Protein 8P1R (pdb70)

Structure (mmCIF, N/CA/C/O backbone):
data_8P1R
#
_entry.id   8P1R
#
_cell.length_a   87.684
_cell.length_b   136.252
_cell.length_c   160.451
_cell.angle_alpha   90.000
_cell.angle_beta   90.000
_cell.angle_gamma   90.000
#
_symmetry.space_group_name_H-M   'P 21 21 21'
#
loop_
_entity.id
_entity.type
_entity.pdbx_description
1 polymer 'Bifidobacterium asteroides alpha-L-fucosidase (TT1819) catalytic mutant'
2 non-polymer 1,2-ETHANEDIOL
3 non-polymer 'MAGNESIUM ION'
4 water water
#
loop_
_atom_site.group_PDB
_atom_site.id
_atom_site.type_symbol
_atom_site.label_atom_id
_atom_site.label_alt_id
_atom_site.label_comp_id
_atom_site.label_asym_id
_atom_site.label_entity_id
_atom_site.label_seq_id
_atom_site.pdbx_PDB_ins_code
_atom_site.Cartn_x
_atom_site.Cartn_y
_atom_site.Cartn_z
_atom_site.occupancy
_atom_site.B_iso_or_equiv
_atom_site.auth_seq_id
_atom_site.auth_comp_id
_atom_site.auth_asym_id
_atom_site.auth_atom_id
_atom_site.pdbx_PDB_model_num
ATOM 1 N N . SER A 1 10 ? -34.834 -29.290 -43.606 1.000 60.400 22 SER A N 1
ATOM 2 C CA . SER A 1 10 ? -33.554 -28.546 -43.665 1.000 60.259 22 SER A CA 1
ATOM 3 C C . SER A 1 10 ? -32.425 -29.494 -44.104 1.000 63.793 22 SER A C 1
ATOM 4 O O . SER A 1 10 ? -32.345 -30.670 -43.686 1.000 45.258 22 SER A O 1
ATOM 7 N N . ASP A 1 11 ? -31.549 -28.964 -44.978 1.000 57.744 23 ASP A N 1
ATOM 8 C CA . ASP A 1 11 ? -30.355 -29.684 -45.369 1.000 53.648 23 ASP A CA 1
ATOM 9 C C . ASP A 1 11 ? -29.463 -29.826 -44.129 1.000 41.263 23 ASP A C 1
ATOM 10 O O . ASP A 1 11 ? -28.976 -30.925 -43.907 1.000 33.357 23 ASP A O 1
ATOM 15 N N . THR A 1 12 ? -29.290 -28.763 -43.327 1.000 36.014 24 THR A N 1
ATOM 16 C CA . THR A 1 12 ? -28.411 -28.835 -42.167 1.000 34.100 24 THR A CA 1
ATOM 17 C C . THR A 1 12 ? -28.947 -29.876 -41.172 1.000 29.799 24 THR A C 1
ATOM 18 O O . THR A 1 12 ? -28.157 -30.537 -40.513 1.000 23.990 24 THR A O 1
ATOM 22 N N . VAL A 1 13 ? -30.268 -30.039 -41.063 1.000 26.856 25 VAL A N 1
ATOM 23 C CA . VAL A 1 13 ? -30.839 -30.992 -40.114 1.000 26.577 25 VAL A CA 1
ATOM 24 C C . VAL A 1 13 ? -30.503 -32.421 -40.514 1.000 24.886 25 VAL A C 1
ATOM 25 O O . VAL A 1 13 ? -30.032 -33.196 -39.674 1.000 23.047 25 VAL A O 1
ATOM 29 N N . GLU A 1 14 ? -30.753 -32.790 -41.769 1.000 23.737 26 GLU A N 1
ATOM 30 C CA . GLU A 1 14 ? -30.451 -34.143 -42.227 1.000 24.367 26 GLU A CA 1
ATOM 31 C C . GLU A 1 14 ? -28.934 -34.370 -42.161 1.000 20.822 26 GLU A C 1
ATOM 32 O O . GLU A 1 14 ? -28.497 -35.425 -41.711 1.000 20.701 26 GLU A O 1
ATOM 38 N N . TRP A 1 15 ? -28.137 -33.337 -42.476 1.000 18.229 27 TRP A N 1
ATOM 39 C CA . TRP A 1 15 ? -26.696 -33.425 -42.355 1.000 16.966 27 TRP A CA 1
ATOM 40 C C . TRP A 1 15 ? -26.277 -33.735 -40.916 1.000 16.046 27 TRP A C 1
ATOM 41 O O . TRP A 1 15 ? -25.481 -34.648 -40.657 1.000 15.329 27 TRP A O 1
ATOM 52 N N . PHE A 1 16 ? -26.811 -32.981 -39.947 1.000 15.545 28 PHE A N 1
ATOM 53 C CA . PHE A 1 16 ? -26.325 -33.128 -38.585 1.000 16.060 28 PHE A CA 1
ATOM 54 C C . PHE A 1 16 ? -26.688 -34.491 -38.012 1.000 17.917 28 PHE A C 1
ATOM 55 O O . PHE A 1 16 ? -25.898 -35.094 -37.283 1.000 19.220 28 PHE A O 1
ATOM 63 N N . LYS A 1 17 ? -27.854 -35.001 -38.385 1.000 20.270 29 LYS A N 1
ATOM 64 C CA . LYS A 1 17 ? -28.296 -36.303 -37.914 1.000 23.102 29 LYS A CA 1
ATOM 65 C C . LYS A 1 17 ? -27.304 -37.401 -38.315 1.000 22.956 29 LYS A C 1
ATOM 66 O O . LYS A 1 17 ? -27.182 -38.359 -37.568 1.000 24.608 29 LYS A O 1
ATOM 72 N N . GLN A 1 18 ? -26.676 -37.303 -39.497 1.000 19.741 30 GLN A N 1
ATOM 73 C CA . GLN A 1 18 ? -25.775 -38.339 -39.969 1.000 20.934 30 GLN A CA 1
ATOM 74 C C . GLN A 1 18 ? -24.291 -37.937 -39.809 1.000 18.567 30 GLN A C 1
ATOM 75 O O . GLN A 1 18 ? -23.412 -38.674 -40.254 1.000 18.542 30 GLN A O 1
ATOM 81 N N . ALA A 1 19 ? -24.011 -36.779 -39.230 1.000 17.165 31 ALA A N 1
ATOM 82 C CA . ALA A 1 19 ? -22.630 -36.283 -39.175 1.000 16.080 31 ALA A CA 1
ATOM 83 C C . ALA A 1 19 ? -21.755 -37.163 -38.278 1.000 14.445 31 ALA A C 1
ATOM 84 O O . ALA A 1 19 ? -20.574 -37.330 -38.563 1.000 14.538 31 ALA A O 1
ATOM 86 N N . LYS A 1 20 ? -22.322 -37.609 -37.158 1.000 14.270 32 LYS A N 1
ATOM 87 C CA . LYS A 1 20 ? -21.793 -38.602 -36.228 1.000 13.897 32 LYS A CA 1
ATOM 88 C C . LYS A 1 20 ? -20.637 -38.111 -35.365 1.000 12.028 32 LYS A C 1
ATOM 89 O O . LYS A 1 20 ? -20.572 -38.500 -34.201 1.000 12.174 32 LYS A O 1
ATOM 95 N N . TYR A 1 21 ? -19.709 -37.357 -35.926 1.000 11.131 33 TYR A N 1
ATOM 96 C CA . TYR A 1 21 ? -18.420 -37.142 -35.293 1.000 10.886 33 TYR A CA 1
ATOM 97 C C . TYR A 1 21 ? -17.857 -35.803 -35.763 1.000 10.519 33 TYR A C 1
ATOM 98 O O . TYR A 1 21 ? -17.816 -35.534 -36.975 1.000 10.906 33 TYR A O 1
ATOM 107 N N . GLY A 1 22 ? -17.491 -34.975 -34.771 1.000 10.248 34 GLY A N 1
ATOM 108 C CA . GLY A 1 22 ? -16.879 -33.697 -35.021 1.000 10.567 34 GLY A CA 1
ATOM 109 C C . GLY A 1 22 ? -15.677 -33.468 -34.108 1.000 9.618 34 GLY A C 1
ATOM 110 O O . GLY A 1 22 ? -15.488 -34.172 -33.110 1.000 10.084 34 GLY A O 1
ATOM 111 N N . MET A 1 23 ? -14.862 -32.477 -34.479 1.000 9.570 35 MET A N 1
ATOM 112 C CA . MET A 1 23 ? -13.759 -32.028 -33.644 1.000 9.881 35 MET A CA 1
ATOM 113 C C . MET A 1 23 ? -14.165 -30.734 -32.966 1.000 9.349 35 MET A C 1
ATOM 114 O O . MET A 1 23 ? -14.695 -29.831 -33.609 1.000 9.012 35 MET A O 1
ATOM 119 N N . MET A 1 24 ? -13.881 -30.627 -31.673 1.000 9.236 36 MET A N 1
ATOM 120 C CA . MET A 1 24 ? -13.971 -29.358 -30.957 1.000 8.236 36 MET A CA 1
ATOM 121 C C . MET A 1 24 ? -12.546 -28.871 -30.667 1.000 8.737 36 MET A C 1
ATOM 122 O O . MET A 1 24 ? -11.622 -29.681 -30.544 1.000 8.573 36 MET A O 1
ATOM 127 N N . ILE A 1 25 ? -12.378 -27.546 -30.584 1.000 8.121 37 ILE A N 1
ATOM 128 C CA . ILE A 1 25 ? -11.105 -26.928 -30.265 1.000 9.100 37 ILE A CA 1
ATOM 129 C C . ILE A 1 25 ? -11.333 -25.942 -29.130 1.000 8.953 37 ILE A C 1
ATOM 130 O O . ILE A 1 25 ? -12.160 -25.021 -29.287 1.000 8.979 37 ILE A O 1
ATOM 135 N N . HIS A 1 26 ? -10.587 -26.126 -28.043 1.000 8.366 38 HIS A N 1
ATOM 136 C CA . HIS A 1 26 ? -10.454 -25.130 -26.990 1.000 7.822 38 HIS A CA 1
ATOM 137 C C . HIS A 1 26 ? -9.034 -24.577 -27.062 1.000 8.278 38 HIS A C 1
ATOM 138 O O . HIS A 1 26 ? -8.042 -25.346 -27.037 1.000 8.852 38 HIS A O 1
ATOM 145 N N . TRP A 1 27 ? -8.923 -23.260 -27.213 1.000 8.535 39 TRP A N 1
ATOM 146 C CA . TRP A 1 27 ? -7.622 -22.626 -27.292 1.000 8.528 39 TRP A CA 1
ATOM 147 C C . TRP A 1 27 ? -7.780 -21.184 -26.831 1.000 8.781 39 TRP A C 1
ATOM 148 O O . TRP A 1 27 ? -8.704 -20.484 -27.251 1.000 8.551 39 TRP A O 1
ATOM 159 N N . GLY A 1 28 ? -6.866 -20.755 -25.961 1.000 8.388 40 GLY A N 1
ATOM 160 C CA . GLY A 1 28 ? -6.890 -19.396 -25.441 1.000 8.005 40 GLY A CA 1
ATOM 161 C C . GLY A 1 28 ? -5.672 -19.103 -24.583 1.000 8.186 40 GLY A C 1
ATOM 162 O O . GLY A 1 28 ? -4.722 -19.894 -24.526 1.000 8.551 40 GLY A O 1
ATOM 163 N N . LEU A 1 29 ? -5.726 -17.982 -23.862 1.000 8.049 41 LEU A N 1
ATOM 164 C CA . LEU A 1 29 ? -4.650 -17.647 -22.943 1.000 7.826 41 LEU A CA 1
ATOM 165 C C . LEU A 1 29 ? -4.462 -18.750 -21.900 1.000 7.995 41 LEU A C 1
ATOM 166 O O . LEU A 1 29 ? -3.339 -18.996 -21.478 1.000 8.590 41 LEU A O 1
ATOM 171 N N . TYR A 1 30 ? -5.546 -19.401 -21.478 1.000 7.920 42 TYR A N 1
ATOM 172 C CA . TYR A 1 30 ? -5.449 -20.474 -20.476 1.000 8.315 42 TYR A CA 1
ATOM 173 C C . TYR A 1 30 ? -4.531 -21.592 -20.945 1.000 8.423 42 TYR A C 1
ATOM 174 O O . TYR A 1 30 ? -3.940 -22.295 -20.118 1.000 11.110 42 TYR A O 1
ATOM 183 N N . SER A 1 31 ? -4.407 -21.768 -22.259 1.000 8.114 43 SER A N 1
ATOM 184 C CA . SER A 1 31 ? -3.581 -22.837 -22.814 1.000 8.074 43 SER A CA 1
ATOM 185 C C . SER A 1 31 ? -2.107 -22.639 -22.477 1.000 8.500 43 SER A C 1
ATOM 186 O O . SER A 1 31 ? -1.393 -23.624 -22.376 1.000 8.559 43 SER A O 1
ATOM 189 N N . LEU A 1 32 ? -1.665 -21.375 -22.323 1.000 8.481 44 LEU A N 1
ATOM 190 C CA . LEU A 1 32 ? -0.298 -21.102 -21.936 1.000 9.035 44 LEU A CA 1
ATOM 191 C C . LEU A 1 32 ? -0.009 -21.581 -20.510 1.000 9.062 44 LEU A C 1
ATOM 192 O O . LEU A 1 32 ? 1.022 -22.164 -20.259 1.000 10.187 44 LEU A O 1
ATOM 197 N N . LEU A 1 33 ? -0.949 -21.333 -19.590 1.000 9.111 45 LEU A N 1
ATOM 198 C CA . LEU A 1 33 ? -0.768 -21.763 -18.209 1.000 9.410 45 LEU A CA 1
ATOM 199 C C . LEU A 1 33 ? -0.814 -23.265 -18.097 1.000 8.971 45 LEU A C 1
ATOM 200 O O . LEU A 1 33 ? -0.106 -23.862 -17.249 1.000 9.091 45 LEU A O 1
ATOM 205 N N . GLY A 1 34 ? -1.681 -23.889 -18.907 1.000 9.037 46 GLY A N 1
ATOM 206 C CA . GLY A 1 34 ? -1.730 -25.340 -18.971 1.000 10.184 46 GLY A CA 1
ATOM 207 C C . GLY A 1 34 ? -2.101 -25.957 -17.621 1.000 9.700 46 GLY A C 1
ATOM 208 O O . GLY A 1 34 ? -1.628 -27.039 -17.316 1.000 11.508 46 GLY A O 1
ATOM 209 N N . GLY A 1 35 ? -2.923 -25.278 -16.847 1.000 9.453 47 GLY A N 1
ATOM 210 C CA . GLY A 1 35 ? -3.440 -25.821 -15.611 1.000 10.357 47 GLY A CA 1
ATOM 211 C C . GLY A 1 35 ? -2.566 -25.625 -14.356 1.000 10.804 47 GLY A C 1
ATOM 212 O O . GLY A 1 35 ? -2.782 -26.295 -13.335 1.000 11.474 47 GLY A O 1
ATOM 213 N N . GLU A 1 36 ? -1.532 -24.808 -14.475 1.000 11.465 48 GLU A N 1
ATOM 214 C CA . GLU A 1 36 ? -0.669 -24.441 -13.355 1.000 12.160 48 GLU A CA 1
ATOM 215 C C . GLU A 1 36 ? -0.491 -22.925 -13.374 1.000 11.424 48 GLU A C 1
ATOM 216 O O . GLU A 1 36 ? -0.391 -22.298 -14.440 1.000 11.620 48 GLU A O 1
ATOM 222 N N . TYR A 1 37 ? -0.395 -22.345 -12.173 1.000 11.827 49 TYR A N 1
ATOM 223 C CA . TYR A 1 37 ? -0.184 -20.910 -12.022 1.000 11.185 49 TYR A CA 1
ATOM 224 C C . TYR A 1 37 ? 0.359 -20.673 -10.615 1.000 11.562 49 TYR A C 1
ATOM 225 O O . TYR A 1 37 ? -0.210 -21.123 -9.641 1.000 12.685 49 TYR A O 1
ATOM 234 N N . GLN A 1 38 ? 1.496 -19.998 -10.503 1.000 12.322 50 GLN A N 1
ATOM 235 C CA . GLN A 1 38 ? 2.154 -19.699 -9.241 1.000 13.468 50 GLN A CA 1
ATOM 236 C C . GLN A 1 38 ? 2.269 -20.949 -8.382 1.000 13.535 50 GLN A C 1
ATOM 237 O O . GLN A 1 38 ? 2.116 -20.906 -7.172 1.000 13.008 50 GLN A O 1
ATOM 243 N N . GLY A 1 39 ? 2.636 -22.073 -8.991 1.000 12.938 51 GLY A N 1
ATOM 244 C CA . GLY A 1 39 ? 2.888 -23.285 -8.239 1.000 13.752 51 GLY A CA 1
ATOM 245 C C . GLY A 1 39 ? 1.610 -24.005 -7.749 1.000 13.987 51 GLY A C 1
ATOM 246 O O . GLY A 1 39 ? 1.716 -24.964 -6.965 1.000 14.347 51 GLY A O 1
ATOM 247 N N . LYS A 1 40 ? 0.449 -23.583 -8.250 1.000 13.952 52 LYS A N 1
ATOM 248 C CA . LYS A 1 40 ? -0.820 -24.164 -7.847 1.000 15.183 52 LYS A CA 1
ATOM 249 C C . LYS A 1 40 ? -1.550 -24.686 -9.064 1.000 14.355 52 LYS A C 1
ATOM 250 O O . LYS A 1 40 ? -1.322 -24.220 -10.180 1.000 13.688 52 LYS A O 1
ATOM 256 N N . SER A 1 41 ? -2.486 -25.603 -8.806 1.000 14.068 53 SER A N 1
ATOM 257 C CA . SER A 1 41 ? -3.134 -26.373 -9.854 1.000 13.740 53 SER A CA 1
ATOM 258 C C . SER A 1 41 ? -4.529 -25.834 -10.150 1.000 12.464 53 SER A C 1
ATOM 259 O O . SER A 1 41 ? -5.261 -25.424 -9.252 1.000 12.313 53 SER A O 1
ATOM 262 N N . SER A 1 42 ? -4.921 -25.906 -11.420 1.000 11.367 54 SER A N 1
ATOM 263 C CA . SER A 1 42 ? -6.322 -25.866 -11.790 1.000 11.555 54 SER A CA 1
ATOM 264 C C . SER A 1 42 ? -7.019 -27.121 -11.251 1.000 11.548 54 SER A C 1
ATOM 265 O O . SER A 1 42 ? -6.376 -28.060 -10.792 1.000 12.088 54 SER A O 1
ATOM 268 N N . SER A 1 43 ? -8.345 -27.167 -11.417 1.000 11.191 55 SER A N 1
ATOM 269 C CA . SER A 1 43 ? -9.093 -28.416 -11.326 1.000 11.889 55 SER A CA 1
ATOM 270 C C . SER A 1 43 ? -8.808 -29.243 -12.578 1.000 11.691 55 SER A C 1
ATOM 271 O O . SER A 1 43 ? -7.953 -28.899 -13.400 1.000 11.079 55 SER A O 1
ATOM 274 N N . ASN A 1 44 ? -9.601 -30.306 -12.783 1.000 12.598 56 ASN A N 1
ATOM 275 C CA . ASN A 1 44 ? -9.468 -31.063 -14.026 1.000 12.945 56 ASN A CA 1
ATOM 276 C C . ASN A 1 44 ? -9.697 -30.185 -15.262 1.000 11.670 56 ASN A C 1
ATOM 277 O O . ASN A 1 44 ? -9.191 -30.518 -16.321 1.000 10.756 56 ASN A O 1
ATOM 282 N N . TYR A 1 45 ? -10.406 -29.065 -15.130 1.000 9.686 57 TYR A N 1
ATOM 283 C CA . TYR A 1 45 ? -10.636 -28.139 -16.238 1.000 9.555 57 TYR A CA 1
ATOM 284 C C . TYR A 1 45 ? -9.617 -27.011 -16.210 1.000 9.284 57 TYR A C 1
ATOM 285 O O . TYR A 1 45 ? -9.796 -26.022 -15.512 1.000 10.073 57 TYR A O 1
ATOM 294 N N . ALA A 1 46 ? -8.545 -27.152 -16.996 1.000 9.344 58 ALA A N 1
ATOM 295 C CA . ALA A 1 46 ? -7.479 -26.168 -16.993 1.000 9.836 58 ALA A CA 1
ATOM 296 C C . ALA A 1 46 ? -7.955 -24.824 -17.536 1.000 9.499 58 ALA A C 1
ATOM 297 O O . ALA A 1 46 ? -7.413 -23.788 -17.182 1.000 10.338 58 ALA A O 1
ATOM 299 N N . GLU A 1 47 ? -8.955 -24.818 -18.402 1.000 9.962 59 GLU A N 1
ATOM 300 C CA . GLU A 1 47 ? -9.475 -23.573 -18.954 1.000 8.680 59 GLU A CA 1
ATOM 301 C C . GLU A 1 47 ? -10.210 -22.744 -17.883 1.000 8.154 59 GLU A C 1
ATOM 302 O O . GLU A 1 47 ? -10.443 -21.560 -18.115 1.000 8.430 59 GLU A O 1
ATOM 308 N N . TRP A 1 48 ? -10.519 -23.346 -16.720 1.000 7.863 60 TRP A N 1
ATOM 309 C CA . TRP A 1 48 ? -11.158 -22.662 -15.616 1.000 8.679 60 TRP A CA 1
ATOM 310 C C . TRP A 1 48 ? -10.127 -22.100 -14.603 1.000 8.940 60 TRP A C 1
ATOM 311 O O . TRP A 1 48 ? -10.493 -21.637 -13.529 1.000 8.733 60 TRP A O 1
ATOM 322 N N . VAL A 1 49 ? -8.831 -22.113 -14.959 1.000 9.021 61 VAL A N 1
ATOM 323 C CA . VAL A 1 49 ? -7.806 -21.785 -13.982 1.000 9.742 61 VAL A CA 1
ATOM 324 C C . VAL A 1 49 ? -8.006 -20.370 -13.434 1.000 9.216 61 VAL A C 1
ATOM 325 O O . VAL A 1 49 ? -7.722 -20.116 -12.255 1.000 10.466 61 VAL A O 1
ATOM 329 N N . GLN A 1 50 ? -8.447 -19.415 -14.273 1.000 10.011 62 GLN A N 1
ATOM 330 C CA . GLN A 1 50 ? -8.598 -18.049 -13.767 1.000 10.199 62 GLN A CA 1
ATOM 331 C C . GLN A 1 50 ? -9.546 -18.016 -12.558 1.000 9.380 62 GLN A C 1
ATOM 332 O O . GLN A 1 50 ? -9.346 -17.300 -11.579 1.000 9.397 62 GLN A O 1
ATOM 338 N N . SER A 1 51 ? -10.662 -18.740 -12.637 1.000 8.780 63 SER A N 1
ATOM 339 C CA . SER A 1 51 ? -11.608 -18.826 -11.559 1.000 8.895 63 SER A CA 1
ATOM 340 C C . SER A 1 51 ? -11.053 -19.676 -10.396 1.000 9.469 63 SER A C 1
ATOM 341 O O . SER A 1 51 ? -11.179 -19.287 -9.235 1.000 9.536 63 SER A O 1
ATOM 344 N N . LYS A 1 52 ? -10.463 -20.817 -10.695 1.000 9.400 64 LYS A N 1
ATOM 345 C CA . LYS A 1 52 ? -9.982 -21.716 -9.669 1.000 10.061 64 LYS A CA 1
ATOM 346 C C . LYS A 1 52 ? -9.010 -20.997 -8.713 1.000 10.116 64 LYS A C 1
ATOM 347 O O . LYS A 1 52 ? -9.048 -21.217 -7.499 1.000 10.824 64 LYS A O 1
ATOM 353 N N . LEU A 1 53 ? -8.123 -20.169 -9.280 1.000 10.274 65 LEU A N 1
ATOM 354 C CA . LEU A 1 53 ? -7.086 -19.514 -8.518 1.000 11.186 65 LEU A CA 1
ATOM 355 C C . LEU A 1 53 ? -7.331 -18.009 -8.411 1.000 11.440 65 LEU A C 1
ATOM 356 O O . LEU A 1 53 ? -6.477 -17.261 -7.898 1.000 11.578 65 LEU A O 1
ATOM 361 N N . GLN A 1 54 ? -8.537 -17.553 -8.809 1.000 10.489 66 GLN A N 1
ATOM 362 C CA . GLN A 1 54 ? -8.943 -16.161 -8.694 1.000 10.630 66 GLN A CA 1
ATOM 363 C C . GLN A 1 54 ? -7.846 -15.209 -9.200 1.000 10.233 66 GLN A C 1
ATOM 364 O O . GLN A 1 54 ? -7.408 -14.287 -8.513 1.000 10.487 66 GLN A O 1
ATOM 370 N N . ILE A 1 55 ? -7.439 -15.450 -10.430 1.000 10.079 67 ILE A N 1
ATOM 371 C CA . ILE A 1 55 ? -6.359 -14.669 -11.009 1.000 9.718 67 ILE A CA 1
ATOM 372 C C . ILE A 1 55 ? -6.905 -13.298 -11.384 1.000 9.960 67 ILE A C 1
ATOM 373 O O . ILE A 1 55 ? -7.813 -13.196 -12.205 1.000 8.736 67 ILE A O 1
ATOM 378 N N . PRO A 1 56 ? -6.361 -12.193 -10.831 1.000 10.492 68 PRO A N 1
ATOM 379 C CA . PRO A 1 56 ? -6.848 -10.871 -11.203 1.000 10.963 68 PRO A CA 1
ATOM 380 C C . PRO A 1 56 ? -6.618 -10.636 -12.693 1.000 10.766 68 PRO A C 1
ATOM 381 O O . PRO A 1 56 ? -5.626 -11.080 -13.269 1.000 10.364 68 PRO A O 1
ATOM 385 N N . ASN A 1 57 ? -7.577 -9.962 -13.324 1.000 11.670 69 ASN A N 1
ATOM 386 C CA . ASN A 1 57 ? -7.498 -9.667 -14.742 1.000 11.307 69 ASN A CA 1
ATOM 387 C C . ASN A 1 57 ? -6.170 -8.985 -15.079 1.000 11.148 69 ASN A C 1
ATOM 388 O O . ASN A 1 57 ? -5.575 -9.305 -16.097 1.000 10.818 69 ASN A O 1
ATOM 393 N N . LYS A 1 58 ? -5.694 -8.057 -14.252 1.000 12.473 70 LYS A N 1
ATOM 394 C CA . LYS A 1 58 ? -4.428 -7.379 -14.530 1.000 14.795 70 LYS A CA 1
ATOM 395 C C . LYS A 1 58 ? -3.283 -8.393 -14.683 1.000 14.890 70 LYS A C 1
ATOM 396 O O . LYS A 1 58 ? -2.427 -8.242 -15.537 1.000 16.966 70 LYS A O 1
ATOM 402 N N . GLU A 1 59 ? -3.290 -9.455 -13.888 1.000 13.364 71 GLU A N 1
ATOM 403 C CA . GLU A 1 59 ? -2.260 -10.488 -13.954 1.000 13.672 71 GLU A CA 1
ATOM 404 C C . GLU A 1 59 ? -2.516 -11.411 -15.135 1.000 11.411 71 GLU A C 1
ATOM 405 O O . GLU A 1 59 ? -1.578 -11.760 -15.859 1.000 11.924 71 GLU A O 1
ATOM 411 N N . TYR A 1 60 ? -3.768 -11.834 -15.325 1.000 10.744 72 TYR A N 1
ATOM 412 C CA . TYR A 1 60 ? -4.085 -12.789 -16.376 1.000 9.805 72 TYR A CA 1
ATOM 413 C C . TYR A 1 60 ? -3.776 -12.182 -17.744 1.000 10.202 72 TYR A C 1
ATOM 414 O O . TYR A 1 60 ? -3.298 -12.865 -18.660 1.000 9.265 72 TYR A O 1
ATOM 423 N N . GLU A 1 61 ? -4.047 -10.893 -17.894 1.000 11.309 73 GLU A N 1
ATOM 424 C CA . GLU A 1 61 ? -3.802 -10.189 -19.150 1.000 12.267 73 GLU A CA 1
ATOM 425 C C . GLU A 1 61 ? -2.332 -10.236 -19.584 1.000 12.718 73 GLU A C 1
ATOM 426 O O . GLU A 1 61 ? -2.055 -10.141 -20.769 1.000 12.490 73 GLU A O 1
ATOM 432 N N . ARG A 1 62 ? -1.405 -10.410 -18.642 1.000 12.504 74 ARG A N 1
ATOM 433 C CA . ARG A 1 62 ? 0.004 -10.511 -18.994 1.000 12.807 74 ARG A CA 1
ATOM 434 C C . ARG A 1 62 ? 0.273 -11.649 -19.972 1.000 11.406 74 ARG A C 1
ATOM 435 O O . ARG A 1 62 ? 1.278 -11.574 -20.708 1.000 11.965 74 ARG A O 1
ATOM 443 N N . LEU A 1 63 ? -0.570 -12.697 -19.953 1.000 10.593 75 LEU A N 1
ATOM 444 C CA . LEU A 1 63 ? -0.429 -13.850 -20.822 1.000 10.494 75 LEU A CA 1
ATOM 445 C C . LEU A 1 63 ? -0.438 -13.430 -22.282 1.000 9.744 75 LEU A C 1
ATOM 446 O O . LEU A 1 63 ? 0.138 -14.117 -23.111 1.000 9.490 75 LEU A O 1
ATOM 451 N N . THR A 1 64 ? -1.131 -12.320 -22.598 1.000 9.861 76 THR A N 1
ATOM 452 C CA . THR A 1 64 ? -1.188 -11.896 -23.992 1.000 9.676 76 THR A CA 1
ATOM 453 C C . THR A 1 64 ? 0.213 -11.768 -24.581 1.000 9.985 76 THR A C 1
ATOM 454 O O . THR A 1 64 ? 0.396 -12.049 -25.777 1.000 11.055 76 THR A O 1
ATOM 458 N N . GLN A 1 65 ? 1.196 -11.318 -23.800 1.000 10.333 77 GLN A N 1
ATOM 459 C CA . GLN A 1 65 ? 2.491 -11.009 -24.359 1.000 11.486 77 GLN A CA 1
ATOM 460 C C . GLN A 1 65 ? 3.299 -12.281 -24.597 1.000 11.118 77 GLN A C 1
ATOM 461 O O . GLN A 1 65 ? 4.313 -12.219 -25.292 1.000 10.709 77 GLN A O 1
ATOM 467 N N . ALA A 1 66 ? 2.882 -13.405 -24.003 1.000 10.499 78 ALA A N 1
ATOM 468 C CA . ALA A 1 66 ? 3.531 -14.683 -24.210 1.000 10.826 78 ALA A CA 1
ATOM 469 C C . ALA A 1 66 ? 2.854 -15.509 -25.301 1.000 10.477 78 ALA A C 1
ATOM 470 O O . ALA A 1 66 ? 3.289 -16.627 -25.554 1.000 11.204 78 ALA A O 1
ATOM 472 N N . PHE A 1 67 ? 1.818 -14.969 -25.938 1.000 10.024 79 PHE A N 1
ATOM 473 C CA . PHE A 1 67 ? 1.028 -15.724 -26.903 1.000 9.274 79 PHE A CA 1
ATOM 474 C C . PHE A 1 67 ? 1.576 -15.462 -28.297 1.000 9.878 79 PHE A C 1
ATOM 475 O O . PHE A 1 67 ? 1.207 -14.466 -28.967 1.000 9.673 79 PHE A O 1
ATOM 483 N N . ASN A 1 68 ? 2.473 -16.371 -28.727 1.000 9.634 80 ASN A N 1
ATOM 484 C CA . ASN A 1 68 ? 3.024 -16.277 -30.065 1.000 10.371 80 ASN A CA 1
ATOM 485 C C . ASN A 1 68 ? 3.196 -17.684 -30.620 1.000 9.880 80 ASN A C 1
ATOM 486 O O . ASN A 1 68 ? 4.314 -18.183 -30.742 1.000 10.535 80 ASN A O 1
ATOM 491 N N . PRO A 1 69 ? 2.070 -18.359 -30.920 1.000 9.877 81 PRO A N 1
ATOM 492 C CA . PRO A 1 69 ? 2.081 -19.791 -31.268 1.000 10.142 81 PRO A CA 1
ATOM 493 C C . PRO A 1 69 ? 2.547 -20.048 -32.697 1.000 10.624 81 PRO A C 1
ATOM 494 O O . PRO A 1 69 ? 1.755 -20.233 -33.620 1.000 11.061 81 PRO A O 1
ATOM 498 N N . ILE A 1 70 ? 3.868 -20.125 -32.855 1.000 10.458 82 ILE A N 1
ATOM 499 C CA . ILE A 1 70 ? 4.480 -20.196 -34.170 1.000 11.221 82 ILE A CA 1
ATOM 500 C C . ILE A 1 70 ? 4.147 -21.517 -34.865 1.000 11.043 82 ILE A C 1
ATOM 501 O O . ILE A 1 70 ? 4.448 -21.601 -36.053 1.000 12.142 82 ILE A O 1
ATOM 506 N N . TYR A 1 71 ? 3.624 -22.541 -34.184 1.000 9.899 83 TYR A N 1
ATOM 507 C CA . TYR A 1 71 ? 3.317 -23.798 -34.847 1.000 10.083 83 TYR A CA 1
ATOM 508 C C . TYR A 1 71 ? 1.815 -23.968 -35.163 1.000 10.155 83 TYR A C 1
ATOM 509 O O . TYR A 1 71 ? 1.418 -24.996 -35.716 1.000 10.768 83 TYR A O 1
ATOM 518 N N . PHE A 1 72 ? 0.981 -22.982 -34.863 1.000 9.779 84 PHE A N 1
ATOM 519 C CA . PHE A 1 72 ? -0.420 -23.043 -35.269 1.000 9.810 84 PHE A CA 1
ATOM 520 C C . PHE A 1 72 ? -0.545 -23.110 -36.786 1.000 10.831 84 PHE A C 1
ATOM 521 O O . PHE A 1 72 ? 0.031 -22.326 -37.501 1.000 11.408 84 PHE A O 1
ATOM 529 N N . ASP A 1 73 ? -1.283 -24.121 -37.268 1.000 11.007 85 ASP A N 1
ATOM 530 C CA . ASP A 1 73 ? -1.499 -24.340 -38.682 1.000 12.270 85 ASP A CA 1
ATOM 531 C C . ASP A 1 73 ? -2.929 -24.876 -38.848 1.000 10.843 85 ASP A C 1
ATOM 532 O O . ASP A 1 73 ? -3.214 -26.067 -38.607 1.000 10.917 85 ASP A O 1
ATOM 537 N N . ALA A 1 74 ? -3.841 -23.975 -39.203 1.000 11.131 86 ALA A N 1
ATOM 538 C CA . ALA A 1 74 ? -5.247 -24.319 -39.343 1.000 10.735 86 ALA A CA 1
ATOM 539 C C . ALA A 1 74 ? -5.443 -25.461 -40.330 1.000 10.961 86 ALA A C 1
ATOM 540 O O . ALA A 1 74 ? -6.230 -26.376 -40.039 1.000 10.910 86 ALA A O 1
ATOM 542 N N . ASP A 1 75 ? -4.730 -25.425 -41.462 1.000 11.460 87 ASP A N 1
ATOM 543 C CA . ASP A 1 75 ? -4.919 -26.485 -42.445 1.000 12.411 87 ASP A CA 1
ATOM 544 C C . ASP A 1 75 ? -4.555 -27.839 -41.852 1.000 12.438 87 ASP A C 1
ATOM 545 O O . ASP A 1 75 ? -5.232 -28.840 -42.122 1.000 12.651 87 ASP A O 1
ATOM 550 N N . ALA A 1 76 ? -3.475 -27.888 -41.054 1.000 11.381 88 ALA A N 1
ATOM 551 C CA . ALA A 1 76 ? -3.028 -29.151 -40.493 1.000 12.098 88 ALA A CA 1
ATOM 552 C C . ALA A 1 76 ? -4.031 -29.678 -39.460 1.000 11.867 88 ALA A C 1
ATOM 553 O O . ALA A 1 76 ? -4.211 -30.895 -39.359 1.000 12.444 88 ALA A O 1
ATOM 555 N N . ILE A 1 77 ? -4.660 -28.796 -38.668 1.000 11.636 89 ILE A N 1
ATOM 556 C CA . ILE A 1 77 ? -5.667 -29.216 -37.711 1.000 11.041 89 ILE A CA 1
ATOM 557 C C . ILE A 1 77 ? -6.890 -29.796 -38.436 1.000 11.271 89 ILE A C 1
ATOM 558 O O . ILE A 1 77 ? -7.356 -30.898 -38.124 1.000 10.167 89 ILE A O 1
ATOM 563 N N . ILE A 1 78 ? -7.367 -29.076 -39.458 1.000 10.444 90 ILE A N 1
ATOM 564 C CA . ILE A 1 78 ? -8.485 -29.569 -40.274 1.000 11.358 90 ILE A CA 1
ATOM 565 C C . ILE A 1 78 ? -8.132 -30.892 -40.934 1.000 11.757 90 ILE A C 1
ATOM 566 O O . ILE A 1 78 ? -8.979 -31.787 -41.051 1.000 11.713 90 ILE A O 1
ATOM 571 N N . ASP A 1 79 ? -6.899 -31.023 -41.424 1.000 12.539 91 ASP A N 1
ATOM 572 C CA . ASP A 1 79 ? -6.500 -32.266 -42.078 1.000 14.004 91 ASP A CA 1
ATOM 573 C C . ASP A 1 79 ? -6.578 -33.435 -41.072 1.000 13.349 91 ASP A C 1
ATOM 574 O O . ASP A 1 79 ? -6.997 -34.536 -41.437 1.000 13.148 91 ASP A O 1
ATOM 579 N N . LEU A 1 80 ? -6.156 -33.210 -39.830 1.000 12.812 92 LEU A N 1
ATOM 580 C CA . LEU A 1 80 ? -6.284 -34.282 -38.834 1.000 12.415 92 LEU A CA 1
ATOM 581 C C . LEU A 1 80 ? -7.752 -34.673 -38.626 1.000 11.885 92 LEU A C 1
ATOM 582 O O . LEU A 1 80 ? -8.107 -35.850 -38.601 1.000 11.666 92 LEU A O 1
ATOM 587 N N . ALA A 1 81 ? -8.616 -33.671 -38.478 1.000 11.394 93 ALA A N 1
ATOM 588 C CA . ALA A 1 81 ? -10.054 -33.928 -38.321 1.000 11.599 93 ALA A CA 1
ATOM 589 C C . ALA A 1 81 ? -10.582 -34.771 -39.473 1.000 11.933 93 ALA A C 1
ATOM 590 O O . ALA A 1 81 ? -11.279 -35.766 -39.286 1.000 11.821 93 ALA A O 1
ATOM 592 N N . LYS A 1 82 ? -10.246 -34.353 -40.688 1.000 13.320 94 LYS A N 1
ATOM 593 C CA . LYS A 1 82 ? -10.710 -35.054 -41.867 1.000 16.782 94 LYS A CA 1
ATOM 594 C C . LYS A 1 82 ? -10.199 -36.487 -41.943 1.000 17.308 94 LYS A C 1
ATOM 595 O O . LYS A 1 82 ? -10.958 -37.411 -42.255 1.000 16.122 94 LYS A O 1
ATOM 601 N N . ARG A 1 83 ? -8.914 -36.701 -41.611 1.000 17.068 95 ARG A N 1
ATOM 602 C CA . ARG A 1 83 ? -8.344 -38.047 -41.611 1.000 18.813 95 ARG A CA 1
ATOM 603 C C . ARG A 1 83 ? -9.077 -38.946 -40.603 1.000 16.282 95 ARG A C 1
ATOM 604 O O . ARG A 1 83 ? -9.123 -40.182 -40.777 1.000 17.324 95 ARG A O 1
ATOM 612 N N . CYS A 1 84 ? -9.605 -38.350 -39.521 1.000 14.966 96 CYS A N 1
ATOM 613 C CA . CYS A 1 84 ? -10.322 -39.132 -38.521 1.000 14.296 96 CYS A CA 1
ATOM 614 C C . CYS A 1 84 ? -11.799 -39.338 -38.868 1.000 13.997 96 CYS A C 1
ATOM 615 O O . CYS A 1 84 ? -12.512 -39.986 -38.106 1.000 13.739 96 CYS A O 1
ATOM 618 N N . GLY A 1 85 ? -12.261 -38.824 -40.002 1.000 13.585 97 GLY A N 1
ATOM 619 C CA . GLY A 1 85 ? -13.657 -38.977 -40.400 1.000 14.177 97 GLY A CA 1
ATOM 620 C C . GLY A 1 85 ? -14.603 -37.985 -39.714 1.000 14.029 97 GLY A C 1
ATOM 621 O O . GLY A 1 85 ? -15.825 -38.176 -39.752 1.000 13.711 97 GLY A O 1
ATOM 622 N N . MET A 1 86 ? -14.056 -36.933 -39.095 1.000 12.616 98 MET A N 1
ATOM 623 C CA . MET A 1 86 ? -14.866 -35.920 -38.452 1.000 12.901 98 MET A CA 1
ATOM 624 C C . MET A 1 86 ? -15.483 -35.034 -39.555 1.000 13.726 98 MET A C 1
ATOM 625 O O . MET A 1 86 ? -14.828 -34.745 -40.558 1.000 12.988 98 MET A O 1
ATOM 630 N N A GLN A 1 87 ? -16.760 -34.637 -39.385 0.600 13.094 99 GLN A N 1
ATOM 631 N N B GLN A 1 87 ? -16.757 -34.635 -39.385 0.400 13.131 99 GLN A N 1
ATOM 632 C CA A GLN A 1 87 ? -17.481 -33.984 -40.453 0.600 13.759 99 GLN A CA 1
ATOM 633 C CA B GLN A 1 87 ? -17.485 -33.985 -40.456 0.400 13.654 99 GLN A CA 1
ATOM 634 C C A GLN A 1 87 ? -17.688 -32.501 -40.170 0.600 12.620 99 GLN A C 1
ATOM 635 C C B GLN A 1 87 ? -17.684 -32.497 -40.176 0.400 12.636 99 GLN A C 1
ATOM 636 O O A GLN A 1 87 ? -18.196 -31.769 -41.033 0.600 13.724 99 GLN A O 1
ATOM 637 O O B GLN A 1 87 ? -18.190 -31.758 -41.036 0.400 13.484 99 GLN A O 1
ATOM 648 N N . TYR A 1 88 ? -17.269 -32.052 -38.994 1.000 11.647 100 TYR A N 1
ATOM 649 C CA . TYR A 1 88 ? -17.403 -30.657 -38.615 1.000 10.830 100 TYR A CA 1
ATOM 650 C C . TYR A 1 88 ? -16.402 -30.328 -37.519 1.000 10.446 100 TYR A C 1
ATOM 651 O O . TYR A 1 88 ? -15.866 -31.232 -36.870 1.000 10.459 100 TYR A O 1
ATOM 660 N N . LEU A 1 89 ? -16.155 -29.026 -37.343 1.000 10.027 101 LEU A N 1
ATOM 661 C CA . LEU A 1 89 ? -15.212 -28.519 -36.360 1.000 10.326 101 LEU A CA 1
ATOM 662 C C . LEU A 1 89 ? -15.852 -27.328 -35.671 1.000 10.053 101 LEU A C 1
ATOM 663 O O . LEU A 1 89 ? -16.368 -26.441 -36.358 1.000 11.582 101 LEU A O 1
ATOM 668 N N . VAL A 1 90 ? -15.823 -27.332 -34.334 1.000 8.701 102 VAL A N 1
ATOM 669 C CA . VAL A 1 90 ? -16.397 -26.294 -33.508 1.000 8.670 102 VAL A CA 1
ATOM 670 C C . VAL A 1 90 ? -15.272 -25.699 -32.680 1.000 9.090 102 VAL A C 1
ATOM 671 O O . VAL A 1 90 ? -14.595 -26.458 -31.954 1.000 9.190 102 VAL A O 1
ATOM 675 N N . VAL A 1 91 ? -15.085 -24.382 -32.748 1.000 8.129 103 VAL A N 1
ATOM 676 C CA . VAL A 1 91 ? -13.945 -23.772 -32.065 1.000 7.997 103 VAL A CA 1
ATOM 677 C C . VAL A 1 91 ? -14.361 -22.658 -31.125 1.000 8.410 103 VAL A C 1
ATOM 678 O O . VAL A 1 91 ? -15.278 -21.908 -31.418 1.000 8.627 103 VAL A O 1
ATOM 682 N N . THR A 1 92 ? -13.697 -22.558 -29.971 1.000 8.081 104 THR A N 1
ATOM 683 C CA . THR A 1 92 ? -13.885 -21.457 -29.021 1.000 7.689 104 THR A CA 1
ATOM 684 C C . THR A 1 92 ? -13.523 -20.102 -29.605 1.000 8.404 104 THR A C 1
ATOM 685 O O . THR A 1 92 ? -12.363 -19.787 -29.830 1.000 8.078 104 THR A O 1
ATOM 689 N N . THR A 1 93 ? -14.546 -19.277 -29.892 1.000 8.731 105 THR A N 1
ATOM 690 C CA . THR A 1 93 ? -14.339 -17.889 -30.245 1.000 8.268 105 THR A CA 1
ATOM 691 C C . THR A 1 93 ? -14.064 -17.035 -29.005 1.000 7.702 105 THR A C 1
ATOM 692 O O . THR A 1 93 ? -13.428 -15.983 -29.109 1.000 7.625 105 THR A O 1
ATOM 696 N N . LYS A 1 94 ? -14.608 -17.453 -27.858 1.000 7.437 106 LYS A N 1
ATOM 697 C CA . LYS A 1 94 ? -14.450 -16.759 -26.604 1.000 8.035 106 LYS A CA 1
ATOM 698 C C . LYS A 1 94 ? -14.945 -17.685 -25.509 1.000 8.466 106 LYS A C 1
ATOM 699 O O . LYS A 1 94 ? -16.118 -18.081 -25.552 1.000 9.309 106 LYS A O 1
ATOM 705 N N . HIS A 1 95 ? -14.084 -18.047 -24.568 1.000 7.655 107 HIS A N 1
ATOM 706 C CA . HIS A 1 95 ? -14.477 -18.905 -23.455 1.000 7.867 107 HIS A CA 1
ATOM 707 C C . HIS A 1 95 ? -14.783 -18.029 -22.239 1.000 7.973 107 HIS A C 1
ATOM 708 O O . HIS A 1 95 ? -14.966 -16.828 -22.359 1.000 9.143 107 HIS A O 1
ATOM 715 N N . HIS A 1 96 ? -14.878 -18.631 -21.045 1.000 7.205 108 HIS A N 1
ATOM 716 C CA . HIS A 1 96 ? -15.372 -17.935 -19.879 1.000 8.199 108 HIS A CA 1
ATOM 717 C C . HIS A 1 96 ? -14.462 -16.758 -19.477 1.000 8.054 108 HIS A C 1
ATOM 718 O O . HIS A 1 96 ? -14.954 -15.799 -18.866 1.000 8.564 108 HIS A O 1
ATOM 725 N N . ASP A 1 97 ? -13.177 -16.836 -19.781 1.000 7.869 109 ASP A N 1
ATOM 726 C CA . ASP A 1 97 ? -12.251 -15.771 -19.400 1.000 8.482 109 ASP A CA 1
ATOM 727 C C . ASP A 1 97 ? -12.503 -14.492 -20.209 1.000 8.345 109 ASP A C 1
ATOM 728 O O . ASP A 1 97 ? -11.958 -13.442 -19.886 1.000 9.494 109 ASP A O 1
ATOM 733 N N . GLY A 1 98 ? -13.308 -14.580 -21.282 1.000 8.070 110 GLY A N 1
ATOM 734 C CA . GLY A 1 98 ? -13.742 -13.391 -22.002 1.000 8.728 110 GLY A CA 1
ATOM 735 C C . GLY A 1 98 ? -12.792 -12.960 -23.119 1.000 8.623 110 GLY A C 1
ATOM 736 O O . GLY A 1 98 ? -13.029 -11.940 -23.784 1.000 9.158 110 GLY A O 1
ATOM 737 N N . PHE A 1 99 ? -11.691 -13.698 -23.308 1.000 8.497 111 PHE A N 1
ATOM 738 C CA . PHE A 1 99 ? -10.704 -13.389 -24.313 1.000 8.410 111 PHE A CA 1
ATOM 739 C C . PHE A 1 99 ? -11.140 -13.913 -25.675 1.000 8.466 111 PHE A C 1
ATOM 740 O O . PHE A 1 99 ? -11.344 -15.104 -25.811 1.000 8.878 111 PHE A O 1
ATOM 748 N N . ALA A 1 100 ? -11.270 -13.020 -26.660 1.000 8.391 112 ALA A N 1
ATOM 749 C CA . ALA A 1 100 ? -11.728 -13.428 -27.992 1.000 9.218 112 ALA A CA 1
ATOM 750 C C . ALA A 1 100 ? -10.581 -13.957 -28.843 1.000 9.125 112 ALA A C 1
ATOM 751 O O . ALA A 1 100 ? -9.481 -13.427 -28.818 1.000 9.079 112 ALA A O 1
ATOM 753 N N . MET A 1 101 ? -10.838 -15.022 -29.605 1.000 8.613 113 MET A N 1
ATOM 754 C CA . MET A 1 101 ? -9.848 -15.646 -30.456 1.000 8.874 113 MET A CA 1
ATOM 755 C C . MET A 1 101 ? -10.049 -15.244 -31.920 1.000 8.956 113 MET A C 1
ATOM 756 O O . MET A 1 101 ? -9.602 -15.915 -32.867 1.000 9.894 113 MET A O 1
ATOM 761 N N . TYR A 1 102 ? -10.665 -14.077 -32.109 1.000 9.446 114 TYR A N 1
ATOM 762 C CA . TYR A 1 102 ? -10.894 -13.481 -33.417 1.000 9.790 114 TYR A CA 1
ATOM 763 C C . TYR A 1 102 ? -10.748 -11.979 -33.271 1.000 10.938 114 TYR A C 1
ATOM 764 O O . TYR A 1 102 ? -10.704 -11.455 -32.123 1.000 11.234 114 TYR A O 1
ATOM 773 N N . ARG A 1 103 ? -10.708 -11.285 -34.409 1.000 10.829 115 ARG A N 1
ATOM 774 C CA . ARG A 1 103 ? -10.574 -9.832 -34.407 1.000 11.655 115 ARG A CA 1
ATOM 775 C C . ARG A 1 103 ? -11.942 -9.215 -34.087 1.000 11.641 115 ARG A C 1
ATOM 776 O O . ARG A 1 103 ? -12.789 -9.098 -34.966 1.000 10.621 115 ARG A O 1
ATOM 784 N N . SER A 1 104 ? -12.114 -8.811 -32.824 1.000 11.324 116 SER A N 1
ATOM 785 C CA . SER A 1 104 ? -13.356 -8.212 -32.342 1.000 11.408 116 SER A CA 1
ATOM 786 C C . SER A 1 104 ? -13.224 -6.692 -32.344 1.000 12.053 116 SER A C 1
ATOM 787 O O . SER A 1 104 ? -12.398 -6.137 -31.617 1.000 12.745 116 SER A O 1
ATOM 790 N N . LEU A 1 105 ? -14.050 -6.002 -33.119 1.000 11.913 117 LEU A N 1
ATOM 791 C CA . LEU A 1 105 ? -14.111 -4.563 -33.037 1.000 12.897 117 LEU A CA 1
ATOM 792 C C . LEU A 1 105 ? -14.688 -4.065 -31.705 1.000 12.969 117 LEU A C 1
ATOM 793 O O . LEU A 1 105 ? -14.374 -2.986 -31.250 1.000 12.746 117 LEU A O 1
ATOM 798 N N . VAL A 1 106 ? -15.594 -4.836 -31.110 1.000 13.316 118 VAL A N 1
ATOM 799 C CA . VAL A 1 106 ? -16.281 -4.520 -29.865 1.000 14.576 118 VAL A CA 1
ATOM 800 C C . VAL A 1 106 ? -15.315 -4.526 -28.679 1.000 13.177 118 VAL A C 1
ATOM 801 O O . VAL A 1 106 ? -15.476 -3.769 -27.734 1.000 12.965 118 VAL A O 1
ATOM 805 N N . ASP A 1 107 ? -14.287 -5.374 -28.714 1.000 12.301 119 ASP A N 1
ATOM 806 C CA . ASP A 1 107 ? -13.466 -5.574 -27.518 1.000 12.376 119 ASP A CA 1
ATOM 807 C C . ASP A 1 107 ? -12.028 -5.906 -27.939 1.000 11.565 119 ASP A C 1
ATOM 808 O O . ASP A 1 107 ? -11.795 -6.935 -28.570 1.000 11.545 119 ASP A O 1
ATOM 813 N N . PRO A 1 108 ? -11.049 -5.056 -27.593 1.000 11.949 120 PRO A N 1
ATOM 814 C CA . PRO A 1 108 ? -9.653 -5.272 -27.994 1.000 11.832 120 PRO A CA 1
ATOM 815 C C . PRO A 1 108 ? -8.956 -6.387 -27.208 1.000 11.411 120 PRO A C 1
ATOM 816 O O . PRO A 1 108 ? -7.823 -6.715 -27.534 1.000 11.775 120 PRO A O 1
ATOM 820 N N . TYR A 1 109 ? -9.635 -6.981 -26.203 1.000 10.299 121 TYR A N 1
ATOM 821 C CA . TYR A 1 109 ? -9.107 -8.134 -25.499 1.000 10.094 121 TYR A CA 1
ATOM 822 C C . TYR A 1 109 ? -9.286 -9.369 -26.368 1.000 9.616 121 TYR A C 1
ATOM 823 O O . TYR A 1 109 ? -10.231 -10.150 -26.199 1.000 9.799 121 TYR A O 1
ATOM 832 N N . ASN A 1 110 ? -8.402 -9.481 -27.366 1.000 9.760 122 ASN A N 1
ATOM 833 C CA . ASN A 1 110 ? -8.559 -10.505 -28.373 1.000 9.657 122 ASN A CA 1
ATOM 834 C C . ASN A 1 110 ? -7.195 -10.854 -28.959 1.000 9.986 122 ASN A C 1
ATOM 835 O O . ASN A 1 110 ? -6.253 -10.075 -28.864 1.000 10.190 122 ASN A O 1
ATOM 840 N N . VAL A 1 111 ? -7.120 -11.998 -29.619 1.000 9.091 123 VAL A N 1
ATOM 841 C CA . VAL A 1 111 ? -5.867 -12.570 -30.093 1.000 9.127 123 VAL A CA 1
ATOM 842 C C . VAL A 1 111 ? -5.222 -11.718 -31.188 1.000 9.984 123 VAL A C 1
ATOM 843 O O . VAL A 1 111 ? -3.988 -11.711 -31.310 1.000 10.534 123 VAL A O 1
ATOM 847 N N . TYR A 1 112 ? -6.013 -10.998 -31.989 1.000 9.848 124 TYR A N 1
ATOM 848 C CA . TYR A 1 112 ? -5.470 -10.180 -33.058 1.000 10.606 124 TYR A CA 1
ATOM 849 C C . TYR A 1 112 ? -4.844 -8.916 -32.474 1.000 11.512 124 TYR A C 1
ATOM 850 O O . TYR A 1 112 ? -3.706 -8.570 -32.788 1.000 10.993 124 TYR A O 1
ATOM 859 N N . ASP A 1 113 ? -5.605 -8.165 -31.658 1.000 11.762 125 ASP A N 1
ATOM 860 C CA . ASP A 1 113 ? -5.191 -6.852 -31.192 1.000 13.237 125 ASP A CA 1
ATOM 861 C C . ASP A 1 113 ? -4.192 -6.923 -30.038 1.000 11.822 125 ASP A C 1
ATOM 862 O O . ASP A 1 113 ? -3.346 -6.063 -29.900 1.000 13.649 125 ASP A O 1
ATOM 867 N N . ALA A 1 114 ? -4.317 -7.920 -29.158 1.000 11.659 126 ALA A N 1
ATOM 868 C CA . ALA A 1 114 ? -3.652 -7.892 -27.861 1.000 10.824 126 ALA A CA 1
ATOM 869 C C . ALA A 1 114 ? -2.397 -8.743 -27.769 1.000 10.892 126 ALA A C 1
ATOM 870 O O . ALA A 1 114 ? -1.703 -8.636 -26.754 1.000 10.570 126 ALA A O 1
ATOM 872 N N . THR A 1 115 ? -2.089 -9.562 -28.788 1.000 10.893 127 THR A N 1
ATOM 873 C CA . THR A 1 115 ? -0.955 -10.486 -28.739 1.000 10.251 127 THR A CA 1
ATOM 874 C C . THR A 1 115 ? 0.005 -10.242 -29.890 1.000 10.513 127 THR A C 1
ATOM 875 O O . THR A 1 115 ? -0.371 -9.702 -30.955 1.000 10.853 127 THR A O 1
ATOM 879 N N . PRO A 1 116 ? 1.300 -10.618 -29.727 1.000 10.435 128 PRO A N 1
ATOM 880 C CA . PRO A 1 116 ? 2.250 -10.524 -30.842 1.000 10.869 128 PRO A CA 1
ATOM 881 C C . PRO A 1 116 ? 1.830 -11.368 -32.049 1.000 10.359 128 PRO A C 1
ATOM 882 O O . PRO A 1 116 ? 2.283 -11.113 -33.168 1.000 11.095 128 PRO A O 1
ATOM 886 N N . PHE A 1 117 ? 1.024 -12.398 -31.812 1.000 10.085 129 PHE A N 1
ATOM 887 C CA . PHE A 1 117 ? 0.581 -13.270 -32.885 1.000 10.072 129 PHE A CA 1
ATOM 888 C C . PHE A 1 117 ? -0.183 -12.491 -33.966 1.000 10.032 129 PHE A C 1
ATOM 889 O O . PHE A 1 117 ? 0.050 -12.671 -35.151 1.000 10.355 129 PHE A O 1
ATOM 897 N N . HIS A 1 118 ? -1.039 -11.545 -33.555 1.000 9.859 130 HIS A N 1
ATOM 898 C CA . HIS A 1 118 ? -1.601 -10.577 -34.497 1.000 10.424 130 HIS A CA 1
ATOM 899 C C . HIS A 1 118 ? -2.281 -11.261 -35.688 1.000 9.964 130 HIS A C 1
ATOM 900 O O . HIS A 1 118 ? -2.104 -10.834 -36.838 1.000 10.065 130 HIS A O 1
ATOM 907 N N . ARG A 1 119 ? -2.965 -12.370 -35.419 1.000 9.936 131 ARG A N 1
ATOM 908 C CA . ARG A 1 119 ? -3.642 -13.178 -36.432 1.000 10.290 131 ARG A CA 1
ATOM 909 C C . ARG A 1 119 ? -5.004 -13.634 -35.911 1.000 9.663 131 ARG A C 1
ATOM 910 O O . ARG A 1 119 ? -5.190 -13.824 -34.710 1.000 9.471 131 ARG A O 1
ATOM 918 N N . ASP A 1 120 ? -5.983 -13.678 -36.814 1.000 9.752 132 ASP A N 1
ATOM 919 C CA . ASP A 1 120 ? -7.355 -14.002 -36.487 1.000 9.791 132 ASP A CA 1
ATOM 920 C C . ASP A 1 120 ? -7.497 -15.527 -36.638 1.000 9.488 132 ASP A C 1
ATOM 921 O O . ASP A 1 120 ? -7.627 -16.065 -37.743 1.000 10.971 132 ASP A O 1
ATOM 926 N N . VAL A 1 121 ? -7.422 -16.205 -35.517 1.000 9.414 133 VAL A N 1
ATOM 927 C CA . VAL A 1 121 ? -7.441 -17.659 -35.404 1.000 9.643 133 VAL A CA 1
ATOM 928 C C . VAL A 1 121 ? -8.737 -18.197 -36.008 1.000 9.346 133 VAL A C 1
ATOM 929 O O . VAL A 1 121 ? -8.721 -19.168 -36.740 1.000 9.265 133 VAL A O 1
ATOM 933 N N . ILE A 1 122 ? -9.876 -17.600 -35.641 1.000 9.491 134 ILE A N 1
ATOM 934 C CA . ILE A 1 122 ? -11.152 -18.065 -36.149 1.000 9.991 134 ILE A CA 1
ATOM 935 C C . ILE A 1 122 ? -11.213 -17.930 -37.666 1.000 10.259 134 ILE A C 1
ATOM 936 O O . ILE A 1 122 ? -11.706 -18.838 -38.333 1.000 10.811 134 ILE A O 1
ATOM 941 N N . GLY A 1 123 ? -10.697 -16.813 -38.196 1.000 9.845 135 GLY A N 1
ATOM 942 C CA . GLY A 1 123 ? -10.645 -16.549 -39.623 1.000 10.605 135 GLY A CA 1
ATOM 943 C C . GLY A 1 123 ? -9.843 -17.647 -40.335 1.000 10.411 135 GLY A C 1
ATOM 944 O O . GLY A 1 123 ? -10.258 -18.154 -41.369 1.000 11.427 135 GLY A O 1
ATOM 945 N N . GLU A 1 124 ? -8.703 -18.023 -39.744 1.000 10.267 136 GLU A N 1
ATOM 946 C CA . GLU A 1 124 ? -7.852 -19.026 -40.367 1.000 10.461 136 GLU A CA 1
ATOM 947 C C . GLU A 1 124 ? -8.546 -20.398 -40.346 1.000 10.067 136 GLU A C 1
ATOM 948 O O . GLU A 1 124 ? -8.455 -21.143 -41.330 1.000 9.711 136 GLU A O 1
ATOM 954 N N . LEU A 1 125 ? -9.198 -20.734 -39.243 1.000 9.436 137 LEU A N 1
ATOM 955 C CA . LEU A 1 125 ? -9.890 -22.007 -39.148 1.000 9.974 137 LEU A CA 1
ATOM 956 C C . LEU A 1 125 ? -11.086 -22.037 -40.107 1.000 10.657 137 LEU A C 1
ATOM 957 O O . LEU A 1 125 ? -11.321 -23.051 -40.740 1.000 9.543 137 LEU A O 1
ATOM 962 N N . SER A 1 126 ? -11.795 -20.917 -40.254 1.000 10.602 138 SER A N 1
ATOM 963 C CA . SER A 1 126 ? -12.905 -20.870 -41.201 1.000 11.028 138 SER A CA 1
ATOM 964 C C . SER A 1 126 ? -12.440 -21.167 -42.624 1.000 11.984 138 SER A C 1
ATOM 965 O O . SER A 1 126 ? -13.030 -21.970 -43.359 1.000 11.400 138 SER A O 1
ATOM 968 N N . LEU A 1 127 ? -11.367 -20.511 -43.038 1.000 12.467 139 LEU A N 1
ATOM 969 C CA . LEU A 1 127 ? -10.837 -20.719 -44.370 1.000 14.497 139 LEU A CA 1
ATOM 970 C C . LEU A 1 127 ? -10.386 -22.171 -44.563 1.000 12.509 139 LEU A C 1
ATOM 971 O O . LEU A 1 127 ? -10.640 -22.748 -45.617 1.000 13.057 139 LEU A O 1
ATOM 976 N N . ALA A 1 128 ? -9.728 -22.747 -43.556 1.000 11.010 140 ALA A N 1
ATOM 977 C CA . ALA A 1 128 ? -9.242 -24.116 -43.668 1.000 11.139 140 ALA A CA 1
ATOM 978 C C . ALA A 1 128 ? -10.411 -25.109 -43.785 1.000 11.200 140 ALA A C 1
ATOM 979 O O . ALA A 1 128 ? -10.358 -26.052 -44.579 1.000 11.716 140 ALA A O 1
ATOM 981 N N . CYS A 1 129 ? -11.458 -24.888 -42.998 1.000 11.067 141 CYS A N 1
ATOM 982 C CA . CYS A 1 129 ? -12.651 -25.729 -43.067 1.000 11.761 141 CYS A CA 1
ATOM 983 C C . CYS A 1 129 ? -13.300 -25.660 -44.438 1.000 13.207 141 CYS A C 1
ATOM 984 O O . CYS A 1 129 ? -13.661 -26.689 -45.031 1.000 13.614 141 CYS A O 1
ATOM 987 N N . ARG A 1 130 ? -13.414 -24.452 -44.977 1.000 13.443 142 ARG A N 1
ATOM 988 C CA . ARG A 1 130 ? -14.047 -24.316 -46.268 1.000 15.190 142 ARG A CA 1
ATOM 989 C C . ARG A 1 130 ? -13.262 -25.043 -47.371 1.000 16.320 142 ARG A C 1
ATOM 990 O O . ARG A 1 130 ? -13.845 -25.697 -48.237 1.000 15.640 142 ARG A O 1
ATOM 998 N N . LYS A 1 131 ? -11.939 -24.911 -47.373 1.000 15.804 143 LYS A N 1
ATOM 999 C CA . LYS A 1 131 ? -11.112 -25.571 -48.371 1.000 18.117 143 LYS A CA 1
ATOM 1000 C C . LYS A 1 131 ? -11.268 -27.094 -48.310 1.000 18.034 143 LYS A C 1
ATOM 1001 O O . LYS A 1 131 ? -11.232 -27.739 -49.360 1.000 17.878 143 LYS A O 1
ATOM 1007 N N . ALA A 1 132 ? -11.414 -27.641 -47.106 1.000 16.855 144 ALA A N 1
ATOM 1008 C CA . ALA A 1 132 ? -11.409 -29.083 -46.919 1.000 16.793 144 ALA A CA 1
ATOM 1009 C C . ALA A 1 132 ? -12.826 -29.645 -46.948 1.000 18.554 144 ALA A C 1
ATOM 1010 O O . ALA A 1 132 ? -12.979 -30.841 -46.897 1.000 17.629 144 ALA A O 1
ATOM 1012 N N . GLY A 1 133 ? -13.858 -28.794 -47.011 1.000 18.839 145 GLY A N 1
ATOM 1013 C CA . GLY A 1 133 ? -15.240 -29.251 -47.041 1.000 19.736 145 GLY A CA 1
ATOM 1014 C C . GLY A 1 133 ? -15.746 -29.734 -45.685 1.000 18.880 145 GLY A C 1
ATOM 1015 O O . GLY A 1 133 ? -16.642 -30.602 -45.631 1.000 19.665 145 GLY A O 1
ATOM 1016 N N . LEU A 1 134 ? -15.195 -29.206 -44.580 1.000 16.947 146 LEU A N 1
ATOM 1017 C CA . LEU A 1 134 ? -15.718 -29.495 -43.267 1.000 17.291 146 LEU A CA 1
ATOM 1018 C C . LEU A 1 134 ? -16.684 -28.383 -42.928 1.000 15.202 146 LEU A C 1
ATOM 1019 O O . LEU A 1 134 ? -16.309 -27.206 -43.098 1.000 13.794 146 LEU A O 1
ATOM 1024 N N . ARG A 1 135 ? -17.802 -28.748 -42.301 1.000 13.784 147 ARG A N 1
ATOM 1025 C CA . ARG A 1 135 ? -18.680 -27.721 -41.794 1.000 14.183 147 ARG A CA 1
ATOM 1026 C C . ARG A 1 135 ? -18.049 -27.085 -40.566 1.000 12.455 147 ARG A C 1
ATOM 1027 O O . ARG A 1 135 ? -17.304 -27.753 -39.808 1.000 11.706 147 ARG A O 1
ATOM 1035 N N . PHE A 1 136 ? -18.400 -25.817 -40.336 1.000 12.173 148 PHE A N 1
ATOM 1036 C CA . PHE A 1 136 ? -17.713 -24.997 -39.352 1.000 11.739 148 PHE A CA 1
ATOM 1037 C C . PHE A 1 136 ? -18.709 -24.526 -38.309 1.000 11.449 148 PHE A C 1
ATOM 1038 O O . PHE A 1 136 ? -19.770 -23.980 -38.660 1.000 13.048 148 PHE A O 1
ATOM 1046 N N . GLY A 1 137 ? -18.334 -24.680 -37.049 1.000 11.369 149 GLY A N 1
ATOM 1047 C CA . GLY A 1 137 ? -19.127 -24.255 -35.904 1.000 10.849 149 GLY A CA 1
ATOM 1048 C C . GLY A 1 137 ? -18.352 -23.372 -34.920 1.000 10.709 149 GLY A C 1
ATOM 1049 O O . GLY A 1 137 ? -17.112 -23.416 -34.869 1.000 9.969 149 GLY A O 1
ATOM 1050 N N . LEU A 1 138 ? -19.113 -22.596 -34.137 1.000 9.744 150 LEU A N 1
ATOM 1051 C CA . LEU A 1 138 ? -18.519 -21.589 -33.269 1.000 9.606 150 LEU A CA 1
ATOM 1052 C C . LEU A 1 138 ? -19.053 -21.764 -31.860 1.000 8.817 150 LEU A C 1
ATOM 1053 O O . LEU A 1 138 ? -20.290 -21.741 -31.654 1.000 9.830 150 LEU A O 1
ATOM 1058 N N . TYR A 1 139 ? -18.111 -21.848 -30.918 1.000 7.586 151 TYR A N 1
ATOM 1059 C CA . TYR A 1 139 ? -18.405 -21.814 -29.501 1.000 7.660 151 TYR A CA 1
ATOM 1060 C C . TYR A 1 139 ? -18.298 -20.383 -28.988 1.000 7.994 151 TYR A C 1
ATOM 1061 O O . TYR A 1 139 ? -17.354 -19.692 -29.335 1.000 8.865 151 TYR A O 1
ATOM 1070 N N . TYR A 1 140 ? -19.227 -19.933 -28.147 1.000 7.227 152 TYR A N 1
ATOM 1071 C CA . TYR A 1 140 ? -19.179 -18.626 -27.501 1.000 7.773 152 TYR A CA 1
ATOM 1072 C C . TYR A 1 140 ? -19.797 -18.712 -26.103 1.000 8.632 152 TYR A C 1
ATOM 1073 O O . TYR A 1 140 ? -20.925 -19.190 -25.949 1.000 8.498 152 TYR A O 1
ATOM 1082 N N A SER A 1 141 ? -19.057 -18.261 -25.082 0.500 9.122 153 SER A N 1
ATOM 1083 N N B SER A 1 141 ? -19.055 -18.264 -25.082 0.500 7.976 153 SER A N 1
ATOM 1084 C CA A SER A 1 141 ? -19.549 -18.153 -23.715 0.500 9.880 153 SER A CA 1
ATOM 1085 C CA B SER A 1 141 ? -19.547 -18.152 -23.717 0.500 7.839 153 SER A CA 1
ATOM 1086 C C A SER A 1 141 ? -20.434 -16.912 -23.593 0.500 9.596 153 SER A C 1
ATOM 1087 C C B SER A 1 141 ? -20.433 -16.912 -23.594 0.500 8.513 153 SER A C 1
ATOM 1088 O O A SER A 1 141 ? -19.931 -15.802 -23.376 0.500 9.199 153 SER A O 1
ATOM 1089 O O B SER A 1 141 ? -19.931 -15.801 -23.376 0.500 8.280 153 SER A O 1
ATOM 1094 N N . GLN A 1 142 ? -21.755 -17.082 -23.741 1.000 8.864 154 GLN A N 1
ATOM 1095 C CA . GLN A 1 142 ? -22.678 -15.960 -23.769 1.000 9.193 154 GLN A CA 1
ATOM 1096 C C . GLN A 1 142 ? -23.033 -15.486 -22.353 1.000 9.593 154 GLN A C 1
ATOM 1097 O O . GLN A 1 142 ? -23.609 -14.422 -22.209 1.000 10.419 154 GLN A O 1
ATOM 1103 N N . ASP A 1 143 ? -22.790 -16.316 -21.323 1.000 9.923 155 ASP A N 1
ATOM 1104 C CA . ASP A 1 143 ? -23.248 -16.002 -19.979 1.000 10.535 155 ASP A CA 1
ATOM 1105 C C . ASP A 1 143 ? -22.058 -15.550 -19.115 1.000 10.918 155 ASP A C 1
ATOM 1106 O O . ASP A 1 143 ? -22.012 -14.407 -18.668 1.000 11.383 155 ASP A O 1
ATOM 1111 N N . LEU A 1 144 ? -21.088 -16.449 -18.896 1.000 9.990 156 LEU A N 1
ATOM 1112 C CA . LEU A 1 144 ? -19.902 -16.128 -18.116 1.000 9.775 156 LEU A CA 1
ATOM 1113 C C . LEU A 1 144 ? -18.929 -15.283 -18.919 1.000 9.261 156 LEU A C 1
ATOM 1114 O O . LEU A 1 144 ? -18.683 -15.526 -20.093 1.000 9.123 156 LEU A O 1
ATOM 1119 N N . ASP A 1 145 ? -18.355 -14.273 -18.244 1.000 9.044 157 ASP A N 1
ATOM 1120 C CA . ASP A 1 145 ? -17.283 -13.515 -18.841 1.000 8.526 157 ASP A CA 1
ATOM 1121 C C . ASP A 1 145 ? -16.491 -12.866 -17.709 1.000 8.958 157 ASP A C 1
ATOM 1122 O O . ASP A 1 145 ? -16.889 -11.835 -17.164 1.000 9.527 157 ASP A O 1
ATOM 1127 N N . TRP A 1 146 ? -15.332 -13.474 -17.387 1.000 8.845 158 TRP A N 1
ATOM 1128 C CA . TRP A 1 146 ? -14.560 -13.057 -16.236 1.000 9.612 158 TRP A CA 1
ATOM 1129 C C . TRP A 1 146 ? -13.833 -11.725 -16.478 1.000 9.736 158 TRP A C 1
ATOM 1130 O O . TRP A 1 146 ? -13.323 -11.122 -15.542 1.000 10.671 158 TRP A O 1
ATOM 1141 N N . HIS A 1 147 ? -13.850 -11.258 -17.708 1.000 10.087 159 HIS A N 1
ATOM 1142 C CA . HIS A 1 147 ? -13.235 -9.989 -18.051 1.000 11.266 159 HIS A CA 1
ATOM 1143 C C . HIS A 1 147 ? -14.219 -8.834 -17.912 1.000 11.240 159 HIS A C 1
ATOM 1144 O O . HIS A 1 147 ? -13.809 -7.694 -18.080 1.000 11.680 159 HIS A O 1
ATOM 1151 N N . GLU A 1 148 ? -15.498 -9.116 -17.618 1.000 11.415 160 GLU A N 1
ATOM 1152 C CA . GLU A 1 148 ? -16.531 -8.094 -17.590 1.000 12.429 160 GLU A CA 1
ATOM 1153 C C . GLU A 1 148 ? -17.110 -7.973 -16.196 1.000 12.437 160 GLU A C 1
ATOM 1154 O O . GLU A 1 148 ? -17.516 -8.976 -15.607 1.000 11.887 160 GLU A O 1
ATOM 1160 N N . PRO A 1 149 ? -17.224 -6.746 -15.653 1.000 12.385 161 PRO A N 1
ATOM 1161 C CA . PRO A 1 149 ? -17.837 -6.568 -14.339 1.000 12.420 161 PRO A CA 1
ATOM 1162 C C . PRO A 1 149 ? -19.242 -7.139 -14.227 1.000 12.488 161 PRO A C 1
ATOM 1163 O O . PRO A 1 149 ? -19.602 -7.700 -13.161 1.000 13.104 161 PRO A O 1
ATOM 1167 N N . ASP A 1 150 ? -19.983 -7.086 -15.349 1.000 12.418 162 ASP A N 1
ATOM 1168 C CA . ASP A 1 150 ? -21.350 -7.612 -15.372 1.000 12.126 162 ASP A CA 1
ATOM 1169 C C . ASP A 1 150 ? -21.456 -9.000 -15.997 1.000 11.846 162 ASP A C 1
ATOM 1170 O O . ASP A 1 150 ? -22.559 -9.430 -16.402 1.000 11.912 162 ASP A O 1
ATOM 1175 N N . GLY A 1 151 ? -20.338 -9.711 -16.125 1.000 10.914 163 GLY A N 1
ATOM 1176 C CA . GLY A 1 151 ? -20.399 -11.084 -16.587 1.000 10.121 163 GLY A CA 1
ATOM 1177 C C . GLY A 1 151 ? -21.299 -11.930 -15.676 1.000 10.703 163 GLY A C 1
ATOM 1178 O O . GLY A 1 151 ? -21.438 -11.657 -14.481 1.000 11.109 163 GLY A O 1
ATOM 1179 N N . GLY A 1 152 ? -21.831 -13.002 -16.265 1.000 10.198 164 GLY A N 1
ATOM 1180 C CA . GLY A 1 152 ? -22.824 -13.792 -15.595 1.000 10.962 164 GLY A CA 1
ATOM 1181 C C . GLY A 1 152 ? -22.235 -14.686 -14.513 1.000 10.581 164 GLY A C 1
ATOM 1182 O O . GLY A 1 152 ? -21.028 -14.774 -14.387 1.000 10.264 164 GLY A O 1
ATOM 1183 N N . GLY A 1 153 ? -23.136 -15.318 -13.736 1.000 10.832 165 GLY A N 1
ATOM 1184 C CA . GLY A 1 153 ? -22.710 -16.353 -12.802 1.000 10.767 165 GLY A CA 1
ATOM 1185 C C . GLY A 1 153 ? -22.921 -15.945 -11.351 1.000 11.127 165 GLY A C 1
ATOM 1186 O O . GLY A 1 153 ? -22.904 -16.775 -10.458 1.000 11.420 165 GLY A O 1
ATOM 1187 N N . TYR A 1 154 ? -23.129 -14.655 -11.096 1.000 11.553 166 TYR A N 1
ATOM 1188 C CA . TYR A 1 154 ? -23.179 -14.099 -9.763 1.000 12.601 166 TYR A CA 1
ATOM 1189 C C . TYR A 1 154 ? -24.412 -14.495 -8.960 1.000 13.968 166 TYR A C 1
ATOM 1190 O O . TYR A 1 154 ? -24.439 -14.249 -7.742 1.000 13.889 166 TYR A O 1
ATOM 1199 N N . LEU A 1 155 ? -25.411 -15.134 -9.584 1.000 13.808 167 LEU A N 1
ATOM 1200 C CA . LEU A 1 155 ? -26.570 -15.646 -8.842 1.000 16.278 167 LEU A CA 1
ATOM 1201 C C . LEU A 1 155 ? -26.469 -17.145 -8.556 1.000 15.519 167 LEU A C 1
ATOM 1202 O O . LEU A 1 155 ? -27.414 -17.711 -8.034 1.000 16.433 167 LEU A O 1
ATOM 1207 N N . SER A 1 156 ? -25.364 -17.796 -8.956 1.000 14.770 168 SER A N 1
ATOM 1208 C CA . SER A 1 156 ? -25.293 -19.242 -9.050 1.000 15.157 168 SER A CA 1
ATOM 1209 C C . SER A 1 156 ? -24.262 -19.854 -8.102 1.000 14.684 168 SER A C 1
ATOM 1210 O O . SER A 1 156 ? -23.970 -21.045 -8.231 1.000 15.351 168 SER A O 1
ATOM 1213 N N . ASN A 1 157 ? -23.683 -19.069 -7.181 1.000 14.302 169 ASN A N 1
ATOM 1214 C CA . ASN A 1 157 ? -22.485 -19.495 -6.454 1.000 14.734 169 ASN A CA 1
ATOM 1215 C C . ASN A 1 157 ? -22.794 -20.458 -5.309 1.000 16.404 169 ASN A C 1
ATOM 1216 O O . ASN A 1 157 ? -21.862 -20.905 -4.637 1.000 17.907 169 ASN A O 1
ATOM 1221 N N A ASP A 1 158 ? -24.068 -20.825 -5.140 0.800 17.108 170 ASP A N 1
ATOM 1222 N N B ASP A 1 158 ? -24.072 -20.811 -5.148 0.200 16.486 170 ASP A N 1
ATOM 1223 C CA A ASP A 1 158 ? -24.446 -21.978 -4.340 0.800 19.402 170 ASP A CA 1
ATOM 1224 C CA B ASP A 1 158 ? -24.502 -21.949 -4.355 0.200 17.077 170 ASP A CA 1
ATOM 1225 C C A ASP A 1 158 ? -24.103 -23.296 -5.033 0.800 18.554 170 ASP A C 1
ATOM 1226 C C B ASP A 1 158 ? -24.140 -23.280 -5.038 0.200 17.235 170 ASP A C 1
ATOM 1227 O O A ASP A 1 158 ? -24.161 -24.359 -4.405 0.800 18.903 170 ASP A O 1
ATOM 1228 O O B ASP A 1 158 ? -24.184 -24.333 -4.405 0.200 17.769 170 ASP A O 1
ATOM 1237 N N . ILE A 1 159 ? -23.848 -23.249 -6.344 1.000 17.036 171 ILE A N 1
ATOM 1238 C CA . ILE A 1 159 ? -23.537 -24.440 -7.118 1.000 17.078 171 ILE A CA 1
ATOM 1239 C C . ILE A 1 159 ? -22.027 -24.459 -7.355 1.000 16.675 171 ILE A C 1
ATOM 1240 O O . ILE A 1 159 ? -21.439 -23.474 -7.835 1.000 15.252 171 ILE A O 1
ATOM 1245 N N . GLU A 1 160 ? -21.412 -25.623 -7.054 1.000 15.742 172 GLU A N 1
ATOM 1246 C CA . GLU A 1 160 ? -19.983 -25.812 -7.221 1.000 16.304 172 GLU A CA 1
ATOM 1247 C C . GLU A 1 160 ? -19.588 -25.683 -8.695 1.000 15.819 172 GLU A C 1
ATOM 1248 O O . GLU A 1 160 ? -20.362 -26.027 -9.581 1.000 13.540 172 GLU A O 1
ATOM 1254 N N . THR A 1 161 ? -18.339 -25.230 -8.939 1.000 13.865 173 THR A N 1
ATOM 1255 C CA . THR A 1 161 ? -17.812 -25.098 -10.284 1.000 12.878 173 THR A CA 1
ATOM 1256 C C . THR A 1 161 ? -16.480 -25.859 -10.385 1.000 11.922 173 THR A C 1
ATOM 1257 O O . THR A 1 161 ? -15.871 -26.263 -9.382 1.000 11.978 173 THR A O 1
ATOM 1261 N N . ALA A 1 162 ? -15.933 -25.838 -11.604 1.000 11.631 174 ALA A N 1
ATOM 1262 C CA . ALA A 1 162 ? -14.573 -26.284 -11.871 1.000 11.049 174 ALA A CA 1
ATOM 1263 C C . ALA A 1 162 ? -13.536 -25.210 -11.532 1.000 11.339 174 ALA A C 1
ATOM 1264 O O . ALA A 1 162 ? -12.371 -25.408 -11.801 1.000 11.204 174 ALA A O 1
ATOM 1266 N N . GLY A 1 163 ? -13.951 -24.081 -10.950 1.000 10.964 175 GLY A N 1
ATOM 1267 C CA . GLY A 1 163 ? -13.043 -23.128 -10.349 1.000 11.031 175 GLY A CA 1
ATOM 1268 C C . GLY A 1 163 ? -13.480 -22.807 -8.928 1.000 10.946 175 GLY A C 1
ATOM 1269 O O . GLY A 1 163 ? -13.545 -23.702 -8.084 1.000 11.623 175 GLY A O 1
ATOM 1270 N N . THR A 1 164 ? -13.736 -21.522 -8.679 1.000 11.094 176 THR A N 1
ATOM 1271 C CA . THR A 1 164 ? -14.328 -21.065 -7.439 1.000 11.823 176 THR A CA 1
ATOM 1272 C C . THR A 1 164 ? -15.765 -20.651 -7.751 1.000 11.855 176 THR A C 1
ATOM 1273 O O . THR A 1 164 ? -16.677 -21.496 -7.835 1.000 13.053 176 THR A O 1
ATOM 1277 N N . THR A 1 165 ? -15.941 -19.384 -8.085 1.000 12.265 177 THR A N 1
ATOM 1278 C CA . THR A 1 165 ? -17.238 -18.843 -8.480 1.000 12.042 177 THR A CA 1
ATOM 1279 C C . THR A 1 165 ? -17.442 -18.938 -9.994 1.000 11.117 177 THR A C 1
ATOM 1280 O O . THR A 1 165 ? -16.501 -19.086 -10.764 1.000 9.281 177 THR A O 1
ATOM 1284 N N . TRP A 1 166 ? -18.713 -18.840 -10.404 1.000 11.369 178 TRP A N 1
ATOM 1285 C CA . TRP A 1 166 ? -19.084 -18.809 -11.809 1.000 10.876 178 TRP A CA 1
ATOM 1286 C C . TRP A 1 166 ? -18.638 -17.514 -12.474 1.000 11.132 178 TRP A C 1
ATOM 1287 O O . TRP A 1 166 ? -18.258 -17.509 -13.641 1.000 10.611 178 TRP A O 1
ATOM 1298 N N . ASP A 1 167 ? -18.758 -16.422 -11.715 1.000 11.835 179 ASP A N 1
ATOM 1299 C CA . ASP A 1 167 ? -18.364 -15.094 -12.160 1.000 11.160 179 ASP A CA 1
ATOM 1300 C C . ASP A 1 167 ? -16.970 -14.743 -11.651 1.000 10.931 179 ASP A C 1
ATOM 1301 O O . ASP A 1 167 ? -16.428 -15.388 -10.754 1.000 11.055 179 ASP A O 1
ATOM 1306 N N . ASN A 1 168 ? -16.426 -13.640 -12.192 1.000 10.443 180 ASN A N 1
ATOM 1307 C CA . ASN A 1 168 ? -15.267 -13.015 -11.573 1.000 10.331 180 ASN A CA 1
ATOM 1308 C C . ASN A 1 168 ? -15.735 -12.234 -10.360 1.000 10.577 180 ASN A C 1
ATOM 1309 O O . ASN A 1 168 ? -16.295 -11.150 -10.500 1.000 11.773 180 ASN A O 1
ATOM 1314 N N . SER A 1 169 ? -15.575 -12.843 -9.182 1.000 11.049 181 SER A N 1
ATOM 1315 C CA . SER A 1 169 ? -16.001 -12.308 -7.916 1.000 11.897 181 SER A CA 1
ATOM 1316 C C . SER A 1 169 ? -14.849 -11.698 -7.110 1.000 12.246 181 SER A C 1
ATOM 1317 O O . SER A 1 169 ? -15.093 -11.308 -5.965 1.000 13.245 181 SER A O 1
ATOM 1320 N N . TRP A 1 170 ? -13.656 -11.629 -7.694 1.000 11.589 182 TRP A N 1
ATOM 1321 C CA . TRP A 1 170 ? -12.473 -11.148 -6.984 1.000 12.474 182 TRP A CA 1
ATOM 1322 C C . TRP A 1 170 ? -12.089 -9.749 -7.478 1.000 12.685 182 TRP A C 1
ATOM 1323 O O . TRP A 1 170 ? -11.838 -8.876 -6.648 1.000 13.261 182 TRP A O 1
ATOM 1334 N N . ASP A 1 171 ? -12.091 -9.510 -8.804 1.000 11.765 183 ASP A N 1
ATOM 1335 C CA . ASP A 1 171 ? -11.906 -8.178 -9.357 1.000 12.816 183 ASP A CA 1
ATOM 1336 C C . ASP A 1 171 ? -13.170 -7.322 -9.181 1.000 12.737 183 ASP A C 1
ATOM 1337 O O . ASP A 1 171 ? -13.084 -6.112 -9.043 1.000 12.750 183 ASP A O 1
ATOM 1342 N N . PHE A 1 172 ? -14.349 -7.973 -9.216 1.000 13.136 184 PHE A N 1
ATOM 1343 C CA . PHE A 1 172 ? -15.636 -7.295 -9.268 1.000 13.939 184 PHE A CA 1
ATOM 1344 C C . PHE A 1 172 ? -16.481 -7.758 -8.087 1.000 15.370 184 PHE A C 1
ATOM 1345 O O . PHE A 1 172 ? -16.969 -8.870 -8.076 1.000 14.748 184 PHE A O 1
ATOM 1353 N N . THR A 1 173 ? -16.629 -6.901 -7.078 1.000 17.100 185 THR A N 1
ATOM 1354 C CA . THR A 1 173 ? -17.249 -7.293 -5.824 1.000 19.472 185 THR A CA 1
ATOM 1355 C C . THR A 1 173 ? -18.489 -6.470 -5.527 1.000 22.059 185 THR A C 1
ATOM 1356 O O . THR A 1 173 ? -19.003 -6.594 -4.406 1.000 22.752 185 THR A O 1
ATOM 1360 N N . GLY A 1 174 ? -18.963 -5.638 -6.471 1.000 20.830 186 GLY A N 1
ATOM 1361 C CA . GLY A 1 174 ? -20.115 -4.801 -6.156 1.000 23.173 186 GLY A CA 1
ATOM 1362 C C . GLY A 1 174 ? -21.410 -5.314 -6.796 1.000 21.887 186 GLY A C 1
ATOM 1363 O O . GLY A 1 174 ? -21.518 -6.499 -7.154 1.000 20.466 186 GLY A O 1
ATOM 1364 N N . GLU A 1 175 ? -22.328 -4.376 -7.030 1.000 21.166 187 GLU A N 1
ATOM 1365 C CA . GLU A 1 175 ? -23.579 -4.698 -7.707 1.000 22.584 187 GLU A CA 1
ATOM 1366 C C . GLU A 1 175 ? -23.279 -5.081 -9.149 1.000 19.534 187 GLU A C 1
ATOM 1367 O O . GLU A 1 175 ? -22.350 -4.526 -9.769 1.000 19.366 187 GLU A O 1
ATOM 1373 N N . LYS A 1 176 ? -24.017 -6.088 -9.629 1.000 17.009 188 LYS A N 1
ATOM 1374 C CA . LYS A 1 176 ? -23.863 -6.573 -10.987 1.000 16.261 188 LYS A CA 1
ATOM 1375 C C . LYS A 1 176 ? -25.215 -6.663 -11.669 1.000 16.537 188 LYS A C 1
ATOM 1376 O O . LYS A 1 176 ? -26.245 -6.940 -11.020 1.000 15.850 188 LYS A O 1
ATOM 1382 N N . ASN A 1 177 ? -25.189 -6.451 -12.976 1.000 15.404 189 ASN A N 1
ATOM 1383 C CA . ASN A 1 177 ? -26.374 -6.573 -13.805 1.000 16.490 189 ASN A CA 1
ATOM 1384 C C . ASN A 1 177 ? -25.949 -7.049 -15.193 1.000 15.494 189 ASN A C 1
ATOM 1385 O O . ASN A 1 177 ? -25.475 -6.268 -16.021 1.000 15.915 189 ASN A O 1
ATOM 1390 N N . TYR A 1 178 ? -26.122 -8.354 -15.402 1.000 14.576 190 TYR A N 1
ATOM 1391 C CA . TYR A 1 178 ? -25.766 -9.037 -16.645 1.000 14.068 190 TYR A CA 1
ATOM 1392 C C . TYR A 1 178 ? -26.332 -8.319 -17.874 1.000 13.882 190 TYR A C 1
ATOM 1393 O O . TYR A 1 178 ? -25.699 -8.350 -18.940 1.000 13.027 190 TYR A O 1
ATOM 1402 N N . ASP A 1 179 ? -27.489 -7.648 -17.729 1.000 15.009 191 ASP A N 1
ATOM 1403 C CA . ASP A 1 179 ? -28.098 -6.942 -18.848 1.000 15.970 191 ASP A CA 1
ATOM 1404 C C . ASP A 1 179 ? -27.093 -6.021 -19.526 1.000 15.824 191 ASP A C 1
ATOM 1405 O O . ASP A 1 179 ? -27.148 -5.873 -20.751 1.000 14.723 191 ASP A O 1
ATOM 1410 N N . ARG A 1 180 ? -26.202 -5.387 -18.741 1.000 15.700 192 ARG A N 1
ATOM 1411 C CA . ARG A 1 180 ? -25.263 -4.436 -19.321 1.000 17.324 192 ARG A CA 1
ATOM 1412 C C . ARG A 1 180 ? -24.242 -5.137 -20.218 1.000 15.429 192 ARG A C 1
ATOM 1413 O O . ARG A 1 180 ? -23.916 -4.661 -21.314 1.000 14.701 192 ARG A O 1
ATOM 1421 N N . ALA A 1 181 ? -23.684 -6.251 -19.736 1.000 14.067 193 ALA A N 1
ATOM 1422 C CA . ALA A 1 181 ? -22.717 -7.011 -20.508 1.000 13.165 193 ALA A CA 1
ATOM 1423 C C . ALA A 1 181 ? -23.390 -7.645 -21.727 1.000 12.756 193 ALA A C 1
ATOM 1424 O O . ALA A 1 181 ? -22.780 -7.736 -22.802 1.000 13.755 193 ALA A O 1
ATOM 1426 N N . PHE A 1 182 ? -24.641 -8.087 -21.536 1.000 12.605 194 PHE A N 1
ATOM 1427 C CA . PHE A 1 182 ? -25.409 -8.671 -22.623 1.000 13.001 194 PHE A CA 1
ATOM 1428 C C . PHE A 1 182 ? -25.505 -7.671 -23.774 1.000 13.413 194 PHE A C 1
ATOM 1429 O O . PHE A 1 182 ? -25.231 -8.012 -24.918 1.000 13.094 194 PHE A O 1
ATOM 1437 N N . LYS A 1 183 ? -25.869 -6.432 -23.455 1.000 13.488 195 LYS A N 1
ATOM 1438 C CA . LYS A 1 183 ? -26.066 -5.430 -24.480 1.000 15.674 195 LYS A CA 1
ATOM 1439 C C . LYS A 1 183 ? -24.751 -4.968 -25.123 1.000 15.658 195 LYS A C 1
ATOM 1440 O O . LYS A 1 183 ? -24.693 -4.702 -26.321 1.000 14.928 195 LYS A O 1
ATOM 1446 N N . HIS A 1 184 ? -23.701 -4.792 -24.305 1.000 15.086 196 HIS A N 1
ATOM 1447 C CA . HIS A 1 184 ? -22.509 -4.094 -24.768 1.000 16.129 196 HIS A CA 1
ATOM 1448 C C . HIS A 1 184 ? -21.460 -5.049 -25.347 1.000 15.196 196 HIS A C 1
ATOM 1449 O O . HIS A 1 184 ? -20.760 -4.647 -26.282 1.000 14.968 196 HIS A O 1
ATOM 1456 N N . LYS A 1 185 ? -21.370 -6.282 -24.839 1.000 11.811 197 LYS A N 1
ATOM 1457 C CA . LYS A 1 185 ? -20.333 -7.193 -25.319 1.000 11.500 197 LYS A CA 1
ATOM 1458 C C . LYS A 1 185 ? -20.929 -8.448 -25.940 1.000 10.940 197 LYS A C 1
ATOM 1459 O O . LYS A 1 185 ? -20.513 -8.815 -27.036 1.000 11.161 197 LYS A O 1
ATOM 1465 N N . ILE A 1 186 ? -21.840 -9.117 -25.240 1.000 11.235 198 ILE A N 1
ATOM 1466 C CA . ILE A 1 186 ? -22.287 -10.443 -25.640 1.000 11.226 198 ILE A CA 1
ATOM 1467 C C . ILE A 1 186 ? -22.981 -10.374 -27.002 1.000 11.044 198 ILE A C 1
ATOM 1468 O O . ILE A 1 186 ? -22.568 -11.070 -27.932 1.000 10.508 198 ILE A O 1
ATOM 1473 N N . MET A 1 187 ? -24.045 -9.586 -27.108 1.000 12.648 199 MET A N 1
ATOM 1474 C CA . MET A 1 187 ? -24.809 -9.535 -28.353 1.000 13.324 199 MET A CA 1
ATOM 1475 C C . MET A 1 187 ? -23.893 -8.992 -29.473 1.000 13.660 199 MET A C 1
ATOM 1476 O O . MET A 1 187 ? -23.853 -9.542 -30.578 1.000 13.300 199 MET A O 1
ATOM 1481 N N . PRO A 1 188 ? -23.161 -7.881 -29.283 1.000 12.612 200 PRO A N 1
ATOM 1482 C CA . PRO A 1 188 ? -22.299 -7.402 -30.374 1.000 12.513 200 PRO A CA 1
ATOM 1483 C C . PRO A 1 188 ? -21.261 -8.429 -30.844 1.000 11.306 200 PRO A C 1
ATOM 1484 O O . PRO A 1 188 ? -20.996 -8.521 -32.038 1.000 11.880 200 PRO A O 1
ATOM 1488 N N . GLN A 1 189 ? -20.683 -9.217 -29.934 1.000 10.380 201 GLN A N 1
ATOM 1489 C CA . GLN A 1 189 ? -19.677 -10.198 -30.351 1.000 9.245 201 GLN A CA 1
ATOM 1490 C C . GLN A 1 189 ? -20.363 -11.331 -31.102 1.000 9.769 201 GLN A C 1
ATOM 1491 O O . GLN A 1 189 ? -19.790 -11.855 -32.050 1.000 9.424 201 GLN A O 1
ATOM 1497 N N . ILE A 1 190 ? -21.535 -11.779 -30.634 1.000 9.825 202 ILE A N 1
ATOM 1498 C CA . ILE A 1 190 ? -22.239 -12.816 -31.355 1.000 10.594 202 ILE A CA 1
ATOM 1499 C C . ILE A 1 190 ? -22.538 -12.348 -32.775 1.000 11.918 202 ILE A C 1
ATOM 1500 O O . ILE A 1 190 ? -22.386 -13.124 -33.741 1.000 12.248 202 ILE A O 1
ATOM 1505 N N . GLU A 1 191 ? -22.900 -11.088 -32.920 1.000 12.917 203 GLU A N 1
ATOM 1506 C CA . GLU A 1 191 ? -23.106 -10.536 -34.246 1.000 14.732 203 GLU A CA 1
ATOM 1507 C C . GLU A 1 191 ? -21.837 -10.583 -35.102 1.000 13.449 203 GLU A C 1
ATOM 1508 O O . GLU A 1 191 ? -21.907 -10.903 -36.295 1.000 13.586 203 GLU A O 1
ATOM 1514 N N . GLU A 1 192 ? -20.693 -10.265 -34.510 1.000 11.896 204 GLU A N 1
ATOM 1515 C CA . GLU A 1 192 ? -19.415 -10.318 -35.221 1.000 11.785 204 GLU A CA 1
ATOM 1516 C C . GLU A 1 192 ? -19.145 -11.742 -35.715 1.000 10.723 204 GLU A C 1
ATOM 1517 O O . GLU A 1 192 ? -18.846 -11.956 -36.896 1.000 11.059 204 GLU A O 1
ATOM 1523 N N . ILE A 1 193 ? -19.195 -12.714 -34.806 1.000 10.301 205 ILE A N 1
ATOM 1524 C CA . ILE A 1 193 ? -18.736 -14.054 -35.201 1.000 10.601 205 ILE A CA 1
ATOM 1525 C C . ILE A 1 193 ? -19.722 -14.699 -36.195 1.000 10.745 205 ILE A C 1
ATOM 1526 O O . ILE A 1 193 ? -19.298 -15.504 -37.044 1.000 10.341 205 ILE A O 1
ATOM 1531 N N . MET A 1 194 ? -21.013 -14.311 -36.120 1.000 11.445 206 MET A N 1
ATOM 1532 C CA . MET A 1 194 ? -22.022 -14.854 -37.017 1.000 11.896 206 MET A CA 1
ATOM 1533 C C . MET A 1 194 ? -22.122 -14.045 -38.308 1.000 12.755 206 MET A C 1
ATOM 1534 O O . MET A 1 194 ? -22.901 -14.413 -39.198 1.000 12.382 206 MET A O 1
ATOM 1539 N N . SER A 1 195 ? -21.291 -13.008 -38.461 1.000 12.328 207 SER A N 1
ATOM 1540 C CA . SER A 1 195 ? -21.243 -12.221 -39.679 1.000 12.823 207 SER A CA 1
ATOM 1541 C C . SER A 1 195 ? -19.960 -12.402 -40.492 1.000 12.621 207 SER A C 1
ATOM 1542 O O . SER A 1 195 ? -20.010 -12.205 -41.721 1.000 13.175 207 SER A O 1
ATOM 1545 N N . ASN A 1 196 ? -18.821 -12.626 -39.846 1.000 11.488 208 ASN A N 1
ATOM 1546 C CA . ASN A 1 196 ? -17.545 -12.331 -40.476 1.000 12.299 208 ASN A CA 1
ATOM 1547 C C . ASN A 1 196 ? -16.776 -13.584 -40.910 1.000 13.049 208 ASN A C 1
ATOM 1548 O O . ASN A 1 196 ? -15.670 -13.414 -41.449 1.000 13.313 208 ASN A O 1
ATOM 1553 N N . TYR A 1 197 ? -17.329 -14.798 -40.717 1.000 11.822 209 TYR A N 1
ATOM 1554 C CA . TYR A 1 197 ? -16.557 -16.037 -40.880 1.000 11.329 209 TYR A CA 1
ATOM 1555 C C . TYR A 1 197 ? -17.274 -17.050 -41.779 1.000 11.509 209 TYR A C 1
ATOM 1556 O O . TYR A 1 197 ? -16.981 -18.244 -41.697 1.000 11.114 209 TYR A O 1
ATOM 1565 N N . GLY A 1 198 ? -18.120 -16.557 -42.693 1.000 12.148 210 GLY A N 1
ATOM 1566 C CA . GLY A 1 198 ? -18.859 -17.383 -43.615 1.000 12.923 210 GLY A CA 1
ATOM 1567 C C . GLY A 1 198 ? -19.986 -18.162 -42.951 1.000 13.072 210 GLY A C 1
ATOM 1568 O O . GLY A 1 198 ? -20.442 -17.842 -41.831 1.000 12.598 210 GLY A O 1
ATOM 1569 N N . GLU A 1 199 ? -20.383 -19.234 -43.635 1.000 14.154 211 GLU A N 1
ATOM 1570 C CA . GLU A 1 199 ? -21.516 -20.029 -43.208 1.000 15.149 211 GLU A CA 1
ATOM 1571 C C . GLU A 1 199 ? -21.159 -20.794 -41.945 1.000 13.648 211 GLU A C 1
ATOM 1572 O O . GLU A 1 199 ? -20.183 -21.533 -41.929 1.000 12.541 211 GLU A O 1
ATOM 1578 N N . ILE A 1 200 ? -21.996 -20.651 -40.916 1.000 12.449 212 ILE A N 1
ATOM 1579 C CA . ILE A 1 200 ? -21.814 -21.309 -39.644 1.000 12.082 212 ILE A CA 1
ATOM 1580 C C . ILE A 1 200 ? -22.903 -22.375 -39.500 1.000 13.007 212 ILE A C 1
ATOM 1581 O O . ILE A 1 200 ? -24.099 -22.061 -39.613 1.000 14.076 212 ILE A O 1
ATOM 1586 N N . SER A 1 201 ? -22.494 -23.614 -39.224 1.000 12.062 213 SER A N 1
ATOM 1587 C CA . SER A 1 201 ? -23.375 -24.764 -39.166 1.000 12.602 213 SER A CA 1
ATOM 1588 C C . SER A 1 201 ? -23.853 -25.088 -37.745 1.000 12.257 213 SER A C 1
ATOM 1589 O O . SER A 1 201 ? -24.930 -25.691 -37.582 1.000 13.134 213 SER A O 1
ATOM 1592 N N . VAL A 1 202 ? -23.034 -24.740 -36.750 1.000 11.221 214 VAL A N 1
ATOM 1593 C CA . VAL A 1 202 ? -23.290 -25.051 -35.348 1.000 11.435 214 VAL A CA 1
ATOM 1594 C C . VAL A 1 202 ? -22.940 -23.831 -34.514 1.000 11.305 214 VAL A C 1
ATOM 1595 O O . VAL A 1 202 ? -21.897 -23.227 -34.705 1.000 10.659 214 VAL A O 1
ATOM 1599 N N . ALA A 1 203 ? -23.812 -23.498 -33.563 1.000 10.870 215 ALA A N 1
ATOM 1600 C CA . ALA A 1 203 ? -23.548 -22.491 -32.561 1.000 10.672 215 ALA A CA 1
ATOM 1601 C C . ALA A 1 203 ? -23.578 -23.186 -31.209 1.000 10.725 215 ALA A C 1
ATOM 1602 O O . ALA A 1 203 ? -24.596 -23.769 -30.857 1.000 11.047 215 ALA A O 1
ATOM 1604 N N . TRP A 1 204 ? -22.451 -23.136 -30.510 1.000 9.428 216 TRP A N 1
ATOM 1605 C CA . TRP A 1 204 ? -22.260 -23.834 -29.250 1.000 8.903 216 TRP A CA 1
ATOM 1606 C C . TRP A 1 204 ? -22.151 -22.808 -28.132 1.000 9.036 216 TRP A C 1
ATOM 1607 O O . TRP A 1 204 ? -21.078 -22.222 -27.900 1.000 9.011 216 TRP A O 1
ATOM 1618 N N . PHE A 1 205 ? -23.270 -22.623 -27.435 1.000 9.343 217 PHE A N 1
ATOM 1619 C CA . PHE A 1 205 ? -23.344 -21.773 -26.269 1.000 9.112 217 PHE A CA 1
ATOM 1620 C C . PHE A 1 205 ? -23.080 -22.594 -25.012 1.000 9.957 217 PHE A C 1
ATOM 1621 O O . PHE A 1 205 ? -22.910 -23.813 -25.109 1.000 9.029 217 PHE A O 1
ATOM 1629 N N . ASN A 1 206 ? -23.030 -21.934 -23.842 1.000 10.120 218 ASN A N 1
ATOM 1630 C CA . ASN A 1 206 ? -22.620 -22.687 -22.662 1.000 10.089 218 ASN A CA 1
ATOM 1631 C C . ASN A 1 206 ? -23.147 -22.073 -21.372 1.000 10.870 218 ASN A C 1
ATOM 1632 O O . ASN A 1 206 ? -23.422 -20.859 -21.306 1.000 11.612 218 ASN A O 1
ATOM 1637 N N . VAL A 1 207 ? -23.323 -22.967 -20.375 1.000 9.897 219 VAL A N 1
ATOM 1638 C CA . VAL A 1 207 ? -23.604 -22.660 -18.969 1.000 10.168 219 VAL A CA 1
ATOM 1639 C C . VAL A 1 207 ? -24.501 -21.428 -18.803 1.000 10.994 219 VAL A C 1
ATOM 1640 O O . VAL A 1 207 ? -24.064 -20.360 -18.344 1.000 9.767 219 VAL A O 1
ATOM 1644 N N . PRO A 1 208 ? -25.805 -21.565 -19.139 1.000 11.209 220 PRO A N 1
ATOM 1645 C CA . PRO A 1 208 ? -26.740 -20.443 -19.130 1.000 12.103 220 PRO A CA 1
ATOM 1646 C C . PRO A 1 208 ? -27.234 -20.132 -17.718 1.000 12.429 220 PRO A C 1
ATOM 1647 O O . PRO A 1 208 ? -28.374 -20.363 -17.364 1.000 12.787 220 PRO A O 1
ATOM 1651 N N . MET A 1 209 ? -26.321 -19.607 -16.893 1.000 12.538 221 MET A N 1
ATOM 1652 C CA . MET A 1 209 ? -26.523 -19.472 -15.459 1.000 12.436 221 MET A CA 1
ATOM 1653 C C . MET A 1 209 ? -27.358 -18.229 -15.120 1.000 12.096 221 MET A C 1
ATOM 1654 O O . MET A 1 209 ? -27.872 -18.146 -14.012 1.000 13.775 221 MET A O 1
ATOM 1659 N N . THR A 1 210 ? -27.464 -17.246 -16.034 1.000 11.747 222 THR A N 1
ATOM 1660 C CA . THR A 1 210 ? -27.931 -15.912 -15.691 1.000 12.344 222 THR A CA 1
ATOM 1661 C C . THR A 1 210 ? -28.939 -15.366 -16.700 1.000 12.513 222 THR A C 1
ATOM 1662 O O . THR A 1 210 ? -29.876 -14.664 -16.310 1.000 12.154 222 THR A O 1
ATOM 1666 N N . LEU A 1 211 ? -28.713 -15.600 -18.006 1.000 12.165 223 LEU A N 1
ATOM 1667 C CA . LEU A 1 211 ? -29.522 -14.899 -18.999 1.000 13.088 223 LEU A CA 1
ATOM 1668 C C . LEU A 1 211 ? -30.983 -15.339 -18.940 1.000 13.200 223 LEU A C 1
ATOM 1669 O O . LEU A 1 211 ? -31.285 -16.487 -18.649 1.000 13.949 223 LEU A O 1
ATOM 1674 N N . SER A 1 212 ? -31.877 -14.397 -19.223 1.000 13.628 224 SER A N 1
ATOM 1675 C CA . SER A 1 212 ? -33.315 -14.587 -19.186 1.000 14.722 224 SER A CA 1
ATOM 1676 C C . SER A 1 212 ? -33.797 -15.311 -20.444 1.000 14.893 224 SER A C 1
ATOM 1677 O O . SER A 1 212 ? -33.062 -15.417 -21.429 1.000 14.379 224 SER A O 1
ATOM 1680 N N A ASP A 1 213 ? -35.053 -15.763 -20.416 0.600 16.231 225 ASP A N 1
ATOM 1681 N N B ASP A 1 213 ? -35.056 -15.762 -20.405 0.400 15.803 225 ASP A N 1
ATOM 1682 C CA A ASP A 1 213 ? -35.690 -16.354 -21.589 0.600 17.530 225 ASP A CA 1
ATOM 1683 C CA B ASP A 1 213 ? -35.711 -16.331 -21.570 0.400 16.527 225 ASP A CA 1
ATOM 1684 C C A ASP A 1 213 ? -35.630 -15.358 -22.753 0.600 17.207 225 ASP A C 1
ATOM 1685 C C B ASP A 1 213 ? -35.624 -15.356 -22.747 0.400 16.807 225 ASP A C 1
ATOM 1686 O O A ASP A 1 213 ? -35.318 -15.736 -23.877 0.600 17.376 225 ASP A O 1
ATOM 1687 O O B ASP A 1 213 ? -35.316 -15.742 -23.872 0.400 16.856 225 ASP A O 1
ATOM 1696 N N . GLU A 1 214 ? -35.917 -14.084 -22.482 1.000 18.043 226 GLU A N 1
ATOM 1697 C CA . GLU A 1 214 ? -35.893 -13.057 -23.517 1.000 19.059 226 GLU A CA 1
ATOM 1698 C C . GLU A 1 214 ? -34.493 -12.894 -24.135 1.000 16.278 226 GLU A C 1
ATOM 1699 O O . GLU A 1 214 ? -34.348 -12.720 -25.345 1.000 15.279 226 GLU A O 1
ATOM 1705 N N . GLN A 1 215 ? -33.467 -12.923 -23.280 1.000 15.267 227 GLN A N 1
ATOM 1706 C CA . GLN A 1 215 ? -32.095 -12.810 -23.739 1.000 14.297 227 GLN A CA 1
ATOM 1707 C C . GLN A 1 215 ? -31.685 -14.032 -24.560 1.000 13.433 227 GLN A C 1
ATOM 1708 O O . GLN A 1 215 ? -31.082 -13.871 -25.631 1.000 12.403 227 GLN A O 1
ATOM 1714 N N . SER A 1 216 ? -32.068 -15.240 -24.120 1.000 12.774 228 SER A N 1
ATOM 1715 C CA . SER A 1 216 ? -31.840 -16.427 -24.918 1.000 12.391 228 SER A CA 1
ATOM 1716 C C . SER A 1 216 ? -32.523 -16.283 -26.280 1.000 12.896 228 SER A C 1
ATOM 1717 O O . SER A 1 216 ? -31.932 -16.609 -27.299 1.000 13.420 228 SER A O 1
ATOM 1720 N N . GLN A 1 217 ? -33.741 -15.795 -26.290 1.000 13.936 229 GLN A N 1
ATOM 1721 C CA . GLN A 1 217 ? -34.511 -15.663 -27.526 1.000 15.566 229 GLN A CA 1
ATOM 1722 C C . GLN A 1 217 ? -33.859 -14.638 -28.461 1.000 15.034 229 GLN A C 1
ATOM 1723 O O . GLN A 1 217 ? -33.806 -14.848 -29.670 1.000 14.624 229 GLN A O 1
ATOM 1729 N N . THR A 1 218 ? -33.374 -13.539 -27.889 1.000 14.598 230 THR A N 1
ATOM 1730 C CA . THR A 1 218 ? -32.728 -12.490 -28.661 1.000 15.016 230 THR A CA 1
ATOM 1731 C C . THR A 1 218 ? -31.507 -13.062 -29.378 1.000 14.335 230 THR A C 1
ATOM 1732 O O . THR A 1 218 ? -31.283 -12.792 -30.544 1.000 14.840 230 THR A O 1
ATOM 1736 N N . ILE A 1 219 ? -30.687 -13.843 -28.653 1.000 13.519 231 ILE A N 1
ATOM 1737 C CA . ILE A 1 219 ? -29.544 -14.500 -29.268 1.000 12.988 231 ILE A CA 1
ATOM 1738 C C . ILE A 1 219 ? -30.018 -15.449 -30.360 1.000 12.840 231 ILE A C 1
ATOM 1739 O O . ILE A 1 219 ? -29.420 -15.520 -31.431 1.000 12.753 231 ILE A O 1
ATOM 1744 N N . TYR A 1 220 ? -30.985 -16.301 -30.031 1.000 12.826 232 TYR A N 1
ATOM 1745 C CA . TYR A 1 220 ? -31.465 -17.284 -30.991 1.000 13.491 232 TYR A CA 1
ATOM 1746 C C . TYR A 1 220 ? -31.864 -16.580 -32.293 1.000 14.523 232 TYR A C 1
ATOM 1747 O O . TYR A 1 220 ? -31.437 -16.966 -33.376 1.000 14.800 232 TYR A O 1
ATOM 1756 N N . ASP A 1 221 ? -32.656 -15.529 -32.176 1.000 14.784 233 ASP A N 1
ATOM 1757 C CA . ASP A 1 221 ? -33.163 -14.831 -33.342 1.000 16.523 233 ASP A CA 1
ATOM 1758 C C . ASP A 1 221 ? -32.025 -14.155 -34.126 1.000 16.195 233 ASP A C 1
ATOM 1759 O O . ASP A 1 221 ? -32.088 -14.090 -35.354 1.000 16.318 233 ASP A O 1
ATOM 1764 N N . THR A 1 222 ? -31.059 -13.582 -33.418 1.000 15.030 234 THR A N 1
ATOM 1765 C CA . THR A 1 222 ? -29.929 -12.935 -34.043 1.000 16.143 234 THR A CA 1
ATOM 1766 C C . THR A 1 222 ? -29.097 -13.956 -34.832 1.000 14.566 234 THR A C 1
ATOM 1767 O O . THR A 1 222 ? -28.718 -13.702 -35.978 1.000 14.074 234 THR A O 1
ATOM 1771 N N . VAL A 1 223 ? -28.814 -15.103 -34.215 1.000 12.890 235 VAL A N 1
ATOM 1772 C CA . VAL A 1 223 ? -28.063 -16.141 -34.911 1.000 12.716 235 VAL A CA 1
ATOM 1773 C C . VAL A 1 223 ? -28.799 -16.561 -36.190 1.000 13.667 235 VAL A C 1
ATOM 1774 O O . VAL A 1 223 ? -28.200 -16.671 -37.262 1.000 13.752 235 VAL A O 1
ATOM 1778 N N . LYS A 1 224 ? -30.112 -16.789 -36.091 1.000 14.612 236 LYS A N 1
ATOM 1779 C CA . LYS A 1 224 ? -30.873 -17.234 -37.245 1.000 16.103 236 LYS A CA 1
ATOM 1780 C C . LYS A 1 224 ? -30.944 -16.175 -38.324 1.000 17.371 236 LYS A C 1
ATOM 1781 O O . LYS A 1 224 ? -31.009 -16.502 -39.517 1.000 17.949 236 LYS A O 1
ATOM 1787 N N . ARG A 1 225 ? -30.994 -14.903 -37.918 1.000 17.727 237 ARG A N 1
ATOM 1788 C CA . ARG A 1 225 ? -31.065 -13.829 -38.896 1.000 18.884 237 ARG A CA 1
ATOM 1789 C C . ARG A 1 225 ? -29.782 -13.845 -39.730 1.000 17.706 237 ARG A C 1
ATOM 1790 O O . ARG A 1 225 ? -29.857 -13.706 -40.949 1.000 17.544 237 ARG A O 1
ATOM 1798 N N . LEU A 1 226 ? -28.626 -13.985 -39.064 1.000 16.475 238 LEU A N 1
ATOM 1799 C CA . LEU A 1 226 ? -27.340 -13.901 -39.725 1.000 16.022 238 LEU A CA 1
ATOM 1800 C C . LEU A 1 226 ? -26.942 -15.227 -40.367 1.000 16.146 238 LEU A C 1
ATOM 1801 O O . LEU A 1 226 ? -26.205 -15.230 -41.353 1.000 15.979 238 LEU A O 1
ATOM 1806 N N . GLN A 1 227 ? -27.438 -16.345 -39.815 1.000 15.420 239 GLN A N 1
ATOM 1807 C CA . GLN A 1 227 ? -27.025 -17.684 -40.194 1.000 14.246 239 GLN A CA 1
ATOM 1808 C C . GLN A 1 227 ? -28.256 -18.580 -40.188 1.000 15.158 239 GLN A C 1
ATOM 1809 O O . GLN A 1 227 ? -28.480 -19.371 -39.268 1.000 14.707 239 GLN A O 1
ATOM 1815 N N . PRO A 1 228 ? -29.094 -18.500 -41.231 1.000 16.094 240 PRO A N 1
ATOM 1816 C CA . PRO A 1 228 ? -30.413 -19.132 -41.215 1.000 17.709 240 PRO A CA 1
ATOM 1817 C C . PRO A 1 228 ? -30.384 -20.642 -40.976 1.000 19.295 240 PRO A C 1
ATOM 1818 O O . PRO A 1 228 ? -31.372 -21.162 -40.451 1.000 21.014 240 PRO A O 1
ATOM 1822 N N . ASP A 1 229 ? -29.285 -21.321 -41.369 1.000 19.136 241 ASP A N 1
ATOM 1823 C CA . ASP A 1 229 ? -29.261 -22.782 -41.278 1.000 21.397 241 ASP A CA 1
ATOM 1824 C C . ASP A 1 229 ? -28.416 -23.252 -40.098 1.000 19.333 241 ASP A C 1
ATOM 1825 O O . ASP A 1 229 ? -28.155 -24.457 -39.971 1.000 19.236 241 ASP A O 1
ATOM 1830 N N . CYS A 1 230 ? -27.924 -22.319 -39.273 1.000 16.697 242 CYS A N 1
ATOM 1831 C CA . CYS A 1 230 ? -27.071 -22.687 -38.137 1.000 15.482 242 CYS A CA 1
ATOM 1832 C C . CYS A 1 230 ? -27.886 -23.398 -37.057 1.000 14.840 242 CYS A C 1
ATOM 1833 O O . CYS A 1 230 ? -28.938 -22.897 -36.668 1.000 16.496 242 CYS A O 1
ATOM 1836 N N . LEU A 1 231 ? -27.411 -24.550 -36.578 1.000 14.045 243 LEU A N 1
ATOM 1837 C CA . LEU A 1 231 ? -28.070 -25.277 -35.499 1.000 14.311 243 LEU A CA 1
ATOM 1838 C C . LEU A 1 231 ? -27.524 -24.816 -34.164 1.000 12.700 243 LEU A C 1
ATOM 1839 O O . LEU A 1 231 ? -26.325 -24.836 -33.945 1.000 11.897 243 LEU A O 1
ATOM 1844 N N . ILE A 1 232 ? -28.408 -24.471 -33.227 1.000 12.318 244 ILE A N 1
ATOM 1845 C CA . ILE A 1 232 ? -28.009 -23.870 -31.962 1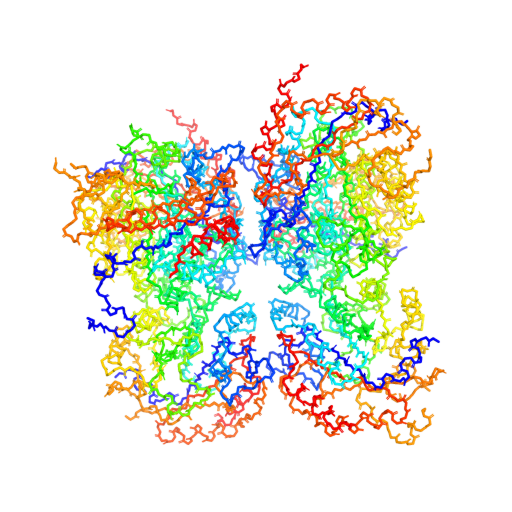.000 11.916 244 ILE A CA 1
ATOM 1846 C C . ILE A 1 232 ? -28.197 -24.932 -30.868 1.000 11.511 244 ILE A C 1
ATOM 1847 O O . ILE A 1 232 ? -29.235 -25.613 -30.836 1.000 11.221 244 ILE A O 1
ATOM 1852 N N . ASN A 1 233 ? -27.223 -25.079 -29.980 1.000 10.427 245 ASN A N 1
ATOM 1853 C CA . ASN A 1 233 ? -27.338 -26.087 -28.948 1.000 10.609 245 ASN A CA 1
ATOM 1854 C C . ASN A 1 233 ? -28.163 -25.615 -27.744 1.000 10.190 245 ASN A C 1
ATOM 1855 O O . ASN A 1 233 ? -28.448 -24.441 -27.560 1.000 10.410 245 ASN A O 1
ATOM 1860 N N . SER A 1 234 ? -28.533 -26.585 -26.893 1.000 10.933 246 SER A N 1
ATOM 1861 C CA . SER A 1 234 ? -29.469 -26.360 -25.795 1.000 11.354 246 SER A CA 1
ATOM 1862 C C . SER A 1 234 ? -28.872 -25.525 -24.661 1.000 10.831 246 SER A C 1
ATOM 1863 O O . SER A 1 234 ? -29.629 -24.989 -23.859 1.000 11.028 246 SER A O 1
ATOM 1866 N N . ARG A 1 235 ? -27.560 -25.362 -24.612 1.000 10.523 247 ARG A N 1
ATOM 1867 C CA . ARG A 1 235 ? -26.933 -24.568 -23.587 1.000 9.843 247 ARG A CA 1
ATOM 1868 C C . ARG A 1 235 ? -27.035 -23.071 -23.833 1.000 9.979 247 ARG A C 1
ATOM 1869 O O . ARG A 1 235 ? -26.544 -22.278 -23.016 1.000 9.356 247 ARG A O 1
ATOM 1877 N N . LEU A 1 236 ? -27.727 -22.665 -24.905 1.000 10.815 248 LEU A N 1
ATOM 1878 C CA . LEU A 1 236 ? -28.157 -21.272 -25.018 1.000 10.818 248 LEU A CA 1
ATOM 1879 C C . LEU A 1 236 ? -29.106 -20.947 -23.873 1.000 11.045 248 LEU A C 1
ATOM 1880 O O . LEU A 1 236 ? -29.218 -19.800 -23.450 1.000 10.942 248 LEU A O 1
ATOM 1885 N N . GLY A 1 237 ? -29.792 -21.971 -23.379 1.000 11.043 249 GLY A N 1
ATOM 1886 C CA . GLY A 1 237 ? -30.647 -21.818 -22.226 1.000 11.505 249 GLY A CA 1
ATOM 1887 C C . GLY A 1 237 ? -32.119 -21.560 -22.589 1.000 12.269 249 GLY A C 1
ATOM 1888 O O . GLY A 1 237 ? -32.477 -21.165 -23.700 1.000 12.511 249 GLY A O 1
ATOM 1889 N N . ASN A 1 238 ? -32.960 -21.792 -21.587 1.000 12.505 250 ASN A N 1
ATOM 1890 C CA . ASN A 1 238 ? -34.346 -21.358 -21.581 1.000 13.728 250 ASN A CA 1
ATOM 1891 C C . ASN A 1 238 ? -35.177 -21.986 -22.698 1.000 14.169 250 ASN A C 1
ATOM 1892 O O . ASN A 1 238 ? -36.221 -21.459 -23.041 1.000 14.370 250 ASN A O 1
ATOM 1897 N N . GLY A 1 239 ? -34.738 -23.128 -23.228 1.000 14.105 251 GLY A N 1
ATOM 1898 C CA . GLY A 1 239 ? -35.495 -23.849 -24.239 1.000 15.652 251 GLY A CA 1
ATOM 1899 C C . GLY A 1 239 ? -35.312 -23.309 -25.646 1.000 15.677 251 GLY A C 1
ATOM 1900 O O . GLY A 1 239 ? -36.080 -23.683 -26.520 1.000 19.291 251 GLY A O 1
ATOM 1901 N N . ARG A 1 240 ? -34.394 -22.379 -25.844 1.000 15.090 252 ARG A N 1
ATOM 1902 C CA . ARG A 1 240 ? -34.194 -21.750 -27.152 1.000 15.125 252 ARG A CA 1
ATOM 1903 C C . ARG A 1 240 ? -33.062 -22.446 -27.893 1.000 12.853 252 ARG A C 1
ATOM 1904 O O . ARG A 1 240 ? -31.914 -22.051 -27.796 1.000 13.445 252 ARG A O 1
ATOM 1912 N N . TYR A 1 241 ? -33.369 -23.513 -28.650 1.000 12.353 253 TYR A N 1
ATOM 1913 C CA . TYR A 1 241 ? -32.325 -24.320 -29.282 1.000 11.290 253 TYR A CA 1
ATOM 1914 C C . TYR A 1 241 ? -32.895 -25.212 -30.385 1.000 11.518 253 TYR A C 1
ATOM 1915 O O . TYR A 1 241 ? -34.084 -25.357 -30.490 1.000 12.367 253 TYR A O 1
ATOM 1924 N N . ASP A 1 242 ? -32.002 -25.752 -31.218 1.000 11.555 254 ASP A N 1
ATOM 1925 C CA . ASP A 1 242 ? -32.329 -26.659 -32.295 1.000 12.256 254 ASP A CA 1
ATOM 1926 C C . ASP A 1 242 ? -31.842 -28.083 -32.024 1.000 12.154 254 ASP A C 1
ATOM 1927 O O . ASP A 1 242 ? -32.381 -29.025 -32.576 1.000 11.645 254 ASP A O 1
ATOM 1932 N N . TYR A 1 243 ? -30.837 -28.236 -31.170 1.000 11.498 255 TYR A N 1
ATOM 1933 C CA . TYR A 1 243 ? -30.409 -29.589 -30.787 1.000 11.458 255 TYR A CA 1
ATOM 1934 C C . TYR A 1 243 ? -29.963 -29.610 -29.334 1.000 11.023 255 TYR A C 1
ATOM 1935 O O . TYR A 1 243 ? -29.631 -28.577 -28.751 1.000 10.352 255 TYR A O 1
ATOM 1944 N N . VAL A 1 244 ? -29.987 -30.816 -28.776 1.000 11.409 256 VAL A N 1
ATOM 1945 C CA . VAL A 1 244 ? -29.678 -31.040 -27.377 1.000 11.053 256 VAL A CA 1
ATOM 1946 C C . VAL A 1 244 ? -28.211 -31.404 -27.191 1.000 10.906 256 VAL A C 1
ATOM 1947 O O . VAL A 1 244 ? -27.739 -32.401 -27.752 1.000 10.917 256 VAL A O 1
ATOM 1951 N N . SER A 1 245 ? -27.534 -30.617 -26.350 1.000 10.377 257 SER A N 1
ATOM 1952 C CA . SER A 1 245 ? -26.200 -30.952 -25.858 1.000 9.824 257 SER A CA 1
ATOM 1953 C C . SER A 1 245 ? -26.416 -31.757 -24.571 1.000 10.672 257 SER A C 1
ATOM 1954 O O . SER A 1 245 ? -27.095 -31.270 -23.643 1.000 11.023 257 SER A O 1
ATOM 1957 N N . LEU A 1 246 ? -25.807 -32.934 -24.482 1.000 10.911 258 LEU A N 1
ATOM 1958 C CA . LEU A 1 246 ? -25.761 -33.645 -23.213 1.000 11.543 258 LEU A CA 1
ATOM 1959 C C . LEU A 1 246 ? -24.704 -32.996 -22.306 1.000 10.620 258 LEU A C 1
ATOM 1960 O O . LEU A 1 246 ? -24.087 -31.993 -22.645 1.000 9.649 258 LEU A O 1
ATOM 1965 N N . GLY A 1 247 ? -24.520 -33.572 -21.121 1.000 10.738 259 GLY A N 1
ATOM 1966 C CA . GLY A 1 247 ? -23.493 -33.123 -20.199 1.000 10.060 259 GLY A CA 1
ATOM 1967 C C . GLY A 1 247 ? -22.075 -33.320 -20.751 1.000 9.432 259 GLY A C 1
ATOM 1968 O O . GLY A 1 247 ? -21.832 -34.050 -21.707 1.000 9.141 259 GLY A O 1
ATOM 1969 N N . ASP A 1 248 ? -21.128 -32.610 -20.154 1.000 9.377 260 ASP A N 1
ATOM 1970 C CA . ASP A 1 248 ? -19.712 -32.769 -20.470 1.000 9.688 260 ASP A CA 1
ATOM 1971 C C . ASP A 1 248 ? -19.341 -34.245 -20.346 1.000 9.968 260 ASP A C 1
ATOM 1972 O O . ASP A 1 248 ? -19.546 -34.834 -19.292 1.000 10.020 260 ASP A O 1
ATOM 1977 N N . ASN A 1 249 ? -18.820 -34.857 -21.431 1.000 9.875 261 ASN A N 1
ATOM 1978 C CA . ASN A 1 249 ? -18.379 -36.247 -21.388 1.000 10.487 261 ASN A CA 1
ATOM 1979 C C . ASN A 1 249 ? -19.509 -37.180 -20.966 1.000 11.227 261 ASN A C 1
ATOM 1980 O O . ASN A 1 249 ? -19.270 -38.258 -20.441 1.000 11.617 261 ASN A O 1
ATOM 1985 N N . GLU A 1 250 ? -20.788 -36.823 -21.247 1.000 10.953 262 GLU A N 1
ATOM 1986 C CA . GLU A 1 250 ? -21.888 -37.656 -20.775 1.000 11.370 262 GLU A CA 1
ATOM 1987 C C . GLU A 1 250 ? -22.175 -38.721 -21.813 1.000 12.490 262 GLU A C 1
ATOM 1988 O O . GLU A 1 250 ? -22.677 -38.427 -22.914 1.000 13.684 262 GLU A O 1
ATOM 1994 N N . ILE A 1 251 ? -21.901 -39.965 -21.419 1.000 13.253 263 ILE A N 1
ATOM 1995 C CA . ILE A 1 251 ? -22.176 -41.126 -22.241 1.000 14.447 263 ILE A CA 1
ATOM 1996 C C . ILE A 1 251 ? -23.387 -41.813 -21.628 1.000 15.539 263 ILE A C 1
ATOM 1997 O O . ILE A 1 251 ? -23.279 -42.499 -20.625 1.000 15.840 263 ILE A O 1
ATOM 2002 N N . PRO A 1 252 ? -24.612 -41.574 -22.127 1.000 17.480 264 PRO A N 1
ATOM 2003 C CA . PRO A 1 252 ? -25.808 -42.028 -21.426 1.000 18.534 264 PRO A CA 1
ATOM 2004 C C . PRO A 1 252 ? -25.938 -43.547 -21.448 1.000 19.955 264 PRO A C 1
ATOM 2005 O O . PRO A 1 252 ? -25.528 -44.233 -22.389 1.000 18.396 264 PRO A O 1
ATOM 2009 N N . GLU A 1 253 ? -26.523 -44.042 -20.353 1.000 22.633 265 GLU A N 1
ATOM 2010 C CA . GLU A 1 253 ? -26.944 -45.424 -20.202 1.000 26.614 265 GLU A CA 1
ATOM 2011 C C . GLU A 1 253 ? -27.949 -45.795 -21.295 1.000 23.137 265 GLU A C 1
ATOM 2012 O O . GLU A 1 253 ? -28.725 -44.960 -21.769 1.000 21.607 265 GLU A O 1
ATOM 2018 N N . ASP A 1 254 ? -27.950 -47.080 -21.648 1.000 22.664 266 ASP A N 1
ATOM 2019 C CA . ASP A 1 254 ? -28.777 -47.561 -22.749 1.000 23.247 266 ASP A CA 1
ATOM 2020 C C . ASP A 1 254 ? -30.244 -47.134 -22.626 1.000 22.657 266 ASP A C 1
ATOM 2021 O O . ASP A 1 254 ? -30.837 -46.645 -23.588 1.000 21.416 266 ASP A O 1
ATOM 2026 N N . SER A 1 255 ? -30.824 -47.349 -21.442 1.000 24.959 267 SER A N 1
ATOM 2027 C CA . SER A 1 255 ? -32.237 -47.050 -21.223 1.000 28.335 267 SER A CA 1
ATOM 2028 C C . SER A 1 255 ? -32.552 -45.581 -21.511 1.000 25.444 267 SER A C 1
ATOM 2029 O O . SER A 1 255 ? -33.513 -45.283 -22.229 1.000 26.501 267 SER A O 1
ATOM 2032 N N . ASP A 1 256 ? -31.759 -44.667 -20.942 1.000 23.578 268 ASP A N 1
ATOM 2033 C CA . ASP A 1 256 ? -31.971 -43.242 -21.155 1.000 24.239 268 ASP A CA 1
ATOM 2034 C C . ASP A 1 256 ? -31.707 -42.825 -22.597 1.000 21.479 268 ASP A C 1
ATOM 2035 O O . ASP A 1 256 ? -32.405 -41.954 -23.117 1.000 21.885 268 ASP A O 1
ATOM 2040 N N . ALA A 1 257 ? -30.684 -43.402 -23.231 1.000 19.626 269 ALA A N 1
ATOM 2041 C CA . ALA A 1 257 ? -30.372 -43.054 -24.598 1.000 19.433 269 ALA A CA 1
ATOM 2042 C C . ALA A 1 257 ? -31.476 -43.532 -25.549 1.000 20.510 269 ALA A C 1
ATOM 2043 O O . ALA A 1 257 ? -31.739 -42.885 -26.569 1.000 21.912 269 ALA A O 1
ATOM 2045 N N . SER A 1 258 ? -32.101 -44.648 -25.228 1.000 21.162 270 SER A N 1
ATOM 2046 C CA . SER A 1 258 ? -33.199 -45.159 -26.026 1.000 24.503 270 SER A CA 1
ATOM 2047 C C . SER A 1 258 ? -34.398 -44.190 -26.016 1.000 25.811 270 SER A C 1
ATOM 2048 O O . SER A 1 258 ? -34.998 -43.924 -27.056 1.000 25.499 270 SER A O 1
ATOM 2051 N N . ASP A 1 259 ? -34.726 -43.695 -24.828 1.000 26.288 271 ASP A N 1
ATOM 2052 C CA . ASP A 1 259 ? -35.898 -42.854 -24.557 1.000 27.958 271 ASP A CA 1
ATOM 2053 C C . ASP A 1 259 ? -35.626 -41.372 -24.883 1.000 26.099 271 ASP A C 1
ATOM 2054 O O . ASP A 1 259 ? -36.554 -40.577 -25.027 1.000 23.989 271 ASP A O 1
ATOM 2059 N N . LYS A 1 260 ? -34.349 -40.976 -24.916 1.000 23.551 272 LYS A N 1
ATOM 2060 C CA . LYS A 1 260 ? -33.922 -39.596 -25.050 1.000 23.667 272 LYS A CA 1
ATOM 2061 C C . LYS A 1 260 ? -34.595 -38.760 -23.964 1.000 24.944 272 LYS A C 1
ATOM 2062 O O . LYS A 1 260 ? -35.128 -37.652 -24.206 1.000 26.318 272 LYS A O 1
ATOM 2068 N N . ALA A 1 261 ? -34.477 -39.332 -22.766 1.000 23.469 273 ALA A N 1
ATOM 2069 C CA . ALA A 1 261 ? -35.119 -38.801 -21.588 1.000 26.084 273 ALA A CA 1
ATOM 2070 C C . ALA A 1 261 ? -34.296 -39.261 -20.391 1.000 29.182 273 ALA A C 1
ATOM 2071 O O . ALA A 1 261 ? -33.809 -40.407 -20.366 1.000 29.684 273 ALA A O 1
ATOM 2073 N N . THR A 1 262 ? -34.179 -38.347 -19.400 1.000 30.854 274 THR A N 1
ATOM 2074 C CA . THR A 1 262 ? -33.464 -38.612 -18.159 1.000 32.767 274 THR A CA 1
ATOM 2075 C C . THR A 1 262 ? -34.457 -38.745 -16.998 1.000 37.510 274 THR A C 1
ATOM 2076 O O . THR A 1 262 ? -34.235 -39.566 -16.113 1.000 48.681 274 THR A O 1
ATOM 2080 N N . SER A 1 263 ? -35.556 -37.970 -16.999 1.000 42.530 275 SER A N 1
ATOM 2081 C CA . SER A 1 263 ? -36.631 -38.160 -16.029 1.000 46.284 275 SER A CA 1
ATOM 2082 C C . SER A 1 263 ? -38.000 -38.101 -16.707 1.000 44.440 275 SER A C 1
ATOM 2083 O O . SER A 1 263 ? -38.102 -37.902 -17.915 1.000 37.079 275 SER A O 1
ATOM 2086 N N . ASP A 1 264 ? -39.066 -38.223 -15.897 1.000 46.238 276 ASP A N 1
ATOM 2087 C CA . ASP A 1 264 ? -40.408 -38.410 -16.422 1.000 45.902 276 ASP A CA 1
ATOM 2088 C C . ASP A 1 264 ? -41.204 -37.117 -16.535 1.000 42.836 276 ASP A C 1
ATOM 2089 O O . ASP A 1 264 ? -42.312 -37.145 -17.090 1.000 42.722 276 ASP A O 1
ATOM 2094 N N . GLY A 1 265 ? -40.669 -36.035 -15.966 1.000 36.115 277 GLY A N 1
ATOM 2095 C CA . GLY A 1 265 ? -41.416 -34.782 -15.862 1.000 34.217 277 GLY A CA 1
ATOM 2096 C C . GLY A 1 265 ? -40.640 -33.593 -16.431 1.000 31.627 277 GLY A C 1
ATOM 2097 O O . GLY A 1 265 ? -39.968 -33.725 -17.450 1.000 29.777 277 GLY A O 1
ATOM 2098 N N . ASN A 1 266 ? -40.733 -32.447 -15.736 1.000 30.050 278 ASN A N 1
ATOM 2099 C CA . ASN A 1 266 ? -40.184 -31.180 -16.181 1.000 32.346 278 ASN A CA 1
ATOM 2100 C C . ASN A 1 266 ? -38.670 -31.307 -16.305 1.000 27.537 278 ASN A C 1
ATOM 2101 O O . ASN A 1 266 ? -38.034 -31.877 -15.443 1.000 28.209 278 ASN A O 1
ATOM 2106 N N . VAL A 1 267 ? -38.106 -30.739 -17.357 1.000 25.090 279 VAL A N 1
ATOM 2107 C CA . VAL A 1 267 ? -36.682 -30.591 -17.424 1.000 23.135 279 VAL A CA 1
ATOM 2108 C C . VAL A 1 267 ? -36.358 -29.161 -17.000 1.000 21.117 279 VAL A C 1
ATOM 2109 O O . VAL A 1 267 ? -37.144 -28.237 -17.119 1.000 21.312 279 VAL A O 1
ATOM 2113 N N . ASP A 1 268 ? -35.133 -28.986 -16.560 1.000 18.841 280 ASP A N 1
ATOM 2114 C CA . ASP A 1 268 ? -34.568 -27.684 -16.261 1.000 19.353 280 ASP A CA 1
ATOM 2115 C C . ASP A 1 268 ? -33.784 -27.275 -17.494 1.000 15.993 280 ASP A C 1
ATOM 2116 O O . ASP A 1 268 ? -32.718 -27.854 -17.790 1.000 15.963 280 ASP A O 1
ATOM 2121 N N . TYR A 1 269 ? -34.324 -26.310 -18.260 1.000 15.301 281 TYR A N 1
ATOM 2122 C CA . TYR A 1 269 ? -33.667 -25.939 -19.512 1.000 13.843 281 TYR A CA 1
ATOM 2123 C C . TYR A 1 269 ? -32.286 -25.298 -19.326 1.000 13.766 281 TYR A C 1
ATOM 2124 O O . TYR A 1 269 ? -31.537 -25.217 -20.287 1.000 12.892 281 TYR A O 1
ATOM 2133 N N . ASN A 1 270 ? -31.921 -24.909 -18.106 1.000 13.309 282 ASN A N 1
ATOM 2134 C CA . ASN A 1 270 ? -30.650 -24.277 -17.849 1.000 13.750 282 ASN A CA 1
ATOM 2135 C C . ASN A 1 270 ? -29.683 -25.219 -17.128 1.000 13.407 282 ASN A C 1
ATOM 2136 O O . ASN A 1 270 ? -28.539 -24.823 -16.922 1.000 13.798 282 ASN A O 1
ATOM 2141 N N . SER A 1 271 ? -30.081 -26.461 -16.871 1.000 13.799 283 SER A N 1
ATOM 2142 C CA . SER A 1 271 ? -29.153 -27.498 -16.443 1.000 16.349 283 SER A CA 1
ATOM 2143 C C . SER A 1 271 ? -28.339 -27.946 -17.653 1.000 16.542 283 SER A C 1
ATOM 2144 O O . SER A 1 271 ? -28.770 -27.791 -18.799 1.000 13.664 283 SER A O 1
ATOM 2147 N N . ILE A 1 272 ? -27.140 -28.505 -17.419 1.000 16.509 284 ILE A N 1
ATOM 2148 C CA . ILE A 1 272 ? -26.319 -28.913 -18.542 1.000 16.057 284 ILE A CA 1
ATOM 2149 C C . ILE A 1 272 ? -26.215 -30.438 -18.654 1.000 15.323 284 ILE A C 1
ATOM 2150 O O . ILE A 1 272 ? -25.686 -30.900 -19.660 1.000 14.505 284 ILE A O 1
ATOM 2155 N N . GLU A 1 273 ? -26.807 -31.170 -17.732 1.000 15.373 285 GLU A N 1
ATOM 2156 C CA . GLU A 1 273 ? -26.788 -32.631 -17.698 1.000 18.109 285 GLU A CA 1
ATOM 2157 C C . GLU A 1 273 ? -28.107 -33.216 -18.215 1.000 16.959 285 GLU A C 1
ATOM 2158 O O . GLU A 1 273 ? -29.186 -32.689 -17.930 1.000 17.381 285 GLU A O 1
ATOM 2164 N N . GLY A 1 274 ? -28.004 -34.358 -18.875 1.000 15.171 286 GLY A N 1
ATOM 2165 C CA . GLY A 1 274 ? -29.134 -35.209 -19.188 1.000 14.944 286 GLY A CA 1
ATOM 2166 C C . GLY A 1 274 ? -29.808 -34.747 -20.473 1.000 15.163 286 GLY A C 1
ATOM 2167 O O . GLY A 1 274 ? -29.351 -33.840 -21.157 1.000 16.498 286 GLY A O 1
ATOM 2168 N N . PHE A 1 275 ? -30.846 -35.455 -20.834 1.000 15.704 287 PHE A N 1
ATOM 2169 C CA . PHE A 1 275 ? -31.638 -35.165 -22.017 1.000 15.815 287 PHE A CA 1
ATOM 2170 C C . PHE A 1 275 ? -32.606 -34.011 -21.777 1.000 15.178 287 PHE A C 1
ATOM 2171 O O . PHE A 1 275 ? -32.931 -33.677 -20.643 1.000 14.430 287 PHE A O 1
ATOM 2179 N N . LYS A 1 276 ? -33.049 -33.441 -22.911 1.000 14.540 288 LYS A N 1
ATOM 2180 C CA . LYS A 1 276 ? -34.095 -32.446 -23.021 1.000 14.484 288 LYS A CA 1
ATOM 2181 C C . LYS A 1 276 ? -34.898 -32.788 -24.271 1.000 15.232 288 LYS A C 1
ATOM 2182 O O . LYS A 1 276 ? -34.404 -33.520 -25.123 1.000 15.036 288 LYS A O 1
ATOM 2188 N N . PRO A 1 277 ? -36.131 -32.271 -24.441 1.000 15.848 289 PRO A N 1
ATOM 2189 C CA . PRO A 1 277 ? -36.892 -32.496 -25.667 1.000 15.988 289 PRO A CA 1
ATOM 2190 C C . PRO A 1 277 ? -36.125 -32.016 -26.904 1.000 15.762 289 PRO A C 1
ATOM 2191 O O . PRO A 1 277 ? -35.372 -31.055 -26.850 1.000 14.753 289 PRO A O 1
ATOM 2195 N N . SER A 1 278 ? -36.295 -32.746 -28.014 1.000 17.019 290 SER A N 1
ATOM 2196 C CA . SER A 1 278 ? -35.735 -32.313 -29.286 1.000 17.343 290 SER A CA 1
ATOM 2197 C C . SER A 1 278 ? -36.731 -32.568 -30.412 1.000 19.180 290 SER A C 1
ATOM 2198 O O . SER A 1 278 ? -36.862 -33.701 -30.904 1.000 19.718 290 SER A O 1
ATOM 2201 N N A LYS A 1 279 ? -37.402 -31.497 -30.842 0.500 19.551 291 LYS A N 1
ATOM 2202 N N B LYS A 1 279 ? -37.395 -31.495 -30.845 0.500 19.195 291 LYS A N 1
ATOM 2203 C CA A LYS A 1 279 ? -38.388 -31.580 -31.913 0.500 21.926 291 LYS A CA 1
ATOM 2204 C CA B LYS A 1 279 ? -38.378 -31.572 -31.916 0.500 21.215 291 LYS A CA 1
ATOM 2205 C C A LYS A 1 279 ? -37.749 -32.166 -33.169 0.500 21.332 291 LYS A C 1
ATOM 2206 C C B LYS A 1 279 ? -37.748 -32.167 -33.170 0.500 20.968 291 LYS A C 1
ATOM 2207 O O A LYS A 1 279 ? -38.393 -32.952 -33.855 0.500 22.480 291 LYS A O 1
ATOM 2208 O O B LYS A 1 279 ? -38.393 -32.953 -33.854 0.500 22.113 291 LYS A O 1
ATOM 2219 N N . LEU A 1 280 ? -36.483 -31.815 -33.444 1.000 20.300 292 LEU A N 1
ATOM 2220 C CA . LEU A 1 280 ? -35.833 -32.248 -34.679 1.000 21.050 292 LEU A CA 1
ATOM 2221 C C . LEU A 1 280 ? -35.115 -33.591 -34.513 1.000 20.388 292 LEU A C 1
ATOM 2222 O O . LEU A 1 280 ? -34.585 -34.132 -35.482 1.000 19.462 292 LEU A O 1
ATOM 2227 N N . GLY A 1 281 ? -35.062 -34.121 -33.288 1.000 18.442 293 GLY A N 1
ATOM 2228 C CA . GLY A 1 281 ? -34.413 -35.401 -33.017 1.000 18.598 293 GLY A CA 1
ATOM 2229 C C . GLY A 1 281 ? -32.884 -35.337 -33.138 1.000 17.535 293 GLY A C 1
ATOM 2230 O O . GLY A 1 281 ? -32.266 -36.290 -33.626 1.000 17.322 293 GLY A O 1
ATOM 2231 N N . LEU A 1 282 ? -32.293 -34.194 -32.708 1.000 15.426 294 LEU A N 1
ATOM 2232 C CA . LEU A 1 282 ? -30.870 -33.975 -32.818 1.000 14.109 294 LEU A CA 1
ATOM 2233 C C . LEU A 1 282 ? -30.245 -33.898 -31.429 1.000 13.545 294 LEU A C 1
ATOM 2234 O O . LEU A 1 282 ? -30.702 -33.167 -30.551 1.000 12.141 294 LEU A O 1
ATOM 2239 N N . TYR A 1 283 ? -29.097 -34.591 -31.291 1.000 12.273 295 TYR A N 1
ATOM 2240 C CA . TYR A 1 283 ? -28.412 -34.737 -30.019 1.000 12.078 295 TYR A CA 1
ATOM 2241 C C . TYR A 1 283 ? -26.904 -34.805 -30.231 1.000 11.093 295 TYR A C 1
ATOM 2242 O O . TYR A 1 283 ? -26.458 -35.312 -31.262 1.000 11.020 295 TYR A O 1
ATOM 2251 N N . GLU A 1 284 ? -26.141 -34.349 -29.241 1.000 10.586 296 GLU A N 1
ATOM 2252 C CA . GLU A 1 284 ? -24.681 -34.343 -29.297 1.000 10.336 296 GLU A CA 1
ATOM 2253 C C . GLU A 1 284 ? -24.113 -34.382 -27.884 1.000 10.130 296 GLU A C 1
ATOM 2254 O O . GLU A 1 284 ? -24.515 -33.601 -27.022 1.000 9.483 296 GLU A O 1
ATOM 2260 N N . THR A 1 285 ? -23.115 -35.258 -27.681 1.000 9.999 297 THR A N 1
ATOM 2261 C CA . THR A 1 285 ? -22.261 -35.200 -26.514 1.000 10.029 297 THR A CA 1
ATOM 2262 C C . THR A 1 285 ? -20.902 -34.674 -26.939 1.000 9.392 297 THR A C 1
ATOM 2263 O O . THR A 1 285 ? -20.267 -35.237 -27.853 1.000 8.983 297 THR A O 1
ATOM 2267 N N . ALA A 1 286 ? -20.496 -33.598 -26.291 1.000 8.791 298 ALA A N 1
ATOM 2268 C CA . ALA A 1 286 ? -19.142 -33.093 -26.367 1.000 8.416 298 ALA A CA 1
ATOM 2269 C C . ALA A 1 286 ? -18.327 -33.723 -25.250 1.000 8.307 298 ALA A C 1
ATOM 2270 O O . ALA A 1 286 ? -18.808 -33.879 -24.123 1.000 9.143 298 ALA A O 1
ATOM 2272 N N . GLY A 1 287 ? -17.124 -34.166 -25.628 1.000 8.126 299 GLY A N 1
ATOM 2273 C CA . GLY A 1 287 ? -16.210 -34.818 -24.720 1.000 8.464 299 GLY A CA 1
ATOM 2274 C C . GLY A 1 287 ? -14.758 -34.439 -24.992 1.000 8.411 299 GLY A C 1
ATOM 2275 O O . GLY A 1 287 ? -14.445 -33.740 -25.933 1.000 7.743 299 GLY A O 1
ATOM 2276 N N . THR A 1 288 ? -13.885 -34.942 -24.108 1.000 8.851 300 THR A N 1
ATOM 2277 C CA . THR A 1 288 ? -12.473 -34.626 -24.076 1.000 8.881 300 THR A CA 1
ATOM 2278 C C . THR A 1 288 ? -11.675 -35.909 -24.232 1.000 8.745 300 THR A C 1
ATOM 2279 O O . THR A 1 288 ? -12.158 -36.987 -23.847 1.000 9.661 300 THR A O 1
ATOM 2283 N N . ILE A 1 289 ? -10.435 -35.792 -24.742 1.000 8.604 301 ILE A N 1
ATOM 2284 C CA . ILE A 1 289 ? -9.580 -36.971 -24.843 1.000 9.726 301 ILE A CA 1
ATOM 2285 C C . ILE A 1 289 ? -8.924 -37.310 -23.497 1.000 9.636 301 ILE A C 1
ATOM 2286 O O . ILE A 1 289 ? -8.999 -38.458 -23.030 1.000 10.432 301 ILE A O 1
ATOM 2291 N N . ASN A 1 290 ? -8.341 -36.292 -22.853 1.000 9.006 302 ASN A N 1
ATOM 2292 C CA . ASN A 1 290 ? -8.012 -36.382 -21.451 1.000 9.857 302 ASN A CA 1
ATOM 2293 C C . ASN A 1 290 ? -9.196 -35.835 -20.652 1.000 9.363 302 ASN A C 1
ATOM 2294 O O . ASN A 1 290 ? -10.335 -36.009 -21.083 1.000 8.733 302 ASN A O 1
ATOM 2299 N N . ASP A 1 291 ? -8.961 -35.243 -19.489 1.000 9.851 303 ASP A N 1
ATOM 2300 C CA . ASP A 1 291 ? -10.041 -34.838 -18.603 1.000 10.446 303 ASP A CA 1
ATOM 2301 C C . ASP A 1 291 ? -10.296 -33.327 -18.616 1.000 10.094 303 ASP A C 1
ATOM 2302 O O . ASP A 1 291 ? -11.203 -32.872 -17.945 1.000 10.712 303 ASP A O 1
ATOM 2307 N N . SER A 1 292 ? -9.546 -32.577 -19.422 1.000 9.678 304 SER A N 1
ATOM 2308 C CA . SER A 1 292 ? -9.604 -31.137 -19.478 1.000 9.724 304 SER A CA 1
ATOM 2309 C C . SER A 1 292 ? -10.111 -30.723 -20.858 1.000 9.418 304 SER A C 1
ATOM 2310 O O . SER A 1 292 ? -9.903 -31.451 -21.835 1.000 9.411 304 SER A O 1
ATOM 2313 N N . TRP A 1 293 ? -10.704 -29.531 -20.954 1.000 8.385 305 TRP A N 1
ATOM 2314 C CA . TRP A 1 293 ? -11.016 -28.940 -22.255 1.000 8.738 305 TRP A CA 1
ATOM 2315 C C . TRP A 1 293 ? -9.790 -28.177 -22.781 1.000 8.579 305 TRP A C 1
ATOM 2316 O O . TRP A 1 293 ? -9.313 -28.435 -23.898 1.000 9.116 305 TRP A O 1
ATOM 2327 N N . GLY A 1 294 ? -9.293 -27.240 -21.976 1.000 8.368 306 GLY A N 1
ATOM 2328 C CA . GLY A 1 294 ? -8.025 -26.602 -22.275 1.000 8.668 306 GLY A CA 1
ATOM 2329 C C . GLY A 1 294 ? -6.861 -27.566 -22.096 1.000 8.736 306 GLY A C 1
ATOM 2330 O O . GLY A 1 294 ? -6.948 -28.551 -21.349 1.000 8.407 306 GLY A O 1
ATOM 2331 N N . PHE A 1 295 ? -5.762 -27.246 -22.775 1.000 8.901 307 PHE A N 1
ATOM 2332 C CA . PHE A 1 295 ? -4.499 -27.943 -22.603 1.000 8.361 307 PHE A CA 1
ATOM 2333 C C . PHE A 1 295 ? -4.087 -27.954 -21.129 1.000 8.946 307 PHE A C 1
ATOM 2334 O O . PHE A 1 295 ? -4.175 -26.947 -20.445 1.000 7.885 307 PHE A O 1
ATOM 2342 N N . ALA A 1 296 ? -3.644 -29.123 -20.669 1.000 10.312 308 ALA A N 1
ATOM 2343 C CA . ALA A 1 296 ? -3.259 -29.300 -19.288 1.000 12.205 308 ALA A CA 1
ATOM 2344 C C . ALA A 1 296 ? -1.951 -30.086 -19.187 1.000 12.348 308 ALA A C 1
ATOM 2345 O O . ALA A 1 296 ? -1.968 -31.290 -19.434 1.000 13.961 308 ALA A O 1
ATOM 2347 N N . TYR A 1 297 ? -0.877 -29.402 -18.764 1.000 13.411 309 TYR A N 1
ATOM 2348 C CA . TYR A 1 297 ? 0.461 -29.978 -18.666 1.000 16.333 309 TYR A CA 1
ATOM 2349 C C . TYR A 1 297 ? 0.430 -31.306 -17.906 1.000 15.303 309 TYR A C 1
ATOM 2350 O O . TYR A 1 297 ? 1.014 -32.315 -18.333 1.000 17.423 309 TYR A O 1
ATOM 2359 N N . HIS A 1 298 ? -0.292 -31.339 -16.780 1.000 13.452 310 HIS A N 1
ATOM 2360 C CA . HIS A 1 298 ? -0.148 -32.499 -15.903 1.000 14.540 310 HIS A CA 1
ATOM 2361 C C . HIS A 1 298 ? -1.278 -33.516 -16.079 1.000 13.759 310 HIS A C 1
ATOM 2362 O O . HIS A 1 298 ? -1.401 -34.442 -15.268 1.000 16.590 310 HIS A O 1
ATOM 2369 N N . ASP A 1 299 ? -2.111 -33.381 -17.101 1.000 13.280 311 ASP A N 1
ATOM 2370 C CA . ASP A 1 299 ? -3.163 -34.346 -17.358 1.000 13.089 311 ASP A CA 1
ATOM 2371 C C . ASP A 1 299 ? -2.718 -35.246 -18.516 1.000 12.912 311 ASP A C 1
ATOM 2372 O O . ASP A 1 299 ? -2.802 -34.858 -19.662 1.000 13.576 311 ASP A O 1
ATOM 2377 N N A GLN A 1 300 ? -2.263 -36.447 -18.185 0.500 14.167 312 GLN A N 1
ATOM 2378 N N B GLN A 1 300 ? -2.268 -36.448 -18.179 0.500 14.251 312 GLN A N 1
ATOM 2379 C CA A GLN A 1 300 ? -1.858 -37.421 -19.185 0.500 15.127 312 GLN A CA 1
ATOM 2380 C CA B GLN A 1 300 ? -1.836 -37.434 -19.155 0.500 15.300 312 GLN A CA 1
ATOM 2381 C C A GLN A 1 300 ? -2.850 -38.582 -19.158 0.500 14.918 312 GLN A C 1
ATOM 2382 C C B GLN A 1 300 ? -2.848 -38.582 -19.157 0.500 15.001 312 GLN A C 1
ATOM 2383 O O A GLN A 1 300 ? -2.510 -39.680 -19.568 0.500 14.612 312 GLN A O 1
ATOM 2384 O O B GLN A 1 300 ? -2.511 -39.680 -19.569 0.500 14.673 312 GLN A O 1
ATOM 2395 N N . ASN A 1 301 ? -4.073 -38.333 -18.671 1.000 14.091 313 ASN A N 1
ATOM 2396 C CA . ASN A 1 301 ? -5.066 -39.395 -18.601 1.000 14.313 313 ASN A CA 1
ATOM 2397 C C . ASN A 1 301 ? -5.808 -39.480 -19.939 1.000 14.115 313 ASN A C 1
ATOM 2398 O O . ASN A 1 301 ? -7.000 -39.207 -20.018 1.000 13.989 313 ASN A O 1
ATOM 2403 N N . TRP A 1 302 ? -5.070 -39.803 -21.004 1.000 13.523 314 TRP A N 1
ATOM 2404 C CA . TRP A 1 302 ? -5.627 -39.870 -22.359 1.000 13.285 314 TRP A CA 1
ATOM 2405 C C . TRP A 1 302 ? -6.473 -41.128 -22.479 1.000 12.768 314 TRP A C 1
ATOM 2406 O O . TRP A 1 302 ? -6.016 -42.228 -22.158 1.000 12.789 314 TRP A O 1
ATOM 2417 N N . LYS A 1 303 ? -7.714 -40.973 -22.960 1.000 12.220 315 LYS A N 1
ATOM 2418 C CA . LYS A 1 303 ? -8.556 -42.127 -23.253 1.000 12.333 315 LYS A CA 1
ATOM 2419 C C . LYS A 1 303 ? -7.886 -42.938 -24.362 1.000 12.743 315 LYS A C 1
ATOM 2420 O O . LYS A 1 303 ? -7.224 -42.385 -25.272 1.000 12.160 315 LYS A O 1
ATOM 2426 N N . SER A 1 304 ? -8.032 -44.250 -24.266 1.000 12.622 316 SER A N 1
ATOM 2427 C CA . SER A 1 304 ? -7.455 -45.154 -25.233 1.000 13.057 316 SER A CA 1
ATOM 2428 C C . SER A 1 304 ? -8.216 -45.085 -26.554 1.000 13.011 316 SER A C 1
ATOM 2429 O O . SER A 1 304 ? -9.386 -44.660 -26.592 1.000 12.634 316 SER A O 1
ATOM 2432 N N . PRO A 1 305 ? -7.587 -45.479 -27.673 1.000 13.701 317 PRO A N 1
ATOM 2433 C CA . PRO A 1 305 ? -8.290 -45.645 -28.942 1.000 13.737 317 PRO A CA 1
ATOM 2434 C C . PRO A 1 305 ? -9.587 -46.447 -28.803 1.000 13.662 317 PRO A C 1
ATOM 2435 O O . PRO A 1 305 ? -10.599 -46.041 -29.362 1.000 13.114 317 PRO A O 1
ATOM 2439 N N A GLN A 1 306 ? -9.558 -47.540 -28.049 0.600 14.339 318 GLN A N 1
ATOM 2440 N N B GLN A 1 306 ? -9.553 -47.542 -28.046 0.400 14.450 318 GLN A N 1
ATOM 2441 C CA A GLN A 1 306 ? -10.735 -48.387 -27.898 0.600 15.281 318 GLN A CA 1
ATOM 2442 C CA B GLN A 1 306 ? -10.725 -48.389 -27.878 0.400 15.327 318 GLN A CA 1
ATOM 2443 C C A GLN A 1 306 ? -11.847 -47.618 -27.183 0.600 14.849 318 GLN A C 1
ATOM 2444 C C B GLN A 1 306 ? -11.844 -47.614 -27.182 0.400 14.839 318 GLN A C 1
ATOM 2445 O O A GLN A 1 306 ? -13.001 -47.710 -27.584 0.600 15.108 318 GLN A O 1
ATOM 2446 O O B GLN A 1 306 ? -12.994 -47.709 -27.583 0.400 15.058 318 GLN A O 1
ATOM 2457 N N . THR A 1 307 ? -11.517 -46.861 -26.132 1.000 14.239 319 THR A N 1
ATOM 2458 C CA . THR A 1 307 ? -12.510 -46.064 -25.414 1.000 14.011 319 THR A CA 1
ATOM 2459 C C . THR A 1 307 ? -13.168 -45.042 -26.342 1.000 13.104 319 THR A C 1
ATOM 2460 O O . THR A 1 307 ? -14.384 -44.883 -26.363 1.000 12.291 319 THR A O 1
ATOM 2464 N N . ILE A 1 308 ? -12.359 -44.319 -27.114 1.000 12.817 320 ILE A N 1
ATOM 2465 C CA . ILE A 1 308 ? -12.885 -43.298 -28.014 1.000 12.590 320 ILE A CA 1
ATOM 2466 C C . ILE A 1 308 ? -13.783 -43.964 -29.052 1.000 12.879 320 ILE A C 1
ATOM 2467 O O . ILE A 1 308 ? -14.873 -43.472 -29.346 1.000 13.699 320 ILE A O 1
ATOM 2472 N N . HIS A 1 309 ? -13.306 -45.049 -29.635 1.000 13.070 321 HIS A N 1
ATOM 2473 C CA . HIS A 1 309 ? -14.081 -45.785 -30.609 1.000 14.080 321 HIS A CA 1
ATOM 2474 C C . HIS A 1 309 ? -15.429 -46.199 -30.025 1.000 14.888 321 HIS A C 1
ATOM 2475 O O . HIS A 1 309 ? -16.450 -46.123 -30.703 1.000 15.245 321 HIS A O 1
ATOM 2482 N N . ASP A 1 310 ? -15.415 -46.738 -28.804 1.000 14.859 322 ASP A N 1
ATOM 2483 C CA . ASP A 1 310 ? -16.607 -47.295 -28.202 1.000 17.005 322 ASP A CA 1
ATOM 2484 C C . ASP A 1 310 ? -17.555 -46.177 -27.781 1.000 15.132 322 ASP A C 1
ATOM 2485 O O . ASP A 1 310 ? -18.766 -46.353 -27.891 1.000 15.813 322 ASP A O 1
ATOM 2490 N N . TYR A 1 311 ? -17.037 -45.050 -27.287 1.000 14.459 323 TYR A N 1
ATOM 2491 C CA . TYR A 1 311 ? -17.901 -43.918 -26.970 1.000 13.881 323 TYR A CA 1
ATOM 2492 C C . TYR A 1 311 ? -18.607 -43.431 -28.227 1.000 13.613 323 TYR A C 1
ATOM 2493 O O . TYR A 1 311 ? -19.850 -43.236 -28.213 1.000 13.707 323 TYR A O 1
ATOM 2502 N N . LYS A 1 312 ? -17.831 -43.293 -29.308 1.000 12.723 324 LYS A N 1
ATOM 2503 C CA . LYS A 1 312 ? -18.409 -42.821 -30.544 1.000 13.409 324 LYS A CA 1
ATOM 2504 C C . LYS A 1 312 ? -19.495 -43.776 -31.024 1.000 13.425 324 LYS A C 1
ATOM 2505 O O . LYS A 1 312 ? -20.565 -43.340 -31.424 1.000 12.581 324 LYS A O 1
ATOM 2511 N N . ALA A 1 313 ? -19.196 -45.077 -31.008 1.000 12.785 325 ALA A N 1
ATOM 2512 C CA . ALA A 1 313 ? -20.129 -46.078 -31.525 1.000 13.253 325 ALA A CA 1
ATOM 2513 C C . ALA A 1 313 ? -21.411 -46.095 -30.693 1.000 13.435 325 ALA A C 1
ATOM 2514 O O . ALA A 1 313 ? -22.498 -46.217 -31.245 1.000 13.260 325 ALA A O 1
ATOM 2516 N N . HIS A 1 314 ? -21.257 -46.021 -29.373 1.000 13.703 326 HIS A N 1
ATOM 2517 C CA . HIS A 1 314 ? -22.400 -46.048 -28.459 1.000 14.518 326 HIS A CA 1
ATOM 2518 C C . HIS A 1 314 ? -23.298 -44.826 -28.707 1.000 13.935 326 HIS A C 1
ATOM 2519 O O . HIS A 1 314 ? -24.543 -44.986 -28.857 1.000 14.205 326 HIS A O 1
ATOM 2526 N N . LEU A 1 315 ? -22.703 -43.647 -28.791 1.000 12.692 327 LEU A N 1
ATOM 2527 C CA . LEU A 1 315 ? -23.488 -42.443 -29.036 1.000 12.452 327 LEU A CA 1
ATOM 2528 C C . LEU A 1 315 ? -24.192 -42.560 -30.377 1.000 12.775 327 LEU A C 1
ATOM 2529 O O . LEU A 1 315 ? -25.401 -42.362 -30.472 1.000 13.353 327 LEU A O 1
ATOM 2534 N N . ASN A 1 316 ? -23.447 -42.925 -31.430 1.000 12.646 328 ASN A N 1
ATOM 2535 C CA . ASN A 1 316 ? -23.990 -42.913 -32.774 1.000 12.852 328 ASN A CA 1
ATOM 2536 C C . ASN A 1 316 ? -25.115 -43.947 -32.928 1.000 13.839 328 ASN A C 1
ATOM 2537 O O . ASN A 1 316 ? -26.036 -43.738 -33.704 1.000 13.994 328 ASN A O 1
ATOM 2542 N N . LYS A 1 317 ? -25.051 -45.086 -32.232 1.000 14.294 329 LYS A N 1
ATOM 2543 C CA . LYS A 1 317 ? -26.089 -46.103 -32.344 1.000 15.960 329 LYS A CA 1
ATOM 2544 C C . LYS A 1 317 ? -27.442 -45.539 -31.856 1.000 15.754 329 LYS A C 1
ATOM 2545 O O . LYS A 1 317 ? -28.484 -46.028 -32.251 1.000 15.547 329 LYS A O 1
ATOM 2551 N N . TYR A 1 318 ? -27.418 -44.532 -30.991 1.000 14.867 330 TYR A N 1
ATOM 2552 C CA . TYR A 1 318 ? -28.631 -43.858 -30.521 1.000 15.567 330 TYR A CA 1
ATOM 2553 C C . TYR A 1 318 ? -28.938 -42.553 -31.256 1.000 15.834 330 TYR A C 1
ATOM 2554 O O . TYR A 1 318 ? -29.778 -41.788 -30.785 1.000 16.887 330 TYR A O 1
ATOM 2563 N N . GLY A 1 319 ? -28.280 -42.283 -32.372 1.000 15.311 331 GLY A N 1
ATOM 2564 C CA . GLY A 1 319 ? -28.484 -41.038 -33.110 1.000 15.506 331 GLY A CA 1
ATOM 2565 C C . GLY A 1 319 ? -27.964 -39.808 -32.348 1.000 14.846 331 GLY A C 1
ATOM 2566 O O . GLY A 1 319 ? -28.514 -38.700 -32.497 1.000 15.928 331 GLY A O 1
ATOM 2567 N N . ILE A 1 320 ? -26.878 -39.995 -31.574 1.000 13.349 332 ILE A N 1
ATOM 2568 C CA . ILE A 1 320 ? -26.220 -38.911 -30.871 1.000 12.628 332 ILE A CA 1
ATOM 2569 C C . ILE A 1 320 ? -24.842 -38.685 -31.492 1.000 12.570 332 ILE A C 1
ATOM 2570 O O . ILE A 1 320 ? -24.072 -39.615 -31.705 1.000 12.736 332 ILE A O 1
ATOM 2575 N N . ASN A 1 321 ? -24.533 -37.434 -31.816 1.000 12.240 333 ASN A N 1
ATOM 2576 C CA . ASN A 1 321 ? -23.228 -37.077 -32.342 1.000 12.604 333 ASN A CA 1
ATOM 2577 C C . ASN A 1 321 ? -22.195 -37.023 -31.213 1.000 11.813 333 ASN A C 1
ATOM 2578 O O . ASN A 1 321 ? -22.525 -36.769 -30.056 1.000 11.111 333 ASN A O 1
ATOM 2583 N N . TYR A 1 322 ? -20.940 -37.259 -31.577 1.000 10.709 334 TYR A N 1
ATOM 2584 C CA . TYR A 1 322 ? -19.807 -37.191 -30.682 1.000 10.105 334 TYR A CA 1
ATOM 2585 C C . TYR A 1 322 ? -18.884 -36.075 -31.133 1.000 9.591 334 TYR A C 1
ATOM 2586 O O . TYR A 1 322 ? -18.338 -36.111 -32.222 1.000 9.425 334 TYR A O 1
ATOM 2595 N N . LEU A 1 323 ? -18.805 -35.022 -30.317 1.000 8.781 335 LEU A N 1
ATOM 2596 C CA . LEU A 1 323 ? -17.980 -33.861 -30.584 1.000 8.831 335 LEU A CA 1
ATOM 2597 C C . LEU A 1 323 ? -16.773 -33.943 -29.675 1.000 9.358 335 LEU A C 1
ATOM 2598 O O . LEU A 1 323 ? -16.895 -33.697 -28.476 1.000 9.670 335 LEU A O 1
ATOM 2603 N N . LEU A 1 324 ? -15.629 -34.362 -30.237 1.000 8.939 336 LEU A N 1
ATOM 2604 C CA . LEU A 1 324 ? -14.476 -34.691 -29.403 1.000 8.765 336 LEU A CA 1
ATOM 2605 C C . LEU A 1 324 ? -13.451 -33.560 -29.474 1.000 8.635 336 LEU A C 1
ATOM 2606 O O . LEU A 1 324 ? -12.968 -33.175 -30.545 1.000 8.147 336 LEU A O 1
ATOM 2611 N N . ASN A 1 325 ? -13.099 -33.075 -28.278 1.000 8.930 337 ASN A N 1
ATOM 2612 C CA . ASN A 1 325 ? -12.275 -31.883 -28.156 1.000 9.120 337 ASN A CA 1
ATOM 2613 C C . ASN A 1 325 ? -10.775 -32.157 -28.217 1.000 9.740 337 ASN A C 1
ATOM 2614 O O . ASN A 1 325 ? -10.269 -33.137 -27.652 1.000 10.426 337 ASN A O 1
ATOM 2619 N N . VAL A 1 326 ? -10.068 -31.183 -28.796 1.000 10.433 338 VAL A N 1
ATOM 2620 C CA . VAL A 1 326 ? -8.627 -31.062 -28.702 1.000 10.201 338 VAL A CA 1
ATOM 2621 C C . VAL A 1 326 ? -8.302 -29.728 -28.037 1.000 9.147 338 VAL A C 1
ATOM 2622 O O . VAL A 1 326 ? -8.827 -28.690 -28.452 1.000 7.597 338 VAL A O 1
ATOM 2626 N N . GLY A 1 327 ? -7.476 -29.784 -26.981 1.000 8.577 339 GLY A N 1
ATOM 2627 C CA . GLY A 1 327 ? -7.008 -28.551 -26.346 1.000 8.721 339 GLY A CA 1
ATOM 2628 C C . GLY A 1 327 ? -5.601 -28.232 -26.851 1.000 8.684 339 GLY A C 1
ATOM 2629 O O . GLY A 1 327 ? -4.655 -28.926 -26.446 1.000 8.971 339 GLY A O 1
ATOM 2630 N N . LEU A 1 328 ? -5.482 -27.256 -27.751 1.000 8.132 340 LEU A N 1
ATOM 2631 C CA . LEU A 1 328 ? -4.186 -26.955 -28.341 1.000 8.925 340 LEU A CA 1
ATOM 2632 C C . LEU A 1 328 ? -3.241 -26.396 -27.272 1.000 8.958 340 LEU A C 1
ATOM 2633 O O . LEU A 1 328 ? -3.689 -25.698 -26.340 1.000 8.363 340 LEU A O 1
ATOM 2638 N N . ASP A 1 329 ? -1.952 -26.663 -27.436 1.000 9.599 341 ASP A N 1
ATOM 2639 C CA . ASP A 1 329 ? -0.956 -26.162 -26.485 1.000 9.915 341 ASP A CA 1
ATOM 2640 C C . ASP A 1 329 ? -0.632 -24.694 -26.810 1.000 10.104 341 ASP A C 1
ATOM 2641 O O . ASP A 1 329 ? -1.207 -24.056 -27.722 1.000 8.488 341 ASP A O 1
ATOM 2646 N N . GLY A 1 330 ? 0.237 -24.122 -25.978 1.000 10.432 342 GLY A N 1
ATOM 2647 C CA . GLY A 1 330 ? 0.589 -22.718 -26.128 1.000 11.909 342 GLY A CA 1
ATOM 2648 C C . GLY A 1 330 ? 1.282 -22.348 -27.438 1.000 11.264 342 GLY A C 1
ATOM 2649 O O . GLY A 1 330 ? 1.329 -21.149 -27.784 1.000 12.789 342 GLY A O 1
ATOM 2650 N N . LEU A 1 331 ? 1.831 -23.339 -28.134 1.000 10.106 343 LEU A N 1
ATOM 2651 C CA . LEU A 1 331 ? 2.452 -23.112 -29.429 1.000 9.888 343 LEU A CA 1
ATOM 2652 C C . LEU A 1 331 ? 1.477 -23.344 -30.576 1.000 9.675 343 LEU A C 1
ATOM 2653 O O . LEU A 1 331 ? 1.881 -23.211 -31.729 1.000 10.002 343 LEU A O 1
ATOM 2658 N N . GLY A 1 332 ? 0.233 -23.690 -30.273 1.000 9.535 344 GLY A N 1
ATOM 2659 C CA . GLY A 1 332 ? -0.801 -23.919 -31.283 1.000 9.461 344 GLY A CA 1
ATOM 2660 C C . GLY A 1 332 ? -0.869 -25.360 -31.794 1.000 9.476 344 GLY A C 1
ATOM 2661 O O . GLY A 1 332 ? -1.490 -25.637 -32.827 1.000 9.628 344 GLY A O 1
ATOM 2662 N N . ARG A 1 333 ? -0.268 -26.293 -31.057 1.000 9.604 345 ARG A N 1
ATOM 2663 C CA . ARG A 1 333 ? -0.123 -27.676 -31.517 1.000 9.538 345 ARG A CA 1
ATOM 2664 C C . ARG A 1 333 ? -1.148 -28.625 -30.883 1.000 9.697 345 ARG A C 1
ATOM 2665 O O . ARG A 1 333 ? -1.574 -28.461 -29.747 1.000 8.915 345 ARG A O 1
ATOM 2673 N N . VAL A 1 334 ? -1.509 -29.655 -31.659 1.000 10.709 346 VAL A N 1
ATOM 2674 C CA . VAL A 1 334 ? -2.207 -30.796 -31.115 1.000 10.671 346 VAL A CA 1
ATOM 2675 C C . VAL A 1 334 ? -1.191 -31.604 -30.325 1.000 10.929 346 VAL A C 1
ATOM 2676 O O . VAL A 1 334 ? -0.180 -32.036 -30.903 1.000 10.553 346 VAL A O 1
ATOM 2680 N N . PRO A 1 335 ? -1.381 -31.869 -29.018 1.000 10.835 347 PRO A N 1
ATOM 2681 C CA . PRO A 1 335 ? -0.425 -32.725 -28.314 1.000 11.795 347 PRO A CA 1
ATOM 2682 C C . PRO A 1 335 ? -0.303 -34.058 -29.046 1.000 11.883 347 PRO A C 1
ATOM 2683 O O . PRO A 1 335 ? -1.306 -34.629 -29.493 1.000 10.562 347 PRO A O 1
ATOM 2687 N N . MET A 1 336 ? 0.917 -34.587 -29.105 1.000 12.181 348 MET A N 1
ATOM 2688 C CA . MET A 1 336 ? 1.135 -35.830 -29.789 1.000 14.132 348 MET A CA 1
ATOM 2689 C C . MET A 1 336 ? 0.226 -36.934 -29.224 1.000 12.764 348 MET A C 1
ATOM 2690 O O . MET A 1 336 ? -0.298 -37.743 -30.021 1.000 12.338 348 MET A O 1
ATOM 2695 N N . ALA A 1 337 ? 0.061 -37.025 -27.896 1.000 12.391 349 ALA A N 1
ATOM 2696 C CA . ALA A 1 337 ? -0.767 -38.112 -27.337 1.000 12.597 349 ALA A CA 1
ATOM 2697 C C . ALA A 1 337 ? -2.228 -38.002 -27.786 1.000 12.030 349 ALA A C 1
ATOM 2698 O O . ALA A 1 337 ? -2.930 -39.050 -27.955 1.000 11.577 349 ALA A O 1
ATOM 2700 N N . ALA A 1 338 ? -2.676 -36.770 -28.007 1.000 11.524 350 ALA A N 1
ATOM 2701 C CA . ALA A 1 338 ? -4.033 -36.542 -28.464 1.000 11.902 350 ALA A CA 1
ATOM 2702 C C . ALA A 1 338 ? -4.165 -37.017 -29.907 1.000 11.938 350 ALA A C 1
ATOM 2703 O O . ALA A 1 338 ? -5.117 -37.738 -30.251 1.000 11.190 350 ALA A O 1
ATOM 2705 N N . GLU A 1 339 ? -3.219 -36.590 -30.741 1.000 12.205 351 GLU A N 1
ATOM 2706 C CA . GLU A 1 339 ? -3.229 -37.017 -32.132 1.000 13.262 351 GLU A CA 1
ATOM 2707 C C . GLU A 1 339 ? -3.187 -38.543 -32.236 1.000 13.326 351 GLU A C 1
ATOM 2708 O O . GLU A 1 339 ? -3.884 -39.152 -33.043 1.000 12.503 351 GLU A O 1
ATOM 2714 N N . GLN A 1 340 ? -2.331 -39.189 -31.426 1.000 12.774 352 GLN A N 1
ATOM 2715 C CA . GLN A 1 340 ? -2.187 -40.632 -31.491 1.000 14.998 352 GLN A CA 1
ATOM 2716 C C . GLN A 1 340 ? -3.478 -41.334 -31.027 1.000 13.428 352 GLN A C 1
ATOM 2717 O O . GLN A 1 340 ? -3.865 -42.357 -31.613 1.000 12.825 352 GLN A O 1
ATOM 2723 N N . ALA A 1 341 ? -4.148 -40.767 -30.031 1.000 12.291 353 ALA A N 1
ATOM 2724 C CA . ALA A 1 341 ? -5.423 -41.344 -29.609 1.000 12.434 353 ALA A CA 1
ATOM 2725 C C . ALA A 1 341 ? -6.478 -41.275 -30.731 1.000 12.216 353 ALA A C 1
ATOM 2726 O O . ALA A 1 341 ? -7.178 -42.246 -31.015 1.000 12.621 353 ALA A O 1
ATOM 2728 N N . LEU A 1 342 ? -6.544 -40.133 -31.406 1.000 11.639 354 LEU A N 1
ATOM 2729 C CA . LEU A 1 342 ? -7.501 -39.910 -32.485 1.000 11.418 354 LEU A CA 1
ATOM 2730 C C . LEU A 1 342 ? -7.237 -40.847 -33.648 1.000 12.075 354 LEU A C 1
ATOM 2731 O O . LEU A 1 342 ? -8.170 -41.497 -34.148 1.000 12.225 354 LEU A O 1
ATOM 2736 N N . LEU A 1 343 ? -5.978 -40.914 -34.087 1.000 11.722 355 LEU A N 1
ATOM 2737 C CA . LEU A 1 343 ? -5.651 -41.740 -35.235 1.000 12.725 355 LEU A CA 1
ATOM 2738 C C . LEU A 1 343 ? -5.807 -43.209 -34.861 1.000 12.297 355 LEU A C 1
ATOM 2739 O O . LEU A 1 343 ? -6.180 -44.015 -35.687 1.000 13.456 355 LEU A O 1
ATOM 2744 N N . GLY A 1 344 ? -5.465 -43.573 -33.617 1.000 11.830 356 GLY A N 1
ATOM 2745 C CA . GLY A 1 344 ? -5.675 -44.922 -33.118 1.000 12.285 356 GLY A CA 1
ATOM 2746 C C . GLY A 1 344 ? -7.153 -45.347 -33.180 1.000 12.098 356 GLY A C 1
ATOM 2747 O O . GLY A 1 344 ? -7.494 -46.489 -33.560 1.000 13.007 356 GLY A O 1
ATOM 2748 N N . ALA A 1 345 ? -8.038 -44.420 -32.756 1.000 11.766 357 ALA A N 1
ATOM 2749 C CA . ALA A 1 345 ? -9.465 -44.718 -32.803 1.000 12.144 357 ALA A CA 1
ATOM 2750 C C . ALA A 1 345 ? -9.920 -44.910 -34.259 1.000 12.577 357 ALA A C 1
ATOM 2751 O O . ALA A 1 345 ? -10.681 -45.803 -34.587 1.000 13.393 357 ALA A O 1
ATOM 2753 N N . ARG A 1 346 ? -9.416 -44.057 -35.153 1.000 12.842 358 ARG A N 1
ATOM 2754 C CA . ARG A 1 346 ? -9.725 -44.170 -36.571 1.000 13.690 358 ARG A CA 1
ATOM 2755 C C . ARG A 1 346 ? -9.310 -45.524 -37.135 1.000 13.596 358 ARG A C 1
ATOM 2756 O O . ARG A 1 346 ? -10.013 -46.102 -37.980 1.000 13.524 358 ARG A O 1
ATOM 2764 N N . ALA A 1 347 ? -8.155 -46.034 -36.701 1.000 13.526 359 ALA A N 1
ATOM 2765 C CA . ALA A 1 347 ? -7.665 -47.320 -37.178 1.000 14.314 359 ALA A CA 1
ATOM 2766 C C . ALA A 1 347 ? -8.594 -48.471 -36.796 1.000 14.866 359 ALA A C 1
ATOM 2767 O O . ALA A 1 347 ? -8.547 -49.527 -37.422 1.000 15.332 359 ALA A O 1
ATOM 2769 N N . LEU A 1 348 ? -9.409 -48.299 -35.742 1.000 14.817 360 LEU A N 1
ATOM 2770 C CA . LEU A 1 348 ? -10.308 -49.364 -35.307 1.000 16.370 360 LEU A CA 1
ATOM 2771 C C . LEU A 1 348 ? -11.623 -49.366 -36.109 1.000 17.869 360 LEU A C 1
ATOM 2772 O O . LEU A 1 348 ? -12.451 -50.269 -35.915 1.000 17.053 360 LEU A O 1
ATOM 2777 N N . GLU A 1 349 ? -11.808 -48.414 -37.025 1.000 19.490 361 GLU A N 1
ATOM 2778 C CA . GLU A 1 349 ? -12.983 -48.447 -37.888 1.000 25.049 361 GLU A CA 1
ATOM 2779 C C . GLU A 1 349 ? -12.636 -49.209 -39.157 1.000 30.676 361 GLU A C 1
ATOM 2780 O O . GLU A 1 349 ? -11.503 -49.153 -39.608 1.000 33.037 361 GLU A O 1
ATOM 2786 N N . ALA A 1 350 ? -13.609 -49.912 -39.720 1.000 40.625 362 ALA A N 1
ATOM 2787 C CA . ALA A 1 350 ? -13.441 -50.500 -41.038 1.000 54.149 362 ALA A CA 1
ATOM 2788 C C . ALA A 1 350 ? -13.666 -49.389 -42.082 1.000 67.515 362 ALA A C 1
ATOM 2789 O O . ALA A 1 350 ? -14.703 -49.472 -42.778 1.000 74.137 362 ALA A O 1
ATOM 2792 N N . SER B 1 10 ? 50.892 -23.166 -53.057 1.000 68.571 22 SER B N 1
ATOM 2793 C CA . SER B 1 10 ? 49.645 -22.951 -52.275 1.000 69.751 22 SER B CA 1
ATOM 2794 C C . SER B 1 10 ? 48.468 -23.655 -52.964 1.000 69.816 22 SER B C 1
ATOM 2795 O O . SER B 1 10 ? 48.350 -23.660 -54.193 1.000 62.990 22 SER B O 1
ATOM 2798 N N . ASP B 1 11 ? 47.614 -24.288 -52.147 1.000 64.755 23 ASP B N 1
ATOM 2799 C CA . ASP B 1 11 ? 46.369 -24.847 -52.649 1.000 59.741 23 ASP B CA 1
ATOM 2800 C C . ASP B 1 11 ? 45.478 -23.709 -53.145 1.000 44.223 23 ASP B C 1
ATOM 2801 O O . ASP B 1 11 ? 44.959 -23.869 -54.240 1.000 43.622 23 ASP B O 1
ATOM 2806 N N . THR B 1 12 ? 45.370 -22.577 -52.417 1.000 37.455 24 THR B N 1
ATOM 2807 C CA . THR B 1 12 ? 44.497 -21.491 -52.864 1.000 35.324 24 THR B CA 1
ATOM 2808 C C . THR B 1 12 ? 45.000 -20.948 -54.212 1.000 29.478 24 THR B C 1
ATOM 2809 O O . THR B 1 12 ? 44.181 -20.562 -55.046 1.000 27.770 24 THR B O 1
ATOM 2813 N N . VAL B 1 13 ? 46.313 -20.910 -54.431 1.000 29.382 25 VAL B N 1
ATOM 2814 C CA . VAL B 1 13 ? 46.866 -20.368 -55.670 1.000 29.123 25 VAL B CA 1
ATOM 2815 C C . VAL B 1 13 ? 46.482 -21.232 -56.868 1.000 29.888 25 VAL B C 1
ATOM 2816 O O . VAL B 1 13 ? 45.994 -20.704 -57.872 1.000 27.170 25 VAL B O 1
ATOM 2820 N N . GLU B 1 14 ? 46.700 -22.551 -56.771 1.000 29.036 26 GLU B N 1
ATOM 2821 C CA . GLU B 1 14 ? 46.359 -23.445 -57.875 1.000 30.505 26 GLU B CA 1
ATOM 2822 C C . GLU B 1 14 ? 44.833 -23.421 -58.068 1.000 26.318 26 GLU B C 1
ATOM 2823 O O . GLU B 1 14 ? 44.364 -23.407 -59.202 1.000 24.337 26 GLU B O 1
ATOM 2829 N N . TRP B 1 15 ? 44.071 -23.341 -56.973 1.000 23.892 27 TRP B N 1
ATOM 2830 C CA . TRP B 1 15 ? 42.619 -23.268 -57.060 1.000 21.259 27 TRP B CA 1
ATOM 2831 C C . TRP B 1 15 ? 42.202 -22.019 -57.854 1.000 20.510 27 TRP B C 1
ATOM 2832 O O . TRP B 1 15 ? 41.385 -22.079 -58.776 1.000 18.313 27 TRP B O 1
ATOM 2843 N N . PHE B 1 16 ? 42.753 -20.858 -57.495 1.000 19.118 28 PHE B N 1
ATOM 2844 C CA . PHE B 1 16 ? 42.282 -19.619 -58.085 1.000 18.423 28 PHE B CA 1
ATOM 2845 C C . PHE B 1 16 ? 42.614 -19.555 -59.579 1.000 20.493 28 PHE B C 1
ATOM 2846 O O . PHE B 1 16 ? 41.825 -19.062 -60.374 1.000 20.962 28 PHE B O 1
ATOM 2854 N N . LYS B 1 17 ? 43.753 -20.114 -59.961 1.000 22.844 29 LYS B N 1
ATOM 2855 C CA . LYS B 1 17 ? 44.174 -20.170 -61.352 1.000 26.567 29 LYS B CA 1
ATOM 2856 C C . LYS B 1 17 ? 43.154 -20.906 -62.210 1.000 26.084 29 LYS B C 1
ATOM 2857 O O . LYS B 1 17 ? 42.985 -20.528 -63.359 1.000 25.741 29 LYS B O 1
ATOM 2863 N N . GLN B 1 18 ? 42.507 -21.961 -61.684 1.000 22.954 30 GLN B N 1
ATOM 2864 C CA . GLN B 1 18 ? 41.564 -22.736 -62.479 1.000 23.467 30 GLN B CA 1
ATOM 2865 C C . GLN B 1 18 ? 40.099 -22.399 -62.123 1.000 20.697 30 GLN B C 1
ATOM 2866 O O . GLN B 1 18 ? 39.193 -23.050 -62.644 1.000 19.486 30 GLN B O 1
ATOM 2872 N N . ALA B 1 19 ? 39.867 -21.456 -61.212 1.000 18.829 31 ALA B N 1
ATOM 2873 C CA . ALA B 1 19 ? 38.511 -21.201 -60.732 1.000 18.593 31 ALA B CA 1
ATOM 2874 C C . ALA B 1 19 ? 37.651 -20.599 -61.848 1.000 18.045 31 ALA B C 1
ATOM 2875 O O . ALA B 1 19 ? 36.460 -20.886 -61.877 1.000 17.476 31 ALA B O 1
ATOM 2877 N N . LYS B 1 20 ? 38.238 -19.676 -62.632 1.000 17.123 32 LYS B N 1
ATOM 2878 C CA . LYS B 1 20 ? 37.693 -19.129 -63.875 1.000 18.266 32 LYS B CA 1
ATOM 2879 C C . LYS B 1 20 ? 36.567 -18.120 -63.655 1.000 15.840 32 LYS B C 1
ATOM 2880 O O . LYS B 1 20 ? 36.473 -17.148 -64.378 1.000 14.465 32 LYS B O 1
ATOM 2886 N N . TYR B 1 21 ? 35.631 -18.401 -62.740 1.000 14.651 33 TYR B N 1
ATOM 2887 C CA . TYR B 1 21 ? 34.348 -17.702 -62.751 1.000 14.023 33 TYR B CA 1
ATOM 2888 C C . TYR B 1 21 ? 33.807 -17.669 -61.338 1.000 13.611 33 TYR B C 1
ATOM 2889 O O . TYR B 1 21 ? 33.761 -18.696 -60.686 1.000 13.124 33 TYR B O 1
ATOM 2898 N N . GLY B 1 22 ? 33.456 -16.460 -60.888 1.000 13.214 34 GLY B N 1
ATOM 2899 C CA . GLY B 1 22 ? 32.884 -16.246 -59.566 1.000 12.698 34 GLY B CA 1
ATOM 2900 C C . GLY B 1 22 ? 31.689 -15.292 -59.650 1.000 11.759 34 GLY B C 1
ATOM 2901 O O . GLY B 1 22 ? 31.533 -14.579 -60.660 1.000 11.630 34 GLY B O 1
ATOM 2902 N N . MET B 1 23 ? 30.874 -15.305 -58.601 1.000 11.505 35 MET B N 1
ATOM 2903 C CA . MET B 1 23 ? 29.797 -14.341 -58.483 1.000 11.217 35 MET B CA 1
ATOM 2904 C C . MET B 1 23 ? 30.211 -13.287 -57.473 1.000 10.725 35 MET B C 1
ATOM 2905 O O . MET B 1 23 ? 30.727 -13.619 -56.388 1.000 9.875 35 MET B O 1
ATOM 2910 N N . MET B 1 24 ? 29.970 -12.015 -57.811 1.000 9.724 36 MET B N 1
ATOM 2911 C CA . MET B 1 24 ? 30.099 -10.940 -56.844 1.000 10.123 36 MET B CA 1
ATOM 2912 C C . MET B 1 24 ? 28.689 -10.475 -56.460 1.000 10.047 36 MET B C 1
ATOM 2913 O O . MET B 1 24 ? 27.752 -10.596 -57.272 1.000 10.015 36 MET B O 1
ATOM 2918 N N . ILE B 1 25 ? 28.541 -10.024 -55.220 1.000 8.959 37 ILE B N 1
ATOM 2919 C CA . ILE B 1 25 ? 27.277 -9.472 -54.727 1.000 9.973 37 ILE B CA 1
ATOM 2920 C C . ILE B 1 25 ? 27.542 -8.092 -54.153 1.000 9.942 37 ILE B C 1
ATOM 2921 O O . ILE B 1 25 ? 28.380 -7.940 -53.258 1.000 9.767 37 ILE B O 1
ATOM 2926 N N . HIS B 1 26 ? 26.791 -7.101 -54.650 1.000 8.896 38 HIS B N 1
ATOM 2927 C CA . HIS B 1 26 ? 26.690 -5.779 -54.054 1.000 8.979 38 HIS B CA 1
ATOM 2928 C C . HIS B 1 26 ? 25.270 -5.661 -53.492 1.000 9.236 38 HIS B C 1
ATOM 2929 O O . HIS B 1 26 ? 24.302 -5.841 -54.218 1.000 9.519 38 HIS B O 1
ATOM 2936 N N . TRP B 1 27 ? 25.179 -5.403 -52.186 1.000 8.672 39 TRP B N 1
ATOM 2937 C CA . TRP B 1 27 ? 23.883 -5.221 -51.547 1.000 9.056 39 TRP B CA 1
ATOM 2938 C C . TRP B 1 27 ? 24.064 -4.333 -50.341 1.000 9.556 39 TRP B C 1
ATOM 2939 O O . TRP B 1 27 ? 24.994 -4.514 -49.561 1.000 9.959 39 TRP B O 1
ATOM 2950 N N . GLY B 1 28 ? 23.153 -3.387 -50.197 1.000 9.344 40 GLY B N 1
ATOM 2951 C CA . GLY B 1 28 ? 23.206 -2.453 -49.102 1.000 9.345 40 GLY B CA 1
ATOM 2952 C C . GLY B 1 28 ? 21.982 -1.537 -49.109 1.000 8.544 40 GLY B C 1
ATOM 2953 O O . GLY B 1 28 ? 21.008 -1.776 -49.845 1.000 9.041 40 GLY B O 1
ATOM 2954 N N . LEU B 1 29 ? 22.028 -0.488 -48.283 1.000 8.637 41 LEU B N 1
ATOM 2955 C CA . LEU B 1 29 ? 20.944 0.485 -48.248 1.000 9.319 41 LEU B CA 1
ATOM 2956 C C . LEU B 1 29 ? 20.749 1.129 -49.603 1.000 9.210 41 LEU B C 1
ATOM 2957 O O . LEU B 1 29 ? 19.619 1.475 -49.978 1.000 9.730 41 LEU B O 1
ATOM 2962 N N . TYR B 1 30 ? 21.829 1.339 -50.367 1.000 8.688 42 TYR B N 1
ATOM 2963 C CA . TYR B 1 30 ? 21.738 1.914 -51.696 1.000 8.523 42 TYR B CA 1
ATOM 2964 C C . TYR B 1 30 ? 20.816 1.110 -52.605 1.000 9.040 42 TYR B C 1
ATOM 2965 O O . TYR B 1 30 ? 20.201 1.680 -53.504 1.000 10.100 42 TYR B O 1
ATOM 2974 N N . SER B 1 31 ? 20.703 -0.207 -52.345 1.000 8.680 43 SER B N 1
ATOM 2975 C CA . SER B 1 31 ? 19.861 -1.062 -53.155 1.000 9.272 43 SER B CA 1
ATOM 2976 C C . SER B 1 31 ? 18.382 -0.666 -53.074 1.000 9.837 43 SER B C 1
ATOM 2977 O O . SER B 1 31 ? 17.628 -0.878 -54.053 1.000 9.187 43 SER B O 1
ATOM 2980 N N . LEU B 1 32 ? 17.945 -0.152 -51.916 1.000 8.670 44 LEU B N 1
ATOM 2981 C CA . LEU B 1 32 ? 16.569 0.321 -51.770 1.000 9.795 44 LEU B CA 1
ATOM 2982 C C . LEU B 1 32 ? 16.281 1.500 -52.688 1.000 9.334 44 LEU B C 1
ATOM 2983 O O . LEU B 1 32 ? 15.219 1.541 -53.301 1.000 9.971 44 LEU B O 1
ATOM 2988 N N . LEU B 1 33 ? 17.214 2.457 -52.765 1.000 8.553 45 LEU B N 1
ATOM 2989 C CA . LEU B 1 33 ? 17.028 3.632 -53.608 1.000 8.863 45 LEU B CA 1
ATOM 2990 C C . LEU B 1 33 ? 17.048 3.247 -55.076 1.000 9.732 45 LEU B C 1
ATOM 2991 O O . LEU B 1 33 ? 16.354 3.850 -55.904 1.000 10.467 45 LEU B O 1
ATOM 2996 N N . GLY B 1 34 ? 17.915 2.285 -55.412 1.000 9.367 46 GLY B N 1
ATOM 2997 C CA . GLY B 1 34 ? 17.934 1.778 -56.768 1.000 10.317 46 GLY B CA 1
ATOM 2998 C C . GLY B 1 34 ? 18.299 2.833 -57.798 1.000 10.845 46 GLY B C 1
ATOM 2999 O O . GLY B 1 34 ? 17.787 2.766 -58.919 1.000 11.308 46 GLY B O 1
ATOM 3000 N N . GLY B 1 35 ? 19.148 3.784 -57.441 1.000 10.376 47 GLY B N 1
ATOM 3001 C CA . GLY B 1 35 ? 19.635 4.785 -58.383 1.000 10.920 47 GLY B CA 1
ATOM 3002 C C . GLY B 1 35 ? 18.743 6.031 -58.552 1.000 11.476 47 GLY B C 1
ATOM 3003 O O . GLY B 1 35 ? 18.999 6.831 -59.442 1.000 11.887 47 GLY B O 1
ATOM 3004 N N . GLU B 1 36 ? 17.730 6.193 -57.680 1.000 11.262 48 GLU B N 1
ATOM 3005 C CA . GLU B 1 36 ? 16.897 7.383 -57.656 1.000 12.119 48 GLU B CA 1
ATOM 3006 C C . GLU B 1 36 ? 16.771 7.841 -56.206 1.000 12.549 48 GLU B C 1
ATOM 3007 O O . GLU B 1 36 ? 16.671 7.031 -55.308 1.000 11.341 48 GLU B O 1
ATOM 3013 N N . TYR B 1 37 ? 16.728 9.169 -56.030 1.000 13.154 49 TYR B N 1
ATOM 3014 C CA . TYR B 1 37 ? 16.487 9.751 -54.721 1.000 12.756 49 TYR B CA 1
ATOM 3015 C C . TYR B 1 37 ? 15.920 11.137 -54.914 1.000 12.202 49 TYR B C 1
ATOM 3016 O O . TYR B 1 37 ? 16.490 11.957 -55.615 1.000 12.012 49 TYR B O 1
ATOM 3025 N N . GLN B 1 38 ? 14.753 11.391 -54.289 1.000 12.956 50 GLN B N 1
ATOM 3026 C CA . GLN B 1 38 ? 14.074 12.672 -54.344 1.000 15.027 50 GLN B CA 1
ATOM 3027 C C . GLN B 1 38 ? 14.006 13.176 -55.779 1.000 14.353 50 GLN B C 1
ATOM 3028 O O . GLN B 1 38 ? 14.228 14.352 -56.044 1.000 14.544 50 GLN B O 1
ATOM 3034 N N . GLY B 1 39 ? 13.660 12.271 -56.712 1.000 12.914 51 GLY B N 1
ATOM 3035 C CA . GLY B 1 39 ? 13.422 12.659 -58.073 1.000 14.046 51 GLY B CA 1
ATOM 3036 C C . GLY B 1 39 ? 14.689 12.932 -58.903 1.000 14.313 51 GLY B C 1
ATOM 3037 O O . GLY B 1 39 ? 14.567 13.366 -60.018 1.000 14.878 51 GLY B O 1
ATOM 3038 N N . LYS B 1 40 ? 15.870 12.628 -58.372 1.000 14.435 52 LYS B N 1
ATOM 3039 C CA . LYS B 1 40 ? 17.123 12.764 -59.093 1.000 15.148 52 LYS B CA 1
ATOM 3040 C C . LYS B 1 40 ? 17.826 11.413 -59.229 1.000 14.087 52 LYS B C 1
ATOM 3041 O O . LYS B 1 40 ? 17.568 10.483 -58.447 1.000 13.055 52 LYS B O 1
ATOM 3047 N N . SER B 1 41 ? 18.704 11.339 -60.232 1.000 13.512 53 SER B N 1
ATOM 3048 C CA . SER B 1 41 ? 19.373 10.108 -60.611 1.000 13.084 53 SER B CA 1
ATOM 3049 C C . SER B 1 41 ? 20.771 9.991 -59.991 1.000 12.247 53 SER B C 1
ATOM 3050 O O . SER B 1 41 ? 21.498 10.970 -59.893 1.000 11.982 53 SER B O 1
ATOM 3053 N N . SER B 1 42 ? 21.154 8.761 -59.692 1.000 12.007 54 SER B N 1
ATOM 3054 C CA . SER B 1 42 ? 22.554 8.395 -59.528 1.000 11.460 54 SER B CA 1
ATOM 3055 C C . SER B 1 42 ? 23.273 8.531 -60.886 1.000 11.498 54 SER B C 1
ATOM 3056 O O . SER B 1 42 ? 22.652 8.754 -61.932 1.000 11.266 54 SER B O 1
ATOM 3059 N N . SER B 1 43 ? 24.590 8.378 -60.881 1.000 11.390 55 SER B N 1
ATOM 3060 C CA . SER B 1 43 ? 25.321 8.069 -62.116 1.000 11.978 55 SER B CA 1
ATOM 3061 C C . SER B 1 43 ? 25.027 6.620 -62.535 1.000 12.489 55 SER B C 1
ATOM 3062 O O . SER B 1 43 ? 24.169 5.929 -61.947 1.000 12.066 55 SER B O 1
ATOM 3065 N N . ASN B 1 44 ? 25.800 6.089 -63.488 1.000 13.000 56 ASN B N 1
ATOM 3066 C CA . ASN B 1 44 ? 25.685 4.693 -63.821 1.000 14.147 56 ASN B CA 1
ATOM 3067 C C . ASN B 1 44 ? 25.923 3.790 -62.599 1.000 12.232 56 ASN B C 1
ATOM 3068 O O . ASN B 1 44 ? 25.445 2.669 -62.591 1.000 12.764 56 ASN B O 1
ATOM 3073 N N . TYR B 1 45 ? 26.654 4.251 -61.585 1.000 11.099 57 TYR B N 1
ATOM 3074 C CA . TYR B 1 45 ? 26.881 3.493 -60.358 1.000 10.367 57 TYR B CA 1
ATOM 3075 C C . TYR B 1 45 ? 25.863 3.872 -59.286 1.000 9.964 57 TYR B C 1
ATOM 3076 O O . TYR B 1 45 ? 26.010 4.846 -58.569 1.000 9.668 57 TYR B O 1
ATOM 3085 N N . ALA B 1 46 ? 24.798 3.075 -59.161 1.000 10.443 58 ALA B N 1
ATOM 3086 C CA . ALA B 1 46 ? 23.725 3.370 -58.221 1.000 9.942 58 ALA B CA 1
ATOM 3087 C C . ALA B 1 46 ? 24.208 3.285 -56.781 1.000 9.581 58 ALA B C 1
ATOM 3088 O O . ALA B 1 46 ? 23.661 3.967 -55.895 1.000 8.735 58 ALA B O 1
ATOM 3090 N N . GLU B 1 47 ? 25.232 2.466 -56.521 1.000 9.483 59 GLU B N 1
ATOM 3091 C CA . GLU B 1 47 ? 25.745 2.343 -55.169 1.000 9.137 59 GLU B CA 1
ATOM 3092 C C . GLU B 1 47 ? 26.496 3.604 -54.733 1.000 9.548 59 GLU B C 1
ATOM 3093 O O . GLU B 1 47 ? 26.760 3.751 -53.551 1.000 10.704 59 GLU B O 1
ATOM 3099 N N . TRP B 1 48 ? 26.815 4.513 -55.671 1.000 10.416 60 TRP B N 1
ATOM 3100 C CA . TRP B 1 48 ? 27.469 5.785 -55.367 1.000 9.763 60 TRP B CA 1
ATOM 3101 C C . TRP B 1 48 ? 26.448 6.917 -55.116 1.000 10.117 60 TRP B C 1
ATOM 3102 O O . TRP B 1 48 ? 26.804 8.085 -55.015 1.000 10.913 60 TRP B O 1
ATOM 3113 N N . VAL B 1 49 ? 25.152 6.600 -55.044 1.000 10.049 61 VAL B N 1
ATOM 3114 C CA . VAL B 1 49 ? 24.124 7.627 -55.020 1.000 10.021 61 VAL B CA 1
ATOM 3115 C C . VAL B 1 49 ? 24.328 8.576 -53.829 1.000 9.934 61 VAL B C 1
ATOM 3116 O O . VAL B 1 49 ? 24.051 9.758 -53.938 1.000 10.645 61 VAL B O 1
ATOM 3120 N N . GLN B 1 50 ? 24.776 8.094 -52.675 1.000 8.865 62 GLN B N 1
ATOM 3121 C CA . GLN B 1 50 ? 24.939 8.975 -51.526 1.000 9.193 62 GLN B CA 1
ATOM 3122 C C . GLN B 1 50 ? 25.889 10.127 -51.862 1.000 9.419 62 GLN B C 1
ATOM 3123 O O . GLN B 1 50 ? 25.658 11.283 -51.484 1.000 9.905 62 GLN B O 1
ATOM 3129 N N . SER B 1 51 ? 26.996 9.817 -52.551 1.000 9.348 63 SER B N 1
ATOM 3130 C CA . SER B 1 51 ? 27.944 10.832 -52.977 1.000 9.602 63 SER B CA 1
ATOM 3131 C C . SER B 1 51 ? 27.381 11.681 -54.127 1.000 10.111 63 SER B C 1
ATOM 3132 O O . SER B 1 51 ? 27.485 12.881 -54.108 1.000 11.273 63 SER B O 1
ATOM 3135 N N . LYS B 1 52 ? 26.786 11.047 -55.124 1.000 9.828 64 LYS B N 1
ATOM 3136 C CA . LYS B 1 52 ? 26.282 11.756 -56.293 1.000 10.781 64 LYS B CA 1
ATOM 3137 C C . LYS B 1 52 ? 25.306 12.879 -55.885 1.000 11.116 64 LYS B C 1
ATOM 3138 O O . LYS B 1 52 ? 25.313 13.976 -56.454 1.000 11.888 64 LYS B O 1
ATOM 3144 N N . LEU B 1 53 ? 24.430 12.566 -54.921 1.000 10.515 65 LEU B N 1
ATOM 3145 C CA . LEU B 1 53 ? 23.374 13.489 -54.533 1.000 10.767 65 LEU B CA 1
ATOM 3146 C C . LEU B 1 53 ? 23.633 14.065 -53.143 1.000 10.979 65 LEU B C 1
ATOM 3147 O O . LEU B 1 53 ? 22.799 14.793 -52.617 1.000 11.070 65 LEU B O 1
ATOM 3152 N N . GLN B 1 54 ? 24.839 13.819 -52.587 1.000 10.770 66 GLN B N 1
ATOM 3153 C CA . GLN B 1 54 ? 25.259 14.406 -51.308 1.000 11.053 66 GLN B CA 1
ATOM 3154 C C . GLN B 1 54 ? 24.169 14.221 -50.252 1.000 10.120 66 GLN B C 1
ATOM 3155 O O . GLN B 1 54 ? 23.761 15.154 -49.581 1.000 9.640 66 GLN B O 1
ATOM 3161 N N . ILE B 1 55 ? 23.760 12.970 -50.099 1.000 9.361 67 ILE B N 1
ATOM 3162 C CA . ILE B 1 55 ? 22.696 12.655 -49.160 1.000 9.945 67 ILE B CA 1
ATOM 3163 C C . ILE B 1 55 ? 23.281 12.717 -47.751 1.000 9.206 67 ILE B C 1
ATOM 3164 O O . ILE B 1 55 ? 24.177 11.969 -47.434 1.000 9.468 67 ILE B O 1
ATOM 3169 N N . PRO B 1 56 ? 22.765 13.574 -46.850 1.000 10.009 68 PRO B N 1
ATOM 3170 C CA . PRO B 1 56 ? 23.268 13.645 -45.473 1.000 10.146 68 PRO B CA 1
ATOM 3171 C C . PRO B 1 56 ? 23.097 12.301 -44.804 1.000 9.794 68 PRO B C 1
ATOM 3172 O O . PRO B 1 56 ? 22.092 11.610 -45.035 1.000 10.016 68 PRO B O 1
ATOM 3176 N N . ASN B 1 57 ? 24.089 11.928 -43.973 1.000 9.913 69 ASN B N 1
ATOM 3177 C CA . ASN B 1 57 ? 24.011 10.658 -43.259 1.000 10.052 69 ASN B CA 1
ATOM 3178 C C . ASN B 1 57 ? 22.679 10.530 -42.524 1.000 10.665 69 ASN B C 1
ATOM 3179 O O . ASN B 1 57 ? 22.069 9.461 -42.510 1.000 11.106 69 ASN B O 1
ATOM 3184 N N . LYS B 1 58 ? 22.232 11.611 -41.851 1.000 12.254 70 LYS B N 1
ATOM 3185 C CA . LYS B 1 58 ? 20.987 11.541 -41.091 1.000 15.095 70 LYS B CA 1
ATOM 3186 C C . LYS B 1 58 ? 19.814 11.135 -42.001 1.000 14.088 70 LYS B C 1
ATOM 3187 O O . LYS B 1 58 ? 18.933 10.387 -41.596 1.000 14.818 70 LYS B O 1
ATOM 3193 N N . GLU B 1 59 ? 19.799 11.587 -43.255 1.000 13.543 71 GLU B N 1
ATOM 3194 C CA . GLU B 1 59 ? 18.743 11.212 -44.199 1.000 13.624 71 GLU B CA 1
ATOM 3195 C C . GLU B 1 59 ? 18.938 9.801 -44.725 1.000 11.370 71 GLU B C 1
ATOM 3196 O O . GLU B 1 59 ? 17.972 9.033 -44.807 1.000 10.243 71 GLU B O 1
ATOM 3202 N N . TYR B 1 60 ? 20.170 9.470 -45.089 1.000 10.454 72 TYR B N 1
ATOM 3203 C CA . TYR B 1 60 ? 20.470 8.165 -45.688 1.000 9.222 72 TYR B CA 1
ATOM 3204 C C . TYR B 1 60 ? 20.157 7.056 -44.695 1.000 10.140 72 TYR B C 1
ATOM 3205 O O . TYR B 1 60 ? 19.629 6.014 -45.066 1.000 9.408 72 TYR B O 1
ATOM 3214 N N . GLU B 1 61 ? 20.428 7.309 -43.421 1.000 10.776 73 GLU B N 1
ATOM 3215 C CA . GLU B 1 61 ? 20.198 6.321 -42.368 1.000 11.956 73 GLU B CA 1
ATOM 3216 C C . GLU B 1 61 ? 18.723 5.940 -42.265 1.000 10.841 73 GLU B C 1
ATOM 3217 O O . GLU B 1 61 ? 18.424 4.857 -41.785 1.000 9.736 73 GLU B O 1
ATOM 3223 N N . ARG B 1 62 ? 17.799 6.786 -42.693 1.000 10.662 74 ARG B N 1
ATOM 3224 C CA . ARG B 1 62 ? 16.374 6.461 -42.645 1.000 11.226 74 ARG B CA 1
ATOM 3225 C C . ARG B 1 62 ? 16.067 5.200 -43.455 1.000 10.486 74 ARG B C 1
ATOM 3226 O O . ARG B 1 62 ? 15.082 4.538 -43.155 1.000 9.888 74 ARG B O 1
ATOM 3234 N N . LEU B 1 63 ? 16.908 4.869 -44.445 1.000 9.431 75 LEU B N 1
ATOM 3235 C CA . LEU B 1 63 ? 16.717 3.684 -45.280 1.000 9.138 75 LEU B CA 1
ATOM 3236 C C . LEU B 1 63 ? 16.740 2.429 -44.423 1.000 9.073 75 LEU B C 1
ATOM 3237 O O . LEU B 1 63 ? 16.150 1.428 -44.801 1.000 8.437 75 LEU B O 1
ATOM 3242 N N . THR B 1 64 ? 17.438 2.468 -43.280 1.000 8.936 76 THR B N 1
ATOM 3243 C CA . THR B 1 64 ? 17.495 1.292 -42.429 1.000 9.351 76 THR B CA 1
ATOM 3244 C C . THR B 1 64 ? 16.097 0.796 -42.090 1.000 10.344 76 THR B C 1
ATOM 3245 O O . THR B 1 64 ? 15.898 -0.417 -41.982 1.000 10.319 76 THR B O 1
ATOM 3249 N N . GLN B 1 65 ? 15.123 1.701 -41.894 1.000 10.203 77 GLN B N 1
ATOM 3250 C CA . GLN B 1 65 ? 13.822 1.306 -41.425 1.000 11.409 77 GLN B CA 1
ATOM 3251 C C . GLN B 1 65 ? 13.008 0.678 -42.555 1.000 11.168 77 GLN B C 1
ATOM 3252 O O . GLN B 1 65 ? 11.968 0.094 -42.264 1.000 12.387 77 GLN B O 1
ATOM 3258 N N . ALA B 1 66 ? 13.426 0.866 -43.810 1.000 10.281 78 ALA B N 1
ATOM 3259 C CA . ALA B 1 66 ? 12.747 0.257 -44.947 1.000 10.658 78 ALA B CA 1
ATOM 3260 C C . ALA B 1 66 ? 13.387 -1.050 -45.386 1.000 10.675 78 ALA B C 1
ATOM 3261 O O . ALA B 1 66 ? 12.965 -1.625 -46.397 1.000 10.805 78 ALA B O 1
ATOM 3263 N N . PHE B 1 67 ? 14.419 -1.504 -44.655 1.000 9.836 79 PHE B N 1
ATOM 3264 C CA . PHE B 1 67 ? 15.200 -2.650 -45.088 1.000 9.876 79 PHE B CA 1
ATOM 3265 C C . PHE B 1 67 ? 14.652 -3.898 -44.410 1.000 10.414 79 PHE B C 1
ATOM 3266 O O . PHE B 1 67 ? 15.045 -4.211 -43.260 1.000 9.586 79 PHE B O 1
ATOM 3274 N N . ASN B 1 68 ? 13.741 -4.568 -45.128 1.000 10.540 80 ASN B N 1
ATOM 3275 C CA . ASN B 1 68 ? 13.199 -5.833 -44.642 1.000 10.632 80 ASN B CA 1
ATOM 3276 C C . ASN B 1 68 ? 13.038 -6.773 -45.821 1.000 9.884 80 ASN B C 1
ATOM 3277 O O . ASN B 1 68 ? 11.927 -7.042 -46.256 1.000 10.236 80 ASN B O 1
ATOM 3282 N N . PRO B 1 69 ? 14.157 -7.293 -46.362 1.000 9.260 81 PRO B N 1
ATOM 3283 C CA . PRO B 1 69 ? 14.129 -8.064 -47.606 1.000 9.228 81 PRO B CA 1
ATOM 3284 C C . PRO B 1 69 ? 13.631 -9.502 -47.409 1.000 9.855 81 PRO B C 1
ATOM 3285 O O . PRO B 1 69 ? 14.415 -10.459 -47.281 1.000 9.790 81 PRO B O 1
ATOM 3289 N N . ILE B 1 70 ? 12.321 -9.649 -47.449 1.000 9.865 82 ILE B N 1
ATOM 3290 C CA . ILE B 1 70 ? 11.647 -10.908 -47.171 1.000 10.689 82 ILE B CA 1
ATOM 3291 C C . ILE B 1 70 ? 12.010 -11.991 -48.186 1.000 11.058 82 ILE B C 1
ATOM 3292 O O . ILE B 1 70 ? 11.679 -13.137 -47.906 1.000 11.969 82 ILE B O 1
ATOM 3297 N N . TYR B 1 71 ? 12.582 -11.660 -49.349 1.000 10.924 83 TYR B N 1
ATOM 3298 C CA . TYR B 1 71 ? 12.905 -12.679 -50.341 1.000 12.287 83 TYR B CA 1
ATOM 3299 C C . TYR B 1 71 ? 14.381 -13.085 -50.321 1.000 12.345 83 TYR B C 1
ATOM 3300 O O . TYR B 1 71 ? 14.762 -13.971 -51.060 1.000 13.422 83 TYR B O 1
ATOM 3309 N N . PHE B 1 72 ? 15.222 -12.475 -49.473 1.000 11.687 84 PHE B N 1
ATOM 3310 C CA . PHE B 1 72 ? 16.611 -12.880 -49.388 1.000 10.561 84 PHE B CA 1
ATOM 3311 C C . PHE B 1 72 ? 16.724 -14.334 -48.970 1.000 10.925 84 PHE B C 1
ATOM 3312 O O . PHE B 1 72 ? 16.144 -14.753 -47.963 1.000 11.017 84 PHE B O 1
ATOM 3320 N N . ASP B 1 73 ? 17.494 -15.110 -49.742 1.000 10.856 85 ASP B N 1
ATOM 3321 C CA . ASP B 1 73 ? 17.668 -16.522 -49.490 1.000 12.118 85 ASP B CA 1
ATOM 3322 C C . ASP B 1 73 ? 19.081 -16.882 -49.949 1.000 11.802 85 ASP B C 1
ATOM 3323 O O . ASP B 1 73 ? 19.331 -17.089 -51.153 1.000 11.863 85 ASP B O 1
ATOM 3328 N N . ALA B 1 74 ? 20.010 -16.938 -48.996 1.000 11.786 86 ALA B N 1
ATOM 3329 C CA . ALA B 1 74 ? 21.420 -17.185 -49.299 1.000 11.186 86 ALA B CA 1
ATOM 3330 C C . ALA B 1 74 ? 21.584 -18.506 -50.045 1.000 12.745 86 ALA B C 1
ATOM 3331 O O . ALA B 1 74 ? 22.328 -18.558 -51.033 1.000 12.861 86 ALA B O 1
ATOM 3333 N N . ASP B 1 75 ? 20.880 -19.554 -49.615 1.000 12.796 87 ASP B N 1
ATOM 3334 C CA . ASP B 1 75 ? 21.035 -20.840 -50.272 1.000 14.328 87 ASP B CA 1
ATOM 3335 C C . ASP B 1 75 ? 20.631 -20.745 -51.752 1.000 14.550 87 ASP B C 1
ATOM 3336 O O . ASP B 1 75 ? 21.292 -21.329 -52.623 1.000 15.073 87 ASP B O 1
ATOM 3341 N N . ALA B 1 76 ? 19.555 -19.996 -52.042 1.000 13.183 88 ALA B N 1
ATOM 3342 C CA . ALA B 1 76 ? 19.077 -19.880 -53.417 1.000 13.738 88 ALA B CA 1
ATOM 3343 C C . ALA B 1 76 ? 20.078 -19.114 -54.289 1.000 13.045 88 ALA B C 1
ATOM 3344 O O . ALA B 1 76 ? 20.256 -19.446 -55.461 1.000 13.314 88 ALA B O 1
ATOM 3346 N N . ILE B 1 77 ? 20.705 -18.062 -53.741 1.000 12.249 89 ILE B N 1
ATOM 3347 C CA . ILE B 1 77 ? 21.686 -17.292 -54.476 1.000 12.171 89 ILE B CA 1
ATOM 3348 C C . ILE B 1 77 ? 22.904 -18.173 -54.789 1.000 12.689 89 ILE B C 1
ATOM 3349 O O . ILE B 1 77 ? 23.355 -18.227 -55.939 1.000 12.126 89 ILE B O 1
ATOM 3354 N N . ILE B 1 78 ? 23.411 -18.879 -53.780 1.000 12.652 90 ILE B N 1
ATOM 3355 C CA . ILE B 1 78 ? 24.539 -19.792 -53.978 1.000 13.163 90 ILE B CA 1
ATOM 3356 C C . ILE B 1 78 ? 24.174 -20.870 -54.991 1.000 14.376 90 ILE B C 1
ATOM 3357 O O . ILE B 1 78 ? 25.018 -21.247 -55.828 1.000 13.715 90 ILE B O 1
ATOM 3362 N N . ASP B 1 79 ? 22.942 -21.397 -54.934 1.000 14.583 91 ASP B N 1
ATOM 3363 C CA . ASP B 1 79 ? 22.545 -22.416 -55.881 1.000 15.469 91 ASP B CA 1
ATOM 3364 C C . ASP B 1 79 ? 22.591 -21.881 -57.323 1.000 14.684 91 ASP B C 1
ATOM 3365 O O . ASP B 1 79 ? 22.986 -22.599 -58.247 1.000 14.767 91 ASP B O 1
ATOM 3370 N N . LEU B 1 80 ? 22.141 -20.640 -57.531 1.000 13.751 92 LEU B N 1
ATOM 3371 C CA . LEU B 1 80 ? 22.230 -20.033 -58.857 1.000 14.105 92 LEU B CA 1
ATOM 3372 C C . LEU B 1 80 ? 23.694 -19.948 -59.326 1.000 13.816 92 LEU B C 1
ATOM 3373 O O . LEU B 1 80 ? 24.024 -20.342 -60.458 1.000 13.938 92 LEU B O 1
ATOM 3378 N N . ALA B 1 81 ? 24.582 -19.481 -58.452 1.000 12.748 93 ALA B N 1
ATOM 3379 C CA . ALA B 1 81 ? 25.994 -19.389 -58.761 1.000 12.849 93 ALA B CA 1
ATOM 3380 C C . ALA B 1 81 ? 26.538 -20.763 -59.167 1.000 13.540 93 ALA B C 1
ATOM 3381 O O . ALA B 1 81 ? 27.219 -20.894 -60.182 1.000 12.719 93 ALA B O 1
ATOM 3383 N N . LYS B 1 82 ? 26.199 -21.792 -58.367 1.000 14.660 94 LYS B N 1
ATOM 3384 C CA . LYS B 1 82 ? 26.689 -23.131 -58.639 1.000 17.354 94 LYS B CA 1
ATOM 3385 C C . LYS B 1 82 ? 26.180 -23.650 -59.987 1.000 18.846 94 LYS B C 1
ATOM 3386 O O . LYS B 1 82 ? 26.929 -24.244 -60.762 1.000 17.742 94 LYS B O 1
ATOM 3392 N N . ARG B 1 83 ? 24.905 -23.412 -60.293 1.000 18.181 95 ARG B N 1
ATOM 3393 C CA . ARG B 1 83 ? 24.321 -23.877 -61.547 1.000 20.135 95 ARG B CA 1
ATOM 3394 C C . ARG B 1 83 ? 25.003 -23.185 -62.735 1.000 18.814 95 ARG B C 1
ATOM 3395 O O . ARG B 1 83 ? 25.030 -23.738 -63.822 1.000 18.748 95 ARG B O 1
ATOM 3403 N N . CYS B 1 84 ? 25.534 -21.976 -62.538 1.000 17.000 96 CYS B N 1
ATOM 3404 C CA . CYS B 1 84 ? 26.240 -21.271 -63.600 1.000 17.844 96 CYS B CA 1
ATOM 3405 C C . CYS B 1 84 ? 27.716 -21.665 -63.709 1.000 18.505 96 CYS B C 1
ATOM 3406 O O . CYS B 1 84 ? 28.399 -21.192 -64.616 1.000 19.940 96 CYS B O 1
ATOM 3409 N N . GLY B 1 85 ? 28.193 -22.566 -62.858 1.000 18.334 97 GLY B N 1
ATOM 3410 C CA . GLY B 1 85 ? 29.583 -22.989 -62.875 1.000 19.320 97 GLY B CA 1
ATOM 3411 C C . GLY B 1 85 ? 30.523 -22.008 -62.170 1.000 18.826 97 GLY B C 1
ATOM 3412 O O . GLY B 1 85 ? 31.744 -22.118 -62.325 1.000 19.366 97 GLY B O 1
ATOM 3413 N N . MET B 1 86 ? 29.967 -21.090 -61.373 1.000 16.362 98 MET B N 1
ATOM 3414 C CA . MET B 1 86 ? 30.790 -20.195 -60.571 1.000 16.664 98 MET B CA 1
ATOM 3415 C C . MET B 1 86 ? 31.398 -20.953 -59.390 1.000 18.290 98 MET B C 1
ATOM 3416 O O . MET B 1 86 ? 30.737 -21.796 -58.800 1.000 19.497 98 MET B O 1
ATOM 3421 N N . GLN B 1 87 ? 32.666 -20.675 -59.060 1.000 17.402 99 GLN B N 1
ATOM 3422 C CA . GLN B 1 87 ? 33.387 -21.496 -58.106 1.000 17.902 99 GLN B CA 1
ATOM 3423 C C . GLN B 1 87 ? 33.651 -20.733 -56.815 1.000 15.866 99 GLN B C 1
ATOM 3424 O O . GLN B 1 87 ? 34.170 -21.313 -55.836 1.000 15.564 99 GLN B O 1
ATOM 3430 N N . TYR B 1 88 ? 33.237 -19.474 -56.765 1.000 13.541 100 TYR B N 1
ATOM 3431 C CA . TYR B 1 88 ? 33.419 -18.653 -55.575 1.000 12.522 100 TYR B CA 1
ATOM 3432 C C . TYR B 1 88 ? 32.445 -17.501 -55.615 1.000 11.882 100 TYR B C 1
ATOM 3433 O O . TYR B 1 88 ? 31.905 -17.180 -56.666 1.000 11.189 100 TYR B O 1
ATOM 3442 N N . LEU B 1 89 ? 32.219 -16.907 -54.438 1.000 12.608 101 LEU B N 1
ATOM 3443 C CA . LEU B 1 89 ? 31.305 -15.808 -54.276 1.000 12.440 101 LEU B CA 1
ATOM 3444 C C . LEU B 1 89 ? 31.971 -14.772 -53.391 1.000 12.282 101 LEU B C 1
ATOM 3445 O O . LEU B 1 89 ? 32.500 -15.142 -52.329 1.000 12.359 101 LEU B O 1
ATOM 3450 N N . VAL B 1 90 ? 31.954 -13.514 -53.848 1.000 10.762 102 VAL B N 1
ATOM 3451 C CA . VAL B 1 90 ? 32.561 -12.398 -53.131 1.000 10.654 102 VAL B CA 1
ATOM 3452 C C . VAL B 1 90 ? 31.435 -11.418 -52.835 1.000 10.655 102 VAL B C 1
ATOM 3453 O O . VAL B 1 90 ? 30.777 -10.953 -53.771 1.000 11.007 102 VAL B O 1
ATOM 3457 N N . VAL B 1 91 ? 31.258 -11.042 -51.577 1.000 9.363 103 VAL B N 1
ATOM 3458 C CA . VAL B 1 91 ? 30.145 -10.197 -51.186 1.000 9.924 103 VAL B CA 1
ATOM 3459 C C . VAL B 1 91 ? 30.588 -8.940 -50.455 1.000 9.002 103 VAL B C 1
ATOM 3460 O O . VAL B 1 91 ? 31.498 -8.985 -49.650 1.000 10.853 103 VAL B O 1
ATOM 3464 N N . THR B 1 92 ? 29.896 -7.817 -50.718 1.000 8.862 104 THR B N 1
ATOM 3465 C CA . THR B 1 92 ? 30.102 -6.565 -49.992 1.000 8.558 104 THR B CA 1
ATOM 3466 C C . THR B 1 92 ? 29.783 -6.717 -48.514 1.000 8.918 104 THR B C 1
ATOM 3467 O O . THR B 1 92 ? 28.594 -6.784 -48.140 1.000 10.413 104 THR B O 1
ATOM 3471 N N . THR B 1 93 ? 30.833 -6.689 -47.659 1.000 8.536 105 THR B N 1
ATOM 3472 C CA . THR B 1 93 ? 30.641 -6.601 -46.219 1.000 8.584 105 THR B CA 1
ATOM 3473 C C . THR B 1 93 ? 30.356 -5.161 -45.797 1.000 8.780 105 THR B C 1
ATOM 3474 O O . THR B 1 93 ? 29.735 -4.915 -44.769 1.000 9.027 105 THR B O 1
ATOM 3478 N N . LYS B 1 94 ? 30.896 -4.213 -46.543 1.000 9.085 106 LYS B N 1
ATOM 3479 C CA . LYS B 1 94 ? 30.762 -2.786 -46.285 1.000 8.797 106 LYS B CA 1
ATOM 3480 C C . LYS B 1 94 ? 31.249 -2.091 -47.549 1.000 9.603 106 LYS B C 1
ATOM 3481 O O . LYS B 1 94 ? 32.415 -2.245 -47.908 1.000 9.771 106 LYS B O 1
ATOM 3487 N N . HIS B 1 95 ? 30.375 -1.285 -48.168 1.000 8.686 107 HIS B N 1
ATOM 3488 C CA . HIS B 1 95 ? 30.767 -0.507 -49.331 1.000 8.898 107 HIS B CA 1
ATOM 3489 C C . HIS B 1 95 ? 31.099 0.920 -48.896 1.000 8.916 107 HIS B C 1
ATOM 3490 O O . HIS B 1 95 ? 31.311 1.181 -47.740 1.000 8.111 107 HIS B O 1
ATOM 3497 N N . HIS B 1 96 ? 31.217 1.848 -49.844 1.000 8.876 108 HIS B N 1
ATOM 3498 C CA . HIS B 1 96 ? 31.735 3.180 -49.557 1.000 9.362 108 HIS B CA 1
ATOM 3499 C C . HIS B 1 96 ? 30.843 3.939 -48.568 1.000 8.929 108 HIS B C 1
ATOM 3500 O O . HIS B 1 96 ? 31.362 4.811 -47.848 1.000 8.779 108 HIS B O 1
ATOM 3507 N N . ASP B 1 97 ? 29.540 3.631 -48.539 1.000 8.682 109 ASP B N 1
ATOM 3508 C CA . ASP B 1 97 ? 28.638 4.347 -47.635 1.000 9.192 109 ASP B CA 1
ATOM 3509 C C . ASP B 1 97 ? 28.916 3.999 -46.173 1.000 9.748 109 ASP B C 1
ATOM 3510 O O . ASP B 1 97 ? 28.381 4.640 -45.275 1.000 9.654 109 ASP B O 1
ATOM 3515 N N . GLY B 1 98 ? 29.714 2.941 -45.915 1.000 9.687 110 GLY B N 1
ATOM 3516 C CA . GLY B 1 98 ? 30.137 2.657 -44.548 1.000 8.704 110 GLY B CA 1
ATOM 3517 C C . GLY B 1 98 ? 29.174 1.753 -43.770 1.000 7.835 110 GLY B C 1
ATOM 3518 O O . GLY B 1 98 ? 29.432 1.427 -42.609 1.000 8.244 110 GLY B O 1
ATOM 3519 N N . PHE B 1 99 ? 28.073 1.334 -44.396 1.000 8.117 111 PHE B N 1
ATOM 3520 C CA . PHE B 1 99 ? 27.076 0.504 -43.764 1.000 8.251 111 PHE B CA 1
ATOM 3521 C C . PHE B 1 99 ? 27.503 -0.955 -43.845 1.000 8.510 111 PHE B C 1
ATOM 3522 O O . PHE B 1 99 ? 27.664 -1.474 -44.971 1.000 8.713 111 PHE B O 1
ATOM 3530 N N . ALA B 1 100 ? 27.654 -1.612 -42.680 1.000 9.450 112 ALA B N 1
ATOM 3531 C CA . ALA B 1 100 ? 28.100 -3.002 -42.675 1.000 8.881 112 ALA B CA 1
ATOM 3532 C C . ALA B 1 100 ? 26.929 -3.965 -42.907 1.000 9.006 112 ALA B C 1
ATOM 3533 O O . ALA B 1 100 ? 25.837 -3.776 -42.362 1.000 9.039 112 ALA B O 1
ATOM 3535 N N . MET B 1 101 ? 27.162 -5.013 -43.688 1.000 7.917 113 MET B N 1
ATOM 3536 C CA . MET B 1 101 ? 26.155 -6.012 -43.990 1.000 9.143 113 MET B CA 1
ATOM 3537 C C . MET B 1 101 ? 26.366 -7.287 -43.153 1.000 9.548 113 MET B C 1
ATOM 3538 O O . MET B 1 101 ? 25.888 -8.382 -43.497 1.000 10.429 113 MET B O 1
ATOM 3543 N N . TYR B 1 102 ? 26.990 -7.106 -41.989 1.000 9.002 114 TYR B N 1
ATOM 3544 C CA . TYR B 1 102 ? 27.220 -8.152 -41.008 1.000 8.862 114 TYR B CA 1
ATOM 3545 C C . TYR B 1 102 ? 27.096 -7.519 -39.629 1.000 9.704 114 TYR B C 1
ATOM 3546 O O . TYR B 1 102 ? 27.049 -6.292 -39.503 1.000 10.260 114 TYR B O 1
ATOM 3555 N N A ARG B 1 103 ? 27.064 -8.366 -38.593 0.800 10.115 115 ARG B N 1
ATOM 3556 N N B ARG B 1 103 ? 27.053 -8.364 -38.590 0.200 10.066 115 ARG B N 1
ATOM 3557 C CA A ARG B 1 103 ? 26.929 -7.884 -37.232 0.800 11.263 115 ARG B CA 1
ATOM 3558 C CA B ARG B 1 103 ? 26.929 -7.887 -37.224 0.200 10.530 115 ARG B CA 1
ATOM 3559 C C A ARG B 1 103 ? 28.313 -7.428 -36.764 0.800 11.406 115 ARG B C 1
ATOM 3560 C C B ARG B 1 103 ? 28.308 -7.425 -36.753 0.200 10.911 115 ARG B C 1
ATOM 3561 O O A ARG B 1 103 ? 29.149 -8.222 -36.384 0.800 10.801 115 ARG B O 1
ATOM 3562 O O B ARG B 1 103 ? 29.149 -8.229 -36.370 0.200 11.106 115 ARG B O 1
ATOM 3577 N N . SER B 1 104 ? 28.508 -6.101 -36.771 1.000 10.959 116 SER B N 1
ATOM 3578 C CA . SER B 1 104 ? 29.742 -5.470 -36.363 1.000 10.823 116 SER B CA 1
ATOM 3579 C C . SER B 1 104 ? 29.628 -4.990 -34.931 1.000 11.846 116 SER B C 1
ATOM 3580 O O . SER B 1 104 ? 28.787 -4.148 -34.633 1.000 12.032 116 SER B O 1
ATOM 3583 N N . LEU B 1 105 ? 30.472 -5.500 -34.028 1.000 11.558 117 LEU B N 1
ATOM 3584 C CA . LEU B 1 105 ? 30.520 -4.957 -32.696 1.000 13.990 117 LEU B CA 1
ATOM 3585 C C . LEU B 1 105 ? 31.116 -3.549 -32.660 1.000 14.981 117 LEU B C 1
ATOM 3586 O O . LEU B 1 105 ? 30.781 -2.759 -31.763 1.000 14.845 117 LEU B O 1
ATOM 3591 N N . VAL B 1 106 ? 32.018 -3.260 -33.589 1.000 13.943 118 VAL B N 1
ATOM 3592 C CA . VAL B 1 106 ? 32.718 -1.978 -33.683 1.000 16.038 118 VAL B CA 1
ATOM 3593 C C . VAL B 1 106 ? 31.756 -0.849 -34.056 1.000 14.381 118 VAL B C 1
ATOM 3594 O O . VAL B 1 106 ? 31.924 0.285 -33.643 1.000 13.885 118 VAL B O 1
ATOM 3598 N N . ASP B 1 107 ? 30.739 -1.159 -34.872 1.000 12.211 119 ASP B N 1
ATOM 3599 C CA . ASP B 1 107 ? 29.904 -0.108 -35.442 1.000 12.779 119 ASP B CA 1
ATOM 3600 C C . ASP B 1 107 ? 28.470 -0.599 -35.580 1.000 12.776 119 ASP B C 1
ATOM 3601 O O . ASP B 1 107 ? 28.210 -1.505 -36.368 1.000 11.904 119 ASP B O 1
ATOM 3606 N N . PRO B 1 108 ? 27.514 0.023 -34.862 1.000 12.987 120 PRO B N 1
ATOM 3607 C CA . PRO B 1 108 ? 26.118 -0.407 -34.917 1.000 13.002 120 PRO B CA 1
ATOM 3608 C C . PRO B 1 108 ? 25.395 -0.005 -36.207 1.000 10.835 120 PRO B C 1
ATOM 3609 O O . PRO B 1 108 ? 24.245 -0.396 -36.394 1.000 9.867 120 PRO B O 1
ATOM 3613 N N . TYR B 1 109 ? 26.063 0.752 -37.080 1.000 10.127 121 TYR B N 1
ATOM 3614 C CA . TYR B 1 109 ? 25.532 1.058 -38.402 1.000 9.692 121 TYR B CA 1
ATOM 3615 C C . TYR B 1 109 ? 25.711 -0.153 -39.301 1.000 9.237 121 TYR B C 1
ATOM 3616 O O . TYR B 1 109 ? 26.644 -0.250 -40.107 1.000 9.487 121 TYR B O 1
ATOM 3625 N N . ASN B 1 110 ? 24.823 -1.125 -39.088 1.000 8.552 122 ASN B N 1
ATOM 3626 C CA . ASN B 1 110 ? 24.937 -2.404 -39.761 1.000 8.822 122 ASN B CA 1
ATOM 3627 C C . ASN B 1 110 ? 23.564 -3.059 -39.871 1.000 8.659 122 ASN B C 1
ATOM 3628 O O . ASN B 1 110 ? 22.623 -2.680 -39.156 1.000 8.520 122 ASN B O 1
ATOM 3633 N N . VAL B 1 111 ? 23.468 -4.037 -40.751 1.000 8.205 123 VAL B N 1
ATOM 3634 C CA . VAL B 1 111 ? 22.191 -4.640 -41.133 1.000 9.075 123 VAL B CA 1
ATOM 3635 C C . VAL B 1 111 ? 21.534 -5.390 -39.982 1.000 9.263 123 VAL B C 1
ATOM 3636 O O . VAL B 1 111 ? 20.321 -5.500 -39.928 1.000 9.682 123 VAL B O 1
ATOM 3640 N N . TYR B 1 112 ? 22.349 -5.950 -39.053 1.000 9.350 124 TYR B N 1
ATOM 3641 C CA . TYR B 1 112 ? 21.796 -6.705 -37.951 1.000 9.415 124 TYR B CA 1
ATOM 3642 C C . TYR B 1 112 ? 21.198 -5.748 -36.914 1.000 9.535 124 TYR B C 1
ATOM 3643 O O . TYR B 1 112 ? 20.055 -5.940 -36.494 1.000 9.760 124 TYR B O 1
ATOM 3652 N N . ASP B 1 113 ? 21.974 -4.758 -36.446 1.000 9.729 125 ASP B N 1
ATOM 3653 C CA . ASP B 1 113 ? 21.547 -3.888 -35.346 1.000 10.969 125 ASP B CA 1
ATOM 3654 C C . ASP B 1 113 ? 20.560 -2.813 -35.796 1.000 10.336 125 ASP B C 1
ATOM 3655 O O . ASP B 1 113 ? 19.729 -2.389 -35.016 1.000 11.073 125 ASP B O 1
ATOM 3660 N N . ALA B 1 114 ? 20.669 -2.301 -37.016 1.000 10.135 126 ALA B N 1
ATOM 3661 C CA . ALA B 1 114 ? 19.997 -1.057 -37.392 1.000 10.182 126 ALA B CA 1
ATOM 3662 C C . ALA B 1 114 ? 18.714 -1.229 -38.199 1.000 10.598 126 ALA B C 1
ATOM 3663 O O . ALA B 1 114 ? 18.050 -0.238 -38.463 1.000 9.917 126 ALA B O 1
ATOM 3665 N N . THR B 1 115 ? 18.417 -2.443 -38.677 1.000 10.787 127 THR B N 1
ATOM 3666 C CA . THR B 1 115 ? 17.274 -2.686 -39.556 1.000 10.079 127 THR B CA 1
ATOM 3667 C C . THR B 1 115 ? 16.317 -3.683 -38.930 1.000 11.387 127 THR B C 1
ATOM 3668 O O . THR B 1 115 ? 16.718 -4.517 -38.088 1.000 11.864 127 THR B O 1
ATOM 3672 N N . PRO B 1 116 ? 15.037 -3.649 -39.321 1.000 11.580 128 PRO B N 1
ATOM 3673 C CA . PRO B 1 116 ? 14.077 -4.660 -38.883 1.000 11.835 128 PRO B CA 1
ATOM 3674 C C . PRO B 1 116 ? 14.461 -6.067 -39.322 1.000 10.930 128 PRO B C 1
ATOM 3675 O O . PRO B 1 116 ? 14.000 -7.037 -38.737 1.000 10.632 128 PRO B O 1
ATOM 3679 N N . PHE B 1 117 ? 15.237 -6.180 -40.386 1.000 10.275 129 PHE B N 1
ATOM 3680 C CA . PHE B 1 117 ? 15.669 -7.485 -40.889 1.000 9.726 129 PHE B CA 1
ATOM 3681 C C . PHE B 1 117 ? 16.439 -8.263 -39.796 1.000 10.043 129 PHE B C 1
ATOM 3682 O O . PHE B 1 117 ? 16.196 -9.457 -39.583 1.000 9.779 129 PHE B O 1
ATOM 3690 N N . HIS B 1 118 ? 17.334 -7.556 -39.062 1.000 9.762 130 HIS B N 1
ATOM 3691 C CA . HIS B 1 118 ? 17.896 -8.136 -37.851 1.000 10.718 130 HIS B CA 1
ATOM 3692 C C . HIS B 1 118 ? 18.552 -9.492 -38.125 1.000 9.955 130 HIS B C 1
ATOM 3693 O O . HIS B 1 118 ? 18.389 -10.427 -37.329 1.000 9.815 130 HIS B O 1
ATOM 3700 N N . ARG B 1 119 ? 19.245 -9.576 -39.266 1.000 9.834 131 ARG B N 1
ATOM 3701 C CA . ARG B 1 119 ? 19.944 -10.800 -39.670 1.000 10.370 131 ARG B CA 1
ATOM 3702 C C . ARG B 1 119 ? 21.315 -10.439 -40.228 1.000 9.975 131 ARG B C 1
ATOM 3703 O O . ARG B 1 119 ? 21.472 -9.403 -40.885 1.000 10.138 131 ARG B O 1
ATOM 3711 N N . ASP B 1 120 ? 22.283 -11.334 -39.988 1.000 9.556 132 ASP B N 1
ATOM 3712 C CA . ASP B 1 120 ? 23.625 -11.171 -40.480 1.000 9.482 132 ASP B CA 1
ATOM 3713 C C . ASP B 1 120 ? 23.739 -11.786 -41.874 1.000 9.426 132 ASP B C 1
ATOM 3714 O O . ASP B 1 120 ? 23.846 -13.001 -42.023 1.000 8.796 132 ASP B O 1
ATOM 3719 N N . VAL B 1 121 ? 23.681 -10.929 -42.875 1.000 8.962 133 VAL B N 1
ATOM 3720 C CA . VAL B 1 121 ? 23.664 -11.320 -44.284 1.000 9.512 133 VAL B CA 1
ATOM 3721 C C . VAL B 1 121 ? 24.973 -12.053 -44.624 1.000 9.205 133 VAL B C 1
ATOM 3722 O O . VAL B 1 121 ? 24.924 -13.075 -45.302 1.000 8.424 133 VAL B O 1
ATOM 3726 N N . ILE B 1 122 ? 26.120 -11.497 -44.179 1.000 8.603 134 ILE B N 1
ATOM 3727 C CA . ILE B 1 122 ? 27.389 -12.151 -44.443 1.000 8.892 134 ILE B CA 1
ATOM 3728 C C . ILE B 1 122 ? 27.430 -13.552 -43.829 1.000 9.236 134 ILE B C 1
ATOM 3729 O O . ILE B 1 122 ? 27.926 -14.502 -44.464 1.000 10.679 134 ILE B O 1
ATOM 3734 N N . GLY B 1 123 ? 26.926 -13.681 -42.602 1.000 9.619 135 GLY B N 1
ATOM 3735 C CA . GLY B 1 123 ? 26.832 -14.954 -41.899 1.000 10.139 135 GLY B CA 1
ATOM 3736 C C . GLY B 1 123 ? 26.037 -15.981 -42.689 1.000 10.436 135 GLY B C 1
ATOM 3737 O O . GLY B 1 123 ? 26.463 -17.129 -42.852 1.000 9.725 135 GLY B O 1
ATOM 3738 N N . GLU B 1 124 ? 24.887 -15.531 -43.205 1.000 10.384 136 GLU B N 1
ATOM 3739 C CA . GLU B 1 124 ? 24.031 -16.451 -43.951 1.000 10.541 136 GLU B CA 1
ATOM 3740 C C . GLU B 1 124 ? 24.715 -16.887 -45.260 1.000 10.351 136 GLU B C 1
ATOM 3741 O O . GLU B 1 124 ? 24.585 -18.051 -45.647 1.000 10.477 136 GLU B O 1
ATOM 3747 N N . LEU B 1 125 ? 25.366 -15.970 -45.949 1.000 10.196 137 LEU B N 1
ATOM 3748 C CA . LEU B 1 125 ? 26.041 -16.315 -47.192 1.000 10.262 137 LEU B CA 1
ATOM 3749 C C . LEU B 1 125 ? 27.235 -17.217 -46.924 1.000 10.739 137 LEU B C 1
ATOM 3750 O O . LEU B 1 125 ? 27.475 -18.141 -47.718 1.000 11.213 137 LEU B O 1
ATOM 3755 N N . SER B 1 126 ? 27.966 -17.000 -45.820 1.000 9.982 138 SER B N 1
ATOM 3756 C CA . SER B 1 126 ? 29.074 -17.892 -45.466 1.000 11.098 138 SER B CA 1
ATOM 3757 C C . SER B 1 126 ? 28.591 -19.323 -45.316 1.000 11.690 138 SER B C 1
ATOM 3758 O O . SER B 1 126 ? 29.158 -20.278 -45.860 1.000 12.382 138 SER B O 1
ATOM 3761 N N . LEU B 1 127 ? 27.544 -19.492 -44.538 1.000 12.895 139 LEU B N 1
ATOM 3762 C CA . LEU B 1 127 ? 26.975 -20.801 -44.301 1.000 14.445 139 LEU B CA 1
ATOM 3763 C C . LEU B 1 127 ? 26.518 -21.441 -45.614 1.000 13.610 139 LEU B C 1
ATOM 3764 O O . LEU B 1 127 ? 26.758 -22.639 -45.814 1.000 14.321 139 LEU B O 1
ATOM 3769 N N . ALA B 1 128 ? 25.860 -20.667 -46.487 1.000 12.382 140 ALA B N 1
ATOM 3770 C CA . ALA B 1 128 ? 25.358 -21.214 -47.738 1.000 12.711 140 ALA B CA 1
ATOM 3771 C C . ALA B 1 128 ? 26.488 -21.680 -48.653 1.000 12.605 140 ALA B C 1
ATOM 3772 O O . ALA B 1 128 ? 26.416 -22.730 -49.290 1.000 12.200 140 ALA B O 1
ATOM 3774 N N . CYS B 1 129 ? 27.557 -20.886 -48.709 1.000 12.315 141 CYS B N 1
ATOM 3775 C CA . CYS B 1 129 ? 28.717 -21.244 -49.522 1.000 13.351 141 CYS B CA 1
ATOM 3776 C C . CYS B 1 129 ? 29.367 -22.512 -49.010 1.000 14.115 141 CYS B C 1
ATOM 3777 O O . CYS B 1 129 ? 29.713 -23.418 -49.792 1.000 14.621 141 CYS B O 1
ATOM 3780 N N . ARG B 1 130 ? 29.504 -22.623 -47.682 1.000 14.269 142 ARG B N 1
ATOM 3781 C CA . ARG B 1 130 ? 30.139 -23.794 -47.141 1.000 16.166 142 ARG B CA 1
ATOM 3782 C C . ARG B 1 130 ? 29.335 -25.067 -47.463 1.000 17.597 142 ARG B C 1
ATOM 3783 O O . ARG B 1 130 ? 29.908 -26.100 -47.829 1.000 18.058 142 ARG B O 1
ATOM 3791 N N A LYS B 1 131 ? 28.009 -25.001 -47.317 0.800 17.769 143 LYS B N 1
ATOM 3792 N N B LYS B 1 131 ? 28.009 -25.002 -47.319 0.200 17.155 143 LYS B N 1
ATOM 3793 C CA A LYS B 1 131 ? 27.165 -26.153 -47.598 0.800 19.938 143 LYS B CA 1
ATOM 3794 C CA B LYS B 1 131 ? 27.164 -26.157 -47.594 0.200 18.001 143 LYS B CA 1
ATOM 3795 C C A LYS B 1 131 ? 27.288 -26.592 -49.050 0.800 19.333 143 LYS B C 1
ATOM 3796 C C B LYS B 1 131 ? 27.287 -26.601 -49.050 0.200 18.681 143 LYS B C 1
ATOM 3797 O O A LYS B 1 131 ? 27.230 -27.781 -49.306 0.800 19.952 143 LYS B O 1
ATOM 3798 O O B LYS B 1 131 ? 27.253 -27.799 -49.316 0.200 19.537 143 LYS B O 1
ATOM 3809 N N . ALA B 1 132 ? 27.407 -25.640 -49.972 1.000 18.734 144 ALA B N 1
ATOM 3810 C CA . ALA B 1 132 ? 27.369 -25.922 -51.397 1.000 19.511 144 ALA B CA 1
ATOM 3811 C C . ALA B 1 132 ? 28.766 -26.155 -51.981 1.000 20.453 144 ALA B C 1
ATOM 3812 O O . ALA B 1 132 ? 28.870 -26.448 -53.174 1.000 20.333 144 ALA B O 1
ATOM 3814 N N . GLY B 1 133 ? 29.817 -25.973 -51.173 1.000 21.004 145 GLY B N 1
ATOM 3815 C CA . GLY B 1 133 ? 31.180 -26.186 -51.625 1.000 21.486 145 GLY B CA 1
ATOM 3816 C C . GLY B 1 133 ? 31.721 -25.050 -52.490 1.000 21.385 145 GLY B C 1
ATOM 3817 O O . GLY B 1 133 ? 32.595 -25.290 -53.335 1.000 21.226 145 GLY B O 1
ATOM 3818 N N . LEU B 1 134 ? 31.195 -23.825 -52.333 1.000 18.786 146 LEU B N 1
ATOM 3819 C CA . LEU B 1 134 ? 31.729 -22.679 -53.027 1.000 18.366 146 LEU B CA 1
ATOM 3820 C C . LEU B 1 134 ? 32.708 -22.006 -52.082 1.000 16.898 146 LEU B C 1
ATOM 3821 O O . LEU B 1 134 ? 32.352 -21.775 -50.930 1.000 15.725 146 LEU B O 1
ATOM 3826 N N . ARG B 1 135 ? 33.835 -21.536 -52.611 1.000 15.601 147 ARG B N 1
ATOM 3827 C CA . ARG B 1 135 ? 34.718 -20.712 -51.804 1.000 15.202 147 ARG B CA 1
ATOM 3828 C C . ARG B 1 135 ? 34.104 -19.349 -51.587 1.000 13.403 147 ARG B C 1
ATOM 3829 O O . ARG B 1 135 ? 33.373 -18.834 -52.450 1.000 13.539 147 ARG B O 1
ATOM 3837 N N . PHE B 1 136 ? 34.479 -18.737 -50.473 1.000 12.910 148 PHE B N 1
ATOM 3838 C CA . PHE B 1 136 ? 33.818 -17.533 -49.988 1.000 11.699 148 PHE B CA 1
ATOM 3839 C C . PHE B 1 136 ? 34.832 -16.400 -49.882 1.000 11.333 148 PHE B C 1
ATOM 3840 O O . PHE B 1 136 ? 35.890 -16.570 -49.274 1.000 13.092 148 PHE B O 1
ATOM 3848 N N . GLY B 1 137 ? 34.465 -15.263 -50.452 1.000 10.484 149 GLY B N 1
ATOM 3849 C CA . GLY B 1 137 ? 35.255 -14.054 -50.443 1.000 10.078 149 GLY B CA 1
ATOM 3850 C C . GLY B 1 137 ? 34.500 -12.837 -49.924 1.000 9.790 149 GLY B C 1
ATOM 3851 O O . GLY B 1 137 ? 33.259 -12.760 -49.977 1.000 9.317 149 GLY B O 1
ATOM 3852 N N . LEU B 1 138 ? 35.279 -11.864 -49.449 1.000 9.707 150 LEU B N 1
ATOM 3853 C CA . LEU B 1 138 ? 34.739 -10.693 -48.773 1.000 9.601 150 LEU B CA 1
ATOM 3854 C C . LEU B 1 138 ? 35.278 -9.435 -49.410 1.000 10.218 150 LEU B C 1
ATOM 3855 O O . LEU B 1 138 ? 36.502 -9.258 -49.511 1.000 11.649 150 LEU B O 1
ATOM 3860 N N . TYR B 1 139 ? 34.362 -8.553 -49.809 1.000 9.398 151 TYR B N 1
ATOM 3861 C CA . TYR B 1 139 ? 34.664 -7.196 -50.232 1.000 9.023 151 TYR B CA 1
ATOM 3862 C C . TYR B 1 139 ? 34.565 -6.261 -49.025 1.000 9.357 151 TYR B C 1
ATOM 3863 O O . TYR B 1 139 ? 33.620 -6.355 -48.256 1.000 9.638 151 TYR B O 1
ATOM 3872 N N . TYR B 1 140 ? 35.506 -5.333 -48.874 1.000 9.088 152 TYR B N 1
ATOM 3873 C CA . TYR B 1 140 ? 35.478 -4.298 -47.839 1.000 9.006 152 TYR B CA 1
ATOM 3874 C C . TYR B 1 140 ? 36.083 -3.009 -48.386 1.000 9.350 152 TYR B C 1
ATOM 3875 O O . TYR B 1 140 ? 37.193 -3.007 -48.940 1.000 10.064 152 TYR B O 1
ATOM 3884 N N A SER B 1 141 ? 35.353 -1.899 -48.268 0.500 9.779 153 SER B N 1
ATOM 3885 N N B SER B 1 141 ? 35.352 -1.901 -48.266 0.500 8.515 153 SER B N 1
ATOM 3886 C CA A SER B 1 141 ? 35.859 -0.569 -48.600 0.500 10.857 153 SER B CA 1
ATOM 3887 C CA B SER B 1 141 ? 35.857 -0.571 -48.593 0.500 8.491 153 SER B CA 1
ATOM 3888 C C A SER B 1 141 ? 36.771 -0.072 -47.481 0.500 10.295 153 SER B C 1
ATOM 3889 C C B SER B 1 141 ? 36.771 -0.075 -47.478 0.500 9.073 153 SER B C 1
ATOM 3890 O O A SER B 1 141 ? 36.301 0.485 -46.475 0.500 9.911 153 SER B O 1
ATOM 3891 O O B SER B 1 141 ? 36.300 0.483 -46.472 0.500 8.833 153 SER B O 1
ATOM 3896 N N . GLN B 1 142 ? 38.088 -0.279 -47.652 1.000 9.453 154 GLN B N 1
ATOM 3897 C CA . GLN B 1 142 ? 39.056 0.023 -46.586 1.000 9.790 154 GLN B CA 1
ATOM 3898 C C . GLN B 1 142 ? 39.424 1.506 -46.560 1.000 10.069 154 GLN B C 1
ATOM 3899 O O . GLN B 1 142 ? 40.004 1.973 -45.589 1.000 10.910 154 GLN B O 1
ATOM 3905 N N . ASP B 1 143 ? 39.187 2.219 -47.650 1.000 9.758 155 ASP B N 1
ATOM 3906 C CA . ASP B 1 143 ? 39.646 3.600 -47.793 1.000 10.501 155 ASP B CA 1
ATOM 3907 C C . ASP B 1 143 ? 38.457 4.564 -47.602 1.000 10.294 155 ASP B C 1
ATOM 3908 O O . ASP B 1 143 ? 38.438 5.344 -46.660 1.000 10.381 155 ASP B O 1
ATOM 3913 N N . LEU B 1 144 ? 37.487 4.508 -48.505 1.000 10.146 156 LEU B N 1
ATOM 3914 C CA . LEU B 1 144 ? 36.306 5.360 -48.433 1.000 9.997 156 LEU B CA 1
ATOM 3915 C C . LEU B 1 144 ? 35.364 4.883 -47.353 1.000 9.878 156 LEU B C 1
ATOM 3916 O O . LEU B 1 144 ? 35.064 3.690 -47.237 1.000 11.626 156 LEU B O 1
ATOM 3921 N N . ASP B 1 145 ? 34.802 5.835 -46.601 1.000 9.627 157 ASP B N 1
ATOM 3922 C CA . ASP B 1 145 ? 33.725 5.530 -45.681 1.000 9.261 157 ASP B CA 1
ATOM 3923 C C . ASP B 1 145 ? 32.951 6.807 -45.424 1.000 8.909 157 ASP B C 1
ATOM 3924 O O . ASP B 1 145 ? 33.364 7.639 -44.631 1.000 8.929 157 ASP B O 1
ATOM 3929 N N . TRP B 1 146 ? 31.786 6.930 -46.094 1.000 9.279 158 TRP B N 1
ATOM 3930 C CA . TRP B 1 146 ? 31.017 8.181 -46.058 1.000 9.603 158 TRP B CA 1
ATOM 3931 C C . TRP B 1 146 ? 30.340 8.389 -44.726 1.000 9.753 158 TRP B C 1
ATOM 3932 O O . TRP B 1 146 ? 29.857 9.486 -44.443 1.000 10.053 158 TRP B O 1
ATOM 3943 N N . HIS B 1 147 ? 30.340 7.351 -43.880 1.000 9.484 159 HIS B N 1
ATOM 3944 C CA . HIS B 1 147 ? 29.734 7.442 -42.578 1.000 9.765 159 HIS B CA 1
ATOM 3945 C C . HIS B 1 147 ? 30.729 7.955 -41.535 1.000 10.944 159 HIS B C 1
ATOM 3946 O O . HIS B 1 147 ? 30.324 8.169 -40.403 1.000 11.574 159 HIS B O 1
ATOM 3953 N N . GLU B 1 148 ? 31.998 8.166 -41.922 1.000 10.847 160 GLU B N 1
ATOM 3954 C CA . GLU B 1 148 ? 33.045 8.519 -40.990 1.000 11.832 160 GLU B CA 1
ATOM 3955 C C . GLU B 1 148 ? 33.627 9.867 -41.349 1.000 11.531 160 GLU B C 1
ATOM 3956 O O . GLU B 1 148 ? 34.004 10.121 -42.493 1.000 11.102 160 GLU B O 1
ATOM 3962 N N . PRO B 1 149 ? 33.771 10.774 -40.368 1.000 12.386 161 PRO B N 1
ATOM 3963 C CA . PRO B 1 149 ? 34.389 12.075 -40.658 1.000 12.725 161 PRO B CA 1
ATOM 3964 C C . PRO B 1 149 ? 35.801 11.951 -41.247 1.000 12.533 161 PRO B C 1
ATOM 3965 O O . PRO B 1 149 ? 36.204 12.757 -42.081 1.000 12.952 161 PRO B O 1
ATOM 3969 N N . ASP B 1 150 ? 36.541 10.895 -40.821 1.000 12.010 162 ASP B N 1
ATOM 3970 C CA . ASP B 1 150 ? 37.889 10.692 -41.311 1.000 11.850 162 ASP B CA 1
ATOM 3971 C C . ASP B 1 150 ? 37.967 9.626 -42.390 1.000 11.455 162 ASP B C 1
ATOM 3972 O O . ASP B 1 150 ? 39.071 9.137 -42.690 1.000 12.376 162 ASP B O 1
ATOM 3977 N N . GLY B 1 151 ? 36.841 9.301 -43.021 1.000 10.560 163 GLY B N 1
ATOM 3978 C CA . GLY B 1 151 ? 36.874 8.429 -44.173 1.000 10.241 163 GLY B CA 1
ATOM 3979 C C . GLY B 1 151 ? 37.770 8.988 -45.273 1.000 10.713 163 GLY B C 1
ATOM 3980 O O . GLY B 1 151 ? 37.932 10.218 -45.407 1.000 11.602 163 GLY B O 1
ATOM 3981 N N . GLY B 1 152 ? 38.320 8.082 -46.067 1.000 10.669 164 GLY B N 1
ATOM 3982 C CA . GLY B 1 152 ? 39.267 8.445 -47.106 1.000 11.235 164 GLY B CA 1
ATOM 3983 C C . GLY B 1 152 ? 38.647 9.188 -48.280 1.000 11.857 164 GLY B C 1
ATOM 3984 O O . GLY B 1 152 ? 37.424 9.302 -48.380 1.000 11.474 164 GLY B O 1
ATOM 3985 N N . GLY B 1 153 ? 39.535 9.705 -49.135 1.000 12.696 165 GLY B N 1
ATOM 3986 C CA . GLY B 1 153 ? 39.097 10.317 -50.387 1.000 12.596 165 GLY B CA 1
ATOM 3987 C C . GLY B 1 153 ? 39.343 11.814 -50.444 1.000 13.025 165 GLY B C 1
ATOM 3988 O O . GLY B 1 153 ? 39.298 12.408 -51.519 1.000 13.694 165 GLY B O 1
ATOM 3989 N N . TYR B 1 154 ? 39.598 12.450 -49.298 1.000 13.150 166 TYR B N 1
ATOM 3990 C CA . TYR B 1 154 ? 39.653 13.895 -49.197 1.000 13.838 166 TYR B CA 1
ATOM 3991 C C . TYR B 1 154 ? 40.905 14.512 -49.836 1.000 15.632 166 TYR B C 1
ATOM 3992 O O . TYR B 1 154 ? 40.971 15.741 -49.997 1.000 17.115 166 TYR B O 1
ATOM 4001 N N . LEU B 1 155 ? 41.881 13.697 -50.241 1.000 15.792 167 LEU B N 1
ATOM 4002 C CA . LEU B 1 155 ? 43.038 14.194 -50.972 1.000 17.703 167 LEU B CA 1
ATOM 4003 C C . LEU B 1 155 ? 42.935 13.963 -52.484 1.000 17.213 167 LEU B C 1
ATOM 4004 O O . LEU B 1 155 ? 43.916 14.229 -53.214 1.000 17.858 167 LEU B O 1
ATOM 4009 N N . SER B 1 156 ? 41.826 13.398 -52.960 1.000 16.056 168 SER B N 1
ATOM 4010 C CA . SER B 1 156 ? 41.727 12.798 -54.287 1.000 15.799 168 SER B CA 1
ATOM 4011 C C . SER B 1 156 ? 40.715 13.528 -55.198 1.000 16.972 168 SER B C 1
ATOM 4012 O O . SER B 1 156 ? 40.419 13.037 -56.277 1.000 16.106 168 SER B O 1
ATOM 4015 N N . ASN B 1 157 ? 40.193 14.684 -54.767 1.000 17.110 169 ASN B N 1
ATOM 4016 C CA . ASN B 1 157 ? 39.022 15.284 -55.404 1.000 19.048 169 ASN B CA 1
ATOM 4017 C C . ASN B 1 157 ? 39.367 16.037 -56.688 1.000 22.599 169 ASN B C 1
ATOM 4018 O O . ASN B 1 157 ? 38.465 16.567 -57.341 1.000 23.700 169 ASN B O 1
ATOM 4023 N N A ASP B 1 158 ? 40.647 16.025 -57.066 0.600 23.590 170 ASP B N 1
ATOM 4024 N N B ASP B 1 158 ? 40.646 16.030 -57.081 0.400 22.845 170 ASP B N 1
ATOM 4025 C CA A ASP B 1 158 ? 41.088 16.381 -58.405 0.600 26.450 170 ASP B CA 1
ATOM 4026 C CA B ASP B 1 158 ? 41.005 16.410 -58.443 0.400 24.509 170 ASP B CA 1
ATOM 4027 C C A ASP B 1 158 ? 40.713 15.298 -59.429 0.600 25.509 170 ASP B C 1
ATOM 4028 C C B ASP B 1 158 ? 40.700 15.298 -59.446 0.400 24.417 170 ASP B C 1
ATOM 4029 O O A ASP B 1 158 ? 40.794 15.542 -60.625 0.600 29.029 170 ASP B O 1
ATOM 4030 O O B ASP B 1 158 ? 40.800 15.531 -60.646 0.400 26.743 170 ASP B O 1
ATOM 4039 N N . ILE B 1 159 ? 40.351 14.096 -58.974 1.000 23.336 171 ILE B N 1
ATOM 4040 C CA . ILE B 1 159 ? 39.978 12.992 -59.847 1.000 23.833 171 ILE B CA 1
ATOM 4041 C C . ILE B 1 159 ? 38.453 12.842 -59.797 1.000 22.180 171 ILE B C 1
ATOM 4042 O O . ILE B 1 159 ? 37.876 12.718 -58.726 1.000 21.080 171 ILE B O 1
ATOM 4047 N N . GLU B 1 160 ? 37.821 12.814 -60.975 1.000 24.392 172 GLU B N 1
ATOM 4048 C CA . GLU B 1 160 ? 36.372 12.706 -61.095 1.000 25.467 172 GLU B CA 1
ATOM 4049 C C . GLU B 1 160 ? 35.882 11.365 -60.550 1.000 20.494 172 GLU B C 1
ATOM 4050 O O . GLU B 1 160 ? 36.602 10.360 -60.617 1.000 20.320 172 GLU B O 1
ATOM 4056 N N . THR B 1 161 ? 34.656 11.327 -59.999 1.000 17.915 173 THR B N 1
ATOM 4057 C CA . THR B 1 161 ? 34.091 10.097 -59.461 1.000 15.617 173 THR B CA 1
ATOM 4058 C C . THR B 1 161 ? 32.740 9.774 -60.117 1.000 15.079 173 THR B C 1
ATOM 4059 O O . THR B 1 161 ? 32.148 10.591 -60.840 1.000 16.470 173 THR B O 1
ATOM 4063 N N . ALA B 1 162 ? 32.187 8.638 -59.689 1.000 14.134 174 ALA B N 1
ATOM 4064 C CA . ALA B 1 162 ? 30.828 8.237 -60.031 1.000 13.533 174 ALA B CA 1
ATOM 4065 C C . ALA B 1 162 ? 29.805 8.905 -59.104 1.000 12.858 174 ALA B C 1
ATOM 4066 O O . ALA B 1 162 ? 28.625 8.602 -59.173 1.000 12.726 174 ALA B O 1
ATOM 4068 N N . GLY B 1 163 ? 30.240 9.813 -58.216 1.000 12.559 175 GLY B N 1
ATOM 4069 C CA . GLY B 1 163 ? 29.346 10.664 -57.468 1.000 11.999 175 GLY B CA 1
ATOM 4070 C C . GLY B 1 163 ? 29.773 12.110 -57.593 1.000 12.166 175 GLY B C 1
ATOM 4071 O O . GLY B 1 163 ? 29.821 12.645 -58.718 1.000 14.442 175 GLY B O 1
ATOM 4072 N N . THR B 1 164 ? 30.026 12.741 -56.454 1.000 11.821 176 THR B N 1
ATOM 4073 C CA . THR B 1 164 ? 30.640 14.053 -56.398 1.000 12.600 176 THR B CA 1
ATOM 4074 C C . THR B 1 164 ? 32.092 13.861 -55.954 1.000 13.072 176 THR B C 1
ATOM 4075 O O . THR B 1 164 ? 32.972 13.560 -56.771 1.000 13.545 176 THR B O 1
ATOM 4079 N N . THR B 1 165 ? 32.309 13.911 -54.645 1.000 12.540 177 THR B N 1
ATOM 4080 C CA . THR B 1 165 ? 33.631 13.692 -54.075 1.000 12.551 177 THR B CA 1
ATOM 4081 C C . THR B 1 165 ? 33.817 12.233 -53.681 1.000 11.624 177 THR B C 1
ATOM 4082 O O . THR B 1 165 ? 32.848 11.467 -53.535 1.000 10.572 177 THR B O 1
ATOM 4086 N N . TRP B 1 166 ? 35.096 11.860 -53.467 1.000 11.339 178 TRP B N 1
ATOM 4087 C CA . TRP B 1 166 ? 35.460 10.552 -52.978 1.000 11.344 178 TRP B CA 1
ATOM 4088 C C . TRP B 1 166 ? 35.002 10.327 -51.549 1.000 11.153 178 TRP B C 1
ATOM 4089 O O . TRP B 1 166 ? 34.643 9.231 -51.157 1.000 10.188 178 TRP B O 1
ATOM 4100 N N . ASP B 1 167 ? 35.145 11.386 -50.756 1.000 12.130 179 ASP B N 1
ATOM 4101 C CA . ASP B 1 167 ? 34.804 11.382 -49.339 1.000 11.148 179 ASP B CA 1
ATOM 4102 C C . ASP B 1 167 ? 33.418 11.999 -49.130 1.000 11.185 179 ASP B C 1
ATOM 4103 O O . ASP B 1 167 ? 32.869 12.669 -50.020 1.000 10.801 179 ASP B O 1
ATOM 4108 N N . ASN B 1 168 ? 32.903 11.865 -47.913 1.000 10.318 180 ASN B N 1
ATOM 4109 C CA . ASN B 1 168 ? 31.729 12.636 -47.520 1.000 10.570 180 ASN B CA 1
ATOM 4110 C C . ASN B 1 168 ? 32.213 14.035 -47.169 1.000 11.182 180 ASN B C 1
ATOM 4111 O O . ASN B 1 168 ? 32.749 14.270 -46.070 1.000 11.859 180 ASN B O 1
ATOM 4116 N N . SER B 1 169 ? 32.010 14.960 -48.094 1.000 11.557 181 SER B N 1
ATOM 4117 C CA . SER B 1 169 ? 32.439 16.330 -48.000 1.000 13.128 181 SER B CA 1
ATOM 4118 C C . SER B 1 169 ? 31.283 17.282 -47.674 1.000 13.820 181 SER B C 1
ATOM 4119 O O . SER B 1 169 ? 31.506 18.495 -47.662 1.000 14.324 181 SER B O 1
ATOM 4122 N N . TRP B 1 170 ? 30.075 16.731 -47.431 1.000 13.452 182 TRP B N 1
ATOM 4123 C CA . TRP B 1 170 ? 28.879 17.550 -47.209 1.000 14.566 182 TRP B CA 1
ATOM 4124 C C . TRP B 1 170 ? 28.489 17.543 -45.728 1.000 15.716 182 TRP B C 1
ATOM 4125 O O . TRP B 1 170 ? 28.255 18.623 -45.165 1.000 18.716 182 TRP B O 1
ATOM 4136 N N . ASP B 1 171 ? 28.540 16.382 -45.068 1.000 13.327 183 ASP B N 1
ATOM 4137 C CA . ASP B 1 171 ? 28.361 16.299 -43.627 1.000 12.935 183 ASP B CA 1
ATOM 4138 C C . ASP B 1 171 ? 29.626 16.730 -42.870 1.000 13.860 183 ASP B C 1
ATOM 4139 O O . ASP B 1 171 ? 29.541 17.236 -41.764 1.000 14.412 183 ASP B O 1
ATOM 4144 N N . PHE B 1 172 ? 30.802 16.511 -43.467 1.000 12.823 184 PHE B N 1
ATOM 4145 C CA . PHE B 1 172 ? 32.090 16.640 -42.788 1.000 13.709 184 PHE B CA 1
ATOM 4146 C C . PHE B 1 172 ? 32.977 17.608 -43.582 1.000 15.210 184 PHE B C 1
ATOM 4147 O O . PHE B 1 172 ? 33.407 17.272 -44.678 1.000 13.809 184 PHE B O 1
ATOM 4155 N N . THR B 1 173 ? 33.172 18.813 -43.054 1.000 17.567 185 THR B N 1
ATOM 4156 C CA . THR B 1 173 ? 33.825 19.879 -43.818 1.000 20.582 185 THR B CA 1
ATOM 4157 C C . THR B 1 173 ? 35.062 20.410 -43.107 1.000 21.809 185 THR B C 1
ATOM 4158 O O . THR B 1 173 ? 35.596 21.455 -43.519 1.000 24.624 185 THR B O 1
ATOM 4162 N N . GLY B 1 174 ? 35.505 19.780 -42.020 1.000 20.130 186 GLY B N 1
ATOM 4163 C CA . GLY B 1 174 ? 36.654 20.301 -41.288 1.000 21.274 186 GLY B CA 1
ATOM 4164 C C . GLY B 1 174 ? 37.919 19.483 -41.559 1.000 21.277 186 GLY B C 1
ATOM 4165 O O . GLY B 1 174 ? 37.993 18.745 -42.580 1.000 20.566 186 GLY B O 1
ATOM 4166 N N . GLU B 1 175 ? 38.898 19.589 -40.644 1.000 22.232 187 GLU B N 1
ATOM 4167 C CA . GLU B 1 175 ? 40.141 18.847 -40.793 1.000 22.739 187 GLU B CA 1
ATOM 4168 C C . GLU B 1 175 ? 39.872 17.347 -40.691 1.000 21.031 187 GLU B C 1
ATOM 4169 O O . GLU B 1 175 ? 39.019 16.923 -39.933 1.000 19.638 187 GLU B O 1
ATOM 4175 N N . LYS B 1 176 ? 40.556 16.589 -41.546 1.000 18.527 188 LYS B N 1
ATOM 4176 C CA . LYS B 1 176 ? 40.366 15.158 -41.660 1.000 17.087 188 LYS B CA 1
ATOM 4177 C C . LYS B 1 176 ? 41.726 14.467 -41.565 1.000 17.015 188 LYS B C 1
ATOM 4178 O O . LYS B 1 176 ? 42.753 14.983 -42.039 1.000 17.437 188 LYS B O 1
ATOM 4184 N N . ASN B 1 177 ? 41.688 13.255 -41.015 1.000 15.880 189 ASN B N 1
ATOM 4185 C CA . ASN B 1 177 ? 42.888 12.451 -40.862 1.000 16.052 189 ASN B CA 1
ATOM 4186 C C . ASN B 1 177 ? 42.474 10.982 -40.863 1.000 14.659 189 ASN B C 1
ATOM 4187 O O . ASN B 1 177 ? 42.010 10.435 -39.851 1.000 13.792 189 ASN B O 1
ATOM 4192 N N . TYR B 1 178 ? 42.634 10.372 -42.047 1.000 14.089 190 TYR B N 1
ATOM 4193 C CA . TYR B 1 178 ? 42.276 8.990 -42.302 1.000 13.539 190 TYR B CA 1
ATOM 4194 C C . TYR B 1 178 ? 42.848 8.035 -41.240 1.000 13.574 190 TYR B C 1
ATOM 4195 O O . TYR B 1 178 ? 42.201 7.041 -40.915 1.000 12.555 190 TYR B O 1
ATOM 4204 N N . ASP B 1 179 ? 44.016 8.374 -40.680 1.000 14.454 191 ASP B N 1
ATOM 4205 C CA . ASP B 1 179 ? 44.643 7.537 -39.677 1.000 15.788 191 ASP B CA 1
ATOM 4206 C C . ASP B 1 179 ? 43.657 7.187 -38.555 1.000 16.204 191 ASP B C 1
ATOM 4207 O O . ASP B 1 179 ? 43.716 6.086 -38.001 1.000 16.169 191 ASP B O 1
ATOM 4212 N N . ARG B 1 180 ? 42.793 8.132 -38.168 1.000 17.217 192 ARG B N 1
ATOM 4213 C CA . ARG B 1 180 ? 41.877 7.905 -37.060 1.000 16.987 192 ARG B CA 1
ATOM 4214 C C . ARG B 1 180 ? 40.816 6.866 -37.434 1.000 14.832 192 ARG B C 1
ATOM 4215 O O . ARG B 1 180 ? 40.508 5.992 -36.642 1.000 14.643 192 ARG B O 1
ATOM 4223 N N . ALA B 1 181 ? 40.229 6.972 -38.632 1.000 13.925 193 ALA B N 1
ATOM 4224 C CA . ALA B 1 181 ? 39.241 6.009 -39.108 1.000 12.250 193 ALA B CA 1
ATOM 4225 C C . ALA B 1 181 ? 39.892 4.640 -39.323 1.000 12.146 193 ALA B C 1
ATOM 4226 O O . ALA B 1 181 ? 39.268 3.593 -39.085 1.000 11.100 193 ALA B O 1
ATOM 4228 N N . PHE B 1 182 ? 41.125 4.666 -39.832 1.000 12.396 194 PHE B N 1
ATOM 4229 C CA . PHE B 1 182 ? 41.892 3.443 -40.051 1.000 12.127 194 PHE B CA 1
ATOM 4230 C C . PHE B 1 182 ? 41.993 2.673 -38.740 1.000 12.714 194 PHE B C 1
ATOM 4231 O O . PHE B 1 182 ? 41.694 1.485 -38.705 1.000 12.373 194 PHE B O 1
ATOM 4239 N N . LYS B 1 183 ? 42.378 3.365 -37.671 1.000 13.644 195 LYS B N 1
ATOM 4240 C CA . LYS B 1 183 ? 42.586 2.712 -36.387 1.000 15.165 195 LYS B CA 1
ATOM 4241 C C . LYS B 1 183 ? 41.265 2.272 -35.742 1.000 14.167 195 LYS B C 1
ATOM 4242 O O . LYS B 1 183 ? 41.195 1.192 -35.140 1.000 13.058 195 LYS B O 1
ATOM 4248 N N . HIS B 1 184 ? 40.238 3.127 -35.802 1.000 13.873 196 HIS B N 1
ATOM 4249 C CA . HIS B 1 184 ? 39.046 2.935 -35.001 1.000 15.073 196 HIS B CA 1
ATOM 4250 C C . HIS B 1 184 ? 37.971 2.099 -35.707 1.000 13.263 196 HIS B C 1
ATOM 4251 O O . HIS B 1 184 ? 37.267 1.364 -35.018 1.000 14.465 196 HIS B O 1
ATOM 4258 N N . LYS B 1 185 ? 37.847 2.196 -37.024 1.000 11.939 197 LYS B N 1
ATOM 4259 C CA . LYS B 1 185 ? 36.800 1.450 -37.720 1.000 11.621 197 LYS B CA 1
ATOM 4260 C C . LYS B 1 185 ? 37.367 0.450 -38.741 1.000 11.167 197 LYS B C 1
ATOM 4261 O O . LYS B 1 185 ? 36.949 -0.709 -38.747 1.000 11.495 197 LYS B O 1
ATOM 4267 N N . ILE B 1 186 ? 38.273 0.871 -39.607 1.000 10.475 198 ILE B N 1
ATOM 4268 C CA . ILE B 1 186 ? 38.703 0.056 -40.738 1.000 10.638 198 ILE B CA 1
ATOM 4269 C C . ILE B 1 186 ? 39.403 -1.216 -40.244 1.000 12.039 198 ILE B C 1
ATOM 4270 O O . ILE B 1 186 ? 38.971 -2.324 -40.584 1.000 11.931 198 ILE B O 1
ATOM 4275 N N . MET B 1 187 ? 40.467 -1.076 -39.458 1.000 11.897 199 MET B N 1
ATOM 4276 C CA . MET B 1 187 ? 41.190 -2.258 -39.018 1.000 13.033 199 MET B CA 1
ATOM 4277 C C . MET B 1 187 ? 40.301 -3.128 -38.119 1.000 12.354 199 MET B C 1
ATOM 4278 O O . MET B 1 187 ? 40.227 -4.351 -38.288 1.000 11.477 199 MET B O 1
ATOM 4283 N N . PRO B 1 188 ? 39.560 -2.568 -37.144 1.000 11.987 200 PRO B N 1
ATOM 4284 C CA . PRO B 1 188 ? 38.690 -3.419 -36.317 1.000 12.148 200 PRO B CA 1
ATOM 4285 C C . PRO B 1 188 ? 37.651 -4.196 -37.137 1.000 11.095 200 PRO B C 1
ATOM 4286 O O . PRO B 1 188 ? 37.371 -5.362 -36.837 1.000 11.191 200 PRO B O 1
ATOM 4290 N N . GLN B 1 189 ? 37.091 -3.582 -38.188 1.000 10.058 201 GLN B N 1
ATOM 4291 C CA . GLN B 1 189 ? 36.070 -4.284 -38.950 1.000 9.819 201 GLN B CA 1
ATOM 4292 C C . GLN B 1 189 ? 36.724 -5.369 -39.805 1.000 9.757 201 GLN B C 1
ATOM 4293 O O . GLN B 1 189 ? 36.144 -6.438 -39.967 1.000 9.300 201 GLN B O 1
ATOM 4299 N N . ILE B 1 190 ? 37.906 -5.097 -40.362 1.000 10.307 202 ILE B N 1
ATOM 4300 C CA . ILE B 1 190 ? 38.594 -6.129 -41.122 1.000 11.563 202 ILE B CA 1
ATOM 4301 C C . ILE B 1 190 ? 38.883 -7.321 -40.218 1.000 12.869 202 ILE B C 1
ATOM 4302 O O . ILE B 1 190 ? 38.691 -8.474 -40.636 1.000 14.222 202 ILE B O 1
ATOM 4307 N N . GLU B 1 191 ? 39.263 -7.057 -38.971 1.000 13.157 203 GLU B N 1
ATOM 4308 C CA . GLU B 1 191 ? 39.472 -8.136 -38.020 1.000 14.458 203 GLU B CA 1
ATOM 4309 C C . GLU B 1 191 ? 38.191 -8.936 -37.784 1.000 13.155 203 GLU B C 1
ATOM 4310 O O . GLU B 1 191 ? 38.246 -10.163 -37.712 1.000 13.488 203 GLU B O 1
ATOM 4316 N N . GLU B 1 192 ? 37.048 -8.254 -37.688 1.000 11.687 204 GLU B N 1
ATOM 4317 C CA . GLU B 1 192 ? 35.768 -8.936 -37.497 1.000 11.019 204 GLU B CA 1
ATOM 4318 C C . GLU B 1 192 ? 35.485 -9.858 -38.681 1.000 10.295 204 GLU B C 1
ATOM 4319 O O . GLU B 1 192 ? 35.177 -11.031 -38.491 1.000 10.315 204 GLU B O 1
ATOM 4325 N N . ILE B 1 193 ? 35.539 -9.332 -39.902 1.000 9.288 205 ILE B N 1
ATOM 4326 C CA . ILE B 1 193 ? 35.054 -10.119 -41.027 1.000 9.465 205 ILE B CA 1
ATOM 4327 C C . ILE B 1 193 ? 36.018 -11.287 -41.317 1.000 10.764 205 ILE B C 1
ATOM 4328 O O . ILE B 1 193 ? 35.570 -12.333 -41.823 1.000 11.055 205 ILE B O 1
ATOM 4333 N N . MET B 1 194 ? 37.302 -11.104 -40.981 1.000 11.350 206 MET B N 1
ATOM 4334 C CA . MET B 1 194 ? 38.301 -12.152 -41.222 1.000 11.830 206 MET B CA 1
ATOM 4335 C C . MET B 1 194 ? 38.381 -13.125 -40.060 1.000 12.175 206 MET B C 1
ATOM 4336 O O . MET B 1 194 ? 39.162 -14.090 -40.123 1.000 12.222 206 MET B O 1
ATOM 4341 N N . SER B 1 195 ? 37.591 -12.876 -38.999 1.000 12.217 207 SER B N 1
ATOM 4342 C CA . SER B 1 195 ? 37.549 -13.784 -37.866 1.000 12.878 207 SER B CA 1
ATOM 4343 C C . SER B 1 195 ? 36.257 -14.601 -37.761 1.000 12.849 207 SER B C 1
ATOM 4344 O O . SER B 1 195 ? 36.289 -15.668 -37.164 1.000 14.249 207 SER B O 1
ATOM 4347 N N . ASN B 1 196 ? 35.121 -14.038 -38.175 1.000 11.667 208 ASN B N 1
ATOM 4348 C CA . ASN B 1 196 ? 33.837 -14.498 -37.656 1.000 12.420 208 ASN B CA 1
ATOM 4349 C C . ASN B 1 196 ? 33.035 -15.311 -38.665 1.000 12.257 208 ASN B C 1
ATOM 4350 O O . ASN B 1 196 ? 31.942 -15.766 -38.292 1.000 12.785 208 ASN B O 1
ATOM 4355 N N . TYR B 1 197 ? 33.554 -15.565 -39.876 1.000 11.735 209 TYR B N 1
ATOM 4356 C CA . TYR B 1 197 ? 32.759 -16.136 -40.969 1.000 11.990 209 TYR B CA 1
ATOM 4357 C C . TYR B 1 197 ? 33.467 -17.323 -41.637 1.000 12.526 209 TYR B C 1
ATOM 4358 O O . TYR B 1 197 ? 33.147 -17.666 -42.779 1.000 13.335 209 TYR B O 1
ATOM 4367 N N . GLY B 1 198 ? 34.364 -17.982 -40.907 1.000 13.053 210 GLY B N 1
ATOM 4368 C CA . GLY B 1 198 ? 35.081 -19.144 -41.413 1.000 13.959 210 GLY B CA 1
ATOM 4369 C C . GLY B 1 198 ? 36.184 -18.766 -42.396 1.000 14.105 210 GLY B C 1
ATOM 4370 O O . GLY B 1 198 ? 36.657 -17.645 -42.455 1.000 13.914 210 GLY B O 1
ATOM 4371 N N . GLU B 1 199 ? 36.592 -19.774 -43.165 1.000 14.626 211 GLU B N 1
ATOM 4372 C CA . GLU B 1 199 ? 37.685 -19.647 -44.092 1.000 16.104 211 GLU B CA 1
ATOM 4373 C C . GLU B 1 199 ? 37.334 -18.692 -45.230 1.000 15.005 211 GLU B C 1
ATOM 4374 O O . GLU B 1 199 ? 36.345 -18.889 -45.910 1.000 13.762 211 GLU B O 1
ATOM 4380 N N . ILE B 1 200 ? 38.184 -17.688 -45.444 1.000 13.666 212 ILE B N 1
ATOM 4381 C CA . ILE B 1 200 ? 37.974 -16.689 -46.479 1.000 13.413 212 ILE B CA 1
ATOM 4382 C C . ILE B 1 200 ? 39.057 -16.884 -47.546 1.000 14.040 212 ILE B C 1
ATOM 4383 O O . ILE B 1 200 ? 40.270 -16.920 -47.221 1.000 15.165 212 ILE B O 1
ATOM 4388 N N . SER B 1 201 ? 38.620 -17.027 -48.805 1.000 12.910 213 SER B N 1
ATOM 4389 C CA . SER B 1 201 ? 39.516 -17.366 -49.899 1.000 13.807 213 SER B CA 1
ATOM 4390 C C . SER B 1 201 ? 39.991 -16.134 -50.685 1.000 12.739 213 SER B C 1
ATOM 4391 O O . SER B 1 201 ? 41.028 -16.192 -51.320 1.000 12.785 213 SER B O 1
ATOM 4394 N N . VAL B 1 202 ? 39.178 -15.074 -50.686 1.000 12.856 214 VAL B N 1
ATOM 4395 C CA . VAL B 1 202 ? 39.436 -13.847 -51.439 1.000 12.355 214 VAL B CA 1
ATOM 4396 C C . VAL B 1 202 ? 39.090 -12.661 -50.550 1.000 12.206 214 VAL B C 1
ATOM 4397 O O . VAL B 1 202 ? 38.045 -12.658 -49.908 1.000 11.487 214 VAL B O 1
ATOM 4401 N N . ALA B 1 203 ? 39.961 -11.663 -50.514 1.000 11.317 215 ALA B N 1
ATOM 4402 C CA . ALA B 1 203 ? 39.701 -10.387 -49.877 1.000 10.785 215 ALA B CA 1
ATOM 4403 C C . ALA B 1 203 ? 39.777 -9.327 -50.977 1.000 10.845 215 ALA B C 1
ATOM 4404 O O . ALA B 1 203 ? 40.812 -9.183 -51.648 1.000 11.616 215 ALA B O 1
ATOM 4406 N N . TRP B 1 204 ? 38.652 -8.637 -51.162 1.000 10.237 216 TRP B N 1
ATOM 4407 C CA . TRP B 1 204 ? 38.463 -7.685 -52.252 1.000 10.412 216 TRP B CA 1
ATOM 4408 C C . TRP B 1 204 ? 38.390 -6.294 -51.637 1.000 9.922 216 TRP B C 1
ATOM 4409 O O . TRP B 1 204 ? 37.339 -5.876 -51.144 1.000 9.698 216 TRP B O 1
ATOM 4420 N N . PHE B 1 205 ? 39.493 -5.580 -51.719 1.000 9.904 217 PHE B N 1
ATOM 4421 C CA . PHE B 1 205 ? 39.590 -4.193 -51.286 1.000 9.887 217 PHE B CA 1
ATOM 4422 C C . PHE B 1 205 ? 39.335 -3.278 -52.482 1.000 10.122 217 PHE B C 1
ATOM 4423 O O . PHE B 1 205 ? 39.173 -3.754 -53.601 1.000 9.707 217 PHE B O 1
ATOM 4431 N N . ASN B 1 206 ? 39.303 -1.964 -52.250 1.000 10.255 218 ASN B N 1
ATOM 4432 C CA . ASN B 1 206 ? 38.897 -1.080 -53.334 1.000 10.955 218 ASN B CA 1
ATOM 4433 C C . ASN B 1 206 ? 39.457 0.331 -53.175 1.000 10.829 218 ASN B C 1
ATOM 4434 O O . ASN B 1 206 ? 39.767 0.749 -52.070 1.000 11.864 218 ASN B O 1
ATOM 4439 N N . VAL B 1 207 ? 39.607 0.999 -54.324 1.000 11.455 219 VAL B N 1
ATOM 4440 C CA . VAL B 1 207 ? 39.883 2.431 -54.468 1.000 12.177 219 VAL B CA 1
ATOM 4441 C C . VAL B 1 207 ? 40.824 2.960 -53.372 1.000 11.649 219 VAL B C 1
ATOM 4442 O O . VAL B 1 207 ? 40.418 3.689 -52.468 1.000 11.892 219 VAL B O 1
ATOM 4446 N N . PRO B 1 208 ? 42.115 2.593 -53.431 1.000 11.756 220 PRO B N 1
ATOM 4447 C CA . PRO B 1 208 ? 43.088 2.946 -52.372 1.000 11.990 220 PRO B CA 1
ATOM 4448 C C . PRO B 1 208 ? 43.564 4.382 -52.527 1.000 13.046 220 PRO B C 1
ATOM 4449 O O . PRO B 1 208 ? 44.694 4.644 -52.935 1.000 14.494 220 PRO B O 1
ATOM 4453 N N . MET B 1 209 ? 42.630 5.330 -52.269 1.000 13.238 221 MET B N 1
ATOM 4454 C CA . MET B 1 209 ? 42.850 6.731 -52.603 1.000 13.553 221 MET B CA 1
ATOM 4455 C C . MET B 1 209 ? 43.726 7.446 -51.556 1.000 13.386 221 MET B C 1
ATOM 4456 O O . MET B 1 209 ? 44.256 8.509 -51.845 1.000 12.929 221 MET B O 1
ATOM 4461 N N . THR B 1 210 ? 43.851 6.891 -50.333 1.000 12.299 222 THR B N 1
ATOM 4462 C CA . THR B 1 210 ? 44.341 7.648 -49.194 1.000 12.233 222 THR B CA 1
ATOM 4463 C C . THR B 1 210 ? 45.367 6.830 -48.386 1.000 12.373 222 THR B C 1
ATOM 4464 O O . THR B 1 210 ? 46.322 7.387 -47.860 1.000 12.755 222 THR B O 1
ATOM 4468 N N . LEU B 1 211 ? 45.136 5.524 -48.185 1.000 11.727 223 LEU B N 1
ATOM 4469 C CA . LEU B 1 211 ? 45.945 4.803 -47.215 1.000 12.441 223 LEU B CA 1
ATOM 4470 C C . LEU B 1 211 ? 47.406 4.678 -47.683 1.000 13.411 223 LEU B C 1
ATOM 4471 O O . LEU B 1 211 ? 47.705 4.603 -48.889 1.000 13.345 223 LEU B O 1
ATOM 4476 N N . SER B 1 212 ? 48.313 4.739 -46.690 1.000 14.097 224 SER B N 1
ATOM 4477 C CA . SER B 1 212 ? 49.746 4.702 -46.898 1.000 15.304 224 SER B CA 1
ATOM 4478 C C . SER B 1 212 ? 50.206 3.271 -47.184 1.000 15.828 224 SER B C 1
ATOM 4479 O O . SER B 1 212 ? 49.468 2.305 -46.959 1.000 14.644 224 SER B O 1
ATOM 4482 N N . ASP B 1 213 ? 51.439 3.149 -47.671 1.000 16.029 225 ASP B N 1
ATOM 4483 C CA . ASP B 1 213 ? 52.100 1.859 -47.814 1.000 17.831 225 ASP B CA 1
ATOM 4484 C C . ASP B 1 213 ? 52.026 1.055 -46.508 1.000 16.921 225 ASP B C 1
ATOM 4485 O O . ASP B 1 213 ? 51.690 -0.124 -46.492 1.000 15.293 225 ASP B O 1
ATOM 4490 N N . GLU B 1 214 ? 52.304 1.708 -45.385 1.000 17.846 226 GLU B N 1
ATOM 4491 C CA . GLU B 1 214 ? 52.298 1.046 -44.088 1.000 20.389 226 GLU B CA 1
ATOM 4492 C C . GLU B 1 214 ? 50.900 0.548 -43.723 1.000 18.199 226 GLU B C 1
ATOM 4493 O O . GLU B 1 214 ? 50.738 -0.522 -43.151 1.000 17.610 226 GLU B O 1
ATOM 4499 N N . GLN B 1 215 ? 49.875 1.365 -44.004 1.000 15.876 227 GLN B N 1
ATOM 4500 C CA . GLN B 1 215 ? 48.503 0.980 -43.734 1.000 15.101 227 GLN B CA 1
ATOM 4501 C C . GLN B 1 215 ? 48.080 -0.190 -44.625 1.000 14.498 227 GLN B C 1
ATOM 4502 O O . GLN B 1 215 ? 47.454 -1.123 -44.133 1.000 14.403 227 GLN B O 1
ATOM 4508 N N . SER B 1 216 ? 48.448 -0.161 -45.913 1.000 14.357 228 SER B N 1
ATOM 4509 C CA . SER B 1 216 ? 48.196 -1.289 -46.796 1.000 14.437 228 SER B CA 1
ATOM 4510 C C . SER B 1 216 ? 48.869 -2.547 -46.227 1.000 14.609 228 SER B C 1
ATOM 4511 O O . SER B 1 216 ? 48.259 -3.618 -46.192 1.000 14.249 228 SER B O 1
ATOM 4514 N N . GLN B 1 217 ? 50.103 -2.406 -45.781 1.000 15.047 229 GLN B N 1
ATOM 4515 C CA . GLN B 1 217 ? 50.847 -3.542 -45.258 1.000 16.497 229 GLN B CA 1
ATOM 4516 C C . GLN B 1 217 ? 50.194 -4.082 -43.988 1.000 15.066 229 GLN B C 1
ATOM 4517 O O . GLN B 1 217 ? 50.131 -5.299 -43.781 1.000 15.276 229 GLN B O 1
ATOM 4523 N N . THR B 1 218 ? 49.751 -3.180 -43.113 1.000 15.015 230 THR B N 1
ATOM 4524 C CA . THR B 1 218 ? 49.097 -3.577 -41.865 1.000 14.497 230 THR B CA 1
ATOM 4525 C C . THR B 1 218 ? 47.859 -4.416 -42.167 1.000 13.465 230 THR B C 1
ATOM 4526 O O . THR B 1 218 ? 47.620 -5.441 -41.537 1.000 13.599 230 THR B O 1
ATOM 4530 N N . ILE B 1 219 ? 47.044 -3.967 -43.141 1.000 12.443 231 ILE B N 1
ATOM 4531 C CA . ILE B 1 219 ? 45.884 -4.742 -43.549 1.000 12.120 231 ILE B CA 1
ATOM 4532 C C . ILE B 1 219 ? 46.331 -6.098 -44.081 1.000 12.219 231 ILE B C 1
ATOM 4533 O O . ILE B 1 219 ? 45.742 -7.112 -43.774 1.000 12.515 231 ILE B O 1
ATOM 4538 N N . TYR B 1 220 ? 47.278 -6.086 -45.026 1.000 13.077 232 TYR B N 1
ATOM 4539 C CA . TYR B 1 220 ? 47.744 -7.312 -45.641 1.000 13.668 232 TYR B CA 1
ATOM 4540 C C . TYR B 1 220 ? 48.139 -8.311 -44.560 1.000 14.449 232 TYR B C 1
ATOM 4541 O O . TYR B 1 220 ? 47.702 -9.452 -44.567 1.000 13.664 232 TYR B O 1
ATOM 4550 N N . ASP B 1 221 ? 48.962 -7.864 -43.608 1.000 15.200 233 ASP B N 1
ATOM 4551 C CA . ASP B 1 221 ? 49.484 -8.743 -42.578 1.000 16.979 233 ASP B CA 1
ATOM 4552 C C . ASP B 1 221 ? 48.368 -9.266 -41.676 1.000 17.060 233 ASP B C 1
ATOM 4553 O O . ASP B 1 221 ? 48.413 -10.406 -41.226 1.000 17.823 233 ASP B O 1
ATOM 4558 N N . THR B 1 222 ? 47.406 -8.413 -41.346 1.000 17.370 234 THR B N 1
ATOM 4559 C CA . THR B 1 222 ? 46.280 -8.789 -40.501 1.000 18.244 234 THR B CA 1
ATOM 4560 C C . THR B 1 222 ? 45.418 -9.833 -41.196 1.000 17.144 234 THR B C 1
ATOM 4561 O O . THR B 1 222 ? 45.030 -10.833 -40.576 1.000 17.605 234 THR B O 1
ATOM 4565 N N . VAL B 1 223 ? 45.129 -9.623 -42.482 1.000 15.551 235 VAL B N 1
ATOM 4566 C CA . VAL B 1 223 ? 44.356 -10.607 -43.219 1.000 14.502 235 VAL B CA 1
ATOM 4567 C C . VAL B 1 223 ? 45.073 -11.956 -43.218 1.000 16.096 235 VAL B C 1
ATOM 4568 O O . VAL B 1 223 ? 44.462 -13.005 -42.968 1.000 15.826 235 VAL B O 1
ATOM 4572 N N . LYS B 1 224 ? 46.373 -11.950 -43.494 1.000 16.655 236 LYS B N 1
ATOM 4573 C CA . LYS B 1 224 ? 47.110 -13.199 -43.564 1.000 18.212 236 LYS B CA 1
ATOM 4574 C C . LYS B 1 224 ? 47.214 -13.866 -42.192 1.000 19.284 236 LYS B C 1
ATOM 4575 O O . LYS B 1 224 ? 47.254 -15.095 -42.114 1.000 20.958 236 LYS B O 1
ATOM 4581 N N . ARG B 1 225 ? 47.293 -13.072 -41.131 1.000 19.367 237 ARG B N 1
ATOM 4582 C CA . ARG B 1 225 ? 47.371 -13.624 -39.787 1.000 20.131 237 ARG B CA 1
ATOM 4583 C C . ARG B 1 225 ? 46.092 -14.428 -39.511 1.000 18.019 237 ARG B C 1
ATOM 4584 O O . ARG B 1 225 ? 46.177 -15.518 -38.969 1.000 17.181 237 ARG B O 1
ATOM 4592 N N . LEU B 1 226 ? 44.927 -13.855 -39.845 1.000 16.469 238 LEU B N 1
ATOM 4593 C CA . LEU B 1 226 ? 43.635 -14.445 -39.544 1.000 16.117 238 LEU B CA 1
ATOM 4594 C C . LEU B 1 226 ? 43.253 -15.489 -40.586 1.000 15.849 238 LEU B C 1
ATOM 4595 O O . LEU B 1 226 ? 42.497 -16.407 -40.278 1.000 15.552 238 LEU B O 1
ATOM 4600 N N . GLN B 1 227 ? 43.725 -15.320 -41.821 1.000 15.061 239 GLN B N 1
ATOM 4601 C CA . GLN B 1 227 ? 43.280 -16.108 -42.980 1.000 14.756 239 GLN B CA 1
ATOM 4602 C C . GLN B 1 227 ? 44.504 -16.389 -43.851 1.000 16.126 239 GLN B C 1
ATOM 4603 O O . GLN B 1 227 ? 44.707 -15.756 -44.910 1.000 15.280 239 GLN B O 1
ATOM 4609 N N . PRO B 1 228 ? 45.358 -17.334 -43.449 1.000 17.177 240 PRO B N 1
ATOM 4610 C CA . PRO B 1 228 ? 46.653 -17.533 -44.100 1.000 18.609 240 PRO B CA 1
ATOM 4611 C C . PRO B 1 228 ? 46.580 -17.842 -45.592 1.000 19.010 240 PRO B C 1
ATOM 4612 O O . PRO B 1 228 ? 47.538 -17.538 -46.286 1.000 20.293 240 PRO B O 1
ATOM 4616 N N . ASP B 1 229 ? 45.463 -18.413 -46.065 1.000 20.072 241 ASP B N 1
ATOM 4617 C CA . ASP B 1 229 ? 45.366 -18.815 -47.457 1.000 22.275 241 ASP B CA 1
ATOM 4618 C C . ASP B 1 229 ? 44.529 -17.837 -48.287 1.000 20.781 241 ASP B C 1
ATOM 4619 O O . ASP B 1 229 ? 44.259 -18.127 -49.456 1.000 22.415 241 ASP B O 1
ATOM 4624 N N . CYS B 1 230 ? 44.097 -16.723 -47.688 1.000 16.624 242 CYS B N 1
ATOM 4625 C CA . CYS B 1 230 ? 43.253 -15.776 -48.376 1.000 15.731 242 CYS B CA 1
ATOM 4626 C C . CYS B 1 230 ? 44.067 -15.009 -49.424 1.000 15.028 242 CYS B C 1
ATOM 4627 O O . CYS B 1 230 ? 45.140 -14.513 -49.108 1.000 16.654 242 CYS B O 1
ATOM 4630 N N . LEU B 1 231 ? 43.549 -14.904 -50.655 1.000 14.120 243 LEU B N 1
ATOM 4631 C CA . LEU B 1 231 ? 44.172 -14.109 -51.698 1.000 13.472 243 LEU B CA 1
ATOM 4632 C C . LEU B 1 231 ? 43.660 -12.684 -51.645 1.000 12.785 243 LEU B C 1
ATOM 4633 O O . LEU B 1 231 ? 42.451 -12.456 -51.685 1.000 12.194 243 LEU B O 1
ATOM 4638 N N . ILE B 1 232 ? 44.569 -11.711 -51.645 1.000 12.392 244 ILE B N 1
ATOM 4639 C CA . ILE B 1 232 ? 44.222 -10.304 -51.524 1.000 12.038 244 ILE B CA 1
ATOM 4640 C C . ILE B 1 232 ? 44.387 -9.629 -52.875 1.000 12.028 244 ILE B C 1
ATOM 4641 O O . ILE B 1 232 ? 45.397 -9.813 -53.546 1.000 12.160 244 ILE B O 1
ATOM 4646 N N . ASN B 1 233 ? 43.416 -8.802 -53.278 1.000 11.276 245 ASN B N 1
ATOM 4647 C CA . ASN B 1 233 ? 43.500 -8.194 -54.601 1.000 11.568 245 ASN B CA 1
ATOM 4648 C C . ASN B 1 233 ? 44.315 -6.891 -54.554 1.000 11.551 245 ASN B C 1
ATOM 4649 O O . ASN B 1 233 ? 44.591 -6.328 -53.470 1.000 10.996 245 ASN B O 1
ATOM 4654 N N . SER B 1 234 ? 44.669 -6.412 -55.753 1.000 12.247 246 SER B N 1
ATOM 4655 C CA . SER B 1 234 ? 45.610 -5.307 -55.915 1.000 12.667 246 SER B CA 1
ATOM 4656 C C . SER B 1 234 ? 45.052 -3.961 -55.457 1.000 12.739 246 SER B C 1
ATOM 4657 O O . SER B 1 234 ? 45.829 -3.046 -55.196 1.000 13.027 246 SER B O 1
ATOM 4660 N N . ARG B 1 235 ? 43.730 -3.847 -55.290 1.000 11.813 247 ARG B N 1
ATOM 4661 C CA . ARG B 1 235 ? 43.141 -2.593 -54.858 1.000 11.283 247 ARG B CA 1
ATOM 4662 C C . ARG B 1 235 ? 43.275 -2.358 -53.358 1.000 10.726 247 ARG B C 1
ATOM 4663 O O . ARG B 1 235 ? 42.825 -1.305 -52.865 1.000 11.587 247 ARG B O 1
ATOM 4671 N N . LEU B 1 236 ? 43.973 -3.257 -52.636 1.000 11.059 248 LEU B N 1
ATOM 4672 C CA . LEU B 1 236 ? 44.400 -2.908 -51.284 1.000 11.541 248 LEU B CA 1
ATOM 4673 C C . LEU B 1 236 ? 45.395 -1.750 -51.369 1.000 11.824 248 LEU B C 1
ATOM 4674 O O . LEU B 1 236 ? 45.556 -0.978 -50.419 1.000 12.723 248 LEU B O 1
ATOM 4679 N N . GLY B 1 237 ? 46.063 -1.627 -52.506 1.000 11.302 249 GLY B N 1
ATOM 4680 C CA . GLY B 1 237 ? 46.924 -0.485 -52.789 1.000 11.800 249 GLY B CA 1
ATOM 4681 C C . GLY B 1 237 ? 48.388 -0.747 -52.436 1.000 12.960 249 GLY B C 1
ATOM 4682 O O . GLY B 1 237 ? 48.767 -1.670 -51.677 1.000 12.384 249 GLY B O 1
ATOM 4683 N N . ASN B 1 238 ? 49.234 0.117 -53.011 1.000 13.858 250 ASN B N 1
ATOM 4684 C CA . ASN B 1 238 ? 50.621 0.253 -52.588 1.000 15.378 250 ASN B CA 1
ATOM 4685 C C . ASN B 1 238 ? 51.426 -1.032 -52.832 1.000 15.797 250 ASN B C 1
ATOM 4686 O O . ASN B 1 238 ? 52.503 -1.201 -52.259 1.000 16.652 250 ASN B O 1
ATOM 4691 N N . GLY B 1 239 ? 50.976 -1.895 -53.751 1.000 15.874 251 GLY B N 1
ATOM 4692 C CA . GLY B 1 239 ? 51.736 -3.076 -54.090 1.000 17.493 251 GLY B CA 1
ATOM 4693 C C . GLY B 1 239 ? 51.541 -4.248 -53.125 1.000 18.323 251 GLY B C 1
ATOM 4694 O O . GLY B 1 239 ? 52.288 -5.202 -53.203 1.000 20.030 251 GLY B O 1
ATOM 4695 N N . ARG B 1 240 ? 50.628 -4.127 -52.164 1.000 16.613 252 ARG B N 1
ATOM 4696 C CA . ARG B 1 240 ? 50.452 -5.163 -51.158 1.000 17.071 252 ARG B CA 1
ATOM 4697 C C . ARG B 1 240 ? 49.303 -6.089 -51.563 1.000 14.692 252 ARG B C 1
ATOM 4698 O O . ARG B 1 240 ? 48.144 -5.840 -51.209 1.000 14.349 252 ARG B O 1
ATOM 4706 N N . TYR B 1 241 ? 49.600 -7.137 -52.340 1.000 13.714 253 TYR B N 1
ATOM 4707 C CA . TYR B 1 241 ? 48.528 -7.968 -52.894 1.000 13.300 253 TYR B CA 1
ATOM 4708 C C . TYR B 1 241 ? 49.087 -9.295 -53.412 1.000 13.953 253 TYR B C 1
ATOM 4709 O O . TYR B 1 241 ? 50.314 -9.456 -53.546 1.000 14.371 253 TYR B O 1
ATOM 4718 N N . ASP B 1 242 ? 48.162 -10.241 -53.627 1.000 14.084 254 ASP B N 1
ATOM 4719 C CA . ASP B 1 242 ? 48.470 -11.561 -54.139 1.000 14.349 254 ASP B CA 1
ATOM 4720 C C . ASP B 1 242 ? 47.998 -11.748 -55.573 1.000 14.271 254 ASP B C 1
ATOM 4721 O O . ASP B 1 242 ? 48.499 -12.629 -56.289 1.000 15.474 254 ASP B O 1
ATOM 4726 N N . TYR B 1 243 ? 46.981 -10.988 -55.995 1.000 13.606 255 TYR B N 1
ATOM 4727 C CA . TYR B 1 243 ? 46.523 -11.077 -57.377 1.000 13.573 255 TYR B CA 1
ATOM 4728 C C . TYR B 1 243 ? 46.081 -9.697 -57.863 1.000 13.297 255 TYR B C 1
ATOM 4729 O O . TYR B 1 243 ? 45.769 -8.804 -57.074 1.000 13.723 255 TYR B O 1
ATOM 4738 N N . VAL B 1 244 ? 46.075 -9.558 -59.187 1.000 14.310 256 VAL B N 1
ATOM 4739 C CA . VAL B 1 244 ? 45.745 -8.303 -59.835 1.000 14.138 256 VAL B CA 1
ATOM 4740 C C . VAL B 1 244 ? 44.275 -8.244 -60.203 1.000 13.593 256 VAL B C 1
ATOM 4741 O O . VAL B 1 244 ? 43.795 -9.083 -60.954 1.000 14.525 256 VAL B O 1
ATOM 4745 N N . SER B 1 245 ? 43.597 -7.201 -59.711 1.000 12.646 257 SER B N 1
ATOM 4746 C CA . SER B 1 245 ? 42.273 -6.807 -60.192 1.000 12.356 257 SER B CA 1
ATOM 4747 C C . SER B 1 245 ? 42.464 -5.867 -61.361 1.000 13.237 257 SER B C 1
ATOM 4748 O O . SER B 1 245 ? 43.173 -4.860 -61.222 1.000 12.086 257 SER B O 1
ATOM 4751 N N . LEU B 1 246 ? 41.803 -6.166 -62.484 1.000 13.769 258 LEU B N 1
ATOM 4752 C CA . LEU B 1 246 ? 41.791 -5.234 -63.602 1.000 14.645 258 LEU B CA 1
ATOM 4753 C C . LEU B 1 246 ? 40.785 -4.120 -63.274 1.000 13.229 258 LEU B C 1
ATOM 4754 O O . LEU B 1 246 ? 40.184 -4.074 -62.194 1.000 13.628 258 LEU B O 1
ATOM 4759 N N . GLY B 1 247 ? 40.580 -3.202 -64.236 1.000 12.907 259 GLY B N 1
ATOM 4760 C CA . GLY B 1 247 ? 39.604 -2.130 -64.040 1.000 12.356 259 GLY B CA 1
ATOM 4761 C C . GLY B 1 247 ? 38.178 -2.640 -64.001 1.000 11.895 259 GLY B C 1
ATOM 4762 O O . GLY B 1 247 ? 37.893 -3.764 -64.380 1.000 11.744 259 GLY B O 1
ATOM 4763 N N . ASP B 1 248 ? 37.256 -1.818 -63.510 1.000 12.536 260 ASP B N 1
ATOM 4764 C CA . ASP B 1 248 ? 35.837 -2.146 -63.506 1.000 12.993 260 ASP B CA 1
ATOM 4765 C C . ASP B 1 248 ? 35.405 -2.502 -64.931 1.000 12.674 260 ASP B C 1
ATOM 4766 O O . ASP B 1 248 ? 35.591 -1.684 -65.832 1.000 13.432 260 ASP B O 1
ATOM 4771 N N . ASN B 1 249 ? 34.858 -3.708 -65.142 1.000 12.232 261 ASN B N 1
ATOM 4772 C CA . ASN B 1 249 ? 34.394 -4.093 -66.459 1.000 12.547 261 ASN B CA 1
ATOM 4773 C C . ASN B 1 249 ? 35.507 -4.035 -67.506 1.000 13.786 261 ASN B C 1
ATOM 4774 O O . ASN B 1 249 ? 35.246 -3.900 -68.709 1.000 14.780 261 ASN B O 1
ATOM 4779 N N . GLU B 1 250 ? 36.769 -4.197 -67.108 1.000 14.399 262 GLU B N 1
ATOM 4780 C CA . GLU B 1 250 ? 37.846 -4.062 -68.079 1.000 15.045 262 GLU B CA 1
ATOM 4781 C C . GLU B 1 250 ? 38.110 -5.432 -68.696 1.000 16.144 262 GLU B C 1
ATOM 4782 O O . GLU B 1 250 ? 38.656 -6.317 -68.045 1.000 16.460 262 GLU B O 1
ATOM 4788 N N . ILE B 1 251 ? 37.761 -5.552 -69.987 1.000 16.704 263 ILE B N 1
ATOM 4789 C CA . ILE B 1 251 ? 38.023 -6.753 -70.745 1.000 18.355 263 ILE B CA 1
ATOM 4790 C C . ILE B 1 251 ? 39.212 -6.414 -71.640 1.000 18.944 263 ILE B C 1
ATOM 4791 O O . ILE B 1 251 ? 39.055 -5.725 -72.641 1.000 18.842 263 ILE B O 1
ATOM 4796 N N . PRO B 1 252 ? 40.451 -6.773 -71.264 1.000 20.246 264 PRO B N 1
ATOM 4797 C CA . PRO B 1 252 ? 41.617 -6.334 -72.013 1.000 21.837 264 PRO B CA 1
ATOM 4798 C C . PRO B 1 252 ? 41.592 -6.905 -73.428 1.000 23.038 264 PRO B C 1
ATOM 4799 O O . PRO B 1 252 ? 40.997 -7.961 -73.662 1.000 22.711 264 PRO B O 1
ATOM 4803 N N . GLU B 1 253 ? 42.184 -6.187 -74.375 1.000 24.598 265 GLU B N 1
ATOM 4804 C CA . GLU B 1 253 ? 42.403 -6.720 -75.714 1.000 27.786 265 GLU B CA 1
ATOM 4805 C C . GLU B 1 253 ? 43.207 -8.022 -75.642 1.000 28.372 265 GLU B C 1
ATOM 4806 O O . GLU B 1 253 ? 44.059 -8.187 -74.767 1.000 25.579 265 GLU B O 1
ATOM 4812 N N . ASP B 1 254 ? 42.982 -8.922 -76.598 1.000 29.628 266 ASP B N 1
ATOM 4813 C CA . ASP B 1 254 ? 43.728 -10.173 -76.689 1.000 32.246 266 ASP B CA 1
ATOM 4814 C C . ASP B 1 254 ? 45.235 -9.927 -76.548 1.000 31.561 266 ASP B C 1
ATOM 4815 O O . ASP B 1 254 ? 45.938 -10.613 -75.802 1.000 27.602 266 ASP B O 1
ATOM 4820 N N . SER B 1 255 ? 45.749 -8.954 -77.318 1.000 31.578 267 SER B N 1
ATOM 4821 C CA . SER B 1 255 ? 47.168 -8.664 -77.381 1.000 33.810 267 SER B CA 1
ATOM 4822 C C . SER B 1 255 ? 47.720 -8.338 -75.991 1.000 31.476 267 SER B C 1
ATOM 4823 O O . SER B 1 255 ? 48.713 -8.894 -75.561 1.000 31.649 267 SER B O 1
ATOM 4826 N N . ASP B 1 256 ? 47.074 -7.436 -75.264 1.000 30.660 268 ASP B N 1
ATOM 4827 C CA . ASP B 1 256 ? 47.493 -7.039 -73.932 1.000 29.206 268 ASP B CA 1
ATOM 4828 C C . ASP B 1 256 ? 47.303 -8.164 -72.928 1.000 28.051 268 ASP B C 1
ATOM 4829 O O . ASP B 1 256 ? 48.050 -8.263 -71.985 1.000 29.850 268 ASP B O 1
ATOM 4834 N N . ALA B 1 257 ? 46.235 -8.961 -73.041 1.000 27.237 269 ALA B N 1
ATOM 4835 C CA . ALA B 1 257 ? 46.035 -10.072 -72.111 1.000 27.213 269 ALA B CA 1
ATOM 4836 C C . ALA B 1 257 ? 47.100 -11.151 -72.358 1.000 27.721 269 ALA B C 1
ATOM 4837 O O . ALA B 1 257 ? 47.498 -11.840 -71.442 1.000 27.819 269 ALA B O 1
ATOM 4839 N N . SER B 1 258 ? 47.575 -11.285 -73.590 1.000 28.906 270 SER B N 1
ATOM 4840 C CA . SER B 1 258 ? 48.607 -12.267 -73.899 1.000 33.057 270 SER B CA 1
ATOM 4841 C C . SER B 1 258 ? 49.944 -11.883 -73.246 1.000 36.680 270 SER B C 1
ATOM 4842 O O . SER B 1 258 ? 50.626 -12.758 -72.761 1.000 40.747 270 SER B O 1
ATOM 4845 N N . ASP B 1 259 ? 50.270 -10.579 -73.166 1.000 39.551 271 ASP B N 1
ATOM 4846 C CA . ASP B 1 259 ? 51.432 -10.056 -72.466 1.000 43.898 271 ASP B CA 1
ATOM 4847 C C . ASP B 1 259 ? 51.247 -9.887 -70.957 1.000 42.316 271 ASP B C 1
ATOM 4848 O O . ASP B 1 259 ? 52.243 -9.792 -70.248 1.000 48.985 271 ASP B O 1
ATOM 4853 N N . LYS B 1 260 ? 50.012 -9.667 -70.500 1.000 39.971 272 LYS B N 1
ATOM 4854 C CA . LYS B 1 260 ? 49.716 -9.199 -69.150 1.000 36.719 272 LYS B CA 1
ATOM 4855 C C . LYS B 1 260 ? 50.550 -7.978 -68.786 1.000 42.147 272 LYS B C 1
ATOM 4856 O O . LYS B 1 260 ? 51.103 -7.956 -67.679 1.000 41.176 272 LYS B O 1
ATOM 4862 N N . ALA B 1 261 ? 50.553 -6.974 -69.678 1.000 52.185 273 ALA B N 1
ATOM 4863 C CA . ALA B 1 261 ? 51.301 -5.739 -69.467 1.000 51.454 273 ALA B CA 1
ATOM 4864 C C . ALA B 1 261 ? 50.415 -4.529 -69.805 1.000 49.438 273 ALA B C 1
ATOM 4865 O O . ALA B 1 261 ? 49.646 -4.660 -70.778 1.000 49.476 273 ALA B O 1
ATOM 4867 N N . GLY B 1 265 ? 57.470 0.093 -68.111 1.000 36.010 277 GLY B N 1
ATOM 4868 C CA . GLY B 1 265 ? 57.543 1.313 -67.283 1.000 34.777 277 GLY B CA 1
ATOM 4869 C C . GLY B 1 265 ? 56.950 1.191 -65.868 1.000 31.627 277 GLY B C 1
ATOM 4870 O O . GLY B 1 265 ? 56.420 0.164 -65.440 1.000 30.665 277 GLY B O 1
ATOM 4871 N N . ASN B 1 266 ? 57.002 2.320 -65.155 1.000 30.531 278 ASN B N 1
ATOM 4872 C CA . ASN B 1 266 ? 56.466 2.465 -63.823 1.000 30.755 278 ASN B CA 1
ATOM 4873 C C . ASN B 1 266 ? 54.982 2.132 -63.782 1.000 28.572 278 ASN B C 1
ATOM 4874 O O . ASN B 1 266 ? 54.191 2.517 -64.641 1.000 28.912 278 ASN B O 1
ATOM 4879 N N . VAL B 1 267 ? 54.628 1.459 -62.709 1.000 25.904 279 VAL B N 1
ATOM 4880 C CA . VAL B 1 267 ? 53.249 1.100 -62.451 1.000 24.386 279 VAL B CA 1
ATOM 4881 C C . VAL B 1 267 ? 52.775 1.991 -61.317 1.000 22.664 279 VAL B C 1
ATOM 4882 O O . VAL B 1 267 ? 53.499 2.155 -60.359 1.000 22.506 279 VAL B O 1
ATOM 4886 N N . ASP B 1 268 ? 51.557 2.503 -61.393 1.000 20.899 280 ASP B N 1
ATOM 4887 C CA . ASP B 1 268 ? 50.939 3.204 -60.290 1.000 20.110 280 ASP B CA 1
ATOM 4888 C C . ASP B 1 268 ? 50.096 2.191 -59.516 1.000 18.211 280 ASP B C 1
ATOM 4889 O O . ASP B 1 268 ? 49.030 1.762 -59.982 1.000 17.005 280 ASP B O 1
ATOM 4894 N N . TYR B 1 269 ? 50.620 1.778 -58.338 1.000 17.440 281 TYR B N 1
ATOM 4895 C CA . TYR B 1 269 ? 49.968 0.735 -57.564 1.000 16.049 281 TYR B CA 1
ATOM 4896 C C . TYR B 1 269 ? 48.580 1.114 -57.064 1.000 14.971 281 TYR B C 1
ATOM 4897 O O . TYR B 1 269 ? 47.825 0.221 -56.686 1.000 14.580 281 TYR B O 1
ATOM 4906 N N . ASN B 1 270 ? 48.234 2.408 -57.070 1.000 15.315 282 ASN B N 1
ATOM 4907 C CA . ASN B 1 270 ? 46.936 2.847 -56.563 1.000 15.833 282 ASN B CA 1
ATOM 4908 C C . ASN B 1 270 ? 45.969 3.203 -57.698 1.000 15.974 282 ASN B C 1
ATOM 4909 O O . ASN B 1 270 ? 44.841 3.554 -57.401 1.000 15.197 282 ASN B O 1
ATOM 4914 N N . SER B 1 271 ? 46.398 3.064 -58.964 1.000 17.756 283 SER B N 1
ATOM 4915 C CA . SER B 1 271 ? 45.464 3.171 -60.083 1.000 19.338 283 SER B CA 1
ATOM 4916 C C . SER B 1 271 ? 44.606 1.898 -60.123 1.000 20.888 283 SER B C 1
ATOM 4917 O O . SER B 1 271 ? 45.043 0.853 -59.617 1.000 18.287 283 SER B O 1
ATOM 4920 N N . ILE B 1 272 ? 43.398 1.976 -60.711 1.000 19.880 284 ILE B N 1
ATOM 4921 C CA . ILE B 1 272 ? 42.552 0.776 -60.667 1.000 20.205 284 ILE B CA 1
ATOM 4922 C C . ILE B 1 272 ? 42.404 0.149 -62.057 1.000 19.464 284 ILE B C 1
ATOM 4923 O O . ILE B 1 272 ? 41.828 -0.934 -62.163 1.000 18.318 284 ILE B O 1
ATOM 4928 N N . GLU B 1 273 ? 42.999 0.765 -63.081 1.000 18.254 285 GLU B N 1
ATOM 4929 C CA . GLU B 1 273 ? 42.931 0.296 -64.464 1.000 20.073 285 GLU B CA 1
ATOM 4930 C C . GLU B 1 273 ? 44.239 -0.385 -64.878 1.000 18.490 285 GLU B C 1
ATOM 4931 O O . GLU B 1 273 ? 45.313 0.061 -64.499 1.000 17.438 285 GLU B O 1
ATOM 4937 N N . GLY B 1 274 ? 44.115 -1.388 -65.757 1.000 17.814 286 GLY B N 1
ATOM 4938 C CA . GLY B 1 274 ? 45.216 -1.990 -66.460 1.000 18.916 286 GLY B CA 1
ATOM 4939 C C . GLY B 1 274 ? 45.911 -3.055 -65.627 1.000 18.809 286 GLY B C 1
ATOM 4940 O O . GLY B 1 274 ? 45.531 -3.341 -64.491 1.000 18.088 286 GLY B O 1
ATOM 4941 N N . PHE B 1 275 ? 46.910 -3.669 -66.249 1.000 19.380 287 PHE B N 1
ATOM 4942 C CA . PHE B 1 275 ? 47.701 -4.708 -65.607 1.000 19.766 287 PHE B CA 1
ATOM 4943 C C . PHE B 1 275 ? 48.703 -4.102 -64.607 1.000 19.653 287 PHE B C 1
ATOM 4944 O O . PHE B 1 275 ? 49.047 -2.920 -64.649 1.000 18.683 287 PHE B O 1
ATOM 4952 N N . LYS B 1 276 ? 49.139 -4.953 -63.688 1.000 19.306 288 LYS B N 1
ATOM 4953 C CA . LYS B 1 276 ? 50.195 -4.711 -62.722 1.000 18.657 288 LYS B CA 1
ATOM 4954 C C . LYS B 1 276 ? 51.002 -6.005 -62.629 1.000 19.017 288 LYS B C 1
ATOM 4955 O O . LYS B 1 276 ? 50.500 -7.064 -63.030 1.000 18.468 288 LYS B O 1
ATOM 4961 N N . PRO B 1 277 ? 52.230 -5.985 -62.065 1.000 19.201 289 PRO B N 1
ATOM 4962 C CA . PRO B 1 277 ? 52.993 -7.214 -61.848 1.000 19.249 289 PRO B CA 1
ATOM 4963 C C . PRO B 1 277 ? 52.222 -8.212 -60.995 1.000 18.249 289 PRO B C 1
ATOM 4964 O O . PRO B 1 277 ? 51.471 -7.834 -60.088 1.000 16.874 289 PRO B O 1
ATOM 4968 N N . SER B 1 278 ? 52.389 -9.492 -61.313 1.000 19.323 290 SER B N 1
ATOM 4969 C CA . SER B 1 278 ? 51.768 -10.546 -60.519 1.000 20.761 290 SER B CA 1
ATOM 4970 C C . SER B 1 278 ? 52.734 -11.717 -60.384 1.000 22.116 290 SER B C 1
ATOM 4971 O O . SER B 1 278 ? 52.838 -12.544 -61.280 1.000 22.092 290 SER B O 1
ATOM 4974 N N . LYS B 1 279 ? 53.424 -11.777 -59.250 1.000 22.386 291 LYS B N 1
ATOM 4975 C CA . LYS B 1 279 ? 54.406 -12.817 -58.989 1.000 26.252 291 LYS B CA 1
ATOM 4976 C C . LYS B 1 279 ? 53.770 -14.201 -59.142 1.000 23.333 291 LYS B C 1
ATOM 4977 O O . LYS B 1 279 ? 54.406 -15.081 -59.672 1.000 23.238 291 LYS B O 1
ATOM 4983 N N . LEU B 1 280 ? 52.504 -14.351 -58.711 1.000 21.222 292 LEU B N 1
ATOM 4984 C CA . LEU B 1 280 ? 51.852 -15.666 -58.727 1.000 22.445 292 LEU B CA 1
ATOM 4985 C C . LEU B 1 280 ? 51.138 -15.955 -60.058 1.000 22.888 292 LEU B C 1
ATOM 4986 O O . LEU B 1 280 ? 50.569 -17.045 -60.230 1.000 22.396 292 LEU B O 1
ATOM 4991 N N . GLY B 1 281 ? 51.096 -14.957 -60.967 1.000 21.136 293 GLY B N 1
ATOM 4992 C CA . GLY B 1 281 ? 50.393 -15.112 -62.226 1.000 20.502 293 GLY B CA 1
ATOM 4993 C C . GLY B 1 281 ? 48.866 -15.186 -62.066 1.000 19.049 293 GLY B C 1
ATOM 4994 O O . GLY B 1 281 ? 48.204 -15.894 -62.831 1.000 19.546 293 GLY B O 1
ATOM 4995 N N . LEU B 1 282 ? 48.306 -14.429 -61.110 1.000 16.455 294 LEU B N 1
ATOM 4996 C CA . LEU B 1 282 ? 46.875 -14.432 -60.841 1.000 15.646 294 LEU B CA 1
ATOM 4997 C C . LEU B 1 282 ? 46.246 -13.092 -61.221 1.000 14.886 294 LEU B C 1
ATOM 4998 O O . LEU B 1 282 ? 46.746 -12.016 -60.839 1.000 14.467 294 LEU B O 1
ATOM 5003 N N . TYR B 1 283 ? 45.101 -13.178 -61.937 1.000 14.553 295 TYR B N 1
ATOM 5004 C CA . TYR B 1 283 ? 44.423 -12.004 -62.459 1.000 14.119 295 TYR B CA 1
ATOM 5005 C C . TYR B 1 283 ? 42.910 -12.208 -62.441 1.000 13.211 295 TYR B C 1
ATOM 5006 O O . TYR B 1 283 ? 42.433 -13.336 -62.599 1.000 13.031 295 TYR B O 1
ATOM 5015 N N . GLU B 1 284 ? 42.165 -11.104 -62.288 1.000 12.680 296 GLU B N 1
ATOM 5016 C CA . GLU B 1 284 ? 40.699 -11.160 -62.238 1.000 12.534 296 GLU B CA 1
ATOM 5017 C C . GLU B 1 284 ? 40.124 -9.846 -62.733 1.000 12.421 296 GLU B C 1
ATOM 5018 O O . GLU B 1 284 ? 40.513 -8.774 -62.254 1.000 11.929 296 GLU B O 1
ATOM 5024 N N . THR B 1 285 ? 39.111 -9.948 -63.610 1.000 13.261 297 THR B N 1
ATOM 5025 C CA . THR B 1 285 ? 38.256 -8.825 -63.951 1.000 12.259 297 THR B CA 1
ATOM 5026 C C . THR B 1 285 ? 36.914 -9.020 -63.300 1.000 12.206 297 THR B C 1
ATOM 5027 O O . THR B 1 285 ? 36.284 -10.041 -63.489 1.000 12.332 297 THR B O 1
ATOM 5031 N N . ALA B 1 286 ? 36.533 -8.037 -62.489 1.000 11.963 298 ALA B N 1
ATOM 5032 C CA . ALA B 1 286 ? 35.211 -7.891 -61.935 1.000 11.477 298 ALA B CA 1
ATOM 5033 C C . ALA B 1 286 ? 34.407 -7.034 -62.897 1.000 11.659 298 ALA B C 1
ATOM 5034 O O . ALA B 1 286 ? 34.893 -6.010 -63.393 1.000 12.807 298 ALA B O 1
ATOM 5036 N N . GLY B 1 287 ? 33.198 -7.534 -63.191 1.000 11.368 299 GLY B N 1
ATOM 5037 C CA . GLY B 1 287 ? 32.290 -6.900 -64.116 1.000 11.949 299 GLY B CA 1
ATOM 5038 C C . GLY B 1 287 ? 30.851 -6.952 -63.612 1.000 11.706 299 GLY B C 1
ATOM 5039 O O . GLY B 1 287 ? 30.548 -7.632 -62.645 1.000 11.390 299 GLY B O 1
ATOM 5040 N N . THR B 1 288 ? 29.994 -6.242 -64.356 1.000 11.938 300 THR B N 1
ATOM 5041 C CA . THR B 1 288 ? 28.582 -6.102 -64.030 1.000 12.060 300 THR B CA 1
ATOM 5042 C C . THR B 1 288 ? 27.771 -6.629 -65.209 1.000 12.335 300 THR B C 1
ATOM 5043 O O . THR B 1 288 ? 28.237 -6.641 -66.342 1.000 13.756 300 THR B O 1
ATOM 5047 N N . ILE B 1 289 ? 26.520 -7.059 -64.953 1.000 11.734 301 ILE B N 1
ATOM 5048 C CA . ILE B 1 289 ? 25.651 -7.520 -66.023 1.000 12.674 301 ILE B CA 1
ATOM 5049 C C . ILE B 1 289 ? 25.014 -6.337 -66.733 1.000 12.298 301 ILE B C 1
ATOM 5050 O O . ILE B 1 289 ? 25.092 -6.233 -67.957 1.000 14.399 301 ILE B O 1
ATOM 5055 N N . ASN B 1 290 ? 24.451 -5.398 -65.960 1.000 11.727 302 ASN B N 1
ATOM 5056 C CA . ASN B 1 290 ? 24.127 -4.086 -66.493 1.000 12.450 302 ASN B CA 1
ATOM 5057 C C . ASN B 1 290 ? 25.317 -3.172 -66.200 1.000 12.418 302 ASN B C 1
ATOM 5058 O O . ASN B 1 290 ? 26.453 -3.644 -66.232 1.000 12.107 302 ASN B O 1
ATOM 5063 N N . ASP B 1 291 ? 25.081 -1.857 -66.013 1.000 12.994 303 ASP B N 1
ATOM 5064 C CA . ASP B 1 291 ? 26.185 -0.904 -65.962 1.000 13.599 303 ASP B CA 1
ATOM 5065 C C . ASP B 1 291 ? 26.436 -0.401 -64.547 1.000 13.290 303 ASP B C 1
ATOM 5066 O O . ASP B 1 291 ? 27.342 0.388 -64.342 1.000 13.093 303 ASP B O 1
ATOM 5071 N N . SER B 1 292 ? 25.690 -0.915 -63.553 1.000 11.786 304 SER B N 1
ATOM 5072 C CA . SER B 1 292 ? 25.812 -0.532 -62.162 1.000 11.550 304 SER B CA 1
ATOM 5073 C C . SER B 1 292 ? 26.311 -1.722 -61.338 1.000 10.332 304 SER B C 1
ATOM 5074 O O . SER B 1 292 ? 26.101 -2.844 -61.737 1.000 13.179 304 SER B O 1
ATOM 5077 N N . TRP B 1 293 ? 26.916 -1.459 -60.189 1.000 10.254 305 TRP B N 1
ATOM 5078 C CA . TRP B 1 293 ? 27.240 -2.500 -59.224 1.000 10.011 305 TRP B CA 1
ATOM 5079 C C . TRP B 1 293 ? 26.037 -2.761 -58.312 1.000 9.682 305 TRP B C 1
ATOM 5080 O O . TRP B 1 293 ? 25.532 -3.891 -58.219 1.000 9.815 305 TRP B O 1
ATOM 5091 N N . GLY B 1 294 ? 25.552 -1.707 -57.643 1.000 9.752 306 GLY B N 1
ATOM 5092 C CA . GLY B 1 294 ? 24.285 -1.787 -56.950 1.000 9.261 306 GLY B CA 1
ATOM 5093 C C . GLY B 1 294 ? 23.116 -1.912 -57.915 1.000 9.757 306 GLY B C 1
ATOM 5094 O O . GLY B 1 294 ? 23.200 -1.488 -59.068 1.000 10.078 306 GLY B O 1
ATOM 5095 N N . PHE B 1 295 ? 22.006 -2.417 -57.379 1.000 9.688 307 PHE B N 1
ATOM 5096 C CA . PHE B 1 295 ? 20.742 -2.459 -58.066 1.000 10.488 307 PHE B CA 1
ATOM 5097 C C . PHE B 1 295 ? 20.327 -1.065 -58.536 1.000 10.897 307 PHE B C 1
ATOM 5098 O O . PHE B 1 295 ? 20.445 -0.090 -57.805 1.000 9.927 307 PHE B O 1
ATOM 5106 N N . ALA B 1 296 ? 19.869 -1.004 -59.775 1.000 12.731 308 ALA B N 1
ATOM 5107 C CA . ALA B 1 296 ? 19.497 0.248 -60.410 1.000 14.214 308 ALA B CA 1
ATOM 5108 C C . ALA B 1 296 ? 18.206 0.074 -61.199 1.000 15.339 308 ALA B C 1
ATOM 5109 O O . ALA B 1 296 ? 18.266 -0.466 -62.271 1.000 18.222 308 ALA B O 1
ATOM 5111 N N A TYR B 1 297 ? 17.094 0.605 -60.668 0.500 15.275 309 TYR B N 1
ATOM 5112 N N B TYR B 1 297 ? 17.101 0.606 -60.678 0.500 17.210 309 TYR B N 1
ATOM 5113 C CA A TYR B 1 297 ? 15.760 0.485 -61.240 0.500 15.323 309 TYR B CA 1
ATOM 5114 C CA B TYR B 1 297 ? 15.775 0.404 -61.234 0.500 18.739 309 TYR B CA 1
ATOM 5115 C C A TYR B 1 297 ? 15.790 0.836 -62.729 0.500 16.514 309 TYR B C 1
ATOM 5116 C C B TYR B 1 297 ? 15.780 0.836 -62.718 0.500 18.308 309 TYR B C 1
ATOM 5117 O O A TYR B 1 297 ? 15.221 0.119 -63.566 0.500 19.207 309 TYR B O 1
ATOM 5118 O O B TYR B 1 297 ? 15.223 0.124 -63.566 0.500 21.215 309 TYR B O 1
ATOM 5135 N N . HIS B 1 298 ? 16.456 1.932 -63.094 1.000 16.163 310 HIS B N 1
ATOM 5136 C CA . HIS B 1 298 ? 16.286 2.423 -64.472 1.000 16.735 310 HIS B CA 1
ATOM 5137 C C . HIS B 1 298 ? 17.386 1.953 -65.420 1.000 16.949 310 HIS B C 1
ATOM 5138 O O . HIS B 1 298 ? 17.415 2.398 -66.564 1.000 17.905 310 HIS B O 1
ATOM 5145 N N . ASP B 1 299 ? 18.268 1.050 -64.993 1.000 15.346 311 ASP B N 1
ATOM 5146 C CA . ASP B 1 299 ? 19.292 0.503 -65.877 1.000 15.188 311 ASP B CA 1
ATOM 5147 C C . ASP B 1 299 ? 18.847 -0.874 -66.343 1.000 15.955 311 ASP B C 1
ATOM 5148 O O . ASP B 1 299 ? 18.937 -1.856 -65.583 1.000 15.494 311 ASP B O 1
ATOM 5153 N N . GLN B 1 300 ? 18.354 -0.939 -67.579 1.000 16.194 312 GLN B N 1
ATOM 5154 C CA . GLN B 1 300 ? 17.932 -2.204 -68.159 1.000 17.914 312 GLN B CA 1
ATOM 5155 C C . GLN B 1 300 ? 18.918 -2.575 -69.272 1.000 17.324 312 GLN B C 1
ATOM 5156 O O . GLN B 1 300 ? 18.572 -3.315 -70.216 1.000 16.940 312 GLN B O 1
ATOM 5162 N N . ASN B 1 301 ? 20.137 -2.024 -69.208 1.000 16.524 313 ASN B N 1
ATOM 5163 C CA . ASN B 1 301 ? 21.135 -2.313 -70.235 1.000 18.162 313 ASN B CA 1
ATOM 5164 C C . ASN B 1 301 ? 21.883 -3.606 -69.885 1.000 16.781 313 ASN B C 1
ATOM 5165 O O . ASN B 1 301 ? 23.097 -3.597 -69.653 1.000 17.132 313 ASN B O 1
ATOM 5170 N N . TRP B 1 302 ? 21.133 -4.711 -69.805 1.000 15.676 314 TRP B N 1
ATOM 5171 C CA . TRP B 1 302 ? 21.669 -6.004 -69.413 1.000 15.842 314 TRP B CA 1
ATOM 5172 C C . TRP B 1 302 ? 22.472 -6.586 -70.578 1.000 16.028 314 TRP B C 1
ATOM 5173 O O . TRP B 1 302 ? 21.989 -6.662 -71.693 1.000 16.269 314 TRP B O 1
ATOM 5184 N N . LYS B 1 303 ? 23.709 -7.008 -70.303 1.000 15.736 315 LYS B N 1
ATOM 5185 C CA . LYS B 1 303 ? 24.497 -7.736 -71.275 1.000 16.971 315 LYS B CA 1
ATOM 5186 C C . LYS B 1 303 ? 23.802 -9.027 -71.651 1.000 18.313 315 LYS B C 1
ATOM 5187 O O . LYS B 1 303 ? 23.183 -9.675 -70.833 1.000 18.459 315 LYS B O 1
ATOM 5193 N N . SER B 1 304 ? 23.904 -9.366 -72.948 1.000 20.088 316 SER B N 1
ATOM 5194 C CA . SER B 1 304 ? 23.260 -10.540 -73.491 1.000 21.386 316 SER B CA 1
ATOM 5195 C C . SER B 1 304 ? 24.018 -11.785 -73.058 1.000 21.785 316 SER B C 1
ATOM 5196 O O . SER B 1 304 ? 25.199 -11.711 -72.717 1.000 21.728 316 SER B O 1
ATOM 5199 N N . PRO B 1 305 ? 23.352 -12.961 -73.043 1.000 22.704 317 PRO B N 1
ATOM 5200 C CA . PRO B 1 305 ? 24.052 -14.229 -72.821 1.000 22.278 317 PRO B CA 1
ATOM 5201 C C . PRO B 1 305 ? 25.293 -14.380 -73.712 1.000 24.060 317 PRO B C 1
ATOM 5202 O O . PRO B 1 305 ? 26.323 -14.818 -73.209 1.000 22.259 317 PRO B O 1
ATOM 5206 N N . GLN B 1 306 ? 25.198 -13.988 -74.989 1.000 24.512 318 GLN B N 1
ATOM 5207 C CA . GLN B 1 306 ? 26.322 -14.137 -75.900 1.000 26.210 318 GLN B CA 1
ATOM 5208 C C . GLN B 1 306 ? 27.524 -13.289 -75.436 1.000 23.203 318 GLN B C 1
ATOM 5209 O O . GLN B 1 306 ? 28.664 -13.772 -75.438 1.000 22.240 318 GLN B O 1
ATOM 5215 N N . THR B 1 307 ? 27.237 -12.039 -75.043 1.000 21.029 319 THR B N 1
ATOM 5216 C CA . THR B 1 307 ? 28.274 -11.138 -74.578 1.000 19.742 319 THR B CA 1
ATOM 5217 C C . THR B 1 307 ? 28.963 -11.699 -73.321 1.000 19.331 319 THR B C 1
ATOM 5218 O O . THR B 1 307 ? 30.205 -11.715 -73.220 1.000 18.513 319 THR B O 1
ATOM 5222 N N . ILE B 1 308 ? 28.171 -12.182 -72.362 1.000 18.583 320 ILE B N 1
ATOM 5223 C CA . ILE B 1 308 ? 28.720 -12.710 -71.130 1.000 18.702 320 ILE B CA 1
ATOM 5224 C C . ILE B 1 308 ? 29.574 -13.928 -71.431 1.000 19.331 320 ILE B C 1
ATOM 5225 O O . ILE B 1 308 ? 30.674 -14.092 -70.872 1.000 19.153 320 ILE B O 1
ATOM 5230 N N . HIS B 1 309 ? 29.040 -14.826 -72.245 1.000 19.961 321 HIS B N 1
ATOM 5231 C CA . HIS B 1 309 ? 29.766 -16.024 -72.623 1.000 21.059 321 HIS B CA 1
ATOM 5232 C C . HIS B 1 309 ? 31.111 -15.662 -73.231 1.000 21.407 321 HIS B C 1
ATOM 5233 O O . HIS B 1 309 ? 32.126 -16.299 -72.944 1.000 21.083 321 HIS B O 1
ATOM 5240 N N . ASP B 1 310 ? 31.100 -14.679 -74.144 1.000 21.352 322 ASP B N 1
ATOM 5241 C CA . ASP B 1 310 ? 32.304 -14.337 -74.873 1.000 23.231 322 ASP B CA 1
ATOM 5242 C C . ASP B 1 310 ? 33.301 -13.598 -73.986 1.000 21.463 322 ASP B C 1
ATOM 5243 O O . ASP B 1 310 ? 34.511 -13.818 -74.119 1.000 20.342 322 ASP B O 1
ATOM 5248 N N . TYR B 1 311 ? 32.827 -12.725 -73.088 1.000 20.765 323 TYR B N 1
ATOM 5249 C CA . TYR B 1 311 ? 33.710 -12.078 -72.135 1.000 19.698 323 TYR B CA 1
ATOM 5250 C C . TYR B 1 311 ? 34.411 -13.143 -71.268 1.000 21.103 323 TYR B C 1
ATOM 5251 O O . TYR B 1 311 ? 35.637 -13.112 -71.101 1.000 20.465 323 TYR B O 1
ATOM 5260 N N . LYS B 1 312 ? 33.624 -14.082 -70.743 1.000 19.744 324 LYS B N 1
ATOM 5261 C CA . LYS B 1 312 ? 34.179 -15.108 -69.891 1.000 20.608 324 LYS B CA 1
ATOM 5262 C C . LYS B 1 312 ? 35.227 -15.936 -70.652 1.000 20.113 324 LYS B C 1
ATOM 5263 O O . LYS B 1 312 ? 36.301 -16.226 -70.123 1.000 20.084 324 LYS B O 1
ATOM 5269 N N . ALA B 1 313 ? 34.897 -16.338 -71.873 1.000 20.501 325 ALA B N 1
ATOM 5270 C CA . ALA B 1 313 ? 35.795 -17.179 -72.659 1.000 21.497 325 ALA B CA 1
ATOM 5271 C C . ALA B 1 313 ? 37.106 -16.445 -72.942 1.000 22.041 325 ALA B C 1
ATOM 5272 O O . ALA B 1 313 ? 38.188 -17.047 -72.860 1.000 23.068 325 ALA B O 1
ATOM 5274 N N . HIS B 1 314 ? 36.998 -15.161 -73.312 1.000 21.309 326 HIS B N 1
ATOM 5275 C CA . HIS B 1 314 ? 38.155 -14.344 -73.630 1.000 22.392 326 HIS B CA 1
ATOM 5276 C C . HIS B 1 314 ? 39.050 -14.190 -72.386 1.000 20.723 326 HIS B C 1
ATOM 5277 O O . HIS B 1 314 ? 40.254 -14.389 -72.470 1.000 21.391 326 HIS B O 1
ATOM 5284 N N . LEU B 1 315 ? 38.473 -13.863 -71.249 1.000 18.519 327 LEU B N 1
ATOM 5285 C CA . LEU B 1 315 ? 39.255 -13.667 -70.029 1.000 17.259 327 LEU B CA 1
ATOM 5286 C C . LEU B 1 315 ? 39.950 -14.973 -69.677 1.000 17.514 327 LEU B C 1
ATOM 5287 O O . LEU B 1 315 ? 41.172 -14.990 -69.493 1.000 17.190 327 LEU B O 1
ATOM 5292 N N . ASN B 1 316 ? 39.180 -16.073 -69.670 1.000 17.900 328 ASN B N 1
ATOM 5293 C CA . ASN B 1 316 ? 39.695 -17.337 -69.185 1.000 18.061 328 ASN B CA 1
ATOM 5294 C C . ASN B 1 316 ? 40.798 -17.876 -70.089 1.000 19.610 328 ASN B C 1
ATOM 5295 O O . ASN B 1 316 ? 41.752 -18.486 -69.600 1.000 19.238 328 ASN B O 1
ATOM 5300 N N . LYS B 1 317 ? 40.691 -17.643 -71.410 1.000 20.469 329 LYS B N 1
ATOM 5301 C CA . LYS B 1 317 ? 41.657 -18.167 -72.351 1.000 22.823 329 LYS B CA 1
ATOM 5302 C C . LYS B 1 317 ? 43.034 -17.572 -72.046 1.000 22.473 329 LYS B C 1
ATOM 5303 O O . LYS B 1 317 ? 44.040 -18.189 -72.346 1.000 22.018 329 LYS B O 1
ATOM 5309 N N . TYR B 1 318 ? 43.059 -16.359 -71.469 1.000 21.265 330 TYR B N 1
ATOM 5310 C CA . TYR B 1 318 ? 44.296 -15.654 -71.169 1.000 22.491 330 TYR B CA 1
ATOM 5311 C C . TYR B 1 318 ? 44.607 -15.700 -69.676 1.000 21.630 330 TYR B C 1
ATOM 5312 O O . TYR B 1 318 ? 45.365 -14.865 -69.203 1.000 21.307 330 TYR B O 1
ATOM 5321 N N . GLY B 1 319 ? 44.049 -16.669 -68.949 1.000 21.082 331 GLY B N 1
ATOM 5322 C CA . GLY B 1 319 ? 44.387 -16.874 -67.555 1.000 20.179 331 GLY B CA 1
ATOM 5323 C C . GLY B 1 319 ? 43.871 -15.785 -66.616 1.000 18.923 331 GLY B C 1
ATOM 5324 O O . GLY B 1 319 ? 44.503 -15.515 -65.592 1.000 20.122 331 GLY B O 1
ATOM 5325 N N . ILE B 1 320 ? 42.725 -15.176 -66.953 1.000 16.909 332 ILE B N 1
ATOM 5326 C CA . ILE B 1 320 ? 42.091 -14.154 -66.141 1.000 16.096 332 ILE B CA 1
ATOM 5327 C C . ILE B 1 320 ? 40.736 -14.691 -65.669 1.000 15.634 332 ILE B C 1
ATOM 5328 O O . ILE B 1 320 ? 39.948 -15.187 -66.464 1.000 15.684 332 ILE B O 1
ATOM 5333 N N . ASN B 1 321 ? 40.473 -14.573 -64.378 1.000 14.893 333 ASN B N 1
ATOM 5334 C CA . ASN B 1 321 ? 39.181 -14.935 -63.804 1.000 14.397 333 ASN B CA 1
ATOM 5335 C C . ASN B 1 321 ? 38.153 -13.856 -64.109 1.000 13.279 333 ASN B C 1
ATOM 5336 O O . ASN B 1 321 ? 38.495 -12.690 -64.213 1.000 12.568 333 ASN B O 1
ATOM 5341 N N . TYR B 1 322 ? 36.895 -14.272 -64.214 1.000 13.084 334 TYR B N 1
ATOM 5342 C CA . TYR B 1 322 ? 35.760 -13.379 -64.390 1.000 12.602 334 TYR B CA 1
ATOM 5343 C C . TYR B 1 322 ? 34.881 -13.419 -63.144 1.000 11.673 334 TYR B C 1
ATOM 5344 O O . TYR B 1 322 ? 34.318 -14.465 -62.835 1.000 11.761 334 TYR B O 1
ATOM 5353 N N . LEU B 1 323 ? 34.847 -12.321 -62.424 1.000 11.160 335 LEU B N 1
ATOM 5354 C CA . LEU B 1 323 ? 34.034 -12.167 -61.223 1.000 11.035 335 LEU B CA 1
ATOM 5355 C C . LEU B 1 323 ? 32.838 -11.288 -61.606 1.000 10.655 335 LEU B C 1
ATOM 5356 O O . LEU B 1 323 ? 32.990 -10.080 -61.752 1.000 10.858 335 LEU B O 1
ATOM 5361 N N . LEU B 1 324 ? 31.676 -11.924 -61.792 1.000 10.571 336 LEU B N 1
ATOM 5362 C CA . LEU B 1 324 ? 30.541 -11.237 -62.398 1.000 10.556 336 LEU B CA 1
ATOM 5363 C C . LEU B 1 324 ? 29.533 -10.911 -61.301 1.000 10.142 336 LEU B C 1
ATOM 5364 O O . LEU B 1 324 ? 29.041 -11.788 -60.580 1.000 9.654 336 LEU B O 1
ATOM 5369 N N . ASN B 1 325 ? 29.208 -9.631 -61.218 1.000 9.848 337 ASN B N 1
ATOM 5370 C CA . ASN B 1 325 ? 28.410 -9.092 -60.145 1.000 10.952 337 ASN B CA 1
ATOM 5371 C C . ASN B 1 325 ? 26.904 -9.197 -60.378 1.000 10.930 337 ASN B C 1
ATOM 5372 O O . ASN B 1 325 ? 26.425 -8.961 -61.467 1.000 11.113 337 ASN B O 1
ATOM 5377 N N . VAL B 1 326 ? 26.197 -9.425 -59.261 1.000 11.027 338 VAL B N 1
ATOM 5378 C CA . VAL B 1 326 ? 24.758 -9.248 -59.151 1.000 11.212 338 VAL B CA 1
ATOM 5379 C C . VAL B 1 326 ? 24.494 -8.190 -58.092 1.000 10.393 338 VAL B C 1
ATOM 5380 O O . VAL B 1 326 ? 25.042 -8.253 -56.970 1.000 10.052 338 VAL B O 1
ATOM 5384 N N . GLY B 1 327 ? 23.655 -7.213 -58.442 1.000 9.886 339 GLY B N 1
ATOM 5385 C CA . GLY B 1 327 ? 23.233 -6.231 -57.452 1.000 9.193 339 GLY B CA 1
ATOM 5386 C C . GLY B 1 327 ? 21.822 -6.581 -56.979 1.000 8.616 339 GLY B C 1
ATOM 5387 O O . GLY B 1 327 ? 20.866 -6.434 -57.733 1.000 9.503 339 GLY B O 1
ATOM 5388 N N . LEU B 1 328 ? 21.712 -7.159 -55.775 1.000 8.718 340 LEU B N 1
ATOM 5389 C CA . LEU B 1 328 ? 20.424 -7.614 -55.270 1.000 8.808 340 LEU B CA 1
ATOM 5390 C C . LEU B 1 328 ? 19.503 -6.407 -55.075 1.000 8.092 340 LEU B C 1
ATOM 5391 O O . LEU B 1 328 ? 19.953 -5.335 -54.744 1.000 7.511 340 LEU B O 1
ATOM 5396 N N . ASP B 1 329 ? 18.206 -6.620 -55.259 1.000 9.221 341 ASP B N 1
ATOM 5397 C CA . ASP B 1 329 ? 17.200 -5.575 -55.114 1.000 9.522 341 ASP B CA 1
ATOM 5398 C C . ASP B 1 329 ? 16.889 -5.395 -53.640 1.000 9.578 341 ASP B C 1
ATOM 5399 O O . ASP B 1 329 ? 17.448 -6.058 -52.745 1.000 9.835 341 ASP B O 1
ATOM 5404 N N . GLY B 1 330 ? 16.008 -4.417 -53.364 1.000 10.282 342 GLY B N 1
ATOM 5405 C CA . GLY B 1 330 ? 15.653 -4.107 -52.005 1.000 10.277 342 GLY B CA 1
ATOM 5406 C C . GLY B 1 330 ? 14.938 -5.207 -51.258 1.000 11.309 342 GLY B C 1
ATOM 5407 O O . GLY B 1 330 ? 14.850 -5.161 -50.009 1.000 14.256 342 GLY B O 1
ATOM 5408 N N . LEU B 1 331 ? 14.389 -6.190 -51.995 1.000 10.503 343 LEU B N 1
ATOM 5409 C CA . LEU B 1 331 ? 13.753 -7.324 -51.351 1.000 11.172 343 LEU B CA 1
ATOM 5410 C C . LEU B 1 331 ? 14.718 -8.506 -51.188 1.000 10.590 343 LEU B C 1
ATOM 5411 O O . LEU B 1 331 ? 14.285 -9.546 -50.714 1.000 9.865 343 LEU B O 1
ATOM 5416 N N . GLY B 1 332 ? 15.968 -8.341 -51.629 1.000 10.616 344 GLY B N 1
ATOM 5417 C CA . GLY B 1 332 ? 16.986 -9.384 -51.496 1.000 10.768 344 GLY B CA 1
ATOM 5418 C C . GLY B 1 332 ? 17.047 -10.344 -52.678 1.000 11.431 344 GLY B C 1
ATOM 5419 O O . GLY B 1 332 ? 17.671 -11.397 -52.594 1.000 11.085 344 GLY B O 1
ATOM 5420 N N . ARG B 1 333 ? 16.473 -9.937 -53.810 1.000 10.451 345 ARG B N 1
ATOM 5421 C CA . ARG B 1 333 ? 16.341 -10.824 -54.965 1.000 11.010 345 ARG B CA 1
ATOM 5422 C C . ARG B 1 333 ? 17.416 -10.537 -56.012 1.000 11.116 345 ARG B C 1
ATOM 5423 O O . ARG B 1 333 ? 17.838 -9.399 -56.227 1.000 11.741 345 ARG B O 1
ATOM 5431 N N . VAL B 1 334 ? 17.805 -11.603 -56.721 1.000 12.456 346 VAL B N 1
ATOM 5432 C CA . VAL B 1 334 ? 18.528 -11.439 -57.965 1.000 12.817 346 VAL B CA 1
ATOM 5433 C C . VAL B 1 334 ? 17.493 -10.923 -58.965 1.000 12.621 346 VAL B C 1
ATOM 5434 O O . VAL B 1 334 ? 16.475 -11.591 -59.191 1.000 13.737 346 VAL B O 1
ATOM 5438 N N . PRO B 1 335 ? 17.728 -9.787 -59.646 1.000 12.427 347 PRO B N 1
ATOM 5439 C CA . PRO B 1 335 ? 16.804 -9.330 -60.663 1.000 12.629 347 PRO B CA 1
ATOM 5440 C C . PRO B 1 335 ? 16.564 -10.446 -61.653 1.000 13.590 347 PRO B C 1
ATOM 5441 O O . PRO B 1 335 ? 17.516 -11.110 -62.079 1.000 13.452 347 PRO B O 1
ATOM 5445 N N . MET B 1 336 ? 15.335 -10.590 -62.115 1.000 14.505 348 MET B N 1
ATOM 5446 C CA . MET B 1 336 ? 15.010 -11.587 -63.094 1.000 15.987 348 MET B CA 1
ATOM 5447 C C . MET B 1 336 ? 15.924 -11.488 -64.326 1.000 16.912 348 MET B C 1
ATOM 5448 O O . MET B 1 336 ? 16.391 -12.504 -64.834 1.000 16.568 348 MET B O 1
ATOM 5453 N N . ALA B 1 337 ? 16.165 -10.283 -64.851 1.000 15.983 349 ALA B N 1
ATOM 5454 C CA . ALA B 1 337 ? 16.964 -10.152 -66.076 1.000 16.295 349 ALA B CA 1
ATOM 5455 C C . ALA B 1 337 ? 18.410 -10.578 -65.821 1.000 15.411 349 ALA B C 1
ATOM 5456 O O . ALA B 1 337 ? 19.088 -11.085 -66.730 1.000 16.042 349 ALA B O 1
ATOM 5458 N N . ALA B 1 338 ? 18.898 -10.386 -64.573 1.000 14.358 350 ALA B N 1
ATOM 5459 C CA . ALA B 1 338 ? 20.242 -10.824 -64.221 1.000 13.756 350 ALA B CA 1
ATOM 5460 C C . ALA B 1 338 ? 20.300 -12.344 -64.226 1.000 14.832 350 ALA B C 1
ATOM 5461 O O . ALA B 1 338 ? 21.209 -12.930 -64.815 1.000 14.621 350 ALA B O 1
ATOM 5463 N N . GLU B 1 339 ? 19.332 -12.972 -63.569 1.000 15.225 351 GLU B N 1
ATOM 5464 C CA . GLU B 1 339 ? 19.285 -14.418 -63.526 1.000 16.706 351 GLU B CA 1
ATOM 5465 C C . GLU B 1 339 ? 19.176 -14.992 -64.938 1.000 17.394 351 GLU B C 1
ATOM 5466 O O . GLU B 1 339 ? 19.862 -15.957 -65.264 1.000 17.587 351 GLU B O 1
ATOM 5472 N N . GLN B 1 340 ? 18.310 -14.414 -65.781 1.000 16.702 352 GLN B N 1
ATOM 5473 C CA . GLN B 1 340 ? 18.146 -14.921 -67.131 1.000 18.828 352 GLN B CA 1
ATOM 5474 C C . GLN B 1 340 ? 19.432 -14.734 -67.961 1.000 17.956 352 GLN B C 1
ATOM 5475 O O . GLN B 1 340 ? 19.762 -15.592 -68.790 1.000 17.846 352 GLN B O 1
ATOM 5481 N N . ALA B 1 341 ? 20.141 -13.631 -67.754 1.000 16.386 353 ALA B N 1
ATOM 5482 C CA . ALA B 1 341 ? 21.402 -13.444 -68.483 1.000 16.686 353 ALA B CA 1
ATOM 5483 C C . ALA B 1 341 ? 22.427 -14.511 -68.079 1.000 16.536 353 ALA B C 1
ATOM 5484 O O . ALA B 1 341 ? 23.084 -15.107 -68.939 1.000 16.986 353 ALA B O 1
ATOM 5486 N N . LEU B 1 342 ? 22.535 -14.772 -66.771 1.000 15.524 354 LEU B N 1
ATOM 5487 C CA . LEU B 1 342 ? 23.493 -15.755 -66.264 1.000 16.611 354 LEU B CA 1
ATOM 5488 C C . LEU B 1 342 ? 23.150 -17.154 -66.756 1.000 18.188 354 LEU B C 1
ATOM 5489 O O . LEU B 1 342 ? 24.029 -17.875 -67.234 1.000 18.212 354 LEU B O 1
ATOM 5494 N N . LEU B 1 343 ? 21.876 -17.546 -66.643 1.000 18.165 355 LEU B N 1
ATOM 5495 C CA . LEU B 1 343 ? 21.473 -18.877 -67.066 1.000 19.311 355 LEU B CA 1
ATOM 5496 C C . LEU B 1 343 ? 21.611 -19.007 -68.570 1.000 20.074 355 LEU B C 1
ATOM 5497 O O . LEU B 1 343 ? 21.975 -20.075 -69.058 1.000 21.453 355 LEU B O 1
ATOM 5502 N N . GLY B 1 344 ? 21.293 -17.941 -69.303 1.000 20.090 356 GLY B N 1
ATOM 5503 C CA . GLY B 1 344 ? 21.470 -17.941 -70.752 1.000 20.653 356 GLY B CA 1
ATOM 5504 C C . GLY B 1 344 ? 22.930 -18.140 -71.158 1.000 20.916 356 GLY B C 1
ATOM 5505 O O . GLY B 1 344 ? 23.239 -18.876 -72.126 1.000 22.243 356 GLY B O 1
ATOM 5506 N N . ALA B 1 345 ? 23.843 -17.472 -70.450 1.000 20.076 357 ALA B N 1
ATOM 5507 C CA . ALA B 1 345 ? 25.265 -17.620 -70.753 1.000 21.079 357 ALA B CA 1
ATOM 5508 C C . ALA B 1 345 ? 25.697 -19.064 -70.466 1.000 21.728 357 ALA B C 1
ATOM 5509 O O . ALA B 1 345 ? 26.430 -19.663 -71.239 1.000 23.400 357 ALA B O 1
ATOM 5511 N N . ARG B 1 346 ? 25.208 -19.633 -69.370 1.000 21.222 358 ARG B N 1
ATOM 5512 C CA . ARG B 1 346 ? 25.536 -20.999 -69.006 1.000 22.236 358 ARG B CA 1
ATOM 5513 C C . ARG B 1 346 ? 25.046 -21.963 -70.083 1.000 22.958 358 ARG B C 1
ATOM 5514 O O . ARG B 1 346 ? 25.726 -22.940 -70.381 1.000 23.048 358 ARG B O 1
ATOM 5522 N N . ALA B 1 347 ? 23.871 -21.697 -70.669 1.000 22.626 359 ALA B N 1
ATOM 5523 C CA . ALA B 1 347 ? 23.333 -22.567 -71.711 1.000 23.674 359 ALA B CA 1
ATOM 5524 C C . ALA B 1 347 ? 24.210 -22.575 -72.960 1.000 24.807 359 ALA B C 1
ATOM 5525 O O . ALA B 1 347 ? 24.136 -23.503 -73.746 1.000 26.083 359 ALA B O 1
ATOM 5527 N N . LEU B 1 348 ? 25.028 -21.532 -73.168 1.000 24.932 360 LEU B N 1
ATOM 5528 C CA . LEU B 1 348 ? 25.900 -21.465 -74.333 1.000 26.880 360 LEU B CA 1
ATOM 5529 C C . LEU B 1 348 ? 27.192 -22.260 -74.129 1.000 30.581 360 LEU B C 1
ATOM 5530 O O . LEU B 1 348 ? 27.964 -22.382 -75.081 1.000 33.614 360 LEU B O 1
ATOM 5535 N N . GLU B 1 349 ? 27.425 -22.824 -72.940 1.000 32.136 361 GLU B N 1
ATOM 5536 C CA . GLU B 1 349 ? 28.603 -23.644 -72.736 1.000 37.910 361 GLU B CA 1
ATOM 5537 C C . GLU B 1 349 ? 28.266 -25.090 -73.054 1.000 44.849 361 GLU B C 1
ATOM 5538 O O . GLU B 1 349 ? 27.136 -25.523 -72.848 1.000 51.165 361 GLU B O 1
ATOM 5544 N N . ALA B 1 350 ? 29.268 -25.814 -73.544 1.000 57.402 362 ALA B N 1
ATOM 5545 C CA . ALA B 1 350 ? 29.223 -27.263 -73.580 1.000 68.614 362 ALA B CA 1
ATOM 5546 C C . ALA B 1 350 ? 29.470 -27.782 -72.151 1.000 76.273 362 ALA B C 1
ATOM 5547 O O . ALA B 1 350 ? 30.562 -28.353 -71.934 1.000 84.964 362 ALA B O 1
ATOM 5550 N N . SER C 1 10 ? 42.143 -25.185 -0.461 1.000 80.742 22 SER C N 1
ATOM 5551 C CA . SER C 1 10 ? 41.157 -24.290 -1.126 1.000 78.744 22 SER C CA 1
ATOM 5552 C C . SER C 1 10 ? 39.877 -24.207 -0.282 1.000 78.790 22 SER C C 1
ATOM 5553 O O . SER C 1 10 ? 39.399 -25.204 0.302 1.000 72.348 22 SER C O 1
ATOM 5556 N N . ASP C 1 11 ? 39.338 -22.980 -0.195 1.000 69.555 23 ASP C N 1
ATOM 5557 C CA . ASP C 1 11 ? 38.048 -22.773 0.430 1.000 57.656 23 ASP C CA 1
ATOM 5558 C C . ASP C 1 11 ? 36.981 -23.492 -0.402 1.000 43.031 23 ASP C C 1
ATOM 5559 O O . ASP C 1 11 ? 36.182 -24.190 0.206 1.000 37.890 23 ASP C O 1
ATOM 5564 N N . THR C 1 12 ? 37.014 -23.401 -1.748 1.000 35.513 24 THR C N 1
ATOM 5565 C CA . THR C 1 12 ? 35.987 -24.046 -2.555 1.000 33.887 24 THR C CA 1
ATOM 5566 C C . THR C 1 12 ? 36.056 -25.568 -2.370 1.000 30.947 24 THR C C 1
ATOM 5567 O O . THR C 1 12 ? 35.004 -26.198 -2.382 1.000 27.598 24 THR C O 1
ATOM 5571 N N . VAL C 1 13 ? 37.250 -26.151 -2.177 1.000 28.526 25 VAL C N 1
ATOM 5572 C CA . VAL C 1 13 ? 37.373 -27.597 -2.008 1.000 28.188 25 VAL C CA 1
ATOM 5573 C C . VAL C 1 13 ? 36.664 -28.066 -0.732 1.000 29.122 25 VAL C C 1
ATOM 5574 O O . VAL C 1 13 ? 35.860 -29.024 -0.759 1.000 26.267 25 VAL C O 1
ATOM 5578 N N . GLU C 1 14 ? 36.961 -27.421 0.402 1.000 27.001 26 GLU C N 1
ATOM 5579 C CA . GLU C 1 14 ? 36.355 -27.842 1.654 1.000 28.285 26 GLU C CA 1
ATOM 5580 C C . GLU C 1 14 ? 34.861 -27.534 1.606 1.000 23.821 26 GLU C C 1
ATOM 5581 O O . GLU C 1 14 ? 34.047 -28.339 2.075 1.000 23.340 26 GLU C O 1
ATOM 5587 N N . TRP C 1 15 ? 34.478 -26.427 0.954 1.000 21.103 27 TRP C N 1
ATOM 5588 C CA . TRP C 1 15 ? 33.073 -26.092 0.817 1.000 19.859 27 TRP C CA 1
ATOM 5589 C C . TRP C 1 15 ? 32.346 -27.194 0.027 1.000 18.837 27 TRP C C 1
ATOM 5590 O O . TRP C 1 15 ? 31.276 -27.661 0.424 1.000 16.787 27 TRP C O 1
ATOM 5601 N N . PHE C 1 16 ? 32.919 -27.620 -1.099 1.000 17.509 28 PHE C N 1
ATOM 5602 C CA . PHE C 1 16 ? 32.207 -28.554 -1.955 1.000 19.014 28 PHE C CA 1
ATOM 5603 C C . PHE C 1 16 ? 32.020 -29.902 -1.278 1.000 20.575 28 PHE C C 1
ATOM 5604 O O . PHE C 1 16 ? 30.984 -30.524 -1.439 1.000 19.560 28 PHE C O 1
ATOM 5612 N N . LYS C 1 17 ? 33.018 -30.328 -0.509 1.000 22.489 29 LYS C N 1
ATOM 5613 C CA . LYS C 1 17 ? 32.954 -31.573 0.228 1.000 27.717 29 LYS C CA 1
ATOM 5614 C C . LYS C 1 17 ? 31.749 -31.612 1.167 1.000 26.113 29 LYS C C 1
ATOM 5615 O O . LYS C 1 17 ? 31.182 -32.673 1.331 1.000 27.556 29 LYS C O 1
ATOM 5621 N N . GLN C 1 18 ? 31.384 -30.481 1.793 1.000 24.258 30 GLN C N 1
ATOM 5622 C CA . GLN C 1 18 ? 30.288 -30.460 2.745 1.000 24.418 30 GLN C CA 1
ATOM 5623 C C . GLN C 1 18 ? 29.002 -29.872 2.138 1.000 21.064 30 GLN C C 1
ATOM 5624 O O . GLN C 1 18 ? 28.008 -29.722 2.850 1.000 21.353 30 GLN C O 1
ATOM 5630 N N . ALA C 1 19 ? 29.020 -29.489 0.855 1.000 18.294 31 ALA C N 1
ATOM 5631 C CA . ALA C 1 19 ? 27.872 -28.822 0.264 1.000 17.892 31 ALA C CA 1
ATOM 5632 C C . ALA C 1 19 ? 26.685 -29.788 0.142 1.000 17.556 31 ALA C C 1
ATOM 5633 O O . ALA C 1 19 ? 25.546 -29.325 0.300 1.000 16.914 31 ALA C O 1
ATOM 5635 N N . LYS C 1 20 ? 26.971 -31.063 -0.230 1.000 17.126 32 LYS C N 1
ATOM 5636 C CA . LYS C 1 20 ? 26.019 -32.183 -0.208 1.000 18.390 32 LYS C CA 1
ATOM 5637 C C . LYS C 1 20 ? 24.938 -32.126 -1.303 1.000 16.522 32 LYS C C 1
ATOM 5638 O O . LYS C 1 20 ? 24.569 -33.162 -1.849 1.000 16.034 32 LYS C O 1
ATOM 5644 N N . TYR C 1 21 ? 24.395 -30.954 -1.615 1.000 15.446 33 TYR C N 1
ATOM 5645 C CA . TYR C 1 21 ? 23.144 -30.862 -2.368 1.000 15.121 33 TYR C CA 1
ATOM 5646 C C . TYR C 1 21 ? 23.112 -29.537 -3.111 1.000 14.223 33 TYR C C 1
ATOM 5647 O O . TYR C 1 21 ? 23.322 -28.479 -2.497 1.000 15.760 33 TYR C O 1
ATOM 5656 N N . GLY C 1 22 ? 22.877 -29.622 -4.418 1.000 12.634 34 GLY C N 1
ATOM 5657 C CA . GLY C 1 22 ? 22.755 -28.464 -5.283 1.000 12.636 34 GLY C CA 1
ATOM 5658 C C . GLY C 1 22 ? 21.573 -28.613 -6.247 1.000 11.336 34 GLY C C 1
ATOM 5659 O O . GLY C 1 22 ? 21.033 -29.706 -6.433 1.000 11.263 34 GLY C O 1
ATOM 5660 N N . MET C 1 23 ? 21.181 -27.509 -6.844 1.000 11.190 35 MET C N 1
ATOM 5661 C CA . MET C 1 23 ? 20.170 -27.487 -7.872 1.000 11.410 35 MET C CA 1
ATOM 5662 C C . MET C 1 23 ? 20.875 -27.288 -9.210 1.000 10.841 35 MET C C 1
ATOM 5663 O O . MET C 1 23 ? 21.744 -26.412 -9.347 1.000 10.836 35 MET C O 1
ATOM 5668 N N . MET C 1 24 ? 20.440 -28.050 -10.206 1.000 10.152 36 MET C N 1
ATOM 5669 C CA . MET C 1 24 ? 20.837 -27.813 -11.590 1.000 10.085 36 MET C CA 1
ATOM 5670 C C . MET C 1 24 ? 19.625 -27.253 -12.322 1.000 9.878 36 MET C C 1
ATOM 5671 O O . MET C 1 24 ? 18.476 -27.570 -11.971 1.000 10.478 36 MET C O 1
ATOM 5676 N N . ILE C 1 25 ? 19.867 -26.422 -13.337 1.000 10.088 37 ILE C N 1
ATOM 5677 C CA . ILE C 1 25 ? 18.825 -25.889 -14.195 1.000 10.011 37 ILE C CA 1
ATOM 5678 C C . ILE C 1 25 ? 19.216 -26.155 -15.640 1.000 9.523 37 ILE C C 1
ATOM 5679 O O . ILE C 1 25 ? 20.278 -25.728 -16.077 1.000 10.388 37 ILE C O 1
ATOM 5684 N N . HIS C 1 26 ? 18.291 -26.790 -16.372 1.000 9.424 38 HIS C N 1
ATOM 5685 C CA . HIS C 1 26 ? 18.342 -26.862 -17.830 1.000 8.896 38 HIS C CA 1
ATOM 5686 C C . HIS C 1 26 ? 17.202 -26.016 -18.360 1.000 9.091 38 HIS C C 1
ATOM 5687 O O . HIS C 1 26 ? 16.035 -26.211 -17.978 1.000 10.219 38 HIS C O 1
ATOM 5694 N N . TRP C 1 27 ? 17.548 -25.024 -19.187 1.000 9.038 39 TRP C N 1
ATOM 5695 C CA . TRP C 1 27 ? 16.546 -24.175 -19.797 1.000 8.897 39 TRP C CA 1
ATOM 5696 C C . TRP C 1 27 ? 17.092 -23.651 -21.111 1.000 8.578 39 TRP C C 1
ATOM 5697 O O . TRP C 1 27 ? 18.238 -23.243 -21.193 1.000 9.409 39 TRP C O 1
ATOM 5708 N N . GLY C 1 28 ? 16.263 -23.698 -22.154 1.000 8.434 40 GLY C N 1
ATOM 5709 C CA . GLY C 1 28 ? 16.642 -23.241 -23.476 1.000 7.967 40 GLY C CA 1
ATOM 5710 C C . GLY C 1 28 ? 15.456 -23.277 -24.442 1.000 7.640 40 GLY C C 1
ATOM 5711 O O . GLY C 1 28 ? 14.307 -23.486 -24.032 1.000 7.264 40 GLY C O 1
ATOM 5712 N N . LEU C 1 29 ? 15.737 -23.054 -25.737 1.000 7.471 41 LEU C N 1
ATOM 5713 C CA . LEU C 1 29 ? 14.705 -23.157 -26.752 1.000 8.287 41 LEU C CA 1
ATOM 5714 C C . LEU C 1 29 ? 14.017 -24.519 -26.736 1.000 8.064 41 LEU C C 1
ATOM 5715 O O . LEU C 1 29 ? 12.834 -24.645 -27.004 1.000 7.633 41 LEU C O 1
ATOM 5720 N N . TYR C 1 30 ? 14.793 -25.590 -26.460 1.000 7.930 42 TYR C N 1
ATOM 5721 C CA . TYR C 1 30 ? 14.260 -26.931 -26.358 1.000 8.439 42 TYR C CA 1
ATOM 5722 C C . TYR C 1 30 ? 13.097 -27.028 -25.383 1.000 8.482 42 TYR C C 1
ATOM 5723 O O . TYR C 1 30 ? 12.233 -27.916 -25.515 1.000 8.965 42 TYR C O 1
ATOM 5732 N N . SER C 1 31 ? 13.087 -26.169 -24.361 1.000 8.643 43 SER C N 1
ATOM 5733 C CA . SER C 1 31 ? 12.054 -26.188 -23.346 1.000 8.987 43 SER C CA 1
ATOM 5734 C C . SER C 1 31 ? 10.672 -25.898 -23.925 1.000 9.443 43 SER C C 1
ATOM 5735 O O . SER C 1 31 ? 9.685 -26.375 -23.388 1.000 10.412 43 SER C O 1
ATOM 5738 N N . LEU C 1 32 ? 10.617 -25.073 -24.975 1.000 8.958 44 LEU C N 1
ATOM 5739 C CA . LEU C 1 32 ? 9.371 -24.769 -25.654 1.000 9.129 44 LEU C CA 1
ATOM 5740 C C . LEU C 1 32 ? 8.800 -26.034 -26.313 1.000 9.106 44 LEU C C 1
ATOM 5741 O O . LEU C 1 32 ? 7.597 -26.265 -26.282 1.000 9.663 44 LEU C O 1
ATOM 5746 N N . LEU C 1 33 ? 9.651 -26.811 -26.977 1.000 8.871 45 LEU C N 1
ATOM 5747 C CA . LEU C 1 33 ? 9.184 -27.970 -27.719 1.000 9.280 45 LEU C CA 1
ATOM 5748 C C . LEU C 1 33 ? 8.766 -29.079 -26.780 1.000 9.580 45 LEU C C 1
ATOM 5749 O O . LEU C 1 33 ? 7.838 -29.821 -27.083 1.000 9.567 45 LEU C O 1
ATOM 5754 N N . GLY C 1 34 ? 9.496 -29.248 -25.675 1.000 9.677 46 GLY C N 1
ATOM 5755 C CA . GLY C 1 34 ? 9.115 -30.236 -24.694 1.000 10.425 46 GLY C CA 1
ATOM 5756 C C . GLY C 1 34 ? 9.049 -31.672 -25.211 1.000 11.066 46 GLY C C 1
ATOM 5757 O O . GLY C 1 34 ? 8.213 -32.459 -24.776 1.000 12.009 46 GLY C O 1
ATOM 5758 N N . GLY C 1 35 ? 9.920 -31.998 -26.178 1.000 11.106 47 GLY C N 1
ATOM 5759 C CA . GLY C 1 35 ? 10.059 -33.352 -26.686 1.000 12.149 47 GLY C CA 1
ATOM 5760 C C . GLY C 1 35 ? 9.184 -33.691 -27.884 1.000 12.472 47 GLY C C 1
ATOM 5761 O O . GLY C 1 35 ? 9.132 -34.848 -28.311 1.000 14.701 47 GLY C O 1
ATOM 5762 N N . GLU C 1 36 ? 8.459 -32.695 -28.425 1.000 11.793 48 GLU C N 1
ATOM 5763 C CA . GLU C 1 36 ? 7.584 -32.897 -29.581 1.000 12.316 48 GLU C CA 1
ATOM 5764 C C . GLU C 1 36 ? 7.894 -31.810 -30.610 1.000 11.667 48 GLU C C 1
ATOM 5765 O O . GLU C 1 36 ? 8.225 -30.675 -30.261 1.000 11.234 48 GLU C O 1
ATOM 5771 N N . TYR C 1 37 ? 7.765 -32.171 -31.883 1.000 12.089 49 TYR C N 1
ATOM 5772 C CA . TYR C 1 37 ? 8.082 -31.254 -32.966 1.000 12.157 49 TYR C CA 1
ATOM 5773 C C . TYR C 1 37 ? 7.369 -31.692 -34.235 1.000 12.557 49 TYR C C 1
ATOM 5774 O O . TYR C 1 37 ? 7.646 -32.772 -34.720 1.000 13.036 49 TYR C O 1
ATOM 5783 N N A GLN C 1 38 ? 6.506 -30.842 -34.757 0.800 13.776 50 GLN C N 1
ATOM 5784 N N B GLN C 1 38 ? 6.521 -30.837 -34.800 0.200 12.657 50 GLN C N 1
ATOM 5785 C CA A GLN C 1 38 ? 5.852 -30.996 -36.051 0.800 14.375 50 GLN C CA 1
ATOM 5786 C CA B GLN C 1 38 ? 5.922 -31.037 -36.114 0.200 13.086 50 GLN C CA 1
ATOM 5787 C C A GLN C 1 38 ? 5.466 -32.450 -36.345 0.800 14.464 50 GLN C C 1
ATOM 5788 C C B GLN C 1 38 ? 5.469 -32.472 -36.362 0.200 13.966 50 GLN C C 1
ATOM 5789 O O A GLN C 1 38 ? 5.811 -33.050 -37.373 0.800 14.697 50 GLN C O 1
ATOM 5790 O O B GLN C 1 38 ? 5.787 -33.076 -37.392 0.200 14.436 50 GLN C O 1
ATOM 5801 N N . GLY C 1 39 ? 4.663 -32.995 -35.444 1.000 14.397 51 GLY C N 1
ATOM 5802 C CA . GLY C 1 39 ? 4.053 -34.290 -35.699 1.000 15.314 51 GLY C CA 1
ATOM 5803 C C . GLY C 1 39 ? 4.982 -35.477 -35.371 1.000 15.852 51 GLY C C 1
ATOM 5804 O O . GLY C 1 39 ? 4.680 -36.620 -35.726 1.000 15.247 51 GLY C O 1
ATOM 5805 N N . LYS C 1 40 ? 6.088 -35.194 -34.694 1.000 15.035 52 LYS C N 1
ATOM 5806 C CA . LYS C 1 40 ? 7.050 -36.212 -34.253 1.000 16.000 52 LYS C CA 1
ATOM 5807 C C . LYS C 1 40 ? 7.277 -36.063 -32.754 1.000 14.463 52 LYS C C 1
ATOM 5808 O O . LYS C 1 40 ? 7.065 -34.959 -32.176 1.000 12.920 52 LYS C O 1
ATOM 5814 N N . SER C 1 41 ? 7.776 -37.123 -32.108 1.000 14.225 53 SER C N 1
ATOM 5815 C CA . SER C 1 41 ? 8.171 -36.991 -30.705 1.000 13.792 53 SER C CA 1
ATOM 5816 C C . SER C 1 41 ? 9.322 -37.907 -30.332 1.000 14.979 53 SER C C 1
ATOM 5817 O O . SER C 1 41 ? 9.521 -38.931 -30.976 1.000 15.333 53 SER C O 1
ATOM 5820 N N . SER C 1 42 ? 10.043 -37.514 -29.290 1.000 14.946 54 SER C N 1
ATOM 5821 C CA . SER C 1 42 ? 11.107 -38.361 -28.730 1.000 16.897 54 SER C CA 1
ATOM 5822 C C . SER C 1 42 ? 10.878 -38.494 -27.231 1.000 17.271 54 SER C C 1
ATOM 5823 O O . SER C 1 42 ? 10.605 -37.457 -26.637 1.000 18.021 54 SER C O 1
ATOM 5826 N N . SER C 1 43 ? 11.007 -39.679 -26.633 1.000 18.448 55 SER C N 1
ATOM 5827 C CA . SER C 1 43 ? 10.940 -39.813 -25.193 1.000 19.677 55 SER C CA 1
ATOM 5828 C C . SER C 1 43 ? 12.357 -39.782 -24.601 1.000 20.658 55 SER C C 1
ATOM 5829 O O . SER C 1 43 ? 12.564 -40.069 -23.415 1.000 21.542 55 SER C O 1
ATOM 5832 N N . ASN C 1 44 ? 13.376 -39.523 -25.421 1.000 19.509 56 ASN C N 1
ATOM 5833 C CA . ASN C 1 44 ? 14.707 -39.409 -24.872 1.000 19.535 56 ASN C CA 1
ATOM 5834 C C . ASN C 1 44 ? 14.744 -37.998 -24.297 1.000 18.514 56 ASN C C 1
ATOM 5835 O O . ASN C 1 44 ? 13.794 -37.246 -24.394 1.000 21.008 56 ASN C O 1
ATOM 5840 N N . TYR C 1 45 ? 15.827 -37.638 -23.658 1.000 17.073 57 TYR C N 1
ATOM 5841 C CA . TYR C 1 45 ? 16.148 -36.342 -23.104 1.000 14.439 57 TYR C CA 1
ATOM 5842 C C . TYR C 1 45 ? 15.662 -35.201 -23.992 1.000 12.923 57 TYR C C 1
ATOM 5843 O O . TYR C 1 45 ? 16.071 -35.079 -25.125 1.000 12.730 57 TYR C O 1
ATOM 5852 N N . ALA C 1 46 ? 14.730 -34.388 -23.478 1.000 11.584 58 ALA C N 1
ATOM 5853 C CA . ALA C 1 46 ? 14.078 -33.386 -24.315 1.000 10.934 58 ALA C CA 1
ATOM 5854 C C . ALA C 1 46 ? 15.037 -32.335 -24.818 1.000 10.173 58 ALA C C 1
ATOM 5855 O O . ALA C 1 46 ? 14.812 -31.707 -25.850 1.000 10.392 58 ALA C O 1
ATOM 5857 N N . GLU C 1 47 ? 16.103 -32.050 -24.064 1.000 9.678 59 GLU C N 1
ATOM 5858 C CA . GLU C 1 47 ? 17.054 -31.058 -24.500 1.000 9.073 59 GLU C CA 1
ATOM 5859 C C . GLU C 1 47 ? 17.863 -31.510 -25.726 1.000 9.122 59 GLU C C 1
ATOM 5860 O O . GLU C 1 47 ? 18.513 -30.704 -26.379 1.000 9.429 59 GLU C O 1
ATOM 5866 N N . TRP C 1 48 ? 17.791 -32.804 -26.044 1.000 8.764 60 TRP C N 1
ATOM 5867 C CA . TRP C 1 48 ? 18.444 -33.383 -27.217 1.000 9.294 60 TRP C CA 1
ATOM 5868 C C . TRP C 1 48 ? 17.508 -33.397 -28.429 1.000 9.449 60 TRP C C 1
ATOM 5869 O O . TRP C 1 48 ? 17.804 -34.031 -29.436 1.000 9.444 60 TRP C O 1
ATOM 5880 N N . VAL C 1 49 ? 16.330 -32.759 -28.369 1.000 9.461 61 VAL C N 1
ATOM 5881 C CA . VAL C 1 49 ? 15.322 -32.955 -29.406 1.000 9.145 61 VAL C CA 1
ATOM 5882 C C . VAL C 1 49 ? 15.862 -32.523 -30.754 1.000 8.796 61 VAL C C 1
ATOM 5883 O O . VAL C 1 49 ? 15.535 -33.155 -31.757 1.000 9.667 61 VAL C O 1
ATOM 5887 N N . GLN C 1 50 ? 16.711 -31.494 -30.845 1.000 8.510 62 GLN C N 1
ATOM 5888 C CA . GLN C 1 50 ? 17.188 -31.098 -32.178 1.000 8.508 62 GLN C CA 1
ATOM 5889 C C . GLN C 1 50 ? 17.921 -32.248 -32.847 1.000 8.731 62 GLN C C 1
ATOM 5890 O O . GLN C 1 50 ? 17.778 -32.493 -34.051 1.000 8.520 62 GLN C O 1
ATOM 5896 N N . SER C 1 51 ? 18.767 -32.959 -32.085 1.000 8.609 63 SER C N 1
ATOM 5897 C CA . SER C 1 51 ? 19.458 -34.133 -32.614 1.000 9.111 63 SER C CA 1
ATOM 5898 C C . SER C 1 51 ? 18.538 -35.318 -32.829 1.000 9.709 63 SER C C 1
ATOM 5899 O O . SER C 1 51 ? 18.597 -35.983 -33.845 1.000 10.068 63 SER C O 1
ATOM 5902 N N . LYS C 1 52 ? 17.689 -35.628 -31.850 1.000 10.013 64 LYS C N 1
ATOM 5903 C CA . LYS C 1 52 ? 16.925 -36.872 -31.914 1.000 11.080 64 LYS C CA 1
ATOM 5904 C C . LYS C 1 52 ? 15.906 -36.801 -33.053 1.000 11.427 64 LYS C C 1
ATOM 5905 O O . LYS C 1 52 ? 15.632 -37.833 -33.652 1.000 11.255 64 LYS C O 1
ATOM 5911 N N . LEU C 1 53 ? 15.434 -35.595 -33.410 1.000 11.159 65 LEU C N 1
ATOM 5912 C CA . LEU C 1 53 ? 14.502 -35.435 -34.501 1.000 11.858 65 LEU C CA 1
ATOM 5913 C C . LEU C 1 53 ? 15.157 -34.728 -35.702 1.000 12.150 65 LEU C C 1
ATOM 5914 O O . LEU C 1 53 ? 14.459 -34.473 -36.699 1.000 12.422 65 LEU C O 1
ATOM 5919 N N . GLN C 1 54 ? 16.475 -34.535 -35.675 1.000 12.245 66 GLN C N 1
ATOM 5920 C CA . GLN C 1 54 ? 17.251 -33.923 -36.781 1.000 12.572 66 GLN C CA 1
ATOM 5921 C C . GLN C 1 54 ? 16.556 -32.665 -37.331 1.000 11.862 66 GLN C C 1
ATOM 5922 O O . GLN C 1 54 ? 16.244 -32.525 -38.501 1.000 12.486 66 GLN C O 1
ATOM 5928 N N . ILE C 1 55 ? 16.320 -31.750 -36.429 1.000 10.416 67 ILE C N 1
ATOM 5929 C CA . ILE C 1 55 ? 15.631 -30.518 -36.770 1.000 10.118 67 ILE C CA 1
ATOM 5930 C C . ILE C 1 55 ? 16.666 -29.579 -37.384 1.000 9.887 67 ILE C C 1
ATOM 5931 O O . ILE C 1 55 ? 17.643 -29.212 -36.743 1.000 9.297 67 ILE C O 1
ATOM 5936 N N . PRO C 1 56 ? 16.481 -29.140 -38.638 1.000 10.269 68 PRO C N 1
ATOM 5937 C CA . PRO C 1 56 ? 17.405 -28.171 -39.240 1.000 10.380 68 PRO C CA 1
ATOM 5938 C C . PRO C 1 56 ? 17.485 -26.893 -38.426 1.000 10.327 68 PRO C C 1
ATOM 5939 O O . PRO C 1 56 ? 16.462 -26.420 -37.898 1.000 9.670 68 PRO C O 1
ATOM 5943 N N . ASN C 1 57 ? 18.704 -26.317 -38.354 1.000 10.071 69 ASN C N 1
ATOM 5944 C CA . ASN C 1 57 ? 18.928 -25.040 -37.703 1.000 10.391 69 ASN C CA 1
ATOM 5945 C C . ASN C 1 57 ? 17.905 -23.991 -38.146 1.000 10.435 69 ASN C C 1
ATOM 5946 O O . ASN C 1 57 ? 17.392 -23.277 -37.309 1.000 9.537 69 ASN C O 1
ATOM 5951 N N . LYS C 1 58 ? 17.636 -23.894 -39.434 1.000 12.194 70 LYS C N 1
ATOM 5952 C CA . LYS C 1 58 ? 16.736 -22.865 -39.936 1.000 14.738 70 LYS C CA 1
ATOM 5953 C C . LYS C 1 58 ? 15.353 -23.007 -39.272 1.000 13.808 70 LYS C C 1
ATOM 5954 O O . LYS C 1 58 ? 14.720 -21.987 -38.920 1.000 13.998 70 LYS C O 1
ATOM 5960 N N A GLU C 1 59 ? 14.897 -24.252 -39.049 0.500 13.077 71 GLU C N 1
ATOM 5961 N N B GLU C 1 59 ? 14.894 -24.252 -39.056 0.500 12.241 71 GLU C N 1
ATOM 5962 C CA A GLU C 1 59 ? 13.614 -24.457 -38.395 0.500 13.176 71 GLU C CA 1
ATOM 5963 C CA B GLU C 1 59 ? 13.615 -24.459 -38.391 0.500 11.712 71 GLU C CA 1
ATOM 5964 C C A GLU C 1 59 ? 13.712 -24.213 -36.891 0.500 11.342 71 GLU C C 1
ATOM 5965 C C B GLU C 1 59 ? 13.718 -24.208 -36.893 0.500 10.657 71 GLU C C 1
ATOM 5966 O O A GLU C 1 59 ? 12.839 -23.564 -36.300 0.500 11.728 71 GLU C O 1
ATOM 5967 O O B GLU C 1 59 ? 12.848 -23.561 -36.304 0.500 11.045 71 GLU C O 1
ATOM 5978 N N . TYR C 1 60 ? 14.752 -24.763 -36.263 1.000 10.340 72 TYR C N 1
ATOM 5979 C CA . TYR C 1 60 ? 14.885 -24.711 -34.828 1.000 9.738 72 TYR C CA 1
ATOM 5980 C C . TYR C 1 60 ? 15.018 -23.254 -34.365 1.000 10.214 72 TYR C C 1
ATOM 5981 O O . TYR C 1 60 ? 14.480 -22.879 -33.331 1.000 8.727 72 TYR C O 1
ATOM 5990 N N . GLU C 1 61 ? 15.722 -22.439 -35.169 1.000 10.766 73 GLU C N 1
ATOM 5991 C CA . GLU C 1 61 ? 15.911 -21.041 -34.813 1.000 11.241 73 GLU C CA 1
ATOM 5992 C C . GLU C 1 61 ? 14.595 -20.274 -34.643 1.000 10.382 73 GLU C C 1
ATOM 5993 O O . GLU C 1 61 ? 14.535 -19.289 -33.922 1.000 9.412 73 GLU C O 1
ATOM 5999 N N . ARG C 1 62 ? 13.555 -20.721 -35.333 1.000 10.247 74 ARG C N 1
ATOM 6000 C CA . ARG C 1 62 ? 12.249 -20.029 -35.240 1.000 10.822 74 ARG C CA 1
ATOM 6001 C C . ARG C 1 62 ? 11.714 -20.003 -33.812 1.000 9.617 74 ARG C C 1
ATOM 6002 O O . ARG C 1 62 ? 10.931 -19.125 -33.489 1.000 8.984 74 ARG C O 1
ATOM 6010 N N . LEU C 1 63 ? 12.166 -20.924 -32.946 1.000 9.263 75 LEU C N 1
ATOM 6011 C CA . LEU C 1 63 ? 11.724 -20.975 -31.573 1.000 9.218 75 LEU C CA 1
ATOM 6012 C C . LEU C 1 63 ? 12.098 -19.695 -30.832 1.000 9.080 75 LEU C C 1
ATOM 6013 O O . LEU C 1 63 ? 11.433 -19.350 -29.849 1.000 9.326 75 LEU C O 1
ATOM 6018 N N . THR C 1 64 ? 13.130 -18.988 -31.303 1.000 8.708 76 THR C N 1
ATOM 6019 C CA . THR C 1 64 ? 13.519 -17.760 -30.628 1.000 9.249 76 THR C CA 1
ATOM 6020 C C . THR C 1 64 ? 12.331 -16.811 -30.517 1.000 9.446 76 THR C C 1
ATOM 6021 O O . THR C 1 64 ? 12.224 -16.073 -29.540 1.000 10.451 76 THR C O 1
ATOM 6025 N N . GLN C 1 65 ? 11.474 -16.762 -31.534 1.000 9.617 77 GLN C N 1
ATOM 6026 C CA . GLN C 1 65 ? 10.403 -15.779 -31.579 1.000 10.461 77 GLN C CA 1
ATOM 6027 C C . GLN C 1 65 ? 9.278 -16.150 -30.607 1.000 9.938 77 GLN C C 1
ATOM 6028 O O . GLN C 1 65 ? 8.442 -15.307 -30.328 1.000 9.825 77 GLN C O 1
ATOM 6034 N N . ALA C 1 66 ? 9.232 -17.402 -30.144 1.000 9.657 78 ALA C N 1
ATOM 6035 C CA . ALA C 1 66 ? 8.227 -17.850 -29.190 1.000 11.084 78 ALA C CA 1
ATOM 6036 C C . ALA C 1 66 ? 8.716 -17.824 -27.752 1.000 10.708 78 ALA C C 1
ATOM 6037 O O . ALA C 1 66 ? 7.984 -18.230 -26.832 1.000 11.946 78 ALA C O 1
ATOM 6039 N N . PHE C 1 67 ? 9.951 -17.370 -27.543 1.000 9.877 79 PHE C N 1
ATOM 6040 C CA . PHE C 1 67 ? 10.583 -17.404 -26.239 1.000 9.412 79 PHE C CA 1
ATOM 6041 C C . PHE C 1 67 ? 10.330 -16.078 -25.519 1.000 9.933 79 PHE C C 1
ATOM 6042 O O . PHE C 1 67 ? 11.107 -15.111 -25.701 1.000 9.632 79 PHE C O 1
ATOM 6050 N N . ASN C 1 68 ? 9.253 -16.046 -24.702 1.000 9.134 80 ASN C N 1
ATOM 6051 C CA . ASN C 1 68 ? 8.963 -14.876 -23.898 1.000 9.884 80 ASN C CA 1
ATOM 6052 C C . ASN C 1 68 ? 8.433 -15.336 -22.541 1.000 9.584 80 ASN C C 1
ATOM 6053 O O . ASN C 1 68 ? 7.253 -15.219 -22.247 1.000 10.147 80 ASN C O 1
ATOM 6058 N N . PRO C 1 69 ? 9.327 -15.893 -21.694 1.000 8.848 81 PRO C N 1
ATOM 6059 C CA . PRO C 1 69 ? 8.903 -16.516 -20.425 1.000 8.930 81 PRO C CA 1
ATOM 6060 C C . PRO C 1 69 ? 8.586 -15.508 -19.340 1.000 9.912 81 PRO C C 1
ATOM 6061 O O . PRO C 1 69 ? 9.400 -15.204 -18.467 1.000 10.609 81 PRO C O 1
ATOM 6065 N N . ILE C 1 70 ? 7.342 -15.015 -19.365 1.000 10.493 82 ILE C N 1
ATOM 6066 C CA . ILE C 1 70 ? 6.915 -13.926 -18.502 1.000 11.066 82 ILE C CA 1
ATOM 6067 C C . ILE C 1 70 ? 6.913 -14.342 -17.036 1.000 12.206 82 ILE C C 1
ATOM 6068 O O . ILE C 1 70 ? 6.779 -13.453 -16.205 1.000 15.236 82 ILE C O 1
ATOM 6073 N N . TYR C 1 71 ? 6.999 -15.645 -16.723 1.000 10.879 83 TYR C N 1
ATOM 6074 C CA . TYR C 1 71 ? 6.973 -16.081 -15.335 1.000 11.239 83 TYR C CA 1
ATOM 6075 C C . TYR C 1 71 ? 8.363 -16.359 -14.751 1.000 11.200 83 TYR C C 1
ATOM 6076 O O . TYR C 1 71 ? 8.461 -16.693 -13.563 1.000 10.315 83 TYR C O 1
ATOM 6085 N N . PHE C 1 72 ? 9.419 -16.209 -15.541 1.000 11.216 84 PHE C N 1
ATOM 6086 C CA . PHE C 1 72 ? 10.762 -16.439 -15.024 1.000 10.617 84 PHE C CA 1
ATOM 6087 C C . PHE C 1 72 ? 11.064 -15.453 -13.890 1.000 11.241 84 PHE C C 1
ATOM 6088 O O . PHE C 1 72 ? 10.898 -14.260 -14.051 1.000 11.594 84 PHE C O 1
ATOM 6096 N N . ASP C 1 73 ? 11.518 -15.967 -12.753 1.000 10.717 85 ASP C N 1
ATOM 6097 C CA . ASP C 1 73 ? 11.843 -15.173 -11.584 1.000 11.419 85 ASP C CA 1
ATOM 6098 C C . ASP C 1 73 ? 13.036 -15.839 -10.880 1.000 11.271 85 ASP C C 1
ATOM 6099 O O . ASP C 1 73 ? 12.895 -16.803 -10.161 1.000 10.842 85 ASP C O 1
ATOM 6104 N N . ALA C 1 74 ? 14.240 -15.335 -11.168 1.000 11.635 86 ALA C N 1
ATOM 6105 C CA . ALA C 1 74 ? 15.465 -15.891 -10.619 1.000 11.270 86 ALA C CA 1
ATOM 6106 C C . ALA C 1 74 ? 15.434 -15.925 -9.101 1.000 11.561 86 ALA C C 1
ATOM 6107 O O . ALA C 1 74 ? 15.828 -16.938 -8.515 1.000 11.289 86 ALA C O 1
ATOM 6109 N N . ASP C 1 75 ? 14.941 -14.853 -8.450 1.000 11.634 87 ASP C N 1
ATOM 6110 C CA . ASP C 1 75 ? 14.920 -14.841 -7.002 1.000 12.978 87 ASP C CA 1
ATOM 6111 C C . ASP C 1 75 ? 14.051 -15.978 -6.472 1.000 12.454 87 ASP C C 1
ATOM 6112 O O . ASP C 1 75 ? 14.412 -16.619 -5.489 1.000 12.199 87 ASP C O 1
ATOM 6117 N N . ALA C 1 76 ? 12.920 -16.229 -7.127 1.000 12.539 88 ALA C N 1
ATOM 6118 C CA . ALA C 1 76 ? 12.011 -17.283 -6.689 1.000 13.208 88 ALA C CA 1
ATOM 6119 C C . ALA C 1 76 ? 12.645 -18.679 -6.857 1.000 12.301 88 ALA C C 1
ATOM 6120 O O . ALA C 1 76 ? 12.416 -19.541 -6.009 1.000 12.065 88 ALA C O 1
ATOM 6122 N N . ILE C 1 77 ? 13.386 -18.909 -7.944 1.000 11.650 89 ILE C N 1
ATOM 6123 C CA . ILE C 1 77 ? 14.056 -20.183 -8.167 1.000 11.957 89 ILE C CA 1
ATOM 6124 C C . ILE C 1 77 ? 15.109 -20.420 -7.090 1.000 12.059 89 ILE C C 1
ATOM 6125 O O . ILE C 1 77 ? 15.169 -21.478 -6.465 1.000 11.107 89 ILE C O 1
ATOM 6130 N N . ILE C 1 78 ? 15.930 -19.413 -6.843 1.000 11.900 90 ILE C N 1
ATOM 6131 C CA . ILE C 1 78 ? 16.976 -19.504 -5.824 1.000 12.680 90 ILE C CA 1
ATOM 6132 C C . ILE C 1 78 ? 16.332 -19.701 -4.457 1.000 12.482 90 ILE C C 1
ATOM 6133 O O . ILE C 1 78 ? 16.861 -20.471 -3.646 1.000 13.327 90 ILE C O 1
ATOM 6138 N N . ASP C 1 79 ? 15.211 -19.020 -4.182 1.000 12.624 91 ASP C N 1
ATOM 6139 C CA . ASP C 1 79 ? 14.565 -19.179 -2.890 1.000 13.724 91 ASP C CA 1
ATOM 6140 C C . ASP C 1 79 ? 14.070 -20.622 -2.708 1.000 13.316 91 ASP C C 1
ATOM 6141 O O . ASP C 1 79 ? 14.145 -21.185 -1.611 1.000 13.673 91 ASP C O 1
ATOM 6146 N N . LEU C 1 80 ? 13.559 -21.236 -3.761 1.000 12.839 92 LEU C N 1
ATOM 6147 C CA . LEU C 1 80 ? 13.170 -22.652 -3.685 1.000 12.957 92 LEU C CA 1
ATOM 6148 C C . LEU C 1 80 ? 14.368 -23.538 -3.337 1.000 12.083 92 LEU C C 1
ATOM 6149 O O . LEU C 1 80 ? 14.301 -24.384 -2.435 1.000 12.775 92 LEU C O 1
ATOM 6154 N N . ALA C 1 81 ? 15.476 -23.335 -4.039 1.000 11.954 93 ALA C N 1
ATOM 6155 C CA . ALA C 1 81 ? 16.704 -24.071 -3.786 1.000 11.968 93 ALA C CA 1
ATOM 6156 C C . ALA C 1 81 ? 17.116 -23.913 -2.322 1.000 12.544 93 ALA C C 1
ATOM 6157 O O . ALA C 1 81 ? 17.433 -24.878 -1.649 1.000 12.367 93 ALA C O 1
ATOM 6159 N N . LYS C 1 82 ? 17.124 -22.666 -1.834 1.000 13.284 94 LYS C N 1
ATOM 6160 C CA . LYS C 1 82 ? 17.550 -22.363 -0.492 1.000 14.570 94 LYS C CA 1
ATOM 6161 C C . LYS C 1 82 ? 16.646 -23.060 0.530 1.000 14.865 94 LYS C C 1
ATOM 6162 O O . LYS C 1 82 ? 17.117 -23.650 1.509 1.000 14.834 94 LYS C O 1
ATOM 6168 N N . ARG C 1 83 ? 15.340 -23.023 0.303 1.000 15.102 95 ARG C N 1
ATOM 6169 C CA . ARG C 1 83 ? 14.395 -23.634 1.230 1.000 17.413 95 ARG C CA 1
ATOM 6170 C C . ARG C 1 83 ? 14.598 -25.147 1.279 1.000 16.780 95 ARG C C 1
ATOM 6171 O O . ARG C 1 83 ? 14.308 -25.747 2.302 1.000 17.463 95 ARG C O 1
ATOM 6179 N N . CYS C 1 84 ? 15.105 -25.744 0.196 1.000 15.588 96 CYS C N 1
ATOM 6180 C CA . CYS C 1 84 ? 15.375 -27.172 0.162 1.000 15.893 96 CYS C CA 1
ATOM 6181 C C . CYS C 1 84 ? 16.738 -27.543 0.743 1.000 16.218 96 CYS C C 1
ATOM 6182 O O . CYS C 1 84 ? 17.063 -28.735 0.806 1.000 16.239 96 CYS C O 1
ATOM 6185 N N . GLY C 1 85 ? 17.532 -26.549 1.178 1.000 15.933 97 GLY C N 1
ATOM 6186 C CA . GLY C 1 85 ? 18.857 -26.817 1.713 1.000 16.850 97 GLY C CA 1
ATOM 6187 C C . GLY C 1 85 ? 19.916 -27.031 0.628 1.000 16.217 97 GLY C C 1
ATOM 6188 O O . GLY C 1 85 ? 21.009 -27.466 0.934 1.000 17.520 97 GLY C O 1
ATOM 6189 N N . MET C 1 86 ? 19.624 -26.648 -0.619 1.000 14.787 98 MET C N 1
ATOM 6190 C CA . MET C 1 86 ? 20.623 -26.698 -1.677 1.000 14.971 98 MET C CA 1
ATOM 6191 C C . MET C 1 86 ? 21.627 -25.544 -1.515 1.000 15.304 98 MET C C 1
ATOM 6192 O O . MET C 1 86 ? 21.242 -24.450 -1.171 1.000 16.050 98 MET C O 1
ATOM 6197 N N A GLN C 1 87 ? 22.919 -25.824 -1.726 0.600 15.667 99 GLN C N 1
ATOM 6198 N N B GLN C 1 87 ? 22.918 -25.819 -1.731 0.400 14.933 99 GLN C N 1
ATOM 6199 C CA A GLN C 1 87 ? 23.968 -24.890 -1.349 0.600 16.637 99 GLN C CA 1
ATOM 6200 C CA B GLN C 1 87 ? 23.968 -24.889 -1.343 0.400 15.144 99 GLN C CA 1
ATOM 6201 C C A GLN C 1 87 ? 24.607 -24.265 -2.583 0.600 16.178 99 GLN C C 1
ATOM 6202 C C B GLN C 1 87 ? 24.607 -24.259 -2.580 0.400 15.059 99 GLN C C 1
ATOM 6203 O O A GLN C 1 87 ? 25.433 -23.357 -2.458 0.600 16.830 99 GLN C O 1
ATOM 6204 O O B GLN C 1 87 ? 25.431 -23.342 -2.465 0.400 15.560 99 GLN C O 1
ATOM 6215 N N . TYR C 1 88 ? 24.211 -24.737 -3.764 1.000 14.165 100 TYR C N 1
ATOM 6216 C CA . TYR C 1 88 ? 24.726 -24.208 -5.011 1.000 13.072 100 TYR C CA 1
ATOM 6217 C C . TYR C 1 88 ? 23.732 -24.474 -6.121 1.000 12.279 100 TYR C C 1
ATOM 6218 O O . TYR C 1 88 ? 22.874 -25.326 -6.000 1.000 11.472 100 TYR C O 1
ATOM 6227 N N . LEU C 1 89 ? 23.899 -23.716 -7.194 1.000 12.992 101 LEU C N 1
ATOM 6228 C CA . LEU C 1 89 ? 23.037 -23.793 -8.368 1.000 13.747 101 LEU C CA 1
ATOM 6229 C C . LEU C 1 89 ? 23.929 -23.755 -9.590 1.000 14.473 101 LEU C C 1
ATOM 6230 O O . LEU C 1 89 ? 24.807 -22.882 -9.679 1.000 14.723 101 LEU C O 1
ATOM 6235 N N . VAL C 1 90 ? 23.714 -24.717 -10.486 1.000 11.520 102 VAL C N 1
ATOM 6236 C CA . VAL C 1 90 ? 24.500 -24.868 -11.693 1.000 11.179 102 VAL C CA 1
ATOM 6237 C C . VAL C 1 90 ? 23.511 -24.757 -12.859 1.000 10.428 102 VAL C C 1
ATOM 6238 O O . VAL C 1 90 ? 22.533 -25.539 -12.908 1.000 10.038 102 VAL C O 1
ATOM 6242 N N . VAL C 1 91 ? 23.753 -23.827 -13.788 1.000 9.608 103 VAL C N 1
ATOM 6243 C CA . VAL C 1 91 ? 22.773 -23.573 -14.829 1.000 9.544 103 VAL C CA 1
ATOM 6244 C C . VAL C 1 91 ? 23.385 -23.687 -16.219 1.000 9.151 103 VAL C C 1
ATOM 6245 O O . VAL C 1 91 ? 24.527 -23.294 -16.435 1.000 10.155 103 VAL C O 1
ATOM 6249 N N . THR C 1 92 ? 22.588 -24.187 -17.165 1.000 9.243 104 THR C N 1
ATOM 6250 C CA . THR C 1 92 ? 22.987 -24.251 -18.576 1.000 9.621 104 THR C CA 1
ATOM 6251 C C . THR C 1 92 ? 23.191 -22.840 -19.165 1.000 9.427 104 THR C C 1
ATOM 6252 O O . THR C 1 92 ? 22.188 -22.126 -19.422 1.000 8.810 104 THR C O 1
ATOM 6256 N N . THR C 1 93 ? 24.458 -22.469 -19.437 1.000 9.247 105 THR C N 1
ATOM 6257 C CA . THR C 1 93 ? 24.759 -21.254 -20.193 1.000 8.714 105 THR C CA 1
ATOM 6258 C C . THR C 1 93 ? 24.611 -21.467 -21.695 1.000 8.839 105 THR C C 1
ATOM 6259 O O . THR C 1 93 ? 24.351 -20.539 -22.428 1.000 9.559 105 THR C O 1
ATOM 6263 N N . LYS C 1 94 ? 24.874 -22.674 -22.149 1.000 8.663 106 LYS C N 1
ATOM 6264 C CA . LYS C 1 94 ? 24.750 -23.097 -23.532 1.000 8.913 106 LYS C CA 1
ATOM 6265 C C . LYS C 1 94 ? 24.786 -24.617 -23.553 1.000 9.087 106 LYS C C 1
ATOM 6266 O O . LYS C 1 94 ? 25.759 -25.206 -23.090 1.000 9.896 106 LYS C O 1
ATOM 6272 N N . HIS C 1 95 ? 23.716 -25.251 -24.059 1.000 8.849 107 HIS C N 1
ATOM 6273 C CA . HIS C 1 95 ? 23.684 -26.700 -24.179 1.000 9.174 107 HIS C CA 1
ATOM 6274 C C . HIS C 1 95 ? 24.136 -27.119 -25.588 1.000 9.439 107 HIS C C 1
ATOM 6275 O O . HIS C 1 95 ? 24.703 -26.320 -26.324 1.000 8.272 107 HIS C O 1
ATOM 6282 N N . HIS C 1 96 ? 23.892 -28.369 -25.967 1.000 8.776 108 HIS C N 1
ATOM 6283 C CA . HIS C 1 96 ? 24.429 -28.914 -27.212 1.000 9.045 108 HIS C CA 1
ATOM 6284 C C . HIS C 1 96 ? 23.882 -28.182 -28.437 1.000 8.610 108 HIS C C 1
ATOM 6285 O O . HIS C 1 96 ? 24.562 -28.159 -29.472 1.000 8.560 108 HIS C O 1
ATOM 6292 N N . ASP C 1 97 ? 22.661 -27.628 -28.333 1.000 8.462 109 ASP C N 1
ATOM 6293 C CA . ASP C 1 97 ? 22.054 -26.953 -29.474 1.000 8.354 109 ASP C CA 1
ATOM 6294 C C . ASP C 1 97 ? 22.801 -25.645 -29.779 1.000 8.132 109 ASP C C 1
ATOM 6295 O O . ASP C 1 97 ? 22.562 -25.024 -30.812 1.000 7.375 109 ASP C O 1
ATOM 6300 N N . GLY C 1 98 ? 23.658 -25.171 -28.866 1.000 8.268 110 GLY C N 1
ATOM 6301 C CA . GLY C 1 98 ? 24.532 -24.038 -29.172 1.000 8.638 110 GLY C CA 1
ATOM 6302 C C . GLY C 1 98 ? 23.925 -22.674 -28.855 1.000 8.890 110 GLY C C 1
ATOM 6303 O O . GLY C 1 98 ? 24.557 -21.650 -29.107 1.000 9.322 110 GLY C O 1
ATOM 6304 N N . PHE C 1 99 ? 22.697 -22.666 -28.314 1.000 8.045 111 PHE C N 1
ATOM 6305 C CA . PHE C 1 99 ? 22.001 -21.437 -28.010 1.000 8.017 111 PHE C CA 1
ATOM 6306 C C . PHE C 1 99 ? 22.421 -20.946 -26.631 1.000 8.133 111 PHE C C 1
ATOM 6307 O O . PHE C 1 99 ? 22.257 -21.659 -25.654 1.000 7.537 111 PHE C O 1
ATOM 6315 N N . ALA C 1 100 ? 22.955 -19.732 -26.555 1.000 7.834 112 ALA C N 1
ATOM 6316 C CA . ALA C 1 100 ? 23.419 -19.204 -25.283 1.000 7.949 112 ALA C CA 1
ATOM 6317 C C . ALA C 1 100 ? 22.274 -18.582 -24.486 1.000 8.327 112 ALA C C 1
ATOM 6318 O O . ALA C 1 100 ? 21.410 -17.894 -25.025 1.000 8.822 112 ALA C O 1
ATOM 6320 N N . MET C 1 101 ? 22.275 -18.811 -23.174 1.000 8.186 113 MET C N 1
ATOM 6321 C CA . MET C 1 101 ? 21.268 -18.264 -22.276 1.000 8.217 113 MET C CA 1
ATOM 6322 C C . MET C 1 101 ? 21.806 -17.045 -21.521 1.000 8.863 113 MET C C 1
ATOM 6323 O O . MET C 1 101 ? 21.318 -16.660 -20.448 1.000 9.874 113 MET C O 1
ATOM 6328 N N . TYR C 1 102 ? 22.781 -16.370 -22.145 1.000 9.108 114 TYR C N 1
ATOM 6329 C CA . TYR C 1 102 ? 23.351 -15.133 -21.628 1.000 9.173 114 TYR C CA 1
ATOM 6330 C C . TYR C 1 102 ? 23.661 -14.234 -22.822 1.000 9.353 114 TYR C C 1
ATOM 6331 O O . TYR C 1 102 ? 23.610 -14.698 -23.960 1.000 8.948 114 TYR C O 1
ATOM 6340 N N A ARG C 1 103 ? 23.990 -12.969 -22.553 0.250 9.741 115 ARG C N 1
ATOM 6341 N N B ARG C 1 103 ? 23.982 -12.966 -22.555 0.250 9.349 115 ARG C N 1
ATOM 6342 N N C ARG C 1 103 ? 23.974 -12.966 -22.554 0.500 10.018 115 ARG C N 1
ATOM 6343 C CA A ARG C 1 103 ? 24.322 -12.024 -23.606 0.250 9.964 115 ARG C CA 1
ATOM 6344 C CA B ARG C 1 103 ? 24.323 -12.021 -23.607 0.250 9.313 115 ARG C CA 1
ATOM 6345 C CA C ARG C 1 103 ? 24.316 -12.025 -23.608 0.500 10.326 115 ARG C CA 1
ATOM 6346 C C A ARG C 1 103 ? 25.756 -12.278 -24.057 0.250 9.967 115 ARG C C 1
ATOM 6347 C C B ARG C 1 103 ? 25.757 -12.274 -24.058 0.250 9.613 115 ARG C C 1
ATOM 6348 C C C ARG C 1 103 ? 25.755 -12.272 -24.057 0.500 10.096 115 ARG C C 1
ATOM 6349 O O A ARG C 1 103 ? 26.713 -11.836 -23.415 0.250 10.556 115 ARG C O 1
ATOM 6350 O O B ARG C 1 103 ? 26.716 -11.825 -23.419 0.250 10.202 115 ARG C O 1
ATOM 6351 O O C ARG C 1 103 ? 26.722 -11.816 -23.420 0.500 10.837 115 ARG C O 1
ATOM 6373 N N . SER C 1 104 ? 25.892 -12.995 -25.175 1.000 9.855 116 SER C N 1
ATOM 6374 C CA . SER C 1 104 ? 27.192 -13.326 -25.751 1.000 9.396 116 SER C CA 1
ATOM 6375 C C . SER C 1 104 ? 27.531 -12.345 -26.855 1.000 10.198 116 SER C C 1
ATOM 6376 O O . SER C 1 104 ? 26.837 -12.294 -27.852 1.000 9.994 116 SER C O 1
ATOM 6379 N N . LEU C 1 105 ? 28.636 -11.643 -26.710 1.000 11.968 117 LEU C N 1
ATOM 6380 C CA . LEU C 1 105 ? 29.123 -10.791 -27.795 1.000 13.706 117 LEU C CA 1
ATOM 6381 C C . LEU C 1 105 ? 29.598 -11.602 -28.994 1.000 13.826 117 LEU C C 1
ATOM 6382 O O . LEU C 1 105 ? 29.498 -11.141 -30.135 1.000 13.890 117 LEU C O 1
ATOM 6387 N N . VAL C 1 106 ? 30.163 -12.773 -28.713 1.000 14.468 118 VAL C N 1
ATOM 6388 C CA . VAL C 1 106 ? 30.735 -13.667 -29.701 1.000 15.231 118 VAL C CA 1
ATOM 6389 C C . VAL C 1 106 ? 29.665 -14.241 -30.644 1.000 14.188 118 VAL C C 1
ATOM 6390 O O . VAL C 1 106 ? 29.946 -14.475 -31.821 1.000 13.593 118 VAL C O 1
ATOM 6394 N N . ASP C 1 107 ? 28.456 -14.462 -30.142 1.000 11.428 119 ASP C N 1
ATOM 6395 C CA . ASP C 1 107 ? 27.427 -15.140 -30.918 1.000 11.600 119 ASP C CA 1
ATOM 6396 C C . ASP C 1 107 ? 26.043 -14.624 -30.585 1.000 10.566 119 ASP C C 1
ATOM 6397 O O . ASP C 1 107 ? 25.574 -14.747 -29.452 1.000 10.560 119 ASP C O 1
ATOM 6402 N N . PRO C 1 108 ? 25.349 -13.990 -31.556 1.000 10.825 120 PRO C N 1
ATOM 6403 C CA . PRO C 1 108 ? 24.034 -13.403 -31.316 1.000 10.587 120 PRO C CA 1
ATOM 6404 C C . PRO C 1 108 ? 22.920 -14.427 -31.170 1.000 9.720 120 PRO C C 1
ATOM 6405 O O . PRO C 1 108 ? 21.798 -14.043 -30.863 1.000 8.853 120 PRO C O 1
ATOM 6409 N N . TYR C 1 109 ? 23.207 -15.722 -31.413 1.000 9.399 121 TYR C N 1
ATOM 6410 C CA . TYR C 1 109 ? 22.240 -16.785 -31.147 1.000 8.684 121 TYR C CA 1
ATOM 6411 C C . TYR C 1 109 ? 22.170 -17.032 -29.627 1.000 8.194 121 TYR C C 1
ATOM 6412 O O . TYR C 1 109 ? 22.805 -17.928 -29.061 1.000 7.241 121 TYR C O 1
ATOM 6421 N N . ASN C 1 110 ? 21.452 -16.140 -28.966 1.000 7.846 122 ASN C N 1
ATOM 6422 C CA . ASN C 1 110 ? 21.402 -16.095 -27.525 1.000 8.461 122 ASN C CA 1
ATOM 6423 C C . ASN C 1 110 ? 20.092 -15.457 -27.078 1.000 8.175 122 ASN C C 1
ATOM 6424 O O . ASN C 1 110 ? 19.434 -14.745 -27.827 1.000 8.072 122 ASN C O 1
ATOM 6429 N N . VAL C 1 111 ? 19.742 -15.700 -25.809 1.000 7.987 123 VAL C N 1
ATOM 6430 C CA . VAL C 1 111 ? 18.435 -15.313 -25.269 1.000 8.986 123 VAL C CA 1
ATOM 6431 C C . VAL C 1 111 ? 18.261 -13.792 -25.221 1.000 8.357 123 VAL C C 1
ATOM 6432 O O . VAL C 1 111 ? 17.135 -13.302 -25.302 1.000 8.215 123 VAL C O 1
ATOM 6436 N N . TYR C 1 112 ? 19.358 -13.023 -25.040 1.000 8.523 124 TYR C N 1
ATOM 6437 C CA . TYR C 1 112 ? 19.248 -11.576 -24.976 1.000 9.454 124 TYR C CA 1
ATOM 6438 C C . TYR C 1 112 ? 18.990 -10.989 -26.356 1.000 9.960 124 TYR C C 1
ATOM 6439 O O . TYR C 1 112 ? 18.067 -10.192 -26.525 1.000 10.307 124 TYR C O 1
ATOM 6448 N N . ASP C 1 113 ? 19.840 -11.327 -27.339 1.000 9.645 125 ASP C N 1
ATOM 6449 C CA . ASP C 1 113 ? 19.794 -10.701 -28.643 1.000 10.871 125 ASP C CA 1
ATOM 6450 C C . ASP C 1 113 ? 18.695 -11.256 -29.543 1.000 10.194 125 ASP C C 1
ATOM 6451 O O . ASP C 1 113 ? 18.185 -10.523 -30.391 1.000 10.923 125 ASP C O 1
ATOM 6456 N N . ALA C 1 114 ? 18.362 -12.538 -29.440 1.000 9.365 126 ALA C N 1
ATOM 6457 C CA . ALA C 1 114 ? 17.586 -13.229 -30.450 1.000 9.604 126 ALA C CA 1
ATOM 6458 C C . ALA C 1 114 ? 16.109 -13.419 -30.111 1.000 9.530 126 ALA C C 1
ATOM 6459 O O . ALA C 1 114 ? 15.373 -13.897 -30.971 1.000 9.611 126 ALA C O 1
ATOM 6461 N N . THR C 1 115 ? 15.701 -13.143 -28.848 1.000 9.337 127 THR C N 1
ATOM 6462 C CA . THR C 1 115 ? 14.340 -13.398 -28.384 1.000 9.450 127 THR C CA 1
ATOM 6463 C C . THR C 1 115 ? 13.684 -12.134 -27.909 1.000 9.687 127 THR C C 1
ATOM 6464 O O . THR C 1 115 ? 14.344 -11.175 -27.492 1.000 9.824 127 THR C O 1
ATOM 6468 N N . PRO C 1 116 ? 12.345 -12.080 -27.926 1.000 10.591 128 PRO C N 1
ATOM 6469 C CA . PRO C 1 116 ? 11.633 -10.947 -27.357 1.000 10.857 128 PRO C CA 1
ATOM 6470 C C . PRO C 1 116 ? 11.862 -10.782 -25.860 1.000 10.470 128 PRO C C 1
ATOM 6471 O O . PRO C 1 116 ? 11.650 -9.716 -25.334 1.000 10.626 128 PRO C O 1
ATOM 6475 N N . PHE C 1 117 ? 12.260 -11.860 -25.180 1.000 9.909 129 PHE C N 1
ATOM 6476 C CA . PHE C 1 117 ? 12.555 -11.776 -23.750 1.000 9.357 129 PHE C CA 1
ATOM 6477 C C . PHE C 1 117 ? 13.658 -10.741 -23.452 1.000 9.092 129 PHE C C 1
ATOM 6478 O O . PHE C 1 117 ? 13.519 -9.914 -22.515 1.000 9.321 129 PHE C O 1
ATOM 6486 N N . HIS C 1 118 ? 14.693 -10.704 -24.276 1.000 9.162 130 HIS C N 1
ATOM 6487 C CA . HIS C 1 118 ? 15.650 -9.600 -24.265 1.000 9.781 130 HIS C CA 1
ATOM 6488 C C . HIS C 1 118 ? 16.218 -9.379 -22.854 1.000 9.947 130 HIS C C 1
ATOM 6489 O O . HIS C 1 118 ? 16.354 -8.247 -22.406 1.000 10.554 130 HIS C O 1
ATOM 6496 N N . ARG C 1 119 ? 16.535 -10.480 -22.180 1.000 9.622 131 ARG C N 1
ATOM 6497 C CA . ARG C 1 119 ? 17.066 -10.496 -20.824 1.000 10.050 131 ARG C CA 1
ATOM 6498 C C . ARG C 1 119 ? 18.178 -11.531 -20.711 1.000 10.290 131 ARG C C 1
ATOM 6499 O O . ARG C 1 119 ? 18.124 -12.564 -21.338 1.000 11.780 131 ARG C O 1
ATOM 6507 N N . ASP C 1 120 ? 19.163 -11.223 -19.868 1.000 10.945 132 ASP C N 1
ATOM 6508 C CA . ASP C 1 120 ? 20.295 -12.106 -19.625 1.000 9.535 132 ASP C CA 1
ATOM 6509 C C . ASP C 1 120 ? 19.950 -13.023 -18.457 1.000 9.479 132 ASP C C 1
ATOM 6510 O O . ASP C 1 120 ? 20.040 -12.620 -17.294 1.000 8.949 132 ASP C O 1
ATOM 6515 N N . VAL C 1 121 ? 19.527 -14.243 -18.780 1.000 9.674 133 VAL C N 1
ATOM 6516 C CA . VAL C 1 121 ? 19.074 -15.221 -17.808 1.000 9.768 133 VAL C CA 1
ATOM 6517 C C . VAL C 1 121 ? 20.192 -15.562 -16.828 1.000 9.685 133 VAL C C 1
ATOM 6518 O O . VAL C 1 121 ? 19.981 -15.646 -15.626 1.000 7.856 133 VAL C O 1
ATOM 6522 N N . ILE C 1 122 ? 21.406 -15.809 -17.354 1.000 8.884 134 ILE C N 1
ATOM 6523 C CA . ILE C 1 122 ? 22.527 -16.137 -16.492 1.000 9.430 134 ILE C CA 1
ATOM 6524 C C . ILE C 1 122 ? 22.832 -14.977 -15.541 1.000 9.774 134 ILE C C 1
ATOM 6525 O O . ILE C 1 122 ? 23.098 -15.211 -14.363 1.000 9.660 134 ILE C O 1
ATOM 6530 N N . GLY C 1 123 ? 22.787 -13.741 -16.047 1.000 9.840 135 GLY C N 1
ATOM 6531 C CA . GLY C 1 123 ? 22.978 -12.531 -15.266 1.000 9.796 135 GLY C CA 1
ATOM 6532 C C . GLY C 1 123 ? 21.992 -12.451 -14.104 1.000 10.074 135 GLY C C 1
ATOM 6533 O O . GLY C 1 123 ? 22.372 -12.157 -12.951 1.000 9.651 135 GLY C O 1
ATOM 6534 N N . GLU C 1 124 ? 20.727 -12.761 -14.390 1.000 9.487 136 GLU C N 1
ATOM 6535 C CA . GLU C 1 124 ? 19.711 -12.669 -13.357 1.000 10.146 136 GLU C CA 1
ATOM 6536 C C . GLU C 1 124 ? 19.916 -13.770 -12.306 1.000 10.232 136 GLU C C 1
ATOM 6537 O O . GLU C 1 124 ? 19.730 -13.494 -11.107 1.000 11.570 136 GLU C O 1
ATOM 6543 N N . LEU C 1 125 ? 20.271 -14.965 -12.732 1.000 9.789 137 LEU C N 1
ATOM 6544 C CA . LEU C 1 125 ? 20.499 -16.049 -11.781 1.000 10.336 137 LEU C CA 1
ATOM 6545 C C . LEU C 1 125 ? 21.742 -15.769 -10.949 1.000 10.578 137 LEU C C 1
ATOM 6546 O O . LEU C 1 125 ? 21.714 -16.038 -9.746 1.000 10.741 137 LEU C O 1
ATOM 6551 N N . SER C 1 126 ? 22.781 -15.179 -11.551 1.000 11.028 138 SER C N 1
ATOM 6552 C CA . SER C 1 126 ? 23.979 -14.827 -10.799 1.000 11.757 138 SER C CA 1
ATOM 6553 C C . SER C 1 126 ? 23.642 -13.869 -9.663 1.000 12.885 138 SER C C 1
ATOM 6554 O O . SER C 1 126 ? 24.032 -14.063 -8.496 1.000 13.291 138 SER C O 1
ATOM 6557 N N . LEU C 1 127 ? 22.917 -12.806 -10.007 1.000 13.445 139 LEU C N 1
ATOM 6558 C CA . LEU C 1 127 ? 22.552 -11.826 -9.010 1.000 15.261 139 LEU C CA 1
ATOM 6559 C C . LEU C 1 127 ? 21.696 -12.441 -7.897 1.000 13.488 139 LEU C C 1
ATOM 6560 O O . LEU C 1 127 ? 21.888 -12.120 -6.720 1.000 14.540 139 LEU C O 1
ATOM 6565 N N . ALA C 1 128 ? 20.743 -13.305 -8.269 1.000 12.533 140 ALA C N 1
ATOM 6566 C CA . ALA C 1 128 ? 19.867 -13.918 -7.276 1.000 12.004 140 ALA C CA 1
ATOM 6567 C C . ALA C 1 128 ? 20.639 -14.823 -6.317 1.000 11.870 140 ALA C C 1
ATOM 6568 O O . ALA C 1 128 ? 20.394 -14.800 -5.104 1.000 11.801 140 ALA C O 1
ATOM 6570 N N . CYS C 1 129 ? 21.596 -15.589 -6.862 1.000 11.462 141 CYS C N 1
ATOM 6571 C CA . CYS C 1 129 ? 22.423 -16.458 -6.039 1.000 12.078 141 CYS C CA 1
ATOM 6572 C C . CYS C 1 129 ? 23.251 -15.644 -5.060 1.000 13.093 141 CYS C C 1
ATOM 6573 O O . CYS C 1 129 ? 23.348 -15.975 -3.874 1.000 13.678 141 CYS C O 1
ATOM 6576 N N . ARG C 1 130 ? 23.819 -14.540 -5.542 1.000 13.335 142 ARG C N 1
ATOM 6577 C CA . ARG C 1 130 ? 24.666 -13.743 -4.682 1.000 14.929 142 ARG C CA 1
ATOM 6578 C C . ARG C 1 130 ? 23.865 -13.153 -3.512 1.000 16.633 142 ARG C C 1
ATOM 6579 O O . ARG C 1 130 ? 24.323 -13.137 -2.374 1.000 15.802 142 ARG C O 1
ATOM 6587 N N . LYS C 1 131 ? 22.656 -12.641 -3.792 1.000 16.959 143 LYS C N 1
ATOM 6588 C CA . LYS C 1 131 ? 21.837 -12.068 -2.738 1.000 19.090 143 LYS C CA 1
ATOM 6589 C C . LYS C 1 131 ? 21.474 -13.096 -1.684 1.000 18.950 143 LYS C C 1
ATOM 6590 O O . LYS C 1 131 ? 21.381 -12.727 -0.513 1.000 18.893 143 LYS C O 1
ATOM 6596 N N . ALA C 1 132 ? 21.247 -14.353 -2.105 1.000 17.112 144 ALA C N 1
ATOM 6597 C CA . ALA C 1 132 ? 20.760 -15.371 -1.190 1.000 18.186 144 ALA C CA 1
ATOM 6598 C C . ALA C 1 132 ? 21.896 -16.153 -0.530 1.000 17.796 144 ALA C C 1
ATOM 6599 O O . ALA C 1 132 ? 21.615 -17.021 0.291 1.000 18.484 144 ALA C O 1
ATOM 6601 N N . GLY C 1 133 ? 23.137 -15.908 -0.944 1.000 19.199 145 GLY C N 1
ATOM 6602 C CA . GLY C 1 133 ? 24.279 -16.641 -0.411 1.000 19.486 145 GLY C CA 1
ATOM 6603 C C . GLY C 1 133 ? 24.418 -18.067 -0.955 1.000 18.710 145 GLY C C 1
ATOM 6604 O O . GLY C 1 133 ? 24.969 -18.942 -0.265 1.000 20.021 145 GLY C O 1
ATOM 6605 N N . LEU C 1 134 ? 23.931 -18.334 -2.166 1.000 17.454 146 LEU C N 1
ATOM 6606 C CA . LEU C 1 134 ? 24.136 -19.618 -2.807 1.000 17.289 146 LEU C CA 1
ATOM 6607 C C . LEU C 1 134 ? 25.335 -19.475 -3.725 1.000 15.994 146 LEU C C 1
ATOM 6608 O O . LEU C 1 134 ? 25.423 -18.511 -4.469 1.000 15.117 146 LEU C O 1
ATOM 6613 N N . ARG C 1 135 ? 26.178 -20.490 -3.778 1.000 15.984 147 ARG C N 1
ATOM 6614 C CA . ARG C 1 135 ? 27.256 -20.480 -4.748 1.000 15.196 147 ARG C CA 1
ATOM 6615 C C . ARG C 1 135 ? 26.704 -20.787 -6.129 1.000 13.855 147 ARG C C 1
ATOM 6616 O O . ARG C 1 135 ? 25.706 -21.499 -6.279 1.000 12.908 147 ARG C O 1
ATOM 6624 N N . PHE C 1 136 ? 27.401 -20.268 -7.122 1.000 13.154 148 PHE C N 1
ATOM 6625 C CA . PHE C 1 136 ? 26.926 -20.245 -8.494 1.000 12.740 148 PHE C CA 1
ATOM 6626 C C . PHE C 1 136 ? 27.874 -21.017 -9.387 1.000 12.994 148 PHE C C 1
ATOM 6627 O O . PHE C 1 136 ? 29.084 -20.789 -9.345 1.000 13.075 148 PHE C O 1
ATOM 6635 N N . GLY C 1 137 ? 27.282 -21.891 -10.210 1.000 11.892 149 GLY C N 1
ATOM 6636 C CA . GLY C 1 137 ? 28.017 -22.698 -11.172 1.000 12.096 149 GLY C CA 1
ATOM 6637 C C . GLY C 1 137 ? 27.429 -22.629 -12.573 1.000 11.138 149 GLY C C 1
ATOM 6638 O O . GLY C 1 137 ? 26.244 -22.297 -12.759 1.000 10.417 149 GLY C O 1
ATOM 6639 N N . LEU C 1 138 ? 28.269 -22.936 -13.552 1.000 10.827 150 LEU C N 1
ATOM 6640 C CA . LEU C 1 138 ? 27.932 -22.771 -14.957 1.000 10.826 150 LEU C CA 1
ATOM 6641 C C . LEU C 1 138 ? 28.183 -24.069 -15.710 1.000 11.181 150 LEU C C 1
ATOM 6642 O O . LEU C 1 138 ? 29.295 -24.605 -15.697 1.000 11.820 150 LEU C O 1
ATOM 6647 N N . TYR C 1 139 ? 27.158 -24.518 -16.429 1.000 10.207 151 TYR C N 1
ATOM 6648 C CA . TYR C 1 139 ? 27.234 -25.589 -17.397 1.000 10.327 151 TYR C CA 1
ATOM 6649 C C . TYR C 1 139 ? 27.500 -25.001 -18.787 1.000 10.980 151 TYR C C 1
ATOM 6650 O O . TYR C 1 139 ? 26.871 -24.016 -19.151 1.000 11.184 151 TYR C O 1
ATOM 6659 N N . TYR C 1 140 ? 28.427 -25.595 -19.546 1.000 9.807 152 TYR C N 1
ATOM 6660 C CA . TYR C 1 140 ? 28.712 -25.178 -20.907 1.000 9.518 152 TYR C CA 1
ATOM 6661 C C . TYR C 1 140 ? 29.090 -26.406 -21.747 1.000 9.567 152 TYR C C 1
ATOM 6662 O O . TYR C 1 140 ? 29.967 -27.181 -21.384 1.000 10.674 152 TYR C O 1
ATOM 6671 N N A SER C 1 141 ? 28.399 -26.594 -22.884 0.500 9.306 153 SER C N 1
ATOM 6672 N N B SER C 1 141 ? 28.412 -26.577 -22.893 0.500 9.230 153 SER C N 1
ATOM 6673 C CA A SER C 1 141 ? 28.716 -27.651 -23.836 0.500 9.396 153 SER C CA 1
ATOM 6674 C CA B SER C 1 141 ? 28.723 -27.640 -23.839 0.500 9.280 153 SER C CA 1
ATOM 6675 C C A SER C 1 141 ? 29.927 -27.246 -24.674 0.500 9.551 153 SER C C 1
ATOM 6676 C C B SER C 1 141 ? 29.933 -27.243 -24.673 0.500 9.488 153 SER C C 1
ATOM 6677 O O A SER C 1 141 ? 29.781 -26.530 -25.677 0.500 9.668 153 SER C O 1
ATOM 6678 O O B SER C 1 141 ? 29.790 -26.522 -25.669 0.500 9.581 153 SER C O 1
ATOM 6683 N N . GLN C 1 142 ? 31.125 -27.697 -24.260 1.000 9.737 154 GLN C N 1
ATOM 6684 C CA . GLN C 1 142 ? 32.360 -27.259 -24.900 1.000 10.003 154 GLN C CA 1
ATOM 6685 C C . GLN C 1 142 ? 32.649 -28.050 -26.177 1.000 10.300 154 GLN C C 1
ATOM 6686 O O . GLN C 1 142 ? 33.495 -27.625 -26.961 1.000 11.049 154 GLN C O 1
ATOM 6692 N N . ASP C 1 143 ? 32.029 -29.221 -26.343 1.000 10.520 155 ASP C N 1
ATOM 6693 C CA . ASP C 1 143 ? 32.391 -30.123 -27.420 1.000 11.456 155 ASP C CA 1
ATOM 6694 C C . ASP C 1 143 ? 31.314 -30.120 -28.504 1.000 11.549 155 ASP C C 1
ATOM 6695 O O . ASP C 1 143 ? 31.581 -29.660 -29.626 1.000 11.623 155 ASP C O 1
ATOM 6700 N N . LEU C 1 144 ? 30.101 -30.595 -28.173 1.000 11.326 156 LEU C N 1
ATOM 6701 C CA . LEU C 1 144 ? 29.001 -30.567 -29.139 1.000 11.484 156 LEU C CA 1
ATOM 6702 C C . LEU C 1 144 ? 28.438 -29.162 -29.260 1.000 10.650 156 LEU C C 1
ATOM 6703 O O . LEU C 1 144 ? 28.249 -28.443 -28.267 1.000 10.583 156 LEU C O 1
ATOM 6708 N N . ASP C 1 145 ? 28.166 -28.766 -30.501 1.000 10.445 157 ASP C N 1
ATOM 6709 C CA . ASP C 1 145 ? 27.458 -27.526 -30.751 1.000 9.323 157 ASP C CA 1
ATOM 6710 C C . ASP C 1 145 ? 26.795 -27.667 -32.122 1.000 9.516 157 ASP C C 1
ATOM 6711 O O . ASP C 1 145 ? 27.418 -27.505 -33.175 1.000 9.238 157 ASP C O 1
ATOM 6716 N N . TRP C 1 146 ? 25.499 -27.983 -32.087 1.000 9.518 158 TRP C N 1
ATOM 6717 C CA . TRP C 1 146 ? 24.741 -28.301 -33.276 1.000 9.680 158 TRP C CA 1
ATOM 6718 C C . TRP C 1 146 ? 24.462 -27.059 -34.121 1.000 10.266 158 TRP C C 1
ATOM 6719 O O . TRP C 1 146 ? 24.040 -27.199 -35.273 1.000 11.174 158 TRP C O 1
ATOM 6730 N N . HIS C 1 147 ? 24.762 -25.879 -33.592 1.000 10.346 159 HIS C N 1
ATOM 6731 C CA . HIS C 1 147 ? 24.587 -24.648 -34.342 1.000 10.813 159 HIS C CA 1
ATOM 6732 C C . HIS C 1 147 ? 25.830 -24.300 -35.138 1.000 11.589 159 HIS C C 1
ATOM 6733 O O . HIS C 1 147 ? 25.803 -23.355 -35.914 1.000 13.542 159 HIS C O 1
ATOM 6740 N N . GLU C 1 148 ? 26.928 -25.064 -34.983 1.000 11.618 160 GLU C N 1
ATOM 6741 C CA . GLU C 1 148 ? 28.212 -24.729 -35.581 1.000 12.517 160 GLU C CA 1
ATOM 6742 C C . GLU C 1 148 ? 28.634 -25.813 -36.559 1.000 11.584 160 GLU C C 1
ATOM 6743 O O . GLU C 1 148 ? 28.640 -26.975 -36.210 1.000 10.976 160 GLU C O 1
ATOM 6749 N N . PRO C 1 149 ? 29.035 -25.459 -37.785 1.000 13.335 161 PRO C N 1
ATOM 6750 C CA . PRO C 1 149 ? 29.472 -26.469 -38.743 1.000 14.241 161 PRO C CA 1
ATOM 6751 C C . PRO C 1 149 ? 30.650 -27.314 -38.245 1.000 13.787 161 PRO C C 1
ATOM 6752 O O . PRO C 1 149 ? 30.729 -28.504 -38.552 1.000 13.599 161 PRO C O 1
ATOM 6756 N N . ASP C 1 150 ? 31.527 -26.698 -37.441 1.000 13.188 162 ASP C N 1
ATOM 6757 C CA . ASP C 1 150 ? 32.672 -27.412 -36.890 1.000 14.352 162 ASP C CA 1
ATOM 6758 C C . ASP C 1 150 ? 32.461 -27.845 -35.433 1.000 13.376 162 ASP C C 1
ATOM 6759 O O . ASP C 1 150 ? 33.419 -28.200 -34.727 1.000 12.724 162 ASP C O 1
ATOM 6764 N N . GLY C 1 151 ? 31.204 -27.870 -34.977 1.000 12.200 163 GLY C N 1
ATOM 6765 C CA . GLY C 1 151 ? 30.887 -28.464 -33.697 1.000 12.212 163 GLY C CA 1
ATOM 6766 C C . GLY C 1 151 ? 31.368 -29.910 -33.600 1.000 12.804 163 GLY C C 1
ATOM 6767 O O . GLY C 1 151 ? 31.504 -30.629 -34.607 1.000 13.315 163 GLY C O 1
ATOM 6768 N N . GLY C 1 152 ? 31.631 -30.326 -32.347 1.000 12.345 164 GLY C N 1
ATOM 6769 C CA . GLY C 1 152 ? 32.220 -31.628 -32.068 1.000 12.575 164 GLY C CA 1
ATOM 6770 C C . GLY C 1 152 ? 31.257 -32.771 -32.306 1.000 12.828 164 GLY C C 1
ATOM 6771 O O . GLY C 1 152 ? 30.070 -32.527 -32.610 1.000 12.149 164 GLY C O 1
ATOM 6772 N N . GLY C 1 153 ? 31.778 -33.986 -32.218 1.000 13.242 165 GLY C N 1
ATOM 6773 C CA . GLY C 1 153 ? 30.944 -35.183 -32.221 1.000 14.061 165 GLY C CA 1
ATOM 6774 C C . GLY C 1 153 ? 31.110 -36.042 -33.450 1.000 15.122 165 GLY C C 1
ATOM 6775 O O . GLY C 1 153 ? 30.452 -37.069 -33.523 1.000 15.258 165 GLY C O 1
ATOM 6776 N N . TYR C 1 154 ? 31.835 -35.533 -34.454 1.000 15.561 166 TYR C N 1
ATOM 6777 C CA . TYR C 1 154 ? 31.919 -36.204 -35.742 1.000 16.821 166 TYR C CA 1
ATOM 6778 C C . TYR C 1 154 ? 32.968 -37.334 -35.730 1.000 19.020 166 TYR C C 1
ATOM 6779 O O . TYR C 1 154 ? 33.032 -38.090 -36.697 1.000 19.424 166 TYR C O 1
ATOM 6788 N N . LEU C 1 155 ? 33.782 -37.455 -34.677 1.000 21.538 167 LEU C N 1
ATOM 6789 C CA . LEU C 1 155 ? 34.731 -38.574 -34.576 1.000 27.713 167 LEU C CA 1
ATOM 6790 C C . LEU C 1 155 ? 34.241 -39.635 -33.591 1.000 32.910 167 LEU C C 1
ATOM 6791 O O . LEU C 1 155 ? 34.373 -39.447 -32.358 1.000 33.065 167 LEU C O 1
ATOM 6796 N N . SER C 1 156 ? 33.751 -40.746 -34.111 1.000 36.892 168 SER C N 1
ATOM 6797 C CA . SER C 1 156 ? 33.175 -41.799 -33.300 1.000 47.549 168 SER C CA 1
ATOM 6798 C C . SER C 1 156 ? 34.075 -42.156 -32.111 1.000 57.442 168 SER C C 1
ATOM 6799 O O . SER C 1 156 ? 35.171 -42.668 -32.321 1.000 51.020 168 SER C O 1
ATOM 6802 N N . ASN C 1 157 ? 33.580 -41.957 -30.880 1.000 77.914 169 ASN C N 1
ATOM 6803 C CA . ASN C 1 157 ? 34.391 -42.073 -29.674 1.000 96.522 169 ASN C CA 1
ATOM 6804 C C . ASN C 1 157 ? 34.585 -43.545 -29.288 1.000 114.102 169 ASN C C 1
ATOM 6805 O O . ASN C 1 157 ? 33.674 -44.186 -28.768 1.000 126.858 169 ASN C O 1
ATOM 6810 N N . ASP C 1 158 ? 35.759 -44.079 -29.627 1.000 129.889 170 ASP C N 1
ATOM 6811 C CA . ASP C 1 158 ? 36.300 -45.307 -29.056 1.000 136.982 170 ASP C CA 1
ATOM 6812 C C . ASP C 1 158 ? 35.618 -46.547 -29.648 1.000 148.403 170 ASP C C 1
ATOM 6813 O O . ASP C 1 158 ? 36.245 -47.595 -29.804 1.000 163.278 170 ASP C O 1
ATOM 6818 N N . ILE C 1 159 ? 34.333 -46.429 -30.014 1.000 138.662 171 ILE C N 1
ATOM 6819 C CA . ILE C 1 159 ? 33.634 -47.461 -30.776 1.000 126.798 171 ILE C CA 1
ATOM 6820 C C . ILE C 1 159 ? 33.565 -47.003 -32.231 1.000 122.918 171 ILE C C 1
ATOM 6821 O O . ILE C 1 159 ? 33.125 -45.891 -32.515 1.000 122.171 171 ILE C O 1
ATOM 6826 N N . GLU C 1 160 ? 33.984 -47.886 -33.151 1.000 123.329 172 GLU C N 1
ATOM 6827 C CA . GLU C 1 160 ? 33.930 -47.645 -34.585 1.000 123.661 172 GLU C CA 1
ATOM 6828 C C . GLU C 1 160 ? 32.487 -47.422 -35.042 1.000 145.718 172 GLU C C 1
ATOM 6829 O O . GLU C 1 160 ? 31.561 -48.018 -34.503 1.000 174.970 172 GLU C O 1
ATOM 6835 N N . THR C 1 161 ? 32.304 -46.582 -36.078 1.000 138.983 173 THR C N 1
ATOM 6836 C CA . THR C 1 161 ? 31.014 -46.340 -36.731 1.000 122.732 173 THR C CA 1
ATOM 6837 C C . THR C 1 161 ? 29.843 -46.646 -35.785 1.000 109.450 173 THR C C 1
ATOM 6838 O O . THR C 1 161 ? 29.923 -46.254 -34.625 1.000 90.408 173 THR C O 1
ATOM 6842 N N . ALA C 1 162 ? 28.798 -47.337 -36.274 1.000 94.528 174 ALA C N 1
ATOM 6843 C CA . ALA C 1 162 ? 27.751 -47.882 -35.420 1.000 70.003 174 ALA C CA 1
ATOM 6844 C C . ALA C 1 162 ? 26.686 -46.830 -35.094 1.000 57.188 174 ALA C C 1
ATOM 6845 O O . ALA C 1 162 ? 25.804 -47.093 -34.285 1.000 50.869 174 ALA C O 1
ATOM 6847 N N . GLY C 1 163 ? 26.803 -45.612 -35.664 1.000 49.765 175 GLY C N 1
ATOM 6848 C CA . GLY C 1 163 ? 25.820 -44.550 -35.433 1.000 41.527 175 GLY C CA 1
ATOM 6849 C C . GLY C 1 163 ? 26.200 -43.648 -34.257 1.000 37.420 175 GLY C C 1
ATOM 6850 O O . GLY C 1 163 ? 25.432 -42.835 -33.708 1.000 31.470 175 GLY C O 1
ATOM 6851 N N . THR C 1 164 ? 27.482 -43.755 -33.912 1.000 36.539 176 THR C N 1
ATOM 6852 C CA . THR C 1 164 ? 28.003 -43.262 -32.652 1.000 34.921 176 THR C CA 1
ATOM 6853 C C . THR C 1 164 ? 28.721 -41.953 -32.968 1.000 33.477 176 THR C C 1
ATOM 6854 O O . THR C 1 164 ? 29.837 -41.751 -32.498 1.000 33.072 176 THR C O 1
ATOM 6858 N N . THR C 1 165 ? 28.080 -41.069 -33.800 1.000 29.536 177 THR C N 1
ATOM 6859 C CA . THR C 1 165 ? 28.452 -39.654 -33.848 1.000 25.041 177 THR C CA 1
ATOM 6860 C C . THR C 1 165 ? 27.317 -38.771 -33.330 1.000 21.240 177 THR C C 1
ATOM 6861 O O . THR C 1 165 ? 26.148 -39.099 -33.525 1.000 20.307 177 THR C O 1
ATOM 6865 N N . TRP C 1 166 ? 27.652 -37.591 -32.822 1.000 17.532 178 TRP C N 1
ATOM 6866 C CA . TRP C 1 166 ? 26.641 -36.728 -32.192 1.000 16.031 178 TRP C CA 1
ATOM 6867 C C . TRP C 1 166 ? 26.716 -35.272 -32.628 1.000 13.579 178 TRP C C 1
ATOM 6868 O O . TRP C 1 166 ? 26.208 -34.392 -31.950 1.000 12.712 178 TRP C O 1
ATOM 6879 N N . ASP C 1 167 ? 27.457 -35.026 -33.692 1.000 14.008 179 ASP C N 1
ATOM 6880 C CA . ASP C 1 167 ? 27.506 -33.694 -34.308 1.000 13.650 179 ASP C CA 1
ATOM 6881 C C . ASP C 1 167 ? 26.177 -33.414 -35.016 1.000 12.754 179 ASP C C 1
ATOM 6882 O O . ASP C 1 167 ? 25.419 -34.349 -35.295 1.000 13.485 179 ASP C O 1
ATOM 6887 N N . ASN C 1 168 ? 25.992 -32.164 -35.465 1.000 12.440 180 ASN C N 1
ATOM 6888 C CA . ASN C 1 168 ? 24.910 -31.859 -36.402 1.000 11.484 180 ASN C CA 1
ATOM 6889 C C . ASN C 1 168 ? 25.378 -32.327 -37.772 1.000 12.306 180 ASN C C 1
ATOM 6890 O O . ASN C 1 168 ? 26.164 -31.653 -38.434 1.000 11.914 180 ASN C O 1
ATOM 6895 N N . SER C 1 169 ? 24.901 -33.532 -38.167 1.000 13.179 181 SER C N 1
ATOM 6896 C CA . SER C 1 169 ? 25.291 -34.149 -39.417 1.000 14.481 181 SER C CA 1
ATOM 6897 C C . SER C 1 169 ? 24.200 -34.003 -40.477 1.000 14.942 181 SER C C 1
ATOM 6898 O O . SER C 1 169 ? 24.385 -34.496 -41.576 1.000 16.914 181 SER C O 1
ATOM 6901 N N . TRP C 1 170 ? 23.094 -33.289 -40.148 1.000 14.862 182 TRP C N 1
ATOM 6902 C CA . TRP C 1 170 ? 21.972 -33.132 -41.082 1.000 15.473 182 TRP C CA 1
ATOM 6903 C C . TRP C 1 170 ? 22.069 -31.760 -41.804 1.000 14.695 182 TRP C C 1
ATOM 6904 O O . TRP C 1 170 ? 21.904 -31.677 -42.999 1.000 15.655 182 TRP C O 1
ATOM 6915 N N . ASP C 1 171 ? 22.431 -30.718 -41.088 1.000 13.722 183 ASP C N 1
ATOM 6916 C CA . ASP C 1 171 ? 22.706 -29.422 -41.704 1.000 13.908 183 ASP C CA 1
ATOM 6917 C C . ASP C 1 171 ? 24.109 -29.349 -42.307 1.000 15.137 183 ASP C C 1
ATOM 6918 O O . ASP C 1 171 ? 24.294 -28.680 -43.311 1.000 14.572 183 ASP C O 1
ATOM 6923 N N . PHE C 1 172 ? 25.067 -30.061 -41.696 1.000 14.880 184 PHE C N 1
ATOM 6924 C CA . PHE C 1 172 ? 26.489 -29.863 -42.041 1.000 15.461 184 PHE C CA 1
ATOM 6925 C C . PHE C 1 172 ? 27.075 -31.224 -42.427 1.000 16.974 184 PHE C C 1
ATOM 6926 O O . PHE C 1 172 ? 27.214 -32.087 -41.561 1.000 16.707 184 PHE C O 1
ATOM 6934 N N . THR C 1 173 ? 27.334 -31.431 -43.713 1.000 19.773 185 THR C N 1
ATOM 6935 C CA . THR C 1 173 ? 27.647 -32.775 -44.206 1.000 21.581 185 THR C CA 1
ATOM 6936 C C . THR C 1 173 ? 29.046 -32.857 -44.780 1.000 23.684 185 THR C C 1
ATOM 6937 O O . THR C 1 173 ? 29.359 -33.900 -45.356 1.000 26.166 185 THR C O 1
ATOM 6941 N N . GLY C 1 174 ? 29.868 -31.795 -44.641 1.000 22.889 186 GLY C N 1
ATOM 6942 C CA . GLY C 1 174 ? 31.166 -31.847 -45.334 1.000 25.276 186 GLY C CA 1
ATOM 6943 C C . GLY C 1 174 ? 32.320 -32.129 -44.365 1.000 24.978 186 GLY C C 1
ATOM 6944 O O . GLY C 1 174 ? 32.103 -32.597 -43.251 1.000 24.448 186 GLY C O 1
ATOM 6945 N N . GLU C 1 175 ? 33.522 -31.759 -44.768 1.000 25.814 187 GLU C N 1
ATOM 6946 C CA . GLU C 1 175 ? 34.688 -31.881 -43.906 1.000 28.356 187 GLU C CA 1
ATOM 6947 C C . GLU C 1 175 ? 34.559 -30.914 -42.732 1.000 24.094 187 GLU C C 1
ATOM 6948 O O . GLU C 1 175 ? 34.022 -29.826 -42.879 1.000 25.584 187 GLU C O 1
ATOM 6954 N N . LYS C 1 176 ? 34.979 -31.371 -41.560 1.000 21.186 188 LYS C N 1
ATOM 6955 C CA . LYS C 1 176 ? 34.834 -30.643 -40.312 1.000 19.719 188 LYS C CA 1
ATOM 6956 C C . LYS C 1 176 ? 36.159 -30.595 -39.566 1.000 19.168 188 LYS C C 1
ATOM 6957 O O . LYS C 1 176 ? 36.985 -31.514 -39.672 1.000 20.100 188 LYS C O 1
ATOM 6963 N N . ASN C 1 177 ? 36.345 -29.510 -38.814 1.000 17.933 189 ASN C N 1
ATOM 6964 C CA . ASN C 1 177 ? 37.524 -29.335 -37.987 1.000 17.789 189 ASN C CA 1
ATOM 6965 C C . ASN C 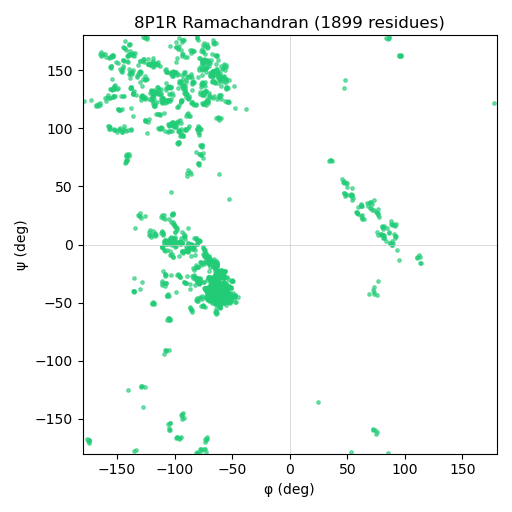1 177 ? 37.142 -28.549 -36.734 1.000 16.080 189 ASN C C 1
ATOM 6966 O O . ASN C 1 177 ? 37.039 -27.320 -36.763 1.000 15.714 189 ASN C O 1
ATOM 6971 N N . TYR C 1 178 ? 36.954 -29.295 -35.642 1.000 15.550 190 TYR C N 1
ATOM 6972 C CA . TYR C 1 178 ? 36.566 -28.773 -34.338 1.000 15.136 190 TYR C CA 1
ATOM 6973 C C . TYR C 1 178 ? 37.459 -27.609 -33.901 1.000 15.403 190 TYR C C 1
ATOM 6974 O O . TYR C 1 178 ? 36.995 -26.684 -33.233 1.000 14.873 190 TYR C O 1
ATOM 6983 N N . ASP C 1 179 ? 38.731 -27.633 -34.316 1.000 16.539 191 ASP C N 1
ATOM 6984 C CA . ASP C 1 179 ? 39.666 -26.601 -33.898 1.000 17.829 191 ASP C CA 1
ATOM 6985 C C . ASP C 1 179 ? 39.125 -25.219 -34.258 1.000 17.822 191 ASP C C 1
ATOM 6986 O O . ASP C 1 179 ? 39.374 -24.269 -33.525 1.000 18.418 191 ASP C O 1
ATOM 6991 N N A ARG C 1 180 ? 38.413 -25.091 -35.385 0.500 17.310 192 ARG C N 1
ATOM 6992 N N B ARG C 1 180 ? 38.413 -25.095 -35.384 0.500 17.416 192 ARG C N 1
ATOM 6993 C CA A ARG C 1 180 ? 37.879 -23.800 -35.797 0.500 17.158 192 ARG C CA 1
ATOM 6994 C CA B ARG C 1 180 ? 37.882 -23.805 -35.789 0.500 17.353 192 ARG C CA 1
ATOM 6995 C C A ARG C 1 180 ? 36.801 -23.307 -34.829 0.500 15.879 192 ARG C C 1
ATOM 6996 C C B ARG C 1 180 ? 36.804 -23.309 -34.826 0.500 15.976 192 ARG C C 1
ATOM 6997 O O A ARG C 1 180 ? 36.795 -22.141 -34.455 0.500 15.882 192 ARG C O 1
ATOM 6998 O O B ARG C 1 180 ? 36.804 -22.143 -34.456 0.500 15.966 192 ARG C O 1
ATOM 7013 N N . ALA C 1 181 ? 35.861 -24.175 -34.449 1.000 14.778 193 ALA C N 1
ATOM 7014 C CA . ALA C 1 181 ? 34.811 -23.803 -33.505 1.000 14.741 193 ALA C CA 1
ATOM 7015 C C . ALA C 1 181 ? 35.404 -23.565 -32.115 1.000 13.746 193 ALA C C 1
ATOM 7016 O O . ALA C 1 181 ? 34.946 -22.696 -31.385 1.000 13.609 193 ALA C O 1
ATOM 7018 N N . PHE C 1 182 ? 36.413 -24.356 -31.767 1.000 13.641 194 PHE C N 1
ATOM 7019 C CA . PHE C 1 182 ? 37.088 -24.210 -30.487 1.000 14.161 194 PHE C CA 1
ATOM 7020 C C . PHE C 1 182 ? 37.648 -22.794 -30.375 1.000 14.664 194 PHE C C 1
ATOM 7021 O O . PHE C 1 182 ? 37.439 -22.108 -29.376 1.000 14.840 194 PHE C O 1
ATOM 7029 N N . LYS C 1 183 ? 38.329 -22.340 -31.424 1.000 16.107 195 LYS C N 1
ATOM 7030 C CA . LYS C 1 183 ? 38.962 -21.037 -31.412 1.000 18.364 195 LYS C CA 1
ATOM 7031 C C . LYS C 1 183 ? 37.943 -19.894 -31.483 1.000 16.109 195 LYS C C 1
ATOM 7032 O O . LYS C 1 183 ? 38.113 -18.869 -30.822 1.000 15.094 195 LYS C O 1
ATOM 7038 N N . HIS C 1 184 ? 36.917 -20.032 -32.329 1.000 15.230 196 HIS C N 1
ATOM 7039 C CA . HIS C 1 184 ? 36.061 -18.891 -32.653 1.000 15.348 196 HIS C CA 1
ATOM 7040 C C . HIS C 1 184 ? 34.846 -18.783 -31.729 1.000 14.154 196 HIS C C 1
ATOM 7041 O O . HIS C 1 184 ? 34.437 -17.662 -31.433 1.000 14.714 196 HIS C O 1
ATOM 7048 N N . LYS C 1 185 ? 34.306 -19.896 -31.235 1.000 12.422 197 LYS C N 1
ATOM 7049 C CA . LYS C 1 185 ? 33.123 -19.829 -30.386 1.000 11.362 197 LYS C CA 1
ATOM 7050 C C . LYS C 1 185 ? 33.387 -20.364 -28.987 1.000 11.305 197 LYS C C 1
ATOM 7051 O O . LYS C 1 185 ? 33.022 -19.708 -28.001 1.000 11.183 197 LYS C O 1
ATOM 7057 N N . ILE C 1 186 ? 33.945 -21.567 -28.869 1.000 11.368 198 ILE C N 1
ATOM 7058 C CA . ILE C 1 186 ? 33.994 -22.250 -27.574 1.000 11.489 198 ILE C CA 1
ATOM 7059 C C . ILE C 1 186 ? 34.856 -21.484 -26.576 1.000 12.073 198 ILE C C 1
ATOM 7060 O O . ILE C 1 186 ? 34.393 -21.139 -25.493 1.000 10.622 198 ILE C O 1
ATOM 7065 N N . MET C 1 187 ? 36.118 -21.209 -26.934 1.000 12.355 199 MET C N 1
ATOM 7066 C CA . MET C 1 187 ? 36.978 -20.522 -25.987 1.000 13.722 199 MET C CA 1
ATOM 7067 C C . MET C 1 187 ? 36.467 -19.106 -25.729 1.000 12.864 199 MET C C 1
ATOM 7068 O O . MET C 1 187 ? 36.390 -18.658 -24.581 1.000 11.574 199 MET C O 1
ATOM 7073 N N . PRO C 1 188 ? 36.080 -18.321 -26.747 1.000 12.189 200 PRO C N 1
ATOM 7074 C CA . PRO C 1 188 ? 35.551 -16.987 -26.457 1.000 11.719 200 PRO C CA 1
ATOM 7075 C C . PRO C 1 188 ? 34.332 -16.979 -25.545 1.000 10.855 200 PRO C C 1
ATOM 7076 O O . PRO C 1 188 ? 34.230 -16.108 -24.674 1.000 10.285 200 PRO C O 1
ATOM 7080 N N . GLN C 1 189 ? 33.434 -17.951 -25.695 1.000 9.970 201 GLN C N 1
ATOM 7081 C CA . GLN C 1 189 ? 32.251 -17.963 -24.853 1.000 9.800 201 GLN C CA 1
ATOM 7082 C C . GLN C 1 189 ? 32.623 -18.388 -23.433 1.000 9.518 201 GLN C C 1
ATOM 7083 O O . GLN C 1 189 ? 32.056 -17.867 -22.484 1.000 10.006 201 GLN C O 1
ATOM 7089 N N . ILE C 1 190 ? 33.540 -19.347 -23.285 1.000 9.911 202 ILE C N 1
ATOM 7090 C CA . ILE C 1 190 ? 33.958 -19.724 -21.944 1.000 10.076 202 ILE C CA 1
ATOM 7091 C C . ILE C 1 190 ? 34.589 -18.516 -21.243 1.000 10.947 202 ILE C C 1
ATOM 7092 O O . ILE C 1 190 ? 34.310 -18.270 -20.065 1.000 10.725 202 ILE C O 1
ATOM 7097 N N . GLU C 1 191 ? 35.348 -17.718 -21.990 1.000 11.609 203 GLU C N 1
ATOM 7098 C CA . GLU C 1 191 ? 35.884 -16.493 -21.427 1.000 13.270 203 GLU C CA 1
ATOM 7099 C C . GLU C 1 191 ? 34.779 -15.524 -20.995 1.000 11.810 203 GLU C C 1
ATOM 7100 O O . GLU C 1 191 ? 34.913 -14.893 -19.945 1.000 12.678 203 GLU C O 1
ATOM 7106 N N . GLU C 1 192 ? 33.717 -15.408 -21.770 1.000 11.079 204 GLU C N 1
ATOM 7107 C CA . GLU C 1 192 ? 32.602 -14.535 -21.429 1.000 11.620 204 GLU C CA 1
ATOM 7108 C C . GLU C 1 192 ? 31.958 -14.983 -20.117 1.000 10.876 204 GLU C C 1
ATOM 7109 O O . GLU C 1 192 ? 31.763 -14.187 -19.213 1.000 11.441 204 GLU C O 1
ATOM 7115 N N . ILE C 1 193 ? 31.587 -16.250 -20.035 1.000 10.299 205 ILE C N 1
ATOM 7116 C CA . ILE C 1 193 ? 30.803 -16.683 -18.886 1.000 10.108 205 ILE C CA 1
ATOM 7117 C C . ILE C 1 193 ? 31.661 -16.685 -17.611 1.000 10.780 205 ILE C C 1
ATOM 7118 O O . ILE C 1 193 ? 31.123 -16.469 -16.513 1.000 12.312 205 ILE C O 1
ATOM 7123 N N . MET C 1 194 ? 32.978 -16.882 -17.761 1.000 11.204 206 MET C N 1
ATOM 7124 C CA . MET C 1 194 ? 33.887 -16.894 -16.615 1.000 11.497 206 MET C CA 1
ATOM 7125 C C . MET C 1 194 ? 34.360 -15.487 -16.262 1.000 11.708 206 MET C C 1
ATOM 7126 O O . MET C 1 194 ? 35.148 -15.312 -15.308 1.000 12.078 206 MET C O 1
ATOM 7131 N N . SER C 1 195 ? 33.929 -14.482 -17.036 1.000 11.552 207 SER C N 1
ATOM 7132 C CA . SER C 1 195 ? 34.325 -13.103 -16.780 1.000 12.360 207 SER C CA 1
ATOM 7133 C C . SER C 1 195 ? 33.180 -12.222 -16.286 1.000 12.596 207 SER C C 1
ATOM 7134 O O . SER C 1 195 ? 33.429 -11.244 -15.574 1.000 14.172 207 SER C O 1
ATOM 7137 N N . ASN C 1 196 ? 31.941 -12.491 -16.709 1.000 11.454 208 ASN C N 1
ATOM 7138 C CA . ASN C 1 196 ? 30.927 -11.451 -16.709 1.000 12.118 208 ASN C CA 1
ATOM 7139 C C . ASN C 1 196 ? 29.852 -11.678 -15.643 1.000 12.246 208 ASN C C 1
ATOM 7140 O O . ASN C 1 196 ? 28.962 -10.835 -15.540 1.000 12.189 208 ASN C O 1
ATOM 7145 N N . TYR C 1 197 ? 29.966 -12.727 -14.814 1.000 11.533 209 TYR C N 1
ATOM 7146 C CA . TYR C 1 197 ? 28.877 -13.144 -13.920 1.000 11.613 209 TYR C CA 1
ATOM 7147 C C . TYR C 1 197 ? 29.356 -13.365 -12.495 1.000 11.901 209 TYR C C 1
ATOM 7148 O O . TYR C 1 197 ? 28.690 -14.066 -11.717 1.000 12.573 209 TYR C O 1
ATOM 7157 N N . GLY C 1 198 ? 30.444 -12.692 -12.113 1.000 13.088 210 GLY C N 1
ATOM 7158 C CA . GLY C 1 198 ? 30.971 -12.801 -10.760 1.000 13.579 210 GLY C CA 1
ATOM 7159 C C . GLY C 1 198 ? 31.671 -14.122 -10.496 1.000 13.087 210 GLY C C 1
ATOM 7160 O O . GLY C 1 198 ? 32.077 -14.815 -11.410 1.000 12.962 210 GLY C O 1
ATOM 7161 N N A GLU C 1 199 ? 31.825 -14.426 -9.207 0.500 14.153 211 GLU C N 1
ATOM 7162 N N B GLU C 1 199 ? 31.817 -14.426 -9.212 0.500 13.548 211 GLU C N 1
ATOM 7163 C CA A GLU C 1 199 ? 32.570 -15.586 -8.759 0.500 14.894 211 GLU C CA 1
ATOM 7164 C CA B GLU C 1 199 ? 32.563 -15.584 -8.762 0.500 13.802 211 GLU C CA 1
ATOM 7165 C C A GLU C 1 199 ? 31.839 -16.859 -9.175 0.500 13.681 211 GLU C C 1
ATOM 7166 C C B GLU C 1 199 ? 31.843 -16.858 -9.177 0.500 13.114 211 GLU C C 1
ATOM 7167 O O A GLU C 1 199 ? 30.682 -17.041 -8.811 0.500 13.370 211 GLU C O 1
ATOM 7168 O O B GLU C 1 199 ? 30.698 -17.044 -8.798 0.500 12.811 211 GLU C O 1
ATOM 7179 N N . ILE C 1 200 ? 32.555 -17.763 -9.864 1.000 13.134 212 ILE C N 1
ATOM 7180 C CA . ILE C 1 200 ? 31.994 -19.029 -10.298 1.000 12.756 212 ILE C CA 1
ATOM 7181 C C . ILE C 1 200 ? 32.642 -20.150 -9.484 1.000 12.565 212 ILE C C 1
ATOM 7182 O O . ILE C 1 200 ? 33.853 -20.246 -9.461 1.000 13.389 212 ILE C O 1
ATOM 7187 N N . SER C 1 201 ? 31.821 -20.991 -8.830 1.000 11.892 213 SER C N 1
ATOM 7188 C CA . SER C 1 201 ? 32.316 -22.030 -7.936 1.000 12.438 213 SER C CA 1
ATOM 7189 C C . SER C 1 201 ? 32.443 -23.402 -8.628 1.000 12.656 213 SER C C 1
ATOM 7190 O O . SER C 1 201 ? 33.215 -24.234 -8.170 1.000 12.260 213 SER C O 1
ATOM 7193 N N . VAL C 1 202 ? 31.659 -23.658 -9.663 1.000 12.462 214 VAL C N 1
ATOM 7194 C CA . VAL C 1 202 ? 31.612 -24.934 -10.361 1.000 13.254 214 VAL C CA 1
ATOM 7195 C C . VAL C 1 202 ? 31.513 -24.670 -11.871 1.000 12.874 214 VAL C C 1
ATOM 7196 O O . VAL C 1 202 ? 30.761 -23.815 -12.319 1.000 13.094 214 VAL C O 1
ATOM 7200 N N . ALA C 1 203 ? 32.319 -25.407 -12.645 1.000 12.558 215 ALA C N 1
ATOM 7201 C CA . ALA C 1 203 ? 32.244 -25.419 -14.083 1.000 12.696 215 ALA C CA 1
ATOM 7202 C C . ALA C 1 203 ? 31.881 -26.839 -14.491 1.000 12.501 215 ALA C C 1
ATOM 7203 O O . ALA C 1 203 ? 32.632 -27.753 -14.206 1.000 14.525 215 ALA C O 1
ATOM 7205 N N . TRP C 1 204 ? 30.771 -26.959 -15.187 1.000 12.120 216 TRP C N 1
ATOM 7206 C CA . TRP C 1 204 ? 30.174 -28.217 -15.588 1.000 11.885 216 TRP C CA 1
ATOM 7207 C C . TRP C 1 204 ? 30.267 -28.344 -17.111 1.000 12.012 216 TRP C C 1
ATOM 7208 O O . TRP C 1 204 ? 29.447 -27.784 -17.839 1.000 12.994 216 TRP C O 1
ATOM 7219 N N . PHE C 1 205 ? 31.249 -29.119 -17.551 1.000 11.654 217 PHE C N 1
ATOM 7220 C CA . PHE C 1 205 ? 31.456 -29.408 -18.962 1.000 12.262 217 PHE C CA 1
ATOM 7221 C C . PHE C 1 205 ? 30.798 -30.743 -19.292 1.000 13.073 217 PHE C C 1
ATOM 7222 O O . PHE C 1 205 ? 30.275 -31.404 -18.391 1.000 13.480 217 PHE C O 1
ATOM 7230 N N . ASN C 1 206 ? 30.840 -31.158 -20.579 1.000 13.520 218 ASN C N 1
ATOM 7231 C CA . ASN C 1 206 ? 30.042 -32.325 -20.952 1.000 14.052 218 ASN C CA 1
ATOM 7232 C C . ASN C 1 206 ? 30.568 -32.977 -22.232 1.000 14.458 218 ASN C C 1
ATOM 7233 O O . ASN C 1 206 ? 31.224 -32.341 -23.054 1.000 13.956 218 ASN C O 1
ATOM 7238 N N A VAL C 1 207 ? 30.317 -34.292 -22.303 0.500 15.198 219 VAL C N 1
ATOM 7239 N N B VAL C 1 207 ? 30.272 -34.273 -22.396 0.500 14.968 219 VAL C N 1
ATOM 7240 C CA A VAL C 1 207 ? 30.537 -35.183 -23.436 0.500 15.970 219 VAL C CA 1
ATOM 7241 C CA B VAL C 1 207 ? 30.496 -35.054 -23.614 0.500 15.649 219 VAL C CA 1
ATOM 7242 C C A VAL C 1 207 ? 31.802 -34.817 -24.226 0.500 16.342 219 VAL C C 1
ATOM 7243 C C B VAL C 1 207 ? 31.837 -34.759 -24.264 0.500 16.127 219 VAL C C 1
ATOM 7244 O O A VAL C 1 207 ? 31.729 -34.393 -25.367 0.500 17.346 219 VAL C O 1
ATOM 7245 O O B VAL C 1 207 ? 31.817 -34.297 -25.399 0.500 16.957 219 VAL C O 1
ATOM 7252 N N . PRO C 1 208 ? 33.006 -35.053 -23.645 1.000 16.458 220 PRO C N 1
ATOM 7253 C CA . PRO C 1 208 ? 34.272 -34.670 -24.251 1.000 17.177 220 PRO C CA 1
ATOM 7254 C C . PRO C 1 208 ? 34.712 -35.652 -25.331 1.000 19.363 220 PRO C C 1
ATOM 7255 O O . PRO C 1 208 ? 35.737 -36.310 -25.232 1.000 20.314 220 PRO C O 1
ATOM 7259 N N . MET C 1 209 ? 33.974 -35.712 -26.409 1.000 19.621 221 MET C N 1
ATOM 7260 C CA . MET C 1 209 ? 34.291 -36.770 -27.308 1.000 21.805 221 MET C CA 1
ATOM 7261 C C . MET C 1 209 ? 35.121 -36.317 -28.501 1.000 18.915 221 MET C C 1
ATOM 7262 O O . MET C 1 209 ? 35.517 -37.168 -29.301 1.000 19.268 221 MET C O 1
ATOM 7267 N N . THR C 1 210 ? 35.512 -35.040 -28.585 1.000 17.135 222 THR C N 1
ATOM 7268 C CA . THR C 1 210 ? 36.314 -34.556 -29.728 1.000 15.943 222 THR C CA 1
ATOM 7269 C C . THR C 1 210 ? 37.557 -33.771 -29.285 1.000 16.300 222 THR C C 1
ATOM 7270 O O . THR C 1 210 ? 38.591 -33.887 -29.908 1.000 16.149 222 THR C O 1
ATOM 7274 N N . LEU C 1 211 ? 37.441 -32.961 -28.221 1.000 15.957 223 LEU C N 1
ATOM 7275 C CA . LEU C 1 211 ? 38.535 -32.056 -27.911 1.000 16.420 223 LEU C CA 1
ATOM 7276 C C . LEU C 1 211 ? 39.754 -32.855 -27.419 1.000 17.524 223 LEU C C 1
ATOM 7277 O O . LEU C 1 211 ? 39.650 -33.898 -26.773 1.000 18.274 223 LEU C O 1
ATOM 7282 N N . SER C 1 212 ? 40.925 -32.338 -27.791 1.000 17.316 224 SER C N 1
ATOM 7283 C CA . SER C 1 212 ? 42.206 -32.926 -27.456 1.000 18.827 224 SER C CA 1
ATOM 7284 C C . SER C 1 212 ? 42.566 -32.668 -25.990 1.000 19.158 224 SER C C 1
ATOM 7285 O O . SER C 1 212 ? 41.974 -31.805 -25.335 1.000 18.212 224 SER C O 1
ATOM 7288 N N . ASP C 1 213 ? 43.568 -33.399 -25.505 1.000 20.720 225 ASP C N 1
ATOM 7289 C CA . ASP C 1 213 ? 44.086 -33.131 -24.161 1.000 21.824 225 ASP C CA 1
ATOM 7290 C C . ASP C 1 213 ? 44.547 -31.661 -24.047 1.000 20.874 225 ASP C C 1
ATOM 7291 O O . ASP C 1 213 ? 44.267 -30.992 -23.052 1.000 21.075 225 ASP C O 1
ATOM 7296 N N . GLU C 1 214 ? 45.170 -31.144 -25.080 1.000 20.513 226 GLU C N 1
ATOM 7297 C CA . GLU C 1 214 ? 45.611 -29.758 -25.085 1.000 21.604 226 GLU C CA 1
ATOM 7298 C C . GLU C 1 214 ? 44.458 -28.753 -25.042 1.000 19.414 226 GLU C C 1
ATOM 7299 O O . GLU C 1 214 ? 44.533 -27.725 -24.366 1.000 18.950 226 GLU C O 1
ATOM 7305 N N . GLN C 1 215 ? 43.383 -29.060 -25.770 1.000 17.497 227 GLN C N 1
ATOM 7306 C CA . GLN C 1 215 ? 42.179 -28.216 -25.733 1.000 15.978 227 GLN C CA 1
ATOM 7307 C C . GLN C 1 215 ? 41.530 -28.282 -24.356 1.000 15.512 227 GLN C C 1
ATOM 7308 O O . GLN C 1 215 ? 41.108 -27.259 -23.840 1.000 14.821 227 GLN C O 1
ATOM 7314 N N . SER C 1 216 ? 41.430 -29.475 -23.762 1.000 15.732 228 SER C N 1
ATOM 7315 C CA . SER C 1 216 ? 40.937 -29.603 -22.394 1.000 15.975 228 SER C CA 1
ATOM 7316 C C . SER C 1 216 ? 41.789 -28.742 -21.457 1.000 16.768 228 SER C C 1
ATOM 7317 O O . SER C 1 216 ? 41.255 -28.038 -20.596 1.000 17.008 228 SER C O 1
ATOM 7320 N N A GLN C 1 217 ? 43.108 -28.803 -21.618 0.500 18.245 229 GLN C N 1
ATOM 7321 N N B GLN C 1 217 ? 43.106 -28.802 -21.632 0.500 17.537 229 GLN C N 1
ATOM 7322 C CA A GLN C 1 217 ? 44.022 -28.064 -20.755 0.500 19.171 229 GLN C CA 1
ATOM 7323 C CA B GLN C 1 217 ? 43.988 -28.062 -20.749 0.500 17.893 229 GLN C CA 1
ATOM 7324 C C A GLN C 1 217 ? 43.843 -26.560 -20.945 0.500 17.959 229 GLN C C 1
ATOM 7325 C C B GLN C 1 217 ? 43.841 -26.556 -20.947 0.500 17.325 229 GLN C C 1
ATOM 7326 O O A GLN C 1 217 ? 43.899 -25.816 -19.976 0.500 17.794 229 GLN C O 1
ATOM 7327 O O B GLN C 1 217 ? 43.892 -25.810 -19.981 0.500 17.210 229 GLN C O 1
ATOM 7338 N N . THR C 1 218 ? 43.671 -26.112 -22.190 1.000 17.351 230 THR C N 1
ATOM 7339 C CA . THR C 1 218 ? 43.462 -24.697 -22.482 1.000 16.954 230 THR C CA 1
ATOM 7340 C C . THR C 1 218 ? 42.216 -24.194 -21.768 1.000 16.054 230 THR C C 1
ATOM 7341 O O . THR C 1 218 ? 42.230 -23.124 -21.157 1.000 15.270 230 THR C O 1
ATOM 7345 N N . ILE C 1 219 ? 41.119 -24.978 -21.829 1.000 14.295 231 ILE C N 1
ATOM 7346 C CA . ILE C 1 219 ? 39.924 -24.600 -21.096 1.000 14.061 231 ILE C CA 1
ATOM 7347 C C . ILE C 1 219 ? 40.223 -24.548 -19.590 1.000 14.141 231 ILE C C 1
ATOM 7348 O O . ILE C 1 219 ? 39.837 -23.609 -18.908 1.000 13.535 231 ILE C O 1
ATOM 7353 N N . TYR C 1 220 ? 40.815 -25.616 -19.068 1.000 15.318 232 TYR C N 1
ATOM 7354 C CA . TYR C 1 220 ? 41.110 -25.690 -17.646 1.000 15.957 232 TYR C CA 1
ATOM 7355 C C . TYR C 1 220 ? 41.901 -24.464 -17.202 1.000 16.244 232 TYR C C 1
ATOM 7356 O O . TYR C 1 220 ? 41.525 -23.797 -16.242 1.000 16.418 232 TYR C O 1
ATOM 7365 N N . ASP C 1 221 ? 42.961 -24.139 -17.918 1.000 16.068 233 ASP C N 1
ATOM 7366 C CA . ASP C 1 221 ? 43.841 -23.052 -17.535 1.000 17.197 233 ASP C CA 1
ATOM 7367 C C . ASP C 1 221 ? 43.125 -21.701 -17.629 1.000 16.051 233 ASP C C 1
ATOM 7368 O O . ASP C 1 221 ? 43.371 -20.818 -16.803 1.000 16.014 233 ASP C O 1
ATOM 7373 N N . THR C 1 222 ? 42.306 -21.529 -18.647 1.000 15.460 234 THR C N 1
ATOM 7374 C CA . THR C 1 222 ? 41.557 -20.297 -18.836 1.000 15.241 234 THR C CA 1
ATOM 7375 C C . THR C 1 222 ? 40.539 -20.121 -17.728 1.000 14.545 234 THR C C 1
ATOM 7376 O O . THR C 1 222 ? 40.429 -19.030 -17.173 1.000 15.457 234 THR C O 1
ATOM 7380 N N . VAL C 1 223 ? 39.801 -21.183 -17.391 1.000 13.336 235 VAL C N 1
ATOM 7381 C CA . VAL C 1 223 ? 38.852 -21.091 -16.282 1.000 12.948 235 VAL C CA 1
ATOM 7382 C C . VAL C 1 223 ? 39.576 -20.691 -15.000 1.000 14.181 235 VAL C C 1
ATOM 7383 O O . VAL C 1 223 ? 39.124 -19.793 -14.274 1.000 14.572 235 VAL C O 1
ATOM 7387 N N . LYS C 1 224 ? 40.722 -21.332 -14.704 1.000 15.891 236 LYS C N 1
ATOM 7388 C CA . LYS C 1 224 ? 41.428 -21.022 -13.469 1.000 17.532 236 LYS C CA 1
ATOM 7389 C C . LYS C 1 224 ? 42.006 -19.616 -13.484 1.000 18.138 236 LYS C C 1
ATOM 7390 O O . LYS C 1 224 ? 42.109 -18.976 -12.422 1.000 20.368 236 LYS C O 1
ATOM 7396 N N . ARG C 1 225 ? 42.421 -19.137 -14.646 1.000 17.775 237 ARG C N 1
ATOM 7397 C CA . ARG C 1 225 ? 42.970 -17.793 -14.743 1.000 19.128 237 ARG C CA 1
ATOM 7398 C C . ARG C 1 225 ? 41.877 -16.790 -14.353 1.000 17.525 237 ARG C C 1
ATOM 7399 O O . ARG C 1 225 ? 42.151 -15.855 -13.615 1.000 16.666 237 ARG C O 1
ATOM 7407 N N . LEU C 1 226 ? 40.667 -16.970 -14.896 1.000 16.751 238 LEU C N 1
ATOM 7408 C CA . LEU C 1 226 ? 39.576 -16.020 -14.701 1.000 15.665 238 LEU C CA 1
ATOM 7409 C C . LEU C 1 226 ? 38.854 -16.270 -13.375 1.000 15.753 238 LEU C C 1
ATOM 7410 O O . LEU C 1 226 ? 38.277 -15.342 -12.815 1.000 15.264 238 LEU C O 1
ATOM 7415 N N . GLN C 1 227 ? 38.887 -17.513 -12.884 1.000 15.796 239 GLN C N 1
ATOM 7416 C CA . GLN C 1 227 ? 38.093 -17.947 -11.729 1.000 15.894 239 GLN C CA 1
ATOM 7417 C C . GLN C 1 227 ? 38.947 -18.907 -10.914 1.000 17.005 239 GLN C C 1
ATOM 7418 O O . GLN C 1 227 ? 38.767 -20.131 -10.959 1.000 16.735 239 GLN C O 1
ATOM 7424 N N . PRO C 1 228 ? 39.919 -18.385 -10.132 1.000 18.575 240 PRO C N 1
ATOM 7425 C CA . PRO C 1 228 ? 40.880 -19.274 -9.465 1.000 19.803 240 PRO C CA 1
ATOM 7426 C C . PRO C 1 228 ? 40.258 -20.295 -8.511 1.000 20.580 240 PRO C C 1
ATOM 7427 O O . PRO C 1 228 ? 40.890 -21.331 -8.280 1.000 21.712 240 PRO C O 1
ATOM 7431 N N . ASP C 1 229 ? 39.035 -20.043 -8.021 1.000 22.100 241 ASP C N 1
ATOM 7432 C CA . ASP C 1 229 ? 38.431 -20.943 -7.040 1.000 25.163 241 ASP C CA 1
ATOM 7433 C C . ASP C 1 229 ? 37.390 -21.866 -7.684 1.000 23.635 241 ASP C C 1
ATOM 7434 O O . ASP C 1 229 ? 36.760 -22.637 -6.973 1.000 22.693 241 ASP C O 1
ATOM 7439 N N . CYS C 1 230 ? 37.238 -21.824 -9.015 1.000 19.717 242 CYS C N 1
ATOM 7440 C CA . CYS C 1 230 ? 36.202 -22.601 -9.667 1.000 17.805 242 CYS C CA 1
ATOM 7441 C C . CYS C 1 230 ? 36.607 -24.076 -9.745 1.000 18.665 242 CYS C C 1
ATOM 7442 O O . CYS C 1 230 ? 37.660 -24.366 -10.253 1.000 19.704 242 CYS C O 1
ATOM 7445 N N . LEU C 1 231 ? 35.742 -25.011 -9.300 1.000 16.969 243 LEU C N 1
ATOM 7446 C CA . LEU C 1 231 ? 36.009 -26.439 -9.413 1.000 16.644 243 LEU C CA 1
ATOM 7447 C C . LEU C 1 231 ? 35.467 -26.963 -10.730 1.000 15.521 243 LEU C C 1
ATOM 7448 O O . LEU C 1 231 ? 34.317 -26.719 -11.070 1.000 15.743 243 LEU C O 1
ATOM 7453 N N . ILE C 1 232 ? 36.284 -27.698 -11.468 1.000 15.156 244 ILE C N 1
ATOM 7454 C CA . ILE C 1 232 ? 35.925 -28.149 -12.820 1.000 14.103 244 ILE C CA 1
ATOM 7455 C C . ILE C 1 232 ? 35.596 -29.641 -12.780 1.000 13.531 244 ILE C C 1
ATOM 7456 O O . ILE C 1 232 ? 36.330 -30.423 -12.151 1.000 13.277 244 ILE C O 1
ATOM 7461 N N . ASN C 1 233 ? 34.516 -30.059 -13.440 1.000 13.051 245 ASN C N 1
ATOM 7462 C CA . ASN C 1 233 ? 34.135 -31.454 -13.393 1.000 13.454 245 ASN C CA 1
ATOM 7463 C C . ASN C 1 233 ? 34.892 -32.305 -14.428 1.000 14.320 245 ASN C C 1
ATOM 7464 O O . ASN C 1 233 ? 35.542 -31.793 -15.351 1.000 13.314 245 ASN C O 1
ATOM 7469 N N . SER C 1 234 ? 34.794 -33.637 -14.252 1.000 14.610 246 SER C N 1
ATOM 7470 C CA . SER C 1 234 ? 35.601 -34.576 -15.038 1.000 15.303 246 SER C CA 1
ATOM 7471 C C . SER C 1 234 ? 35.181 -34.647 -16.511 1.000 15.289 246 SER C C 1
ATOM 7472 O O . SER C 1 234 ? 35.966 -35.102 -17.329 1.000 17.368 246 SER C O 1
ATOM 7475 N N . ARG C 1 235 ? 34.013 -34.159 -16.865 1.000 14.832 247 ARG C N 1
ATOM 7476 C CA . ARG C 1 235 ? 33.545 -34.217 -18.254 1.000 15.279 247 ARG C CA 1
ATOM 7477 C C . ARG C 1 235 ? 34.172 -33.116 -19.123 1.000 15.457 247 ARG C C 1
ATOM 7478 O O . ARG C 1 235 ? 33.853 -33.011 -20.323 1.000 14.612 247 ARG C O 1
ATOM 7486 N N . LEU C 1 236 ? 35.101 -32.316 -18.556 1.000 14.610 248 LEU C N 1
ATOM 7487 C CA . LEU C 1 236 ? 35.944 -31.476 -19.407 1.000 14.373 248 LEU C CA 1
ATOM 7488 C C . LEU C 1 236 ? 36.803 -32.368 -20.270 1.000 15.366 248 LEU C C 1
ATOM 7489 O O . LEU C 1 236 ? 37.239 -31.978 -21.365 1.000 15.888 248 LEU C O 1
ATOM 7494 N N . GLY C 1 237 ? 37.078 -33.570 -19.763 1.000 16.082 249 GLY C N 1
ATOM 7495 C CA . GLY C 1 237 ? 37.766 -34.587 -20.532 1.000 17.092 249 GLY C CA 1
ATOM 7496 C C . GLY C 1 237 ? 39.259 -34.622 -20.264 1.000 17.837 249 GLY C C 1
ATOM 7497 O O . GLY C 1 237 ? 39.851 -33.684 -19.740 1.000 17.477 249 GLY C O 1
ATOM 7498 N N . ASN C 1 238 ? 39.871 -35.753 -20.646 1.000 18.503 250 ASN C N 1
ATOM 7499 C CA . ASN C 1 238 ? 41.307 -35.893 -20.771 1.000 20.456 250 ASN C CA 1
ATOM 7500 C C . ASN C 1 238 ? 42.014 -35.705 -19.421 1.000 20.351 250 ASN C C 1
ATOM 7501 O O . ASN C 1 238 ? 43.221 -35.404 -19.372 1.000 21.464 250 ASN C O 1
ATOM 7506 N N . GLY C 1 239 ? 41.299 -35.962 -18.317 1.000 19.996 251 GLY C N 1
ATOM 7507 C CA . GLY C 1 239 ? 41.912 -35.917 -17.000 1.000 21.014 251 GLY C CA 1
ATOM 7508 C C . GLY C 1 239 ? 42.029 -34.494 -16.432 1.000 20.934 251 GLY C C 1
ATOM 7509 O O . GLY C 1 239 ? 42.702 -34.312 -15.412 1.000 22.080 251 GLY C O 1
ATOM 7510 N N . ARG C 1 240 ? 41.432 -33.489 -17.094 1.000 19.817 252 ARG C N 1
ATOM 7511 C CA . ARG C 1 240 ? 41.630 -32.101 -16.682 1.000 20.095 252 ARG C CA 1
ATOM 7512 C C . ARG C 1 240 ? 40.439 -31.683 -15.820 1.000 18.345 252 ARG C C 1
ATOM 7513 O O . ARG C 1 240 ? 39.456 -31.138 -16.327 1.000 18.004 252 ARG C O 1
ATOM 7521 N N . TYR C 1 241 ? 40.508 -31.937 -14.512 1.000 17.467 253 TYR C N 1
ATOM 7522 C CA . TYR C 1 241 ? 39.397 -31.729 -13.638 1.000 17.085 253 TYR C CA 1
ATOM 7523 C C . TYR C 1 241 ? 39.827 -31.705 -12.177 1.000 16.553 253 TYR C C 1
ATOM 7524 O O . TYR C 1 241 ? 40.920 -32.131 -11.821 1.000 16.917 253 TYR C O 1
ATOM 7533 N N . ASP C 1 242 ? 38.912 -31.144 -11.363 1.000 15.675 254 ASP C N 1
ATOM 7534 C CA . ASP C 1 242 ? 39.075 -31.059 -9.925 1.000 16.366 254 ASP C CA 1
ATOM 7535 C C . ASP C 1 242 ? 38.142 -32.018 -9.195 1.000 16.378 254 ASP C C 1
ATOM 7536 O O . ASP C 1 242 ? 38.454 -32.437 -8.086 1.000 17.320 254 ASP C O 1
ATOM 7541 N N . TYR C 1 243 ? 36.997 -32.355 -9.811 1.000 15.572 255 TYR C N 1
ATOM 7542 C CA . TYR C 1 243 ? 36.098 -33.325 -9.175 1.000 15.747 255 TYR C CA 1
ATOM 7543 C C . TYR C 1 243 ? 35.505 -34.249 -10.213 1.000 15.785 255 TYR C C 1
ATOM 7544 O O . TYR C 1 243 ? 35.427 -33.903 -11.402 1.000 15.684 255 TYR C O 1
ATOM 7553 N N . VAL C 1 244 ? 35.078 -35.423 -9.722 1.000 16.257 256 VAL C N 1
ATOM 7554 C CA . VAL C 1 244 ? 34.522 -36.440 -10.595 1.000 16.321 256 VAL C CA 1
ATOM 7555 C C . VAL C 1 244 ? 32.995 -36.337 -10.671 1.000 15.515 256 VAL C C 1
ATOM 7556 O O . VAL C 1 244 ? 32.326 -36.406 -9.638 1.000 15.428 256 VAL C O 1
ATOM 7560 N N . SER C 1 245 ? 32.483 -36.201 -11.891 1.000 14.774 257 SER C N 1
ATOM 7561 C CA . SER C 1 245 ? 31.071 -36.341 -12.199 1.000 15.170 257 SER C CA 1
ATOM 7562 C C . SER C 1 245 ? 30.811 -37.805 -12.493 1.000 16.472 257 SER C C 1
ATOM 7563 O O . SER C 1 245 ? 31.466 -38.371 -13.386 1.000 17.038 257 SER C O 1
ATOM 7566 N N . LEU C 1 246 ? 29.850 -38.418 -11.776 1.000 17.974 258 LEU C N 1
ATOM 7567 C CA . LEU C 1 246 ? 29.407 -39.763 -12.173 1.000 19.407 258 LEU C CA 1
ATOM 7568 C C . LEU C 1 246 ? 28.530 -39.692 -13.445 1.000 19.771 258 LEU C C 1
ATOM 7569 O O . LEU C 1 246 ? 28.357 -38.628 -14.035 1.000 18.484 258 LEU C O 1
ATOM 7574 N N . GLY C 1 247 ? 27.989 -40.848 -13.851 1.000 21.198 259 GLY C N 1
ATOM 7575 C CA . GLY C 1 247 ? 27.046 -40.876 -14.967 1.000 21.215 259 GLY C CA 1
ATOM 7576 C C . GLY C 1 247 ? 25.747 -40.122 -14.654 1.000 19.946 259 GLY C C 1
ATOM 7577 O O . GLY C 1 247 ? 25.417 -39.809 -13.500 1.000 20.720 259 GLY C O 1
ATOM 7578 N N . ASP C 1 248 ? 25.007 -39.807 -15.713 1.000 20.116 260 ASP C N 1
ATOM 7579 C CA . ASP C 1 248 ? 23.688 -39.208 -15.592 1.000 19.053 260 ASP C CA 1
ATOM 7580 C C . ASP C 1 248 ? 22.848 -40.101 -14.676 1.000 19.194 260 ASP C C 1
ATOM 7581 O O . ASP C 1 248 ? 22.720 -41.310 -14.929 1.000 19.811 260 ASP C O 1
ATOM 7586 N N . ASN C 1 249 ? 22.301 -39.536 -13.586 1.000 19.779 261 ASN C N 1
ATOM 7587 C CA . ASN C 1 249 ? 21.425 -40.312 -12.712 1.000 19.621 261 ASN C CA 1
ATOM 7588 C C . ASN C 1 249 ? 22.122 -41.545 -12.134 1.000 20.415 261 ASN C C 1
ATOM 7589 O O . ASN C 1 249 ? 21.450 -42.504 -11.761 1.000 20.920 261 ASN C O 1
ATOM 7594 N N . GLU C 1 250 ? 23.463 -41.542 -11.999 1.000 21.593 262 GLU C N 1
ATOM 7595 C CA . GLU C 1 250 ? 24.155 -42.752 -11.557 1.000 22.693 262 GLU C CA 1
ATOM 7596 C C . GLU C 1 250 ? 24.185 -42.808 -10.030 1.000 24.743 262 GLU C C 1
ATOM 7597 O O . GLU C 1 250 ? 24.896 -42.023 -9.389 1.000 25.068 262 GLU C O 1
ATOM 7603 N N . ILE C 1 251 ? 23.429 -43.763 -9.484 1.000 27.103 263 ILE C N 1
ATOM 7604 C CA . ILE C 1 251 ? 23.389 -44.015 -8.051 1.000 28.869 263 ILE C CA 1
ATOM 7605 C C . ILE C 1 251 ? 24.202 -45.283 -7.808 1.000 29.607 263 ILE C C 1
ATOM 7606 O O . ILE C 1 251 ? 23.739 -46.388 -8.050 1.000 33.185 263 ILE C O 1
ATOM 7611 N N . PRO C 1 252 ? 25.478 -45.185 -7.405 1.000 31.306 264 PRO C N 1
ATOM 7612 C CA . PRO C 1 252 ? 26.356 -46.365 -7.420 1.000 32.959 264 PRO C CA 1
ATOM 7613 C C . PRO C 1 252 ? 25.991 -47.345 -6.311 1.000 35.137 264 PRO C C 1
ATOM 7614 O O . PRO C 1 252 ? 25.544 -46.967 -5.230 1.000 34.605 264 PRO C O 1
ATOM 7618 N N . GLU C 1 253 ? 26.210 -48.622 -6.584 1.000 36.143 265 GLU C N 1
ATOM 7619 C CA . GLU C 1 253 ? 26.096 -49.649 -5.555 1.000 38.816 265 GLU C CA 1
ATOM 7620 C C . GLU C 1 253 ? 27.149 -49.442 -4.459 1.000 39.149 265 GLU C C 1
ATOM 7621 O O . GLU C 1 253 ? 28.216 -48.888 -4.705 1.000 34.147 265 GLU C O 1
ATOM 7627 N N . ASP C 1 254 ? 26.836 -49.957 -3.263 1.000 42.115 266 ASP C N 1
ATOM 7628 C CA . ASP C 1 254 ? 27.671 -49.775 -2.084 1.000 42.843 266 ASP C CA 1
ATOM 7629 C C . ASP C 1 254 ? 29.126 -50.139 -2.374 1.000 43.922 266 ASP C C 1
ATOM 7630 O O . ASP C 1 254 ? 30.039 -49.385 -2.020 1.000 40.456 266 ASP C O 1
ATOM 7635 N N . SER C 1 255 ? 29.345 -51.310 -2.989 1.000 44.692 267 SER C N 1
ATOM 7636 C CA . SER C 1 255 ? 30.683 -51.823 -3.260 1.000 48.347 267 SER C CA 1
ATOM 7637 C C . SER C 1 255 ? 31.526 -50.810 -4.057 1.000 46.269 267 SER C C 1
ATOM 7638 O O . SER C 1 255 ? 32.630 -50.450 -3.649 1.000 45.379 267 SER C O 1
ATOM 7641 N N . ASP C 1 256 ? 30.976 -50.324 -5.170 1.000 42.145 268 ASP C N 1
ATOM 7642 C CA . ASP C 1 256 ? 31.657 -49.371 -6.034 1.000 42.507 268 ASP C CA 1
ATOM 7643 C C . ASP C 1 256 ? 31.817 -48.015 -5.338 1.000 40.464 268 ASP C C 1
ATOM 7644 O O . ASP C 1 256 ? 32.827 -47.343 -5.535 1.000 40.847 268 ASP C O 1
ATOM 7649 N N . ALA C 1 257 ? 30.801 -47.575 -4.586 1.000 38.266 269 ALA C N 1
ATOM 7650 C CA . ALA C 1 257 ? 30.852 -46.268 -3.945 1.000 40.060 269 ALA C CA 1
ATOM 7651 C C . ALA C 1 257 ? 31.912 -46.272 -2.834 1.000 40.323 269 ALA C C 1
ATOM 7652 O O . ALA C 1 257 ? 32.543 -45.249 -2.572 1.000 39.594 269 ALA C O 1
ATOM 7654 N N . SER C 1 258 ? 32.080 -47.416 -2.167 1.000 42.548 270 SER C N 1
ATOM 7655 C CA . SER C 1 258 ? 33.013 -47.454 -1.056 1.000 49.222 270 SER C CA 1
ATOM 7656 C C . SER C 1 258 ? 34.451 -47.477 -1.602 1.000 53.356 270 SER C C 1
ATOM 7657 O O . SER C 1 258 ? 35.306 -46.829 -1.010 1.000 55.447 270 SER C O 1
ATOM 7660 N N . ASP C 1 259 ? 34.689 -48.099 -2.768 1.000 54.109 271 ASP C N 1
ATOM 7661 C CA . ASP C 1 259 ? 35.999 -48.167 -3.414 1.000 55.004 271 ASP C CA 1
ATOM 7662 C C . ASP C 1 259 ? 36.318 -46.899 -4.222 1.000 49.872 271 ASP C C 1
ATOM 7663 O O . ASP C 1 259 ? 37.472 -46.490 -4.283 1.000 47.396 271 ASP C O 1
ATOM 7668 N N . LYS C 1 260 ? 35.303 -46.281 -4.834 1.000 46.918 272 LYS C N 1
ATOM 7669 C CA . LYS C 1 260 ? 35.507 -45.226 -5.828 1.000 45.391 272 LYS C CA 1
ATOM 7670 C C . LYS C 1 260 ? 36.573 -45.608 -6.876 1.000 47.709 272 LYS C C 1
ATOM 7671 O O . LYS C 1 260 ? 36.435 -46.725 -7.486 1.000 50.839 272 LYS C O 1
ATOM 7677 N N . VAL C 1 267 ? 41.151 -46.713 -17.080 1.000 45.341 279 VAL C N 1
ATOM 7678 C CA . VAL C 1 267 ? 40.290 -45.487 -16.986 1.000 41.937 279 VAL C CA 1
ATOM 7679 C C . VAL C 1 267 ? 40.137 -44.832 -18.359 1.000 39.224 279 VAL C C 1
ATOM 7680 O O . VAL C 1 267 ? 41.133 -44.417 -18.979 1.000 40.841 279 VAL C O 1
ATOM 7684 N N . ASP C 1 268 ? 38.881 -44.655 -18.792 1.000 34.943 280 ASP C N 1
ATOM 7685 C CA . ASP C 1 268 ? 38.633 -43.847 -19.972 1.000 33.243 280 ASP C CA 1
ATOM 7686 C C . ASP C 1 268 ? 38.230 -42.456 -19.494 1.000 27.950 280 ASP C C 1
ATOM 7687 O O . ASP C 1 268 ? 37.093 -42.263 -19.060 1.000 25.329 280 ASP C O 1
ATOM 7692 N N . TYR C 1 269 ? 39.160 -41.495 -19.585 1.000 26.251 281 TYR C N 1
ATOM 7693 C CA . TYR C 1 269 ? 38.909 -40.141 -19.100 1.000 24.497 281 TYR C CA 1
ATOM 7694 C C . TYR C 1 269 ? 37.778 -39.437 -19.839 1.000 22.681 281 TYR C C 1
ATOM 7695 O O . TYR C 1 269 ? 37.272 -38.430 -19.333 1.000 21.311 281 TYR C O 1
ATOM 7704 N N . ASN C 1 270 ? 37.406 -39.932 -21.032 1.000 23.572 282 ASN C N 1
ATOM 7705 C CA . ASN C 1 270 ? 36.403 -39.267 -21.847 1.000 23.022 282 ASN C CA 1
ATOM 7706 C C . ASN C 1 270 ? 35.066 -40.023 -21.828 1.000 23.145 282 ASN C C 1
ATOM 7707 O O . ASN C 1 270 ? 34.110 -39.578 -22.463 1.000 21.710 282 ASN C O 1
ATOM 7712 N N . SER C 1 271 ? 34.972 -41.109 -21.062 1.000 24.968 283 SER C N 1
ATOM 7713 C CA . SER C 1 271 ? 33.689 -41.748 -20.798 1.000 28.052 283 SER C CA 1
ATOM 7714 C C . SER C 1 271 ? 32.937 -40.902 -19.773 1.000 27.232 283 SER C C 1
ATOM 7715 O O . SER C 1 271 ? 33.563 -40.140 -19.019 1.000 25.927 283 SER C O 1
ATOM 7718 N N . ILE C 1 272 ? 31.594 -41.013 -19.746 1.000 25.817 284 ILE C N 1
ATOM 7719 C CA . ILE C 1 272 ? 30.850 -40.195 -18.793 1.000 26.721 284 ILE C CA 1
ATOM 7720 C C . ILE C 1 272 ? 30.247 -41.038 -17.655 1.000 27.922 284 ILE C C 1
ATOM 7721 O O . ILE C 1 272 ? 29.617 -40.471 -16.756 1.000 27.885 284 ILE C O 1
ATOM 7726 N N . GLU C 1 273 ? 30.472 -42.351 -17.659 1.000 28.865 285 GLU C N 1
ATOM 7727 C CA . GLU C 1 273 ? 29.960 -43.268 -16.637 1.000 35.063 285 GLU C CA 1
ATOM 7728 C C . GLU C 1 273 ? 31.064 -43.673 -15.658 1.000 34.437 285 GLU C C 1
ATOM 7729 O O . GLU C 1 273 ? 32.206 -43.902 -16.070 1.000 28.773 285 GLU C O 1
ATOM 7735 N N . GLY C 1 274 ? 30.665 -43.927 -14.404 1.000 34.522 286 GLY C N 1
ATOM 7736 C CA . GLY C 1 274 ? 31.483 -44.674 -13.450 1.000 33.318 286 GLY C CA 1
ATOM 7737 C C . GLY C 1 274 ? 32.472 -43.766 -12.733 1.000 32.578 286 GLY C C 1
ATOM 7738 O O . GLY C 1 274 ? 32.519 -42.572 -12.988 1.000 32.284 286 GLY C O 1
ATOM 7739 N N . PHE C 1 275 ? 33.223 -44.341 -11.798 1.000 31.045 287 PHE C N 1
ATOM 7740 C CA . PHE C 1 275 ? 34.217 -43.578 -11.046 1.000 30.214 287 PHE C CA 1
ATOM 7741 C C . PHE C 1 275 ? 35.475 -43.310 -11.875 1.000 28.554 287 PHE C C 1
ATOM 7742 O O . PHE C 1 275 ? 35.776 -44.040 -12.816 1.000 27.143 287 PHE C O 1
ATOM 7750 N N . LYS C 1 276 ? 36.201 -42.267 -11.473 1.000 27.130 288 LYS C N 1
ATOM 7751 C CA . LYS C 1 276 ? 37.532 -41.933 -11.970 1.000 26.912 288 LYS C CA 1
ATOM 7752 C C . LYS C 1 276 ? 38.363 -41.492 -10.768 1.000 28.335 288 LYS C C 1
ATOM 7753 O O . LYS C 1 276 ? 37.767 -41.153 -9.729 1.000 28.371 288 LYS C O 1
ATOM 7759 N N . PRO C 1 277 ? 39.707 -41.435 -10.853 1.000 28.264 289 PRO C N 1
ATOM 7760 C CA . PRO C 1 277 ? 40.532 -40.986 -9.724 1.000 28.641 289 PRO C CA 1
ATOM 7761 C C . PRO C 1 277 ? 40.155 -39.570 -9.300 1.000 27.158 289 PRO C C 1
ATOM 7762 O O . PRO C 1 277 ? 39.826 -38.733 -10.138 1.000 27.001 289 PRO C O 1
ATOM 7766 N N . SER C 1 278 ? 40.196 -39.320 -7.976 1.000 28.178 290 SER C N 1
ATOM 7767 C CA . SER C 1 278 ? 39.928 -37.973 -7.483 1.000 28.623 290 SER C CA 1
ATOM 7768 C C . SER C 1 278 ? 40.911 -37.618 -6.372 1.000 31.167 290 SER C C 1
ATOM 7769 O O . SER C 1 278 ? 40.720 -38.007 -5.230 1.000 31.561 290 SER C O 1
ATOM 7772 N N . LYS C 1 279 ? 41.957 -36.870 -6.738 1.000 33.255 291 LYS C N 1
ATOM 7773 C CA . LYS C 1 279 ? 43.028 -36.525 -5.815 1.000 37.101 291 LYS C CA 1
ATOM 7774 C C . LYS C 1 279 ? 42.447 -35.809 -4.597 1.000 32.720 291 LYS C C 1
ATOM 7775 O O . LYS C 1 279 ? 42.893 -36.038 -3.484 1.000 32.048 291 LYS C O 1
ATOM 7781 N N . LEU C 1 280 ? 41.444 -34.953 -4.817 1.000 28.641 292 LEU C N 1
ATOM 7782 C CA . LEU C 1 280 ? 40.874 -34.120 -3.767 1.000 28.744 292 LEU C CA 1
ATOM 7783 C C . LEU C 1 280 ? 39.730 -34.823 -3.029 1.000 27.488 292 LEU C C 1
ATOM 7784 O O . LEU C 1 280 ? 39.181 -34.255 -2.080 1.000 27.276 292 LEU C O 1
ATOM 7789 N N . GLY C 1 281 ? 39.319 -36.013 -3.506 1.000 26.131 293 GLY C N 1
ATOM 7790 C CA . GLY C 1 281 ? 38.233 -36.748 -2.885 1.000 25.276 293 GLY C CA 1
ATOM 7791 C C . GLY C 1 281 ? 36.864 -36.101 -3.113 1.000 23.327 293 GLY C C 1
ATOM 7792 O O . GLY C 1 281 ? 36.009 -36.180 -2.254 1.000 23.349 293 GLY C O 1
ATOM 7793 N N . LEU C 1 282 ? 36.649 -35.489 -4.285 1.000 20.506 294 LEU C N 1
ATOM 7794 C CA . LEU C 1 282 ? 35.412 -34.782 -4.579 1.000 19.328 294 LEU C CA 1
ATOM 7795 C C . LEU C 1 282 ? 34.648 -35.505 -5.688 1.000 18.486 294 LEU C C 1
ATOM 7796 O O . LEU C 1 282 ? 35.214 -35.838 -6.734 1.000 18.164 294 LEU C O 1
ATOM 7801 N N . TYR C 1 283 ? 33.345 -35.678 -5.435 1.000 17.605 295 TYR C N 1
ATOM 7802 C CA . TYR C 1 283 ? 32.479 -36.435 -6.316 1.000 16.754 295 TYR C CA 1
ATOM 7803 C C . TYR C 1 283 ? 31.077 -35.826 -6.322 1.000 15.969 295 TYR C C 1
ATOM 7804 O O . TYR C 1 283 ? 30.647 -35.271 -5.298 1.000 15.787 295 TYR C O 1
ATOM 7813 N N . GLU C 1 284 ? 30.400 -35.948 -7.471 1.000 15.038 296 GLU C N 1
ATOM 7814 C CA . GLU C 1 284 ? 29.045 -35.455 -7.636 1.000 14.724 296 GLU C CA 1
ATOM 7815 C C . GLU C 1 284 ? 28.291 -36.319 -8.644 1.000 14.824 296 GLU C C 1
ATOM 7816 O O . GLU C 1 284 ? 28.813 -36.615 -9.714 1.000 15.184 296 GLU C O 1
ATOM 7822 N N . THR C 1 285 ? 27.043 -36.671 -8.285 1.000 14.364 297 THR C N 1
ATOM 7823 C CA . THR C 1 285 ? 26.111 -37.250 -9.228 1.000 14.472 297 THR C CA 1
ATOM 7824 C C . THR C 1 285 ? 25.060 -36.198 -9.519 1.000 13.344 297 THR C C 1
ATOM 7825 O O . THR C 1 285 ? 24.404 -35.678 -8.569 1.000 13.297 297 THR C O 1
ATOM 7829 N N . ALA C 1 286 ? 24.939 -35.899 -10.822 1.000 12.406 298 ALA C N 1
ATOM 7830 C CA . ALA C 1 286 ? 23.844 -35.082 -11.302 1.000 11.694 298 ALA C CA 1
ATOM 7831 C C . ALA C 1 286 ? 22.702 -36.016 -11.678 1.000 12.452 298 ALA C C 1
ATOM 7832 O O . ALA C 1 286 ? 22.917 -37.088 -12.260 1.000 12.545 298 ALA C O 1
ATOM 7834 N N . GLY C 1 287 ? 21.492 -35.617 -11.266 1.000 11.894 299 GLY C N 1
ATOM 7835 C CA . GLY C 1 287 ? 20.283 -36.393 -11.504 1.000 12.426 299 GLY C CA 1
ATOM 7836 C C . GLY C 1 287 ? 19.102 -35.478 -11.826 1.000 11.664 299 GLY C C 1
ATOM 7837 O O . GLY C 1 287 ? 19.187 -34.275 -11.686 1.000 11.392 299 GLY C O 1
ATOM 7838 N N . THR C 1 288 ? 18.039 -36.099 -12.301 1.000 12.210 300 THR C N 1
ATOM 7839 C CA . THR C 1 288 ? 16.807 -35.433 -12.703 1.000 12.457 300 THR C CA 1
ATOM 7840 C C . THR C 1 288 ? 15.668 -35.905 -11.790 1.000 12.214 300 THR C C 1
ATOM 7841 O O . THR C 1 288 ? 15.723 -36.977 -11.196 1.000 12.263 300 THR C O 1
ATOM 7845 N N . ILE C 1 289 ? 14.618 -35.081 -11.666 1.000 12.532 301 ILE C N 1
ATOM 7846 C CA . ILE C 1 289 ? 13.469 -35.431 -10.847 1.000 12.978 301 ILE C CA 1
ATOM 7847 C C . ILE C 1 289 ? 12.545 -36.369 -11.629 1.000 13.808 301 ILE C C 1
ATOM 7848 O O . ILE C 1 289 ? 12.146 -37.416 -11.132 1.000 15.508 301 ILE C O 1
ATOM 7853 N N . ASN C 1 290 ? 12.256 -36.041 -12.890 1.000 13.852 302 ASN C N 1
ATOM 7854 C CA . ASN C 1 290 ? 11.707 -37.005 -13.828 1.000 14.742 302 ASN C CA 1
ATOM 7855 C C . ASN C 1 290 ? 12.876 -37.614 -14.609 1.000 15.135 302 ASN C C 1
ATOM 7856 O O . ASN C 1 290 ? 13.935 -37.811 -14.022 1.000 14.715 302 ASN C O 1
ATOM 7861 N N . ASP C 1 291 ? 12.699 -37.966 -15.882 1.000 15.163 303 ASP C N 1
ATOM 7862 C CA . ASP C 1 291 ? 13.701 -38.728 -16.641 1.000 15.291 303 ASP C CA 1
ATOM 7863 C C . ASP C 1 291 ? 14.418 -37.878 -17.689 1.000 14.716 303 ASP C C 1
ATOM 7864 O O . ASP C 1 291 ? 15.276 -38.381 -18.415 1.000 16.307 303 ASP C O 1
ATOM 7869 N N . SER C 1 292 ? 14.079 -36.582 -17.782 1.000 14.608 304 SER C N 1
ATOM 7870 C CA . SER C 1 292 ? 14.616 -35.675 -18.787 1.000 13.387 304 SER C CA 1
ATOM 7871 C C . SER C 1 292 ? 15.378 -34.574 -18.073 1.000 13.277 304 SER C C 1
ATOM 7872 O O . SER C 1 292 ? 15.013 -34.252 -16.926 1.000 14.443 304 SER C O 1
ATOM 7875 N N . TRP C 1 293 ? 16.370 -33.970 -18.750 1.000 12.872 305 TRP C N 1
ATOM 7876 C CA . TRP C 1 293 ? 17.021 -32.789 -18.198 1.000 12.414 305 TRP C CA 1
ATOM 7877 C C . TRP C 1 293 ? 16.216 -31.541 -18.564 1.000 11.335 305 TRP C C 1
ATOM 7878 O O . TRP C 1 293 ? 15.763 -30.798 -17.689 1.000 11.624 305 TRP C O 1
ATOM 7889 N N . GLY C 1 294 ? 15.998 -31.324 -19.866 1.000 9.917 306 GLY C N 1
ATOM 7890 C CA . GLY C 1 294 ? 15.052 -30.305 -20.280 1.000 9.339 306 GLY C CA 1
ATOM 7891 C C . GLY C 1 294 ? 13.616 -30.719 -19.977 1.000 9.328 306 GLY C C 1
ATOM 7892 O O . GLY C 1 294 ? 13.295 -31.894 -19.863 1.000 10.340 306 GLY C O 1
ATOM 7893 N N . PHE C 1 295 ? 12.755 -29.728 -19.912 1.000 10.053 307 PHE C N 1
ATOM 7894 C CA . PHE C 1 295 ? 11.335 -29.897 -19.686 1.000 10.542 307 PHE C CA 1
ATOM 7895 C C . PHE C 1 295 ? 10.752 -30.760 -20.814 1.000 11.179 307 PHE C C 1
ATOM 7896 O O . PHE C 1 295 ? 11.084 -30.577 -21.985 1.000 10.251 307 PHE C O 1
ATOM 7904 N N . ALA C 1 296 ? 9.915 -31.697 -20.460 1.000 11.840 308 ALA C N 1
ATOM 7905 C CA . ALA C 1 296 ? 9.315 -32.635 -21.411 1.000 14.913 308 ALA C CA 1
ATOM 7906 C C . ALA C 1 296 ? 7.835 -32.812 -21.071 1.000 15.706 308 ALA C C 1
ATOM 7907 O O . ALA C 1 296 ? 7.488 -33.358 -20.009 1.000 14.923 308 ALA C O 1
ATOM 7909 N N . TYR C 1 297 ? 6.998 -32.414 -22.024 1.000 18.240 309 TYR C N 1
ATOM 7910 C CA . TYR C 1 297 ? 5.546 -32.421 -21.842 1.000 20.808 309 TYR C CA 1
ATOM 7911 C C . TYR C 1 297 ? 5.035 -33.777 -21.331 1.000 19.566 309 TYR C C 1
ATOM 7912 O O . TYR C 1 297 ? 4.275 -33.876 -20.342 1.000 20.596 309 TYR C O 1
ATOM 7921 N N . HIS C 1 298 ? 5.539 -34.838 -21.959 1.000 18.309 310 HIS C N 1
ATOM 7922 C CA . HIS C 1 298 ? 4.986 -36.167 -21.737 1.000 20.979 310 HIS C CA 1
ATOM 7923 C C . HIS C 1 298 ? 5.642 -36.932 -20.586 1.000 19.732 310 HIS C C 1
ATOM 7924 O O . HIS C 1 298 ? 5.235 -38.062 -20.327 1.000 21.174 310 HIS C O 1
ATOM 7931 N N . ASP C 1 299 ? 6.647 -36.357 -19.913 1.000 17.775 311 ASP C N 1
ATOM 7932 C CA . ASP C 1 299 ? 7.325 -37.065 -18.841 1.000 17.082 311 ASP C CA 1
ATOM 7933 C C . ASP C 1 299 ? 6.784 -36.618 -17.486 1.000 16.541 311 ASP C C 1
ATOM 7934 O O . ASP C 1 299 ? 7.124 -35.539 -16.997 1.000 16.516 311 ASP C O 1
ATOM 7939 N N . GLN C 1 300 ? 5.911 -37.427 -16.913 1.000 16.776 312 GLN C N 1
ATOM 7940 C CA . GLN C 1 300 ? 5.305 -37.167 -15.611 1.000 19.492 312 GLN C CA 1
ATOM 7941 C C . GLN C 1 300 ? 5.842 -38.215 -14.631 1.000 18.689 312 GLN C C 1
ATOM 7942 O O . GLN C 1 300 ? 5.216 -38.495 -13.618 1.000 18.270 312 GLN C O 1
ATOM 7948 N N . ASN C 1 301 ? 7.026 -38.789 -14.926 1.000 18.591 313 ASN C N 1
ATOM 7949 C CA . ASN C 1 301 ? 7.559 -39.840 -14.082 1.000 19.257 313 ASN C CA 1
ATOM 7950 C C . ASN C 1 301 ? 8.400 -39.228 -12.968 1.000 18.292 313 ASN C C 1
ATOM 7951 O O . ASN C 1 301 ? 9.609 -39.441 -12.907 1.000 17.175 313 ASN C O 1
ATOM 7956 N N . TRP C 1 302 ? 7.756 -38.403 -12.132 1.000 17.490 314 TRP C N 1
ATOM 7957 C CA . TRP C 1 302 ? 8.446 -37.639 -11.100 1.000 16.755 314 TRP C CA 1
ATOM 7958 C C . TRP C 1 302 ? 8.813 -38.573 -9.957 1.000 17.216 314 TRP C C 1
ATOM 7959 O O . TRP C 1 302 ? 7.971 -39.311 -9.459 1.000 17.020 314 TRP C O 1
ATOM 7970 N N . LYS C 1 303 ? 10.072 -38.527 -9.535 1.000 16.796 315 LYS C N 1
ATOM 7971 C CA . LYS C 1 303 ? 10.492 -39.238 -8.337 1.000 16.779 315 LYS C CA 1
ATOM 7972 C C . LYS C 1 303 ? 9.727 -38.697 -7.134 1.000 16.951 315 LYS C C 1
ATOM 7973 O O . LYS C 1 303 ? 9.478 -37.513 -7.022 1.000 15.851 315 LYS C O 1
ATOM 7979 N N . SER C 1 304 ? 9.426 -39.583 -6.213 1.000 18.364 316 SER C N 1
ATOM 7980 C CA . SER C 1 304 ? 8.731 -39.246 -4.983 1.000 18.962 316 SER C CA 1
ATOM 7981 C C . SER C 1 304 ? 9.668 -38.504 -4.023 1.000 19.557 316 SER C C 1
ATOM 7982 O O . SER C 1 304 ? 10.895 -38.641 -4.102 1.000 18.581 316 SER C O 1
ATOM 7985 N N . PRO C 1 305 ? 9.110 -37.747 -3.064 1.000 19.456 317 PRO C N 1
ATOM 7986 C CA . PRO C 1 305 ? 9.910 -37.203 -1.975 1.000 19.285 317 PRO C CA 1
ATOM 7987 C C . PRO C 1 305 ? 10.824 -38.239 -1.317 1.000 19.665 317 PRO C C 1
ATOM 7988 O O . PRO C 1 305 ? 11.987 -37.952 -1.052 1.000 19.260 317 PRO C O 1
ATOM 7992 N N . GLN C 1 306 ? 10.287 -39.443 -1.054 1.000 19.869 318 GLN C N 1
ATOM 7993 C CA . GLN C 1 306 ? 11.039 -40.481 -0.378 1.000 20.843 318 GLN C CA 1
ATOM 7994 C C . GLN C 1 306 ? 12.248 -40.895 -1.222 1.000 20.016 318 GLN C C 1
ATOM 7995 O O . GLN C 1 306 ? 13.346 -41.083 -0.682 1.000 19.494 318 GLN C O 1
ATOM 8001 N N . THR C 1 307 ? 12.039 -41.057 -2.536 1.000 19.706 319 THR C N 1
ATOM 8002 C CA . THR C 1 307 ? 13.129 -41.460 -3.429 1.000 19.279 319 THR C CA 1
ATOM 8003 C C . THR C 1 307 ? 14.232 -40.403 -3.425 1.000 18.382 319 THR C C 1
ATOM 8004 O O . THR C 1 307 ? 15.418 -40.736 -3.332 1.000 18.735 319 THR C O 1
ATOM 8008 N N . ILE C 1 308 ? 13.856 -39.132 -3.537 1.000 17.675 320 ILE C N 1
ATOM 8009 C CA . ILE C 1 308 ? 14.818 -38.049 -3.553 1.000 17.135 320 ILE C CA 1
ATOM 8010 C C . ILE C 1 308 ? 15.597 -38.044 -2.248 1.000 17.424 320 ILE C C 1
ATOM 8011 O O . ILE C 1 308 ? 16.823 -37.931 -2.248 1.000 17.163 320 ILE C O 1
ATOM 8016 N N . HIS C 1 309 ? 14.881 -38.117 -1.141 1.000 18.083 321 HIS C N 1
ATOM 8017 C CA . HIS C 1 309 ? 15.513 -38.134 0.164 1.000 19.297 321 HIS C CA 1
ATOM 8018 C C . HIS C 1 309 ? 16.522 -39.272 0.278 1.000 19.996 321 HIS C C 1
ATOM 8019 O O . HIS C 1 309 ? 17.621 -39.117 0.830 1.000 19.550 321 HIS C O 1
ATOM 8026 N N . ASP C 1 310 ? 16.114 -40.458 -0.172 1.000 20.229 322 ASP C N 1
ATOM 8027 C CA . ASP C 1 310 ? 16.945 -41.642 -0.023 1.000 21.434 322 ASP C CA 1
ATOM 8028 C C . ASP C 1 310 ? 18.131 -41.613 -0.990 1.000 20.128 322 ASP C C 1
ATOM 8029 O O . ASP C 1 310 ? 19.216 -42.063 -0.623 1.000 20.938 322 ASP C O 1
ATOM 8034 N N . TYR C 1 311 ? 17.936 -41.139 -2.209 1.000 18.339 323 TYR C N 1
ATOM 8035 C CA . TYR C 1 311 ? 19.048 -40.975 -3.135 1.000 18.458 323 TYR C CA 1
ATOM 8036 C C . TYR C 1 311 ? 20.073 -40.003 -2.544 1.000 17.719 323 TYR C C 1
ATOM 8037 O O . TYR C 1 311 ? 21.278 -40.223 -2.610 1.000 17.415 323 TYR C O 1
ATOM 8046 N N . LYS C 1 312 ? 19.594 -38.889 -2.003 1.000 17.286 324 LYS C N 1
ATOM 8047 C CA . LYS C 1 312 ? 20.486 -37.896 -1.426 1.000 17.547 324 LYS C CA 1
ATOM 8048 C C . LYS C 1 312 ? 21.279 -38.511 -0.278 1.000 17.427 324 LYS C C 1
ATOM 8049 O O . LYS C 1 312 ? 22.486 -38.326 -0.200 1.000 17.287 324 LYS C O 1
ATOM 8055 N N . ALA C 1 313 ? 20.609 -39.255 0.604 1.000 17.536 325 ALA C N 1
ATOM 8056 C CA . ALA C 1 313 ? 21.280 -39.849 1.751 1.000 18.590 325 ALA C CA 1
ATOM 8057 C C . ALA C 1 313 ? 22.329 -40.876 1.300 1.000 19.184 325 ALA C C 1
ATOM 8058 O O . ALA C 1 313 ? 23.423 -40.955 1.852 1.000 19.462 325 ALA C O 1
ATOM 8060 N N . HIS C 1 314 ? 21.976 -41.688 0.296 1.000 19.317 326 HIS C N 1
ATOM 8061 C CA . HIS C 1 314 ? 22.877 -42.687 -0.256 1.000 20.169 326 HIS C CA 1
ATOM 8062 C C . HIS C 1 314 ? 24.134 -42.035 -0.861 1.000 19.311 326 HIS C C 1
ATOM 8063 O O . HIS C 1 314 ? 25.262 -42.438 -0.549 1.000 19.588 326 HIS C O 1
ATOM 8070 N N . LEU C 1 315 ? 23.951 -41.008 -1.674 1.000 18.163 327 LEU C N 1
ATOM 8071 C CA . LEU C 1 315 ? 25.095 -40.327 -2.280 1.000 17.836 327 LEU C CA 1
ATOM 8072 C C . LEU C 1 315 ? 25.948 -39.690 -1.193 1.000 18.066 327 LEU C C 1
ATOM 8073 O O . LEU C 1 315 ? 27.150 -39.915 -1.125 1.000 18.269 327 LEU C O 1
ATOM 8078 N N . ASN C 1 316 ? 25.299 -38.962 -0.297 1.000 18.020 328 ASN C N 1
ATOM 8079 C CA . ASN C 1 316 ? 26.022 -38.179 0.710 1.000 18.749 328 ASN C CA 1
ATOM 8080 C C . ASN C 1 316 ? 26.796 -39.071 1.673 1.000 19.947 328 ASN C C 1
ATOM 8081 O O . ASN C 1 316 ? 27.877 -38.680 2.111 1.000 20.865 328 ASN C O 1
ATOM 8086 N N . LYS C 1 317 ? 26.276 -40.259 1.998 1.000 21.009 329 LYS C N 1
ATOM 8087 C CA . LYS C 1 317 ? 26.968 -41.094 2.965 1.000 22.726 329 LYS C CA 1
ATOM 8088 C C . LYS C 1 317 ? 28.274 -41.618 2.367 1.000 22.928 329 LYS C C 1
ATOM 8089 O O . LYS C 1 317 ? 29.158 -42.005 3.123 1.000 22.998 329 LYS C O 1
ATOM 8095 N N . TYR C 1 318 ? 28.418 -41.615 1.031 1.000 22.695 330 TYR C N 1
ATOM 8096 C CA . TYR C 1 318 ? 29.684 -41.973 0.390 1.000 23.791 330 TYR C CA 1
ATOM 8097 C C . TYR C 1 318 ? 30.527 -40.761 -0.001 1.000 23.031 330 TYR C C 1
ATOM 8098 O O . TYR C 1 318 ? 31.466 -40.914 -0.766 1.000 23.538 330 TYR C O 1
ATOM 8107 N N . GLY C 1 319 ? 30.209 -39.571 0.513 1.000 21.543 331 GLY C N 1
ATOM 8108 C CA . GLY C 1 319 ? 30.982 -38.390 0.167 1.000 21.536 331 GLY C CA 1
ATOM 8109 C C . GLY C 1 319 ? 30.711 -37.914 -1.261 1.000 20.110 331 GLY C C 1
ATOM 8110 O O . GLY C 1 319 ? 31.609 -37.311 -1.882 1.000 19.483 331 GLY C O 1
ATOM 8111 N N . ILE C 1 320 ? 29.489 -38.152 -1.780 1.000 18.914 332 ILE C N 1
ATOM 8112 C CA . ILE C 1 320 ? 29.122 -37.728 -3.119 1.000 17.971 332 ILE C CA 1
ATOM 8113 C C . ILE C 1 320 ? 28.028 -36.668 -3.024 1.000 17.387 332 ILE C C 1
ATOM 8114 O O . ILE C 1 320 ? 27.026 -36.870 -2.350 1.000 17.630 332 ILE C O 1
ATOM 8119 N N . ASN C 1 321 ? 28.202 -35.547 -3.726 1.000 16.309 333 ASN C N 1
ATOM 8120 C CA . ASN C 1 321 ? 27.199 -34.505 -3.782 1.000 15.809 333 ASN C CA 1
ATOM 8121 C C . ASN C 1 321 ? 26.088 -34.890 -4.752 1.000 14.677 333 ASN C C 1
ATOM 8122 O O . ASN C 1 321 ? 26.317 -35.643 -5.698 1.000 14.955 333 ASN C O 1
ATOM 8127 N N . TYR C 1 322 ? 24.873 -34.398 -4.469 1.000 14.113 334 TYR C N 1
ATOM 8128 C CA . TYR C 1 322 ? 23.698 -34.655 -5.293 1.000 13.600 334 TYR C CA 1
ATOM 8129 C C . TYR C 1 322 ? 23.274 -33.350 -5.938 1.000 12.562 334 TYR C C 1
ATOM 8130 O O . TYR C 1 322 ? 22.904 -32.414 -5.229 1.000 12.313 334 TYR C O 1
ATOM 8139 N N . LEU C 1 323 ? 23.442 -33.269 -7.264 1.000 11.409 335 LEU C N 1
ATOM 8140 C CA . LEU C 1 323 ? 23.104 -32.098 -8.036 1.000 10.928 335 LEU C CA 1
ATOM 8141 C C . LEU C 1 323 ? 21.817 -32.428 -8.779 1.000 10.501 335 LEU C C 1
ATOM 8142 O O . LEU C 1 323 ? 21.839 -33.191 -9.727 1.000 10.459 335 LEU C O 1
ATOM 8147 N N . LEU C 1 324 ? 20.696 -31.902 -8.279 1.000 10.284 336 LEU C N 1
ATOM 8148 C CA . LEU C 1 324 ? 19.374 -32.355 -8.702 1.000 9.994 336 LEU C CA 1
ATOM 8149 C C . LEU C 1 324 ? 18.776 -31.293 -9.612 1.000 9.765 336 LEU C C 1
ATOM 8150 O O . LEU C 1 324 ? 18.612 -30.125 -9.243 1.000 9.437 336 LEU C O 1
ATOM 8155 N N . ASN C 1 325 ? 18.413 -31.737 -10.803 1.000 9.684 337 ASN C N 1
ATOM 8156 C CA . ASN C 1 325 ? 18.046 -30.846 -11.893 1.000 10.157 337 ASN C CA 1
ATOM 8157 C C . ASN C 1 325 ? 16.563 -30.500 -11.897 1.000 10.540 337 ASN C C 1
ATOM 8158 O O . ASN C 1 325 ? 15.722 -31.371 -11.743 1.000 12.287 337 ASN C O 1
ATOM 8163 N N . VAL C 1 326 ? 16.284 -29.251 -12.284 1.000 10.375 338 VAL C N 1
ATOM 8164 C CA . VAL C 1 326 ? 14.972 -28.766 -12.653 1.000 10.372 338 VAL C CA 1
ATOM 8165 C C . VAL C 1 326 ? 15.014 -28.338 -14.118 1.000 10.077 338 VAL C C 1
ATOM 8166 O O . VAL C 1 326 ? 15.918 -27.582 -14.522 1.000 9.931 338 VAL C O 1
ATOM 8170 N N . GLY C 1 327 ? 14.053 -28.833 -14.896 1.000 9.911 339 GLY C N 1
ATOM 8171 C CA . GLY C 1 327 ? 13.935 -28.360 -16.281 1.000 9.657 339 GLY C CA 1
ATOM 8172 C C . GLY C 1 327 ? 12.794 -27.347 -16.372 1.000 9.329 339 GLY C C 1
ATOM 8173 O O . GLY C 1 327 ? 11.655 -27.754 -16.273 1.000 10.185 339 GLY C O 1
ATOM 8174 N N . LEU C 1 328 ? 13.120 -26.056 -16.495 1.000 9.156 340 LEU C N 1
ATOM 8175 C CA . LEU C 1 328 ? 12.080 -25.042 -16.496 1.000 9.682 340 LEU C CA 1
ATOM 8176 C C . LEU C 1 328 ? 11.245 -25.166 -17.764 1.000 9.749 340 LEU C C 1
ATOM 8177 O O . LEU C 1 328 ? 11.763 -25.524 -18.811 1.000 9.489 340 LEU C O 1
ATOM 8182 N N . ASP C 1 329 ? 9.953 -24.813 -17.657 1.000 9.715 341 ASP C N 1
ATOM 8183 C CA . ASP C 1 329 ? 9.049 -24.869 -18.816 1.000 9.928 341 ASP C CA 1
ATOM 8184 C C . ASP C 1 329 ? 9.263 -23.613 -19.671 1.000 9.908 341 ASP C C 1
ATOM 8185 O O . ASP C 1 329 ? 10.100 -22.739 -19.389 1.000 8.768 341 ASP C O 1
ATOM 8190 N N . GLY C 1 330 ? 8.507 -23.557 -20.767 1.000 10.624 342 GLY C N 1
ATOM 8191 C CA . GLY C 1 330 ? 8.670 -22.455 -21.710 1.000 10.525 342 GLY C CA 1
ATOM 8192 C C . GLY C 1 330 ? 8.287 -21.080 -21.163 1.000 10.816 342 GLY C C 1
ATOM 8193 O O . GLY C 1 330 ? 8.587 -20.083 -21.814 1.000 12.393 342 GLY C O 1
ATOM 8194 N N . LEU C 1 331 ? 7.559 -21.032 -20.034 1.000 10.609 343 LEU C N 1
ATOM 8195 C CA . LEU C 1 331 ? 7.230 -19.771 -19.399 1.000 10.461 343 LEU C CA 1
ATOM 8196 C C . LEU C 1 331 ? 8.221 -19.416 -18.292 1.000 10.882 343 LEU C C 1
ATOM 8197 O O . LEU C 1 331 ? 8.061 -18.388 -17.644 1.000 10.372 343 LEU C O 1
ATOM 8202 N N . GLY C 1 332 ? 9.224 -20.263 -18.076 1.000 10.508 344 GLY C N 1
ATOM 8203 C CA . GLY C 1 332 ? 10.251 -19.988 -17.072 1.000 10.377 344 GLY C CA 1
ATOM 8204 C C . GLY C 1 332 ? 9.943 -20.551 -15.693 1.000 10.542 344 GLY C C 1
ATOM 8205 O O . GLY C 1 332 ? 10.545 -20.090 -14.690 1.000 10.872 344 GLY C O 1
ATOM 8206 N N . ARG C 1 333 ? 8.978 -21.492 -15.632 1.000 10.284 345 ARG C N 1
ATOM 8207 C CA . ARG C 1 333 ? 8.459 -21.977 -14.362 1.000 11.046 345 ARG C CA 1
ATOM 8208 C C . ARG C 1 333 ? 9.061 -23.337 -13.996 1.000 10.465 345 ARG C C 1
ATOM 8209 O O . ARG C 1 333 ? 9.351 -24.187 -14.844 1.000 10.860 345 ARG C O 1
ATOM 8217 N N . VAL C 1 334 ? 9.200 -23.544 -12.686 1.000 10.756 346 VAL C N 1
ATOM 8218 C CA . VAL C 1 334 ? 9.403 -24.869 -12.152 1.000 11.582 346 VAL C CA 1
ATOM 8219 C C . VAL C 1 334 ? 8.111 -25.631 -12.292 1.000 12.025 346 VAL C C 1
ATOM 8220 O O . VAL C 1 334 ? 7.077 -25.175 -11.779 1.000 12.230 346 VAL C O 1
ATOM 8224 N N . PRO C 1 335 ? 8.069 -26.803 -12.952 1.000 12.616 347 PRO C N 1
ATOM 8225 C CA . PRO C 1 335 ? 6.817 -27.563 -12.980 1.000 12.683 347 PRO C CA 1
ATOM 8226 C C . PRO C 1 335 ? 6.341 -27.827 -11.562 1.000 13.787 347 PRO C C 1
ATOM 8227 O O . PRO C 1 335 ? 7.111 -28.123 -10.653 1.000 13.959 347 PRO C O 1
ATOM 8231 N N . MET C 1 336 ? 5.028 -27.722 -11.364 1.000 14.741 348 MET C N 1
ATOM 8232 C CA . MET C 1 336 ? 4.463 -27.877 -10.044 1.000 15.233 348 MET C CA 1
ATOM 8233 C C . MET C 1 336 ? 4.898 -29.204 -9.404 1.000 15.036 348 MET C C 1
ATOM 8234 O O . MET C 1 336 ? 5.253 -29.242 -8.218 1.000 14.567 348 MET C O 1
ATOM 8239 N N . ALA C 1 337 ? 4.847 -30.322 -10.162 1.000 15.431 349 ALA C N 1
ATOM 8240 C CA . ALA C 1 337 ? 5.197 -31.614 -9.565 1.000 15.492 349 ALA C CA 1
ATOM 8241 C C . ALA C 1 337 ? 6.671 -31.662 -9.115 1.000 14.224 349 ALA C C 1
ATOM 8242 O O . ALA C 1 337 ? 7.005 -32.346 -8.125 1.000 14.804 349 ALA C O 1
ATOM 8244 N N . ALA C 1 338 ? 7.529 -30.923 -9.808 1.000 13.587 350 ALA C N 1
ATOM 8245 C CA . ALA C 1 338 ? 8.939 -30.846 -9.448 1.000 13.092 350 ALA C CA 1
ATOM 8246 C C . ALA C 1 338 ? 9.107 -30.075 -8.152 1.000 13.134 350 ALA C C 1
ATOM 8247 O O . ALA C 1 338 ? 9.823 -30.532 -7.244 1.000 12.098 350 ALA C O 1
ATOM 8249 N N . GLU C 1 339 ? 8.443 -28.919 -8.059 1.000 13.162 351 GLU C N 1
ATOM 8250 C CA . GLU C 1 339 ? 8.501 -28.134 -6.842 1.000 13.935 351 GLU C CA 1
ATOM 8251 C C . GLU C 1 339 ? 7.990 -28.949 -5.652 1.000 14.192 351 GLU C C 1
ATOM 8252 O O . GLU C 1 339 ? 8.601 -28.946 -4.561 1.000 13.963 351 GLU C O 1
ATOM 8258 N N . GLN C 1 340 ? 6.875 -29.640 -5.844 1.000 14.793 352 GLN C N 1
ATOM 8259 C CA . GLN C 1 340 ? 6.280 -30.393 -4.755 1.000 17.107 352 GLN C CA 1
ATOM 8260 C C . GLN C 1 340 ? 7.180 -31.569 -4.349 1.000 15.733 352 GLN C C 1
ATOM 8261 O O . GLN C 1 340 ? 7.257 -31.928 -3.168 1.000 17.008 352 GLN C O 1
ATOM 8267 N N . ALA C 1 341 ? 7.857 -32.191 -5.312 1.000 14.563 353 ALA C N 1
ATOM 8268 C CA . ALA C 1 341 ? 8.780 -33.280 -4.995 1.000 14.488 353 ALA C CA 1
ATOM 8269 C C . ALA C 1 341 ? 9.925 -32.759 -4.120 1.000 14.228 353 ALA C C 1
ATOM 8270 O O . ALA C 1 341 ? 10.279 -33.373 -3.120 1.000 15.071 353 ALA C O 1
ATOM 8272 N N . LEU C 1 342 ? 10.489 -31.606 -4.496 1.000 13.213 354 LEU C N 1
ATOM 8273 C CA . LEU C 1 342 ? 11.623 -31.043 -3.792 1.000 13.053 354 LEU C CA 1
ATOM 8274 C C . LEU C 1 342 ? 11.214 -30.634 -2.384 1.000 13.620 354 LEU C C 1
ATOM 8275 O O . LEU C 1 342 ? 11.915 -30.917 -1.424 1.000 13.590 354 LEU C O 1
ATOM 8280 N N . LEU C 1 343 ? 10.088 -29.916 -2.249 1.000 14.259 355 LEU C N 1
ATOM 8281 C CA . LEU C 1 343 ? 9.651 -29.466 -0.930 1.000 14.791 355 LEU C CA 1
ATOM 8282 C C . LEU C 1 343 ? 9.284 -30.668 -0.072 1.000 15.522 355 LEU C C 1
ATOM 8283 O O . LEU C 1 343 ? 9.505 -30.674 1.138 1.000 15.795 355 LEU C O 1
ATOM 8288 N N . GLY C 1 344 ? 8.666 -31.676 -0.692 1.000 16.494 356 GLY C N 1
ATOM 8289 C CA . GLY C 1 344 ? 8.334 -32.914 0.004 1.000 18.074 356 GLY C CA 1
ATOM 8290 C C . GLY C 1 344 ? 9.591 -33.607 0.565 1.000 19.045 356 GLY C C 1
ATOM 8291 O O . GLY C 1 344 ? 9.596 -34.173 1.656 1.000 19.659 356 GLY C O 1
ATOM 8292 N N . ALA C 1 345 ? 10.655 -33.647 -0.253 1.000 19.287 357 ALA C N 1
ATOM 8293 C CA . ALA C 1 345 ? 11.888 -34.304 0.205 1.000 19.686 357 ALA C CA 1
ATOM 8294 C C . ALA C 1 345 ? 12.476 -33.502 1.374 1.000 18.414 357 ALA C C 1
ATOM 8295 O O . ALA C 1 345 ? 12.947 -34.067 2.349 1.000 19.340 357 ALA C O 1
ATOM 8297 N N . ARG C 1 346 ? 12.425 -32.172 1.279 1.000 17.911 358 ARG C N 1
ATOM 8298 C CA . ARG C 1 346 ? 12.878 -31.326 2.385 1.000 18.207 358 ARG C CA 1
ATOM 8299 C C . ARG C 1 346 ? 12.091 -31.626 3.671 1.000 19.516 358 ARG C C 1
ATOM 8300 O O . ARG C 1 346 ? 12.652 -31.606 4.744 1.000 21.041 358 ARG C O 1
ATOM 8308 N N . ALA C 1 347 ? 10.789 -31.860 3.563 1.000 20.017 359 ALA C N 1
ATOM 8309 C CA . ALA C 1 347 ? 9.952 -32.141 4.723 1.000 21.157 359 ALA C CA 1
ATOM 8310 C C . ALA C 1 347 ? 10.351 -33.448 5.412 1.000 22.517 359 ALA C C 1
ATOM 8311 O O . ALA C 1 347 ? 10.056 -33.616 6.579 1.000 22.209 359 ALA C O 1
ATOM 8313 N N . LEU C 1 348 ? 11.045 -34.352 4.715 1.000 22.943 360 LEU C N 1
ATOM 8314 C CA . LEU C 1 348 ? 11.491 -35.607 5.309 1.000 25.025 360 LEU C CA 1
ATOM 8315 C C . LEU C 1 348 ? 12.797 -35.452 6.071 1.000 27.948 360 LEU C C 1
ATOM 8316 O O . LEU C 1 348 ? 13.251 -36.398 6.696 1.000 29.005 360 LEU C O 1
ATOM 8321 N N . GLU C 1 349 ? 13.416 -34.271 6.051 1.000 29.417 361 GLU C N 1
ATOM 8322 C CA . GLU C 1 349 ? 14.619 -34.041 6.840 1.000 35.415 361 GLU C CA 1
ATOM 8323 C C . GLU C 1 349 ? 14.201 -33.478 8.191 1.000 41.080 361 GLU C C 1
ATOM 8324 O O . GLU C 1 349 ? 13.197 -32.774 8.287 1.000 43.925 361 GLU C O 1
ATOM 8330 N N . ALA C 1 350 ? 14.957 -33.783 9.236 1.000 51.770 362 ALA C N 1
ATOM 8331 C CA . ALA C 1 350 ? 14.788 -33.054 10.496 1.000 59.522 362 ALA C CA 1
ATOM 8332 C C . ALA C 1 350 ? 15.472 -31.677 10.357 1.000 66.975 362 ALA C C 1
ATOM 8333 O O . ALA C 1 350 ? 14.751 -30.664 10.114 1.000 62.705 362 ALA C O 1
ATOM 8336 N N . SER D 1 10 ? 51.671 21.797 -23.597 1.000 91.985 22 SER D N 1
ATOM 8337 C CA . SER D 1 10 ? 50.516 21.116 -24.240 1.000 87.171 22 SER D CA 1
ATOM 8338 C C . SER D 1 10 ? 49.574 22.146 -24.879 1.000 79.707 22 SER D C 1
ATOM 8339 O O . SER D 1 10 ? 49.336 23.226 -24.333 1.000 62.665 22 SER D O 1
ATOM 8342 N N . ASP D 1 11 ? 49.063 21.806 -26.069 1.000 75.629 23 ASP D N 1
ATOM 8343 C CA . ASP D 1 11 ? 48.009 22.570 -26.715 1.000 62.060 23 ASP D CA 1
ATOM 8344 C C . ASP D 1 11 ? 46.764 22.554 -25.815 1.000 47.318 23 ASP D C 1
ATOM 8345 O O . ASP D 1 11 ? 46.229 23.632 -25.579 1.000 41.285 23 ASP D O 1
ATOM 8350 N N . THR D 1 12 ? 46.363 21.381 -25.271 1.000 38.492 24 THR D N 1
ATOM 8351 C CA . THR D 1 12 ? 45.157 21.319 -24.451 1.000 34.117 24 THR D CA 1
ATOM 8352 C C . THR D 1 12 ? 45.326 22.180 -23.201 1.000 30.822 24 THR D C 1
ATOM 8353 O O . THR D 1 12 ? 44.351 22.784 -22.754 1.000 27.346 24 THR D O 1
ATOM 8357 N N . VAL D 1 13 ? 46.544 22.258 -22.637 1.000 30.359 25 VAL D N 1
ATOM 8358 C CA . VAL D 1 13 ? 46.760 23.030 -21.413 1.000 29.236 25 VAL D CA 1
ATOM 8359 C C . VAL D 1 13 ? 46.537 24.521 -21.660 1.000 29.816 25 VAL D C 1
ATOM 8360 O O . VAL D 1 13 ? 45.811 25.173 -20.898 1.000 28.827 25 VAL D O 1
ATOM 8364 N N . GLU D 1 14 ? 47.166 25.066 -22.711 1.000 30.997 26 GLU D N 1
ATOM 8365 C CA . GLU D 1 14 ? 47.036 26.481 -22.998 1.000 32.697 26 GLU D CA 1
ATOM 8366 C C . GLU D 1 14 ? 45.590 26.756 -23.405 1.000 27.802 26 GLU D C 1
ATOM 8367 O O . GLU D 1 14 ? 45.011 27.777 -23.016 1.000 27.048 26 GLU D O 1
ATOM 8373 N N . TRP D 1 15 ? 44.962 25.823 -24.132 1.000 25.752 27 TRP D N 1
ATOM 8374 C CA . TRP D 1 15 ? 43.563 25.982 -24.504 1.000 23.108 27 TRP D CA 1
ATOM 8375 C C . TRP D 1 15 ? 42.680 26.091 -23.249 1.000 20.833 27 TRP D C 1
ATOM 8376 O O . TRP D 1 15 ? 41.829 26.979 -23.135 1.000 20.342 27 TRP D O 1
ATOM 8387 N N . PHE D 1 16 ? 42.869 25.189 -22.295 1.000 20.866 28 PHE D N 1
ATOM 8388 C CA . PHE D 1 16 ? 41.958 25.130 -21.163 1.000 21.345 28 PHE D CA 1
ATOM 8389 C C . PHE D 1 16 ? 42.083 26.387 -20.301 1.000 23.420 28 PHE D C 1
ATOM 8390 O O . PHE D 1 16 ? 41.088 26.888 -19.793 1.000 21.414 28 PHE D O 1
ATOM 8398 N N . LYS D 1 17 ? 43.309 26.905 -20.179 1.000 28.047 29 LYS D N 1
ATOM 8399 C CA . LYS D 1 17 ? 43.575 28.129 -19.438 1.000 31.745 29 LYS D CA 1
ATOM 8400 C C . LYS D 1 17 ? 42.732 29.297 -19.952 1.000 29.984 29 LYS D C 1
ATOM 8401 O O . LYS D 1 17 ? 42.310 30.115 -19.151 1.000 31.417 29 LYS D O 1
ATOM 8407 N N . GLN D 1 18 ? 42.500 29.394 -21.266 1.000 28.457 30 GLN D N 1
ATOM 8408 C CA . GLN D 1 18 ? 41.777 30.517 -21.835 1.000 28.203 30 GLN D CA 1
ATOM 8409 C C . GLN D 1 18 ? 40.341 30.144 -22.235 1.000 25.834 30 GLN D C 1
ATOM 8410 O O . GLN D 1 18 ? 39.635 30.962 -22.828 1.000 25.692 30 GLN D O 1
ATOM 8416 N N . ALA D 1 19 ? 39.909 28.907 -21.975 1.000 23.000 31 ALA D N 1
ATOM 8417 C CA . ALA D 1 19 ? 38.621 28.454 -22.462 1.000 20.747 31 ALA D CA 1
ATOM 8418 C C . ALA D 1 19 ? 37.492 29.209 -21.758 1.000 20.418 31 ALA D C 1
ATOM 8419 O O . ALA D 1 19 ? 36.456 29.433 -22.404 1.000 20.457 31 ALA D O 1
ATOM 8421 N N . LYS D 1 20 ? 37.656 29.450 -20.434 1.000 19.860 32 LYS D N 1
ATOM 8422 C CA . LYS D 1 20 ? 36.788 30.282 -19.613 1.000 20.342 32 LYS D CA 1
ATOM 8423 C C . LYS D 1 20 ? 35.434 29.651 -19.288 1.000 18.520 32 LYS D C 1
ATOM 8424 O O . LYS D 1 20 ? 34.952 29.811 -18.176 1.000 18.869 32 LYS D O 1
ATOM 8430 N N . TYR D 1 21 ? 34.770 29.012 -20.253 1.000 17.414 33 TYR D N 1
ATOM 8431 C CA . TYR D 1 21 ? 33.347 28.741 -20.135 1.000 16.456 33 TYR D CA 1
ATOM 8432 C C . TYR D 1 21 ? 33.003 27.518 -20.968 1.000 15.175 33 TYR D C 1
ATOM 8433 O O . TYR D 1 21 ? 33.370 27.455 -22.141 1.000 15.262 33 TYR D O 1
ATOM 8442 N N . GLY D 1 22 ? 32.342 26.560 -20.321 1.000 13.937 34 GLY D N 1
ATOM 8443 C CA . GLY D 1 22 ? 31.890 25.328 -20.948 1.000 13.081 34 GLY D CA 1
ATOM 8444 C C . GLY D 1 22 ? 30.462 24.978 -20.532 1.000 12.814 34 GLY D C 1
ATOM 8445 O O . GLY D 1 22 ? 29.922 25.530 -19.561 1.000 12.131 34 GLY D O 1
ATOM 8446 N N . MET D 1 23 ? 29.843 24.082 -21.301 1.000 12.369 35 MET D N 1
ATOM 8447 C CA . MET D 1 23 ? 28.532 23.543 -20.960 1.000 12.966 35 MET D CA 1
ATOM 8448 C C . MET D 1 23 ? 28.728 22.134 -20.429 1.000 12.047 35 MET D C 1
ATOM 8449 O O . MET D 1 23 ? 29.458 21.333 -21.032 1.000 13.098 35 MET D O 1
ATOM 8454 N N . MET D 1 24 ? 28.063 21.827 -19.332 1.000 11.898 36 MET D N 1
ATOM 8455 C CA . MET D 1 24 ? 27.947 20.451 -18.858 1.000 11.843 36 MET D CA 1
ATOM 8456 C C . MET D 1 24 ? 26.528 19.966 -19.132 1.000 11.162 36 MET D C 1
ATOM 8457 O O . MET D 1 24 ? 25.571 20.776 -19.174 1.000 13.033 36 MET D O 1
ATOM 8462 N N . ILE D 1 25 ? 26.391 18.660 -19.382 1.000 10.705 37 ILE D N 1
ATOM 8463 C CA . ILE D 1 25 ? 25.092 18.027 -19.566 1.000 11.208 37 ILE D CA 1
ATOM 8464 C C . ILE D 1 25 ? 24.974 16.859 -18.604 1.000 10.361 37 ILE D C 1
ATOM 8465 O O . ILE D 1 25 ? 25.817 15.959 -18.628 1.000 10.360 37 ILE D O 1
ATOM 8470 N N . HIS D 1 26 ? 23.885 16.853 -17.828 1.000 10.412 38 HIS D N 1
ATOM 8471 C CA . HIS D 1 26 ? 23.444 15.698 -17.072 1.000 9.998 38 HIS D CA 1
ATOM 8472 C C . HIS D 1 26 ? 22.153 15.201 -17.708 1.000 9.541 38 HIS D C 1
ATOM 8473 O O . HIS D 1 26 ? 21.188 15.960 -17.846 1.000 8.785 38 HIS D O 1
ATOM 8480 N N . TRP D 1 27 ? 22.149 13.950 -18.128 1.000 9.743 39 TRP D N 1
ATOM 8481 C CA . TRP D 1 27 ? 20.961 13.364 -18.724 1.000 10.249 39 TRP D CA 1
ATOM 8482 C C . TRP D 1 27 ? 20.982 11.873 -18.485 1.000 9.857 39 TRP D C 1
ATOM 8483 O O . TRP D 1 27 ? 22.007 11.226 -18.702 1.000 8.937 39 TRP D O 1
ATOM 8494 N N . GLY D 1 28 ? 19.843 11.332 -18.063 1.000 9.636 40 GLY D N 1
ATOM 8495 C CA . GLY D 1 28 ? 19.742 9.900 -17.825 1.000 9.568 40 GLY D CA 1
ATOM 8496 C C . GLY D 1 28 ? 18.307 9.507 -17.483 1.000 9.926 40 GLY D C 1
ATOM 8497 O O . GLY D 1 28 ? 17.375 10.285 -17.652 1.000 9.503 40 GLY D O 1
ATOM 8498 N N . LEU D 1 29 ? 18.140 8.268 -17.016 1.000 10.140 41 LEU D N 1
ATOM 8499 C CA . LEU D 1 29 ? 16.816 7.808 -16.598 1.000 9.612 41 LEU D CA 1
ATOM 8500 C C . LEU D 1 29 ? 16.249 8.710 -15.500 1.000 8.932 41 LEU D C 1
ATOM 8501 O O . LEU D 1 29 ? 15.029 8.932 -15.437 1.000 8.451 41 LEU D O 1
ATOM 8506 N N . TYR D 1 30 ? 17.105 9.237 -14.623 1.000 8.699 42 TYR D N 1
ATOM 8507 C CA . TYR D 1 30 ? 16.652 10.139 -13.575 1.000 9.655 42 TYR D CA 1
ATOM 8508 C C . TYR D 1 30 ? 15.909 11.362 -14.131 1.000 9.386 42 TYR D C 1
ATOM 8509 O O . TYR D 1 30 ? 15.062 11.957 -13.456 1.000 9.992 42 TYR D O 1
ATOM 8518 N N . SER D 1 31 ? 16.222 11.746 -15.357 1.000 9.497 43 SER D N 1
ATOM 8519 C CA . SER D 1 31 ? 15.612 12.922 -15.981 1.000 9.726 43 SER D CA 1
ATOM 8520 C C . SER D 1 31 ? 14.115 12.730 -16.207 1.000 10.336 43 SER D C 1
ATOM 8521 O O . SER D 1 31 ? 13.351 13.705 -16.174 1.000 10.544 43 SER D O 1
ATOM 8524 N N . LEU D 1 32 ? 13.690 11.481 -16.471 1.000 10.878 44 LEU D N 1
ATOM 8525 C CA . LEU D 1 32 ? 12.279 11.170 -16.612 1.000 11.005 44 LEU D CA 1
ATOM 8526 C C . LEU D 1 32 ? 11.516 11.411 -15.304 1.000 11.603 44 LEU D C 1
ATOM 8527 O O . LEU D 1 32 ? 10.432 11.997 -15.333 1.000 11.595 44 LEU D O 1
ATOM 8532 N N . LEU D 1 33 ? 12.110 11.003 -14.172 1.000 10.490 45 LEU D N 1
ATOM 8533 C CA . LEU D 1 33 ? 11.457 11.160 -12.886 1.000 11.033 45 LEU D CA 1
ATOM 8534 C C . LEU D 1 33 ? 11.393 12.639 -12.500 1.000 11.369 45 LEU D C 1
ATOM 8535 O O . LEU D 1 33 ? 10.450 13.069 -11.847 1.000 11.441 45 LEU D O 1
ATOM 8540 N N . GLY D 1 34 ? 12.441 13.398 -12.849 1.000 10.562 46 GLY D N 1
ATOM 8541 C CA . GLY D 1 34 ? 12.398 14.834 -12.652 1.000 11.142 46 GLY D CA 1
ATOM 8542 C C . GLY D 1 34 ? 12.254 15.230 -11.188 1.000 11.335 46 GLY D C 1
ATOM 8543 O O . GLY D 1 34 ? 11.687 16.267 -10.902 1.000 13.117 46 GLY D O 1
ATOM 8544 N N . GLY D 1 35 ? 12.829 14.441 -10.272 1.000 11.456 47 GLY D N 1
ATOM 8545 C CA . GLY D 1 35 ? 12.864 14.828 -8.865 1.000 11.972 47 GLY D CA 1
ATOM 8546 C C . GLY D 1 35 ? 11.689 14.299 -8.056 1.000 12.473 47 GLY D C 1
ATOM 8547 O O . GLY D 1 35 ? 11.512 14.766 -6.924 1.000 13.382 47 GLY D O 1
ATOM 8548 N N . GLU D 1 36 ? 10.852 13.445 -8.639 1.000 12.630 48 GLU D N 1
ATOM 8549 C CA . GLU D 1 36 ? 9.735 12.842 -7.922 1.000 13.535 48 GLU D CA 1
ATOM 8550 C C . GLU D 1 36 ? 9.662 11.367 -8.253 1.000 12.834 48 GLU D C 1
ATOM 8551 O O . GLU D 1 36 ? 9.921 10.959 -9.395 1.000 13.025 48 GLU D O 1
ATOM 8557 N N . TYR D 1 37 ? 9.159 10.583 -7.301 1.000 12.942 49 TYR D N 1
ATOM 8558 C CA . TYR D 1 37 ? 8.952 9.158 -7.497 1.000 13.609 49 TYR D CA 1
ATOM 8559 C C . TYR D 1 37 ? 7.937 8.661 -6.478 1.000 13.996 49 TYR D C 1
ATOM 8560 O O . TYR D 1 37 ? 8.101 8.891 -5.279 1.000 15.637 49 TYR D O 1
ATOM 8569 N N . GLN D 1 38 ? 6.847 8.040 -6.983 1.000 14.228 50 GLN D N 1
ATOM 8570 C CA . GLN D 1 38 ? 5.794 7.506 -6.142 1.000 16.005 50 GLN D CA 1
ATOM 8571 C C . GLN D 1 38 ? 5.369 8.514 -5.077 1.000 15.449 50 GLN D C 1
ATOM 8572 O O . GLN D 1 38 ? 5.118 8.180 -3.916 1.000 15.004 50 GLN D O 1
ATOM 8578 N N . GLY D 1 39 ? 5.202 9.758 -5.492 1.000 14.951 51 GLY D N 1
ATOM 8579 C CA . GLY D 1 39 ? 4.606 10.748 -4.610 1.000 16.225 51 GLY D CA 1
ATOM 8580 C C . GLY D 1 39 ? 5.591 11.349 -3.590 1.000 16.024 51 GLY D C 1
ATOM 8581 O O . GLY D 1 39 ? 5.155 12.120 -2.708 1.000 15.846 51 GLY D O 1
ATOM 8582 N N . LYS D 1 40 ? 6.885 10.995 -3.692 1.000 15.652 52 LYS D N 1
ATOM 8583 C CA . LYS D 1 40 ? 7.903 11.547 -2.828 1.000 16.998 52 LYS D CA 1
ATOM 8584 C C . LYS D 1 40 ? 8.951 12.292 -3.643 1.000 15.675 52 LYS D C 1
ATOM 8585 O O . LYS D 1 40 ? 9.145 12.037 -4.820 1.000 13.824 52 LYS D O 1
ATOM 8591 N N . SER D 1 41 ? 9.701 13.169 -2.960 1.000 15.006 53 SER D N 1
ATOM 8592 C CA . SER D 1 41 ? 10.625 14.097 -3.608 1.000 14.918 53 SER D CA 1
ATOM 8593 C C . SER D 1 41 ? 12.060 13.573 -3.504 1.000 14.384 53 SER D C 1
ATOM 8594 O O . SER D 1 41 ? 12.441 12.955 -2.486 1.000 14.379 53 SER D O 1
ATOM 8597 N N . SER D 1 42 ? 12.870 13.889 -4.508 1.000 13.249 54 SER D N 1
ATOM 8598 C CA . SER D 1 42 ? 14.309 13.844 -4.371 1.000 13.806 54 SER D CA 1
ATOM 8599 C C . SER D 1 42 ? 14.753 14.932 -3.375 1.000 13.895 54 SER D C 1
ATOM 8600 O O . SER D 1 42 ? 13.961 15.788 -2.974 1.000 13.122 54 SER D O 1
ATOM 8603 N N . SER D 1 43 ? 16.050 14.960 -3.077 1.000 13.998 55 SER D N 1
ATOM 8604 C CA . SER D 1 43 ? 16.676 16.146 -2.511 1.000 14.253 55 SER D CA 1
ATOM 8605 C C . SER D 1 43 ? 16.806 17.210 -3.602 1.000 15.404 55 SER D C 1
ATOM 8606 O O . SER D 1 43 ? 16.285 17.067 -4.713 1.000 15.953 55 SER D O 1
ATOM 8609 N N . ASN D 1 44 ? 17.556 18.289 -3.312 1.000 15.631 56 ASN D N 1
ATOM 8610 C CA . ASN D 1 44 ? 17.848 19.250 -4.361 1.000 16.780 56 ASN D CA 1
ATOM 8611 C C . ASN D 1 44 ? 18.530 18.610 -5.585 1.000 14.732 56 ASN D C 1
ATOM 8612 O O . ASN D 1 44 ? 18.434 19.175 -6.670 1.000 14.170 56 ASN D O 1
ATOM 8617 N N . TYR D 1 45 ? 19.186 17.456 -5.435 1.000 12.879 57 TYR D N 1
ATOM 8618 C CA . TYR D 1 45 ? 19.809 16.758 -6.550 1.000 12.285 57 TYR D CA 1
ATOM 8619 C C . TYR D 1 45 ? 18.867 15.672 -7.074 1.000 12.300 57 TYR D C 1
ATOM 8620 O O . TYR D 1 45 ? 18.813 14.558 -6.552 1.000 12.001 57 TYR D O 1
ATOM 8629 N N . ALA D 1 46 ? 18.140 15.984 -8.147 1.000 12.111 58 ALA D N 1
ATOM 8630 C CA . ALA D 1 46 ? 17.177 15.036 -8.704 1.000 11.828 58 ALA D CA 1
ATOM 8631 C C . ALA D 1 46 ? 17.862 13.785 -9.256 1.000 10.652 58 ALA D C 1
ATOM 8632 O O . ALA D 1 46 ? 17.260 12.709 -9.298 1.000 10.695 58 ALA D O 1
ATOM 8634 N N . GLU D 1 47 ? 19.117 13.916 -9.685 1.000 10.491 59 GLU D N 1
ATOM 8635 C CA . GLU D 1 47 ? 19.825 12.767 -10.235 1.000 10.197 59 GLU D CA 1
ATOM 8636 C C . GLU D 1 47 ? 20.197 11.764 -9.136 1.000 9.939 59 GLU D C 1
ATOM 8637 O O . GLU D 1 47 ? 20.590 10.627 -9.445 1.000 10.266 59 GLU D O 1
ATOM 8643 N N . TRP D 1 48 ? 20.066 12.149 -7.874 1.000 10.416 60 TRP D N 1
ATOM 8644 C CA . TRP D 1 48 ? 20.317 11.271 -6.735 1.000 10.669 60 TRP D CA 1
ATOM 8645 C C . TRP D 1 48 ? 19.058 10.524 -6.284 1.000 11.429 60 TRP D C 1
ATOM 8646 O O . TRP D 1 48 ? 19.073 9.866 -5.240 1.000 12.185 60 TRP D O 1
ATOM 8657 N N . VAL D 1 49 ? 17.924 10.667 -7.008 1.000 10.497 61 VAL D N 1
ATOM 8658 C CA . VAL D 1 49 ? 16.669 10.175 -6.503 1.000 11.335 61 VAL D CA 1
ATOM 8659 C C . VAL D 1 49 ? 16.728 8.672 -6.195 1.000 10.518 61 VAL D C 1
ATOM 8660 O O . VAL D 1 49 ? 16.089 8.224 -5.241 1.000 11.089 61 VAL D O 1
ATOM 8664 N N . GLN D 1 50 ? 17.474 7.882 -6.966 1.000 10.369 62 GLN D N 1
ATOM 8665 C CA . GLN D 1 50 ? 17.488 6.441 -6.709 1.000 10.559 62 GLN D CA 1
ATOM 8666 C C . GLN D 1 50 ? 18.002 6.158 -5.280 1.000 10.909 62 GLN D C 1
ATOM 8667 O O . GLN D 1 50 ? 17.464 5.305 -4.550 1.000 11.318 62 GLN D O 1
ATOM 8673 N N . SER D 1 51 ? 19.050 6.880 -4.868 1.000 10.506 63 SER D N 1
ATOM 8674 C CA . SER D 1 51 ? 19.557 6.728 -3.502 1.000 11.602 63 SER D CA 1
ATOM 8675 C C . SER D 1 51 ? 18.633 7.384 -2.486 1.000 11.325 63 SER D C 1
ATOM 8676 O O . SER D 1 51 ? 18.355 6.774 -1.447 1.000 11.734 63 SER D O 1
ATOM 8679 N N . LYS D 1 52 ? 18.169 8.605 -2.759 1.000 11.682 64 LYS D N 1
ATOM 8680 C CA . LYS D 1 52 ? 17.330 9.311 -1.808 1.000 12.986 64 LYS D CA 1
ATOM 8681 C C . LYS D 1 52 ? 16.108 8.476 -1.379 1.000 12.227 64 LYS D C 1
ATOM 8682 O O . LYS D 1 52 ? 15.733 8.450 -0.208 1.000 12.043 64 LYS D O 1
ATOM 8688 N N . LEU D 1 53 ? 15.499 7.791 -2.340 1.000 12.035 65 LEU D N 1
ATOM 8689 C CA . LEU D 1 53 ? 14.255 7.051 -2.092 1.000 13.368 65 LEU D CA 1
ATOM 8690 C C . LEU D 1 53 ? 14.496 5.539 -2.140 1.000 13.366 65 LEU D C 1
ATOM 8691 O O . LEU D 1 53 ? 13.554 4.767 -2.055 1.000 13.582 65 LEU D O 1
ATOM 8696 N N . GLN D 1 54 ? 15.777 5.121 -2.219 1.000 13.232 66 GLN D N 1
ATOM 8697 C CA . GLN D 1 54 ? 16.139 3.692 -2.196 1.000 13.377 66 GLN D CA 1
ATOM 8698 C C . GLN D 1 54 ? 15.289 2.906 -3.203 1.000 13.081 66 GLN D C 1
ATOM 8699 O O . GLN D 1 54 ? 14.675 1.896 -2.889 1.000 15.258 66 GLN D O 1
ATOM 8705 N N . ILE D 1 55 ? 15.295 3.371 -4.426 1.000 12.109 67 ILE D N 1
ATOM 8706 C CA . ILE D 1 55 ? 14.505 2.734 -5.457 1.000 12.225 67 ILE D CA 1
ATOM 8707 C C . ILE D 1 55 ? 15.180 1.428 -5.858 1.000 11.906 67 ILE D C 1
ATOM 8708 O 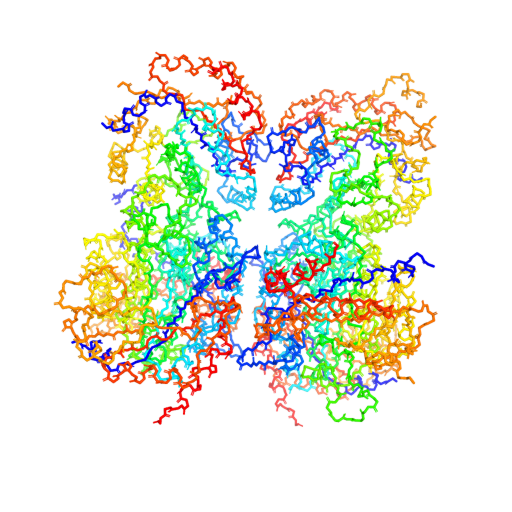O . ILE D 1 55 ? 16.311 1.449 -6.354 1.000 12.274 67 ILE D O 1
ATOM 8713 N N . PRO D 1 56 ? 14.508 0.279 -5.740 1.000 12.233 68 PRO D N 1
ATOM 8714 C CA . PRO D 1 56 ? 15.095 -0.985 -6.182 1.000 12.166 68 PRO D CA 1
ATOM 8715 C C . PRO D 1 56 ? 15.414 -0.947 -7.658 1.000 11.735 68 PRO D C 1
ATOM 8716 O O . PRO D 1 56 ? 14.672 -0.374 -8.450 1.000 10.817 68 PRO D O 1
ATOM 8720 N N . ASN D 1 57 ? 16.555 -1.535 -8.026 1.000 12.067 69 ASN D N 1
ATOM 8721 C CA . ASN D 1 57 ? 16.959 -1.607 -9.413 1.000 11.684 69 ASN D CA 1
ATOM 8722 C C . ASN D 1 57 ? 15.832 -2.147 -10.301 1.000 12.614 69 ASN D C 1
ATOM 8723 O O . ASN D 1 57 ? 15.625 -1.644 -11.409 1.000 12.279 69 ASN D O 1
ATOM 8728 N N . LYS D 1 58 ? 15.148 -3.192 -9.868 1.000 14.680 70 LYS D N 1
ATOM 8729 C CA . LYS D 1 58 ? 14.066 -3.772 -10.675 1.000 17.044 70 LYS D CA 1
ATOM 8730 C C . LYS D 1 58 ? 13.009 -2.714 -11.038 1.000 15.799 70 LYS D C 1
ATOM 8731 O O . LYS D 1 58 ? 12.526 -2.676 -12.166 1.000 19.493 70 LYS D O 1
ATOM 8737 N N . GLU D 1 59 ? 12.720 -1.803 -10.122 1.000 14.510 71 GLU D N 1
ATOM 8738 C CA . GLU D 1 59 ? 11.751 -0.740 -10.366 1.000 14.307 71 GLU D CA 1
ATOM 8739 C C . GLU D 1 59 ? 12.375 0.356 -11.220 1.000 13.143 71 GLU D C 1
ATOM 8740 O O . GLU D 1 59 ? 11.733 0.861 -12.144 1.000 11.930 71 GLU D O 1
ATOM 8746 N N . TYR D 1 60 ? 13.593 0.769 -10.873 1.000 11.755 72 TYR D N 1
ATOM 8747 C CA . TYR D 1 60 ? 14.223 1.890 -11.563 1.000 11.298 72 TYR D CA 1
ATOM 8748 C C . TYR D 1 60 ? 14.430 1.563 -13.043 1.000 11.486 72 TYR D C 1
ATOM 8749 O O . TYR D 1 60 ? 14.253 2.426 -13.924 1.000 11.486 72 TYR D O 1
ATOM 8758 N N . GLU D 1 61 ? 14.758 0.301 -13.320 1.000 11.387 73 GLU D N 1
ATOM 8759 C CA . GLU D 1 61 ? 15.012 -0.110 -14.699 1.000 12.728 73 GLU D CA 1
ATOM 8760 C C . GLU D 1 61 ? 13.785 0.060 -15.586 1.000 11.329 73 GLU D C 1
ATOM 8761 O O . GLU D 1 61 ? 13.910 0.179 -16.795 1.000 10.986 73 GLU D O 1
ATOM 8767 N N . ARG D 1 62 ? 12.570 0.067 -15.003 1.000 11.226 74 ARG D N 1
ATOM 8768 C CA . ARG D 1 62 ? 11.372 0.246 -15.807 1.000 11.654 74 ARG D CA 1
ATOM 8769 C C . ARG D 1 62 ? 11.382 1.562 -16.598 1.000 10.708 74 ARG D C 1
ATOM 8770 O O . ARG D 1 62 ? 10.743 1.633 -17.643 1.000 10.637 74 ARG D O 1
ATOM 8778 N N . LEU D 1 63 ? 12.128 2.568 -16.113 1.000 10.221 75 LEU D N 1
ATOM 8779 C CA . LEU D 1 63 ? 12.243 3.853 -16.773 1.000 10.143 75 LEU D CA 1
ATOM 8780 C C . LEU D 1 63 ? 12.785 3.698 -18.191 1.000 9.785 75 LEU D C 1
ATOM 8781 O O . LEU D 1 63 ? 12.510 4.524 -19.053 1.000 9.929 75 LEU D O 1
ATOM 8786 N N . THR D 1 64 ? 13.584 2.643 -18.434 1.000 9.172 76 THR D N 1
ATOM 8787 C CA . THR D 1 64 ? 14.129 2.450 -19.771 1.000 9.588 76 THR D CA 1
ATOM 8788 C C . THR D 1 64 ? 13.031 2.469 -20.831 1.000 10.394 76 THR D C 1
ATOM 8789 O O . THR D 1 64 ? 13.263 2.959 -21.933 1.000 10.848 76 THR D O 1
ATOM 8793 N N . GLN D 1 65 ? 11.852 1.920 -20.521 1.000 10.418 77 GLN D N 1
ATOM 8794 C CA . GLN D 1 65 ? 10.828 1.743 -21.534 1.000 11.811 77 GLN D CA 1
ATOM 8795 C C . GLN D 1 65 ? 10.136 3.061 -21.822 1.000 10.812 77 GLN D C 1
ATOM 8796 O O . GLN D 1 65 ? 9.388 3.158 -22.786 1.000 11.513 77 GLN D O 1
ATOM 8802 N N . ALA D 1 66 ? 10.267 4.048 -20.917 1.000 10.129 78 ALA D N 1
ATOM 8803 C CA . ALA D 1 66 ? 9.679 5.370 -21.123 1.000 10.241 78 ALA D CA 1
ATOM 8804 C C . ALA D 1 66 ? 10.658 6.348 -21.758 1.000 10.080 78 ALA D C 1
ATOM 8805 O O . ALA D 1 66 ? 10.314 7.494 -21.935 1.000 10.610 78 ALA D O 1
ATOM 8807 N N . PHE D 1 67 ? 11.881 5.900 -22.080 1.000 10.401 79 PHE D N 1
ATOM 8808 C CA . PHE D 1 67 ? 12.906 6.784 -22.585 1.000 10.134 79 PHE D CA 1
ATOM 8809 C C . PHE D 1 67 ? 12.864 6.804 -24.107 1.000 10.425 79 PHE D C 1
ATOM 8810 O O . PHE D 1 67 ? 13.491 5.967 -24.761 1.000 10.020 79 PHE D O 1
ATOM 8818 N N . ASN D 1 68 ? 12.141 7.784 -24.655 1.000 10.142 80 ASN D N 1
ATOM 8819 C CA . ASN D 1 68 ? 12.089 8.009 -26.089 1.000 10.801 80 ASN D CA 1
ATOM 8820 C C . ASN D 1 68 ? 12.056 9.497 -26.380 1.000 10.481 80 ASN D C 1
ATOM 8821 O O . ASN D 1 68 ? 11.037 10.047 -26.776 1.000 10.802 80 ASN D O 1
ATOM 8826 N N . PRO D 1 69 ? 13.188 10.190 -26.145 1.000 10.179 81 PRO D N 1
ATOM 8827 C CA . PRO D 1 69 ? 13.247 11.655 -26.238 1.000 9.965 81 PRO D CA 1
ATOM 8828 C C . PRO D 1 69 ? 13.274 12.183 -27.663 1.000 11.019 81 PRO D C 1
ATOM 8829 O O . PRO D 1 69 ? 14.332 12.492 -28.233 1.000 11.234 81 PRO D O 1
ATOM 8833 N N . ILE D 1 70 ? 12.070 12.332 -28.219 1.000 11.324 82 ILE D N 1
ATOM 8834 C CA . ILE D 1 70 ? 11.881 12.718 -29.607 1.000 12.469 82 ILE D CA 1
ATOM 8835 C C . ILE D 1 70 ? 12.431 14.116 -29.889 1.000 13.315 82 ILE D C 1
ATOM 8836 O O . ILE D 1 70 ? 12.523 14.450 -31.064 1.000 16.820 82 ILE D O 1
ATOM 8841 N N . TYR D 1 71 ? 12.724 14.950 -28.897 1.000 12.437 83 TYR D N 1
ATOM 8842 C CA . TYR D 1 71 ? 13.214 16.301 -29.168 1.000 13.318 83 TYR D CA 1
ATOM 8843 C C . TYR D 1 71 ? 14.727 16.443 -28.962 1.000 13.544 83 TYR D C 1
ATOM 8844 O O . TYR D 1 71 ? 15.266 17.533 -29.171 1.000 13.090 83 TYR D O 1
ATOM 8853 N N . PHE D 1 72 ? 15.426 15.370 -28.590 1.000 11.673 84 PHE D N 1
ATOM 8854 C CA . PHE D 1 72 ? 16.867 15.431 -28.460 1.000 11.571 84 PHE D CA 1
ATOM 8855 C C . PHE D 1 72 ? 17.504 15.769 -29.798 1.000 11.698 84 PHE D C 1
ATOM 8856 O O . PHE D 1 72 ? 17.227 15.109 -30.805 1.000 11.860 84 PHE D O 1
ATOM 8864 N N . ASP D 1 73 ? 18.348 16.808 -29.811 1.000 12.211 85 ASP D N 1
ATOM 8865 C CA . ASP D 1 73 ? 18.990 17.263 -31.026 1.000 13.010 85 ASP D CA 1
ATOM 8866 C C . ASP D 1 73 ? 20.383 17.767 -30.651 1.000 12.583 85 ASP D C 1
ATOM 8867 O O . ASP D 1 73 ? 20.545 18.890 -30.178 1.000 12.318 85 ASP D O 1
ATOM 8872 N N . ALA D 1 74 ? 21.394 16.903 -30.817 1.000 11.769 86 ALA D N 1
ATOM 8873 C CA . ALA D 1 74 ? 22.752 17.210 -30.450 1.000 11.441 86 ALA D CA 1
ATOM 8874 C C . ALA D 1 74 ? 23.226 18.491 -31.126 1.000 12.131 86 ALA D C 1
ATOM 8875 O O . ALA D 1 74 ? 23.840 19.327 -30.465 1.000 12.371 86 ALA D O 1
ATOM 8877 N N . ASP D 1 75 ? 22.938 18.649 -32.428 1.000 13.093 87 ASP D N 1
ATOM 8878 C CA . ASP D 1 75 ? 23.388 19.842 -33.124 1.000 14.284 87 ASP D CA 1
ATOM 8879 C C . ASP D 1 75 ? 22.821 21.106 -32.473 1.000 13.876 87 ASP D C 1
ATOM 8880 O O . ASP D 1 75 ? 23.526 22.109 -32.326 1.000 13.728 87 ASP D O 1
ATOM 8885 N N . ALA D 1 76 ? 21.554 21.055 -32.059 1.000 12.859 88 ALA D N 1
ATOM 8886 C CA . ALA D 1 76 ? 20.895 22.236 -31.495 1.000 13.909 88 ALA D CA 1
ATOM 8887 C C . ALA D 1 76 ? 21.475 22.560 -30.121 1.000 13.507 88 ALA D C 1
ATOM 8888 O O . ALA D 1 76 ? 21.586 23.732 -29.782 1.000 13.899 88 ALA D O 1
ATOM 8890 N N . ILE D 1 77 ? 21.819 21.549 -29.319 1.000 12.430 89 ILE D N 1
ATOM 8891 C CA . ILE D 1 77 ? 22.432 21.771 -28.026 1.000 12.572 89 ILE D CA 1
ATOM 8892 C C . ILE D 1 77 ? 23.795 22.413 -28.201 1.000 12.528 89 ILE D C 1
ATOM 8893 O O . ILE D 1 77 ? 24.090 23.427 -27.556 1.000 14.100 89 ILE D O 1
ATOM 8898 N N . ILE D 1 78 ? 24.626 21.853 -29.081 1.000 12.199 90 ILE D N 1
ATOM 8899 C CA . ILE D 1 78 ? 25.945 22.411 -29.358 1.000 12.891 90 ILE D CA 1
ATOM 8900 C C . ILE D 1 78 ? 25.813 23.828 -29.895 1.000 13.773 90 ILE D C 1
ATOM 8901 O O . ILE D 1 78 ? 26.625 24.702 -29.540 1.000 14.992 90 ILE D O 1
ATOM 8906 N N . ASP D 1 79 ? 24.812 24.090 -30.745 1.000 13.723 91 ASP D N 1
ATOM 8907 C CA . ASP D 1 79 ? 24.644 25.422 -31.279 1.000 15.287 91 ASP D CA 1
ATOM 8908 C C . ASP D 1 79 ? 24.341 26.428 -30.163 1.000 14.984 91 ASP D C 1
ATOM 8909 O O . ASP D 1 79 ? 24.840 27.565 -30.183 1.000 15.168 91 ASP D O 1
ATOM 8914 N N . LEU D 1 80 ? 23.511 26.038 -29.200 1.000 14.738 92 LEU D N 1
ATOM 8915 C CA . LEU D 1 80 ? 23.228 26.915 -28.073 1.000 14.568 92 LEU D CA 1
ATOM 8916 C C . LEU D 1 80 ? 24.516 27.209 -27.285 1.000 14.066 92 LEU D C 1
ATOM 8917 O O . LEU D 1 80 ? 24.798 28.348 -26.951 1.000 14.137 92 LEU D O 1
ATOM 8922 N N . ALA D 1 81 ? 25.308 26.166 -27.003 1.000 13.405 93 ALA D N 1
ATOM 8923 C CA . ALA D 1 81 ? 26.591 26.340 -26.318 1.000 13.559 93 ALA D CA 1
ATOM 8924 C C . ALA D 1 81 ? 27.462 27.348 -27.061 1.000 14.947 93 ALA D C 1
ATOM 8925 O O . ALA D 1 81 ? 28.004 28.285 -26.460 1.000 14.839 93 ALA D O 1
ATOM 8927 N N . LYS D 1 82 ? 27.584 27.150 -28.372 1.000 15.075 94 LYS D N 1
ATOM 8928 C CA . LYS D 1 82 ? 28.452 27.990 -29.170 1.000 17.194 94 LYS D CA 1
ATOM 8929 C C . LYS D 1 82 ? 27.975 29.442 -29.165 1.000 18.175 94 LYS D C 1
ATOM 8930 O O . LYS D 1 82 ? 28.782 30.376 -29.009 1.000 17.984 94 LYS D O 1
ATOM 8936 N N . ARG D 1 83 ? 26.643 29.647 -29.293 1.000 18.097 95 ARG D N 1
ATOM 8937 C CA . ARG D 1 83 ? 26.104 30.989 -29.282 1.000 20.286 95 ARG D CA 1
ATOM 8938 C C . ARG D 1 83 ? 26.362 31.677 -27.939 1.000 20.195 95 ARG D C 1
ATOM 8939 O O . ARG D 1 83 ? 26.422 32.899 -27.891 1.000 20.765 95 ARG D O 1
ATOM 8947 N N . CYS D 1 84 ? 26.484 30.910 -26.857 1.000 18.884 96 CYS D N 1
ATOM 8948 C CA . CYS D 1 84 ? 26.751 31.477 -25.538 1.000 20.061 96 CYS D CA 1
ATOM 8949 C C . CYS D 1 84 ? 28.243 31.701 -25.281 1.000 20.729 96 CYS D C 1
ATOM 8950 O O . CYS D 1 84 ? 28.603 32.206 -24.228 1.000 21.381 96 CYS D O 1
ATOM 8953 N N . GLY D 1 85 ? 29.104 31.381 -26.248 1.000 19.660 97 GLY D N 1
ATOM 8954 C CA . GLY D 1 85 ? 30.542 31.549 -26.085 1.000 20.693 97 GLY D CA 1
ATOM 8955 C C . GLY D 1 85 ? 31.194 30.405 -25.309 1.000 18.868 97 GLY D C 1
ATOM 8956 O O . GLY D 1 85 ? 32.343 30.532 -24.890 1.000 19.778 97 GLY D O 1
ATOM 8957 N N . MET D 1 86 ? 30.490 29.289 -25.106 1.000 17.672 98 MET D N 1
ATOM 8958 C CA . MET D 1 86 ? 31.073 28.147 -24.424 1.000 17.166 98 MET D CA 1
ATOM 8959 C C . MET D 1 86 ? 32.024 27.426 -25.392 1.000 17.648 98 MET D C 1
ATOM 8960 O O . MET D 1 86 ? 31.726 27.288 -26.585 1.000 18.935 98 MET D O 1
ATOM 8965 N N . GLN D 1 87 ? 33.184 26.974 -24.891 1.000 17.323 99 GLN D N 1
ATOM 8966 C CA . GLN D 1 87 ? 34.240 26.494 -25.762 1.000 17.768 99 GLN D CA 1
ATOM 8967 C C . GLN D 1 87 ? 34.379 24.975 -25.671 1.000 16.351 99 GLN D C 1
ATOM 8968 O O . GLN D 1 87 ? 35.169 24.371 -26.425 1.000 17.669 99 GLN D O 1
ATOM 8974 N N . TYR D 1 88 ? 33.620 24.367 -24.758 1.000 14.810 100 TYR D N 1
ATOM 8975 C CA . TYR D 1 88 ? 33.653 22.921 -24.602 1.000 14.368 100 TYR D CA 1
ATOM 8976 C C . TYR D 1 88 ? 32.358 22.437 -23.970 1.000 13.353 100 TYR D C 1
ATOM 8977 O O . TYR D 1 88 ? 31.616 23.235 -23.390 1.000 13.268 100 TYR D O 1
ATOM 8986 N N . LEU D 1 89 ? 32.104 21.139 -24.133 1.000 13.359 101 LEU D N 1
ATOM 8987 C CA . LEU D 1 89 ? 30.926 20.484 -23.621 1.000 13.575 101 LEU D CA 1
ATOM 8988 C C . LEU D 1 89 ? 31.339 19.187 -22.948 1.000 12.489 101 LEU D C 1
ATOM 8989 O O . LEU D 1 89 ? 32.085 18.414 -23.547 1.000 12.826 101 LEU D O 1
ATOM 8994 N N . VAL D 1 90 ? 30.891 18.992 -21.715 1.000 11.215 102 VAL D N 1
ATOM 8995 C CA . VAL D 1 90 ? 31.190 17.813 -20.925 1.000 10.814 102 VAL D CA 1
ATOM 8996 C C . VAL D 1 90 ? 29.874 17.107 -20.621 1.000 10.991 102 VAL D C 1
ATOM 8997 O O . VAL D 1 90 ? 28.978 17.741 -20.056 1.000 11.337 102 VAL D O 1
ATOM 9001 N N . VAL D 1 91 ? 29.761 15.819 -20.965 1.000 10.427 103 VAL D N 1
ATOM 9002 C CA . VAL D 1 91 ? 28.466 15.154 -20.847 1.000 10.450 103 VAL D CA 1
ATOM 9003 C C . VAL D 1 91 ? 28.563 13.889 -20.005 1.000 10.339 103 VAL D C 1
ATOM 9004 O O . VAL D 1 91 ? 29.534 13.138 -20.117 1.000 11.250 103 VAL D O 1
ATOM 9008 N N . THR D 1 92 ? 27.534 13.634 -19.180 1.000 10.490 104 THR D N 1
ATOM 9009 C CA . THR D 1 92 ? 27.406 12.383 -18.445 1.000 9.392 104 THR D CA 1
ATOM 9010 C C . THR D 1 92 ? 27.332 11.160 -19.358 1.000 9.995 104 THR D C 1
ATOM 9011 O O . THR D 1 92 ? 26.303 10.950 -19.999 1.000 10.357 104 THR D O 1
ATOM 9015 N N . THR D 1 93 ? 28.404 10.344 -19.373 1.000 9.955 105 THR D N 1
ATOM 9016 C CA . THR D 1 93 ? 28.375 9.051 -20.035 1.000 10.082 105 THR D CA 1
ATOM 9017 C C . THR D 1 93 ? 27.707 8.007 -19.147 1.000 9.142 105 THR D C 1
ATOM 9018 O O . THR D 1 93 ? 27.196 7.010 -19.658 1.000 10.057 105 THR D O 1
ATOM 9022 N N . LYS D 1 94 ? 27.828 8.158 -17.845 1.000 9.396 106 LYS D N 1
ATOM 9023 C CA . LYS D 1 94 ? 27.274 7.263 -16.845 1.000 9.656 106 LYS D CA 1
ATOM 9024 C C . LYS D 1 94 ? 27.356 7.973 -15.489 1.000 9.920 106 LYS D C 1
ATOM 9025 O O . LYS D 1 94 ? 28.445 8.327 -15.046 1.000 9.040 106 LYS D O 1
ATOM 9031 N N . HIS D 1 95 ? 26.221 8.203 -14.864 1.000 9.470 107 HIS D N 1
ATOM 9032 C CA . HIS D 1 95 ? 26.170 8.817 -13.541 1.000 9.499 107 HIS D CA 1
ATOM 9033 C C . HIS D 1 95 ? 26.080 7.741 -12.462 1.000 9.347 107 HIS D C 1
ATOM 9034 O O . HIS D 1 95 ? 26.343 6.569 -12.726 1.000 11.167 107 HIS D O 1
ATOM 9041 N N . HIS D 1 96 ? 25.756 8.125 -11.231 1.000 9.173 108 HIS D N 1
ATOM 9042 C CA . HIS D 1 96 ? 25.858 7.224 -10.093 1.000 9.818 108 HIS D CA 1
ATOM 9043 C C . HIS D 1 96 ? 24.918 6.015 -10.241 1.000 9.800 108 HIS D C 1
ATOM 9044 O O . HIS D 1 96 ? 25.186 4.957 -9.669 1.000 10.280 108 HIS D O 1
ATOM 9051 N N . ASP D 1 97 ? 23.803 6.186 -10.936 1.000 9.628 109 ASP D N 1
ATOM 9052 C CA . ASP D 1 97 ? 22.824 5.110 -11.078 1.000 9.595 109 ASP D CA 1
ATOM 9053 C C . ASP D 1 97 ? 23.372 3.987 -11.972 1.000 10.274 109 ASP D C 1
ATOM 9054 O O . ASP D 1 97 ? 22.762 2.910 -12.060 1.000 10.350 109 ASP D O 1
ATOM 9059 N N . GLY D 1 98 ? 24.487 4.224 -12.660 1.000 9.671 110 GLY D N 1
ATOM 9060 C CA . GLY D 1 98 ? 25.159 3.159 -13.411 1.000 9.756 110 GLY D CA 1
ATOM 9061 C C . GLY D 1 98 ? 24.647 2.953 -14.836 1.000 9.343 110 GLY D C 1
ATOM 9062 O O . GLY D 1 98 ? 25.121 2.058 -15.516 1.000 9.469 110 GLY D O 1
ATOM 9063 N N . PHE D 1 99 ? 23.682 3.757 -15.258 1.000 8.920 111 PHE D N 1
ATOM 9064 C CA . PHE D 1 99 ? 23.096 3.624 -16.584 1.000 9.228 111 PHE D CA 1
ATOM 9065 C C . PHE D 1 99 ? 23.950 4.388 -17.607 1.000 10.153 111 PHE D C 1
ATOM 9066 O O . PHE D 1 99 ? 24.134 5.604 -17.475 1.000 9.610 111 PHE D O 1
ATOM 9074 N N . ALA D 1 100 ? 24.432 3.691 -18.635 1.000 9.956 112 ALA D N 1
ATOM 9075 C CA . ALA D 1 100 ? 25.318 4.305 -19.622 1.000 9.981 112 ALA D CA 1
ATOM 9076 C C . ALA D 1 100 ? 24.502 5.017 -20.704 1.000 9.185 112 ALA D C 1
ATOM 9077 O O . ALA D 1 100 ? 23.486 4.508 -21.171 1.000 10.392 112 ALA D O 1
ATOM 9079 N N . MET D 1 101 ? 24.968 6.200 -21.124 1.000 8.921 113 MET D N 1
ATOM 9080 C CA . MET D 1 101 ? 24.279 6.987 -22.139 1.000 9.729 113 MET D CA 1
ATOM 9081 C C . MET D 1 101 ? 24.979 6.844 -23.503 1.000 9.007 113 MET D C 1
ATOM 9082 O O . MET D 1 101 ? 24.863 7.685 -24.403 1.000 9.241 113 MET D O 1
ATOM 9087 N N . TYR D 1 102 ? 25.657 5.697 -23.666 1.000 10.331 114 TYR D N 1
ATOM 9088 C CA . TYR D 1 102 ? 26.321 5.342 -24.918 1.000 10.692 114 TYR D CA 1
ATOM 9089 C C . TYR D 1 102 ? 26.185 3.835 -25.105 1.000 10.588 114 TYR D C 1
ATOM 9090 O O . TYR D 1 102 ? 25.769 3.143 -24.184 1.000 11.201 114 TYR D O 1
ATOM 9099 N N A ARG D 1 103 ? 26.553 3.345 -26.295 0.250 11.073 115 ARG D N 1
ATOM 9100 N N B ARG D 1 103 ? 26.551 3.343 -26.288 0.250 10.554 115 ARG D N 1
ATOM 9101 N N C ARG D 1 103 ? 26.548 3.342 -26.285 0.500 11.269 115 ARG D N 1
ATOM 9102 C CA A ARG D 1 103 ? 26.471 1.920 -26.588 0.250 11.696 115 ARG D CA 1
ATOM 9103 C CA B ARG D 1 103 ? 26.472 1.923 -26.590 0.250 10.772 115 ARG D CA 1
ATOM 9104 C CA C ARG D 1 103 ? 26.475 1.924 -26.598 0.500 12.481 115 ARG D CA 1
ATOM 9105 C C A ARG D 1 103 ? 27.674 1.225 -25.948 0.250 11.674 115 ARG D C 1
ATOM 9106 C C B ARG D 1 103 ? 27.670 1.222 -25.952 0.250 11.181 115 ARG D C 1
ATOM 9107 C C C ARG D 1 103 ? 27.671 1.226 -25.952 0.500 11.871 115 ARG D C 1
ATOM 9108 O O A ARG D 1 103 ? 28.773 1.237 -26.494 0.250 12.067 115 ARG D O 1
ATOM 9109 O O B ARG D 1 103 ? 28.769 1.235 -26.494 0.250 11.601 115 ARG D O 1
ATOM 9110 O O C ARG D 1 103 ? 28.771 1.238 -26.488 0.500 12.229 115 ARG D O 1
ATOM 9132 N N . SER D 1 104 ? 27.432 0.605 -24.787 1.000 11.704 116 SER D N 1
ATOM 9133 C CA . SER D 1 104 ? 28.463 -0.099 -24.034 1.000 11.857 116 SER D CA 1
ATOM 9134 C C . SER D 1 104 ? 28.375 -1.590 -24.334 1.000 12.870 116 SER D C 1
ATOM 9135 O O . SER D 1 104 ? 27.360 -2.239 -24.064 1.000 13.031 116 SER D O 1
ATOM 9138 N N . LEU D 1 105 ? 29.439 -2.163 -24.876 1.000 13.319 117 LEU D N 1
ATOM 9139 C CA . LEU D 1 105 ? 29.498 -3.595 -25.044 1.000 13.784 117 LEU D CA 1
ATOM 9140 C C . LEU D 1 105 ? 29.589 -4.328 -23.708 1.000 13.745 117 LEU D C 1
ATOM 9141 O O . LEU D 1 105 ? 29.132 -5.470 -23.590 1.000 13.902 117 LEU D O 1
ATOM 9146 N N . VAL D 1 106 ? 30.230 -3.698 -22.722 1.000 13.269 118 VAL D N 1
ATOM 9147 C CA . VAL D 1 106 ? 30.465 -4.259 -21.401 1.000 14.743 118 VAL D CA 1
ATOM 9148 C C . VAL D 1 106 ? 29.145 -4.443 -20.634 1.000 13.780 118 VAL D C 1
ATOM 9149 O O . VAL D 1 106 ? 29.003 -5.370 -19.835 1.000 13.314 118 VAL D O 1
ATOM 9153 N N . ASP D 1 107 ? 28.170 -3.568 -20.845 1.000 12.020 119 ASP D N 1
ATOM 9154 C CA . ASP D 1 107 ? 26.989 -3.536 -20.006 1.000 12.182 119 ASP D CA 1
ATOM 9155 C C . ASP D 1 107 ? 25.777 -3.093 -20.826 1.000 11.532 119 ASP D C 1
ATOM 9156 O O . ASP D 1 107 ? 25.721 -1.959 -21.306 1.000 10.043 119 ASP D O 1
ATOM 9161 N N . PRO D 1 108 ? 24.766 -3.972 -20.995 1.000 11.978 120 PRO D N 1
ATOM 9162 C CA . PRO D 1 108 ? 23.572 -3.624 -21.785 1.000 11.303 120 PRO D CA 1
ATOM 9163 C C . PRO D 1 108 ? 22.618 -2.660 -21.109 1.000 10.709 120 PRO D C 1
ATOM 9164 O O . PRO D 1 108 ? 21.654 -2.221 -21.728 1.000 10.531 120 PRO D O 1
ATOM 9168 N N . TYR D 1 109 ? 22.891 -2.291 -19.851 1.000 10.275 121 TYR D N 1
ATOM 9169 C CA . TYR D 1 109 ? 22.121 -1.260 -19.168 1.000 10.050 121 TYR D CA 1
ATOM 9170 C C . TYR D 1 109 ? 22.590 0.099 -19.661 1.000 9.727 121 TYR D C 1
ATOM 9171 O O . TYR D 1 109 ? 23.391 0.793 -19.028 1.000 9.656 121 TYR D O 1
ATOM 9180 N N . ASN D 1 110 ? 22.105 0.441 -20.858 1.000 9.037 122 ASN D N 1
ATOM 9181 C CA . ASN D 1 110 ? 22.556 1.613 -21.568 1.000 9.832 122 ASN D CA 1
ATOM 9182 C C . ASN D 1 110 ? 21.455 2.076 -22.510 1.000 9.420 122 ASN D C 1
ATOM 9183 O O . ASN D 1 110 ? 20.553 1.328 -22.869 1.000 9.521 122 ASN D O 1
ATOM 9188 N N . VAL D 1 111 ? 21.566 3.329 -22.956 1.000 9.041 123 VAL D N 1
ATOM 9189 C CA . VAL D 1 111 ? 20.532 4.007 -23.711 1.000 9.766 123 VAL D CA 1
ATOM 9190 C C . VAL D 1 111 ? 20.308 3.364 -25.086 1.000 9.764 123 VAL D C 1
ATOM 9191 O O . VAL D 1 111 ? 19.198 3.419 -25.608 1.000 9.488 123 VAL D O 1
ATOM 9195 N N . TYR D 1 112 ? 21.340 2.784 -25.693 1.000 9.304 124 TYR D N 1
ATOM 9196 C CA . TYR D 1 112 ? 21.213 2.187 -27.002 1.000 9.987 124 TYR D CA 1
ATOM 9197 C C . TYR D 1 112 ? 20.470 0.851 -26.918 1.000 11.000 124 TYR D C 1
ATOM 9198 O O . TYR D 1 112 ? 19.507 0.623 -27.656 1.000 11.445 124 TYR D O 1
ATOM 9207 N N . ASP D 1 113 ? 20.929 -0.059 -26.035 1.000 11.841 125 ASP D N 1
ATOM 9208 C CA . ASP D 1 113 ? 20.401 -1.410 -25.954 1.000 11.728 125 ASP D CA 1
ATOM 9209 C C . ASP D 1 113 ? 19.079 -1.513 -25.190 1.000 11.481 125 ASP D C 1
ATOM 9210 O O . ASP D 1 113 ? 18.261 -2.352 -25.503 1.000 11.432 125 ASP D O 1
ATOM 9215 N N . ALA D 1 114 ? 18.848 -0.649 -24.192 1.000 10.318 126 ALA D N 1
ATOM 9216 C CA . ALA D 1 114 ? 17.803 -0.910 -23.213 1.000 10.886 126 ALA D CA 1
ATOM 9217 C C . ALA D 1 114 ? 16.546 -0.070 -23.432 1.000 10.354 126 ALA D C 1
ATOM 9218 O O . ALA D 1 114 ? 15.562 -0.293 -22.735 1.000 10.505 126 ALA D O 1
ATOM 9220 N N . THR D 1 115 ? 16.581 0.933 -24.343 1.000 9.494 127 THR D N 1
ATOM 9221 C CA . THR D 1 115 ? 15.488 1.883 -24.487 1.000 10.056 127 THR D CA 1
ATOM 9222 C C . THR D 1 115 ? 14.987 1.871 -25.914 1.000 10.695 127 THR D C 1
ATOM 9223 O O . THR D 1 115 ? 15.721 1.551 -26.856 1.000 11.884 127 THR D O 1
ATOM 9227 N N . PRO D 1 116 ? 13.728 2.264 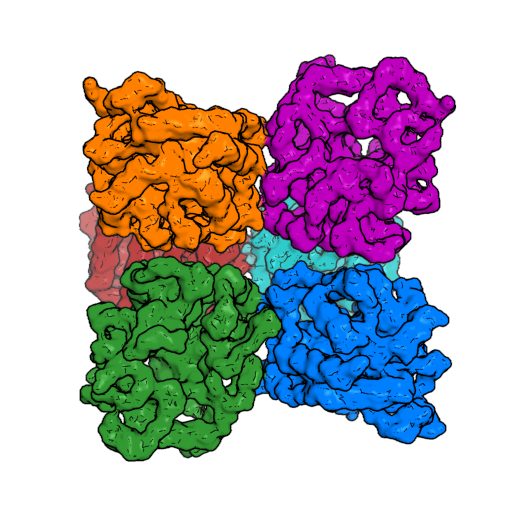-26.135 1.000 11.851 128 PRO D N 1
ATOM 9228 C CA . PRO D 1 116 ? 13.203 2.407 -27.498 1.000 11.961 128 PRO D CA 1
ATOM 9229 C C . PRO D 1 116 ? 13.965 3.443 -28.317 1.000 11.556 128 PRO D C 1
ATOM 9230 O O . PRO D 1 116 ? 13.921 3.405 -29.544 1.000 11.820 128 PRO D O 1
ATOM 9234 N N . PHE D 1 117 ? 14.621 4.385 -27.651 1.000 10.756 129 PHE D N 1
ATOM 9235 C CA . PHE D 1 117 ? 15.368 5.423 -28.353 1.000 10.165 129 PHE D CA 1
ATOM 9236 C C . PHE D 1 117 ? 16.467 4.818 -29.231 1.000 10.117 129 PHE D C 1
ATOM 9237 O O . PHE D 1 117 ? 16.641 5.224 -30.375 1.000 9.979 129 PHE D O 1
ATOM 9245 N N . HIS D 1 118 ? 17.151 3.778 -28.737 1.000 9.462 130 HIS D N 1
ATOM 9246 C CA . HIS D 1 118 ? 18.021 2.965 -29.563 1.000 10.377 130 HIS D CA 1
ATOM 9247 C C . HIS D 1 118 ? 19.024 3.829 -30.335 1.000 9.881 130 HIS D C 1
ATOM 9248 O O . HIS D 1 118 ? 19.275 3.595 -31.488 1.000 9.851 130 HIS D O 1
ATOM 9255 N N . ARG D 1 119 ? 19.587 4.838 -29.632 1.000 10.335 131 ARG D N 1
ATOM 9256 C CA . ARG D 1 119 ? 20.565 5.755 -30.209 1.000 10.762 131 ARG D CA 1
ATOM 9257 C C . ARG D 1 119 ? 21.676 6.007 -29.204 1.000 11.182 131 ARG D C 1
ATOM 9258 O O . ARG D 1 119 ? 21.420 6.034 -28.001 1.000 10.243 131 ARG D O 1
ATOM 9266 N N . ASP D 1 120 ? 22.897 6.234 -29.735 1.000 10.752 132 ASP D N 1
ATOM 9267 C CA . ASP D 1 120 ? 24.048 6.492 -28.903 1.000 10.304 132 ASP D CA 1
ATOM 9268 C C . ASP D 1 120 ? 24.172 8.007 -28.689 1.000 10.713 132 ASP D C 1
ATOM 9269 O O . ASP D 1 120 ? 24.644 8.725 -29.569 1.000 12.508 132 ASP D O 1
ATOM 9274 N N . VAL D 1 121 ? 23.695 8.466 -27.538 1.000 10.256 133 VAL D N 1
ATOM 9275 C CA . VAL D 1 121 ? 23.636 9.874 -27.189 1.000 11.115 133 VAL D CA 1
ATOM 9276 C C . VAL D 1 121 ? 25.048 10.491 -27.224 1.000 10.563 133 VAL D C 1
ATOM 9277 O O . VAL D 1 121 ? 25.245 11.576 -27.739 1.000 10.458 133 VAL D O 1
ATOM 9281 N N . ILE D 1 122 ? 26.012 9.809 -26.630 1.000 10.464 134 ILE D N 1
ATOM 9282 C CA . ILE D 1 122 ? 27.372 10.310 -26.572 1.000 10.455 134 ILE D CA 1
ATOM 9283 C C . ILE D 1 122 ? 27.933 10.426 -27.983 1.000 11.040 134 ILE D C 1
ATOM 9284 O O . ILE D 1 122 ? 28.596 11.425 -28.319 1.000 10.181 134 ILE D O 1
ATOM 9289 N N . GLY D 1 123 ? 27.676 9.416 -28.838 1.000 10.239 135 GLY D N 1
ATOM 9290 C CA . GLY D 1 123 ? 28.079 9.425 -30.232 1.000 10.917 135 GLY D CA 1
ATOM 9291 C C . GLY D 1 123 ? 27.533 10.646 -30.982 1.000 11.175 135 GLY D C 1
ATOM 9292 O O . GLY D 1 123 ? 28.264 11.313 -31.712 1.000 12.047 135 GLY D O 1
ATOM 9293 N N . GLU D 1 124 ? 26.254 10.942 -30.765 1.000 10.975 136 GLU D N 1
ATOM 9294 C CA . GLU D 1 124 ? 25.638 12.078 -31.437 1.000 10.863 136 GLU D CA 1
ATOM 9295 C C . GLU D 1 124 ? 26.229 13.405 -30.958 1.000 10.945 136 GLU D C 1
ATOM 9296 O O . GLU D 1 124 ? 26.454 14.311 -31.769 1.000 11.211 136 GLU D O 1
ATOM 9302 N N . LEU D 1 125 ? 26.475 13.526 -29.658 1.000 10.215 137 LEU D N 1
ATOM 9303 C CA . LEU D 1 125 ? 27.069 14.739 -29.135 1.000 10.978 137 LEU D CA 1
ATOM 9304 C C . LEU D 1 125 ? 28.505 14.901 -29.618 1.000 11.458 137 LEU D C 1
ATOM 9305 O O . LEU D 1 125 ? 28.909 16.013 -29.945 1.000 10.997 137 LEU D O 1
ATOM 9310 N N . SER D 1 126 ? 29.262 13.786 -29.703 1.000 11.328 138 SER D N 1
ATOM 9311 C CA . SER D 1 126 ? 30.631 13.859 -30.206 1.000 12.709 138 SER D CA 1
ATOM 9312 C C . SER D 1 126 ? 30.651 14.424 -31.633 1.000 13.176 138 SER D C 1
ATOM 9313 O O . SER D 1 126 ? 31.437 15.328 -31.979 1.000 13.600 138 SER D O 1
ATOM 9316 N N . LEU D 1 127 ? 29.789 13.866 -32.479 1.000 13.401 139 LEU D N 1
ATOM 9317 C CA . LEU D 1 127 ? 29.734 14.305 -33.870 1.000 15.901 139 LEU D CA 1
ATOM 9318 C C . LEU D 1 127 ? 29.360 15.798 -33.968 1.000 14.880 139 LEU D C 1
ATOM 9319 O O . LEU D 1 127 ? 29.962 16.528 -34.766 1.000 13.419 139 LEU D O 1
ATOM 9324 N N . ALA D 1 128 ? 28.387 16.230 -33.140 1.000 13.622 140 ALA D N 1
ATOM 9325 C CA . ALA D 1 128 ? 27.928 17.612 -33.192 1.000 13.589 140 ALA D CA 1
ATOM 9326 C C . ALA D 1 128 ? 29.045 18.581 -32.754 1.000 13.480 140 ALA D C 1
ATOM 9327 O O . ALA D 1 128 ? 29.251 19.635 -33.369 1.000 13.057 140 ALA D O 1
ATOM 9329 N N . CYS D 1 129 ? 29.771 18.199 -31.702 1.000 12.946 141 CYS D N 1
ATOM 9330 C CA . CYS D 1 129 ? 30.881 19.008 -31.221 1.000 13.438 141 CYS D CA 1
ATOM 9331 C C . CYS D 1 129 ? 31.969 19.138 -32.286 1.000 14.613 141 CYS D C 1
ATOM 9332 O O . CYS D 1 129 ? 32.481 20.239 -32.534 1.000 14.874 141 CYS D O 1
ATOM 9335 N N . ARG D 1 130 ? 32.309 18.031 -32.951 1.000 13.873 142 ARG D N 1
ATOM 9336 C CA . ARG D 1 130 ? 33.347 18.076 -33.931 1.000 15.106 142 ARG D CA 1
ATOM 9337 C C . ARG D 1 130 ? 32.967 19.009 -35.087 1.000 16.052 142 ARG D C 1
ATOM 9338 O O . ARG D 1 130 ? 33.806 19.797 -35.579 1.000 15.600 142 ARG D O 1
ATOM 9346 N N . LYS D 1 131 ? 31.715 18.916 -35.573 1.000 15.979 143 LYS D N 1
ATOM 9347 C CA . LYS D 1 131 ? 31.284 19.750 -36.681 1.000 16.831 143 LYS D CA 1
ATOM 9348 C C . LYS D 1 131 ? 31.355 21.235 -36.334 1.000 17.205 143 LYS D C 1
ATOM 9349 O O . LYS D 1 131 ? 31.693 22.031 -37.213 1.000 17.566 143 LYS D O 1
ATOM 9355 N N . ALA D 1 132 ? 31.050 21.579 -35.093 1.000 16.567 144 ALA D N 1
ATOM 9356 C CA . ALA D 1 132 ? 30.943 22.971 -34.679 1.000 17.150 144 ALA D CA 1
ATOM 9357 C C . ALA D 1 132 ? 32.254 23.495 -34.106 1.000 18.488 144 ALA D C 1
ATOM 9358 O O . ALA D 1 132 ? 32.339 24.657 -33.789 1.000 18.284 144 ALA D O 1
ATOM 9360 N N . GLY D 1 133 ? 33.262 22.641 -33.950 1.000 19.184 145 GLY D N 1
ATOM 9361 C CA . GLY D 1 133 ? 34.554 23.069 -33.409 1.000 20.515 145 GLY D CA 1
ATOM 9362 C C . GLY D 1 133 ? 34.550 23.275 -31.895 1.000 19.731 145 GLY D C 1
ATOM 9363 O O . GLY D 1 133 ? 35.345 24.064 -31.405 1.000 21.344 145 GLY D O 1
ATOM 9364 N N . LEU D 1 134 ? 33.675 22.581 -31.156 1.000 18.650 146 LEU D N 1
ATOM 9365 C CA . LEU D 1 134 ? 33.699 22.612 -29.712 1.000 19.547 146 LEU D CA 1
ATOM 9366 C C . LEU D 1 134 ? 34.514 21.424 -29.243 1.000 18.543 146 LEU D C 1
ATOM 9367 O O . LEU D 1 134 ? 34.325 20.313 -29.738 1.000 16.656 146 LEU D O 1
ATOM 9372 N N . ARG D 1 135 ? 35.322 21.634 -28.210 1.000 17.901 147 ARG D N 1
ATOM 9373 C CA . ARG D 1 135 ? 36.009 20.513 -27.613 1.000 17.513 147 ARG D CA 1
ATOM 9374 C C . ARG D 1 135 ? 35.022 19.707 -26.792 1.000 16.619 147 ARG D C 1
ATOM 9375 O O . ARG D 1 135 ? 34.063 20.265 -26.235 1.000 15.450 147 ARG D O 1
ATOM 9383 N N . PHE D 1 136 ? 35.308 18.404 -26.693 1.000 14.949 148 PHE D N 1
ATOM 9384 C CA . PHE D 1 136 ? 34.364 17.447 -26.151 1.000 14.510 148 PHE D CA 1
ATOM 9385 C C . PHE D 1 136 ? 34.974 16.781 -24.925 1.000 13.943 148 PHE D C 1
ATOM 9386 O O . PHE D 1 136 ? 36.118 16.295 -24.983 1.000 13.859 148 PHE D O 1
ATOM 9394 N N . GLY D 1 137 ? 34.191 16.741 -23.852 1.000 13.747 149 GLY D N 1
ATOM 9395 C CA . GLY D 1 137 ? 34.582 16.085 -22.619 1.000 13.569 149 GLY D CA 1
ATOM 9396 C C . GLY D 1 137 ? 33.546 15.072 -22.124 1.000 13.995 149 GLY D C 1
ATOM 9397 O O . GLY D 1 137 ? 32.366 15.159 -22.446 1.000 12.963 149 GLY D O 1
ATOM 9398 N N . LEU D 1 138 ? 34.012 14.154 -21.266 1.000 12.295 150 LEU D N 1
ATOM 9399 C CA . LEU D 1 138 ? 33.201 13.046 -20.809 1.000 12.422 150 LEU D CA 1
ATOM 9400 C C . LEU D 1 138 ? 33.232 12.945 -19.296 1.000 13.047 150 LEU D C 1
ATOM 9401 O O . LEU D 1 138 ? 34.295 12.920 -18.678 1.000 13.459 150 LEU D O 1
ATOM 9406 N N . TYR D 1 139 ? 32.036 12.891 -18.707 1.000 11.226 151 TYR D N 1
ATOM 9407 C CA . TYR D 1 139 ? 31.834 12.640 -17.294 1.000 10.583 151 TYR D CA 1
ATOM 9408 C C . TYR D 1 139 ? 31.608 11.137 -17.095 1.000 10.246 151 TYR D C 1
ATOM 9409 O O . TYR D 1 139 ? 30.852 10.538 -17.866 1.000 9.571 151 TYR D O 1
ATOM 9418 N N . TYR D 1 140 ? 32.233 10.531 -16.082 1.000 10.435 152 TYR D N 1
ATOM 9419 C CA . TYR D 1 140 ? 32.008 9.128 -15.749 1.000 10.766 152 TYR D CA 1
ATOM 9420 C C . TYR D 1 140 ? 32.082 8.940 -14.227 1.000 11.408 152 TYR D C 1
ATOM 9421 O O . TYR D 1 140 ? 33.067 9.359 -13.606 1.000 11.394 152 TYR D O 1
ATOM 9430 N N . SER D 1 141 ? 31.064 8.324 -13.626 1.000 10.886 153 SER D N 1
ATOM 9431 C CA . SER D 1 141 ? 31.064 7.974 -12.213 1.000 11.847 153 SER D CA 1
ATOM 9432 C C . SER D 1 141 ? 31.904 6.709 -12.017 1.000 11.693 153 SER D C 1
ATOM 9433 O O . SER D 1 141 ? 31.383 5.595 -12.179 1.000 11.644 153 SER D O 1
ATOM 9436 N N . GLN D 1 142 ? 33.187 6.893 -11.644 1.000 10.907 154 GLN D N 1
ATOM 9437 C CA . GLN D 1 142 ? 34.119 5.781 -11.568 1.000 11.463 154 GLN D CA 1
ATOM 9438 C C . GLN D 1 142 ? 33.991 5.022 -10.247 1.000 11.317 154 GLN D C 1
ATOM 9439 O O . GLN D 1 142 ? 34.484 3.901 -10.127 1.000 11.944 154 GLN D O 1
ATOM 9445 N N . ASP D 1 143 ? 33.409 5.652 -9.231 1.000 12.648 155 ASP D N 1
ATOM 9446 C CA . ASP D 1 143 ? 33.369 5.088 -7.892 1.000 12.381 155 ASP D CA 1
ATOM 9447 C C . ASP D 1 143 ? 31.968 4.546 -7.577 1.000 12.351 155 ASP D C 1
ATOM 9448 O O . ASP D 1 143 ? 31.822 3.346 -7.374 1.000 13.897 155 ASP D O 1
ATOM 9453 N N . LEU D 1 144 ? 30.953 5.413 -7.541 1.000 12.386 156 LEU D N 1
ATOM 9454 C CA . LEU D 1 144 ? 29.585 4.985 -7.264 1.000 12.488 156 LEU D CA 1
ATOM 9455 C C . LEU D 1 144 ? 28.962 4.322 -8.488 1.000 11.758 156 LEU D C 1
ATOM 9456 O O . LEU D 1 144 ? 29.106 4.784 -9.627 1.000 11.133 156 LEU D O 1
ATOM 9461 N N . ASP D 1 145 ? 28.248 3.223 -8.252 1.000 11.220 157 ASP D N 1
ATOM 9462 C CA . ASP D 1 145 ? 27.440 2.616 -9.291 1.000 10.897 157 ASP D CA 1
ATOM 9463 C C . ASP D 1 145 ? 26.343 1.794 -8.630 1.000 10.765 157 ASP D C 1
ATOM 9464 O O . ASP D 1 145 ? 26.579 0.693 -8.146 1.000 10.398 157 ASP D O 1
ATOM 9469 N N . TRP D 1 146 ? 25.130 2.371 -8.591 1.000 10.360 158 TRP D N 1
ATOM 9470 C CA . TRP D 1 146 ? 24.035 1.785 -7.835 1.000 10.769 158 TRP D CA 1
ATOM 9471 C C . TRP D 1 146 ? 23.456 0.558 -8.552 1.000 11.202 158 TRP D C 1
ATOM 9472 O O . TRP D 1 146 ? 22.683 -0.191 -7.951 1.000 11.384 158 TRP D O 1
ATOM 9483 N N . HIS D 1 147 ? 23.901 0.319 -9.782 1.000 10.512 159 HIS D N 1
ATOM 9484 C CA . HIS D 1 147 ? 23.464 -0.838 -10.532 1.000 10.841 159 HIS D CA 1
ATOM 9485 C C . HIS D 1 147 ? 24.352 -2.048 -10.257 1.000 11.814 159 HIS D C 1
ATOM 9486 O O . HIS D 1 147 ? 24.042 -3.115 -10.760 1.000 11.550 159 HIS D O 1
ATOM 9493 N N . GLU D 1 148 ? 25.433 -1.878 -9.482 1.000 11.834 160 GLU D N 1
ATOM 9494 C CA . GLU D 1 148 ? 26.441 -2.904 -9.288 1.000 13.609 160 GLU D CA 1
ATOM 9495 C C . GLU D 1 148 ? 26.517 -3.277 -7.823 1.000 13.353 160 GLU D C 1
ATOM 9496 O O . GLU D 1 148 ? 26.668 -2.405 -6.962 1.000 12.850 160 GLU D O 1
ATOM 9502 N N . PRO D 1 149 ? 26.481 -4.583 -7.492 1.000 14.187 161 PRO D N 1
ATOM 9503 C CA . PRO D 1 149 ? 26.620 -5.001 -6.105 1.000 15.717 161 PRO D CA 1
ATOM 9504 C C . PRO D 1 149 ? 27.919 -4.502 -5.453 1.000 15.715 161 PRO D C 1
ATOM 9505 O O . PRO D 1 149 ? 27.927 -4.193 -4.263 1.000 17.077 161 PRO D O 1
ATOM 9509 N N . ASP D 1 150 ? 28.986 -4.406 -6.258 1.000 14.666 162 ASP D N 1
ATOM 9510 C CA . ASP D 1 150 ? 30.275 -3.948 -5.770 1.000 15.184 162 ASP D CA 1
ATOM 9511 C C . ASP D 1 150 ? 30.561 -2.477 -6.080 1.000 14.799 162 ASP D C 1
ATOM 9512 O O . ASP D 1 150 ? 31.718 -2.033 -5.964 1.000 15.294 162 ASP D O 1
ATOM 9517 N N . GLY D 1 151 ? 29.531 -1.715 -6.439 1.000 13.845 163 GLY D N 1
ATOM 9518 C CA . GLY D 1 151 ? 29.713 -0.282 -6.612 1.000 13.097 163 GLY D CA 1
ATOM 9519 C C . GLY D 1 151 ? 30.204 0.372 -5.318 1.000 13.870 163 GLY D C 1
ATOM 9520 O O . GLY D 1 151 ? 29.969 -0.113 -4.218 1.000 13.948 163 GLY D O 1
ATOM 9521 N N . GLY D 1 152 ? 30.899 1.498 -5.478 1.000 13.428 164 GLY D N 1
ATOM 9522 C CA . GLY D 1 152 ? 31.549 2.175 -4.380 1.000 13.716 164 GLY D CA 1
ATOM 9523 C C . GLY D 1 152 ? 30.590 2.869 -3.428 1.000 14.036 164 GLY D C 1
ATOM 9524 O O . GLY D 1 152 ? 29.392 2.948 -3.680 1.000 14.861 164 GLY D O 1
ATOM 9525 N N . GLY D 1 153 ? 31.149 3.304 -2.296 1.000 13.817 165 GLY D N 1
ATOM 9526 C CA . GLY D 1 153 ? 30.443 4.170 -1.353 1.000 13.993 165 GLY D CA 1
ATOM 9527 C C . GLY D 1 153 ? 30.162 3.484 -0.031 1.000 14.728 165 GLY D C 1
ATOM 9528 O O . GLY D 1 153 ? 29.850 4.150 0.950 1.000 15.167 165 GLY D O 1
ATOM 9529 N N . TYR D 1 154 ? 30.372 2.160 0.029 1.000 14.910 166 TYR D N 1
ATOM 9530 C CA . TYR D 1 154 ? 29.980 1.372 1.184 1.000 16.517 166 TYR D CA 1
ATOM 9531 C C . TYR D 1 154 ? 30.903 1.578 2.386 1.000 18.070 166 TYR D C 1
ATOM 9532 O O . TYR D 1 154 ? 30.562 1.125 3.479 1.000 18.439 166 TYR D O 1
ATOM 9541 N N . LEU D 1 155 ? 32.047 2.254 2.215 1.000 19.079 167 LEU D N 1
ATOM 9542 C CA . LEU D 1 155 ? 32.898 2.623 3.354 1.000 22.510 167 LEU D CA 1
ATOM 9543 C C . LEU D 1 155 ? 32.714 4.080 3.797 1.000 22.873 167 LEU D C 1
ATOM 9544 O O . LEU D 1 155 ? 33.437 4.519 4.676 1.000 24.074 167 LEU D O 1
ATOM 9549 N N . SER D 1 156 ? 31.773 4.825 3.249 1.000 22.295 168 SER D N 1
ATOM 9550 C CA . SER D 1 156 ? 31.720 6.291 3.345 1.000 23.949 168 SER D CA 1
ATOM 9551 C C . SER D 1 156 ? 30.429 6.830 3.978 1.000 27.242 168 SER D C 1
ATOM 9552 O O . SER D 1 156 ? 30.188 8.070 3.906 1.000 29.380 168 SER D O 1
ATOM 9555 N N . ASN D 1 157 ? 29.621 5.931 4.607 1.000 26.809 169 ASN D N 1
ATOM 9556 C CA . ASN D 1 157 ? 28.241 6.314 4.914 1.000 28.726 169 ASN D CA 1
ATOM 9557 C C . ASN D 1 157 ? 28.131 7.180 6.175 1.000 30.686 169 ASN D C 1
ATOM 9558 O O . ASN D 1 157 ? 27.040 7.593 6.528 1.000 31.499 169 ASN D O 1
ATOM 9563 N N . ASP D 1 158 ? 29.273 7.470 6.803 1.000 31.982 170 ASP D N 1
ATOM 9564 C CA . ASP D 1 158 ? 29.402 8.477 7.836 1.000 34.972 170 ASP D CA 1
ATOM 9565 C C . ASP D 1 158 ? 29.354 9.898 7.247 1.000 35.496 170 ASP D C 1
ATOM 9566 O O . ASP D 1 158 ? 29.243 10.878 8.000 1.000 36.455 170 ASP D O 1
ATOM 9571 N N . ILE D 1 159 ? 29.507 10.032 5.916 1.000 33.117 171 ILE D N 1
ATOM 9572 C CA . ILE D 1 159 ? 29.510 11.335 5.264 1.000 30.258 171 ILE D CA 1
ATOM 9573 C C . ILE D 1 159 ? 28.154 11.555 4.597 1.000 29.215 171 ILE D C 1
ATOM 9574 O O . ILE D 1 159 ? 27.694 10.697 3.877 1.000 27.056 171 ILE D O 1
ATOM 9579 N N . GLU D 1 160 ? 27.542 12.722 4.850 1.000 29.286 172 GLU D N 1
ATOM 9580 C CA . GLU D 1 160 ? 26.199 13.052 4.389 1.000 28.551 172 GLU D CA 1
ATOM 9581 C C . GLU D 1 160 ? 26.163 13.088 2.851 1.000 26.737 172 GLU D C 1
ATOM 9582 O O . GLU D 1 160 ? 27.115 13.484 2.209 1.000 25.824 172 GLU D O 1
ATOM 9588 N N . THR D 1 161 ? 25.031 12.697 2.267 1.000 22.742 173 THR D N 1
ATOM 9589 C CA . THR D 1 161 ? 24.846 12.628 0.831 1.000 20.738 173 THR D CA 1
ATOM 9590 C C . THR D 1 161 ? 23.640 13.480 0.411 1.000 19.024 173 THR D C 1
ATOM 9591 O O . THR D 1 161 ? 22.873 13.973 1.237 1.000 18.382 173 THR D O 1
ATOM 9595 N N . ALA D 1 162 ? 23.422 13.527 -0.904 1.000 16.917 174 ALA D N 1
ATOM 9596 C CA . ALA D 1 162 ? 22.184 14.089 -1.446 1.000 16.989 174 ALA D CA 1
ATOM 9597 C C . ALA D 1 162 ? 21.092 13.017 -1.551 1.000 16.301 174 ALA D C 1
ATOM 9598 O O . ALA D 1 162 ? 20.084 13.245 -2.203 1.000 14.609 174 ALA D O 1
ATOM 9600 N N . GLY D 1 163 ? 21.280 11.858 -0.907 1.000 16.666 175 GLY D N 1
ATOM 9601 C CA . GLY D 1 163 ? 20.310 10.770 -0.944 1.000 15.621 175 GLY D CA 1
ATOM 9602 C C . GLY D 1 163 ? 20.212 10.135 0.419 1.000 15.558 175 GLY D C 1
ATOM 9603 O O . GLY D 1 163 ? 19.959 10.812 1.442 1.000 15.686 175 GLY D O 1
ATOM 9604 N N . THR D 1 164 ? 20.427 8.804 0.440 1.000 14.568 176 THR D N 1
ATOM 9605 C CA . THR D 1 164 ? 20.582 8.071 1.671 1.000 15.309 176 THR D CA 1
ATOM 9606 C C . THR D 1 164 ? 22.065 7.695 1.773 1.000 16.502 176 THR D C 1
ATOM 9607 O O . THR D 1 164 ? 22.912 8.516 2.195 1.000 18.880 176 THR D O 1
ATOM 9611 N N . THR D 1 165 ? 22.393 6.500 1.254 1.000 15.468 177 THR D N 1
ATOM 9612 C CA . THR D 1 165 ? 23.768 6.019 1.268 1.000 15.740 177 THR D CA 1
ATOM 9613 C C . THR D 1 165 ? 24.462 6.386 -0.034 1.000 14.947 177 THR D C 1
ATOM 9614 O O . THR D 1 165 ? 23.824 6.682 -1.050 1.000 14.555 177 THR D O 1
ATOM 9618 N N . TRP D 1 166 ? 25.797 6.347 -0.014 1.000 14.416 178 TRP D N 1
ATOM 9619 C CA . TRP D 1 166 ? 26.596 6.543 -1.218 1.000 13.607 178 TRP D CA 1
ATOM 9620 C C . TRP D 1 166 ? 26.434 5.374 -2.180 1.000 12.989 178 TRP D C 1
ATOM 9621 O O . TRP D 1 166 ? 26.496 5.568 -3.380 1.000 12.087 178 TRP D O 1
ATOM 9632 N N . ASP D 1 167 ? 26.347 4.177 -1.625 1.000 12.993 179 ASP D N 1
ATOM 9633 C CA . ASP D 1 167 ? 26.196 2.945 -2.395 1.000 12.773 179 ASP D CA 1
ATOM 9634 C C . ASP D 1 167 ? 24.726 2.523 -2.457 1.000 12.170 179 ASP D C 1
ATOM 9635 O O . ASP D 1 167 ? 23.890 3.024 -1.695 1.000 12.196 179 ASP D O 1
ATOM 9640 N N . ASN D 1 168 ? 24.429 1.553 -3.319 1.000 12.375 180 ASN D N 1
ATOM 9641 C CA . ASN D 1 168 ? 23.126 0.882 -3.251 1.000 12.467 180 ASN D CA 1
ATOM 9642 C C . ASN D 1 168 ? 23.197 -0.135 -2.126 1.000 13.957 180 ASN D C 1
ATOM 9643 O O . ASN D 1 168 ? 23.779 -1.224 -2.260 1.000 15.142 180 ASN D O 1
ATOM 9648 N N . SER D 1 169 ? 22.629 0.255 -0.981 1.000 14.656 181 SER D N 1
ATOM 9649 C CA . SER D 1 169 ? 22.613 -0.509 0.243 1.000 15.287 181 SER D CA 1
ATOM 9650 C C . SER D 1 169 ? 21.280 -1.218 0.474 1.000 15.312 181 SER D C 1
ATOM 9651 O O . SER D 1 169 ? 21.120 -1.829 1.543 1.000 16.015 181 SER D O 1
ATOM 9654 N N . TRP D 1 170 ? 20.351 -1.133 -0.487 1.000 15.188 182 TRP D N 1
ATOM 9655 C CA . TRP D 1 170 ? 19.003 -1.672 -0.315 1.000 15.084 182 TRP D CA 1
ATOM 9656 C C . TRP D 1 170 ? 18.844 -2.944 -1.149 1.000 15.036 182 TRP D C 1
ATOM 9657 O O . TRP D 1 170 ? 18.312 -3.932 -0.641 1.000 16.061 182 TRP D O 1
ATOM 9668 N N . ASP D 1 171 ? 19.309 -2.952 -2.406 1.000 14.386 183 ASP D N 1
ATOM 9669 C CA . ASP D 1 171 ? 19.294 -4.150 -3.230 1.000 14.375 183 ASP D CA 1
ATOM 9670 C C . ASP D 1 171 ? 20.438 -5.098 -2.833 1.000 15.109 183 ASP D C 1
ATOM 9671 O O . ASP D 1 171 ? 20.323 -6.311 -2.968 1.000 15.235 183 ASP D O 1
ATOM 9676 N N . PHE D 1 172 ? 21.551 -4.524 -2.328 1.000 15.545 184 PHE D N 1
ATOM 9677 C CA . PHE D 1 172 ? 22.796 -5.231 -2.089 1.000 16.533 184 PHE D CA 1
ATOM 9678 C C . PHE D 1 172 ? 23.207 -5.018 -0.635 1.000 18.197 184 PHE D C 1
ATOM 9679 O O . PHE D 1 172 ? 23.608 -3.927 -0.239 1.000 17.562 184 PHE D O 1
ATOM 9687 N N . THR D 1 173 ? 23.058 -6.052 0.174 1.000 20.819 185 THR D N 1
ATOM 9688 C CA . THR D 1 173 ? 23.204 -5.934 1.624 1.000 22.110 185 THR D CA 1
ATOM 9689 C C . THR D 1 173 ? 24.283 -6.860 2.152 1.000 23.614 185 THR D C 1
ATOM 9690 O O . THR D 1 173 ? 24.409 -6.969 3.362 1.000 24.665 185 THR D O 1
ATOM 9694 N N . GLY D 1 174 ? 25.062 -7.512 1.291 1.000 22.438 186 GLY D N 1
ATOM 9695 C CA . GLY D 1 174 ? 26.063 -8.442 1.784 1.000 23.647 186 GLY D CA 1
ATOM 9696 C C . GLY D 1 174 ? 27.484 -7.863 1.672 1.000 24.410 186 GLY D C 1
ATOM 9697 O O . GLY D 1 174 ? 27.678 -6.648 1.546 1.000 23.235 186 GLY D O 1
ATOM 9698 N N . GLU D 1 175 ? 28.447 -8.774 1.586 1.000 24.837 187 GLU D N 1
ATOM 9699 C CA . GLU D 1 175 ? 29.842 -8.414 1.420 1.000 26.317 187 GLU D CA 1
ATOM 9700 C C . GLU D 1 175 ? 30.041 -7.787 0.049 1.000 22.484 187 GLU D C 1
ATOM 9701 O O . GLU D 1 175 ? 29.404 -8.175 -0.923 1.000 23.157 187 GLU D O 1
ATOM 9707 N N . LYS D 1 176 ? 30.875 -6.746 0.029 1.000 20.316 188 LYS D N 1
ATOM 9708 C CA . LYS D 1 176 ? 31.145 -5.946 -1.150 1.000 19.474 188 LYS D CA 1
ATOM 9709 C C . LYS D 1 176 ? 32.647 -5.793 -1.316 1.000 20.205 188 LYS D C 1
ATOM 9710 O O . LYS D 1 176 ? 33.390 -5.685 -0.342 1.000 19.793 188 LYS D O 1
ATOM 9716 N N . ASN D 1 177 ? 33.071 -5.697 -2.573 1.000 20.036 189 ASN D N 1
ATOM 9717 C CA . ASN D 1 177 ? 34.475 -5.508 -2.911 1.000 20.756 189 ASN D CA 1
ATOM 9718 C C . ASN D 1 177 ? 34.561 -4.731 -4.214 1.000 18.660 189 ASN D C 1
ATOM 9719 O O . ASN D 1 177 ? 34.405 -5.280 -5.303 1.000 17.530 189 ASN D O 1
ATOM 9724 N N . TYR D 1 178 ? 34.753 -3.416 -4.073 1.000 17.978 190 TYR D N 1
ATOM 9725 C CA . TYR D 1 178 ? 34.840 -2.483 -5.188 1.000 16.830 190 TYR D CA 1
ATOM 9726 C C . TYR D 1 178 ? 35.816 -2.959 -6.276 1.000 17.000 190 TYR D C 1
ATOM 9727 O O . TYR D 1 178 ? 35.563 -2.728 -7.465 1.000 15.861 190 TYR D O 1
ATOM 9736 N N . ASP D 1 179 ? 36.874 -3.682 -5.874 1.000 18.978 191 ASP D N 1
ATOM 9737 C CA . ASP D 1 179 ? 37.846 -4.166 -6.847 1.000 20.663 191 ASP D CA 1
ATOM 9738 C C . ASP D 1 179 ? 37.160 -4.939 -7.974 1.000 19.653 191 ASP D C 1
ATOM 9739 O O . ASP D 1 179 ? 37.611 -4.888 -9.104 1.000 17.886 191 ASP D O 1
ATOM 9744 N N . ARG D 1 180 ? 36.094 -5.697 -7.666 1.000 19.939 192 ARG D N 1
ATOM 9745 C CA . ARG D 1 180 ? 35.447 -6.501 -8.692 1.000 20.191 192 ARG D CA 1
ATOM 9746 C C . ARG D 1 180 ? 34.724 -5.615 -9.720 1.000 17.523 192 ARG D C 1
ATOM 9747 O O . ARG D 1 180 ? 34.814 -5.872 -10.920 1.000 16.600 192 ARG D O 1
ATOM 9755 N N . ALA D 1 181 ? 34.017 -4.588 -9.271 1.000 15.813 193 ALA D N 1
ATOM 9756 C CA . ALA D 1 181 ? 33.328 -3.661 -10.162 1.000 15.010 193 ALA D CA 1
ATOM 9757 C C . ALA D 1 181 ? 34.346 -2.830 -10.945 1.000 14.423 193 ALA D C 1
ATOM 9758 O O . ALA D 1 181 ? 34.135 -2.505 -12.119 1.000 13.188 193 ALA D O 1
ATOM 9760 N N . PHE D 1 182 ? 35.440 -2.468 -10.264 1.000 14.977 194 PHE D N 1
ATOM 9761 C CA . PHE D 1 182 ? 36.511 -1.718 -10.891 1.000 15.443 194 PHE D CA 1
ATOM 9762 C C . PHE D 1 182 ? 37.020 -2.492 -12.096 1.000 15.281 194 PHE D C 1
ATOM 9763 O O . PHE D 1 182 ? 37.126 -1.936 -13.186 1.000 15.279 194 PHE D O 1
ATOM 9771 N N . LYS D 1 183 ? 37.277 -3.783 -11.916 1.000 16.890 195 LYS D N 1
ATOM 9772 C CA . LYS D 1 183 ? 37.844 -4.590 -12.977 1.000 19.037 195 LYS D CA 1
ATOM 9773 C C . LYS D 1 183 ? 36.842 -4.878 -14.099 1.000 17.792 195 LYS D C 1
ATOM 9774 O O . LYS D 1 183 ? 37.205 -4.886 -15.271 1.000 15.798 195 LYS D O 1
ATOM 9780 N N . HIS D 1 184 ? 35.606 -5.193 -13.730 1.000 16.674 196 HIS D N 1
ATOM 9781 C CA . HIS D 1 184 ? 34.647 -5.739 -14.677 1.000 17.319 196 HIS D CA 1
ATOM 9782 C C . HIS D 1 184 ? 33.820 -4.664 -15.372 1.000 15.341 196 HIS D C 1
ATOM 9783 O O . HIS D 1 184 ? 33.470 -4.854 -16.522 1.000 16.700 196 HIS D O 1
ATOM 9790 N N . LYS D 1 185 ? 33.509 -3.560 -14.714 1.000 13.881 197 LYS D N 1
ATOM 9791 C CA . LYS D 1 185 ? 32.660 -2.549 -15.332 1.000 13.313 197 LYS D CA 1
ATOM 9792 C C . LYS D 1 185 ? 33.375 -1.208 -15.501 1.000 12.951 197 LYS D C 1
ATOM 9793 O O . LYS D 1 185 ? 33.379 -0.653 -16.581 1.000 12.702 197 LYS D O 1
ATOM 9799 N N . ILE D 1 186 ? 33.996 -0.698 -14.431 1.000 14.383 198 ILE D N 1
ATOM 9800 C CA . ILE D 1 186 ? 34.518 0.659 -14.437 1.000 13.083 198 ILE D CA 1
ATOM 9801 C C . ILE D 1 186 ? 35.620 0.800 -15.471 1.000 13.927 198 ILE D C 1
ATOM 9802 O O . ILE D 1 186 ? 35.538 1.659 -16.358 1.000 13.873 198 ILE D O 1
ATOM 9807 N N . MET D 1 187 ? 36.698 0.010 -15.337 1.000 14.475 199 MET D N 1
ATOM 9808 C CA . MET D 1 187 ? 37.813 0.160 -16.257 1.000 14.978 199 MET D CA 1
ATOM 9809 C C . MET D 1 187 ? 37.358 -0.152 -17.691 1.000 13.940 199 MET D C 1
ATOM 9810 O O . MET D 1 187 ? 37.666 0.589 -18.631 1.000 13.172 199 MET D O 1
ATOM 9815 N N . PRO D 1 188 ? 36.649 -1.257 -17.962 1.000 12.988 200 PRO D N 1
ATOM 9816 C CA . PRO D 1 188 ? 36.202 -1.515 -19.341 1.000 13.103 200 PRO D CA 1
ATOM 9817 C C . PRO D 1 188 ? 35.346 -0.397 -19.942 1.000 12.129 200 PRO D C 1
ATOM 9818 O O . PRO D 1 188 ? 35.493 -0.090 -21.121 1.000 12.940 200 PRO D O 1
ATOM 9822 N N . GLN D 1 189 ? 34.481 0.247 -19.151 1.000 12.261 201 GLN D N 1
ATOM 9823 C CA . GLN D 1 189 ? 33.654 1.308 -19.702 1.000 11.526 201 GLN D CA 1
ATOM 9824 C C . GLN D 1 189 ? 34.509 2.552 -19.975 1.000 11.677 201 GLN D C 1
ATOM 9825 O O . GLN D 1 189 ? 34.273 3.242 -20.961 1.000 11.337 201 GLN D O 1
ATOM 9831 N N . ILE D 1 190 ? 35.457 2.857 -19.076 1.000 11.878 202 ILE D N 1
ATOM 9832 C CA . ILE D 1 190 ? 36.335 3.994 -19.323 1.000 12.249 202 ILE D CA 1
ATOM 9833 C C . ILE D 1 190 ? 37.114 3.765 -20.622 1.000 12.303 202 ILE D C 1
ATOM 9834 O O . ILE D 1 190 ? 37.254 4.678 -21.432 1.000 11.922 202 ILE D O 1
ATOM 9839 N N . GLU D 1 191 ? 37.531 2.534 -20.851 1.000 12.741 203 GLU D N 1
ATOM 9840 C CA . GLU D 1 191 ? 38.194 2.210 -22.103 1.000 14.217 203 GLU D CA 1
ATOM 9841 C C . GLU D 1 191 ? 37.278 2.431 -23.310 1.000 13.093 203 GLU D C 1
ATOM 9842 O O . GLU D 1 191 ? 37.734 2.937 -24.338 1.000 12.990 203 GLU D O 1
ATOM 9848 N N . GLU D 1 192 ? 35.992 2.071 -23.191 1.000 12.316 204 GLU D N 1
ATOM 9849 C CA . GLU D 1 192 ? 35.039 2.300 -24.267 1.000 11.992 204 GLU D CA 1
ATOM 9850 C C . GLU D 1 192 ? 34.924 3.788 -24.579 1.000 12.071 204 GLU D C 1
ATOM 9851 O O . GLU D 1 192 ? 35.042 4.188 -25.724 1.000 12.564 204 GLU D O 1
ATOM 9857 N N . ILE D 1 193 ? 34.647 4.606 -23.565 1.000 10.847 205 ILE D N 1
ATOM 9858 C CA . ILE D 1 193 ? 34.304 6.001 -23.843 1.000 10.990 205 ILE D CA 1
ATOM 9859 C C . ILE D 1 193 ? 35.548 6.753 -24.332 1.000 11.183 205 ILE D C 1
ATOM 9860 O O . ILE D 1 193 ? 35.412 7.711 -25.097 1.000 11.221 205 ILE D O 1
ATOM 9865 N N . MET D 1 194 ? 36.734 6.320 -23.905 1.000 11.711 206 MET D N 1
ATOM 9866 C CA . MET D 1 194 ? 37.996 6.976 -24.276 1.000 12.127 206 MET D CA 1
ATOM 9867 C C . MET D 1 194 ? 38.530 6.411 -25.592 1.000 12.476 206 MET D C 1
ATOM 9868 O O . MET D 1 194 ? 39.550 6.892 -26.095 1.000 13.007 206 MET D O 1
ATOM 9873 N N . SER D 1 195 ? 37.862 5.405 -26.153 1.000 11.919 207 SER D N 1
ATOM 9874 C CA . SER D 1 195 ? 38.242 4.853 -27.449 1.000 13.048 207 SER D CA 1
ATOM 9875 C C . SER D 1 195 ? 37.290 5.217 -28.599 1.000 12.970 207 SER D C 1
ATOM 9876 O O . SER D 1 195 ? 37.730 5.269 -29.755 1.000 13.926 207 SER D O 1
ATOM 9879 N N . ASN D 1 196 ? 35.985 5.353 -28.320 1.000 12.665 208 ASN D N 1
ATOM 9880 C CA . ASN D 1 196 ? 35.004 5.210 -29.383 1.000 12.915 208 ASN D CA 1
ATOM 9881 C C . ASN D 1 196 ? 34.379 6.543 -29.827 1.000 13.239 208 ASN D C 1
ATOM 9882 O O . ASN D 1 196 ? 33.567 6.507 -30.763 1.000 12.640 208 ASN D O 1
ATOM 9887 N N . TYR D 1 197 ? 34.788 7.693 -29.220 1.000 12.440 209 TYR D N 1
ATOM 9888 C CA . TYR D 1 197 ? 34.099 8.962 -29.488 1.000 12.039 209 TYR D CA 1
ATOM 9889 C C . TYR D 1 197 ? 35.044 10.090 -29.954 1.000 12.833 209 TYR D C 1
ATOM 9890 O O . TYR D 1 197 ? 34.716 11.265 -29.796 1.000 14.536 209 TYR D O 1
ATOM 9899 N N . GLY D 1 198 ? 36.173 9.716 -30.522 1.000 12.909 210 GLY D N 1
ATOM 9900 C CA . GLY D 1 198 ? 37.166 10.666 -31.023 1.000 14.194 210 GLY D CA 1
ATOM 9901 C C . GLY D 1 198 ? 37.933 11.335 -29.888 1.000 15.025 210 GLY D C 1
ATOM 9902 O O . GLY D 1 198 ? 37.990 10.815 -28.746 1.000 13.715 210 GLY D O 1
ATOM 9903 N N . GLU D 1 199 ? 38.530 12.477 -30.224 1.000 15.994 211 GLU D N 1
ATOM 9904 C CA . GLU D 1 199 ? 39.421 13.155 -29.303 1.000 17.074 211 GLU D CA 1
ATOM 9905 C C . GLU D 1 199 ? 38.644 13.703 -28.112 1.000 15.286 211 GLU D C 1
ATOM 9906 O O . GLU D 1 199 ? 37.688 14.460 -28.296 1.000 14.437 211 GLU D O 1
ATOM 9912 N N . ILE D 1 200 ? 39.086 13.363 -26.901 1.000 14.584 212 ILE D N 1
ATOM 9913 C CA . ILE D 1 200 ? 38.468 13.790 -25.671 1.000 13.526 212 ILE D CA 1
ATOM 9914 C C . ILE D 1 200 ? 39.388 14.782 -24.974 1.000 14.988 212 ILE D C 1
ATOM 9915 O O . ILE D 1 200 ? 40.568 14.488 -24.763 1.000 15.350 212 ILE D O 1
ATOM 9920 N N . SER D 1 201 ? 38.864 15.977 -24.659 1.000 14.497 213 SER D N 1
ATOM 9921 C CA . SER D 1 201 ? 39.685 17.062 -24.116 1.000 15.803 213 SER D CA 1
ATOM 9922 C C . SER D 1 201 ? 39.620 17.146 -22.581 1.000 15.314 213 SER D C 1
ATOM 9923 O O . SER D 1 201 ? 40.564 17.695 -21.967 1.000 16.603 213 SER D O 1
ATOM 9926 N N . VAL D 1 202 ? 38.527 16.661 -21.991 1.000 14.724 214 VAL D N 1
ATOM 9927 C CA . VAL D 1 202 ? 38.290 16.699 -20.554 1.000 15.344 214 VAL D CA 1
ATOM 9928 C C . VAL D 1 202 ? 37.708 15.358 -20.105 1.000 14.209 214 VAL D C 1
ATOM 9929 O O . VAL D 1 202 ? 36.797 14.832 -20.754 1.000 12.830 214 VAL D O 1
ATOM 9933 N N . ALA D 1 203 ? 38.222 14.821 -18.999 1.000 13.966 215 ALA D N 1
ATOM 9934 C CA . ALA D 1 203 ? 37.642 13.682 -18.319 1.000 13.624 215 ALA D CA 1
ATOM 9935 C C . ALA D 1 203 ? 37.213 14.126 -16.935 1.000 14.089 215 ALA D C 1
ATOM 9936 O O . ALA D 1 203 ? 38.047 14.589 -16.152 1.000 15.007 215 ALA D O 1
ATOM 9938 N N . TRP D 1 204 ? 35.910 14.003 -16.672 1.000 12.684 216 TRP D N 1
ATOM 9939 C CA . TRP D 1 204 ? 35.294 14.484 -15.437 1.000 12.395 216 TRP D CA 1
ATOM 9940 C C . TRP D 1 204 ? 34.869 13.269 -14.608 1.000 12.215 216 TRP D C 1
ATOM 9941 O O . TRP D 1 204 ? 33.813 12.681 -14.845 1.000 13.255 216 TRP D O 1
ATOM 9952 N N . PHE D 1 205 ? 35.695 12.946 -13.608 1.000 12.352 217 PHE D N 1
ATOM 9953 C CA . PHE D 1 205 ? 35.401 11.903 -12.651 1.000 12.628 217 PHE D CA 1
ATOM 9954 C C . PHE D 1 205 ? 34.714 12.506 -11.432 1.000 13.876 217 PHE D C 1
ATOM 9955 O O . PHE D 1 205 ? 34.532 13.727 -11.383 1.000 13.514 217 PHE D O 1
ATOM 9963 N N . ASN D 1 206 ? 34.294 11.672 -10.473 1.000 13.870 218 ASN D N 1
ATOM 9964 C CA . ASN D 1 206 ? 33.456 12.227 -9.411 1.000 14.367 218 ASN D CA 1
ATOM 9965 C C . ASN D 1 206 ? 33.525 11.387 -8.149 1.000 13.975 218 ASN D C 1
ATOM 9966 O O . ASN D 1 206 ? 33.811 10.196 -8.211 1.000 16.038 218 ASN D O 1
ATOM 9971 N N . VAL D 1 207 ? 33.298 12.070 -7.006 1.000 14.670 219 VAL D N 1
ATOM 9972 C CA . VAL D 1 207 ? 33.084 11.499 -5.680 1.000 15.566 219 VAL D CA 1
ATOM 9973 C C . VAL D 1 207 ? 33.918 10.230 -5.450 1.000 15.823 219 VAL D C 1
ATOM 9974 O O . VAL D 1 207 ? 33.393 9.095 -5.408 1.000 16.298 219 VAL D O 1
ATOM 9978 N N . PRO D 1 208 ? 35.250 10.393 -5.281 1.000 16.817 220 PRO D N 1
ATOM 9979 C CA . PRO D 1 208 ? 36.173 9.259 -5.130 1.000 16.587 220 PRO D CA 1
ATOM 9980 C C . PRO D 1 208 ? 36.131 8.705 -3.704 1.000 18.000 220 PRO D C 1
ATOM 9981 O O . PRO D 1 208 ? 37.084 8.844 -2.946 1.000 16.832 220 PRO D O 1
ATOM 9985 N N . MET D 1 209 ? 34.994 8.068 -3.373 1.000 17.701 221 MET D N 1
ATOM 9986 C CA . MET D 1 209 ? 34.693 7.681 -2.008 1.000 18.099 221 MET D CA 1
ATOM 9987 C C . MET D 1 209 ? 35.418 6.386 -1.603 1.000 17.404 221 MET D C 1
ATOM 9988 O O . MET D 1 209 ? 35.511 6.119 -0.408 1.000 18.416 221 MET D O 1
ATOM 9993 N N . THR D 1 210 ? 35.876 5.568 -2.556 1.000 16.241 222 THR D N 1
ATOM 9994 C CA . THR D 1 210 ? 36.280 4.188 -2.301 1.000 16.141 222 THR D CA 1
ATOM 9995 C C . THR D 1 210 ? 37.602 3.828 -2.980 1.000 16.680 222 THR D C 1
ATOM 9996 O O . THR D 1 210 ? 38.385 3.050 -2.426 1.000 17.390 222 THR D O 1
ATOM 10000 N N . LEU D 1 211 ? 37.849 4.281 -4.212 1.000 15.799 223 LEU D N 1
ATOM 10001 C CA . LEU D 1 211 ? 38.933 3.691 -5.003 1.000 16.472 223 LEU D CA 1
ATOM 10002 C C . LEU D 1 211 ? 40.294 4.056 -4.400 1.000 18.361 223 LEU D C 1
ATOM 10003 O O . LEU D 1 211 ? 40.484 5.140 -3.800 1.000 18.221 223 LEU D O 1
ATOM 10008 N N . SER D 1 212 ? 41.230 3.106 -4.522 1.000 18.462 224 SER D N 1
ATOM 10009 C CA . SER D 1 212 ? 42.576 3.238 -3.985 1.000 19.751 224 SER D CA 1
ATOM 10010 C C . SER D 1 212 ? 43.411 4.180 -4.860 1.000 20.297 224 SER D C 1
ATOM 10011 O O . SER D 1 212 ? 43.071 4.513 -5.993 1.000 19.713 224 SER D O 1
ATOM 10014 N N . ASP D 1 213 ? 44.555 4.592 -4.302 1.000 21.867 225 ASP D N 1
ATOM 10015 C CA . ASP D 1 213 ? 45.557 5.329 -5.038 1.000 24.236 225 ASP D CA 1
ATOM 10016 C C . ASP D 1 213 ? 45.916 4.617 -6.355 1.000 22.314 225 ASP D C 1
ATOM 10017 O O . ASP D 1 213 ? 46.008 5.222 -7.426 1.000 22.640 225 ASP D O 1
ATOM 10022 N N . GLU D 1 214 ? 46.129 3.305 -6.268 1.000 22.549 226 GLU D N 1
ATOM 10023 C CA . GLU D 1 214 ? 46.520 2.513 -7.426 1.000 23.628 226 GLU D CA 1
ATOM 10024 C C . GLU D 1 214 ? 45.399 2.500 -8.472 1.000 21.071 226 GLU D C 1
ATOM 10025 O O . GLU D 1 214 ? 45.643 2.544 -9.675 1.000 20.265 226 GLU D O 1
ATOM 10031 N N . GLN D 1 215 ? 44.144 2.405 -8.019 1.000 19.509 227 GLN D N 1
ATOM 10032 C CA . GLN D 1 215 ? 43.017 2.408 -8.921 1.000 18.372 227 GLN D CA 1
ATOM 10033 C C . GLN D 1 215 ? 42.880 3.768 -9.607 1.000 17.831 227 GLN D C 1
ATOM 10034 O O . GLN D 1 215 ? 42.632 3.821 -10.809 1.000 17.254 227 GLN D O 1
ATOM 10040 N N . SER D 1 216 ? 43.050 4.868 -8.846 1.000 17.455 228 SER D N 1
ATOM 10041 C CA . SER D 1 216 ? 43.045 6.189 -9.459 1.000 17.020 228 SER D CA 1
ATOM 10042 C C . SER D 1 216 ? 44.148 6.268 -10.518 1.000 17.564 228 SER D C 1
ATOM 10043 O O . SER D 1 216 ? 43.927 6.780 -11.618 1.000 17.007 228 SER D O 1
ATOM 10046 N N . GLN D 1 217 ? 45.335 5.749 -10.187 1.000 18.850 229 GLN D N 1
ATOM 10047 C CA . GLN D 1 217 ? 46.458 5.812 -11.117 1.000 20.481 229 GLN D CA 1
ATOM 10048 C C . GLN D 1 217 ? 46.183 4.982 -12.374 1.000 18.858 229 GLN D C 1
ATOM 10049 O O . GLN D 1 217 ? 46.540 5.388 -13.482 1.000 18.846 229 GLN D O 1
ATOM 10055 N N . THR D 1 218 ? 45.583 3.805 -12.197 1.000 18.364 230 THR D N 1
ATOM 10056 C CA . THR D 1 218 ? 45.243 2.929 -13.317 1.000 18.362 230 THR D CA 1
ATOM 10057 C C . THR D 1 218 ? 44.305 3.653 -14.285 1.000 16.872 230 THR D C 1
ATOM 10058 O O . THR D 1 218 ? 44.466 3.592 -15.502 1.000 16.986 230 THR D O 1
ATOM 10062 N N . ILE D 1 219 ? 43.295 4.342 -13.739 1.000 15.772 231 ILE D N 1
ATOM 10063 C CA . ILE D 1 219 ? 42.396 5.115 -14.587 1.000 14.777 231 ILE D CA 1
ATOM 10064 C C . ILE D 1 219 ? 43.186 6.217 -15.293 1.000 14.956 231 ILE D C 1
ATOM 10065 O O . ILE D 1 219 ? 42.996 6.461 -16.473 1.000 14.822 231 ILE D O 1
ATOM 10070 N N . TYR D 1 220 ? 43.955 6.981 -14.527 1.000 15.985 232 TYR D N 1
ATOM 10071 C CA . TYR D 1 220 ? 44.714 8.086 -15.095 1.000 16.370 232 TYR D CA 1
ATOM 10072 C C . TYR D 1 220 ? 45.555 7.595 -16.268 1.000 16.545 232 TYR D C 1
ATOM 10073 O O . TYR D 1 220 ? 45.487 8.173 -17.348 1.000 17.302 232 TYR D O 1
ATOM 10082 N N . ASP D 1 221 ? 46.288 6.513 -16.063 1.000 16.920 233 ASP D N 1
ATOM 10083 C CA . ASP D 1 221 ? 47.173 5.981 -17.092 1.000 18.196 233 ASP D CA 1
ATOM 10084 C C . ASP D 1 221 ? 46.393 5.514 -18.322 1.000 17.291 233 ASP D C 1
ATOM 10085 O O . ASP D 1 221 ? 46.858 5.664 -19.451 1.000 17.772 233 ASP D O 1
ATOM 10090 N N . THR D 1 222 ? 45.245 4.881 -18.102 1.000 16.686 234 THR D N 1
ATOM 10091 C CA . THR D 1 222 ? 44.427 4.378 -19.186 1.000 17.576 234 THR D CA 1
ATOM 10092 C C . THR D 1 222 ? 43.873 5.537 -20.013 1.000 16.827 234 THR D C 1
ATOM 10093 O O . THR D 1 222 ? 43.906 5.509 -21.237 1.000 16.198 234 THR D O 1
ATOM 10097 N N . VAL D 1 223 ? 43.370 6.578 -19.339 1.000 15.871 235 VAL D N 1
ATOM 10098 C CA . VAL D 1 223 ? 42.868 7.731 -20.055 1.000 15.470 235 VAL D CA 1
ATOM 10099 C C . VAL D 1 223 ? 43.983 8.337 -20.918 1.000 16.760 235 VAL D C 1
ATOM 10100 O O . VAL D 1 223 ? 43.774 8.647 -22.097 1.000 16.190 235 VAL D O 1
ATOM 10104 N N . LYS D 1 224 ? 45.173 8.508 -20.341 1.000 17.280 236 LYS D N 1
ATOM 10105 C CA . LYS D 1 224 ? 46.254 9.144 -21.079 1.000 18.955 236 LYS D CA 1
ATOM 10106 C C . LYS D 1 224 ? 46.733 8.270 -22.233 1.000 19.100 236 LYS D C 1
ATOM 10107 O O . LYS D 1 224 ? 47.163 8.795 -23.258 1.000 19.263 236 LYS D O 1
ATOM 10113 N N . ARG D 1 225 ? 46.699 6.955 -22.043 1.000 18.639 237 ARG D N 1
ATOM 10114 C CA . ARG D 1 225 ? 47.119 6.057 -23.102 1.000 19.357 237 ARG D CA 1
ATOM 10115 C C . ARG D 1 225 ? 46.193 6.231 -24.312 1.000 18.769 237 ARG D C 1
ATOM 10116 O O . ARG D 1 225 ? 46.675 6.275 -25.434 1.000 18.299 237 ARG D O 1
ATOM 10124 N N . LEU D 1 226 ? 44.880 6.277 -24.072 1.000 17.537 238 LEU D N 1
ATOM 10125 C CA . LEU D 1 226 ? 43.904 6.340 -25.144 1.000 18.000 238 LEU D CA 1
ATOM 10126 C C . LEU D 1 226 ? 43.710 7.775 -25.650 1.000 18.160 238 LEU D C 1
ATOM 10127 O O . LEU D 1 226 ? 43.345 7.987 -26.807 1.000 17.930 238 LEU D O 1
ATOM 10132 N N . GLN D 1 227 ? 43.932 8.759 -24.762 1.000 17.588 239 GLN D N 1
ATOM 10133 C CA . GLN D 1 227 ? 43.642 10.167 -25.031 1.000 16.641 239 GLN D CA 1
ATOM 10134 C C . GLN D 1 227 ? 44.763 11.017 -24.465 1.000 17.577 239 GLN D C 1
ATOM 10135 O O . GLN D 1 227 ? 44.623 11.632 -23.415 1.000 17.348 239 GLN D O 1
ATOM 10141 N N . PRO D 1 228 ? 45.913 11.081 -25.157 1.000 19.158 240 PRO D N 1
ATOM 10142 C CA . PRO D 1 228 ? 47.123 11.697 -24.581 1.000 20.885 240 PRO D CA 1
ATOM 10143 C C . PRO D 1 228 ? 46.959 13.152 -24.149 1.000 21.893 240 PRO D C 1
ATOM 10144 O O . PRO D 1 228 ? 47.688 13.581 -23.264 1.000 22.600 240 PRO D O 1
ATOM 10148 N N . ASP D 1 229 ? 46.021 13.888 -24.763 1.000 22.709 241 ASP D N 1
ATOM 10149 C CA . ASP D 1 229 ? 45.884 15.313 -24.488 1.000 23.309 241 ASP D CA 1
ATOM 10150 C C . ASP D 1 229 ? 44.691 15.599 -23.581 1.000 23.432 241 ASP D C 1
ATOM 10151 O O . ASP D 1 229 ? 44.366 16.769 -23.353 1.000 23.829 241 ASP D O 1
ATOM 10156 N N . CYS D 1 230 ? 44.005 14.549 -23.097 1.000 19.414 242 CYS D N 1
ATOM 10157 C CA . CYS D 1 230 ? 42.824 14.752 -22.274 1.000 19.382 242 CYS D CA 1
ATOM 10158 C C . CYS D 1 230 ? 43.222 15.244 -20.871 1.000 19.423 242 CYS D C 1
ATOM 10159 O O . CYS D 1 230 ? 44.078 14.627 -20.239 1.000 21.541 242 CYS D O 1
ATOM 10162 N N . LEU D 1 231 ? 42.569 16.304 -20.377 1.000 17.599 243 LEU D N 1
ATOM 10163 C CA . LEU D 1 231 ? 42.819 16.807 -19.031 1.000 17.816 243 LEU D CA 1
ATOM 10164 C C . LEU D 1 231 ? 41.867 16.150 -18.042 1.000 16.225 243 LEU D C 1
ATOM 10165 O O . LEU D 1 231 ? 40.666 16.146 -18.254 1.000 15.306 243 LEU D O 1
ATOM 10170 N N . ILE D 1 232 ? 42.402 15.621 -16.940 1.000 15.956 244 ILE D N 1
ATOM 10171 C CA . ILE D 1 232 ? 41.611 14.863 -15.979 1.000 15.348 244 ILE D CA 1
ATOM 10172 C C . ILE D 1 232 ? 41.384 15.706 -14.733 1.000 15.623 244 ILE D C 1
ATOM 10173 O O . ILE D 1 232 ? 42.331 16.330 -14.222 1.000 16.076 244 ILE D O 1
ATOM 10178 N N . ASN D 1 233 ? 40.157 15.720 -14.210 1.000 15.480 245 ASN D N 1
ATOM 10179 C CA . ASN D 1 233 ? 39.874 16.550 -13.049 1.000 14.872 245 ASN D CA 1
ATOM 10180 C C . ASN D 1 233 ? 40.242 15.837 -11.729 1.000 15.607 245 ASN D C 1
ATOM 10181 O O . ASN D 1 233 ? 40.484 14.640 -11.662 1.000 16.807 245 ASN D O 1
ATOM 10186 N N . SER D 1 234 ? 40.276 16.622 -10.652 1.000 15.585 246 SER D N 1
ATOM 10187 C CA . SER D 1 234 ? 40.775 16.184 -9.361 1.000 15.763 246 SER D CA 1
ATOM 10188 C C . SER D 1 234 ? 39.886 15.167 -8.662 1.000 15.910 246 SER D C 1
ATOM 10189 O O . SER D 1 234 ? 40.341 14.479 -7.752 1.000 17.130 246 SER D O 1
ATOM 10192 N N . ARG D 1 235 ? 38.635 15.026 -9.089 1.000 15.469 247 ARG D N 1
ATOM 10193 C CA . ARG D 1 235 ? 37.730 14.082 -8.465 1.000 15.062 247 ARG D CA 1
ATOM 10194 C C . ARG D 1 235 ? 37.971 12.645 -8.933 1.000 14.734 247 ARG D C 1
ATOM 10195 O O . ARG D 1 235 ? 37.266 11.729 -8.474 1.000 13.186 247 ARG D O 1
ATOM 10203 N N . LEU D 1 236 ? 38.977 12.421 -9.772 1.000 14.359 248 LEU D N 1
ATOM 10204 C CA . LEU D 1 236 ? 39.484 11.063 -9.957 1.000 14.945 248 LEU D CA 1
ATOM 10205 C C . LEU D 1 236 ? 40.018 10.518 -8.635 1.000 15.811 248 LEU D C 1
ATOM 10206 O O . LEU D 1 236 ? 40.018 9.316 -8.402 1.000 16.417 248 LEU D O 1
ATOM 10211 N N . GLY D 1 237 ? 40.475 11.422 -7.786 1.000 15.540 249 GLY D N 1
ATOM 10212 C CA . GLY D 1 237 ? 40.874 11.079 -6.444 1.000 17.297 249 GLY D CA 1
ATOM 10213 C C . GLY D 1 237 ? 42.381 10.850 -6.323 1.000 18.356 249 GLY D C 1
ATOM 10214 O O . GLY D 1 237 ? 43.117 10.625 -7.309 1.000 18.172 249 GLY D O 1
ATOM 10215 N N . ASN D 1 238 ? 42.843 10.890 -5.062 1.000 18.861 250 ASN D N 1
ATOM 10216 C CA . ASN D 1 238 ? 44.161 10.405 -4.693 1.000 19.653 250 ASN D CA 1
ATOM 10217 C C . ASN D 1 238 ? 45.282 11.192 -5.368 1.000 19.981 250 ASN D C 1
ATOM 10218 O O . ASN D 1 238 ? 46.427 10.721 -5.434 1.000 19.721 250 ASN D O 1
ATOM 10223 N N . GLY D 1 239 ? 44.993 12.449 -5.786 1.000 19.845 251 GLY D N 1
ATOM 10224 C CA . GLY D 1 239 ? 46.024 13.297 -6.349 1.000 21.379 251 GLY D CA 1
ATOM 10225 C C . GLY D 1 239 ? 46.351 12.991 -7.810 1.000 21.629 251 GLY D C 1
ATOM 10226 O O . GLY D 1 239 ? 47.333 13.528 -8.329 1.000 23.700 251 GLY D O 1
ATOM 10227 N N . ARG D 1 240 ? 45.550 12.126 -8.474 1.000 21.448 252 ARG D N 1
ATOM 10228 C CA . ARG D 1 240 ? 45.849 11.746 -9.848 1.000 22.134 252 ARG D CA 1
ATOM 10229 C C . ARG D 1 240 ? 45.034 12.603 -10.812 1.000 20.198 252 ARG D C 1
ATOM 10230 O O . ARG D 1 240 ? 43.963 12.224 -11.232 1.000 19.241 252 ARG D O 1
ATOM 10238 N N . TYR D 1 241 ? 45.555 13.781 -11.181 1.000 19.758 253 TYR D N 1
ATOM 10239 C CA . TYR D 1 241 ? 44.762 14.732 -11.953 1.000 18.890 253 TYR D CA 1
ATOM 10240 C C . TYR D 1 241 ? 45.637 15.770 -12.629 1.000 18.524 253 TYR D C 1
ATOM 10241 O O . TYR D 1 241 ? 46.799 15.902 -12.292 1.000 19.088 253 TYR D O 1
ATOM 10250 N N . ASP D 1 242 ? 45.042 16.460 -13.617 1.000 17.923 254 ASP D N 1
ATOM 10251 C CA . ASP D 1 242 ? 45.691 17.544 -14.347 1.000 19.032 254 ASP D CA 1
ATOM 10252 C C . ASP D 1 242 ? 45.108 18.900 -13.967 1.000 19.004 254 ASP D C 1
ATOM 10253 O O . ASP D 1 242 ? 45.767 19.912 -14.144 1.000 20.876 254 ASP D O 1
ATOM 10258 N N . TYR D 1 243 ? 43.851 18.935 -13.503 1.000 18.337 255 TYR D N 1
ATOM 10259 C CA . TYR D 1 243 ? 43.261 20.207 -13.090 1.000 18.373 255 TYR D CA 1
ATOM 10260 C C . TYR D 1 243 ? 42.362 19.995 -11.886 1.000 17.844 255 TYR D C 1
ATOM 10261 O O . TYR D 1 243 ? 41.880 18.885 -11.631 1.000 17.539 255 TYR D O 1
ATOM 10270 N N . VAL D 1 244 ? 42.162 21.105 -11.157 1.000 17.947 256 VAL D N 1
ATOM 10271 C CA . VAL D 1 244 ? 41.389 21.064 -9.932 1.000 17.770 256 VAL D CA 1
ATOM 10272 C C . VAL D 1 244 ? 39.931 21.433 -10.210 1.000 17.162 256 VAL D C 1
ATOM 10273 O O . VAL D 1 244 ? 39.662 22.512 -10.731 1.000 16.344 256 VAL D O 1
ATOM 10277 N N . SER D 1 245 ? 39.027 20.525 -9.816 1.000 16.597 257 SER D N 1
ATOM 10278 C CA . SER D 1 245 ? 37.600 20.809 -9.725 1.000 16.536 257 SER D CA 1
ATOM 10279 C C . SER D 1 245 ? 37.344 21.377 -8.340 1.000 17.498 257 SER D C 1
ATOM 10280 O O . SER D 1 245 ? 37.684 20.722 -7.347 1.000 18.033 257 SER D O 1
ATOM 10283 N N . LEU D 1 246 ? 36.720 22.562 -8.261 1.000 18.184 258 LEU D N 1
ATOM 10284 C CA . LEU D 1 246 ? 36.219 23.031 -6.971 1.000 18.369 258 LEU D CA 1
ATOM 10285 C C . LEU D 1 246 ? 34.956 22.255 -6.564 1.000 17.263 258 LEU D C 1
ATOM 10286 O O . LEU D 1 246 ? 34.536 21.309 -7.246 1.000 14.907 258 LEU D O 1
ATOM 10291 N N . GLY D 1 247 ? 34.354 22.661 -5.419 1.000 16.776 259 GLY D N 1
ATOM 10292 C CA . GLY D 1 247 ? 33.081 22.078 -5.007 1.000 16.474 259 GLY D CA 1
ATOM 10293 C C . GLY D 1 247 ? 31.931 22.351 -5.969 1.000 15.457 259 GLY D C 1
ATOM 10294 O O . GLY D 1 247 ? 31.988 23.233 -6.798 1.000 15.161 259 GLY D O 1
ATOM 10295 N N . ASP D 1 248 ? 30.848 21.578 -5.835 1.000 15.605 260 ASP D N 1
ATOM 10296 C CA . ASP D 1 248 ? 29.629 21.820 -6.581 1.000 15.026 260 ASP D CA 1
ATOM 10297 C C . ASP D 1 248 ? 29.196 23.266 -6.354 1.000 15.497 260 ASP D C 1
ATOM 10298 O O . ASP D 1 248 ? 29.010 23.674 -5.198 1.000 16.339 260 ASP D O 1
ATOM 10303 N N . ASN D 1 249 ? 29.040 24.063 -7.431 1.000 15.195 261 ASN D N 1
ATOM 10304 C CA . ASN D 1 249 ? 28.549 25.434 -7.298 1.000 16.463 261 ASN D CA 1
ATOM 10305 C C . ASN D 1 249 ? 29.452 26.270 -6.379 1.000 18.445 261 ASN D C 1
ATOM 10306 O O . ASN D 1 249 ? 29.004 27.248 -5.756 1.000 18.106 261 ASN D O 1
ATOM 10311 N N . GLU D 1 250 ? 30.752 25.935 -6.306 1.000 18.284 262 GLU D N 1
ATOM 10312 C CA . GLU D 1 250 ? 31.602 26.668 -5.376 1.000 19.350 262 GLU D CA 1
ATOM 10313 C C . GLU D 1 250 ? 32.180 27.897 -6.079 1.000 20.690 262 GLU D C 1
ATOM 10314 O O . GLU D 1 250 ? 33.043 27.775 -6.960 1.000 21.355 262 GLU D O 1
ATOM 10320 N N . ILE D 1 251 ? 31.735 29.074 -5.629 1.000 20.229 263 ILE D N 1
ATOM 10321 C CA . ILE D 1 251 ? 32.252 30.345 -6.104 1.000 21.742 263 ILE D CA 1
ATOM 10322 C C . ILE D 1 251 ? 33.204 30.860 -5.036 1.000 22.407 263 ILE D C 1
ATOM 10323 O O . ILE D 1 251 ? 32.775 31.375 -4.017 1.000 24.415 263 ILE D O 1
ATOM 10328 N N . PRO D 1 252 ? 34.524 30.664 -5.172 1.000 23.400 264 PRO D N 1
ATOM 10329 C CA . PRO D 1 252 ? 35.440 30.944 -4.068 1.000 24.553 264 PRO D CA 1
ATOM 10330 C C . PRO D 1 252 ? 35.561 32.424 -3.753 1.000 26.302 264 PRO D C 1
ATOM 10331 O O . PRO D 1 252 ? 35.541 33.244 -4.652 1.000 25.132 264 PRO D O 1
ATOM 10335 N N . GLU D 1 253 ? 35.721 32.713 -2.472 1.000 27.915 265 GLU D N 1
ATOM 10336 C CA . GLU D 1 253 ? 35.957 34.074 -2.031 1.000 33.794 265 GLU D CA 1
ATOM 10337 C C . GLU D 1 253 ? 37.357 34.511 -2.465 1.000 31.905 265 GLU D C 1
ATOM 10338 O O . GLU D 1 253 ? 38.273 33.693 -2.668 1.000 30.776 265 GLU D O 1
ATOM 10344 N N . ASP D 1 254 ? 37.483 35.837 -2.616 1.000 31.907 266 ASP D N 1
ATOM 10345 C CA . ASP D 1 254 ? 38.698 36.457 -3.106 1.000 32.335 266 ASP D CA 1
ATOM 10346 C C . ASP D 1 254 ? 39.942 35.941 -2.390 1.000 34.301 266 ASP D C 1
ATOM 10347 O O . ASP D 1 254 ? 40.917 35.657 -3.090 1.000 35.631 266 ASP D O 1
ATOM 10352 N N . SER D 1 255 ? 39.954 35.834 -1.048 1.000 35.344 267 SER D N 1
ATOM 10353 C CA . SER D 1 255 ? 41.177 35.449 -0.349 1.000 38.302 267 SER D CA 1
ATOM 10354 C C . SER D 1 255 ? 41.712 34.091 -0.835 1.000 38.138 267 SER D C 1
ATOM 10355 O O . SER D 1 255 ? 42.896 33.969 -1.259 1.000 41.900 267 SER D O 1
ATOM 10358 N N . ASP D 1 256 ? 40.801 33.093 -0.871 1.000 35.317 268 ASP D N 1
ATOM 10359 C CA . ASP D 1 256 ? 41.163 31.756 -1.301 1.000 32.809 268 ASP D CA 1
ATOM 10360 C C . ASP D 1 256 ? 41.470 31.726 -2.793 1.000 31.857 268 ASP D C 1
ATOM 10361 O O . ASP D 1 256 ? 42.331 30.975 -3.219 1.000 32.110 268 ASP D O 1
ATOM 10366 N N . ALA D 1 257 ? 40.706 32.465 -3.609 1.000 29.882 269 ALA D N 1
ATOM 10367 C CA . ALA D 1 257 ? 40.896 32.388 -5.049 1.000 30.668 269 ALA D CA 1
ATOM 10368 C C . ALA D 1 257 ? 42.198 33.063 -5.460 1.000 33.502 269 ALA D C 1
ATOM 10369 O O . ALA D 1 257 ? 42.800 32.661 -6.447 1.000 35.302 269 ALA D O 1
ATOM 10371 N N . SER D 1 258 ? 42.623 34.081 -4.717 1.000 35.225 270 SER D N 1
ATOM 10372 C CA . SER D 1 258 ? 43.889 34.753 -5.010 1.000 39.522 270 SER D CA 1
ATOM 10373 C C . SER D 1 258 ? 45.062 33.815 -4.764 1.000 43.344 270 SER D C 1
ATOM 10374 O O . SER D 1 258 ? 45.988 33.758 -5.572 1.000 50.035 270 SER D O 1
ATOM 10377 N N . ASP D 1 259 ? 44.986 33.048 -3.667 1.000 47.108 271 ASP D N 1
ATOM 10378 C CA . ASP D 1 259 ? 46.053 32.149 -3.225 1.000 51.464 271 ASP D CA 1
ATOM 10379 C C . ASP D 1 259 ? 46.000 30.786 -3.929 1.000 47.980 271 ASP D C 1
ATOM 10380 O O . ASP D 1 259 ? 47.017 30.113 -4.035 1.000 48.131 271 ASP D O 1
ATOM 10385 N N . LYS D 1 260 ? 44.799 30.346 -4.346 1.000 46.790 272 LYS D N 1
ATOM 10386 C CA . LYS D 1 260 ? 44.524 28.971 -4.755 1.000 47.571 272 LYS D CA 1
ATOM 10387 C C . LYS D 1 260 ? 45.076 27.988 -3.708 1.000 52.352 272 LYS D C 1
ATOM 10388 O O . LYS D 1 260 ? 44.724 28.131 -2.503 1.000 55.672 272 LYS D O 1
ATOM 10394 N N . VAL D 1 267 ? 45.602 18.653 3.127 1.000 42.943 279 VAL D N 1
ATOM 10395 C CA . VAL D 1 267 ? 44.806 18.393 1.881 1.000 40.661 279 VAL D CA 1
ATOM 10396 C C . VAL D 1 267 ? 44.259 16.964 1.877 1.000 37.854 279 VAL D C 1
ATOM 10397 O O . VAL D 1 267 ? 45.009 15.984 1.888 1.000 37.639 279 VAL D O 1
ATOM 10401 N N . ASP D 1 268 ? 42.936 16.861 1.759 1.000 34.276 280 ASP D N 1
ATOM 10402 C CA . ASP D 1 268 ? 42.296 15.585 1.523 1.000 30.749 280 ASP D CA 1
ATOM 10403 C C . ASP D 1 268 ? 42.035 15.492 0.019 1.000 27.172 280 ASP D C 1
ATOM 10404 O O . ASP D 1 268 ? 41.123 16.141 -0.495 1.000 25.376 280 ASP D O 1
ATOM 10409 N N . TYR D 1 269 ? 42.826 14.674 -0.682 1.000 23.558 281 TYR D N 1
ATOM 10410 C CA . TYR D 1 269 ? 42.693 14.533 -2.124 1.000 22.791 281 TYR D CA 1
ATOM 10411 C C . TYR D 1 269 ? 41.354 13.936 -2.552 1.000 21.423 281 TYR D C 1
ATOM 10412 O O . TYR D 1 269 ? 40.996 14.069 -3.728 1.000 21.293 281 TYR D O 1
ATOM 10421 N N . ASN D 1 270 ? 40.619 13.323 -1.629 1.000 21.168 282 ASN D N 1
ATOM 10422 C CA . ASN D 1 270 ? 39.337 12.702 -1.973 1.000 20.415 282 ASN D CA 1
ATOM 10423 C C . ASN D 1 270 ? 38.151 13.542 -1.485 1.000 20.392 282 ASN D C 1
ATOM 10424 O O . ASN D 1 270 ? 37.023 13.130 -1.676 1.000 19.869 282 ASN D O 1
ATOM 10429 N N . SER D 1 271 ? 38.397 14.712 -0.885 1.000 22.583 283 SER D N 1
ATOM 10430 C CA . SER D 1 271 ? 37.323 15.659 -0.608 1.000 23.228 283 SER D CA 1
ATOM 10431 C C . SER D 1 271 ? 36.945 16.355 -1.918 1.000 21.875 283 SER D C 1
ATOM 10432 O O . SER D 1 271 ? 37.757 16.406 -2.832 1.000 20.562 283 SER D O 1
ATOM 10435 N N . ILE D 1 272 ? 35.735 16.897 -2.010 1.000 23.272 284 ILE D N 1
ATOM 10436 C CA . ILE D 1 272 ? 35.328 17.529 -3.259 1.000 24.326 284 ILE D CA 1
ATOM 10437 C C . ILE D 1 272 ? 35.198 19.047 -3.115 1.000 23.377 284 ILE D C 1
ATOM 10438 O O . ILE D 1 272 ? 35.005 19.701 -4.130 1.000 21.286 284 ILE D O 1
ATOM 10443 N N . GLU D 1 273 ? 35.416 19.604 -1.916 1.000 24.391 285 GLU D N 1
ATOM 10444 C CA . GLU D 1 273 ? 35.315 21.044 -1.679 1.000 26.461 285 GLU D CA 1
ATOM 10445 C C . GLU D 1 273 ? 36.699 21.709 -1.587 1.000 24.917 285 GLU D C 1
ATOM 10446 O O . GLU D 1 273 ? 37.629 21.091 -1.080 1.000 24.091 285 GLU D O 1
ATOM 10452 N N . GLY D 1 274 ? 36.781 22.960 -2.043 1.000 23.455 286 GLY D N 1
ATOM 10453 C CA . GLY D 1 274 ? 37.931 23.809 -1.786 1.000 25.596 286 GLY D CA 1
ATOM 10454 C C . GLY D 1 274 ? 39.040 23.593 -2.825 1.000 25.524 286 GLY D C 1
ATOM 10455 O O . GLY D 1 274 ? 38.914 22.770 -3.728 1.000 26.389 286 GLY D O 1
ATOM 10456 N N . PHE D 1 275 ? 40.122 24.350 -2.678 1.000 25.741 287 PHE D N 1
ATOM 10457 C CA . PHE D 1 275 ? 41.270 24.230 -3.562 1.000 26.547 287 PHE D CA 1
ATOM 10458 C C . PHE D 1 275 ? 42.123 23.006 -3.204 1.000 26.065 287 PHE D C 1
ATOM 10459 O O . PHE D 1 275 ? 42.067 22.461 -2.111 1.000 25.841 287 PHE D O 1
ATOM 10467 N N . LYS D 1 276 ? 42.928 22.614 -4.190 1.000 24.869 288 LYS D N 1
ATOM 10468 C CA . LYS D 1 276 ? 43.967 21.613 -4.101 1.000 24.094 288 LYS D CA 1
ATOM 10469 C C . LYS D 1 276 ? 45.138 22.146 -4.916 1.000 24.816 288 LYS D C 1
ATOM 10470 O O . LYS D 1 276 ? 44.948 23.049 -5.736 1.000 24.050 288 LYS D O 1
ATOM 10476 N N . PRO D 1 277 ? 46.377 21.623 -4.743 1.000 26.191 289 PRO D N 1
ATOM 10477 C CA . PRO D 1 277 ? 47.495 22.038 -5.587 1.000 26.604 289 PRO D CA 1
ATOM 10478 C C . PRO D 1 277 ? 47.206 21.790 -7.067 1.000 25.828 289 PRO D C 1
ATOM 10479 O O . PRO D 1 277 ? 46.541 20.826 -7.428 1.000 23.753 289 PRO D O 1
ATOM 10483 N N . SER D 1 278 ? 47.672 22.696 -7.929 1.000 26.834 290 SER D N 1
ATOM 10484 C CA . SER D 1 278 ? 47.558 22.512 -9.364 1.000 27.674 290 SER D CA 1
ATOM 10485 C C . SER D 1 278 ? 48.853 22.918 -10.052 1.000 29.513 290 SER D C 1
ATOM 10486 O O . SER D 1 278 ? 49.088 24.094 -10.283 1.000 29.144 290 SER D O 1
ATOM 10489 N N . LYS D 1 279 ? 49.667 21.913 -10.379 1.000 33.405 291 LYS D N 1
ATOM 10490 C CA . LYS D 1 279 ? 50.968 22.108 -10.998 1.000 37.274 291 LYS D CA 1
ATOM 10491 C C . LYS D 1 279 ? 50.808 22.946 -12.267 1.000 33.729 291 LYS D C 1
ATOM 10492 O O . LYS D 1 279 ? 51.652 23.791 -12.541 1.000 35.963 291 LYS D O 1
ATOM 10498 N N . LEU D 1 280 ? 49.732 22.718 -13.028 1.000 28.623 292 LEU D N 1
ATOM 10499 C CA . LEU D 1 280 ? 49.561 23.363 -14.325 1.000 28.810 292 LEU D CA 1
ATOM 10500 C C . LEU D 1 280 ? 48.814 24.696 -14.203 1.000 28.198 292 LEU D C 1
ATOM 10501 O O . LEU D 1 280 ? 48.645 25.400 -15.198 1.000 27.157 292 LEU D O 1
ATOM 10506 N N . GLY D 1 281 ? 48.332 25.029 -12.994 1.000 27.188 293 GLY D N 1
ATOM 10507 C CA . GLY D 1 281 ? 47.573 26.249 -12.779 1.000 27.264 293 GLY D CA 1
ATOM 10508 C C . GLY D 1 281 ? 46.188 26.208 -13.435 1.000 24.618 293 GLY D C 1
ATOM 10509 O O . GLY D 1 281 ? 45.711 27.230 -13.899 1.000 24.459 293 GLY D O 1
ATOM 10510 N N . LEU D 1 282 ? 45.543 25.041 -13.436 1.000 22.108 294 LEU D N 1
ATOM 10511 C CA . LEU D 1 282 ? 44.254 24.866 -14.082 1.000 20.533 294 LEU D CA 1
ATOM 10512 C C . LEU D 1 282 ? 43.180 24.573 -13.044 1.000 19.789 294 LEU D C 1
ATOM 10513 O O . LEU D 1 282 ? 43.341 23.693 -12.188 1.000 20.108 294 LEU D O 1
ATOM 10518 N N . TYR D 1 283 ? 42.056 25.285 -13.193 1.000 18.946 295 TYR D N 1
ATOM 10519 C CA . TYR D 1 283 ? 40.959 25.197 -12.236 1.000 18.799 295 TYR D CA 1
ATOM 10520 C C . TYR D 1 283 ? 39.628 25.330 -12.954 1.000 17.915 295 TYR D C 1
ATOM 10521 O O . TYR D 1 283 ? 39.543 26.042 -13.950 1.000 17.755 295 TYR D O 1
ATOM 10530 N N . GLU D 1 284 ? 38.599 24.706 -12.361 1.000 17.810 296 GLU D N 1
ATOM 10531 C CA . GLU D 1 284 ? 37.244 24.775 -12.889 1.000 16.375 296 GLU D CA 1
ATOM 10532 C C . GLU D 1 284 ? 36.250 24.606 -11.750 1.000 15.889 296 GLU D C 1
ATOM 10533 O O . GLU D 1 284 ? 36.327 23.640 -10.966 1.000 15.466 296 GLU D O 1
ATOM 10539 N N . THR D 1 285 ? 35.212 25.456 -11.786 1.000 15.166 297 THR D N 1
ATOM 10540 C CA . THR D 1 285 ? 34.019 25.261 -10.989 1.000 14.807 297 THR D CA 1
ATOM 10541 C C . THR D 1 285 ? 32.904 24.812 -11.919 1.000 14.121 297 THR D C 1
ATOM 10542 O O . THR D 1 285 ? 32.598 25.512 -12.896 1.000 13.857 297 THR D O 1
ATOM 10546 N N . ALA D 1 286 ? 32.325 23.658 -11.582 1.000 13.741 298 ALA D N 1
ATOM 10547 C CA . ALA D 1 286 ? 31.102 23.204 -12.208 1.000 12.979 298 ALA D CA 1
ATOM 10548 C C . ALA D 1 286 ? 29.932 23.683 -11.352 1.000 13.907 298 ALA D C 1
ATOM 10549 O O . ALA D 1 286 ? 29.980 23.633 -10.107 1.000 15.206 298 ALA D O 1
ATOM 10551 N N . GLY D 1 287 ? 28.923 24.243 -12.038 1.000 13.680 299 GLY D N 1
ATOM 10552 C CA . GLY D 1 287 ? 27.746 24.784 -11.387 1.000 13.680 299 GLY D CA 1
ATOM 10553 C C . GLY D 1 287 ? 26.473 24.439 -12.185 1.000 13.563 299 GLY D C 1
ATOM 10554 O O . GLY D 1 287 ? 26.535 23.908 -13.298 1.000 13.200 299 GLY D O 1
ATOM 10555 N N . THR D 1 288 ? 25.354 24.754 -11.546 1.000 13.827 300 THR D N 1
ATOM 10556 C CA . THR D 1 288 ? 24.020 24.508 -12.072 1.000 14.028 300 THR D CA 1
ATOM 10557 C C . THR D 1 288 ? 23.298 25.839 -12.230 1.000 14.351 300 THR D C 1
ATOM 10558 O O . THR D 1 288 ? 23.595 26.829 -11.541 1.000 14.616 300 THR D O 1
ATOM 10562 N N . ILE D 1 289 ? 22.321 25.877 -13.136 1.000 13.386 301 ILE D N 1
ATOM 10563 C CA . ILE D 1 289 ? 21.522 27.089 -13.337 1.000 13.923 301 ILE D CA 1
ATOM 10564 C C . ILE D 1 289 ? 20.425 27.171 -12.273 1.000 13.743 301 ILE D C 1
ATOM 10565 O O . ILE D 1 289 ? 20.285 28.204 -11.626 1.000 14.170 301 ILE D O 1
ATOM 10570 N N . ASN D 1 290 ? 19.698 26.071 -12.055 1.000 13.494 302 ASN D N 1
ATOM 10571 C CA . ASN D 1 290 ? 18.891 25.950 -10.842 1.000 14.872 302 ASN D CA 1
ATOM 10572 C C . ASN D 1 290 ? 19.745 25.220 -9.794 1.000 14.861 302 ASN D C 1
ATOM 10573 O O . ASN D 1 290 ? 20.944 25.442 -9.768 1.000 16.669 302 ASN D O 1
ATOM 10578 N N . ASP D 1 291 ? 19.135 24.431 -8.911 1.000 14.486 303 ASP D N 1
ATOM 10579 C CA . ASP D 1 291 ? 19.839 23.856 -7.782 1.000 15.074 303 ASP D CA 1
ATOM 10580 C C . ASP D 1 291 ? 20.113 22.358 -7.950 1.000 14.913 303 ASP D C 1
ATOM 10581 O O . ASP D 1 291 ? 20.744 21.755 -7.096 1.000 15.390 303 ASP D O 1
ATOM 10586 N N . SER D 1 292 ? 19.726 21.776 -9.095 1.000 13.405 304 SER D N 1
ATOM 10587 C CA . SER D 1 292 ? 19.869 20.360 -9.367 1.000 13.351 304 SER D CA 1
ATOM 10588 C C . SER D 1 292 ? 20.810 20.168 -10.544 1.000 12.172 304 SER D C 1
ATOM 10589 O O . SER D 1 292 ? 20.914 21.060 -11.374 1.000 13.553 304 SER D O 1
ATOM 10592 N N . TRP D 1 293 ? 21.446 19.004 -10.638 1.000 11.813 305 TRP D N 1
ATOM 10593 C CA . TRP D 1 293 ? 22.209 18.651 -11.833 1.000 11.377 305 TRP D CA 1
ATOM 10594 C C . TRP D 1 293 ? 21.292 18.008 -12.866 1.000 11.500 305 TRP D C 1
ATOM 10595 O O . TRP D 1 293 ? 21.195 18.475 -14.001 1.000 10.900 305 TRP D O 1
ATOM 10606 N N . GLY D 1 294 ? 20.585 16.951 -12.469 1.000 11.991 306 GLY D N 1
ATOM 10607 C CA . GLY D 1 294 ? 19.520 16.417 -13.287 1.000 11.081 306 GLY D CA 1
ATOM 10608 C C . GLY D 1 294 ? 18.313 17.338 -13.320 1.000 11.371 306 GLY D C 1
ATOM 10609 O O . GLY D 1 294 ? 18.101 18.166 -12.420 1.000 11.642 306 GLY D O 1
ATOM 10610 N N . PHE D 1 295 ? 17.523 17.195 -14.388 1.000 11.163 307 PHE D N 1
ATOM 10611 C CA . PHE D 1 295 ? 16.258 17.897 -14.525 1.000 11.332 307 PHE D CA 1
ATOM 10612 C C . PHE D 1 295 ? 15.357 17.653 -13.319 1.000 11.922 307 PHE D C 1
ATOM 10613 O O . PHE D 1 295 ? 15.247 16.524 -12.830 1.000 12.150 307 PHE D O 1
ATOM 10621 N N . ALA D 1 296 ? 14.763 18.725 -12.828 1.000 11.901 308 ALA D N 1
ATOM 10622 C CA . ALA D 1 296 ? 13.933 18.669 -11.630 1.000 13.315 308 ALA D CA 1
ATOM 10623 C C . ALA D 1 296 ? 12.692 19.556 -11.863 1.000 14.946 308 ALA D C 1
ATOM 10624 O O . ALA D 1 296 ? 12.820 20.747 -11.770 1.000 17.719 308 ALA D O 1
ATOM 10626 N N A TYR D 1 297 ? 11.540 18.893 -12.070 0.500 15.796 309 TYR D N 1
ATOM 10627 N N B TYR D 1 297 ? 11.514 19.089 -12.159 0.500 15.995 309 TYR D N 1
ATOM 10628 C CA A TYR D 1 297 ? 10.270 19.527 -12.409 0.500 16.947 309 TYR D CA 1
ATOM 10629 C CA B TYR D 1 297 ? 10.618 20.159 -12.593 0.500 16.830 309 TYR D CA 1
ATOM 10630 C C A TYR D 1 297 ? 9.990 20.704 -11.465 0.500 18.375 309 TYR D C 1
ATOM 10631 C C B TYR D 1 297 ? 10.091 20.980 -11.428 0.500 17.934 309 TYR D C 1
ATOM 10632 O O A TYR D 1 297 ? 9.628 21.809 -11.846 0.500 21.243 309 TYR D O 1
ATOM 10633 O O B TYR D 1 297 ? 9.722 22.147 -11.665 0.500 18.442 309 TYR D O 1
ATOM 10650 N N . HIS D 1 298 ? 10.142 20.479 -10.170 1.000 18.323 310 HIS D N 1
ATOM 10651 C CA . HIS D 1 298 ? 9.684 21.414 -9.155 1.000 20.280 310 HIS D CA 1
ATOM 10652 C C . HIS D 1 298 ? 10.752 22.397 -8.695 1.000 19.958 310 HIS D C 1
ATOM 10653 O O . HIS D 1 298 ? 10.425 23.217 -7.867 1.000 21.588 310 HIS D O 1
ATOM 10660 N N . ASP D 1 299 ? 11.942 22.418 -9.311 1.000 16.399 311 ASP D N 1
ATOM 10661 C CA . ASP D 1 299 ? 12.952 23.422 -9.008 1.000 15.970 311 ASP D CA 1
ATOM 10662 C C . ASP D 1 299 ? 12.926 24.520 -10.069 1.000 16.034 311 ASP D C 1
ATOM 10663 O O . ASP D 1 299 ? 13.446 24.329 -11.163 1.000 14.440 311 ASP D O 1
ATOM 10668 N N . GLN D 1 300 ? 12.308 25.654 -9.732 1.000 16.512 312 GLN D N 1
ATOM 10669 C CA . GLN D 1 300 ? 12.256 26.806 -10.636 1.000 18.346 312 GLN D CA 1
ATOM 10670 C C . GLN D 1 300 ? 13.159 27.926 -10.116 1.000 18.380 312 GLN D C 1
ATOM 10671 O O . GLN D 1 300 ? 12.983 29.085 -10.477 1.000 18.715 312 GLN D O 1
ATOM 10677 N N . ASN D 1 301 ? 14.135 27.564 -9.283 1.000 18.065 313 ASN D N 1
ATOM 10678 C CA . ASN D 1 301 ? 15.033 28.563 -8.729 1.000 18.416 313 ASN D CA 1
ATOM 10679 C C . ASN D 1 301 ? 16.201 28.812 -9.691 1.000 17.805 313 ASN D C 1
ATOM 10680 O O . ASN D 1 301 ? 17.361 28.529 -9.389 1.000 17.897 313 ASN D O 1
ATOM 10685 N N . TRP D 1 302 ? 15.880 29.297 -10.893 1.000 17.168 314 TRP D N 1
ATOM 10686 C CA . TRP D 1 302 ? 16.849 29.559 -11.946 1.000 16.743 314 TRP D CA 1
ATOM 10687 C C . TRP D 1 302 ? 17.624 30.819 -11.588 1.000 17.302 314 TRP D C 1
ATOM 10688 O O . TRP D 1 302 ? 17.039 31.870 -11.287 1.000 16.715 314 TRP D O 1
ATOM 10699 N N . LYS D 1 303 ? 18.955 30.715 -11.626 1.000 16.303 315 LYS D N 1
ATOM 10700 C CA . LYS D 1 303 ? 19.812 31.880 -11.545 1.000 17.606 315 LYS D CA 1
ATOM 10701 C C . LYS D 1 303 ? 19.507 32.828 -12.691 1.000 18.414 315 LYS D C 1
ATOM 10702 O O . LYS D 1 303 ? 19.255 32.399 -13.824 1.000 19.024 315 LYS D O 1
ATOM 10708 N N . SER D 1 304 ? 19.564 34.112 -12.384 1.000 19.535 316 SER D N 1
ATOM 10709 C CA . SER D 1 304 ? 19.294 35.157 -13.361 1.000 20.833 316 SER D CA 1
ATOM 10710 C C . SER D 1 304 ? 20.468 35.283 -14.331 1.000 21.374 316 SER D C 1
ATOM 10711 O O . SER D 1 304 ? 21.585 34.886 -14.012 1.000 21.393 316 SER D O 1
ATOM 10714 N N . PRO D 1 305 ? 20.243 35.877 -15.519 1.000 20.774 317 PRO D N 1
ATOM 10715 C CA . PRO D 1 305 ? 21.339 36.251 -16.408 1.000 20.912 317 PRO D CA 1
ATOM 10716 C C . PRO D 1 305 ? 22.466 36.997 -15.692 1.000 20.974 317 PRO D C 1
ATOM 10717 O O . PRO D 1 305 ? 23.629 36.701 -15.923 1.000 19.779 317 PRO D O 1
ATOM 10721 N N . GLN D 1 306 ? 22.112 37.954 -14.823 1.000 22.095 318 GLN D N 1
ATOM 10722 C CA . GLN D 1 306 ? 23.113 38.764 -14.146 1.000 23.903 318 GLN D CA 1
ATOM 10723 C C . GLN D 1 306 ? 23.945 37.885 -13.215 1.000 23.551 318 GLN D C 1
ATOM 10724 O O . GLN D 1 306 ? 25.142 38.040 -13.160 1.000 23.099 318 GLN D O 1
ATOM 10730 N N . THR D 1 307 ? 23.319 36.963 -12.489 1.000 23.925 319 THR D N 1
ATOM 10731 C CA . THR D 1 307 ? 24.044 36.079 -11.584 1.000 23.835 319 THR D CA 1
ATOM 10732 C C . THR D 1 307 ? 25.036 35.207 -12.368 1.000 22.437 319 THR D C 1
ATOM 10733 O O . THR D 1 307 ? 26.195 35.050 -11.973 1.000 22.594 319 THR D O 1
ATOM 10737 N N . ILE D 1 308 ? 24.592 34.637 -13.489 1.000 20.739 320 ILE D N 1
ATOM 10738 C CA . ILE D 1 308 ? 25.442 33.801 -14.312 1.000 20.347 320 ILE D CA 1
ATOM 10739 C C . ILE D 1 308 ? 26.616 34.623 -14.832 1.000 21.227 320 ILE D C 1
ATOM 10740 O O . ILE D 1 308 ? 27.752 34.201 -14.796 1.000 22.078 320 ILE D O 1
ATOM 10745 N N . HIS D 1 309 ? 26.323 35.795 -15.360 1.000 21.167 321 HIS D N 1
ATOM 10746 C CA . HIS D 1 309 ? 27.342 36.680 -15.870 1.000 22.285 321 HIS D CA 1
ATOM 10747 C C . HIS D 1 309 ? 28.376 36.999 -14.787 1.000 22.744 321 HIS D C 1
ATOM 10748 O O . HIS D 1 309 ? 29.587 37.022 -15.060 1.000 21.395 321 HIS D O 1
ATOM 10755 N N . ASP D 1 310 ? 27.890 37.303 -13.579 1.000 22.255 322 ASP D N 1
ATOM 10756 C CA . ASP D 1 310 ? 28.768 37.732 -12.503 1.000 24.041 322 ASP D CA 1
ATOM 10757 C C . ASP D 1 310 ? 29.590 36.551 -11.979 1.000 22.664 322 ASP D C 1
ATOM 10758 O O . ASP D 1 310 ? 30.771 36.731 -11.652 1.000 22.718 322 ASP D O 1
ATOM 10763 N N . TYR D 1 311 ? 28.985 35.371 -11.871 1.000 21.601 323 TYR D N 1
ATOM 10764 C CA . TYR D 1 311 ? 29.727 34.184 -11.467 1.000 21.541 323 TYR D CA 1
ATOM 10765 C C . TYR D 1 311 ? 30.842 33.909 -12.477 1.000 20.799 323 TYR D C 1
ATOM 10766 O O . TYR D 1 311 ? 31.981 33.639 -12.089 1.000 19.825 323 TYR D O 1
ATOM 10775 N N . LYS D 1 312 ? 30.510 33.976 -13.771 1.000 20.169 324 LYS D N 1
ATOM 10776 C CA . LYS D 1 312 ? 31.493 33.711 -14.801 1.000 20.636 324 LYS D CA 1
ATOM 10777 C C . LYS D 1 312 ? 32.649 34.703 -14.706 1.000 20.941 324 LYS D C 1
ATOM 10778 O O . LYS D 1 312 ? 33.809 34.311 -14.763 1.000 19.950 324 LYS D O 1
ATOM 10784 N N . ALA D 1 313 ? 32.330 35.989 -14.561 1.000 21.296 325 ALA D N 1
ATOM 10785 C CA . ALA D 1 313 ? 33.363 37.018 -14.518 1.000 22.917 325 ALA D CA 1
ATOM 10786 C C . ALA D 1 313 ? 34.280 36.828 -13.297 1.000 22.996 325 ALA D C 1
ATOM 10787 O O . ALA D 1 313 ? 35.505 36.998 -13.374 1.000 23.319 325 ALA D O 1
ATOM 10789 N N . HIS D 1 314 ? 33.655 36.506 -12.163 1.000 22.300 326 HIS D N 1
ATOM 10790 C CA . HIS D 1 314 ? 34.378 36.292 -10.916 1.000 23.144 326 HIS D CA 1
ATOM 10791 C C . HIS D 1 314 ? 35.324 35.097 -11.029 1.000 22.209 326 HIS D C 1
ATOM 10792 O O . HIS D 1 314 ? 36.497 35.209 -10.682 1.000 22.068 326 HIS D O 1
ATOM 10799 N N . LEU D 1 315 ? 34.835 33.975 -11.550 1.000 20.961 327 LEU D N 1
ATOM 10800 C CA . LEU D 1 315 ? 35.667 32.797 -11.697 1.000 20.506 327 LEU D CA 1
ATOM 10801 C C . LEU D 1 315 ? 36.818 33.107 -12.647 1.000 22.027 327 LEU D C 1
ATOM 10802 O O . LEU D 1 315 ? 37.992 32.866 -12.322 1.000 23.427 327 LEU D O 1
ATOM 10807 N N . ASN D 1 316 ? 36.483 33.691 -13.792 1.000 22.546 328 ASN D N 1
ATOM 10808 C CA . ASN D 1 316 ? 37.457 33.877 -14.853 1.000 23.601 328 ASN D CA 1
ATOM 10809 C C . ASN D 1 316 ? 38.568 34.835 -14.425 1.000 25.069 328 ASN D C 1
ATOM 10810 O O . ASN D 1 316 ? 39.711 34.685 -14.867 1.000 25.438 328 ASN D O 1
ATOM 10815 N N . LYS D 1 317 ? 38.255 35.839 -13.586 1.000 25.119 329 LYS D N 1
ATOM 10816 C CA . LYS D 1 317 ? 39.272 36.796 -13.212 1.000 27.464 329 LYS D CA 1
ATOM 10817 C C . LYS D 1 317 ? 40.356 36.117 -12.363 1.000 26.218 329 LYS D C 1
ATOM 10818 O O . LYS D 1 317 ? 41.452 36.627 -12.325 1.000 26.027 329 LYS D O 1
ATOM 10824 N N . TYR D 1 318 ? 40.082 34.958 -11.769 1.000 24.834 330 TYR D N 1
ATOM 10825 C CA . TYR D 1 318 ? 41.087 34.206 -11.019 1.000 24.661 330 TYR D CA 1
ATOM 10826 C C . TYR D 1 318 ? 41.693 33.060 -11.831 1.000 24.253 330 TYR D C 1
ATOM 10827 O O . TYR D 1 318 ? 42.413 32.246 -11.297 1.000 24.975 330 TYR D O 1
ATOM 10836 N N . GLY D 1 319 ? 41.436 33.012 -13.140 1.000 24.084 331 GLY D N 1
ATOM 10837 C CA . GLY D 1 319 ? 41.870 31.906 -13.985 1.000 23.747 331 GLY D CA 1
ATOM 10838 C C . GLY D 1 319 ? 41.153 30.604 -13.644 1.000 22.913 331 GLY D C 1
ATOM 10839 O O . GLY D 1 319 ? 41.744 29.506 -13.771 1.000 21.707 331 GLY D O 1
ATOM 10840 N N . ILE D 1 320 ? 39.856 30.708 -13.272 1.000 21.301 332 ILE D N 1
ATOM 10841 C CA . ILE D 1 320 ? 39.034 29.533 -13.045 1.000 20.281 332 ILE D CA 1
ATOM 10842 C C . ILE D 1 320 ? 37.971 29.453 -14.142 1.000 19.129 332 ILE D C 1
ATOM 10843 O O . ILE D 1 320 ? 37.287 30.428 -14.430 1.000 19.042 332 ILE D O 1
ATOM 10848 N N . ASN D 1 321 ? 37.874 28.292 -14.770 1.000 18.002 333 ASN D N 1
ATOM 10849 C CA . ASN D 1 321 ? 36.840 28.050 -15.776 1.000 17.847 333 ASN D CA 1
ATOM 10850 C C . ASN D 1 321 ? 35.492 27.804 -15.102 1.000 17.633 333 ASN D C 1
ATOM 10851 O O . ASN D 1 321 ? 35.416 27.319 -13.967 1.000 18.255 333 ASN D O 1
ATOM 10856 N N . TYR D 1 322 ? 34.426 28.159 -15.819 1.000 17.524 334 TYR D N 1
ATOM 10857 C CA . TYR D 1 322 ? 33.051 27.975 -15.369 1.000 16.163 334 TYR D CA 1
ATOM 10858 C C . TYR D 1 322 ? 32.387 26.963 -16.286 1.000 14.824 334 TYR D C 1
ATOM 10859 O O . TYR D 1 322 ? 32.239 27.222 -17.487 1.000 14.980 334 TYR D O 1
ATOM 10868 N N . LEU D 1 323 ? 32.074 25.800 -15.718 1.000 14.397 335 LEU D N 1
ATOM 10869 C CA . LEU D 1 323 ? 31.421 24.719 -16.440 1.000 13.943 335 LEU D CA 1
ATOM 10870 C C . LEU D 1 323 ? 29.974 24.693 -15.962 1.000 13.925 335 LEU D C 1
ATOM 10871 O O . LEU D 1 323 ? 29.692 24.261 -14.839 1.000 14.179 335 LEU D O 1
ATOM 10876 N N . LEU D 1 324 ? 29.074 25.214 -16.810 1.000 13.996 336 LEU D N 1
ATOM 10877 C CA . LEU D 1 324 ? 27.695 25.461 -16.367 1.000 13.669 336 LEU D CA 1
ATOM 10878 C C . LEU D 1 324 ? 26.790 24.389 -16.953 1.000 13.123 336 LEU D C 1
ATOM 10879 O O . LEU D 1 324 ? 26.721 24.191 -18.164 1.000 13.481 336 LEU D O 1
ATOM 10884 N N . ASN D 1 325 ? 26.087 23.710 -16.056 1.000 13.618 337 ASN D N 1
ATOM 10885 C CA . ASN D 1 325 ? 25.330 22.526 -16.386 1.000 13.161 337 ASN D CA 1
ATOM 10886 C C . ASN D 1 325 ? 23.902 22.823 -16.870 1.000 13.867 337 ASN D C 1
ATOM 10887 O O . ASN D 1 325 ? 23.191 23.693 -16.337 1.000 13.399 337 ASN D O 1
ATOM 10892 N N . VAL D 1 326 ? 23.473 21.992 -17.819 1.000 12.431 338 VAL D N 1
ATOM 10893 C CA . VAL D 1 326 ? 22.084 21.880 -18.245 1.000 13.156 338 VAL D CA 1
ATOM 10894 C C . VAL D 1 326 ? 21.623 20.452 -17.962 1.000 11.634 338 VAL D C 1
ATOM 10895 O O . VAL D 1 326 ? 22.284 19.492 -18.337 1.000 10.681 338 VAL D O 1
ATOM 10899 N N . GLY D 1 327 ? 20.491 20.339 -17.265 1.000 10.320 339 GLY D N 1
ATOM 10900 C CA . GLY D 1 327 ? 19.886 19.056 -17.024 1.000 10.475 339 GLY D CA 1
ATOM 10901 C C . GLY D 1 327 ? 18.734 18.860 -18.010 1.000 10.730 339 GLY D C 1
ATOM 10902 O O . GLY D 1 327 ? 17.688 19.514 -17.851 1.000 11.592 339 GLY D O 1
ATOM 10903 N N . LEU D 1 328 ? 18.962 18.067 -19.060 1.000 10.451 340 LEU D N 1
ATOM 10904 C CA . LEU D 1 328 ? 17.967 17.923 -20.114 1.000 10.397 340 LEU D CA 1
ATOM 10905 C C . LEU D 1 328 ? 16.744 17.212 -19.534 1.000 10.672 340 LEU D C 1
ATOM 10906 O O . LEU D 1 328 ? 16.861 16.374 -18.652 1.000 10.094 340 LEU D O 1
ATOM 10911 N N . ASP D 1 329 ? 15.549 17.557 -20.072 1.000 10.894 341 ASP D N 1
ATOM 10912 C CA . ASP D 1 329 ? 14.322 16.913 -19.623 1.000 11.021 341 ASP D CA 1
ATOM 10913 C C . ASP D 1 329 ? 14.177 15.537 -20.281 1.000 10.974 341 ASP D C 1
ATOM 10914 O O . ASP D 1 329 ? 15.022 15.065 -21.047 1.000 11.181 341 ASP D O 1
ATOM 10919 N N . GLY D 1 330 ? 13.076 14.863 -19.950 1.000 11.850 342 GLY D N 1
ATOM 10920 C CA . GLY D 1 330 ? 12.838 13.515 -20.428 1.000 12.565 342 GLY D CA 1
ATOM 10921 C C . GLY D 1 330 ? 12.613 13.418 -21.921 1.000 13.097 342 GLY D C 1
ATOM 10922 O O . GLY D 1 330 ? 12.692 12.307 -22.482 1.000 14.172 342 GLY D O 1
ATOM 10923 N N . LEU D 1 331 ? 12.314 14.553 -22.571 1.000 11.831 343 LEU D N 1
ATOM 10924 C CA . LEU D 1 331 ? 12.170 14.569 -24.021 1.000 11.423 343 LEU D CA 1
ATOM 10925 C C . LEU D 1 331 ? 13.474 14.980 -24.718 1.000 11.600 343 LEU D C 1
ATOM 10926 O O . LEU D 1 331 ? 13.473 15.093 -25.945 1.000 10.995 343 LEU D O 1
ATOM 10931 N N . GLY D 1 332 ? 14.531 15.238 -23.946 1.000 10.937 344 GLY D N 1
ATOM 10932 C CA . GLY D 1 332 ? 15.827 15.598 -24.486 1.000 11.966 344 GLY D CA 1
ATOM 10933 C C . GLY D 1 332 ? 16.015 17.097 -24.729 1.000 12.468 344 GLY D C 1
ATOM 10934 O O . GLY D 1 332 ? 16.953 17.488 -25.409 1.000 12.482 344 GLY D O 1
ATOM 10935 N N . ARG D 1 333 ? 15.183 17.911 -24.052 1.000 11.807 345 ARG D N 1
ATOM 10936 C CA . ARG D 1 333 ? 15.179 19.349 -24.275 1.000 11.167 345 ARG D CA 1
ATOM 10937 C C . ARG D 1 333 ? 15.972 20.085 -23.209 1.000 10.962 345 ARG D C 1
ATOM 10938 O O . ARG D 1 333 ? 15.978 19.716 -22.034 1.000 11.512 345 ARG D O 1
ATOM 10946 N N . VAL D 1 334 ? 16.570 21.201 -23.622 1.000 11.300 346 VAL D N 1
ATOM 10947 C CA . VAL D 1 334 ? 17.000 22.213 -22.677 1.000 12.028 346 VAL D CA 1
ATOM 10948 C C . VAL D 1 334 ? 15.750 22.885 -22.128 1.000 12.515 346 VAL D C 1
ATOM 10949 O O . VAL D 1 334 ? 14.974 23.439 -22.906 1.000 13.283 346 VAL D O 1
ATOM 10953 N N . PRO D 1 335 ? 15.518 22.919 -20.799 1.000 12.119 347 PRO D N 1
ATOM 10954 C CA . PRO D 1 335 ? 14.371 23.638 -20.270 1.000 13.449 347 PRO D CA 1
ATOM 10955 C C . PRO D 1 335 ? 14.400 25.059 -20.775 1.000 14.373 347 PRO D C 1
ATOM 10956 O O . PRO D 1 335 ? 15.482 25.698 -20.821 1.000 13.699 347 PRO D O 1
ATOM 10960 N N A MET D 1 336 ? 13.217 25.592 -21.095 0.600 15.017 348 MET D N 1
ATOM 10961 N N B MET D 1 336 ? 13.224 25.599 -21.075 0.400 14.407 348 MET D N 1
ATOM 10962 C CA A MET D 1 336 ? 13.120 26.932 -21.626 0.600 16.115 348 MET D CA 1
ATOM 10963 C CA B MET D 1 336 ? 13.157 26.930 -21.631 0.400 14.978 348 MET D CA 1
ATOM 10964 C C A MET D 1 336 ? 13.824 27.929 -20.688 0.600 15.715 348 MET D C 1
ATOM 10965 C C B MET D 1 336 ? 13.823 27.938 -20.687 0.400 15.230 348 MET D C 1
ATOM 10966 O O A MET D 1 336 ? 14.532 28.826 -21.150 0.600 14.973 348 MET D O 1
ATOM 10967 O O B MET D 1 336 ? 14.530 28.833 -21.146 0.400 14.930 348 MET D O 1
ATOM 10976 N N . ALA D 1 337 ? 13.594 27.823 -19.371 1.000 15.314 349 ALA D N 1
ATOM 10977 C CA . ALA D 1 337 ? 14.143 28.812 -18.443 1.000 16.551 349 ALA D CA 1
ATOM 10978 C C . ALA D 1 337 ? 15.684 28.744 -18.428 1.000 15.511 349 ALA D C 1
ATOM 10979 O O . ALA D 1 337 ? 16.348 29.793 -18.244 1.000 15.346 349 ALA D O 1
ATOM 10981 N N . ALA D 1 338 ? 16.230 27.548 -18.658 1.000 15.322 350 ALA D N 1
ATOM 10982 C CA . ALA D 1 338 ? 17.678 27.383 -18.704 1.000 15.542 350 ALA D CA 1
ATOM 10983 C C . ALA D 1 338 ? 18.223 28.067 -19.961 1.000 16.218 350 ALA D C 1
ATOM 10984 O O . ALA D 1 338 ? 19.205 28.801 -19.891 1.000 15.617 350 ALA D O 1
ATOM 10986 N N . GLU D 1 339 ? 17.591 27.809 -21.103 1.000 15.552 351 GLU D N 1
ATOM 10987 C CA . GLU D 1 339 ? 18.001 28.423 -22.348 1.000 16.592 351 GLU D CA 1
ATOM 10988 C C . GLU D 1 339 ? 17.938 29.945 -22.245 1.000 17.425 351 GLU D C 1
ATOM 10989 O O . GLU D 1 339 ? 18.868 30.652 -22.678 1.000 17.699 351 GLU D O 1
ATOM 10995 N N . GLN D 1 340 ? 16.853 30.461 -21.674 1.000 16.813 352 GLN D N 1
ATOM 10996 C CA . GLN D 1 340 ? 16.690 31.906 -21.576 1.000 18.468 352 GLN D CA 1
ATOM 10997 C C . GLN D 1 340 ? 17.730 32.506 -20.618 1.000 17.186 352 GLN D C 1
ATOM 10998 O O . GLN D 1 340 ? 18.208 33.613 -20.844 1.000 17.315 352 GLN D O 1
ATOM 11004 N N . ALA D 1 341 ? 18.063 31.784 -19.541 1.000 16.106 353 ALA D N 1
ATOM 11005 C CA . ALA D 1 341 ? 19.096 32.244 -18.624 1.000 17.101 353 ALA D CA 1
ATOM 11006 C C . ALA D 1 341 ? 20.448 32.368 -19.346 1.000 16.413 353 ALA D C 1
ATOM 11007 O O . ALA D 1 341 ? 21.137 33.379 -19.208 1.000 16.889 353 ALA D O 1
ATOM 11009 N N . LEU D 1 342 ? 20.791 31.356 -20.126 1.000 15.773 354 LEU D N 1
ATOM 11010 C CA . LEU D 1 342 ? 22.078 31.303 -20.807 1.000 16.067 354 LEU D CA 1
ATOM 11011 C C . LEU D 1 342 ? 22.154 32.391 -21.862 1.000 17.301 354 LEU D C 1
ATOM 11012 O O . LEU D 1 342 ? 23.158 33.091 -21.949 1.000 17.011 354 LEU D O 1
ATOM 11017 N N . LEU D 1 343 ? 21.109 32.524 -22.686 1.000 17.714 355 LEU D N 1
ATOM 11018 C CA . LEU D 1 343 ? 21.113 33.542 -23.727 1.000 19.482 355 LEU D CA 1
ATOM 11019 C C . LEU D 1 343 ? 21.102 34.931 -23.100 1.000 20.444 355 LEU D C 1
ATOM 11020 O O . LEU D 1 343 ? 21.734 35.852 -23.611 1.000 20.839 355 LEU D O 1
ATOM 11025 N N . GLY D 1 344 ? 20.375 35.089 -21.998 1.000 20.211 356 GLY D N 1
ATOM 11026 C CA . GLY D 1 344 ? 20.372 36.349 -21.258 1.000 20.374 356 GLY D CA 1
ATOM 11027 C C . GLY D 1 344 ? 21.770 36.732 -20.739 1.000 20.892 356 GLY D C 1
ATOM 11028 O O . GLY D 1 344 ? 22.177 37.898 -20.782 1.000 21.373 356 GLY D O 1
ATOM 11029 N N . ALA D 1 345 ? 22.499 35.738 -20.211 1.000 20.288 357 ALA D N 1
ATOM 11030 C CA . ALA D 1 345 ? 23.839 35.989 -19.716 1.000 20.470 357 ALA D CA 1
ATOM 11031 C C . ALA D 1 345 ? 24.739 36.419 -20.882 1.000 21.591 357 ALA D C 1
ATOM 11032 O O . ALA D 1 345 ? 25.563 37.347 -20.758 1.000 22.024 357 ALA D O 1
ATOM 11034 N N . ARG D 1 346 ? 24.588 35.753 -22.031 1.000 21.317 358 ARG D N 1
ATOM 11035 C CA . ARG D 1 346 ? 25.381 36.081 -23.200 1.000 22.265 358 ARG D CA 1
ATOM 11036 C C . ARG D 1 346 ? 25.105 37.523 -23.641 1.000 23.674 358 ARG D C 1
ATOM 11037 O O . ARG D 1 346 ? 26.032 38.229 -24.057 1.000 22.614 358 ARG D O 1
ATOM 11045 N N . ALA D 1 347 ? 23.839 37.959 -23.543 1.000 23.440 359 ALA D N 1
ATOM 11046 C CA . ALA D 1 347 ? 23.493 39.321 -23.950 1.000 26.491 359 ALA D CA 1
ATOM 11047 C C . ALA D 1 347 ? 24.167 40.370 -23.059 1.000 27.755 359 ALA D C 1
ATOM 11048 O O . ALA D 1 347 ? 24.277 41.506 -23.454 1.000 30.177 359 ALA D O 1
ATOM 11050 N N . LEU D 1 348 ? 24.592 40.011 -21.847 1.000 29.314 360 LEU D N 1
ATOM 11051 C CA . LEU D 1 348 ? 25.244 40.949 -20.942 1.000 30.626 360 LEU D CA 1
ATOM 11052 C C . LEU D 1 348 ? 26.733 41.087 -21.226 1.000 33.536 360 LEU D C 1
ATOM 11053 O O . LEU D 1 348 ? 27.394 41.886 -20.573 1.000 32.974 360 LEU D O 1
ATOM 11058 N N . GLU D 1 349 ? 27.273 40.331 -22.190 1.000 35.147 361 GLU D N 1
ATOM 11059 C CA . GLU D 1 349 ? 28.667 40.521 -22.580 1.000 42.801 361 GLU D CA 1
ATOM 11060 C C . GLU D 1 349 ? 28.733 41.544 -23.705 1.000 51.485 361 GLU D C 1
ATOM 11061 O O . GLU D 1 349 ? 27.813 41.578 -24.524 1.000 52.516 361 GLU D O 1
ATOM 11067 N N . ALA D 1 350 ? 29.763 42.400 -23.678 1.000 66.339 362 ALA D N 1
ATOM 11068 C CA . ALA D 1 350 ? 29.747 43.555 -24.565 1.000 79.660 362 ALA D CA 1
ATOM 11069 C C . ALA D 1 350 ? 30.403 43.116 -25.879 1.000 84.211 362 ALA D C 1
ATOM 11070 O O . ALA D 1 350 ? 31.495 43.657 -26.169 1.000 86.968 362 ALA D O 1
ATOM 11073 N N . GLY E 1 1 ? -24.037 27.306 -58.814 1.000 34.211 13 GLY E N 1
ATOM 11074 C CA . GLY E 1 1 ? -23.024 27.416 -57.717 1.000 32.833 13 GLY E CA 1
ATOM 11075 C C . GLY E 1 1 ? -23.613 27.739 -56.313 1.000 31.876 13 GLY E C 1
ATOM 11076 O O . GLY E 1 1 ? -23.304 28.760 -55.681 1.000 33.721 13 GLY E O 1
ATOM 11077 N N . LEU E 1 2 ? -24.541 26.896 -55.842 1.000 29.842 14 LEU E N 1
ATOM 11078 C CA . LEU E 1 2 ? -25.228 27.037 -54.556 1.000 28.763 14 LEU E CA 1
ATOM 11079 C C . LEU E 1 2 ? -24.963 25.736 -53.810 1.000 27.433 14 LEU E C 1
ATOM 11080 O O . LEU E 1 2 ? -25.638 24.740 -54.037 1.000 25.277 14 LEU E O 1
ATOM 11085 N N . VAL E 1 3 ? -23.945 25.748 -52.961 1.000 24.237 15 VAL E N 1
ATOM 11086 C CA . VAL E 1 3 ? -23.504 24.544 -52.266 1.000 23.818 15 VAL E CA 1
ATOM 11087 C C . VAL E 1 3 ? -23.136 24.924 -50.836 1.000 24.828 15 VAL E C 1
ATOM 11088 O O . VAL E 1 3 ? -22.911 26.094 -50.546 1.000 22.679 15 VAL E O 1
ATOM 11092 N N . PRO E 1 4 ? -23.041 23.928 -49.927 1.000 24.262 16 PRO E N 1
ATOM 11093 C CA . PRO E 1 4 ? -22.570 24.200 -48.573 1.000 23.263 16 PRO E CA 1
ATOM 11094 C C . PRO E 1 4 ? -21.113 24.608 -48.654 1.000 21.389 16 PRO E C 1
ATOM 11095 O O . PRO E 1 4 ? -20.354 24.141 -49.525 1.000 21.299 16 PRO E O 1
ATOM 11099 N N . ARG E 1 5 ? -20.733 25.457 -47.698 1.000 21.946 17 ARG E N 1
ATOM 11100 C CA . ARG E 1 5 ? -19.323 25.793 -47.503 1.000 22.388 17 ARG E CA 1
ATOM 11101 C C . ARG E 1 5 ? -18.497 24.524 -47.470 1.000 21.610 17 ARG E C 1
ATOM 11102 O O . ARG E 1 5 ? -18.936 23.544 -46.865 1.000 21.393 17 ARG E O 1
ATOM 11110 N N . GLY E 1 6 ? -17.344 24.543 -48.169 1.000 20.168 18 GLY E N 1
ATOM 11111 C CA . GLY E 1 6 ? -16.456 23.420 -48.249 1.000 20.681 18 GLY E CA 1
ATOM 11112 C C . GLY E 1 6 ? -16.666 22.541 -49.491 1.000 20.810 18 GLY E C 1
ATOM 11113 O O . GLY E 1 6 ? -15.851 21.661 -49.728 1.000 21.447 18 GLY E O 1
ATOM 11114 N N . SER E 1 7 ? -17.772 22.732 -50.201 1.000 22.851 19 SER E N 1
ATOM 11115 C CA . SER E 1 7 ? -18.060 21.983 -51.427 1.000 23.236 19 SER E CA 1
ATOM 11116 C C . SER E 1 7 ? -17.674 22.805 -52.666 1.000 23.664 19 SER E C 1
ATOM 11117 O O . SER E 1 7 ? -17.586 24.024 -52.616 1.000 19.861 19 SER E O 1
ATOM 11120 N N . HIS E 1 8 ? -17.499 22.126 -53.813 1.000 25.310 20 HIS E N 1
ATOM 11121 C CA . HIS E 1 8 ? -17.266 22.827 -55.082 1.000 26.203 20 HIS E CA 1
ATOM 11122 C C . HIS E 1 8 ? -18.520 23.486 -55.637 1.000 25.475 20 HIS E C 1
ATOM 11123 O O . HIS E 1 8 ? -19.598 22.879 -55.694 1.000 24.557 20 HIS E O 1
ATOM 11130 N N . MET E 1 9 ? -18.398 24.779 -56.019 1.000 23.925 21 MET E N 1
ATOM 11131 C CA . MET E 1 9 ? -19.526 25.541 -56.506 1.000 25.859 21 MET E CA 1
ATOM 11132 C C . MET E 1 9 ? -19.933 24.998 -57.870 1.000 25.045 21 MET E C 1
ATOM 11133 O O . MET E 1 9 ? -21.117 24.973 -58.148 1.000 27.780 21 MET E O 1
ATOM 11138 N N . SER E 1 10 ? -18.988 24.495 -58.681 1.000 25.061 22 SER E N 1
ATOM 11139 C CA . SER E 1 10 ? -19.369 23.955 -59.985 1.000 25.949 22 SER E CA 1
ATOM 11140 C C . SER E 1 10 ? -19.997 22.565 -59.816 1.000 23.901 22 SER E C 1
ATOM 11141 O O . SER E 1 10 ? -19.473 21.730 -59.063 1.000 22.829 22 SER E O 1
ATOM 11144 N N . ASP E 1 11 ? -21.099 22.335 -60.528 1.000 26.539 23 ASP E N 1
ATOM 11145 C CA . ASP E 1 11 ? -21.798 21.061 -60.472 1.000 29.385 23 ASP E CA 1
ATOM 11146 C C . ASP E 1 11 ? -20.859 20.031 -61.115 1.000 25.571 23 ASP E C 1
ATOM 11147 O O . ASP E 1 11 ? -20.065 20.388 -61.980 1.000 21.221 23 ASP E O 1
ATOM 11152 N N . THR E 1 12 ? -20.895 18.790 -60.604 1.000 22.806 24 THR E N 1
ATOM 11153 C CA . THR E 1 12 ? -19.876 17.810 -60.943 1.000 20.770 24 THR E CA 1
ATOM 11154 C C . THR E 1 12 ? -19.962 17.505 -62.441 1.000 18.062 24 THR E C 1
ATOM 11155 O O . THR E 1 12 ? -18.928 17.271 -63.024 1.000 16.229 24 THR E O 1
ATOM 11159 N N . VAL E 1 13 ? -21.164 17.513 -63.044 1.000 18.897 25 VAL E N 1
ATOM 11160 C CA . VAL E 1 13 ? -21.317 17.220 -64.455 1.000 20.163 25 VAL E CA 1
ATOM 11161 C C . VAL E 1 13 ? -20.617 18.274 -65.313 1.000 21.252 25 VAL E C 1
ATOM 11162 O O . VAL E 1 13 ? -19.821 17.916 -66.182 1.000 19.592 25 VAL E O 1
ATOM 11166 N N . GLU E 1 14 ? -20.907 19.564 -65.076 1.000 22.418 26 GLU E N 1
ATOM 11167 C CA . GLU E 1 14 ? -20.300 20.613 -65.881 1.000 24.108 26 GLU E CA 1
ATOM 11168 C C . GLU E 1 14 ? -18.792 20.648 -65.622 1.000 20.604 26 GLU E C 1
ATOM 11169 O O . GLU E 1 14 ? -18.003 20.815 -66.557 1.000 19.301 26 GLU E O 1
ATOM 11175 N N . TRP E 1 15 ? -18.391 20.388 -64.369 1.000 18.362 27 TRP E N 1
ATOM 11176 C CA . TRP E 1 15 ? -16.980 20.331 -64.037 1.000 17.553 27 TRP E CA 1
ATOM 11177 C C . TRP E 1 15 ? -16.285 19.216 -64.828 1.000 17.697 27 TRP E C 1
ATOM 11178 O O . TRP E 1 15 ? -15.225 19.415 -65.430 1.000 17.572 27 TRP E O 1
ATOM 11189 N N . PHE E 1 16 ? -16.853 18.018 -64.819 1.000 17.009 28 PHE E N 1
ATOM 11190 C CA . PHE E 1 16 ? -16.160 16.885 -65.408 1.000 16.340 28 PHE E CA 1
ATOM 11191 C C . PHE E 1 16 ? -16.044 17.047 -66.928 1.000 18.191 28 PHE E C 1
ATOM 11192 O O . PHE E 1 16 ? -15.044 16.673 -67.523 1.000 18.199 28 PHE E O 1
ATOM 11200 N N . LYS E 1 17 ? -17.042 17.665 -67.544 1.000 19.122 29 LYS E N 1
ATOM 11201 C CA . LYS E 1 17 ? -17.027 17.924 -68.976 1.000 22.927 29 LYS E CA 1
ATOM 11202 C C . LYS E 1 17 ? -15.824 18.764 -69.372 1.000 21.125 29 LYS E C 1
ATOM 11203 O O . LYS E 1 17 ? -15.331 18.571 -70.465 1.000 21.990 29 LYS E O 1
ATOM 11209 N N . GLN E 1 18 ? -15.386 19.699 -68.527 1.000 19.830 30 GLN E N 1
ATOM 11210 C CA . GLN E 1 18 ? -14.263 20.568 -68.874 1.000 21.258 30 GLN E CA 1
ATOM 11211 C C . GLN E 1 18 ? -12.978 20.178 -68.118 1.000 19.248 30 GLN E C 1
ATOM 11212 O O . GLN E 1 18 ? -11.989 20.880 -68.204 1.000 19.664 30 GLN E O 1
ATOM 11218 N N . ALA E 1 19 ? -12.987 19.095 -67.327 1.000 16.785 31 ALA E N 1
ATOM 11219 C CA . ALA E 1 19 ? -11.880 18.799 -66.437 1.000 15.689 31 ALA E CA 1
ATOM 11220 C C . ALA E 1 19 ? -10.590 18.475 -67.186 1.000 15.481 31 ALA E C 1
ATOM 11221 O O . ALA E 1 19 ? -9.510 18.815 -66.705 1.000 16.308 31 ALA E O 1
ATOM 11223 N N . LYS E 1 20 ? -10.745 17.784 -68.313 1.000 15.067 32 LYS E N 1
ATOM 11224 C CA . LYS E 1 20 ? -9.729 17.463 -69.291 1.000 16.022 32 LYS E CA 1
ATOM 11225 C C . LYS E 1 20 ? -8.669 16.467 -68.845 1.000 14.211 32 LYS E C 1
ATOM 11226 O O . LYS E 1 20 ? -8.274 15.652 -69.645 1.000 13.855 32 LYS E O 1
ATOM 11232 N N . TYR E 1 21 ? -8.163 16.574 -67.626 1.000 13.329 33 TYR E N 1
ATOM 11233 C CA . TYR E 1 21 ? -6.924 15.919 -67.259 1.000 12.736 33 TYR E CA 1
ATOM 11234 C C . TYR E 1 21 ? -6.925 15.633 -65.778 1.000 12.005 33 TYR E C 1
ATOM 11235 O O . TYR E 1 21 ? -7.185 16.538 -64.985 1.000 12.335 33 TYR E O 1
ATOM 11244 N N . GLY E 1 22 ? -6.664 14.374 -65.436 1.000 11.477 34 GLY E N 1
ATOM 11245 C CA . GLY E 1 22 ? -6.573 13.918 -64.054 1.000 11.164 34 GLY E CA 1
ATOM 11246 C C . GLY E 1 22 ? -5.399 12.965 -63.864 1.000 10.920 34 GLY E C 1
ATOM 11247 O O . GLY E 1 22 ? -4.823 12.476 -64.846 1.000 11.077 34 GLY E O 1
ATOM 11248 N N . MET E 1 23 ? -5.030 12.760 -62.608 1.000 10.635 35 MET E N 1
ATOM 11249 C CA . MET E 1 23 ? -3.982 11.800 -62.273 1.000 10.553 35 MET E CA 1
ATOM 11250 C C . MET E 1 23 ? -4.670 10.593 -61.664 1.000 10.313 35 MET E C 1
ATOM 11251 O O . MET E 1 23 ? -5.535 10.733 -60.775 1.000 9.945 35 MET E O 1
ATOM 11256 N N . MET E 1 24 ? -4.238 9.403 -62.092 1.000 9.772 36 MET E N 1
ATOM 11257 C CA . MET E 1 24 ? -4.629 8.173 -61.406 1.000 10.186 36 MET E CA 1
ATOM 11258 C C . MET E 1 24 ? -3.415 7.637 -60.642 1.000 10.156 36 MET E C 1
ATOM 11259 O O . MET E 1 24 ? -2.276 7.871 -61.054 1.000 10.013 36 MET E O 1
ATOM 11264 N N . ILE E 1 25 ? -3.673 6.979 -59.517 1.000 10.033 37 ILE E N 1
ATOM 11265 C CA . ILE E 1 25 ? -2.627 6.327 -58.735 1.000 10.730 37 ILE E CA 1
ATOM 11266 C C . ILE E 1 25 ? -2.991 4.863 -58.512 1.000 9.633 37 ILE E C 1
ATOM 11267 O O . ILE E 1 25 ? -4.081 4.580 -57.999 1.000 10.044 37 ILE E O 1
ATOM 11272 N N . HIS E 1 26 ? -2.070 3.974 -58.900 1.000 9.201 38 HIS E N 1
ATOM 11273 C CA . HIS E 1 26 ? -2.122 2.561 -58.550 1.000 8.918 38 HIS E CA 1
ATOM 11274 C C . HIS E 1 26 ? -0.982 2.313 -57.568 1.000 8.683 38 HIS E C 1
ATOM 11275 O O . HIS E 1 26 ? 0.169 2.631 -57.867 1.000 9.327 38 HIS E O 1
ATOM 11282 N N . TRP E 1 27 ? -1.323 1.779 -56.397 1.000 8.236 39 TRP E N 1
ATOM 11283 C CA . TRP E 1 27 ? -0.330 1.500 -55.388 1.000 8.350 39 TRP E CA 1
ATOM 11284 C C . TRP E 1 27 ? -0.869 0.409 -54.494 1.000 8.225 39 TRP E C 1
ATOM 11285 O O . TRP E 1 27 ? -2.013 0.487 -54.036 1.000 9.402 39 TRP E O 1
ATOM 11296 N N . GLY E 1 28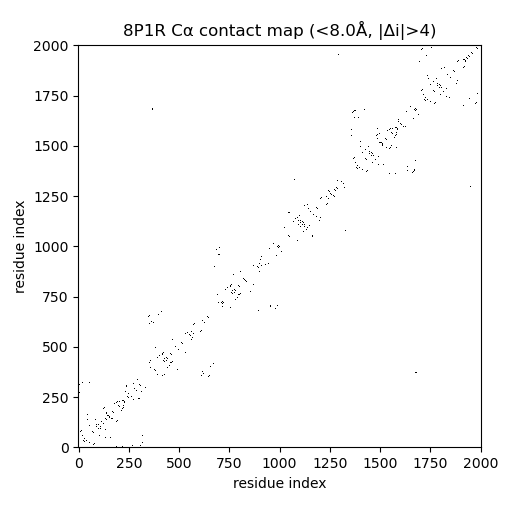 ? -0.025 -0.583 -54.208 1.000 7.723 40 GLY E N 1
ATOM 11297 C CA . GLY E 1 28 ? -0.406 -1.673 -53.328 1.000 7.187 40 GLY E CA 1
ATOM 11298 C C . GLY E 1 28 ? 0.780 -2.617 -53.098 1.000 7.980 40 GLY E C 1
ATOM 11299 O O . GLY E 1 28 ? 1.930 -2.293 -53.422 1.000 8.075 40 GLY E O 1
ATOM 11300 N N . LEU E 1 29 ? 0.483 -3.790 -52.531 1.000 8.246 41 LEU E N 1
ATOM 11301 C CA . LEU E 1 29 ? 1.515 -4.772 -52.288 1.000 8.408 41 LEU E CA 1
ATOM 11302 C C . LEU E 1 29 ? 2.196 -5.195 -53.596 1.000 8.891 41 LEU E C 1
ATOM 11303 O O . LEU E 1 29 ? 3.395 -5.480 -53.629 1.000 9.657 41 LEU E O 1
ATOM 11308 N N . TYR E 1 30 ? 1.450 -5.214 -54.701 1.000 8.702 42 TYR E N 1
ATOM 11309 C CA . TYR E 1 30 ? 2.022 -5.563 -56.000 1.000 8.806 42 TYR E CA 1
ATOM 11310 C C . TYR E 1 30 ? 3.172 -4.631 -56.395 1.000 8.773 42 TYR E C 1
ATOM 11311 O O . TYR E 1 30 ? 4.072 -5.014 -57.134 1.000 9.120 42 TYR E O 1
ATOM 11320 N N . SER E 1 31 ? 3.159 -3.396 -55.879 1.000 9.121 43 SER E N 1
ATOM 11321 C CA . SER E 1 31 ? 4.166 -2.422 -56.213 1.000 8.724 43 SER E CA 1
ATOM 11322 C C . SER E 1 31 ? 5.537 -2.831 -55.670 1.000 8.780 43 SER E C 1
ATOM 11323 O O . SER E 1 31 ? 6.554 -2.466 -56.255 1.000 9.246 43 SER E O 1
ATOM 11326 N N . LEU E 1 32 ? 5.567 -3.558 -54.534 1.000 9.341 44 LEU E N 1
ATOM 11327 C CA . LEU E 1 32 ? 6.831 -4.094 -54.010 1.000 8.996 44 LEU E CA 1
ATOM 11328 C C . LEU E 1 32 ? 7.466 -5.099 -54.967 1.000 8.948 44 LEU E C 1
ATOM 11329 O O . LEU E 1 32 ? 8.677 -5.052 -55.198 1.000 9.558 44 LEU E O 1
ATOM 11334 N N . LEU E 1 33 ? 6.665 -5.999 -55.514 1.000 8.593 45 LEU E N 1
ATOM 11335 C CA . LEU E 1 33 ? 7.151 -7.016 -56.437 1.000 9.285 45 LEU E CA 1
ATOM 11336 C C . LEU E 1 33 ? 7.610 -6.393 -57.746 1.000 10.630 45 LEU E C 1
ATOM 11337 O O . LEU E 1 33 ? 8.549 -6.879 -58.375 1.000 11.214 45 LEU E O 1
ATOM 11342 N N . GLY E 1 34 ? 6.894 -5.340 -58.182 1.000 11.161 46 GLY E N 1
ATOM 11343 C CA . GLY E 1 34 ? 7.373 -4.572 -59.328 1.000 11.132 46 GLY E CA 1
ATOM 11344 C C . GLY E 1 34 ? 7.462 -5.398 -60.599 1.000 12.654 46 GLY E C 1
ATOM 11345 O O . GLY E 1 34 ? 8.295 -5.124 -61.448 1.000 13.399 46 GLY E O 1
ATOM 11346 N N . GLY E 1 35 ? 6.538 -6.335 -60.770 1.000 12.333 47 GLY E N 1
ATOM 11347 C CA . GLY E 1 35 ? 6.418 -7.063 -62.039 1.000 12.908 47 GLY E CA 1
ATOM 11348 C C . GLY E 1 35 ? 7.258 -8.350 -62.068 1.000 13.429 47 GLY E C 1
ATOM 11349 O O . GLY E 1 35 ? 7.351 -8.977 -63.140 1.000 13.932 47 GLY E O 1
ATOM 11350 N N . GLU E 1 36 ? 7.830 -8.764 -60.945 1.000 12.594 48 GLU E N 1
ATOM 11351 C CA . GLU E 1 36 ? 8.598 -10.002 -60.883 1.000 14.160 48 GLU E CA 1
ATOM 11352 C C . GLU E 1 36 ? 8.274 -10.728 -59.574 1.000 12.877 48 GLU E C 1
ATOM 11353 O O . GLU E 1 36 ? 8.083 -10.107 -58.527 1.000 12.318 48 GLU E O 1
ATOM 11359 N N . TYR E 1 37 ? 8.337 -12.062 -59.640 1.000 12.918 49 TYR E N 1
ATOM 11360 C CA . TYR E 1 37 ? 8.177 -12.889 -58.453 1.000 12.529 49 TYR E CA 1
ATOM 11361 C C . TYR E 1 37 ? 8.837 -14.235 -58.694 1.000 12.980 49 TYR E C 1
ATOM 11362 O O . TYR E 1 37 ? 8.577 -14.886 -59.704 1.000 12.191 49 TYR E O 1
ATOM 11371 N N . GLN E 1 38 ? 9.739 -14.628 -57.785 1.000 13.523 50 GLN E N 1
ATOM 11372 C CA . GLN E 1 38 ? 10.453 -15.906 -57.867 1.000 16.053 50 GLN E CA 1
ATOM 11373 C C . GLN E 1 38 ? 11.043 -16.105 -59.258 1.000 15.532 50 GLN E C 1
ATOM 11374 O O . GLN E 1 38 ? 10.982 -17.200 -59.827 1.000 15.739 50 GLN E O 1
ATOM 11380 N N . GLY E 1 39 ? 11.633 -15.052 -59.805 1.000 14.457 51 GLY E N 1
ATOM 11381 C CA . GLY E 1 39 ? 12.355 -15.187 -61.052 1.000 15.567 51 GLY E CA 1
ATOM 11382 C C . GLY E 1 39 ? 11.466 -15.228 -62.304 1.000 15.909 51 GLY E C 1
ATOM 11383 O O . GLY E 1 39 ? 11.998 -15.469 -63.389 1.000 15.326 51 GLY E O 1
ATOM 11384 N N . LYS E 1 40 ? 10.162 -14.973 -62.139 1.000 15.473 52 LYS E N 1
ATOM 11385 C CA . LYS E 1 40 ? 9.223 -14.974 -63.236 1.000 17.147 52 LYS E CA 1
ATOM 11386 C C . LYS E 1 40 ? 8.555 -13.631 -63.366 1.000 14.966 52 LYS E C 1
ATOM 11387 O O . LYS E 1 40 ? 8.433 -12.896 -62.395 1.000 14.339 52 LYS E O 1
ATOM 11393 N N . SER E 1 41 ? 8.102 -13.356 -64.608 1.000 14.769 53 SER E N 1
ATOM 11394 C CA . SER E 1 41 ? 7.562 -12.045 -64.953 1.000 14.531 53 SER E CA 1
ATOM 11395 C C . SER E 1 41 ? 6.033 -11.989 -64.806 1.000 13.471 53 SER E C 1
ATOM 11396 O O . SER E 1 41 ? 5.343 -12.957 -65.118 1.000 13.557 53 SER E O 1
ATOM 11399 N N . SER E 1 42 ? 5.521 -10.828 -64.396 1.000 12.857 54 SER E N 1
ATOM 11400 C CA . SER E 1 42 ? 4.150 -10.466 -64.642 1.000 13.097 54 SER E CA 1
ATOM 11401 C C . SER E 1 42 ? 3.925 -10.331 -66.150 1.000 13.553 54 SER E C 1
ATOM 11402 O O . SER E 1 42 ? 4.868 -10.362 -66.944 1.000 13.641 54 SER E O 1
ATOM 11405 N N . SER E 1 43 ? 2.656 -10.122 -66.540 1.000 13.819 55 SER E N 1
ATOM 11406 C CA . SER E 1 43 ? 2.394 -9.605 -67.889 1.000 14.485 55 SER E CA 1
ATOM 11407 C C . SER E 1 43 ? 2.769 -8.103 -67.938 1.000 15.504 55 SER E C 1
ATOM 11408 O O . SER E 1 43 ? 3.370 -7.558 -67.008 1.000 14.584 55 SER E O 1
ATOM 11411 N N . ASN E 1 44 ? 2.356 -7.396 -69.002 1.000 15.890 56 ASN E N 1
ATOM 11412 C CA . ASN E 1 44 ? 2.524 -5.948 -68.987 1.000 16.523 56 ASN E CA 1
ATOM 11413 C C . ASN E 1 44 ? 1.850 -5.282 -67.785 1.000 14.398 56 ASN E C 1
ATOM 11414 O O . ASN E 1 44 ? 2.229 -4.190 -67.414 1.000 14.365 56 ASN E O 1
ATOM 11419 N N . TYR E 1 45 ? 0.855 -5.926 -67.178 1.000 13.430 57 TYR E N 1
ATOM 11420 C CA . TYR E 1 45 ? 0.178 -5.393 -66.001 1.000 12.431 57 TYR E CA 1
ATOM 11421 C C . TYR E 1 45 ? 0.797 -5.987 -64.735 1.000 11.455 57 TYR E C 1
ATOM 11422 O O . TYR E 1 45 ? 0.437 -7.083 -64.301 1.000 12.145 57 TYR E O 1
ATOM 11431 N N . ALA E 1 46 ? 1.716 -5.234 -64.119 1.000 11.132 58 ALA E N 1
ATOM 11432 C CA . ALA E 1 46 ? 2.409 -5.739 -62.940 1.000 10.829 58 ALA E CA 1
ATOM 11433 C C . ALA E 1 46 ? 1.455 -5.924 -61.760 1.000 11.495 58 ALA E C 1
ATOM 11434 O O . ALA E 1 46 ? 1.683 -6.773 -60.883 1.000 12.022 58 ALA E O 1
ATOM 11436 N N . GLU E 1 47 ? 0.373 -5.126 -61.725 1.000 10.452 59 GLU E N 1
ATOM 11437 C CA . GLU E 1 47 ? -0.590 -5.271 -60.636 1.000 9.460 59 GLU E CA 1
ATOM 11438 C C . GLU E 1 47 ? -1.385 -6.570 -60.722 1.000 9.530 59 GLU E C 1
ATOM 11439 O O . GLU E 1 47 ? -2.037 -6.920 -59.743 1.000 9.487 59 GLU E O 1
ATOM 11445 N N . TRP E 1 48 ? -1.307 -7.285 -61.845 1.000 9.666 60 TRP E N 1
ATOM 11446 C CA . TRP E 1 48 ? -1.967 -8.568 -62.036 1.000 10.237 60 TRP E CA 1
ATOM 11447 C C . TRP E 1 48 ? -1.073 -9.760 -61.646 1.000 10.145 60 TRP E C 1
ATOM 11448 O O . TRP E 1 48 ? -1.439 -10.928 -61.864 1.000 9.938 60 TRP E O 1
ATOM 11459 N N . VAL E 1 49 ? 0.101 -9.488 -61.044 1.000 9.941 61 VAL E N 1
ATOM 11460 C CA . VAL E 1 49 ? 1.082 -10.537 -60.869 1.000 10.320 61 VAL E CA 1
ATOM 11461 C C . VAL E 1 49 ? 0.528 -11.682 -60.039 1.000 10.295 61 VAL E C 1
ATOM 11462 O O . VAL E 1 49 ? 0.883 -12.829 -60.259 1.000 11.193 61 VAL E O 1
ATOM 11466 N N . GLN E 1 50 ? -0.302 -11.393 -59.017 1.000 9.590 62 GLN E N 1
ATOM 11467 C CA . GLN E 1 50 ? -0.802 -12.485 -58.177 1.000 10.092 62 GLN E CA 1
ATOM 11468 C C . GLN E 1 50 ? -1.536 -13.542 -59.015 1.000 10.172 62 GLN E C 1
ATOM 11469 O O . GLN E 1 50 ? -1.390 -14.757 -58.817 1.000 10.879 62 GLN E O 1
ATOM 11475 N N . SER E 1 51 ? -2.360 -13.087 -59.962 1.000 10.380 63 SER E N 1
ATOM 11476 C CA . SER E 1 51 ? -3.055 -13.984 -60.867 1.000 10.615 63 SER E CA 1
ATOM 11477 C C . SER E 1 51 ? -2.103 -14.606 -61.892 1.000 11.466 63 SER E C 1
ATOM 11478 O O . SER E 1 51 ? -2.164 -15.794 -62.146 1.000 12.282 63 SER E O 1
ATOM 11481 N N . LYS E 1 52 ? -1.252 -13.798 -62.505 1.000 11.334 64 LYS E N 1
ATOM 11482 C CA . LYS E 1 52 ? -0.349 -14.287 -63.540 1.000 12.031 64 LYS E CA 1
ATOM 11483 C C . LYS E 1 52 ? 0.464 -15.498 -63.062 1.000 11.990 64 LYS E C 1
ATOM 11484 O O . LYS E 1 52 ? 0.687 -16.448 -63.814 1.000 11.350 64 LYS E O 1
ATOM 11490 N N . LEU E 1 53 ? 0.932 -15.427 -61.819 1.000 12.002 65 LEU E N 1
ATOM 11491 C CA . LEU E 1 53 ? 1.844 -16.430 -61.274 1.000 12.342 65 LEU E CA 1
ATOM 11492 C C . LEU E 1 53 ? 1.147 -17.245 -60.181 1.000 13.139 65 LEU E C 1
ATOM 11493 O O . LEU E 1 53 ? 1.770 -18.103 -59.552 1.000 13.821 65 LEU E O 1
ATOM 11498 N N . GLN E 1 54 ? -0.174 -17.079 -60.034 1.000 12.798 66 GLN E N 1
ATOM 11499 C CA . GLN E 1 54 ? -0.972 -17.851 -59.089 1.000 13.086 66 GLN E CA 1
ATOM 11500 C C . GLN E 1 54 ? -0.314 -17.895 -57.703 1.000 12.831 66 GLN E C 1
ATOM 11501 O O . GLN E 1 54 ? -0.102 -18.960 -57.108 1.000 12.883 66 GLN E O 1
ATOM 11507 N N . ILE E 1 55 ? -0.010 -16.728 -57.194 1.000 12.888 67 ILE E N 1
ATOM 11508 C CA . ILE E 1 55 ? 0.673 -16.622 -55.915 1.000 11.834 67 ILE E CA 1
ATOM 11509 C C . ILE E 1 55 ? -0.321 -16.935 -54.807 1.000 11.378 67 ILE E C 1
ATOM 11510 O O . ILE E 1 55 ? -1.316 -16.230 -54.655 1.000 10.273 67 ILE E O 1
ATOM 11515 N N . PRO E 1 56 ? -0.083 -17.952 -53.961 1.000 11.883 68 PRO E N 1
ATOM 11516 C CA . PRO E 1 56 ? -1.011 -18.256 -52.872 1.000 11.906 68 PRO E CA 1
ATOM 11517 C C . PRO E 1 56 ? -1.115 -17.065 -51.933 1.000 11.373 68 PRO E C 1
ATOM 11518 O O . PRO E 1 56 ? -0.117 -16.384 -51.693 1.000 11.285 68 PRO E O 1
ATOM 11522 N N . ASN E 1 57 ? -2.308 -16.814 -51.413 1.000 11.265 69 ASN E N 1
ATOM 11523 C CA . ASN E 1 57 ? -2.527 -15.733 -50.476 1.000 12.012 69 ASN E CA 1
ATOM 11524 C C . ASN E 1 57 ? -1.526 -15.781 -49.321 1.000 12.796 69 ASN E C 1
ATOM 11525 O O . ASN E 1 57 ? -1.015 -14.749 -48.891 1.000 11.806 69 ASN E O 1
ATOM 11530 N N . LYS E 1 58 ? -1.249 -16.977 -48.786 1.000 14.392 70 LYS E N 1
ATOM 11531 C CA . LYS E 1 58 ? -0.329 -17.085 -47.655 1.000 15.901 70 LYS E CA 1
ATOM 11532 C C . LYS E 1 58 ? 1.051 -16.533 -48.037 1.000 15.704 70 LYS E C 1
ATOM 11533 O O . LYS E 1 58 ? 1.694 -15.865 -47.226 1.000 16.252 70 LYS E O 1
ATOM 11539 N N . GLU E 1 59 ? 1.479 -16.736 -49.284 1.000 14.117 71 GLU E N 1
ATOM 11540 C CA . GLU E 1 59 ? 2.751 -16.175 -49.729 1.000 13.272 71 GLU E CA 1
ATOM 11541 C C . GLU E 1 59 ? 2.627 -14.689 -50.003 1.000 11.103 71 GLU E C 1
ATOM 11542 O O . GLU E 1 59 ? 3.507 -13.896 -49.620 1.000 10.433 71 GLU E O 1
ATOM 11548 N N . TYR E 1 60 ? 1.581 -14.289 -50.728 1.000 10.879 72 TYR E N 1
ATOM 11549 C CA . TYR E 1 60 ? 1.427 -12.891 -51.121 1.000 9.913 72 TYR E CA 1
ATOM 11550 C C . TYR E 1 60 ? 1.326 -11.976 -49.900 1.000 10.219 72 TYR E C 1
ATOM 11551 O O . TYR E 1 60 ? 1.883 -10.893 -49.876 1.000 9.799 72 TYR E O 1
ATOM 11560 N N . GLU E 1 61 ? 0.656 -12.456 -48.860 1.000 10.748 73 GLU E N 1
ATOM 11561 C CA . GLU E 1 61 ? 0.475 -11.670 -47.649 1.000 11.040 73 GLU E CA 1
ATOM 11562 C C . GLU E 1 61 ? 1.804 -11.319 -46.976 1.000 10.617 73 GLU E C 1
ATOM 11563 O O . GLU E 1 61 ? 1.870 -10.348 -46.223 1.000 10.703 73 GLU E O 1
ATOM 11569 N N . ARG E 1 62 ? 2.854 -12.109 -47.194 1.000 10.477 74 ARG E N 1
ATOM 11570 C CA . ARG E 1 62 ? 4.159 -11.796 -46.615 1.000 11.546 74 ARG E CA 1
ATOM 11571 C C . ARG E 1 62 ? 4.651 -10.409 -47.044 1.000 10.495 74 ARG E C 1
ATOM 11572 O O . ARG E 1 62 ? 5.436 -9.805 -46.286 1.000 11.124 74 ARG E O 1
ATOM 11580 N N . LEU E 1 63 ? 4.183 -9.895 -48.200 1.000 9.643 75 LEU E N 1
ATOM 11581 C CA . LEU E 1 63 ? 4.564 -8.575 -48.682 1.000 9.866 75 LEU E CA 1
ATOM 11582 C C . LEU E 1 63 ? 4.196 -7.486 -47.668 1.000 9.516 75 LEU E C 1
ATOM 11583 O O . LEU E 1 63 ? 4.855 -6.447 -47.640 1.000 9.361 75 LEU E O 1
ATOM 11588 N N . THR E 1 64 ? 3.173 -7.728 -46.857 1.000 9.610 76 THR E N 1
ATOM 11589 C CA . THR E 1 64 ? 2.759 -6.702 -45.895 1.000 9.593 76 THR E CA 1
ATOM 11590 C C . THR E 1 64 ? 3.949 -6.296 -45.021 1.000 10.281 76 THR E C 1
ATOM 11591 O O . THR E 1 64 ? 4.029 -5.128 -44.621 1.000 9.882 76 THR E O 1
ATOM 11595 N N . GLN E 1 65 ? 4.821 -7.252 -44.660 1.000 9.866 77 GLN E N 1
ATOM 11596 C CA . GLN E 1 65 ? 5.871 -6.956 -43.703 1.000 10.479 77 GLN E CA 1
ATOM 11597 C C . GLN E 1 65 ? 7.000 -6.167 -44.346 1.000 10.395 77 GLN E C 1
ATOM 11598 O O . GLN E 1 65 ? 7.850 -5.600 -43.646 1.000 11.343 77 GLN E O 1
ATOM 11604 N N . ALA E 1 66 ? 7.055 -6.123 -45.680 1.000 9.948 78 ALA E N 1
ATOM 11605 C CA . ALA E 1 66 ? 8.047 -5.347 -46.399 1.000 10.093 78 ALA E CA 1
ATOM 11606 C C . ALA E 1 66 ? 7.533 -3.968 -46.812 1.000 10.295 78 ALA E C 1
ATOM 11607 O O . ALA E 1 66 ? 8.265 -3.213 -47.414 1.000 10.417 78 ALA E O 1
ATOM 11609 N N . PHE E 1 67 ? 6.298 -3.634 -46.443 1.000 9.665 79 PHE E N 1
ATOM 11610 C CA . PHE E 1 67 ? 5.663 -2.403 -46.869 1.000 9.540 79 PHE E CA 1
ATOM 11611 C C . PHE E 1 67 ? 5.888 -1.341 -45.800 1.000 9.132 79 PHE E C 1
ATOM 11612 O O . PHE E 1 67 ? 5.123 -1.199 -44.849 1.000 10.191 79 PHE E O 1
ATOM 11620 N N . ASN E 1 68 ? 6.953 -0.556 -46.008 1.000 9.205 80 ASN E N 1
ATOM 11621 C CA . ASN E 1 68 ? 7.240 0.583 -45.182 1.000 9.821 80 ASN E CA 1
ATOM 11622 C C . ASN E 1 68 ? 7.777 1.709 -46.063 1.000 10.044 80 ASN E C 1
ATOM 11623 O O . ASN E 1 68 ? 8.981 2.005 -46.048 1.000 11.369 80 ASN E O 1
ATOM 11628 N N . PRO E 1 69 ? 6.900 2.331 -46.862 1.000 9.126 81 PRO E N 1
ATOM 11629 C CA . PRO E 1 69 ? 7.316 3.316 -47.871 1.000 8.915 81 PRO E CA 1
ATOM 11630 C C . PRO E 1 69 ? 7.664 4.676 -47.273 1.000 9.369 81 PRO E C 1
ATOM 11631 O O . PRO E 1 69 ? 6.846 5.596 -47.306 1.000 9.529 81 PRO E O 1
ATOM 11635 N N . ILE E 1 70 ? 8.893 4.794 -46.799 1.000 9.390 82 ILE E N 1
ATOM 11636 C CA . ILE E 1 70 ? 9.360 5.954 -46.075 1.000 9.659 82 ILE E CA 1
ATOM 11637 C C . ILE E 1 70 ? 9.364 7.222 -46.908 1.000 9.946 82 ILE E C 1
ATOM 11638 O O . ILE E 1 70 ? 9.516 8.277 -46.314 1.000 11.364 82 ILE E O 1
ATOM 11643 N N . TYR E 1 71 ? 9.242 7.157 -48.232 1.000 9.247 83 TYR E N 1
ATOM 11644 C CA . TYR E 1 71 ? 9.270 8.322 -49.075 1.000 9.901 83 TYR E CA 1
ATOM 11645 C C . TYR E 1 71 ? 7.883 8.756 -49.552 1.000 10.472 83 TYR E C 1
ATOM 11646 O O . TYR E 1 71 ? 7.776 9.788 -50.233 1.000 10.611 83 TYR E O 1
ATOM 11655 N N . PHE E 1 72 ? 6.818 8.034 -49.173 1.000 9.755 84 PHE E N 1
ATOM 11656 C CA . PHE E 1 72 ? 5.471 8.463 -49.534 1.000 10.213 84 PHE E CA 1
ATOM 11657 C C . PHE E 1 72 ? 5.181 9.832 -48.961 1.000 9.721 84 PHE E C 1
ATOM 11658 O O . PHE E 1 72 ? 5.370 10.063 -47.759 1.000 10.058 84 PHE E O 1
ATOM 11666 N N . ASP E 1 73 ? 4.715 10.746 -49.825 1.000 10.185 85 ASP E N 1
ATOM 11667 C CA . ASP E 1 73 ? 4.357 12.089 -49.401 1.000 10.496 85 ASP E CA 1
ATOM 11668 C C . ASP E 1 73 ? 3.132 12.532 -50.215 1.000 9.877 85 ASP E C 1
ATOM 11669 O O . ASP E 1 73 ? 3.251 12.921 -51.388 1.000 9.125 85 ASP E O 1
ATOM 11674 N N . ALA E 1 74 ? 1.950 12.479 -49.589 1.000 8.778 86 ALA E N 1
ATOM 11675 C CA . ALA E 1 74 ? 0.703 12.784 -50.285 1.000 8.745 86 ALA E CA 1
ATOM 11676 C C . ALA E 1 74 ? 0.722 14.224 -50.795 1.000 9.202 86 ALA E C 1
ATOM 11677 O O . ALA E 1 74 ? 0.302 14.489 -51.934 1.000 8.667 86 ALA E O 1
ATOM 11679 N N . ASP E 1 75 ? 1.250 15.157 -49.998 1.000 9.625 87 ASP E N 1
ATOM 11680 C CA . ASP E 1 75 ? 1.262 16.541 -50.441 1.000 11.017 87 ASP E CA 1
ATOM 11681 C C . ASP E 1 75 ? 2.108 16.687 -51.696 1.000 10.262 87 ASP E C 1
ATOM 11682 O O . ASP E 1 75 ? 1.755 17.447 -52.602 1.000 10.544 87 ASP E O 1
ATOM 11687 N N . ALA E 1 76 ? 3.237 15.953 -51.769 1.000 9.761 88 ALA E N 1
ATOM 11688 C CA . ALA E 1 76 ? 4.125 16.075 -52.938 1.000 9.751 88 ALA E CA 1
ATOM 11689 C C . ALA E 1 76 ? 3.446 15.491 -54.180 1.000 9.637 88 ALA E C 1
ATOM 11690 O O . ALA E 1 76 ? 3.653 16.014 -55.272 1.000 9.889 88 ALA E O 1
ATOM 11692 N N . ILE E 1 77 ? 2.696 14.393 -54.037 1.000 9.719 89 ILE E N 1
ATOM 11693 C CA . ILE E 1 77 ? 1.996 13.808 -55.168 1.000 9.944 89 ILE E CA 1
ATOM 11694 C C . ILE E 1 77 ? 0.926 14.773 -55.692 1.000 10.289 89 ILE E C 1
ATOM 11695 O O . ILE E 1 77 ? 0.843 15.033 -56.892 1.000 9.719 89 ILE E O 1
ATOM 11700 N N . ILE E 1 78 ? 0.133 15.334 -54.775 1.000 9.931 90 ILE E N 1
ATOM 11701 C CA . ILE E 1 78 ? -0.873 16.327 -55.139 1.000 10.356 90 ILE E CA 1
ATOM 11702 C C . ILE E 1 78 ? -0.237 17.531 -55.796 1.000 11.039 90 ILE E C 1
ATOM 11703 O O . ILE E 1 78 ? -0.783 18.071 -56.781 1.000 11.225 90 ILE E O 1
ATOM 11708 N N . ASP E 1 79 ? 0.918 17.982 -55.271 1.000 11.072 91 ASP E N 1
ATOM 11709 C CA . ASP E 1 79 ? 1.585 19.123 -55.868 1.000 11.807 91 ASP E CA 1
ATOM 11710 C C . ASP E 1 79 ? 1.963 18.836 -57.314 1.000 11.520 91 ASP E C 1
ATOM 11711 O O . ASP E 1 79 ? 1.838 19.725 -58.184 1.000 11.470 91 ASP E O 1
ATOM 11716 N N . LEU E 1 80 ? 2.468 17.615 -57.580 1.000 10.996 92 LEU E N 1
ATOM 11717 C CA . LEU E 1 80 ? 2.825 17.269 -58.945 1.000 11.524 92 LEU E CA 1
ATOM 11718 C C . LEU E 1 80 ? 1.605 17.298 -59.866 1.000 11.636 92 LEU E C 1
ATOM 11719 O O . LEU E 1 80 ? 1.650 17.908 -60.945 1.000 12.309 92 LEU E O 1
ATOM 11724 N N . ALA E 1 81 ? 0.500 16.720 -59.410 1.000 11.062 93 ALA E N 1
ATOM 11725 C CA . ALA E 1 81 ? -0.734 16.743 -60.188 1.000 11.730 93 ALA E CA 1
ATOM 11726 C C . ALA E 1 81 ? -1.154 18.179 -60.491 1.000 12.195 93 ALA E C 1
ATOM 11727 O O . ALA E 1 81 ? -1.427 18.535 -61.665 1.000 13.037 93 ALA E O 1
ATOM 11729 N N . LYS E 1 82 ? -1.143 19.015 -59.456 1.000 11.774 94 LYS E N 1
ATOM 11730 C CA . LYS E 1 82 ? -1.624 20.380 -59.590 1.000 13.859 94 LYS E CA 1
ATOM 11731 C C . LYS E 1 82 ? -0.735 21.170 -60.540 1.000 14.256 94 LYS E C 1
ATOM 11732 O O . LYS E 1 82 ? -1.245 21.896 -61.412 1.000 13.891 94 LYS E O 1
ATOM 11738 N N . ARG E 1 83 ? 0.596 21.010 -60.426 1.000 13.608 95 ARG E N 1
ATOM 11739 C CA . ARG E 1 83 ? 1.466 21.813 -61.276 1.000 14.460 95 ARG E CA 1
ATOM 11740 C C . ARG E 1 83 ? 1.341 21.340 -62.721 1.000 14.249 95 ARG E C 1
ATOM 11741 O O . ARG E 1 83 ? 1.657 22.117 -63.603 1.000 14.514 95 ARG E O 1
ATOM 11749 N N . CYS E 1 84 ? 0.909 20.108 -62.965 1.000 13.350 96 CYS E N 1
ATOM 11750 C CA . CYS E 1 84 ? 0.694 19.641 -64.328 1.000 14.570 96 CYS E CA 1
ATOM 11751 C C . CYS E 1 84 ? -0.683 20.022 -64.895 1.000 14.995 96 CYS E C 1
ATOM 11752 O O . CYS E 1 84 ? -0.973 19.700 -66.053 1.000 15.733 96 CYS E O 1
ATOM 11755 N N . GLY E 1 85 ? -1.507 20.706 -64.105 1.000 15.353 97 GLY E N 1
ATOM 11756 C CA . GLY E 1 85 ? -2.818 21.146 -64.566 1.000 15.844 97 GLY E CA 1
ATOM 11757 C C . GLY E 1 85 ? -3.864 20.038 -64.478 1.000 15.310 97 GLY E C 1
ATOM 11758 O O . GLY E 1 85 ? -4.932 20.168 -65.067 1.000 15.221 97 GLY E O 1
ATOM 11759 N N . MET E 1 86 ? -3.577 18.965 -63.728 1.000 14.070 98 MET E N 1
ATOM 11760 C CA . MET E 1 86 ? -4.548 17.908 -63.505 1.000 13.978 98 MET E CA 1
ATOM 11761 C C . MET E 1 86 ? -5.578 18.417 -62.488 1.000 14.552 98 MET E C 1
ATOM 11762 O O . MET E 1 86 ? -5.227 19.125 -61.541 1.000 15.123 98 MET E O 1
ATOM 11767 N N . GLN E 1 87 ? -6.865 18.118 -62.717 1.000 14.016 99 GLN E N 1
ATOM 11768 C CA . GLN E 1 87 ? -7.924 18.764 -61.957 1.000 14.969 99 GLN E CA 1
ATOM 11769 C C . GLN E 1 87 ? -8.545 17.804 -60.953 1.000 14.450 99 GLN E C 1
ATOM 11770 O O . GLN E 1 87 ? -9.387 18.199 -60.128 1.000 15.987 99 GLN E O 1
ATOM 11776 N N . TYR E 1 88 ? -8.108 16.545 -61.006 1.000 12.708 100 TYR E N 1
ATOM 11777 C CA . TYR E 1 88 ? -8.610 15.522 -60.113 1.000 11.811 100 TYR E CA 1
ATOM 11778 C C . TYR E 1 88 ? -7.594 14.403 -59.998 1.000 11.822 100 TYR E C 1
ATOM 11779 O O . TYR E 1 88 ? -6.708 14.268 -60.823 1.000 13.428 100 TYR E O 1
ATOM 11788 N N . LEU E 1 89 ? -7.736 13.629 -58.938 1.000 11.392 101 LEU E N 1
ATOM 11789 C CA . LEU E 1 89 ? -6.859 12.514 -58.639 1.000 11.280 101 LEU E CA 1
ATOM 11790 C C . LEU E 1 89 ? -7.748 11.353 -58.204 1.000 10.349 101 LEU E C 1
ATOM 11791 O O . LEU E 1 89 ? -8.615 11.526 -57.331 1.000 9.837 101 LEU E O 1
ATOM 11796 N N . VAL E 1 90 ? -7.512 10.196 -58.809 1.000 8.778 102 VAL E N 1
ATOM 11797 C CA . VAL E 1 90 ? -8.290 8.994 -58.571 1.000 8.836 102 VAL E CA 1
ATOM 11798 C C . VAL E 1 90 ? -7.301 7.936 -58.098 1.000 8.897 102 VAL E C 1
ATOM 11799 O O . VAL E 1 90 ? -6.334 7.652 -58.799 1.000 8.957 102 VAL E O 1
ATOM 11803 N N . VAL E 1 91 ? -7.561 7.329 -56.933 1.000 8.588 103 VAL E N 1
ATOM 11804 C CA . VAL E 1 91 ? -6.571 6.442 -56.335 1.000 8.755 103 VAL E CA 1
ATOM 11805 C C . VAL E 1 91 ? -7.189 5.094 -56.011 1.000 8.612 103 VAL E C 1
ATOM 11806 O O . VAL E 1 91 ? -8.338 5.011 -55.570 1.000 9.102 103 VAL E O 1
ATOM 11810 N N . THR E 1 92 ? -6.411 4.019 -56.214 1.000 9.136 104 THR E N 1
ATOM 11811 C CA . THR E 1 92 ? -6.791 2.668 -55.842 1.000 9.372 104 THR E CA 1
ATOM 11812 C C . THR E 1 92 ? -6.989 2.531 -54.329 1.000 9.699 104 THR E C 1
ATOM 11813 O O . THR E 1 92 ? -5.998 2.527 -53.574 1.000 9.172 104 THR E O 1
ATOM 11817 N N . THR E 1 93 ? -8.239 2.379 -53.891 1.000 9.414 105 THR E N 1
ATOM 11818 C CA . THR E 1 93 ? -8.539 2.039 -52.523 1.000 8.701 105 THR E CA 1
ATOM 11819 C C . THR E 1 93 ? -8.391 0.542 -52.273 1.000 8.232 105 THR E C 1
ATOM 11820 O O . THR E 1 93 ? -8.154 0.117 -51.130 1.000 8.100 105 THR E O 1
ATOM 11824 N N . LYS E 1 94 ? -8.626 -0.259 -53.301 1.000 8.087 106 LYS E N 1
ATOM 11825 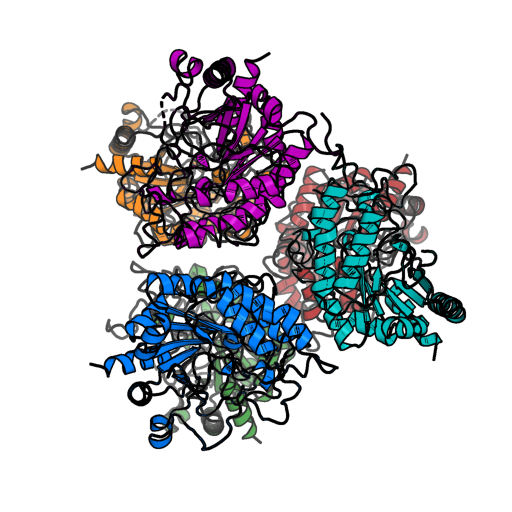C CA . LYS E 1 94 ? -8.503 -1.695 -53.253 1.000 8.591 106 LYS E CA 1
ATOM 11826 C C . LYS E 1 94 ? -8.486 -2.182 -54.698 1.000 9.873 106 LYS E C 1
ATOM 11827 O O . LYS E 1 94 ? -9.456 -1.945 -55.422 1.000 10.462 106 LYS E O 1
ATOM 11833 N N . HIS E 1 95 ? -7.422 -2.887 -55.117 1.000 9.039 107 HIS E N 1
ATOM 11834 C CA . HIS E 1 95 ? -7.358 -3.444 -56.463 1.000 9.327 107 HIS E CA 1
ATOM 11835 C C . HIS E 1 95 ? -7.764 -4.919 -56.413 1.000 8.623 107 HIS E C 1
ATOM 11836 O O . HIS E 1 95 ? -8.365 -5.382 -55.442 1.000 8.213 107 HIS E O 1
ATOM 11843 N N . HIS E 1 96 ? -7.497 -5.673 -57.477 1.000 8.775 108 HIS E N 1
ATOM 11844 C CA . HIS E 1 96 ? -8.032 -7.017 -57.625 1.000 9.429 108 HIS E CA 1
ATOM 11845 C C . HIS E 1 96 ? -7.524 -7.959 -56.527 1.000 9.154 108 HIS E C 1
ATOM 11846 O O . HIS E 1 96 ? -8.188 -8.946 -56.214 1.000 9.303 108 HIS E O 1
ATOM 11853 N N . ASP E 1 97 ? -6.337 -7.699 -55.986 1.000 9.310 109 ASP E N 1
ATOM 11854 C CA . ASP E 1 97 ? -5.738 -8.577 -54.991 1.000 9.494 109 ASP E CA 1
ATOM 11855 C C . ASP E 1 97 ? -6.503 -8.455 -53.665 1.000 9.082 109 ASP E C 1
ATOM 11856 O O . ASP E 1 97 ? -6.262 -9.244 -52.757 1.000 8.806 109 ASP E O 1
ATOM 11861 N N . GLY E 1 98 ? -7.376 -7.443 -53.528 1.000 8.129 110 GLY E N 1
ATOM 11862 C CA . GLY E 1 98 ? -8.238 -7.365 -52.353 1.000 8.142 110 GLY E CA 1
ATOM 11863 C C . GLY E 1 98 ? -7.638 -6.623 -51.163 1.000 7.905 110 GLY E C 1
ATOM 11864 O O . GLY E 1 98 ? -8.272 -6.501 -50.098 1.000 9.136 110 GLY E O 1
ATOM 11865 N N . PHE E 1 99 ? -6.417 -6.118 -51.313 1.000 7.291 111 PHE E N 1
ATOM 11866 C CA . PHE E 1 99 ? -5.725 -5.442 -50.239 1.000 7.390 111 PHE E CA 1
ATOM 11867 C C . PHE E 1 99 ? -6.160 -3.960 -50.208 1.000 6.859 111 PHE E C 1
ATOM 11868 O O . PHE E 1 99 ? -5.977 -3.252 -51.168 1.000 8.658 111 PHE E O 1
ATOM 11876 N N . ALA E 1 100 ? -6.693 -3.501 -49.083 1.000 7.719 112 ALA E N 1
ATOM 11877 C CA . ALA E 1 100 ? -7.181 -2.134 -48.953 1.000 7.846 112 ALA E CA 1
ATOM 11878 C C . ALA E 1 100 ? -6.053 -1.161 -48.607 1.000 7.905 112 ALA E C 1
ATOM 11879 O O . ALA E 1 100 ? -5.207 -1.449 -47.774 1.000 8.094 112 ALA E O 1
ATOM 11881 N N . MET E 1 101 ? -6.065 0.007 -49.225 1.000 7.510 113 MET E N 1
ATOM 11882 C CA . MET E 1 101 ? -5.086 1.047 -48.995 1.000 7.705 113 MET E CA 1
ATOM 11883 C C . MET E 1 101 ? -5.616 2.144 -48.084 1.000 8.444 113 MET E C 1
ATOM 11884 O O . MET E 1 101 ? -5.088 3.245 -48.030 1.000 8.508 113 MET E O 1
ATOM 11889 N N . TYR E 1 102 ? -6.582 1.777 -47.240 1.000 8.487 114 TYR E N 1
ATOM 11890 C CA . TYR E 1 102 ? -7.165 2.631 -46.235 1.000 8.821 114 TYR E CA 1
ATOM 11891 C C . TYR E 1 102 ? -7.490 1.775 -45.019 1.000 9.751 114 TYR E C 1
ATOM 11892 O O . TYR E 1 102 ? -7.417 0.552 -45.087 1.000 10.204 114 TYR E O 1
ATOM 11901 N N . ARG E 1 103 ? -7.842 2.424 -43.908 1.000 10.341 115 ARG E N 1
ATOM 11902 C CA . ARG E 1 103 ? -8.144 1.732 -42.672 1.000 11.043 115 ARG E CA 1
ATOM 11903 C C . ARG E 1 103 ? -9.575 1.207 -42.768 1.000 9.843 115 ARG E C 1
ATOM 11904 O O . ARG E 1 103 ? -10.536 1.934 -42.556 1.000 9.782 115 ARG E O 1
ATOM 11912 N N . SER E 1 104 ? -9.704 -0.080 -43.101 1.000 10.377 116 SER E N 1
ATOM 11913 C CA . SER E 1 104 ? -10.996 -0.745 -43.259 1.000 9.974 116 SER E CA 1
ATOM 11914 C C . SER E 1 104 ? -11.346 -1.474 -41.967 1.000 11.253 116 SER E C 1
ATOM 11915 O O . SER E 1 104 ? -10.628 -2.373 -41.544 1.000 10.054 116 SER E O 1
ATOM 11918 N N . LEU E 1 105 ? -12.469 -1.104 -41.353 1.000 12.206 117 LEU E N 1
ATOM 11919 C CA . LEU E 1 105 ? -12.939 -1.847 -40.193 1.000 13.013 117 LEU E CA 1
ATOM 11920 C C . LEU E 1 105 ? -13.466 -3.230 -40.604 1.000 13.507 117 LEU E C 1
ATOM 11921 O O . LEU E 1 105 ? -13.405 -4.157 -39.812 1.000 13.111 117 LEU E O 1
ATOM 11926 N N . VAL E 1 106 ? -13.986 -3.359 -41.828 1.000 13.711 118 VAL E N 1
ATOM 11927 C CA . VAL E 1 106 ? -14.547 -4.588 -42.377 1.000 15.556 118 VAL E CA 1
ATOM 11928 C C . VAL E 1 106 ? -13.471 -5.654 -42.577 1.000 13.407 118 VAL E C 1
ATOM 11929 O O . VAL E 1 106 ? -13.744 -6.842 -42.441 1.000 13.667 118 VAL E O 1
ATOM 11933 N N . ASP E 1 107 ? -12.247 -5.249 -42.911 1.000 12.287 119 ASP E N 1
ATOM 11934 C CA . ASP E 1 107 ? -11.226 -6.197 -43.341 1.000 12.411 119 ASP E CA 1
ATOM 11935 C C . ASP E 1 107 ? -9.839 -5.712 -42.934 1.000 10.707 119 ASP E C 1
ATOM 11936 O O . ASP E 1 107 ? -9.363 -4.673 -43.400 1.000 9.695 119 ASP E O 1
ATOM 11941 N N . PRO E 1 108 ? -9.141 -6.444 -42.050 1.000 11.506 120 PRO E N 1
ATOM 11942 C CA . PRO E 1 108 ? -7.813 -6.041 -41.576 1.000 12.050 120 PRO E CA 1
ATOM 11943 C C . PRO E 1 108 ? -6.701 -6.267 -42.598 1.000 11.326 120 PRO E C 1
ATOM 11944 O O . PRO E 1 108 ? -5.559 -5.864 -42.352 1.000 12.196 120 PRO E O 1
ATOM 11948 N N . TYR E 1 109 ? -7.024 -6.837 -43.747 1.000 10.229 121 TYR E N 1
ATOM 11949 C CA . TYR E 1 109 ? -6.083 -6.913 -44.873 1.000 9.693 121 TYR E CA 1
ATOM 11950 C C . TYR E 1 109 ? -5.965 -5.562 -45.557 1.000 8.936 121 TYR E C 1
ATOM 11951 O O . TYR E 1 109 ? -6.565 -5.314 -46.574 1.000 8.735 121 TYR E O 1
ATOM 11960 N N . ASN E 1 110 ? -5.262 -4.654 -44.902 1.000 8.934 122 ASN E N 1
ATOM 11961 C CA . ASN E 1 110 ? -5.188 -3.276 -45.310 1.000 7.804 122 ASN E CA 1
ATOM 11962 C C . ASN E 1 110 ? -3.886 -2.653 -44.825 1.000 7.659 122 ASN E C 1
ATOM 11963 O O . ASN E 1 110 ? -3.228 -3.144 -43.908 1.000 7.630 122 ASN E O 1
ATOM 11968 N N . VAL E 1 111 ? -3.534 -1.517 -45.433 1.000 7.843 123 VAL E N 1
ATOM 11969 C CA . VAL E 1 111 ? -2.243 -0.880 -45.248 1.000 8.802 123 VAL E CA 1
ATOM 11970 C C . VAL E 1 111 ? -2.060 -0.368 -43.814 1.000 8.863 123 VAL E C 1
ATOM 11971 O O . VAL E 1 111 ? -0.939 -0.315 -43.313 1.000 9.704 123 VAL E O 1
ATOM 11975 N N . TYR E 1 112 ? -3.140 0.012 -43.129 1.000 8.286 124 TYR E N 1
ATOM 11976 C CA . TYR E 1 112 ? -3.043 0.543 -41.786 1.000 8.994 124 TYR E CA 1
ATOM 11977 C C . TYR E 1 112 ? -2.804 -0.584 -40.773 1.000 9.020 124 TYR E C 1
ATOM 11978 O O . TYR E 1 112 ? -1.872 -0.506 -39.978 1.000 9.163 124 TYR E O 1
ATOM 11987 N N . ASP E 1 113 ? -3.656 -1.615 -40.799 1.000 8.485 125 ASP E N 1
ATOM 11988 C CA . ASP E 1 113 ? -3.625 -2.682 -39.814 1.000 10.046 125 ASP E CA 1
ATOM 11989 C C . ASP E 1 113 ? -2.514 -3.705 -40.071 1.000 10.212 125 ASP E C 1
ATOM 11990 O O . ASP E 1 113 ? -1.999 -4.268 -39.130 1.000 10.720 125 ASP E O 1
ATOM 11995 N N . ALA E 1 114 ? -2.165 -3.983 -41.328 1.000 9.692 126 ALA E N 1
ATOM 11996 C CA . ALA E 1 114 ? -1.387 -5.181 -41.649 1.000 9.990 126 ALA E CA 1
ATOM 11997 C C . ALA E 1 114 ? 0.097 -4.899 -41.938 1.000 9.731 126 ALA E C 1
ATOM 11998 O O . ALA E 1 114 ? 0.864 -5.858 -42.112 1.000 9.177 126 ALA E O 1
ATOM 12000 N N . THR E 1 115 ? 0.499 -3.609 -42.047 1.000 9.695 127 THR E N 1
ATOM 12001 C CA . THR E 1 115 ? 1.855 -3.257 -42.446 1.000 9.856 127 THR E CA 1
ATOM 12002 C C . THR E 1 115 ? 2.518 -2.406 -41.372 1.000 10.324 127 THR E C 1
ATOM 12003 O O . THR E 1 115 ? 1.839 -1.695 -40.606 1.000 11.557 127 THR E O 1
ATOM 12007 N N . PRO E 1 116 ? 3.850 -2.412 -41.304 1.000 10.571 128 PRO E N 1
ATOM 12008 C CA . PRO E 1 116 ? 4.583 -1.495 -40.406 1.000 11.304 128 PRO E CA 1
ATOM 12009 C C . PRO E 1 116 ? 4.304 -0.022 -40.697 1.000 9.834 128 PRO E C 1
ATOM 12010 O O . PRO E 1 116 ? 4.526 0.826 -39.859 1.000 10.393 128 PRO E O 1
ATOM 12014 N N . PHE E 1 117 ? 3.883 0.285 -41.922 1.000 9.270 129 PHE E N 1
ATOM 12015 C CA . PHE E 1 117 ? 3.607 1.669 -42.306 1.000 8.762 129 PHE E CA 1
ATOM 12016 C C . PHE E 1 117 ? 2.509 2.271 -41.414 1.000 8.996 129 PHE E C 1
ATOM 12017 O O . PHE E 1 117 ? 2.639 3.408 -40.924 1.000 8.843 129 PHE E O 1
ATOM 12025 N N . HIS E 1 118 ? 1.467 1.499 -41.126 1.000 8.017 130 HIS E N 1
ATOM 12026 C CA . HIS E 1 118 ? 0.518 1.864 -40.085 1.000 8.828 130 HIS E CA 1
ATOM 12027 C C . HIS E 1 118 ? -0.051 3.276 -40.301 1.000 8.181 130 HIS E C 1
ATOM 12028 O O . HIS E 1 118 ? -0.165 4.049 -39.361 1.000 7.863 130 HIS E O 1
ATOM 12035 N N . ARG E 1 119 ? -0.380 3.581 -41.567 1.000 7.963 131 ARG E N 1
ATOM 12036 C CA . ARG E 1 119 ? -0.918 4.866 -41.972 1.000 8.212 131 ARG E CA 1
ATOM 12037 C C . ARG E 1 119 ? -2.026 4.638 -43.015 1.000 8.987 131 ARG E C 1
ATOM 12038 O O . ARG E 1 119 ? -1.949 3.701 -43.815 1.000 10.570 131 ARG E O 1
ATOM 12046 N N . ASP E 1 120 ? -2.984 5.551 -43.042 1.000 8.267 132 ASP E N 1
ATOM 12047 C CA . ASP E 1 120 ? -4.113 5.476 -43.954 1.000 8.642 132 ASP E CA 1
ATOM 12048 C C . ASP E 1 120 ? -3.784 6.297 -45.192 1.000 8.598 132 ASP E C 1
ATOM 12049 O O . ASP E 1 120 ? -3.888 7.537 -45.179 1.000 8.769 132 ASP E O 1
ATOM 12054 N N . VAL E 1 121 ? -3.359 5.589 -46.233 1.000 8.327 133 VAL E N 1
ATOM 12055 C CA . VAL E 1 121 ? -2.900 6.231 -47.467 1.000 8.327 133 VAL E CA 1
ATOM 12056 C C . VAL E 1 121 ? -4.036 7.042 -48.119 1.000 7.925 133 VAL E C 1
ATOM 12057 O O . VAL E 1 121 ? -3.810 8.163 -48.561 1.000 6.935 133 VAL E O 1
ATOM 12061 N N . ILE E 1 122 ? -5.221 6.468 -48.196 1.000 7.996 134 ILE E N 1
ATOM 12062 C CA . ILE E 1 122 ? -6.351 7.167 -48.788 1.000 9.015 134 ILE E CA 1
ATOM 12063 C C . ILE E 1 122 ? -6.682 8.423 -47.998 1.000 9.528 134 ILE E C 1
ATOM 12064 O O . ILE E 1 122 ? -6.946 9.483 -48.601 1.000 9.768 134 ILE E O 1
ATOM 12069 N N . GLY E 1 123 ? -6.652 8.331 -46.668 1.000 9.192 135 GLY E N 1
ATOM 12070 C CA . GLY E 1 123 ? -6.869 9.478 -45.756 1.000 10.008 135 GLY E CA 1
ATOM 12071 C C . GLY E 1 123 ? -5.873 10.601 -46.038 1.000 9.849 135 GLY E C 1
ATOM 12072 O O . GLY E 1 123 ? -6.256 11.759 -46.142 1.000 9.879 135 GLY E O 1
ATOM 12073 N N . GLU E 1 124 ? -4.609 10.241 -46.235 1.000 8.813 136 GLU E N 1
ATOM 12074 C CA . GLU E 1 124 ? -3.578 11.253 -46.469 1.000 9.199 136 GLU E CA 1
ATOM 12075 C C . GLU E 1 124 ? -3.788 11.916 -47.830 1.000 8.943 136 GLU E C 1
ATOM 12076 O O . GLU E 1 124 ? -3.627 13.141 -47.933 1.000 8.897 136 GLU E O 1
ATOM 12082 N N . LEU E 1 125 ? -4.121 11.120 -48.849 1.000 8.755 137 LEU E N 1
ATOM 12083 C CA . LEU E 1 125 ? -4.334 11.690 -50.173 1.000 9.391 137 LEU E CA 1
ATOM 12084 C C . LEU E 1 125 ? -5.597 12.565 -50.171 1.000 9.692 137 LEU E C 1
ATOM 12085 O O . LEU E 1 125 ? -5.590 13.629 -50.790 1.000 8.484 137 LEU E O 1
ATOM 12090 N N . SER E 1 126 ? -6.647 12.154 -49.429 1.000 9.491 138 SER E N 1
ATOM 12091 C CA . SER E 1 126 ? -7.856 12.962 -49.348 1.000 10.274 138 SER E CA 1
ATOM 12092 C C . SER E 1 126 ? -7.556 14.335 -48.780 1.000 10.473 138 SER E C 1
ATOM 12093 O O . SER E 1 126 ? -7.974 15.367 -49.328 1.000 10.098 138 SER E O 1
ATOM 12096 N N . LEU E 1 127 ? -6.832 14.364 -47.665 1.000 10.261 139 LEU E N 1
ATOM 12097 C CA . LEU E 1 127 ? -6.520 15.616 -47.019 1.000 12.090 139 LEU E CA 1
ATOM 12098 C C . LEU E 1 127 ? -5.642 16.489 -47.913 1.000 10.865 139 LEU E C 1
ATOM 12099 O O . LEU E 1 127 ? -5.842 17.691 -47.967 1.000 10.811 139 LEU E O 1
ATOM 12104 N N . ALA E 1 128 ? -4.681 15.885 -48.617 1.000 9.670 140 ALA E N 1
ATOM 12105 C CA . ALA E 1 128 ? -3.798 16.643 -49.501 1.000 9.794 140 ALA E CA 1
ATOM 12106 C C . ALA E 1 128 ? -4.584 17.277 -50.653 1.000 9.595 140 ALA E C 1
ATOM 12107 O O . ALA E 1 128 ? -4.340 18.425 -51.016 1.000 9.939 140 ALA E O 1
ATOM 12109 N N . CYS E 1 129 ? -5.522 16.518 -51.213 1.000 9.633 141 CYS E N 1
ATOM 12110 C CA . CYS E 1 129 ? -6.371 17.023 -52.287 1.000 10.335 141 CYS E CA 1
ATOM 12111 C C . CYS E 1 129 ? -7.211 18.185 -51.804 1.000 11.161 141 CYS E C 1
ATOM 12112 O O . CYS E 1 129 ? -7.343 19.206 -52.467 1.000 12.024 141 CYS E O 1
ATOM 12115 N N . ARG E 1 130 ? -7.775 18.058 -50.611 1.000 11.469 142 ARG E N 1
ATOM 12116 C CA . ARG E 1 130 ? -8.619 19.110 -50.090 1.000 13.119 142 ARG E CA 1
ATOM 12117 C C . ARG E 1 130 ? -7.828 20.403 -49.894 1.000 13.785 142 ARG E C 1
ATOM 12118 O O . ARG E 1 130 ? -8.297 21.500 -50.205 1.000 12.953 142 ARG E O 1
ATOM 12126 N N . LYS E 1 131 ? -6.616 20.308 -49.332 1.000 13.955 143 LYS E N 1
ATOM 12127 C CA . LYS E 1 131 ? -5.807 21.492 -49.107 1.000 15.016 143 LYS E CA 1
ATOM 12128 C C . LYS E 1 131 ? -5.459 22.182 -50.419 1.000 13.966 143 LYS E C 1
ATOM 12129 O O . LYS E 1 131 ? -5.381 23.386 -50.419 1.000 14.162 143 LYS E O 1
ATOM 12135 N N . ALA E 1 132 ? -5.267 21.406 -51.490 1.000 13.163 144 ALA E N 1
ATOM 12136 C CA . ALA E 1 132 ? -4.789 21.956 -52.749 1.000 15.220 144 ALA E CA 1
ATOM 12137 C C . ALA E 1 132 ? -5.948 22.337 -53.678 1.000 15.283 144 ALA E C 1
ATOM 12138 O O . ALA E 1 132 ? -5.705 22.885 -54.752 1.000 15.232 144 ALA E O 1
ATOM 12140 N N . GLY E 1 133 ? -7.172 21.994 -53.299 1.000 15.473 145 GLY E N 1
ATOM 12141 C CA . GLY E 1 133 ? -8.342 22.274 -54.124 1.000 17.172 145 GLY E CA 1
ATOM 12142 C C . GLY E 1 133 ? -8.493 21.299 -55.297 1.000 16.908 145 GLY E C 1
ATOM 12143 O O . GLY E 1 133 ? -9.168 21.682 -56.246 1.000 17.478 145 GLY E O 1
ATOM 12144 N N . LEU E 1 134 ? -7.926 20.078 -55.235 1.000 15.420 146 LEU E N 1
ATOM 12145 C CA . LEU E 1 134 ? -8.141 19.096 -56.279 1.000 15.376 146 LEU E CA 1
ATOM 12146 C C . LEU E 1 134 ? -9.313 18.232 -55.882 1.000 13.523 146 LEU E C 1
ATOM 12147 O O . LEU E 1 134 ? -9.378 17.786 -54.736 1.000 13.611 146 LEU E O 1
ATOM 12152 N N . ARG E 1 135 ? -10.117 17.866 -56.878 1.000 13.852 147 ARG E N 1
ATOM 12153 C CA . ARG E 1 135 ? -11.182 16.929 -56.641 1.000 13.144 147 ARG E CA 1
ATOM 12154 C C . ARG E 1 135 ? -10.552 15.546 -56.488 1.000 12.351 147 ARG E C 1
ATOM 12155 O O . ARG E 1 135 ? -9.564 15.205 -57.139 1.000 11.974 147 ARG E O 1
ATOM 12163 N N . PHE E 1 136 ? -11.256 14.725 -55.697 1.000 11.291 148 PHE E N 1
ATOM 12164 C CA . PHE E 1 136 ? -10.761 13.459 -55.232 1.000 11.434 148 PHE E CA 1
ATOM 12165 C C . PHE E 1 136 ? -11.697 12.359 -55.715 1.000 11.206 148 PHE E C 1
ATOM 12166 O O . PHE E 1 136 ? -12.912 12.450 -55.546 1.000 12.698 148 PHE E O 1
ATOM 12174 N N . GLY E 1 137 ? -11.092 11.301 -56.256 1.000 10.194 149 GLY E N 1
ATOM 12175 C CA . GLY E 1 137 ? -11.827 10.142 -56.739 1.000 10.058 149 GLY E CA 1
ATOM 12176 C C . GLY E 1 137 ? -11.236 8.853 -56.183 1.000 9.209 149 GLY E C 1
ATOM 12177 O O . GLY E 1 137 ? -10.045 8.780 -55.824 1.000 8.827 149 GLY E O 1
ATOM 12178 N N . LEU E 1 138 ? -12.088 7.815 -56.186 1.000 9.267 150 LEU E N 1
ATOM 12179 C CA . LEU E 1 138 ? -11.724 6.557 -55.587 1.000 9.245 150 LEU E CA 1
ATOM 12180 C C . LEU E 1 138 ? -11.972 5.434 -56.587 1.000 9.345 150 LEU E C 1
ATOM 12181 O O . LEU E 1 138 ? -13.078 5.281 -57.115 1.000 9.128 150 LEU E O 1
ATOM 12186 N N . TYR E 1 139 ? -10.934 4.618 -56.764 1.000 9.586 151 TYR E N 1
ATOM 12187 C CA . TYR E 1 139 ? -11.001 3.369 -57.503 1.000 9.340 151 TYR E CA 1
ATOM 12188 C C . TYR E 1 139 ? -11.294 2.236 -56.512 1.000 9.867 151 TYR E C 1
ATOM 12189 O O . TYR E 1 139 ? -10.679 2.199 -55.447 1.000 9.507 151 TYR E O 1
ATOM 12198 N N . TYR E 1 140 ? -12.194 1.311 -56.877 1.000 8.884 152 TYR E N 1
ATOM 12199 C CA . TYR E 1 140 ? -12.457 0.137 -56.044 1.000 8.875 152 TYR E CA 1
ATOM 12200 C C . TYR E 1 140 ? -12.787 -1.064 -56.950 1.000 9.728 152 TYR E C 1
ATOM 12201 O O . TYR E 1 140 ? -13.627 -0.947 -57.828 1.000 9.388 152 TYR E O 1
ATOM 12210 N N . SER E 1 141 ? -12.098 -2.188 -56.747 1.000 9.949 153 SER E N 1
ATOM 12211 C CA . SER E 1 141 ? -12.384 -3.429 -57.473 1.000 10.579 153 SER E CA 1
ATOM 12212 C C . SER E 1 141 ? -13.601 -4.107 -56.854 1.000 9.761 153 SER E C 1
ATOM 12213 O O . SER E 1 141 ? -13.458 -4.837 -55.880 1.000 10.091 153 SER E O 1
ATOM 12216 N N . GLN E 1 142 ? -14.794 -3.839 -57.407 1.000 10.154 154 GLN E N 1
ATOM 12217 C CA . GLN E 1 142 ? -16.036 -4.315 -56.812 1.000 10.336 154 GLN E CA 1
ATOM 12218 C C . GLN E 1 142 ? -16.325 -5.768 -57.189 1.000 10.531 154 GLN E C 1
ATOM 12219 O O . GLN E 1 142 ? -17.194 -6.375 -56.547 1.000 10.444 154 GLN E O 1
ATOM 12225 N N . ASP E 1 143 ? -15.672 -6.286 -58.243 1.000 9.713 155 ASP E N 1
ATOM 12226 C CA . ASP E 1 143 ? -16.002 -7.599 -58.761 1.000 10.728 155 ASP E CA 1
ATOM 12227 C C . ASP E 1 143 ? -14.928 -8.620 -58.345 1.000 10.948 155 ASP E C 1
ATOM 12228 O O . ASP E 1 143 ? -15.198 -9.539 -57.598 1.000 10.760 155 ASP E O 1
ATOM 12233 N N . LEU E 1 144 ? -13.705 -8.439 -58.850 1.000 11.373 156 LEU E N 1
ATOM 12234 C CA . LEU E 1 144 ? -12.590 -9.334 -58.543 1.000 11.557 156 LEU E CA 1
ATOM 12235 C C . LEU E 1 144 ? -12.072 -9.044 -57.144 1.000 10.823 156 LEU E C 1
ATOM 12236 O O . LEU E 1 144 ? -11.896 -7.902 -56.736 1.000 11.218 156 LEU E O 1
ATOM 12241 N N . ASP E 1 145 ? -11.772 -10.125 -56.409 1.000 10.055 157 ASP E N 1
ATOM 12242 C CA . ASP E 1 145 ? -11.075 -9.990 -55.151 1.000 9.786 157 ASP E CA 1
ATOM 12243 C C . ASP E 1 145 ? -10.372 -11.312 -54.848 1.000 10.002 157 ASP E C 1
ATOM 12244 O O . ASP E 1 145 ? -11.004 -12.263 -54.418 1.000 9.421 157 ASP E O 1
ATOM 12249 N N . TRP E 1 146 ? -9.062 -11.351 -55.112 1.000 10.006 158 TRP E N 1
ATOM 12250 C CA . TRP E 1 146 ? -8.286 -12.589 -55.028 1.000 10.248 158 TRP E CA 1
ATOM 12251 C C . TRP E 1 146 ? -8.053 -13.015 -53.576 1.000 10.679 158 TRP E C 1
ATOM 12252 O O . TRP E 1 146 ? -7.638 -14.139 -53.333 1.000 11.131 158 TRP E O 1
ATOM 12263 N N . HIS E 1 147 ? -8.390 -12.163 -52.644 1.000 11.157 159 HIS E N 1
ATOM 12264 C CA . HIS E 1 147 ? -8.272 -12.477 -51.229 1.000 12.130 159 HIS E CA 1
ATOM 12265 C C . HIS E 1 147 ? -9.547 -13.114 -50.687 1.000 12.934 159 HIS E C 1
ATOM 12266 O O . HIS E 1 147 ? -9.547 -13.517 -49.525 1.000 15.270 159 HIS E O 1
ATOM 12273 N N . GLU E 1 148 ? -10.605 -13.225 -51.504 1.000 12.689 160 GLU E N 1
ATOM 12274 C CA . GLU E 1 148 ? -11.905 -13.688 -51.046 1.000 13.012 160 GLU E CA 1
ATOM 12275 C C . GLU E 1 148 ? -12.286 -14.955 -51.787 1.000 13.935 160 GLU E C 1
ATOM 12276 O O . GLU E 1 148 ? -12.271 -14.979 -53.013 1.000 11.304 160 GLU E O 1
ATOM 12282 N N . PRO E 1 149 ? -12.702 -16.015 -51.074 1.000 13.746 161 PRO E N 1
ATOM 12283 C CA . PRO E 1 149 ? -13.123 -17.227 -51.754 1.000 14.277 161 PRO E CA 1
ATOM 12284 C C . PRO E 1 149 ? -14.262 -17.004 -52.759 1.000 14.780 161 PRO E C 1
ATOM 12285 O O . PRO E 1 149 ? -14.304 -17.644 -53.807 1.000 13.434 161 PRO E O 1
ATOM 12289 N N . ASP E 1 150 ? -15.157 -16.057 -52.446 1.000 13.751 162 ASP E N 1
ATOM 12290 C CA . ASP E 1 150 ? -16.278 -15.739 -53.316 1.000 13.533 162 ASP E CA 1
ATOM 12291 C C . ASP E 1 150 ? -16.043 -14.515 -54.195 1.000 12.355 162 ASP E C 1
ATOM 12292 O O . ASP E 1 150 ? -16.990 -13.996 -54.802 1.000 12.933 162 ASP E O 1
ATOM 12297 N N . GLY E 1 151 ? -14.782 -14.071 -54.318 1.000 11.057 163 GLY E N 1
ATOM 12298 C CA . GLY E 1 151 ? -14.464 -13.023 -55.273 1.000 10.859 163 GLY E CA 1
ATOM 12299 C C . GLY E 1 151 ? -14.905 -13.393 -56.691 1.000 11.079 163 GLY E C 1
ATOM 12300 O O . GLY E 1 151 ? -14.906 -14.554 -57.053 1.000 11.874 163 GLY E O 1
ATOM 12301 N N . GLY E 1 152 ? -15.145 -12.364 -57.498 1.000 10.827 164 GLY E N 1
ATOM 12302 C CA . GLY E 1 152 ? -15.697 -12.523 -58.817 1.000 11.290 164 GLY E CA 1
ATOM 12303 C C . GLY E 1 152 ? -14.702 -13.090 -59.814 1.000 11.561 164 GLY E C 1
ATOM 12304 O O . GLY E 1 152 ? -13.535 -13.225 -59.507 1.000 11.286 164 GLY E O 1
ATOM 12305 N N . GLY E 1 153 ? -15.211 -13.426 -60.994 1.000 12.203 165 GLY E N 1
ATOM 12306 C CA . GLY E 1 153 ? -14.391 -13.766 -62.155 1.000 13.122 165 GLY E CA 1
ATOM 12307 C C . GLY E 1 153 ? -14.496 -15.240 -62.517 1.000 13.496 165 GLY E C 1
ATOM 12308 O O . GLY E 1 153 ? -14.092 -15.629 -63.600 1.000 14.645 165 GLY E O 1
ATOM 12309 N N . TYR E 1 154 ? -15.084 -16.055 -61.635 1.000 14.220 166 TYR E N 1
ATOM 12310 C CA . TYR E 1 154 ? -15.137 -17.504 -61.801 1.000 15.331 166 TYR E CA 1
ATOM 12311 C C . TYR E 1 154 ? -16.060 -17.975 -62.916 1.000 17.195 166 TYR E C 1
ATOM 12312 O O . TYR E 1 154 ? -15.995 -19.144 -63.293 1.000 18.032 166 TYR E O 1
ATOM 12321 N N . LEU E 1 155 ? -16.880 -17.092 -63.498 1.000 18.084 167 LEU E N 1
ATOM 12322 C CA . LEU E 1 155 ? -17.695 -17.448 -64.656 1.000 20.268 167 LEU E CA 1
ATOM 12323 C C . LEU E 1 155 ? -17.082 -16.985 -65.982 1.000 19.708 167 LEU E C 1
ATOM 12324 O O . LEU E 1 155 ? -17.733 -17.138 -67.011 1.000 19.317 167 LEU E O 1
ATOM 12329 N N . SER E 1 156 ? -15.900 -16.379 -65.964 1.000 18.618 168 SER E N 1
ATOM 12330 C CA . SER E 1 156 ? -15.392 -15.614 -67.098 1.000 18.677 168 SER E CA 1
ATOM 12331 C C . SER E 1 156 ? -14.080 -16.181 -67.659 1.000 19.119 168 SER E C 1
ATOM 12332 O O . SER E 1 156 ? -13.450 -15.516 -68.486 1.000 18.832 168 SER E O 1
ATOM 12335 N N . ASN E 1 157 ? -13.679 -17.393 -67.247 1.000 19.652 169 ASN E N 1
ATOM 12336 C CA . ASN E 1 157 ? -12.326 -17.879 -67.521 1.000 20.405 169 ASN E CA 1
ATOM 12337 C C . ASN E 1 157 ? -12.180 -18.435 -68.941 1.000 23.740 169 ASN E C 1
ATOM 12338 O O . ASN E 1 157 ? -11.092 -18.834 -69.320 1.000 23.382 169 ASN E O 1
ATOM 12343 N N . ASP E 1 158 ? -13.243 -18.354 -69.746 1.000 24.336 170 ASP E N 1
ATOM 12344 C CA . ASP E 1 158 ? -13.175 -18.482 -71.190 1.000 30.057 170 ASP E CA 1
ATOM 12345 C C . ASP E 1 158 ? -12.536 -17.246 -71.841 1.000 29.222 170 ASP E C 1
ATOM 12346 O O . ASP E 1 158 ? -12.167 -17.299 -73.010 1.000 30.487 170 ASP E O 1
ATOM 12351 N N . ILE E 1 159 ? -12.422 -16.131 -71.111 1.000 27.253 171 ILE E N 1
ATOM 12352 C CA . ILE E 1 159 ? -11.854 -14.897 -71.641 1.000 28.019 171 ILE E CA 1
ATOM 12353 C C . ILE E 1 159 ? -10.450 -14.723 -71.064 1.000 27.338 171 ILE E C 1
ATOM 12354 O O . ILE E 1 159 ? -10.275 -14.777 -69.857 1.000 23.905 171 ILE E O 1
ATOM 12359 N N . GLU E 1 160 ? -9.475 -14.475 -71.942 1.000 27.036 172 GLU E N 1
ATOM 12360 C 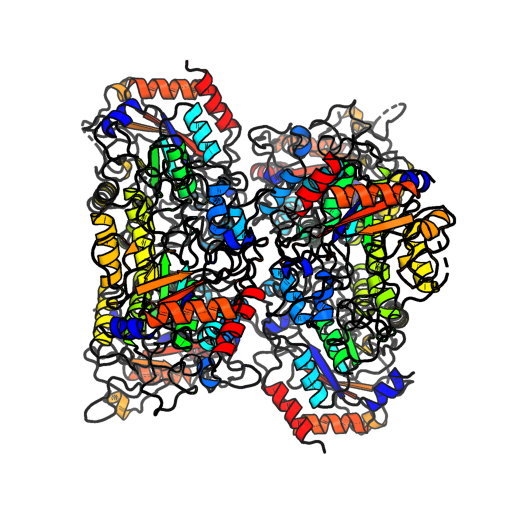CA . GLU E 1 160 ? -8.073 -14.291 -71.569 1.000 31.050 172 GLU E CA 1
ATOM 12361 C C . GLU E 1 160 ? -7.898 -13.073 -70.656 1.000 25.091 172 GLU E C 1
ATOM 12362 O O . GLU E 1 160 ? -8.636 -12.102 -70.781 1.000 21.518 172 GLU E O 1
ATOM 12368 N N . THR E 1 161 ? -6.897 -13.115 -69.758 1.000 20.754 173 THR E N 1
ATOM 12369 C CA . THR E 1 161 ? -6.636 -11.986 -68.861 1.000 18.992 173 THR E CA 1
ATOM 12370 C C . THR E 1 161 ? -5.171 -11.538 -68.913 1.000 18.392 173 THR E C 1
ATOM 12371 O O . THR E 1 161 ? -4.304 -12.186 -69.518 1.000 16.736 173 THR E O 1
ATOM 12375 N N . ALA E 1 162 ? -4.867 -10.489 -68.132 1.000 15.452 174 ALA E N 1
ATOM 12376 C CA . ALA E 1 162 ? -3.491 -10.054 -67.903 1.000 16.256 174 ALA E CA 1
ATOM 12377 C C . ALA E 1 162 ? -2.796 -10.908 -66.824 1.000 16.108 174 ALA E C 1
ATOM 12378 O O . ALA E 1 162 ? -1.663 -10.616 -66.435 1.000 15.973 174 ALA E O 1
ATOM 12380 N N . GLY E 1 163 ? -3.478 -11.949 -66.327 1.000 14.680 175 GLY E N 1
ATOM 12381 C CA . GLY E 1 163 ? -2.844 -12.953 -65.472 1.000 15.543 175 GLY E CA 1
ATOM 12382 C C . GLY E 1 163 ? -3.139 -14.339 -65.992 1.000 15.598 175 GLY E C 1
ATOM 12383 O O . GLY E 1 163 ? -2.775 -14.655 -67.135 1.000 15.888 175 GLY E O 1
ATOM 12384 N N . THR E 1 164 ? -3.766 -15.170 -65.141 1.000 14.875 176 THR E N 1
ATOM 12385 C CA . THR E 1 164 ? -4.263 -16.461 -65.545 1.000 15.338 176 THR E CA 1
ATOM 12386 C C . THR E 1 164 ? -5.786 -16.364 -65.570 1.000 16.411 176 THR E C 1
ATOM 12387 O O . THR E 1 164 ? -6.377 -15.885 -66.559 1.000 16.332 176 THR E O 1
ATOM 12391 N N . THR E 1 165 ? -6.417 -16.682 -64.430 1.000 15.655 177 THR E N 1
ATOM 12392 C CA . THR E 1 165 ? -7.869 -16.574 -64.297 1.000 15.076 177 THR E CA 1
ATOM 12393 C C . THR E 1 165 ? -8.244 -15.204 -63.728 1.000 14.289 177 THR E C 1
ATOM 12394 O O . THR E 1 165 ? -7.407 -14.461 -63.176 1.000 13.158 177 THR E O 1
ATOM 12398 N N . TRP E 1 166 ? -9.537 -14.857 -63.872 1.000 13.933 178 TRP E N 1
ATOM 12399 C CA . TRP E 1 166 ? -10.075 -13.624 -63.337 1.000 12.773 178 TRP E CA 1
ATOM 12400 C C . TRP E 1 166 ? -10.154 -13.665 -61.816 1.000 11.952 178 TRP E C 1
ATOM 12401 O O . TRP E 1 166 ? -10.001 -12.651 -61.152 1.000 11.257 178 TRP E O 1
ATOM 12412 N N . ASP E 1 167 ? -10.503 -14.836 -61.309 1.000 12.027 179 ASP E N 1
ATOM 12413 C CA . ASP E 1 167 ? -10.637 -15.079 -59.882 1.000 11.910 179 ASP E CA 1
ATOM 12414 C C . ASP E 1 167 ? -9.361 -15.752 -59.350 1.000 12.126 179 ASP E C 1
ATOM 12415 O O . ASP E 1 167 ? -8.515 -16.245 -60.109 1.000 11.442 179 ASP E O 1
ATOM 12420 N N . ASN E 1 168 ? -9.288 -15.831 -58.014 1.000 11.578 180 ASN E N 1
ATOM 12421 C CA . ASN E 1 168 ? -8.309 -16.705 -57.380 1.000 11.195 180 ASN E CA 1
ATOM 12422 C C . ASN E 1 168 ? -8.831 -18.137 -57.438 1.000 12.413 180 ASN E C 1
ATOM 12423 O O . ASN E 1 168 ? -9.691 -18.537 -56.668 1.000 11.845 180 ASN E O 1
ATOM 12428 N N . SER E 1 169 ? -8.318 -18.885 -58.417 1.000 12.669 181 SER E N 1
ATOM 12429 C CA . SER E 1 169 ? -8.707 -20.258 -58.692 1.000 13.458 181 SER E CA 1
ATOM 12430 C C . SER E 1 169 ? -7.698 -21.270 -58.154 1.000 14.497 181 SER E C 1
ATOM 12431 O O . SER E 1 169 ? -7.856 -22.478 -58.434 1.000 15.097 181 SER E O 1
ATOM 12434 N N . TRP E 1 170 ? -6.676 -20.809 -57.427 1.000 14.319 182 TRP E N 1
ATOM 12435 C CA . TRP E 1 170 ? -5.594 -21.683 -56.953 1.000 14.909 182 TRP E CA 1
ATOM 12436 C C . TRP E 1 170 ? -5.743 -21.919 -55.449 1.000 15.353 182 TRP E C 1
ATOM 12437 O O . TRP E 1 170 ? -5.660 -23.067 -55.013 1.000 16.196 182 TRP E O 1
ATOM 12448 N N . ASP E 1 171 ? -6.045 -20.865 -54.670 1.000 14.096 183 ASP E N 1
ATOM 12449 C CA . ASP E 1 171 ? -6.321 -21.038 -53.251 1.000 14.534 183 ASP E CA 1
ATOM 12450 C C . ASP E 1 171 ? -7.750 -21.533 -53.016 1.000 14.770 183 ASP E C 1
ATOM 12451 O O . ASP E 1 171 ? -7.995 -22.226 -52.039 1.000 15.650 183 ASP E O 1
ATOM 12456 N N . PHE E 1 172 ? -8.676 -21.188 -53.923 1.000 14.051 184 PHE E N 1
ATOM 12457 C CA . PHE E 1 172 ? -10.097 -21.414 -53.751 1.000 15.025 184 PHE E CA 1
ATOM 12458 C C . PHE E 1 172 ? -10.594 -22.214 -54.959 1.000 16.378 184 PHE E C 1
ATOM 12459 O O . PHE E 1 172 ? -10.674 -21.685 -56.068 1.000 16.056 184 PHE E O 1
ATOM 12467 N N . THR E 1 173 ? -10.875 -23.497 -54.741 1.000 18.602 185 THR E N 1
ATOM 12468 C CA . THR E 1 173 ? -11.165 -24.402 -55.851 1.000 20.236 185 THR E CA 1
ATOM 12469 C C . THR E 1 173 ? -12.552 -25.012 -55.735 1.000 22.335 185 THR E C 1
ATOM 12470 O O . THR E 1 173 ? -12.850 -25.901 -56.540 1.000 23.828 185 THR E O 1
ATOM 12474 N N . GLY E 1 174 ? -13.375 -24.588 -54.767 1.000 22.018 186 GLY E N 1
ATOM 12475 C CA . GLY E 1 174 ? -14.689 -25.214 -54.627 1.000 24.104 186 GLY E CA 1
ATOM 12476 C C . GLY E 1 174 ? -15.836 -24.343 -55.160 1.000 24.476 186 GLY E C 1
ATOM 12477 O O . GLY E 1 174 ? -15.621 -23.450 -55.988 1.000 23.099 186 GLY E O 1
ATOM 12478 N N . GLU E 1 175 ? -17.030 -24.557 -54.610 1.000 26.261 187 GLU E N 1
ATOM 12479 C CA . GLU E 1 175 ? -18.221 -23.797 -54.968 1.000 28.733 187 GLU E CA 1
ATOM 12480 C C . GLU E 1 175 ? -18.044 -22.335 -54.554 1.000 24.235 187 GLU E C 1
ATOM 12481 O O . GLU E 1 175 ? -17.437 -22.028 -53.505 1.000 25.087 187 GLU E O 1
ATOM 12487 N N . LYS E 1 176 ? -18.495 -21.452 -55.450 1.000 21.598 188 LYS E N 1
ATOM 12488 C CA . LYS E 1 176 ? -18.326 -20.023 -55.272 1.000 19.542 188 LYS E CA 1
ATOM 12489 C C . LYS E 1 176 ? -19.645 -19.307 -55.529 1.000 19.033 188 LYS E C 1
ATOM 12490 O O . LYS E 1 176 ? -20.415 -19.703 -56.407 1.000 18.090 188 LYS E O 1
ATOM 12496 N N . ASN E 1 177 ? -19.845 -18.215 -54.794 1.000 17.315 189 ASN E N 1
ATOM 12497 C CA . ASN E 1 177 ? -21.055 -17.432 -54.912 1.000 17.156 189 ASN E CA 1
ATOM 12498 C C . ASN E 1 177 ? -20.727 -15.999 -54.522 1.000 14.770 189 ASN E C 1
ATOM 12499 O O . ASN E 1 177 ? -20.660 -15.651 -53.333 1.000 13.822 189 ASN E O 1
ATOM 12504 N N . TYR E 1 178 ? -20.519 -15.189 -55.572 1.000 13.944 190 TYR E N 1
ATOM 12505 C CA . TYR E 1 178 ? -20.139 -13.789 -55.448 1.000 13.470 190 TYR E CA 1
ATOM 12506 C C . TYR E 1 178 ? -21.061 -13.031 -54.493 1.000 14.291 190 TYR E C 1
ATOM 12507 O O . TYR E 1 178 ? -20.639 -12.106 -53.821 1.000 13.778 190 TYR E O 1
ATOM 12516 N N . ASP E 1 179 ? -22.329 -13.448 -54.424 1.000 14.984 191 ASP E N 1
ATOM 12517 C CA . ASP E 1 179 ? -23.301 -12.755 -53.582 1.000 16.175 191 ASP E CA 1
ATOM 12518 C C . ASP E 1 179 ? -22.779 -12.630 -52.147 1.000 15.531 191 ASP E C 1
ATOM 12519 O O . ASP E 1 179 ? -23.062 -11.628 -51.478 1.000 15.285 191 ASP E O 1
ATOM 12524 N N . ARG E 1 180 ? -22.054 -13.655 -51.661 1.000 15.708 192 ARG E N 1
ATOM 12525 C CA . ARG E 1 180 ? -21.577 -13.642 -50.294 1.000 17.498 192 ARG E CA 1
ATOM 12526 C C . ARG E 1 180 ? -20.500 -12.576 -50.096 1.000 15.261 192 ARG E C 1
ATOM 12527 O O . ARG E 1 180 ? -20.514 -11.861 -49.093 1.000 15.272 192 ARG E O 1
ATOM 12535 N N . ALA E 1 181 ? -19.544 -12.476 -51.029 1.000 14.678 193 ALA E N 1
ATOM 12536 C CA . ALA E 1 181 ? -18.495 -11.471 -50.970 1.000 12.635 193 ALA E CA 1
ATOM 12537 C C . ALA E 1 181 ? -19.082 -10.074 -51.150 1.000 11.988 193 ALA E C 1
ATOM 12538 O O . ALA E 1 181 ? -18.631 -9.101 -50.534 1.000 12.247 193 ALA E O 1
ATOM 12540 N N . PHE E 1 182 ? -20.076 -9.984 -52.034 1.000 12.323 194 PHE E N 1
ATOM 12541 C CA . PHE E 1 182 ? -20.773 -8.727 -52.290 1.000 12.056 194 PHE E CA 1
ATOM 12542 C C . PHE E 1 182 ? -21.347 -8.180 -50.978 1.000 12.391 194 PHE E C 1
ATOM 12543 O O . PHE E 1 182 ? -21.159 -7.030 -50.643 1.000 10.931 194 PHE E O 1
ATOM 12551 N N . LYS E 1 183 ? -22.019 -9.048 -50.225 1.000 13.905 195 LYS E N 1
ATOM 12552 C CA . LYS E 1 183 ? -22.683 -8.627 -49.000 1.000 15.243 195 LYS E CA 1
ATOM 12553 C C . LYS E 1 183 ? -21.683 -8.343 -47.876 1.000 14.461 195 LYS E C 1
ATOM 12554 O O . LYS E 1 183 ? -21.890 -7.401 -47.096 1.000 14.675 195 LYS E O 1
ATOM 12560 N N A HIS E 1 184 ? -20.655 -9.182 -47.748 0.600 13.587 196 HIS E N 1
ATOM 12561 N N B HIS E 1 184 ? -20.657 -9.189 -47.738 0.400 13.730 196 HIS E N 1
ATOM 12562 C CA A HIS E 1 184 ? -19.811 -9.138 -46.558 0.600 13.983 196 HIS E CA 1
ATOM 12563 C CA B HIS E 1 184 ? -19.803 -9.133 -46.547 0.400 13.863 196 HIS E CA 1
ATOM 12564 C C A HIS E 1 184 ? -18.615 -8.196 -46.713 0.600 13.288 196 HIS E C 1
ATOM 12565 C C B HIS E 1 184 ? -18.627 -8.171 -46.713 0.400 13.126 196 HIS E C 1
ATOM 12566 O O A HIS E 1 184 ? -18.212 -7.585 -45.728 0.600 14.618 196 HIS E O 1
ATOM 12567 O O B HIS E 1 184 ? -18.237 -7.534 -45.736 0.400 13.869 196 HIS E O 1
ATOM 12580 N N . LYS E 1 185 ? -18.063 -8.049 -47.922 1.000 12.174 197 LYS E N 1
ATOM 12581 C CA . LYS E 1 185 ? -16.866 -7.231 -48.082 1.000 11.635 197 LYS E CA 1
ATOM 12582 C C . LYS E 1 185 ? -17.094 -6.067 -49.050 1.000 11.306 197 LYS E C 1
ATOM 12583 O O . LYS E 1 185 ? -16.758 -4.922 -48.706 1.000 11.795 197 LYS E O 1
ATOM 12589 N N . ILE E 1 186 ? -17.659 -6.328 -50.223 1.000 10.674 198 ILE E N 1
ATOM 12590 C CA . ILE E 1 186 ? -17.721 -5.330 -51.272 1.000 10.827 198 ILE E CA 1
ATOM 12591 C C . ILE E 1 186 ? -18.600 -4.142 -50.837 1.000 10.272 198 ILE E C 1
ATOM 12592 O O . ILE E 1 186 ? -18.148 -2.998 -50.845 1.000 10.121 198 ILE E O 1
ATOM 12597 N N . MET E 1 187 ? -19.850 -4.386 -50.493 1.000 11.107 199 MET E N 1
ATOM 12598 C CA . MET E 1 187 ? -20.736 -3.300 -50.144 1.000 11.955 199 MET E CA 1
ATOM 12599 C C . MET E 1 187 ? -20.226 -2.613 -48.864 1.000 11.364 199 MET E C 1
ATOM 12600 O O . MET E 1 187 ? -20.182 -1.395 -48.795 1.000 11.422 199 MET E O 1
ATOM 12605 N N . PRO E 1 188 ? -19.835 -3.330 -47.791 1.000 10.856 200 PRO E N 1
ATOM 12606 C CA . PRO E 1 188 ? -19.320 -2.653 -46.602 1.000 10.950 200 PRO E CA 1
ATOM 12607 C C . PRO E 1 188 ? -18.114 -1.775 -46.876 1.000 10.290 200 PRO E C 1
ATOM 12608 O O . PRO E 1 188 ? -18.006 -0.698 -46.292 1.000 9.944 200 PRO E O 1
ATOM 12612 N N . GLN E 1 189 ? -17.199 -2.195 -47.765 1.000 9.680 201 GLN E N 1
ATOM 12613 C CA . GLN E 1 189 ? -16.018 -1.380 -48.018 1.000 9.268 201 GLN E CA 1
ATOM 12614 C C . GLN E 1 189 ? -16.396 -0.168 -48.851 1.000 9.476 201 GLN E C 1
ATOM 12615 O O . GLN E 1 189 ? -15.858 0.911 -48.621 1.000 8.979 201 GLN E O 1
ATOM 12621 N N . ILE E 1 190 ? -17.313 -0.330 -49.813 1.000 9.826 202 ILE E N 1
ATOM 12622 C CA . ILE E 1 190 ? -17.756 0.825 -50.577 1.000 9.860 202 ILE E CA 1
ATOM 12623 C C . ILE E 1 190 ? -18.386 1.827 -49.635 1.000 10.118 202 ILE E C 1
ATOM 12624 O O . ILE E 1 190 ? -18.150 3.046 -49.756 1.000 10.155 202 ILE E O 1
ATOM 12629 N N . GLU E 1 191 ? -19.154 1.345 -48.649 1.000 10.894 203 GLU E N 1
ATOM 12630 C CA . GLU E 1 191 ? -19.738 2.265 -47.669 1.000 13.071 203 GLU E CA 1
ATOM 12631 C C . GLU E 1 191 ? -18.651 3.008 -46.880 1.000 12.336 203 GLU E C 1
ATOM 12632 O O . GLU E 1 191 ? -18.782 4.213 -46.637 1.000 11.398 203 GLU E O 1
ATOM 12638 N N . GLU E 1 192 ? -17.574 2.296 -46.505 1.000 11.385 204 GLU E N 1
ATOM 12639 C CA . GLU E 1 192 ? -16.476 2.931 -45.789 1.000 10.182 204 GLU E CA 1
ATOM 12640 C C . GLU E 1 192 ? -15.850 4.044 -46.620 1.000 9.674 204 GLU E C 1
ATOM 12641 O O . GLU E 1 192 ? -15.666 5.157 -46.129 1.000 8.647 204 GLU E O 1
ATOM 12647 N N . ILE E 1 193 ? -15.448 3.733 -47.848 1.000 8.866 205 ILE E N 1
ATOM 12648 C CA . ILE E 1 193 ? -14.652 4.692 -48.603 1.000 9.294 205 ILE E CA 1
ATOM 12649 C C . ILE E 1 193 ? -15.518 5.892 -48.999 1.000 9.990 205 ILE E C 1
ATOM 12650 O O . ILE E 1 193 ? -14.972 7.000 -49.166 1.000 10.717 205 ILE E O 1
ATOM 12655 N N . MET E 1 194 ? -16.843 5.678 -49.166 1.000 10.101 206 MET E N 1
ATOM 12656 C CA . MET E 1 194 ? -17.733 6.755 -49.573 1.000 9.856 206 MET E CA 1
ATOM 12657 C C . MET E 1 194 ? -18.230 7.535 -48.351 1.000 9.843 206 MET E C 1
ATOM 12658 O O . MET E 1 194 ? -19.002 8.502 -48.500 1.000 11.163 206 MET E O 1
ATOM 12663 N N . SER E 1 195 ? -17.836 7.119 -47.144 1.000 9.609 207 SER E N 1
ATOM 12664 C CA . SER E 1 195 ? -18.222 7.813 -45.932 1.000 10.421 207 SER E CA 1
ATOM 12665 C C . SER E 1 195 ? -17.084 8.567 -45.247 1.000 10.748 207 SER E C 1
ATOM 12666 O O . SER E 1 195 ? -17.374 9.525 -44.515 1.000 11.336 207 SER E O 1
ATOM 12669 N N . ASN E 1 196 ? -15.852 8.054 -45.326 1.000 10.227 208 ASN E N 1
ATOM 12670 C CA . ASN E 1 196 ? -14.839 8.415 -44.336 1.000 10.892 208 ASN E CA 1
ATOM 12671 C C . ASN E 1 196 ? -13.758 9.336 -44.918 1.000 10.808 208 ASN E C 1
ATOM 12672 O O . ASN E 1 196 ? -12.853 9.714 -44.152 1.000 11.003 208 ASN E O 1
ATOM 12677 N N . TYR E 1 197 ? -13.878 9.773 -46.197 1.000 11.000 209 TYR E N 1
ATOM 12678 C CA . TYR E 1 197 ? -12.806 10.490 -46.875 1.000 9.985 209 TYR E CA 1
ATOM 12679 C C . TYR E 1 197 ? -13.276 11.792 -47.517 1.000 10.068 209 TYR E C 1
ATOM 12680 O O . TYR E 1 197 ? -12.588 12.287 -48.419 1.000 11.171 209 TYR E O 1
ATOM 12689 N N . GLY E 1 198 ? -14.374 12.348 -47.033 1.000 10.802 210 GLY E N 1
ATOM 12690 C CA . GLY E 1 198 ? -14.929 13.595 -47.555 1.000 12.008 210 GLY E CA 1
ATOM 12691 C C . GLY E 1 198 ? -15.582 13.420 -48.923 1.000 12.093 210 GLY E C 1
ATOM 12692 O O . GLY E 1 198 ? -15.957 12.321 -49.330 1.000 11.480 210 GLY E O 1
ATOM 12693 N N . GLU E 1 199 ? -15.713 14.551 -49.621 1.000 12.243 211 GLU E N 1
ATOM 12694 C CA . GLU E 1 199 ? -16.492 14.588 -50.853 1.000 14.385 211 GLU E CA 1
ATOM 12695 C C . GLU E 1 199 ? -15.739 13.821 -51.929 1.000 12.663 211 GLU E C 1
ATOM 12696 O O . GLU E 1 199 ? -14.570 14.122 -52.205 1.000 11.939 211 GLU E O 1
ATOM 12702 N N . ILE E 1 200 ? -16.426 12.880 -52.578 1.000 12.391 212 ILE E N 1
ATOM 12703 C CA . ILE E 1 200 ? -15.845 12.065 -53.627 1.000 12.290 212 ILE E CA 1
ATOM 12704 C C . ILE E 1 200 ? -16.480 12.468 -54.947 1.000 12.990 212 ILE E C 1
ATOM 12705 O O . ILE E 1 200 ? -17.727 12.472 -55.052 1.000 13.646 212 ILE E O 1
ATOM 12710 N N . SER E 1 201 ? -15.658 12.839 -55.932 1.000 11.232 213 SER E N 1
ATOM 12711 C CA . SER E 1 201 ? -16.149 13.386 -57.191 1.000 11.693 213 SER E CA 1
ATOM 12712 C C . SER E 1 201 ? -16.291 12.317 -58.281 1.000 12.006 213 SER E C 1
ATOM 12713 O O . SER E 1 201 ? -17.087 12.492 -59.210 1.000 12.179 213 SER E O 1
ATOM 12716 N N . VAL E 1 202 ? -15.473 11.258 -58.180 1.000 11.459 214 VAL E N 1
ATOM 12717 C CA . VAL E 1 202 ? -15.412 10.198 -59.167 1.000 12.218 214 VAL E CA 1
ATOM 12718 C C . VAL E 1 202 ? -15.337 8.864 -58.433 1.000 10.943 214 VAL E C 1
ATOM 12719 O O . VAL E 1 202 ? -14.562 8.697 -57.500 1.000 10.952 214 VAL E O 1
ATOM 12723 N N . ALA E 1 203 ? -16.122 7.902 -58.903 1.000 9.905 215 ALA E N 1
ATOM 12724 C CA . ALA E 1 203 ? -16.039 6.526 -58.425 1.000 10.357 215 ALA E CA 1
ATOM 12725 C C . ALA E 1 203 ? -15.664 5.673 -59.631 1.000 11.008 215 ALA E C 1
ATOM 12726 O O . ALA E 1 203 ? -16.402 5.655 -60.612 1.000 11.056 215 ALA E O 1
ATOM 12728 N N . TRP E 1 204 ? -14.529 4.979 -59.497 1.000 9.217 216 TRP E N 1
ATOM 12729 C CA . TRP E 1 204 ? -13.926 4.232 -60.575 1.000 9.564 216 TRP E CA 1
ATOM 12730 C C . TRP E 1 204 ? -14.002 2.754 -60.225 1.000 9.689 216 TRP E C 1
ATOM 12731 O O . TRP E 1 204 ? -13.156 2.222 -59.495 1.000 9.833 216 TRP E O 1
ATOM 12742 N N . PHE E 1 205 ? -14.980 2.099 -60.802 1.000 9.832 217 PHE E N 1
ATOM 12743 C CA . PHE E 1 205 ? -15.173 0.666 -60.680 1.000 9.564 217 PHE E CA 1
ATOM 12744 C C . PHE E 1 205 ? -14.489 -0.029 -61.856 1.000 10.679 217 PHE E C 1
ATOM 12745 O O . PHE E 1 205 ? -13.970 0.644 -62.751 1.000 10.639 217 PHE E O 1
ATOM 12753 N N . ASN E 1 206 ? -14.465 -1.370 -61.849 1.000 10.894 218 ASN E N 1
ATOM 12754 C CA . ASN E 1 206 ? -13.660 -2.044 -62.855 1.000 11.494 218 ASN E CA 1
ATOM 12755 C C . ASN E 1 206 ? -14.158 -3.458 -63.129 1.000 12.359 218 ASN E C 1
ATOM 12756 O O . ASN E 1 206 ? -14.800 -4.060 -62.261 1.000 13.247 218 ASN E O 1
ATOM 12761 N N . VAL E 1 207 ? -13.870 -3.927 -64.373 1.000 11.414 219 VAL E N 1
ATOM 12762 C CA . VAL E 1 207 ? -14.033 -5.290 -64.855 1.000 12.597 219 VAL E CA 1
ATOM 12763 C C . VAL E 1 207 ? -15.253 -6.015 -64.244 1.000 12.546 219 VAL E C 1
ATOM 12764 O O . VAL E 1 207 ? -15.127 -6.903 -63.368 1.000 11.927 219 VAL E O 1
ATOM 12768 N N . PRO E 1 208 ? -16.477 -5.608 -64.655 1.000 12.118 220 PRO E N 1
ATOM 12769 C CA . PRO E 1 208 ? -17.721 -6.120 -64.060 1.000 11.887 220 PRO E CA 1
ATOM 12770 C C . PRO E 1 208 ? -18.073 -7.487 -64.594 1.000 13.172 220 PRO E C 1
ATOM 12771 O O . PRO E 1 208 ? -19.039 -7.645 -65.336 1.000 14.509 220 PRO E O 1
ATOM 12775 N N . MET E 1 209 ? -17.252 -8.493 -64.220 1.000 13.980 221 MET E N 1
ATOM 12776 C CA . MET E 1 209 ? -17.298 -9.809 -64.846 1.000 14.719 221 MET E CA 1
ATOM 12777 C C . MET E 1 209 ? -18.434 -10.667 -64.280 1.000 13.582 221 MET E C 1
ATOM 12778 O O . MET E 1 209 ? -18.793 -11.643 -64.925 1.000 13.800 221 MET E O 1
ATOM 12783 N N . THR E 1 210 ? -18.967 -10.331 -63.092 1.000 12.795 222 THR E N 1
ATOM 12784 C CA . THR E 1 210 ? -19.785 -11.274 -62.322 1.000 13.278 222 THR E CA 1
ATOM 12785 C C . THR E 1 210 ? -21.041 -10.617 -61.748 1.000 13.238 222 THR E C 1
ATOM 12786 O O . THR E 1 210 ? -22.080 -11.254 -61.698 1.000 13.860 222 THR E O 1
ATOM 12790 N N . LEU E 1 211 ? -20.953 -9.378 -61.262 1.000 12.362 223 LEU E N 1
ATOM 12791 C CA . LEU E 1 211 ? -22.087 -8.821 -60.517 1.000 13.147 223 LEU E CA 1
ATOM 12792 C C . LEU E 1 211 ? -23.301 -8.612 -61.430 1.000 13.913 223 LEU E C 1
ATOM 12793 O O . LEU E 1 211 ? -23.172 -8.302 -62.622 1.000 13.462 223 LEU E O 1
ATOM 12798 N N . SER E 1 212 ? -24.483 -8.832 -60.841 1.000 13.586 224 SER E N 1
ATOM 12799 C CA . SER E 1 212 ? -25.767 -8.721 -61.538 1.000 15.406 224 SER E CA 1
ATOM 12800 C C . SER E 1 212 ? -26.163 -7.258 -61.735 1.000 15.650 224 SER E C 1
ATOM 12801 O O . SER E 1 212 ? -25.584 -6.367 -61.125 1.000 14.739 224 SER E O 1
ATOM 12804 N N . ASP E 1 213 ? -27.190 -7.041 -62.572 1.000 16.203 225 ASP E N 1
ATOM 12805 C CA . ASP E 1 213 ? -27.756 -5.710 -62.745 1.000 17.671 225 ASP E CA 1
ATOM 12806 C C . ASP E 1 213 ? -28.185 -5.132 -61.388 1.000 16.433 225 ASP E C 1
ATOM 12807 O O . ASP E 1 213 ? -27.919 -3.982 -61.070 1.000 14.930 225 ASP E O 1
ATOM 12812 N N . GLU E 1 214 ? -28.809 -5.970 -60.561 1.000 17.205 226 GLU E N 1
ATOM 12813 C CA . GLU E 1 214 ? -29.267 -5.541 -59.247 1.000 18.392 226 GLU E CA 1
ATOM 12814 C C . GLU E 1 214 ? -28.105 -5.146 -58.338 1.000 15.249 226 GLU E C 1
ATOM 12815 O O . GLU E 1 214 ? -28.182 -4.177 -57.584 1.000 14.675 226 GLU E O 1
ATOM 12821 N N . GLN E 1 215 ? -27.018 -5.912 -58.390 1.000 13.623 227 GLN E N 1
ATOM 12822 C CA . GLN E 1 215 ? -25.832 -5.596 -57.608 1.000 12.762 227 GLN E CA 1
ATOM 12823 C C . GLN E 1 215 ? -25.168 -4.308 -58.089 1.000 12.015 227 GLN E C 1
ATOM 12824 O O . GLN E 1 215 ? -24.791 -3.480 -57.267 1.000 11.432 227 GLN E O 1
ATOM 12830 N N . SER E 1 216 ? -25.087 -4.111 -59.409 1.000 12.049 228 SER E N 1
ATOM 12831 C CA . SER E 1 216 ? -24.608 -2.838 -59.945 1.000 12.658 228 SER E CA 1
ATOM 12832 C C . SER E 1 216 ? -25.479 -1.689 -59.423 1.000 13.801 228 SER E C 1
ATOM 12833 O O . SER E 1 216 ? -24.954 -0.656 -58.991 1.000 12.550 228 SER E O 1
ATOM 12836 N N A GLN E 1 217 ? -26.795 -1.893 -59.441 0.800 15.139 229 GLN E N 1
ATOM 12837 N N B GLN E 1 217 ? -26.807 -1.884 -59.437 0.200 14.650 229 GLN E N 1
ATOM 12838 C CA A GLN E 1 217 ? -27.721 -0.850 -59.023 0.800 15.832 229 GLN E CA 1
ATOM 12839 C CA B GLN E 1 217 ? -27.756 -0.856 -59.025 0.200 15.304 229 GLN E CA 1
ATOM 12840 C C A GLN E 1 217 ? -27.564 -0.554 -57.531 0.800 15.131 229 GLN E C 1
ATOM 12841 C C B GLN E 1 217 ? -27.571 -0.554 -57.535 0.200 14.981 229 GLN E C 1
ATOM 12842 O O A GLN E 1 217 ? -27.637 0.613 -57.131 0.800 15.144 229 GLN E O 1
ATOM 12843 O O B GLN E 1 217 ? -27.621 0.608 -57.130 0.200 14.980 229 GLN E O 1
ATOM 12854 N N . THR E 1 218 ? -27.392 -1.604 -56.724 1.000 15.032 230 THR E N 1
ATOM 12855 C CA . THR E 1 218 ? -27.220 -1.437 -55.292 1.000 14.463 230 THR E CA 1
ATOM 12856 C C . THR E 1 218 ? -25.980 -0.580 -54.994 1.000 13.060 230 THR E C 1
ATOM 12857 O O . THR E 1 218 ? -26.019 0.326 -54.149 1.000 11.972 230 THR E O 1
ATOM 12861 N N . ILE E 1 219 ? -24.876 -0.859 -55.706 1.000 12.243 231 ILE E N 1
ATOM 12862 C CA . ILE E 1 219 ? -23.687 -0.038 -55.561 1.000 11.809 231 ILE E CA 1
ATOM 12863 C C . ILE E 1 219 ? -24.006 1.407 -55.969 1.000 12.485 231 ILE E C 1
ATOM 12864 O O . ILE E 1 219 ? -23.625 2.352 -55.289 1.000 12.805 231 ILE E O 1
ATOM 12869 N N . TYR E 1 220 ? -24.575 1.560 -57.145 1.000 12.310 232 TYR E N 1
ATOM 12870 C CA . TYR E 1 220 ? -24.847 2.889 -57.686 1.000 12.339 232 TYR E CA 1
ATOM 12871 C C . TYR E 1 220 ? -25.664 3.698 -56.678 1.000 12.829 232 TYR E C 1
ATOM 12872 O O . TYR E 1 220 ? -25.297 4.820 -56.339 1.000 13.159 232 TYR E O 1
ATOM 12881 N N . ASP E 1 221 ? -26.732 3.100 -56.159 1.000 13.167 233 ASP E N 1
ATOM 12882 C CA . ASP E 1 221 ? -27.631 3.814 -55.268 1.000 14.096 233 ASP E CA 1
ATOM 12883 C C . ASP E 1 221 ? -26.926 4.141 -53.938 1.000 14.465 233 ASP E C 1
ATOM 12884 O O . ASP E 1 221 ? -27.194 5.188 -53.346 1.000 13.558 233 ASP E O 1
ATOM 12889 N N . THR E 1 222 ? -26.103 3.222 -53.431 1.000 14.373 234 THR E N 1
ATOM 12890 C CA . THR E 1 222 ? -25.363 3.458 -52.202 1.000 14.895 234 THR E CA 1
ATOM 12891 C C . THR E 1 222 ? -24.366 4.596 -52.382 1.000 13.952 234 THR E C 1
ATOM 12892 O O . THR E 1 222 ? -24.272 5.465 -51.525 1.000 13.547 234 THR E O 1
ATOM 12896 N N . VAL E 1 223 ? -23.606 4.578 -53.475 1.000 12.451 235 VAL E N 1
ATOM 12897 C CA . VAL E 1 223 ? -22.666 5.669 -53.724 1.000 13.065 235 VAL E CA 1
ATOM 12898 C C . VAL E 1 223 ? -23.422 7.018 -53.770 1.000 13.381 235 VAL E C 1
ATOM 12899 O O . VAL E 1 223 ? -23.001 7.992 -53.151 1.000 13.785 235 VAL E O 1
ATOM 12903 N N . LYS E 1 224 ? -24.548 7.078 -54.476 1.000 13.274 236 LYS E N 1
ATOM 12904 C CA . LYS E 1 224 ? -25.287 8.333 -54.595 1.000 14.816 236 LYS E CA 1
ATOM 12905 C C . LYS E 1 224 ? -25.896 8.765 -53.254 1.000 15.288 236 LYS E C 1
ATOM 12906 O O . LYS E 1 224 ? -26.012 9.958 -52.993 1.000 15.958 236 LYS E O 1
ATOM 12912 N N . ARG E 1 225 ? -26.309 7.797 -52.435 1.000 14.249 237 ARG E N 1
ATOM 12913 C CA . ARG E 1 225 ? -26.844 8.109 -51.133 1.000 16.513 237 ARG E CA 1
ATOM 12914 C C . ARG E 1 225 ? -25.770 8.803 -50.291 1.000 15.564 237 ARG E C 1
ATOM 12915 O O . ARG E 1 225 ? -26.069 9.788 -49.636 1.000 15.709 237 ARG E O 1
ATOM 12923 N N . LEU E 1 226 ? -24.549 8.263 -50.294 1.000 13.941 238 LEU E N 1
ATOM 12924 C CA . LEU E 1 226 ? -23.464 8.783 -49.466 1.000 13.478 238 LEU E CA 1
ATOM 12925 C C . LEU E 1 226 ? -22.794 9.994 -50.111 1.000 13.304 238 LEU E C 1
ATOM 12926 O O . LEU E 1 226 ? -22.198 10.807 -49.413 1.000 13.459 238 LEU E O 1
ATOM 12931 N N . GLN E 1 227 ? -22.814 10.065 -51.438 1.000 13.047 239 GLN E N 1
ATOM 12932 C CA . GLN E 1 227 ? -22.025 11.022 -52.221 1.000 13.350 239 GLN E CA 1
ATOM 12933 C C . GLN E 1 227 ? -22.878 11.477 -53.388 1.000 14.473 239 GLN E C 1
ATOM 12934 O O . GLN E 1 227 ? -22.662 11.035 -54.533 1.000 13.455 239 GLN E O 1
ATOM 12940 N N . PRO E 1 228 ? -23.866 12.366 -53.152 1.000 15.916 240 PRO E N 1
ATOM 12941 C CA . PRO E 1 228 ? -24.832 12.702 -54.197 1.000 18.238 240 PRO E CA 1
ATOM 12942 C C . PRO E 1 228 ? -24.221 13.289 -55.479 1.000 19.192 240 PRO E C 1
ATOM 12943 O O . PRO E 1 228 ? -24.833 13.159 -56.542 1.000 21.131 240 PRO E O 1
ATOM 12947 N N . ASP E 1 229 ? -23.021 13.871 -55.378 1.000 18.814 241 ASP E N 1
ATOM 12948 C CA . ASP E 1 229 ? -22.416 14.548 -56.506 1.000 20.930 241 ASP E CA 1
ATOM 12949 C C . ASP E 1 229 ? -21.318 13.691 -57.150 1.000 20.667 241 ASP E C 1
ATOM 12950 O O . ASP E 1 229 ? -20.660 14.155 -58.065 1.000 23.369 241 ASP E O 1
ATOM 12955 N N . CYS E 1 230 ? -21.152 12.450 -56.723 1.000 18.006 242 CYS E N 1
ATOM 12956 C CA . CYS E 1 230 ? -20.094 11.606 -57.254 1.000 16.148 242 CYS E CA 1
ATOM 12957 C C . CYS E 1 230 ? -20.507 11.062 -58.631 1.000 16.233 242 CYS E C 1
ATOM 12958 O O . CYS E 1 230 ? -21.613 10.528 -58.762 1.000 18.750 242 CYS E O 1
ATOM 12961 N N . LEU E 1 231 ? -19.633 11.172 -59.631 1.000 13.725 243 LEU E N 1
ATOM 12962 C CA . LEU E 1 231 ? -19.862 10.569 -60.937 1.000 13.924 243 LEU E CA 1
ATOM 12963 C C . LEU E 1 231 ? -19.283 9.162 -60.996 1.000 12.051 243 LEU E C 1
ATOM 12964 O O . LEU E 1 231 ? -18.121 8.939 -60.671 1.000 12.119 243 LEU E O 1
ATOM 12969 N N . ILE E 1 232 ? -20.093 8.196 -61.447 1.000 11.765 244 ILE E N 1
ATOM 12970 C CA . ILE E 1 232 ? -19.710 6.796 -61.458 1.000 11.411 244 ILE E CA 1
ATOM 12971 C C . ILE E 1 232 ? -19.376 6.367 -62.886 1.000 11.337 244 ILE E C 1
ATOM 12972 O O . ILE E 1 232 ? -20.104 6.680 -63.823 1.000 11.442 244 ILE E O 1
ATOM 12977 N N . ASN E 1 233 ? -18.286 5.624 -63.068 1.000 10.881 245 ASN E N 1
ATOM 12978 C CA . ASN E 1 233 ? -17.894 5.225 -64.417 1.000 11.301 245 ASN E CA 1
ATOM 12979 C C . ASN E 1 233 ? -18.632 3.954 -64.876 1.000 11.270 245 ASN E C 1
ATOM 12980 O O . ASN E 1 233 ? -19.249 3.227 -64.098 1.000 10.807 245 ASN E O 1
ATOM 12985 N N . SER E 1 234 ? -18.520 3.684 -66.180 1.000 11.736 246 SER E N 1
ATOM 12986 C CA . SER E 1 234 ? -19.292 2.634 -66.839 1.000 12.297 246 SER E CA 1
ATOM 12987 C C . SER E 1 234 ? -18.875 1.214 -66.458 1.000 11.972 246 SER E C 1
ATOM 12988 O O . SER E 1 234 ? -19.653 0.271 -66.634 1.000 12.046 246 SER E O 1
ATOM 12991 N N . ARG E 1 235 ? -17.708 1.048 -65.873 1.000 11.524 247 ARG E N 1
ATOM 12992 C CA . ARG E 1 235 ? -17.228 -0.280 -65.487 1.000 11.998 247 ARG E CA 1
ATOM 12993 C C . ARG E 1 235 ? -17.845 -0.741 -64.148 1.000 12.168 247 ARG E C 1
ATOM 12994 O O . ARG E 1 235 ? -17.540 -1.854 -63.673 1.000 11.642 247 ARG E O 1
ATOM 13002 N N . LEU E 1 236 ? -18.781 0.034 -63.584 1.000 12.047 248 LEU E N 1
ATOM 13003 C CA . LEU E 1 236 ? -19.633 -0.535 -62.541 1.000 12.343 248 LEU E CA 1
ATOM 13004 C C . LEU E 1 236 ? -20.486 -1.659 -63.140 1.000 12.578 248 LEU E C 1
ATOM 13005 O O . LEU E 1 236 ? -20.919 -2.582 -62.432 1.000 12.846 248 LEU E O 1
ATOM 13010 N N . GLY E 1 237 ? -20.730 -1.568 -64.437 1.000 12.386 249 GLY E N 1
ATOM 13011 C CA . GLY E 1 237 ? -21.385 -2.627 -65.163 1.000 12.621 249 GLY E CA 1
ATOM 13012 C C . GLY E 1 237 ? -22.890 -2.408 -65.311 1.000 13.297 249 GLY E C 1
ATOM 13013 O O . GLY E 1 237 ? -23.524 -1.620 -64.598 1.000 13.278 249 GLY E O 1
ATOM 13014 N N . ASN E 1 238 ? -23.464 -3.139 -66.256 1.000 13.183 250 ASN E N 1
ATOM 13015 C CA . ASN E 1 238 ? -24.906 -3.307 -66.393 1.000 14.397 250 ASN E CA 1
ATOM 13016 C C . ASN E 1 238 ? -25.621 -1.984 -66.667 1.000 14.723 250 ASN E C 1
ATOM 13017 O O . ASN E 1 238 ? -26.827 -1.863 -66.412 1.000 15.447 250 ASN E O 1
ATOM 13022 N N . GLY E 1 239 ? -24.918 -0.999 -67.239 1.000 14.609 251 GLY E N 1
ATOM 13023 C CA . GLY E 1 239 ? -25.570 0.257 -67.606 1.000 15.623 251 GLY E CA 1
ATOM 13024 C C . GLY E 1 239 ? -25.725 1.237 -66.424 1.000 15.706 251 GLY E C 1
ATOM 13025 O O . GLY E 1 239 ? -26.411 2.259 -66.569 1.000 16.681 251 GLY E O 1
ATOM 13026 N N . ARG E 1 240 ? -25.160 0.918 -65.257 1.000 14.467 252 ARG E N 1
ATOM 13027 C CA . ARG E 1 240 ? -25.374 1.750 -64.078 1.000 14.653 252 ARG E CA 1
ATOM 13028 C C . ARG E 1 240 ? -24.200 2.728 -63.942 1.000 13.351 252 ARG E C 1
ATOM 13029 O O . ARG E 1 240 ? -23.233 2.437 -63.229 1.000 12.985 252 ARG E O 1
ATOM 13037 N N . TYR E 1 241 ? -24.294 3.897 -64.601 1.000 12.950 253 TYR E N 1
ATOM 13038 C CA . TYR E 1 241 ? -23.170 4.814 -64.633 1.000 12.879 253 TYR E CA 1
ATOM 13039 C C . TYR E 1 241 ? -23.592 6.208 -65.060 1.000 13.077 253 TYR E C 1
ATOM 13040 O O . TYR E 1 241 ? -24.708 6.405 -65.557 1.000 13.695 253 TYR E O 1
ATOM 13049 N N . ASP E 1 242 ? -22.694 7.169 -64.775 1.000 12.960 254 ASP E N 1
ATOM 13050 C CA . ASP E 1 242 ? -22.866 8.559 -65.155 1.000 13.359 254 ASP E CA 1
ATOM 13051 C C . ASP E 1 242 ? -21.937 8.959 -66.286 1.000 13.258 254 ASP E C 1
ATOM 13052 O O . ASP E 1 242 ? -22.288 9.860 -67.043 1.000 13.780 254 ASP E O 1
ATOM 13057 N N . TYR E 1 243 ? -20.795 8.284 -66.425 1.000 12.445 255 TYR E N 1
ATOM 13058 C CA . TYR E 1 243 ? -19.880 8.573 -67.505 1.000 12.805 255 TYR E CA 1
ATOM 13059 C C . TYR E 1 243 ? -19.258 7.308 -68.056 1.000 12.304 255 TYR E C 1
ATOM 13060 O O . TYR E 1 243 ? -19.183 6.290 -67.377 1.000 11.628 255 TYR E O 1
ATOM 13069 N N . VAL E 1 244 ? -18.799 7.419 -69.298 1.000 12.965 256 VAL E N 1
ATOM 13070 C CA . VAL E 1 244 ? -18.224 6.281 -70.010 1.000 13.001 256 VAL E CA 1
ATOM 13071 C C . VAL E 1 244 ? -16.709 6.260 -69.869 1.000 12.280 256 VAL E C 1
ATOM 13072 O O . VAL E 1 244 ? -16.038 7.239 -70.247 1.000 12.082 256 VAL E O 1
ATOM 13076 N N . SER E 1 245 ? -16.197 5.137 -69.343 1.000 12.267 257 SER E N 1
ATOM 13077 C CA . SER E 1 245 ? -14.779 4.836 -69.397 1.000 12.370 257 SER E CA 1
ATOM 13078 C C . SER E 1 245 ? -14.515 4.101 -70.698 1.000 13.307 257 SER E C 1
ATOM 13079 O O . SER E 1 245 ? -15.162 3.057 -70.954 1.000 13.306 257 SER E O 1
ATOM 13082 N N . LEU E 1 246 ? -13.568 4.603 -71.511 1.000 13.499 258 LEU E N 1
ATOM 13083 C CA . LEU E 1 246 ? -13.102 3.832 -72.654 1.000 14.437 258 LEU E CA 1
ATOM 13084 C C . LEU E 1 246 ? -12.221 2.673 -72.187 1.000 13.525 258 LEU E C 1
ATOM 13085 O O . LEU E 1 246 ? -12.045 2.449 -70.989 1.000 12.203 258 LEU E O 1
ATOM 13090 N N . GLY E 1 247 ? -11.695 1.907 -73.144 1.000 13.900 259 GLY E N 1
ATOM 13091 C CA . GLY E 1 247 ? -10.739 0.855 -72.841 1.000 14.139 259 GLY E CA 1
ATOM 13092 C C . GLY E 1 247 ? -9.434 1.373 -72.238 1.000 14.437 259 GLY E C 1
ATOM 13093 O O . GLY E 1 247 ? -9.107 2.560 -72.295 1.000 13.189 259 GLY E O 1
ATOM 13094 N N . ASP E 1 248 ? -8.697 0.452 -71.622 1.000 13.912 260 ASP E N 1
ATOM 13095 C CA . ASP E 1 248 ? -7.385 0.785 -71.060 1.000 14.482 260 ASP E CA 1
ATOM 13096 C C . ASP E 1 248 ? -6.509 1.380 -72.170 1.000 14.486 260 ASP E C 1
ATOM 13097 O O . ASP E 1 248 ? -6.358 0.769 -73.218 1.000 14.613 260 ASP E O 1
ATOM 13102 N N . ASN E 1 249 ? -5.981 2.593 -71.981 1.000 14.035 261 ASN E N 1
ATOM 13103 C CA . ASN E 1 249 ? -5.115 3.206 -72.988 1.000 15.570 261 ASN E CA 1
ATOM 13104 C C . ASN E 1 249 ? -5.808 3.355 -74.340 1.000 17.019 261 ASN E C 1
ATOM 13105 O O . ASN E 1 249 ? -5.148 3.398 -75.379 1.000 18.181 261 ASN E O 1
ATOM 13110 N N . GLU E 1 250 ? -7.138 3.467 -74.372 1.000 17.667 262 GLU E N 1
ATOM 13111 C CA . GLU E 1 250 ? -7.837 3.520 -75.657 1.000 19.278 262 GLU E CA 1
ATOM 13112 C C . GLU E 1 250 ? -7.910 4.975 -76.136 1.000 20.700 262 GLU E C 1
ATOM 13113 O O . GLU E 1 250 ? -8.653 5.789 -75.581 1.000 19.725 262 GLU E O 1
ATOM 13119 N N . ILE E 1 251 ? -7.159 5.278 -77.197 1.000 21.830 263 ILE E N 1
ATOM 13120 C CA . ILE E 1 251 ? -7.170 6.593 -77.807 1.000 23.426 263 ILE E CA 1
ATOM 13121 C C . ILE E 1 251 ? -7.904 6.400 -79.125 1.000 25.871 263 ILE E C 1
ATOM 13122 O O . ILE E 1 251 ? -7.310 5.938 -80.100 1.000 24.141 263 ILE E O 1
ATOM 13127 N N . PRO E 1 252 ? -9.217 6.703 -79.233 1.000 25.963 264 PRO E N 1
ATOM 13128 C CA . PRO E 1 252 ? -9.917 6.455 -80.488 1.000 27.660 264 PRO E CA 1
ATOM 13129 C C . PRO E 1 252 ? -9.434 7.379 -81.605 1.000 28.998 264 PRO E C 1
ATOM 13130 O O . PRO E 1 252 ? -9.104 8.543 -81.364 1.000 27.537 264 PRO E O 1
ATOM 13134 N N . GLU E 1 253 ? -9.431 6.846 -82.831 1.000 30.344 265 GLU E N 1
ATOM 13135 C CA . GLU E 1 253 ? -9.106 7.612 -84.029 1.000 34.920 265 GLU E CA 1
ATOM 13136 C C . GLU E 1 253 ? -10.133 8.736 -84.212 1.000 33.237 265 GLU E C 1
ATOM 13137 O O . GLU E 1 253 ? -11.234 8.627 -83.697 1.000 30.953 265 GLU E O 1
ATOM 13143 N N . ASP E 1 254 ? -9.810 9.790 -84.955 1.000 34.025 266 ASP E N 1
ATOM 13144 C CA . ASP E 1 254 ? -10.723 10.924 -85.132 1.000 37.772 266 ASP E CA 1
ATOM 13145 C C . ASP E 1 254 ? -12.153 10.473 -85.470 1.000 39.087 266 ASP E C 1
ATOM 13146 O O . ASP E 1 254 ? -13.090 10.962 -84.849 1.000 34.934 266 ASP E O 1
ATOM 13151 N N . SER E 1 255 ? -12.329 9.574 -86.453 1.000 42.776 267 SER E N 1
ATOM 13152 C CA . SER E 1 255 ? -13.672 9.196 -86.901 1.000 43.206 267 SER E CA 1
ATOM 13153 C C . SER E 1 255 ? -14.480 8.598 -85.743 1.000 38.941 267 SER E C 1
ATOM 13154 O O . SER E 1 255 ? -15.603 9.010 -85.525 1.000 37.813 267 SER E O 1
ATOM 13157 N N . ASP E 1 256 ? -13.905 7.654 -84.994 1.000 36.384 268 ASP E N 1
ATOM 13158 C CA . ASP E 1 256 ? -14.590 7.048 -83.856 1.000 36.412 268 ASP E CA 1
ATOM 13159 C C . ASP E 1 256 ? -14.818 8.037 -82.713 1.000 33.604 268 ASP E C 1
ATOM 13160 O O . ASP E 1 256 ? -15.878 7.995 -82.069 1.000 31.592 268 ASP E O 1
ATOM 13165 N N . ALA E 1 257 ? -13.827 8.910 -82.460 1.000 32.296 269 ALA E N 1
ATOM 13166 C CA . ALA E 1 257 ? -13.927 9.866 -81.365 1.000 31.045 269 ALA E CA 1
ATOM 13167 C C . ALA E 1 257 ? -15.011 10.888 -81.675 1.000 30.680 269 ALA E C 1
ATOM 13168 O O . ALA E 1 257 ? -15.658 11.390 -80.767 1.000 32.477 269 ALA E O 1
ATOM 13170 N N . SER E 1 258 ? -15.181 11.228 -82.953 1.000 32.545 270 SER E N 1
ATOM 13171 C CA . SER E 1 258 ? -16.211 12.171 -83.347 1.000 33.427 270 SER E CA 1
ATOM 13172 C C . SER E 1 258 ? -17.598 11.557 -83.137 1.000 36.397 270 SER E C 1
ATOM 13173 O O . SER E 1 258 ? -18.485 12.223 -82.616 1.000 36.586 270 SER E O 1
ATOM 13176 N N . ASP E 1 259 ? -17.778 10.298 -83.584 1.000 37.756 271 ASP E N 1
ATOM 13177 C CA . ASP E 1 259 ? -19.110 9.692 -83.685 1.000 37.959 271 ASP E CA 1
ATOM 13178 C C . ASP E 1 259 ? -19.546 9.045 -82.378 1.000 36.087 271 ASP E C 1
ATOM 13179 O O . ASP E 1 259 ? -20.721 9.140 -82.014 1.000 37.393 271 ASP E O 1
ATOM 13184 N N . LYS E 1 260 ? -18.594 8.478 -81.637 1.000 29.966 272 LYS E N 1
ATOM 13185 C CA . LYS E 1 260 ? -18.847 7.868 -80.332 1.000 30.413 272 LYS E CA 1
ATOM 13186 C C . LYS E 1 260 ? -19.986 6.846 -80.452 1.000 33.735 272 LYS E C 1
ATOM 13187 O O . LYS E 1 260 ? -20.860 6.787 -79.591 1.000 33.039 272 LYS E O 1
ATOM 13193 N N . ALA E 1 261 ? -19.980 6.052 -81.545 1.000 33.650 273 ALA E N 1
ATOM 13194 C CA . ALA E 1 261 ? -21.161 5.355 -82.053 1.000 34.913 273 ALA E CA 1
ATOM 13195 C C . ALA E 1 261 ? -21.421 4.088 -81.239 1.000 34.099 273 ALA E C 1
ATOM 13196 O O . ALA E 1 261 ? -20.467 3.447 -80.823 1.000 32.958 273 ALA E O 1
ATOM 13198 N N . THR E 1 262 ? -22.715 3.757 -81.023 1.000 35.355 274 THR E N 1
ATOM 13199 C CA . THR E 1 262 ? -23.159 2.630 -80.198 1.000 35.875 274 THR E CA 1
ATOM 13200 C C . THR E 1 262 ? -24.275 1.848 -80.913 1.000 39.482 274 THR E C 1
ATOM 13201 O O . THR E 1 262 ? -24.444 0.651 -80.689 1.000 41.759 274 THR E O 1
ATOM 13205 N N . SER E 1 263 ? -25.075 2.518 -81.759 1.000 39.800 275 SER E N 1
ATOM 13206 C CA . SER E 1 263 ? -26.018 1.810 -82.622 1.000 43.546 275 SER E CA 1
ATOM 13207 C C . SER E 1 263 ? -25.258 1.296 -83.859 1.000 46.054 275 SER E C 1
ATOM 13208 O O . SER E 1 263 ? -25.360 0.085 -84.178 1.000 50.547 275 SER E O 1
ATOM 13211 N N . VAL E 1 267 ? -24.215 -3.048 -77.930 1.000 31.481 279 VAL E N 1
ATOM 13212 C CA . VAL E 1 267 ? -23.479 -2.647 -76.685 1.000 28.424 279 VAL E CA 1
ATOM 13213 C C . VAL E 1 267 ? -23.520 -3.771 -75.646 1.000 26.914 279 VAL E C 1
ATOM 13214 O O . VAL E 1 267 ? -24.574 -4.172 -75.154 1.000 25.388 279 VAL E O 1
ATOM 13218 N N . ASP E 1 268 ? -22.339 -4.220 -75.251 1.000 24.401 280 ASP E N 1
ATOM 13219 C CA . ASP E 1 268 ? -22.168 -5.062 -74.083 1.000 23.994 280 ASP E CA 1
ATOM 13220 C C . ASP E 1 268 ? -21.801 -4.152 -72.920 1.000 21.457 280 ASP E C 1
ATOM 13221 O O . ASP E 1 268 ? -20.684 -3.632 -72.860 1.000 18.919 280 ASP E O 1
ATOM 13226 N N . TYR E 1 269 ? -22.736 -3.943 -71.989 1.000 19.332 281 TYR E N 1
ATOM 13227 C CA . TYR E 1 269 ? -22.496 -3.048 -70.859 1.000 18.102 281 TYR E CA 1
ATOM 13228 C C . TYR E 1 269 ? -21.379 -3.510 -69.934 1.000 16.978 281 TYR E C 1
ATOM 13229 O O . TYR E 1 269 ? -20.887 -2.690 -69.157 1.000 15.962 281 TYR E O 1
ATOM 13238 N N . ASN E 1 270 ? -20.980 -4.788 -70.019 1.000 16.839 282 ASN E N 1
ATOM 13239 C CA . ASN E 1 270 ? -19.943 -5.319 -69.145 1.000 17.229 282 ASN E CA 1
ATOM 13240 C C . ASN E 1 270 ? -18.604 -5.479 -69.877 1.000 17.262 282 ASN E C 1
ATOM 13241 O O . ASN E 1 270 ? -17.629 -5.853 -69.232 1.000 17.260 282 ASN E O 1
ATOM 13246 N N . SER E 1 271 ? -18.532 -5.105 -71.143 1.000 17.570 283 SER E N 1
ATOM 13247 C CA . SER E 1 271 ? -17.258 -4.995 -71.850 1.000 19.545 283 SER E CA 1
ATOM 13248 C C . SER E 1 271 ? -16.541 -3.729 -71.383 1.000 19.419 283 SER E C 1
ATOM 13249 O O . SER E 1 271 ? -17.171 -2.795 -70.899 1.000 17.621 283 SER E O 1
ATOM 13252 N N . ILE E 1 272 ? -15.204 -3.704 -71.520 1.000 19.928 284 ILE E N 1
ATOM 13253 C CA . ILE E 1 272 ? -14.477 -2.535 -71.042 1.000 20.922 284 ILE E CA 1
ATOM 13254 C C . ILE E 1 272 ? -13.902 -1.737 -72.221 1.000 20.857 284 ILE E C 1
ATOM 13255 O O . ILE E 1 272 ? -13.380 -0.665 -71.984 1.000 21.672 284 ILE E O 1
ATOM 13260 N N . GLU E 1 273 ? -14.090 -2.197 -73.468 1.000 22.515 285 GLU E N 1
ATOM 13261 C CA . GLU E 1 273 ? -13.602 -1.518 -74.666 1.000 23.104 285 GLU E CA 1
ATOM 13262 C C . GLU E 1 273 ? -14.720 -0.748 -75.372 1.000 21.557 285 GLU E C 1
ATOM 13263 O O . GLU E 1 273 ? -15.853 -1.244 -75.436 1.000 21.540 285 GLU E O 1
ATOM 13269 N N . GLY E 1 274 ? -14.349 0.398 -75.947 1.000 18.912 286 GLY E N 1
ATOM 13270 C CA . GLY E 1 274 ? -15.168 1.078 -76.933 1.000 20.045 286 GLY E CA 1
ATOM 13271 C C . GLY E 1 274 ? -16.197 1.995 -76.276 1.000 19.264 286 GLY E C 1
ATOM 13272 O O . GLY E 1 274 ? -16.225 2.111 -75.049 1.000 18.174 286 GLY E O 1
ATOM 13273 N N . PHE E 1 275 ? -16.961 2.706 -77.116 1.000 18.898 287 PHE E N 1
ATOM 13274 C CA . PHE E 1 275 ? -17.948 3.636 -76.613 1.000 20.104 287 PHE E CA 1
ATOM 13275 C C . PHE E 1 275 ? -19.190 2.908 -76.078 1.000 20.276 287 PHE E C 1
ATOM 13276 O O . PHE E 1 275 ? -19.498 1.793 -76.488 1.000 20.199 287 PHE E O 1
ATOM 13284 N N . LYS E 1 276 ? -19.915 3.622 -75.216 1.000 18.754 288 LYS E N 1
ATOM 13285 C CA . LYS E 1 276 ? -21.245 3.265 -74.753 1.000 18.425 288 LYS E CA 1
ATOM 13286 C C . LYS E 1 276 ? -22.066 4.545 -74.731 1.000 18.734 288 LYS E C 1
ATOM 13287 O O . LYS E 1 276 ? -21.500 5.641 -74.810 1.000 17.595 288 LYS E O 1
ATOM 13293 N N . PRO E 1 277 ? -23.410 4.468 -74.610 1.000 19.094 289 PRO E N 1
ATOM 13294 C CA . PRO E 1 277 ? -24.227 5.681 -74.515 1.000 19.836 289 PRO E CA 1
ATOM 13295 C C . PRO E 1 277 ? -23.840 6.527 -73.319 1.000 18.816 289 PRO E C 1
ATOM 13296 O O . PRO E 1 277 ? -23.445 5.997 -72.293 1.000 17.138 289 PRO E O 1
ATOM 13300 N N . SER E 1 278 ? -23.923 7.853 -73.483 1.000 20.720 290 SER E N 1
ATOM 13301 C CA . SER E 1 278 ? -23.732 8.782 -72.371 1.000 20.448 290 SER E CA 1
ATOM 13302 C C . SER E 1 278 ? -24.712 9.949 -72.515 1.000 21.366 290 SER E C 1
ATOM 13303 O O . SER E 1 278 ? -24.457 10.924 -73.248 1.000 19.556 290 SER E O 1
ATOM 13306 N N . LYS E 1 279 ? -25.828 9.857 -71.788 1.000 22.617 291 LYS E N 1
ATOM 13307 C CA . LYS E 1 279 ? -26.852 10.900 -71.819 1.000 25.995 291 LYS E CA 1
ATOM 13308 C C . LYS E 1 279 ? -26.248 12.254 -71.439 1.000 23.003 291 LYS E C 1
ATOM 13309 O O . LYS E 1 279 ? -26.628 13.253 -72.011 1.000 24.727 291 LYS E O 1
ATOM 13315 N N . LEU E 1 280 ? -25.307 12.260 -70.510 1.000 21.436 292 LEU E N 1
ATOM 13316 C CA . LEU E 1 280 ? -24.713 13.497 -69.996 1.000 21.585 292 LEU E CA 1
ATOM 13317 C C . LEU E 1 280 ? -23.544 13.984 -70.853 1.000 21.511 292 LEU E C 1
ATOM 13318 O O . LEU E 1 280 ? -23.020 15.043 -70.578 1.000 20.581 292 LEU E O 1
ATOM 13323 N N . GLY E 1 281 ? -23.078 13.158 -71.809 1.000 20.414 293 GLY E N 1
ATOM 13324 C CA . GLY E 1 281 ? -21.983 13.545 -72.682 1.000 19.832 293 GLY E CA 1
ATOM 13325 C C . GLY E 1 281 ? -20.632 13.552 -71.980 1.000 18.620 293 GLY E C 1
ATOM 13326 O O . GLY E 1 281 ? -19.793 14.412 -72.249 1.000 17.579 293 GLY E O 1
ATOM 13327 N N . LEU E 1 282 ? -20.413 12.569 -71.078 1.000 17.004 294 LEU E N 1
ATOM 13328 C CA . LEU E 1 282 ? -19.199 12.500 -70.277 1.000 16.082 294 LEU E CA 1
ATOM 13329 C C . LEU E 1 282 ? -18.428 11.234 -70.635 1.000 16.024 294 LEU E C 1
ATOM 13330 O O . LEU E 1 282 ? -18.980 10.121 -70.638 1.000 14.016 294 LEU E O 1
ATOM 13335 N N . TYR E 1 283 ? -17.127 11.423 -70.889 1.000 15.753 295 TYR E N 1
ATOM 13336 C CA . TYR E 1 283 ? -16.247 10.361 -71.354 1.000 15.378 295 TYR E CA 1
ATOM 13337 C C . TYR E 1 283 ? -14.842 10.562 -70.799 1.000 14.241 295 TYR E C 1
ATOM 13338 O O . TYR E 1 283 ? -14.412 11.693 -70.604 1.000 14.085 295 TYR E O 1
ATOM 13347 N N . GLU E 1 284 ? -14.134 9.430 -70.578 1.000 13.322 296 GLU E N 1
ATOM 13348 C CA . GLU E 1 284 ? -12.790 9.460 -70.042 1.000 12.794 296 GLU E CA 1
ATOM 13349 C C . GLU E 1 284 ? -12.040 8.230 -70.542 1.000 13.238 296 GLU E C 1
ATOM 13350 O O . GLU E 1 284 ? -12.520 7.095 -70.424 1.000 13.143 296 GLU E O 1
ATOM 13356 N N . THR E 1 285 ? -10.782 8.463 -70.939 1.000 12.719 297 THR E N 1
ATOM 13357 C CA . THR E 1 285 ? -9.817 7.401 -71.173 1.000 12.414 297 THR E CA 1
ATOM 13358 C C . THR E 1 285 ? -8.798 7.441 -70.051 1.000 11.606 297 THR E C 1
ATOM 13359 O O . THR E 1 285 ? -8.181 8.496 -69.822 1.000 11.879 297 THR E O 1
ATOM 13363 N N . ALA E 1 286 ? -8.690 6.315 -69.352 1.000 10.813 298 ALA E N 1
ATOM 13364 C CA . ALA E 1 286 ? -7.597 6.113 -68.401 1.000 10.079 298 ALA E CA 1
ATOM 13365 C C . ALA E 1 286 ? -6.443 5.453 -69.154 1.000 10.592 298 ALA E C 1
ATOM 13366 O O . ALA E 1 286 ? -6.641 4.532 -69.984 1.000 10.871 298 ALA E O 1
ATOM 13368 N N . GLY E 1 287 ? -5.237 6.016 -68.939 1.000 10.746 299 GLY E N 1
ATOM 13369 C CA . GLY E 1 287 ? -4.030 5.516 -69.567 1.000 10.832 299 GLY E CA 1
ATOM 13370 C C . GLY E 1 287 ? -2.849 5.509 -68.593 1.000 10.795 299 GLY E C 1
ATOM 13371 O O . GLY E 1 287 ? -2.927 6.001 -67.475 1.000 9.856 299 GLY E O 1
ATOM 13372 N N . THR E 1 288 ? -1.769 4.917 -69.097 1.000 10.821 300 THR E N 1
ATOM 13373 C CA . THR E 1 288 ? -0.547 4.706 -68.349 1.000 11.423 300 THR E CA 1
ATOM 13374 C C . THR E 1 288 ? 0.579 5.458 -69.050 1.000 11.181 300 THR E C 1
ATOM 13375 O O . THR E 1 288 ? 0.530 5.719 -70.273 1.000 11.160 300 THR E O 1
ATOM 13379 N N . ILE E 1 289 ? 1.605 5.857 -68.297 1.000 11.496 301 ILE E N 1
ATOM 13380 C CA . ILE E 1 289 ? 2.741 6.550 -68.889 1.000 12.111 301 ILE E CA 1
ATOM 13381 C C . ILE E 1 289 ? 3.678 5.517 -69.537 1.000 12.767 301 ILE E C 1
ATOM 13382 O O . ILE E 1 289 ? 4.079 5.685 -70.695 1.000 14.463 301 ILE E O 1
ATOM 13387 N N . ASN E 1 290 ? 3.981 4.420 -68.792 1.000 13.404 302 ASN E N 1
ATOM 13388 C CA . ASN E 1 290 ? 4.554 3.250 -69.438 1.000 14.372 302 ASN E CA 1
ATOM 13389 C C . ASN E 1 290 ? 3.394 2.303 -69.814 1.000 14.804 302 ASN E C 1
ATOM 13390 O O . ASN E 1 290 ? 2.346 2.803 -70.185 1.000 14.156 302 ASN E O 1
ATOM 13395 N N . ASP E 1 291 ? 3.574 0.974 -69.758 1.000 14.473 303 ASP E N 1
ATOM 13396 C CA . ASP E 1 291 ? 2.591 0.013 -70.244 1.000 14.459 303 ASP E CA 1
ATOM 13397 C C . ASP E 1 291 ? 1.895 -0.730 -69.105 1.000 13.509 303 ASP E C 1
ATOM 13398 O O . ASP E 1 291 ? 1.028 -1.579 -69.373 1.000 14.814 303 ASP E O 1
ATOM 13403 N N . SER E 1 292 ? 2.186 -0.389 -67.842 1.000 12.613 304 SER E N 1
ATOM 13404 C CA . SER E 1 292 ? 1.665 -1.066 -66.667 1.000 11.864 304 SER E CA 1
ATOM 13405 C C . SER E 1 292 ? 0.873 -0.064 -65.835 1.000 10.977 304 SER E C 1
ATOM 13406 O O . SER E 1 292 ? 1.165 1.145 -65.878 1.000 10.127 304 SER E O 1
ATOM 13409 N N . TRP E 1 293 ? -0.088 -0.551 -65.035 1.000 10.029 305 TRP E N 1
ATOM 13410 C CA . TRP E 1 293 ? -0.760 0.282 -64.066 1.000 9.890 305 TRP E CA 1
ATOM 13411 C C . TRP E 1 293 ? 0.031 0.317 -62.755 1.000 10.226 305 TRP E C 1
ATOM 13412 O O . TRP E 1 293 ? 0.410 1.402 -62.272 1.000 10.873 305 TRP E O 1
ATOM 13423 N N . GLY E 1 294 ? 0.332 -0.854 -62.209 1.000 10.254 306 GLY E N 1
ATOM 13424 C CA . GLY E 1 294 ? 1.268 -0.938 -61.096 1.000 10.179 306 GLY E CA 1
ATOM 13425 C C . GLY E 1 294 ? 2.691 -0.667 -61.563 1.000 10.490 306 GLY E C 1
ATOM 13426 O O . GLY E 1 294 ? 3.046 -0.847 -62.745 1.000 10.908 306 GLY E O 1
ATOM 13427 N N . PHE E 1 295 ? 3.543 -0.266 -60.623 1.000 9.607 307 PHE E N 1
ATOM 13428 C CA . PHE E 1 295 ? 4.954 -0.115 -60.847 1.000 9.856 307 PHE E CA 1
ATOM 13429 C C . PHE E 1 295 ? 5.569 -1.423 -61.381 1.000 10.407 307 PHE E C 1
ATOM 13430 O O . PHE E 1 295 ? 5.272 -2.503 -60.895 1.000 9.402 307 PHE E O 1
ATOM 13438 N N . ALA E 1 296 ? 6.379 -1.289 -62.422 1.000 10.665 308 ALA E N 1
ATOM 13439 C CA . ALA E 1 296 ? 6.989 -2.440 -63.056 1.000 12.088 308 ALA E CA 1
ATOM 13440 C C . ALA E 1 296 ? 8.450 -2.126 -63.347 1.000 14.706 308 ALA E C 1
ATOM 13441 O O . ALA E 1 296 ? 8.678 -1.360 -64.257 1.000 14.843 308 ALA E O 1
ATOM 13443 N N A TYR E 1 297 ? 9.374 -2.690 -62.558 0.500 17.197 309 TYR E N 1
ATOM 13444 N N B TYR E 1 297 ? 9.382 -2.727 -62.564 0.500 16.016 309 TYR E N 1
ATOM 13445 C CA A TYR E 1 297 ? 10.788 -2.348 -62.617 0.500 20.923 309 TYR E CA 1
ATOM 13446 C CA B TYR E 1 297 ? 10.836 -2.507 -62.603 0.500 18.518 309 TYR E CA 1
ATOM 13447 C C A TYR E 1 297 ? 11.289 -2.483 -64.073 0.500 20.677 309 TYR E C 1
ATOM 13448 C C B TYR E 1 297 ? 11.276 -2.490 -64.079 0.500 19.279 309 TYR E C 1
ATOM 13449 O O A TYR E 1 297 ? 12.026 -1.633 -64.571 0.500 23.432 309 TYR E O 1
ATOM 13450 O O B TYR E 1 297 ? 11.950 -1.592 -64.598 0.500 21.639 309 TYR E O 1
ATOM 13467 N N . HIS E 1 298 ? 10.864 -3.513 -64.801 1.000 19.499 310 HIS E N 1
ATOM 13468 C CA . HIS E 1 298 ? 11.453 -3.758 -66.127 1.000 20.440 310 HIS E CA 1
ATOM 13469 C C . HIS E 1 298 ? 10.713 -3.096 -67.295 1.000 20.107 310 HIS E C 1
ATOM 13470 O O . HIS E 1 298 ? 11.120 -3.285 -68.408 1.000 22.534 310 HIS E O 1
ATOM 13477 N N . ASP E 1 299 ? 9.699 -2.257 -67.032 1.000 16.206 311 ASP E N 1
ATOM 13478 C CA . ASP E 1 299 ? 9.025 -1.511 -68.080 1.000 16.450 311 ASP E CA 1
ATOM 13479 C C . ASP E 1 299 ? 9.553 -0.077 -68.057 1.000 16.275 311 ASP E C 1
ATOM 13480 O O . ASP E 1 299 ? 9.150 0.723 -67.201 1.000 15.794 311 ASP E O 1
ATOM 13485 N N . GLN E 1 300 ? 10.429 0.234 -68.991 1.000 16.534 312 GLN E N 1
ATOM 13486 C CA . GLN E 1 300 ? 10.971 1.577 -69.151 1.000 18.463 312 GLN E CA 1
ATOM 13487 C C . GLN E 1 300 ? 10.434 2.184 -70.444 1.000 17.235 312 GLN E C 1
ATOM 13488 O O . GLN E 1 300 ? 11.053 3.084 -71.012 1.000 16.499 312 GLN E O 1
ATOM 13494 N N . ASN E 1 301 ? 9.260 1.703 -70.892 1.000 16.467 313 ASN E N 1
ATOM 13495 C CA . ASN E 1 301 ? 8.714 2.212 -72.146 1.000 17.381 313 ASN E CA 1
ATOM 13496 C C . ASN E 1 301 ? 7.860 3.441 -71.847 1.000 17.092 313 ASN E C 1
ATOM 13497 O O . ASN E 1 301 ? 6.636 3.414 -72.043 1.000 16.452 313 ASN E O 1
ATOM 13502 N N . TRP E 1 302 ? 8.508 4.506 -71.346 1.000 15.578 314 TRP E N 1
ATOM 13503 C CA . TRP E 1 302 ? 7.794 5.705 -70.913 1.000 16.176 314 TRP E CA 1
ATOM 13504 C C . TRP E 1 302 ? 7.411 6.519 -72.135 1.000 16.047 314 TRP E C 1
ATOM 13505 O O . TRP E 1 302 ? 8.254 6.783 -72.991 1.000 16.433 314 TRP E O 1
ATOM 13516 N N . LYS E 1 303 ? 6.141 6.897 -72.228 1.000 15.608 315 LYS E N 1
ATOM 13517 C CA . LYS E 1 303 ? 5.712 7.842 -73.250 1.000 16.384 315 LYS E CA 1
ATOM 13518 C C . LYS E 1 303 ? 6.435 9.166 -73.063 1.000 17.019 315 LYS E C 1
ATOM 13519 O O . LYS E 1 303 ? 6.662 9.611 -71.950 1.000 17.080 315 LYS E O 1
ATOM 13525 N N . SER E 1 304 ? 6.762 9.804 -74.173 1.000 18.034 316 SER E N 1
ATOM 13526 C CA . SER E 1 304 ? 7.444 11.087 -74.176 1.000 18.254 316 SER E CA 1
ATOM 13527 C C . SER E 1 304 ? 6.479 12.201 -73.755 1.000 18.432 316 SER E C 1
ATOM 13528 O O . SER E 1 304 ? 5.263 12.068 -73.866 1.000 16.503 316 SER E O 1
ATOM 13531 N N . PRO E 1 305 ? 7.014 13.340 -73.281 1.000 18.895 317 PRO E N 1
ATOM 13532 C CA . PRO E 1 305 ? 6.223 14.560 -73.124 1.000 19.425 317 PRO E CA 1
ATOM 13533 C C . PRO E 1 305 ? 5.322 14.870 -74.316 1.000 19.294 317 PRO E C 1
ATOM 13534 O O . PRO E 1 305 ? 4.135 15.203 -74.126 1.000 19.410 317 PRO E O 1
ATOM 13538 N N . GLN E 1 306 ? 5.860 14.757 -75.532 1.000 20.071 318 GLN E N 1
ATOM 13539 C CA . GLN E 1 306 ? 5.110 15.093 -76.727 1.000 21.329 318 GLN E CA 1
ATOM 13540 C C . GLN E 1 306 ? 3.952 14.123 -76.893 1.000 19.880 318 GLN E C 1
ATOM 13541 O O . GLN E 1 306 ? 2.855 14.537 -77.258 1.000 20.699 318 GLN E O 1
ATOM 13547 N N . THR E 1 307 ? 4.171 12.840 -76.668 1.000 19.181 319 THR E N 1
ATOM 13548 C CA . THR E 1 307 ? 3.101 11.851 -76.792 1.000 19.736 319 THR E CA 1
ATOM 13549 C C . THR E 1 307 ? 1.967 12.149 -75.792 1.000 19.373 319 THR E C 1
ATOM 13550 O O . THR E 1 307 ? 0.780 12.112 -76.142 1.000 19.158 319 THR E O 1
ATOM 13554 N N . ILE E 1 308 ? 2.321 12.440 -74.540 1.000 18.521 320 ILE E N 1
ATOM 13555 C CA . ILE E 1 308 ? 1.332 12.753 -73.527 1.000 18.262 320 ILE E CA 1
ATOM 13556 C C . ILE E 1 308 ? 0.547 13.991 -73.949 1.000 18.773 320 ILE E C 1
ATOM 13557 O O . ILE E 1 308 ? -0.668 14.013 -73.876 1.000 18.332 320 ILE E O 1
ATOM 13562 N N . HIS E 1 309 ? 1.259 15.031 -74.357 1.000 18.938 321 HIS E N 1
ATOM 13563 C CA . HIS E 1 309 ? 0.629 16.259 -74.791 1.000 19.775 321 HIS E CA 1
ATOM 13564 C C . HIS E 1 309 ? -0.347 15.984 -75.935 1.000 20.396 321 HIS E C 1
ATOM 13565 O O . HIS E 1 309 ? -1.444 16.540 -75.954 1.000 21.597 321 HIS E O 1
ATOM 13572 N N . ASP E 1 310 ? 0.083 15.192 -76.913 1.000 19.987 322 ASP E N 1
ATOM 13573 C CA . ASP E 1 310 ? -0.729 14.931 -78.095 1.000 21.222 322 ASP E CA 1
ATOM 13574 C C . ASP E 1 310 ? -1.941 14.050 -77.761 1.000 19.911 322 ASP E C 1
ATOM 13575 O O . ASP E 1 310 ? -3.024 14.284 -78.298 1.000 19.329 322 ASP E O 1
ATOM 13580 N N . TYR E 1 311 ? -1.750 13.027 -76.932 1.000 18.667 323 TYR E N 1
ATOM 13581 C CA . TYR E 1 311 ? -2.869 12.199 -76.499 1.000 18.525 323 TYR E CA 1
ATOM 13582 C C . TYR E 1 311 ? -3.904 13.055 -75.780 1.000 18.022 323 TYR E C 1
ATOM 13583 O O . TYR E 1 311 ? -5.107 12.950 -76.038 1.000 18.452 323 TYR E O 1
ATOM 13592 N N . LYS E 1 312 ? -3.427 13.907 -74.867 1.000 17.536 324 LYS E N 1
ATOM 13593 C CA . LYS E 1 312 ? -4.323 14.741 -74.097 1.000 17.844 324 LYS E CA 1
ATOM 13594 C C . LYS E 1 312 ? -5.111 15.664 -75.027 1.000 17.554 324 LYS E C 1
ATOM 13595 O O . LYS E 1 312 ? -6.314 15.790 -74.905 1.000 17.293 324 LYS E O 1
ATOM 13601 N N . ALA E 1 313 ? -4.415 16.299 -75.966 1.000 18.362 325 ALA E N 1
ATOM 13602 C CA . ALA E 1 313 ? -5.053 17.256 -76.873 1.000 19.228 325 ALA E CA 1
ATOM 13603 C C . ALA E 1 313 ? -6.095 16.555 -77.749 1.000 19.443 325 ALA E C 1
ATOM 13604 O O . ALA E 1 313 ? -7.172 17.102 -77.992 1.000 18.896 325 ALA E O 1
ATOM 13606 N N . HIS E 1 314 ? -5.747 15.362 -78.243 1.000 19.300 326 HIS E N 1
ATOM 13607 C CA . HIS E 1 314 ? -6.633 14.600 -79.099 1.000 19.613 326 HIS E CA 1
ATOM 13608 C C . HIS E 1 314 ? -7.901 14.185 -78.347 1.000 18.461 326 HIS E C 1
ATOM 13609 O O . HIS E 1 314 ? -9.027 14.387 -78.847 1.000 18.840 326 HIS E O 1
ATOM 13616 N N . LEU E 1 315 ? -7.742 13.648 -77.133 1.000 16.497 327 LEU E N 1
ATOM 13617 C CA . LEU E 1 315 ? -8.888 13.224 -76.357 1.000 15.755 327 LEU E CA 1
ATOM 13618 C C . LEU E 1 315 ? -9.759 14.445 -76.064 1.000 15.949 327 LEU E C 1
ATOM 13619 O O . LEU E 1 315 ? -10.963 14.416 -76.294 1.000 16.018 327 LEU E O 1
ATOM 13624 N N . ASN E 1 316 ? -9.136 15.526 -75.606 1.000 15.769 328 ASN E N 1
ATOM 13625 C CA . ASN E 1 316 ? -9.886 16.678 -75.141 1.000 16.475 328 ASN E CA 1
ATOM 13626 C C . ASN E 1 316 ? -10.642 17.351 -76.280 1.000 17.937 328 ASN E C 1
ATOM 13627 O O . ASN E 1 316 ? -11.737 17.882 -76.062 1.000 18.968 328 ASN E O 1
ATOM 13632 N N . LYS E 1 317 ? -10.093 17.348 -77.503 1.000 19.574 329 LYS E N 1
ATOM 13633 C CA . LYS E 1 317 ? -10.758 17.978 -78.633 1.000 21.343 329 LYS E CA 1
ATOM 13634 C C . LYS E 1 317 ? -12.110 17.312 -78.888 1.000 21.046 329 LYS E C 1
ATOM 13635 O O . LYS E 1 317 ? -13.013 17.956 -79.410 1.000 20.847 329 LYS E O 1
ATOM 13641 N N . TYR E 1 318 ? -12.231 16.016 -78.536 1.000 20.319 330 TYR E N 1
ATOM 13642 C CA . TYR E 1 318 ? -13.461 15.264 -78.747 1.000 20.656 330 TYR E CA 1
ATOM 13643 C C . TYR E 1 318 ? -14.250 15.103 -77.450 1.000 20.639 330 TYR E C 1
ATOM 13644 O O . TYR E 1 318 ? -15.122 14.235 -77.371 1.000 21.575 330 TYR E O 1
ATOM 13653 N N . GLY E 1 319 ? -13.984 15.946 -76.454 1.000 19.672 331 GLY E N 1
ATOM 13654 C CA . GLY E 1 319 ? -14.752 15.947 -75.224 1.000 19.679 331 GLY E CA 1
ATOM 13655 C C . GLY E 1 319 ? -14.475 14.730 -74.343 1.000 18.500 331 GLY E C 1
ATOM 13656 O O . GLY E 1 319 ? -15.339 14.337 -73.575 1.000 18.152 331 GLY E O 1
ATOM 13657 N N . ILE E 1 320 ? -13.261 14.171 -74.410 1.000 17.054 332 ILE E N 1
ATOM 13658 C CA . ILE E 1 320 ? -12.869 13.025 -73.605 1.000 16.387 332 ILE E CA 1
ATOM 13659 C C . ILE E 1 320 ? -11.769 13.448 -72.628 1.000 15.852 332 ILE E C 1
ATOM 13660 O O . ILE E 1 320 ? -10.796 14.068 -73.014 1.000 16.038 332 ILE E O 1
ATOM 13665 N N . ASN E 1 321 ? -11.951 13.128 -71.349 1.000 14.591 333 ASN E N 1
ATOM 13666 C CA . ASN E 1 321 ? -10.964 13.419 -70.340 1.000 14.240 333 ASN E CA 1
ATOM 13667 C C . ASN E 1 321 ? -9.843 12.385 -70.394 1.000 13.956 333 ASN E C 1
ATOM 13668 O O . ASN E 1 321 ? -10.075 11.239 -70.808 1.000 13.763 333 ASN E O 1
ATOM 13673 N N . TYR E 1 322 ? -8.641 12.820 -69.980 1.000 13.304 334 TYR E N 1
ATOM 13674 C CA . TYR E 1 322 ? -7.488 11.928 -69.928 1.000 12.610 334 TYR E CA 1
ATOM 13675 C C . TYR E 1 322 ? -7.063 11.749 -68.489 1.000 12.356 334 TYR E C 1
ATOM 13676 O O . TYR E 1 322 ? -6.658 12.728 -67.835 1.000 13.190 334 TYR E O 1
ATOM 13685 N N . LEU E 1 323 ? -7.239 10.518 -67.978 1.000 11.198 335 LEU E N 1
ATOM 13686 C CA . LEU E 1 323 ? -6.882 10.177 -66.619 1.000 10.677 335 LEU E CA 1
ATOM 13687 C C . LEU E 1 323 ? -5.585 9.370 -66.680 1.000 10.491 335 LEU E C 1
ATOM 13688 O O . LEU E 1 323 ? -5.604 8.210 -67.087 1.000 9.789 335 LEU E O 1
ATOM 13693 N N . LEU E 1 324 ? -4.467 10.029 -66.349 1.000 10.617 336 LEU E N 1
ATOM 13694 C CA . LEU E 1 324 ? -3.152 9.478 -66.612 1.000 10.417 336 LEU E CA 1
ATOM 13695 C C . LEU E 1 324 ? -2.545 8.943 -65.316 1.000 10.280 336 LEU E C 1
ATOM 13696 O O . LEU E 1 324 ? -2.395 9.663 -64.344 1.000 9.087 336 LEU E O 1
ATOM 13701 N N . ASN E 1 325 ? -2.184 7.658 -65.363 1.000 10.332 337 ASN E N 1
ATOM 13702 C CA . ASN E 1 325 ? -1.819 6.923 -64.180 1.000 10.126 337 ASN E CA 1
ATOM 13703 C C . ASN E 1 325 ? -0.332 7.019 -63.834 1.000 10.535 337 ASN E C 1
ATOM 13704 O O . ASN E 1 325 ? 0.518 6.977 -64.713 1.000 11.312 337 ASN E O 1
ATOM 13709 N N . VAL E 1 326 ? -0.072 7.044 -62.524 1.000 10.643 338 VAL E N 1
ATOM 13710 C CA . VAL E 1 326 ? 1.251 6.855 -61.951 1.000 10.439 338 VAL E CA 1
ATOM 13711 C C . VAL E 1 326 ? 1.194 5.621 -61.062 1.000 9.827 338 VAL E C 1
ATOM 13712 O O . VAL E 1 326 ? 0.321 5.507 -60.203 1.000 9.947 338 VAL E O 1
ATOM 13716 N N . GLY E 1 327 ? 2.124 4.687 -61.288 1.000 9.353 339 GLY E N 1
ATOM 13717 C CA . GLY E 1 327 ? 2.250 3.529 -60.430 1.000 8.794 339 GLY E CA 1
ATOM 13718 C C . GLY E 1 327 ? 3.414 3.771 -59.453 1.000 8.972 339 GLY E C 1
ATOM 13719 O O . GLY E 1 327 ? 4.576 3.754 -59.873 1.000 9.832 339 GLY E O 1
ATOM 13720 N N . LEU E 1 328 ? 3.087 4.082 -58.199 1.000 8.535 340 LEU E N 1
ATOM 13721 C CA . LEU E 1 328 ? 4.128 4.397 -57.217 1.000 8.278 340 LEU E CA 1
ATOM 13722 C C . LEU E 1 328 ? 4.956 3.140 -56.947 1.000 8.156 340 LEU E C 1
ATOM 13723 O O . LEU E 1 328 ? 4.436 2.018 -56.973 1.000 7.782 340 LEU E O 1
ATOM 13728 N N . ASP E 1 329 ? 6.241 3.353 -56.627 1.000 8.872 341 ASP E N 1
ATOM 13729 C CA . ASP E 1 329 ? 7.130 2.230 -56.305 1.000 8.839 341 ASP E CA 1
ATOM 13730 C C . ASP E 1 329 ? 6.904 1.803 -54.852 1.000 8.861 341 ASP E C 1
ATOM 13731 O O . ASP E 1 329 ? 6.056 2.324 -54.099 1.000 8.401 341 ASP E O 1
ATOM 13736 N N . GLY E 1 330 ? 7.687 0.796 -54.443 1.000 9.331 342 GLY E N 1
ATOM 13737 C CA . GLY E 1 330 ? 7.533 0.211 -53.120 1.000 9.671 342 GLY E CA 1
ATOM 13738 C C . GLY E 1 330 ? 7.883 1.148 -51.980 1.000 10.290 342 GLY E C 1
ATOM 13739 O O . GLY E 1 330 ? 7.518 0.853 -50.829 1.000 11.994 342 GLY E O 1
ATOM 13740 N N . LEU E 1 331 ? 8.619 2.217 -52.266 1.000 9.043 343 LEU E N 1
ATOM 13741 C CA . LEU E 1 331 ? 8.970 3.210 -51.283 1.000 9.346 343 LEU E CA 1
ATOM 13742 C C . LEU E 1 331 ? 8.003 4.388 -51.297 1.000 9.087 343 LEU E C 1
ATOM 13743 O O . LEU E 1 331 ? 8.208 5.332 -50.523 1.000 9.823 343 LEU E O 1
ATOM 13748 N N . GLY E 1 332 ? 6.990 4.337 -52.160 1.000 8.735 344 GLY E N 1
ATOM 13749 C CA . GLY E 1 332 ? 5.966 5.371 -52.206 1.000 8.774 344 GLY E CA 1
ATOM 13750 C C . GLY E 1 332 ? 6.293 6.514 -53.172 1.000 9.703 344 GLY E C 1
ATOM 13751 O O . GLY E 1 332 ? 5.657 7.567 -53.099 1.000 9.340 344 GLY E O 1
ATOM 13752 N N . ARG E 1 333 ? 7.239 6.278 -54.079 1.000 9.823 345 ARG E N 1
ATOM 13753 C CA . ARG E 1 333 ? 7.753 7.337 -54.947 1.000 10.178 345 ARG E CA 1
ATOM 13754 C C . ARG E 1 333 ? 7.138 7.281 -56.348 1.000 11.028 345 ARG E C 1
ATOM 13755 O O . ARG E 1 333 ? 6.870 6.218 -56.916 1.000 9.998 345 ARG E O 1
ATOM 13763 N N . VAL E 1 334 ? 7.008 8.461 -56.936 1.000 10.748 346 VAL E N 1
ATOM 13764 C CA . VAL E 1 334 ? 6.787 8.567 -58.374 1.000 11.168 346 VAL E CA 1
ATOM 13765 C C . VAL E 1 334 ? 8.097 8.228 -59.057 1.000 11.103 346 VAL E C 1
ATOM 13766 O O . VAL E 1 334 ? 9.111 8.869 -58.792 1.000 11.486 346 VAL E O 1
ATOM 13770 N N . PRO E 1 335 ? 8.153 7.243 -59.967 1.000 10.496 347 PRO E N 1
ATOM 13771 C CA . PRO E 1 335 ? 9.398 6.972 -60.673 1.000 11.217 347 PRO E CA 1
ATOM 13772 C C . PRO E 1 335 ? 9.886 8.243 -61.343 1.000 12.518 347 PRO E C 1
ATOM 13773 O O . PRO E 1 335 ? 9.077 9.020 -61.911 1.000 12.334 347 PRO E O 1
ATOM 13777 N N . MET E 1 336 ? 11.205 8.433 -61.338 1.000 12.894 348 MET E N 1
ATOM 13778 C CA . MET E 1 336 ? 11.760 9.644 -61.888 1.000 14.318 348 MET E CA 1
ATOM 13779 C C . MET E 1 336 ? 11.299 9.871 -63.339 1.000 14.941 348 MET E C 1
ATOM 13780 O O . MET E 1 336 ? 10.932 10.996 -63.719 1.000 14.408 348 MET E O 1
ATOM 13785 N N . ALA E 1 337 ? 11.312 8.816 -64.169 1.000 14.271 349 ALA E N 1
ATOM 13786 C CA . ALA E 1 337 ? 10.963 8.984 -65.583 1.000 14.808 349 ALA E CA 1
ATOM 13787 C C . ALA E 1 337 ? 9.481 9.407 -65.738 1.000 13.833 349 ALA E C 1
ATOM 13788 O O . ALA E 1 337 ? 9.163 10.161 -66.660 1.000 15.271 349 ALA E O 1
ATOM 13790 N N . ALA E 1 338 ? 8.629 8.977 -64.827 1.000 12.398 350 ALA E N 1
ATOM 13791 C CA . ALA E 1 338 ? 7.212 9.327 -64.849 1.000 12.381 350 ALA E CA 1
ATOM 13792 C C . ALA E 1 338 ? 7.069 10.798 -64.489 1.000 12.406 350 ALA E C 1
ATOM 13793 O O . ALA E 1 338 ? 6.361 11.526 -65.182 1.000 12.074 350 ALA E O 1
ATOM 13795 N N . GLU E 1 339 ? 7.742 11.228 -63.409 1.000 12.313 351 GLU E N 1
ATOM 13796 C CA . GLU E 1 339 ? 7.706 12.631 -63.019 1.000 13.279 351 GLU E CA 1
ATOM 13797 C C . GLU E 1 339 ? 8.189 13.522 -64.153 1.000 13.597 351 GLU E C 1
ATOM 13798 O O . GLU E 1 339 ? 7.592 14.555 -64.477 1.000 13.565 351 GLU E O 1
ATOM 13804 N N . GLN E 1 340 ? 9.322 13.153 -64.743 1.000 14.025 352 GLN E N 1
ATOM 13805 C CA . GLN E 1 340 ? 9.887 13.956 -65.819 1.000 15.389 352 GLN E CA 1
ATOM 13806 C C . GLN E 1 340 ? 8.970 13.962 -67.060 1.000 14.310 352 GLN E C 1
ATOM 13807 O O . GLN E 1 340 ? 8.888 14.971 -67.760 1.000 14.092 352 GLN E O 1
ATOM 13813 N N . ALA E 1 341 ? 8.300 12.852 -67.354 1.000 13.651 353 ALA E N 1
ATOM 13814 C CA . ALA E 1 341 ? 7.384 12.835 -68.498 1.000 13.455 353 ALA E CA 1
ATOM 13815 C C . ALA E 1 341 ? 6.230 13.829 -68.249 1.000 13.565 353 ALA E C 1
ATOM 13816 O O . ALA E 1 341 ? 5.858 14.594 -69.135 1.000 14.129 353 ALA E O 1
ATOM 13818 N N . LEU E 1 342 ? 5.683 13.809 -67.024 1.000 12.653 354 LEU E N 1
ATOM 13819 C CA . LEU E 1 342 ? 4.564 14.676 -66.700 1.000 13.049 354 LEU E CA 1
ATOM 13820 C C . LEU E 1 342 ? 4.973 16.141 -66.732 1.000 13.339 354 LEU E C 1
ATOM 13821 O O . LEU E 1 342 ? 4.277 16.982 -67.291 1.000 14.119 354 LEU E O 1
ATOM 13826 N N . LEU E 1 343 ? 6.089 16.474 -66.094 1.000 13.399 355 LEU E N 1
ATOM 13827 C CA . LEU E 1 343 ? 6.550 17.864 -66.059 1.000 14.024 355 LEU E CA 1
ATOM 13828 C C . LEU E 1 343 ? 6.907 18.327 -67.467 1.000 14.947 355 LEU E C 1
ATOM 13829 O O . LEU E 1 343 ? 6.672 19.482 -67.824 1.000 16.164 355 LEU E O 1
ATOM 13834 N N . GLY E 1 344 ? 7.503 17.413 -68.256 1.000 15.207 356 GLY E N 1
ATOM 13835 C CA . GLY E 1 344 ? 7.835 17.693 -69.640 1.000 16.073 356 GLY E CA 1
ATOM 13836 C C . GLY E 1 344 ? 6.585 18.027 -70.477 1.000 16.288 356 GLY E C 1
ATOM 13837 O O . GLY E 1 344 ? 6.595 18.938 -71.325 1.000 16.893 356 GLY E O 1
ATOM 13838 N N . ALA E 1 345 ? 5.512 17.264 -70.261 1.000 15.841 357 ALA E N 1
ATOM 13839 C CA . ALA E 1 345 ? 4.266 17.501 -71.001 1.000 16.493 357 ALA E CA 1
ATOM 13840 C C . ALA E 1 345 ? 3.703 18.860 -70.588 1.000 17.824 357 ALA E C 1
ATOM 13841 O O . ALA E 1 345 ? 3.214 19.617 -71.432 1.000 18.439 357 ALA E O 1
ATOM 13843 N N . ARG E 1 346 ? 3.772 19.186 -69.307 1.000 17.948 358 ARG E N 1
ATOM 13844 C CA . ARG E 1 346 ? 3.297 20.479 -68.827 1.000 20.338 358 ARG E CA 1
ATOM 13845 C C . ARG E 1 346 ? 4.064 21.621 -69.491 1.000 22.111 358 ARG E C 1
ATOM 13846 O O . ARG E 1 346 ? 3.477 22.666 -69.832 1.000 23.021 358 ARG E O 1
ATOM 13854 N N . ALA E 1 347 ? 5.376 21.442 -69.689 1.000 22.175 359 ALA E N 1
ATOM 13855 C CA . ALA E 1 347 ? 6.184 22.483 -70.297 1.000 23.238 359 ALA E CA 1
ATOM 13856 C C . ALA E 1 347 ? 5.779 22.738 -71.756 1.000 24.427 359 ALA E C 1
ATOM 13857 O O . ALA E 1 347 ? 6.100 23.777 -72.310 1.000 24.907 359 ALA E O 1
ATOM 13859 N N . LEU E 1 348 ? 5.092 21.795 -72.403 1.000 25.397 360 LEU E N 1
ATOM 13860 C CA . LEU E 1 348 ? 4.660 21.955 -73.787 1.000 28.400 360 LEU E CA 1
ATOM 13861 C C . LEU E 1 348 ? 3.339 22.706 -73.902 1.000 31.100 360 LEU E C 1
ATOM 13862 O O . LEU E 1 348 ? 2.858 22.942 -75.002 1.000 38.394 360 LEU E O 1
ATOM 13867 N N . GLU E 1 349 ? 2.715 23.051 -72.781 1.000 31.408 361 GLU E N 1
ATOM 13868 C CA . GLU E 1 349 ? 1.508 23.870 -72.820 1.000 37.113 361 GLU E CA 1
ATOM 13869 C C . GLU E 1 349 ? 1.902 25.329 -72.643 1.000 45.610 361 GLU E C 1
ATOM 13870 O O . GLU E 1 349 ? 2.946 25.647 -72.102 1.000 51.481 361 GLU E O 1
ATOM 13876 N N . ALA E 1 350 ? 1.009 26.265 -72.889 1.000 56.219 362 ALA E N 1
ATOM 13877 C CA . ALA E 1 350 ? 1.260 27.564 -72.288 1.000 69.533 362 ALA E CA 1
ATOM 13878 C C . ALA E 1 350 ? -0.077 28.298 -72.213 1.000 77.767 362 ALA E C 1
ATOM 13879 O O . ALA E 1 350 ? -0.131 29.452 -72.687 1.000 85.076 362 ALA E O 1
ATOM 13882 N N . SER F 1 10 ? -34.902 11.940 -10.137 1.000 81.415 22 SER F N 1
ATOM 13883 C CA . SER F 1 10 ? -33.712 11.200 -10.632 1.000 79.943 22 SER F CA 1
ATOM 13884 C C . SER F 1 10 ? -32.784 10.855 -9.462 1.000 74.303 22 SER F C 1
ATOM 13885 O O . SER F 1 10 ? -32.563 11.657 -8.547 1.000 77.274 22 SER F O 1
ATOM 13888 N N . ASP F 1 11 ? -32.266 9.617 -9.481 1.000 66.406 23 ASP F N 1
ATOM 13889 C CA . ASP F 1 11 ? -31.268 9.231 -8.498 1.000 55.268 23 ASP F CA 1
ATOM 13890 C C . ASP F 1 11 ? -29.994 10.030 -8.768 1.000 41.744 23 ASP F C 1
ATOM 13891 O O . ASP F 1 11 ? -29.445 10.520 -7.796 1.000 33.776 23 ASP F O 1
ATOM 13896 N N . THR F 1 12 ? -29.585 10.242 -10.031 1.000 37.221 24 THR F N 1
ATOM 13897 C CA . THR F 1 12 ? -28.365 11.001 -10.292 1.000 36.435 24 THR F CA 1
ATOM 13898 C C . THR F 1 12 ? -28.508 12.441 -9.770 1.000 34.465 24 THR F C 1
ATOM 13899 O O . THR F 1 12 ? -27.540 13.000 -9.275 1.000 34.938 24 THR F O 1
ATOM 13903 N N . VAL F 1 13 ? -29.709 13.035 -9.869 1.000 32.176 25 VAL F N 1
ATOM 13904 C CA . VAL F 1 13 ? -29.921 14.407 -9.407 1.000 33.996 25 VAL F CA 1
ATOM 13905 C C . VAL F 1 13 ? -29.741 14.512 -7.889 1.000 33.173 25 VAL F C 1
ATOM 13906 O O . VAL F 1 13 ? -29.047 15.402 -7.410 1.000 32.260 25 VAL F O 1
ATOM 13910 N N . GLU F 1 14 ? -30.376 13.624 -7.110 1.000 34.006 26 GLU F N 1
ATOM 13911 C CA . GLU F 1 14 ? -30.267 13.714 -5.666 1.000 35.215 26 GLU F CA 1
ATOM 13912 C C . GLU F 1 14 ? -28.826 13.377 -5.264 1.000 30.457 26 GLU F C 1
ATOM 13913 O O . GLU F 1 14 ? -28.255 13.982 -4.347 1.000 28.497 26 GLU F O 1
ATOM 13919 N N . TRP F 1 15 ? -28.197 12.442 -5.982 1.000 26.433 27 TRP F N 1
ATOM 13920 C CA . TRP F 1 15 ? -26.802 12.107 -5.708 1.000 24.487 27 TRP F CA 1
ATOM 13921 C C . TRP F 1 15 ? -25.917 13.349 -5.910 1.000 22.968 27 TRP F C 1
ATOM 13922 O O . TRP F 1 15 ? -25.042 13.675 -5.085 1.000 23.076 27 TRP F O 1
ATOM 13933 N N . PHE F 1 16 ? -26.096 14.048 -7.025 1.000 22.054 28 PHE F N 1
ATOM 13934 C CA . PHE F 1 16 ? -25.194 15.138 -7.363 1.000 22.402 28 PHE F CA 1
ATOM 13935 C C . PHE F 1 16 ? -25.317 16.277 -6.350 1.000 23.877 28 PHE F C 1
ATOM 13936 O O . PHE F 1 16 ? -24.338 16.917 -6.006 1.000 23.754 28 PHE F O 1
ATOM 13944 N N . LYS F 1 17 ? -26.529 16.513 -5.864 1.000 25.891 29 LYS F N 1
ATOM 13945 C CA . LYS F 1 17 ? -26.797 17.527 -4.866 1.000 28.546 29 LYS F CA 1
ATOM 13946 C C . LYS F 1 17 ? -25.957 17.310 -3.614 1.000 28.312 29 LYS F C 1
ATOM 13947 O O . LYS F 1 17 ? -25.584 18.291 -3.003 1.000 30.545 29 LYS F O 1
ATOM 13953 N N . GLN F 1 18 ? -25.725 16.060 -3.204 1.000 26.479 30 GLN F N 1
ATOM 13954 C CA . GLN F 1 18 ? -24.967 15.800 -1.983 1.000 26.823 30 GLN F CA 1
ATOM 13955 C C . GLN F 1 18 ? -23.513 15.360 -2.274 1.000 24.550 30 GLN F C 1
ATOM 13956 O O . GLN F 1 18 ? -22.796 15.006 -1.345 1.000 23.823 30 GLN F O 1
ATOM 13962 N N . ALA F 1 19 ? -23.107 15.320 -3.539 1.000 21.603 31 ALA F N 1
ATOM 13963 C CA . ALA F 1 19 ? -21.812 14.756 -3.878 1.000 21.056 31 ALA F CA 1
ATOM 13964 C C . ALA F 1 19 ? -20.657 15.622 -3.348 1.000 19.908 31 ALA F C 1
ATOM 13965 O O . ALA F 1 19 ? -19.617 15.081 -3.052 1.000 19.102 31 ALA F O 1
ATOM 13967 N N . LYS F 1 20 ? -20.812 16.947 -3.421 1.000 20.003 32 LYS F N 1
ATOM 13968 C CA . LYS F 1 20 ? -19.949 17.979 -2.847 1.000 20.319 32 LYS F CA 1
ATOM 13969 C C . LYS F 1 20 ? -18.612 18.181 -3.566 1.000 18.551 32 LYS F C 1
ATOM 13970 O O . LYS F 1 20 ? -18.116 19.308 -3.675 1.000 19.159 32 LYS F O 1
ATOM 13976 N N . TYR F 1 21 ? -17.993 17.114 -4.068 1.000 16.930 33 TYR F N 1
ATOM 13977 C CA . TYR F 1 21 ? -16.579 17.154 -4.395 1.000 15.852 33 TYR F CA 1
ATOM 13978 C C . TYR F 1 21 ? -16.282 16.074 -5.406 1.000 14.444 33 TYR F C 1
ATOM 13979 O O . TYR F 1 21 ? -16.668 14.918 -5.190 1.000 14.223 33 TYR F O 1
ATOM 13988 N N . GLY F 1 22 ? -15.622 16.456 -6.497 1.000 13.624 34 GLY F N 1
ATOM 13989 C CA . GLY F 1 22 ? -15.195 15.527 -7.536 1.000 13.019 34 GLY F CA 1
ATOM 13990 C C . GLY F 1 22 ? -13.784 15.852 -8.020 1.000 12.268 34 GLY F C 1
ATOM 13991 O O . GLY F 1 22 ? -13.249 16.934 -7.748 1.000 12.281 34 GLY F O 1
ATOM 13992 N N . MET F 1 23 ? -13.179 14.893 -8.696 1.000 11.671 35 MET F N 1
ATOM 13993 C CA . MET F 1 23 ? -11.877 15.081 -9.317 1.000 11.719 35 MET F CA 1
ATOM 13994 C C . MET F 1 23 ? -12.085 15.237 -10.820 1.000 11.654 35 MET F C 1
ATOM 13995 O O . MET F 1 23 ? -12.839 14.466 -11.419 1.000 12.229 35 MET F O 1
ATOM 14000 N N . MET F 1 24 ? -11.413 16.193 -11.422 1.000 11.375 36 MET F N 1
ATOM 14001 C CA . MET F 1 24 ? -11.293 16.283 -12.876 1.000 11.474 36 MET F CA 1
ATOM 14002 C C . MET F 1 24 ? -9.877 15.871 -13.267 1.000 10.607 36 MET F C 1
ATOM 14003 O O . MET F 1 24 ? -8.924 16.047 -12.495 1.000 10.599 36 MET F O 1
ATOM 14008 N N A ILE F 1 25 ? -9.757 15.267 -14.447 0.500 10.485 37 ILE F N 1
ATOM 14009 N N B ILE F 1 25 ? -9.749 15.227 -14.427 0.500 10.178 37 ILE F N 1
ATOM 14010 C CA A ILE F 1 25 ? -8.474 14.901 -15.019 0.500 10.387 37 ILE F CA 1
ATOM 14011 C CA B ILE F 1 25 ? -8.427 14.927 -14.951 0.500 9.866 37 ILE F CA 1
ATOM 14012 C C A ILE F 1 25 ? -8.346 15.513 -16.401 0.500 10.070 37 ILE F C 1
ATOM 14013 C C B ILE F 1 25 ? -8.282 15.425 -16.372 0.500 9.798 37 ILE F C 1
ATOM 14014 O O A ILE F 1 25 ? -9.206 15.268 -17.245 0.500 9.962 37 ILE F O 1
ATOM 14015 O O B ILE F 1 25 ? -9.005 14.939 -17.233 0.500 9.783 37 ILE F O 1
ATOM 14024 N N . HIS F 1 26 ? -7.249 16.251 -16.602 1.000 9.864 38 HIS F N 1
ATOM 14025 C CA . HIS F 1 26 ? -6.784 16.606 -17.949 1.000 9.861 38 HIS F CA 1
ATOM 14026 C C . HIS F 1 26 ? -5.514 15.800 -18.227 1.000 9.385 38 HIS F C 1
ATOM 14027 O O . HIS F 1 26 ? -4.573 15.902 -17.446 1.000 9.007 38 HIS F O 1
ATOM 14034 N N . TRP F 1 27 ? -5.506 15.046 -19.310 1.000 9.246 39 TRP F N 1
ATOM 14035 C CA . TRP F 1 27 ? -4.347 14.280 -19.696 1.000 9.592 39 TRP F CA 1
ATOM 14036 C C . TRP F 1 27 ? -4.398 14.042 -21.203 1.000 9.181 39 TRP F C 1
ATOM 14037 O O . TRP F 1 27 ? -5.432 13.671 -21.744 1.000 8.745 39 TRP F O 1
ATOM 14048 N N . GLY F 1 28 ? -3.253 14.270 -21.858 1.000 9.997 40 GLY F N 1
ATOM 14049 C CA . GLY F 1 28 ? -3.137 14.079 -23.292 1.000 9.480 40 GLY F CA 1
ATOM 14050 C C . GLY F 1 28 ? -1.702 14.272 -23.763 1.000 9.524 40 GLY F C 1
ATOM 14051 O O . GLY F 1 28 ? -0.753 14.329 -22.956 1.000 9.762 40 GLY F O 1
ATOM 14052 N N . LEU F 1 29 ? -1.529 14.348 -25.089 1.000 8.859 41 LEU F N 1
ATOM 14053 C CA . LEU F 1 29 ? -0.213 14.569 -25.660 1.000 8.617 41 LEU F CA 1
ATOM 14054 C C . LEU F 1 29 ? 0.372 15.885 -25.148 1.000 8.635 41 LEU F C 1
ATOM 14055 O O . LEU F 1 29 ? 1.570 16.006 -24.971 1.000 8.321 41 LEU F O 1
ATOM 14060 N N . TYR F 1 30 ? -0.466 16.901 -24.905 1.000 8.723 42 TYR F N 1
ATOM 14061 C CA . TYR F 1 30 ? -0.012 18.179 -24.385 1.000 9.153 42 TYR F CA 1
ATOM 14062 C C . TYR F 1 30 ? 0.730 18.008 -23.059 1.000 9.111 42 TYR F C 1
ATOM 14063 O O . TYR F 1 30 ? 1.578 18.829 -22.699 1.000 8.724 42 TYR F O 1
ATOM 14072 N N . SER F 1 31 ? 0.387 16.965 -22.294 1.000 9.185 43 SER F N 1
ATOM 14073 C CA . SER F 1 31 ? 1.001 16.736 -21.002 1.000 9.884 43 SER F CA 1
ATOM 14074 C C . SER F 1 31 ? 2.497 16.414 -21.130 1.000 9.735 43 SER F C 1
ATOM 14075 O O . SER F 1 31 ? 3.267 16.714 -20.208 1.000 10.242 43 SER F O 1
ATOM 14078 N N . LEU F 1 32 ? 2.904 15.810 -22.257 1.000 10.334 44 LEU F N 1
ATOM 14079 C CA . LEU F 1 32 ? 4.315 15.542 -22.507 1.000 9.777 44 LEU F CA 1
ATOM 14080 C C . LEU F 1 32 ? 5.101 16.850 -22.652 1.000 9.969 44 LEU F C 1
ATOM 14081 O O . LEU F 1 32 ? 6.200 16.969 -22.124 1.000 10.516 44 LEU F O 1
ATOM 14086 N N . LEU F 1 33 ? 4.529 17.818 -23.380 1.000 9.573 45 LEU F N 1
ATOM 14087 C CA . LEU F 1 33 ? 5.210 19.090 -23.601 1.000 9.472 45 LEU F CA 1
ATOM 14088 C C . LEU F 1 33 ? 5.262 19.885 -22.317 1.000 9.802 45 LEU F C 1
ATOM 14089 O O . LEU F 1 33 ? 6.213 20.636 -22.086 1.000 10.051 45 LEU F O 1
ATOM 14094 N N . GLY F 1 34 ? 4.186 19.791 -21.503 1.000 10.455 46 GLY F N 1
ATOM 14095 C CA . GLY F 1 34 ? 4.216 20.393 -20.181 1.000 10.540 46 GLY F CA 1
ATOM 14096 C C . GLY F 1 34 ? 4.389 21.897 -20.231 1.000 11.220 46 GLY F C 1
ATOM 14097 O O . GLY F 1 34 ? 5.022 22.463 -19.340 1.000 12.093 46 GLY F O 1
ATOM 14098 N N . GLY F 1 35 ? 3.819 22.539 -21.253 1.000 11.062 47 GLY F N 1
ATOM 14099 C CA . GLY F 1 35 ? 3.790 24.001 -21.294 1.000 12.484 47 GLY F CA 1
ATOM 14100 C C . GLY F 1 35 ? 4.974 24.634 -22.022 1.000 12.527 47 GLY F C 1
ATOM 14101 O O . GLY F 1 35 ? 5.087 25.842 -21.993 1.000 13.649 47 GLY F O 1
ATOM 14102 N N . GLU F 1 36 ? 5.805 23.824 -22.666 1.000 13.121 48 GLU F N 1
ATOM 14103 C CA . GLU F 1 36 ? 6.928 24.332 -23.463 1.000 14.506 48 GLU F CA 1
ATOM 14104 C C . GLU F 1 36 ? 7.009 23.562 -24.769 1.000 13.164 48 GLU F C 1
ATOM 14105 O O . GLU F 1 36 ? 6.746 22.359 -24.802 1.000 13.238 48 GLU F O 1
ATOM 14111 N N . TYR F 1 37 ? 7.476 24.249 -25.809 1.000 13.293 49 TYR F N 1
ATOM 14112 C CA . TYR F 1 37 ? 7.701 23.637 -27.106 1.000 13.202 49 TYR F CA 1
ATOM 14113 C C . TYR F 1 37 ? 8.688 24.488 -27.888 1.000 13.798 49 TYR F C 1
ATOM 14114 O O . TYR F 1 37 ? 8.504 25.694 -28.029 1.000 13.548 49 TYR F O 1
ATOM 14123 N N . GLN F 1 38 ? 9.767 23.846 -28.384 1.000 14.097 50 GLN F N 1
ATOM 14124 C CA . GLN F 1 38 ? 10.812 24.515 -29.139 1.000 14.888 50 GLN F CA 1
ATOM 14125 C C . GLN F 1 38 ? 11.262 25.781 -28.442 1.000 14.425 50 GLN F C 1
ATOM 14126 O O . GLN F 1 38 ? 11.527 26.793 -29.099 1.000 15.218 50 GLN F O 1
ATOM 14132 N N . GLY F 1 39 ? 11.405 25.744 -27.123 1.000 13.751 51 GLY F N 1
ATOM 14133 C CA . GLY F 1 39 ? 11.978 26.866 -26.415 1.000 14.803 51 GLY F CA 1
ATOM 14134 C C . GLY F 1 39 ? 11.016 28.035 -26.178 1.000 15.049 51 GLY F C 1
ATOM 14135 O O . GLY F 1 39 ? 11.457 29.098 -25.741 1.000 15.423 51 GLY F O 1
ATOM 14136 N N . LYS F 1 40 ? 9.734 27.824 -26.477 1.000 15.305 52 LYS F N 1
ATOM 14137 C CA . LYS F 1 40 ? 8.696 28.829 -26.271 1.000 17.000 52 LYS F CA 1
ATOM 14138 C C . LYS F 1 40 ? 7.651 28.289 -25.308 1.000 16.589 52 LYS F C 1
ATOM 14139 O O . LYS F 1 40 ? 7.451 27.072 -25.198 1.000 14.340 52 LYS F O 1
ATOM 14145 N N . SER F 1 41 ? 6.942 29.240 -24.672 1.000 16.865 53 SER F N 1
ATOM 14146 C CA . SER F 1 41 ? 6.021 28.916 -23.594 1.000 16.396 53 SER F CA 1
ATOM 14147 C C . SER F 1 41 ? 4.575 28.833 -24.107 1.000 15.580 53 SER F C 1
ATOM 14148 O O . SER F 1 41 ? 4.155 29.638 -24.957 1.000 14.893 53 SER F O 1
ATOM 14151 N N . SER F 1 42 ? 3.800 27.932 -23.500 1.000 15.161 54 SER F N 1
ATOM 14152 C CA . SER F 1 42 ? 2.354 28.032 -23.536 1.000 16.375 54 SER F CA 1
ATOM 14153 C C . SER F 1 42 ? 1.928 29.273 -22.750 1.000 18.621 54 SER F C 1
ATOM 14154 O O . SER F 1 42 ? 2.743 29.930 -22.056 1.000 17.903 54 SER F O 1
ATOM 14157 N N . SER F 1 43 ? 0.624 29.596 -22.806 1.000 18.995 55 SER F N 1
ATOM 14158 C CA . SER F 1 43 ? 0.056 30.513 -21.813 1.000 21.099 55 SER F CA 1
ATOM 14159 C C . SER F 1 43 ? -0.035 29.784 -20.456 1.000 22.654 55 SER F C 1
ATOM 14160 O O . SER F 1 43 ? 0.466 28.646 -20.302 1.000 20.629 55 SER F O 1
ATOM 14163 N N . ASN F 1 44 ? -0.793 30.359 -19.507 1.000 23.068 56 ASN F N 1
ATOM 14164 C CA . ASN F 1 44 ? -1.075 29.612 -18.294 1.000 24.109 56 ASN F CA 1
ATOM 14165 C C . ASN F 1 44 ? -1.759 28.263 -18.556 1.000 22.199 56 ASN F C 1
ATOM 14166 O O . ASN F 1 44 ? -1.639 27.363 -17.706 1.000 20.275 56 ASN F O 1
ATOM 14171 N N . TYR F 1 45 ? -2.430 28.105 -19.713 1.000 20.274 57 TYR F N 1
ATOM 14172 C CA . TYR F 1 45 ? -3.070 26.844 -20.062 1.000 17.949 57 TYR F CA 1
ATOM 14173 C C . TYR F 1 45 ? -2.163 26.010 -20.977 1.000 15.312 57 TYR F C 1
ATOM 14174 O O . TYR F 1 45 ? -2.122 26.169 -22.219 1.000 15.432 57 TYR F O 1
ATOM 14183 N N . ALA F 1 46 ? -1.443 25.070 -20.365 1.000 13.447 58 ALA F N 1
ATOM 14184 C CA . ALA F 1 46 ? -0.499 24.256 -21.105 1.000 12.353 58 ALA F CA 1
ATOM 14185 C C . ALA F 1 46 ? -1.223 23.375 -22.129 1.000 11.411 58 ALA F C 1
ATOM 14186 O O . ALA F 1 46 ? -0.649 22.972 -23.152 1.000 11.644 58 ALA F O 1
ATOM 14188 N N . GLU F 1 47 ? -2.473 23.004 -21.836 1.000 10.879 59 GLU F N 1
ATOM 14189 C CA . GLU F 1 47 ? -3.194 22.115 -22.746 1.000 11.115 59 GLU F CA 1
ATOM 14190 C C . GLU F 1 47 ? -3.556 22.830 -24.047 1.000 9.864 59 GLU F C 1
ATOM 14191 O O . GLU F 1 47 ? -3.946 22.180 -25.024 1.000 10.448 59 GLU F O 1
ATOM 14197 N N . TRP F 1 48 ? -3.407 24.156 -24.096 1.000 10.509 60 TRP F N 1
ATOM 14198 C CA . TRP F 1 48 ? -3.672 24.942 -25.296 1.000 10.732 60 TRP F CA 1
ATOM 14199 C C . TRP F 1 48 ? -2.418 25.139 -26.170 1.000 11.291 60 TRP F C 1
ATOM 14200 O O . TRP F 1 48 ? -2.427 25.919 -27.105 1.000 10.314 60 TRP F O 1
ATOM 14211 N N . VAL F 1 49 ? -1.298 24.484 -25.822 1.000 11.222 61 VAL F N 1
ATOM 14212 C CA . VAL F 1 49 ? -0.022 24.774 -26.441 1.000 11.131 61 VAL F CA 1
ATOM 14213 C C . VAL F 1 49 ? -0.077 24.654 -27.964 1.000 10.280 61 VAL F C 1
ATOM 14214 O O . VAL F 1 49 ? 0.560 25.434 -28.651 1.000 9.774 61 VAL F O 1
ATOM 14218 N N . GLN F 1 50 ? -0.823 23.699 -28.516 1.000 9.679 62 GLN F N 1
ATOM 14219 C CA . GLN F 1 50 ? -0.849 23.535 -29.963 1.000 9.959 62 GLN F CA 1
ATOM 14220 C C . GLN F 1 50 ? -1.356 24.809 -30.643 1.000 10.165 62 GLN F C 1
ATOM 14221 O O . GLN F 1 50 ? -0.823 25.233 -31.673 1.000 10.137 62 GLN F O 1
ATOM 14227 N N . SER F 1 51 ? -2.400 25.417 -30.083 1.000 10.324 63 SER F N 1
ATOM 14228 C CA . SER F 1 51 ? -2.902 26.688 -30.589 1.000 11.295 63 SER F CA 1
ATOM 14229 C C . SER F 1 51 ? -1.964 27.847 -30.279 1.000 12.134 63 SER F C 1
ATOM 14230 O O . SER F 1 51 ? -1.699 28.664 -31.137 1.000 12.314 63 SER F O 1
ATOM 14233 N N . LYS F 1 52 ? -1.476 27.950 -29.038 1.000 12.935 64 LYS F N 1
ATOM 14234 C CA . LYS F 1 52 ? -0.637 29.053 -28.635 1.000 13.797 64 LYS F CA 1
ATOM 14235 C C . LYS F 1 52 ? 0.569 29.209 -29.576 1.000 13.695 64 LYS F C 1
ATOM 14236 O O . LYS F 1 52 ? 0.965 30.327 -29.939 1.000 13.491 64 LYS F O 1
ATOM 14242 N N . LEU F 1 53 ? 1.167 28.065 -29.952 1.000 12.850 65 LEU F N 1
ATOM 14243 C CA . LEU F 1 53 ? 2.391 28.075 -30.728 1.000 12.787 65 LEU F CA 1
ATOM 14244 C C . LEU F 1 53 ? 2.141 27.560 -32.144 1.000 12.805 65 LEU F C 1
ATOM 14245 O O . LEU F 1 53 ? 3.097 27.433 -32.916 1.000 13.058 65 LEU F O 1
ATOM 14250 N N . GLN F 1 54 ? 0.864 27.412 -32.539 1.000 12.305 66 GLN F N 1
ATOM 14251 C CA . GLN F 1 54 ? 0.494 27.023 -33.905 1.000 12.144 66 GLN F CA 1
ATOM 14252 C C . GLN F 1 54 ? 1.344 25.838 -34.384 1.000 11.541 66 GLN F C 1
ATOM 14253 O O . GLN F 1 54 ? 1.959 25.859 -35.454 1.000 11.248 66 GLN F O 1
ATOM 14259 N N . ILE F 1 55 ? 1.333 24.787 -33.582 1.000 10.936 67 ILE F N 1
ATOM 14260 C CA . ILE F 1 55 ? 2.138 23.628 -33.888 1.000 11.108 67 ILE F CA 1
ATOM 14261 C C . ILE F 1 55 ? 1.455 22.859 -35.008 1.000 10.407 67 ILE F C 1
ATOM 14262 O O . ILE F 1 55 ? 0.333 22.399 -34.836 1.000 9.702 67 ILE F O 1
ATOM 14267 N N . PRO F 1 56 ? 2.128 22.629 -36.164 1.000 10.112 68 PRO F N 1
ATOM 14268 C CA . PRO F 1 56 ? 1.510 21.848 -37.234 1.000 9.631 68 PRO F CA 1
ATOM 14269 C C . PRO F 1 56 ? 1.183 20.452 -36.735 1.000 9.311 68 PRO F C 1
ATOM 14270 O O . PRO F 1 56 ? 1.965 19.868 -35.965 1.000 8.194 68 PRO F O 1
ATOM 14274 N N . ASN F 1 57 ? 0.053 19.914 -37.187 1.000 8.703 69 ASN F N 1
ATOM 14275 C CA . ASN F 1 57 ? -0.358 18.572 -36.859 1.000 9.311 69 ASN F CA 1
ATOM 14276 C C . ASN F 1 57 ? 0.779 17.557 -37.111 1.000 9.073 69 ASN F C 1
ATOM 14277 O O . ASN F 1 57 ? 0.984 16.672 -36.292 1.000 8.222 69 ASN F O 1
ATOM 14282 N N A LYS F 1 58 ? 1.488 17.696 -38.236 0.600 9.936 70 LYS F N 1
ATOM 14283 N N B LYS F 1 58 ? 1.478 17.648 -38.238 0.400 9.381 70 LYS F N 1
ATOM 14284 C CA A LYS F 1 58 ? 2.578 16.769 -38.553 0.600 11.075 70 LYS F CA 1
ATOM 14285 C CA B LYS F 1 58 ? 2.488 16.629 -38.532 0.400 9.763 70 LYS F CA 1
ATOM 14286 C C A LYS F 1 58 ? 3.595 16.719 -37.409 0.600 11.328 70 LYS F C 1
ATOM 14287 C C B LYS F 1 58 ? 3.670 16.722 -37.559 0.400 9.793 70 LYS F C 1
ATOM 14288 O O A LYS F 1 58 ? 4.078 15.637 -37.040 0.600 11.931 70 LYS F O 1
ATOM 14289 O O B LYS F 1 58 ? 4.472 15.788 -37.402 0.400 10.016 70 LYS F O 1
ATOM 14300 N N A GLU F 1 59 ? 3.915 17.894 -36.818 0.700 11.108 71 GLU F N 1
ATOM 14301 N N B GLU F 1 59 ? 3.815 17.886 -36.898 0.300 9.595 71 GLU F N 1
ATOM 14302 C CA A GLU F 1 59 ? 4.869 17.943 -35.733 0.700 11.872 71 GLU F CA 1
ATOM 14303 C CA B GLU F 1 59 ? 4.783 18.030 -35.825 0.300 9.636 71 GLU F CA 1
ATOM 14304 C C A GLU F 1 59 ? 4.240 17.452 -34.442 0.700 10.143 71 GLU F C 1
ATOM 14305 C C B GLU F 1 59 ? 4.200 17.439 -34.545 0.300 9.253 71 GLU F C 1
ATOM 14306 O O A GLU F 1 59 ? 4.879 16.716 -33.694 0.700 9.418 71 GLU F O 1
ATOM 14307 O O B GLU F 1 59 ? 4.807 16.570 -33.935 0.300 9.135 71 GLU F O 1
ATOM 14318 N N . TYR F 1 60 ? 3.019 17.930 -34.145 1.000 9.087 72 TYR F N 1
ATOM 14319 C CA . TYR F 1 60 ? 2.391 17.584 -32.876 1.000 9.372 72 TYR F CA 1
ATOM 14320 C C . TYR F 1 60 ? 2.190 16.065 -32.751 1.000 9.158 72 TYR F C 1
ATOM 14321 O O . TYR F 1 60 ? 2.360 15.498 -31.689 1.000 9.988 72 TYR F O 1
ATOM 14330 N N . GLU F 1 61 ? 1.834 15.426 -33.862 1.000 9.874 73 GLU F N 1
ATOM 14331 C CA . GLU F 1 61 ? 1.590 13.995 -33.867 1.000 11.279 73 GLU F CA 1
ATOM 14332 C C . GLU F 1 61 ? 2.826 13.192 -33.445 1.000 10.861 73 GLU F C 1
ATOM 14333 O O . GLU F 1 61 ? 2.709 12.054 -33.008 1.000 10.151 73 GLU F O 1
ATOM 14339 N N . ARG F 1 62 ? 4.027 13.732 -33.604 1.000 9.919 74 ARG F N 1
ATOM 14340 C CA . ARG F 1 62 ? 5.231 13.041 -33.177 1.000 10.481 74 ARG F CA 1
ATOM 14341 C C . ARG F 1 62 ? 5.218 12.693 -31.685 1.000 9.372 74 ARG F C 1
ATOM 14342 O O . ARG F 1 62 ? 5.841 11.718 -31.303 1.000 9.916 74 ARG F O 1
ATOM 14350 N N . LEU F 1 63 ? 4.449 13.422 -30.892 1.000 8.469 75 LEU F N 1
ATOM 14351 C CA . LEU F 1 63 ? 4.317 13.183 -29.465 1.000 8.508 75 LEU F CA 1
ATOM 14352 C C . LEU F 1 63 ? 3.748 11.808 -29.198 1.000 9.005 75 LEU F C 1
ATOM 14353 O O . LEU F 1 63 ? 4.029 11.240 -28.141 1.000 9.125 75 LEU F O 1
ATOM 14358 N N . THR F 1 64 ? 2.975 11.256 -30.139 1.000 9.167 76 THR F N 1
ATOM 14359 C CA . THR F 1 64 ? 2.422 9.937 -29.904 1.000 9.878 76 THR F CA 1
ATOM 14360 C C . THR F 1 64 ? 3.512 8.932 -29.575 1.000 9.933 76 THR F C 1
ATOM 14361 O O . THR F 1 64 ? 3.281 8.017 -28.802 1.000 9.032 76 THR F O 1
ATOM 14365 N N . GLN F 1 65 ? 4.686 9.060 -30.228 1.000 9.842 77 GLN F N 1
ATOM 14366 C CA . GLN F 1 65 ? 5.727 8.059 -30.092 1.000 11.185 77 GLN F CA 1
ATOM 14367 C C . GLN F 1 65 ? 6.425 8.174 -28.761 1.000 10.264 77 GLN F C 1
ATOM 14368 O O . GLN F 1 65 ? 7.157 7.249 -28.377 1.000 11.964 77 GLN F O 1
ATOM 14374 N N . ALA F 1 66 ? 6.272 9.295 -28.062 1.000 10.273 78 ALA F N 1
ATOM 14375 C CA . ALA F 1 66 ? 6.890 9.506 -26.768 1.000 11.028 78 ALA F CA 1
ATOM 14376 C C . ALA F 1 66 ? 5.934 9.205 -25.609 1.000 10.760 78 ALA F C 1
ATOM 14377 O O . ALA F 1 66 ? 6.310 9.364 -24.457 1.000 12.293 78 ALA F O 1
ATOM 14379 N N . PHE F 1 67 ? 4.722 8.767 -25.924 1.000 10.069 79 PHE F N 1
ATOM 14380 C CA . PHE F 1 67 ? 3.676 8.539 -24.944 1.000 9.235 79 PHE F CA 1
ATOM 14381 C C . PHE F 1 67 ? 3.720 7.087 -24.489 1.000 10.008 79 PHE F C 1
ATOM 14382 O O . PHE F 1 67 ? 3.124 6.208 -25.131 1.000 9.883 79 PHE F O 1
ATOM 14390 N N . ASN F 1 68 ? 4.448 6.849 -23.391 1.000 10.417 80 ASN F N 1
ATOM 14391 C CA . ASN F 1 68 ? 4.481 5.537 -22.755 1.000 11.240 80 ASN F CA 1
ATOM 14392 C C . ASN F 1 68 ? 4.527 5.727 -21.246 1.000 10.297 80 ASN F C 1
ATOM 14393 O O . ASN F 1 68 ? 5.566 5.543 -20.600 1.000 9.193 80 ASN F O 1
ATOM 14398 N N . PRO F 1 69 ? 3.386 6.154 -20.656 1.000 9.993 81 PRO F N 1
ATOM 14399 C CA . PRO F 1 69 ? 3.334 6.531 -19.228 1.000 9.534 81 PRO F CA 1
ATOM 14400 C C . PRO F 1 69 ? 3.327 5.323 -18.311 1.000 9.972 81 PRO F C 1
ATOM 14401 O O . PRO F 1 69 ? 2.258 4.873 -17.850 1.000 10.243 81 PRO F O 1
ATOM 14405 N N . ILE F 1 70 ? 4.522 4.836 -17.997 1.000 10.184 82 ILE F N 1
ATOM 14406 C CA . ILE F 1 70 ? 4.706 3.633 -17.212 1.000 11.094 82 ILE F CA 1
ATOM 14407 C C . ILE F 1 70 ? 4.163 3.765 -15.795 1.000 11.168 82 ILE F C 1
ATOM 14408 O O . ILE F 1 70 ? 4.072 2.741 -15.127 1.000 12.143 82 ILE F O 1
ATOM 14413 N N . TYR F 1 71 ? 3.899 4.986 -15.301 1.000 10.183 83 TYR F N 1
ATOM 14414 C CA . TYR F 1 71 ? 3.401 5.137 -13.941 1.000 10.809 83 TYR F CA 1
ATOM 14415 C C . TYR F 1 71 ? 1.888 5.337 -13.867 1.000 10.875 83 TYR F C 1
ATOM 14416 O O . TYR F 1 71 ? 1.361 5.404 -12.767 1.000 12.102 83 TYR F O 1
ATOM 14425 N N . PHE F 1 72 ? 1.201 5.366 -14.992 1.000 10.532 84 PHE F N 1
ATOM 14426 C CA . PHE F 1 72 ? -0.246 5.500 -14.981 1.000 11.556 84 PHE F CA 1
ATOM 14427 C C . PHE F 1 72 ? -0.875 4.300 -14.285 1.000 11.683 84 PHE F C 1
ATOM 14428 O O . PHE F 1 72 ? -0.587 3.171 -14.631 1.000 12.751 84 PHE F O 1
ATOM 14436 N N . ASP F 1 73 ? -1.691 4.567 -13.265 1.000 11.684 85 ASP F N 1
ATOM 14437 C CA . ASP F 1 73 ? -2.383 3.543 -12.513 1.000 13.014 85 ASP F CA 1
ATOM 14438 C C . ASP F 1 73 ? -3.755 4.076 -12.133 1.000 11.577 85 ASP F C 1
ATOM 14439 O O . ASP F 1 73 ? -3.896 4.846 -11.197 1.000 11.183 85 ASP F O 1
ATOM 14444 N N . ALA F 1 74 ? -4.783 3.694 -12.887 1.000 11.624 86 ALA F N 1
ATOM 14445 C CA . ALA F 1 74 ? -6.138 4.178 -12.687 1.000 11.343 86 ALA F CA 1
ATOM 14446 C C . ALA F 1 74 ? -6.625 3.885 -11.281 1.000 12.140 86 ALA F C 1
ATOM 14447 O O . ALA F 1 74 ? -7.213 4.764 -10.657 1.000 12.283 86 ALA F O 1
ATOM 14449 N N . ASP F 1 75 ? -6.339 2.693 -10.755 1.000 12.547 87 ASP F N 1
ATOM 14450 C CA . ASP F 1 75 ? -6.787 2.350 -9.420 1.000 14.071 87 ASP F CA 1
ATOM 14451 C C . ASP F 1 75 ? -6.179 3.295 -8.406 1.000 13.379 87 ASP F C 1
ATOM 14452 O O . ASP F 1 75 ? -6.858 3.717 -7.482 1.000 13.503 87 ASP F O 1
ATOM 14457 N N . ALA F 1 76 ? -4.904 3.640 -8.576 1.000 12.874 88 ALA F N 1
ATOM 14458 C CA . ALA F 1 76 ? -4.223 4.506 -7.626 1.000 12.617 88 ALA F CA 1
ATOM 14459 C C . ALA F 1 76 ? -4.784 5.923 -7.682 1.000 12.334 88 ALA F C 1
ATOM 14460 O O . ALA F 1 76 ? -4.901 6.568 -6.642 1.000 11.723 88 ALA F O 1
ATOM 14462 N N . ILE F 1 77 ? -5.107 6.434 -8.881 1.000 12.197 89 ILE F N 1
ATOM 14463 C CA . ILE F 1 77 ? -5.711 7.751 -9.010 1.000 11.975 89 ILE F CA 1
ATOM 14464 C C . ILE F 1 77 ? -7.073 7.789 -8.336 1.000 12.612 89 ILE F C 1
ATOM 14465 O O . ILE F 1 77 ? -7.347 8.677 -7.552 1.000 13.668 89 ILE F O 1
ATOM 14470 N N . ILE F 1 78 ? -7.920 6.789 -8.617 1.000 12.818 90 ILE F N 1
ATOM 14471 C CA . ILE F 1 78 ? -9.233 6.708 -8.001 1.000 14.761 90 ILE F CA 1
ATOM 14472 C C . ILE F 1 78 ? -9.093 6.561 -6.495 1.000 14.910 90 ILE F C 1
ATOM 14473 O O . ILE F 1 78 ? -9.867 7.121 -5.746 1.000 14.209 90 ILE F O 1
ATOM 14478 N N . ASP F 1 79 ? -8.118 5.789 -6.030 1.000 15.481 91 ASP F N 1
ATOM 14479 C CA . ASP F 1 79 ? -7.942 5.628 -4.590 1.000 16.429 91 ASP F CA 1
ATOM 14480 C C . ASP F 1 79 ? -7.607 6.965 -3.918 1.000 15.029 91 ASP F C 1
ATOM 14481 O O . ASP F 1 79 ? -8.145 7.261 -2.859 1.000 14.130 91 ASP F O 1
ATOM 14486 N N . LEU F 1 80 ? -6.767 7.775 -4.560 1.000 13.267 92 LEU F N 1
ATOM 14487 C CA . LEU F 1 80 ? -6.503 9.117 -4.041 1.000 13.374 92 LEU F CA 1
ATOM 14488 C C . LEU F 1 80 ? -7.788 9.957 -3.970 1.000 13.493 92 LEU F C 1
ATOM 14489 O O . LEU F 1 80 ? -8.080 10.605 -2.956 1.000 13.334 92 LEU F O 1
ATOM 14494 N N . ALA F 1 81 ? -8.562 9.959 -5.059 1.000 13.157 93 ALA F N 1
ATOM 14495 C CA . ALA F 1 81 ? -9.833 10.662 -5.095 1.000 13.593 93 ALA F CA 1
ATOM 14496 C C . ALA F 1 81 ? -10.729 10.229 -3.942 1.000 14.223 93 ALA F C 1
ATOM 14497 O O . ALA F 1 81 ? -11.267 11.067 -3.187 1.000 14.483 93 ALA F O 1
ATOM 14499 N N . LYS F 1 82 ? -10.877 8.927 -3.777 1.000 15.059 94 LYS F N 1
ATOM 14500 C CA . LYS F 1 82 ? -11.768 8.372 -2.775 1.000 17.003 94 LYS F CA 1
ATOM 14501 C C . LYS F 1 82 ? -11.289 8.753 -1.376 1.000 17.749 94 LYS F C 1
ATOM 14502 O O . LYS F 1 82 ? -12.096 9.139 -0.545 1.000 16.618 94 LYS F O 1
ATOM 14508 N N . ARG F 1 83 ? -9.968 8.703 -1.132 1.000 18.272 95 ARG F N 1
ATOM 14509 C CA . ARG F 1 83 ? -9.444 9.033 0.189 1.000 20.811 95 ARG F CA 1
ATOM 14510 C C . ARG F 1 83 ? -9.687 10.492 0.523 1.000 19.326 95 ARG F C 1
ATOM 14511 O O . ARG F 1 83 ? -9.828 10.807 1.703 1.000 19.577 95 ARG F O 1
ATOM 14519 N N . CYS F 1 84 ? -9.795 11.361 -0.504 1.000 18.005 96 CYS F N 1
ATOM 14520 C CA . CYS F 1 84 ? -10.072 12.765 -0.255 1.000 18.023 96 CYS F CA 1
ATOM 14521 C C . CYS F 1 84 ? -11.578 13.062 -0.140 1.000 18.526 96 CYS F C 1
ATOM 14522 O O . CYS F 1 84 ? -11.956 14.196 0.125 1.000 18.873 96 CYS F O 1
ATOM 14525 N N . GLY F 1 85 ? -12.432 12.050 -0.288 1.000 17.557 97 GLY F N 1
ATOM 14526 C CA . GLY F 1 85 ? -13.873 12.236 -0.190 1.000 17.962 97 GLY F CA 1
ATOM 14527 C C . GLY F 1 85 ? -14.486 12.701 -1.508 1.000 17.335 97 GLY F C 1
ATOM 14528 O O . GLY F 1 85 ? -15.621 13.147 -1.502 1.000 17.401 97 GLY F O 1
ATOM 14529 N N . MET F 1 86 ? -13.761 12.616 -2.618 1.000 16.926 98 MET F N 1
ATOM 14530 C CA . MET F 1 86 ? -14.322 12.931 -3.931 1.000 17.550 98 MET F CA 1
ATOM 14531 C C . MET F 1 86 ? -15.260 11.799 -4.372 1.000 18.597 98 MET F C 1
ATOM 14532 O O . MET F 1 86 ? -14.957 10.629 -4.161 1.000 19.451 98 MET F O 1
ATOM 14537 N N . GLN F 1 87 ? -16.439 12.153 -4.932 1.000 17.521 99 GLN F N 1
ATOM 14538 C CA . GLN F 1 87 ? -17.478 11.179 -5.141 1.000 17.494 99 GLN F CA 1
ATOM 14539 C C . GLN F 1 87 ? -17.639 10.879 -6.628 1.000 16.008 99 GLN F C 1
ATOM 14540 O O . GLN F 1 87 ? -18.458 10.012 -6.975 1.000 16.008 99 GLN F O 1
ATOM 14546 N N . TYR F 1 88 ? -16.910 11.596 -7.467 1.000 14.452 100 TYR F N 1
ATOM 14547 C CA . TYR F 1 88 ? -16.985 11.404 -8.898 1.000 13.830 100 TYR F CA 1
ATOM 14548 C C . TYR F 1 88 ? -15.689 11.884 -9.547 1.000 14.431 100 TYR F C 1
ATOM 14549 O O . TYR F 1 88 ? -14.929 12.629 -8.936 1.000 13.627 100 TYR F O 1
ATOM 14558 N N . LEU F 1 89 ? -15.475 11.412 -10.771 1.000 13.655 101 LEU F N 1
ATOM 14559 C CA . LEU F 1 89 ? -14.322 11.763 -11.554 1.000 14.794 101 LEU F CA 1
ATOM 14560 C C . LEU F 1 89 ? -14.763 12.070 -12.967 1.000 14.107 101 LEU F C 1
ATOM 14561 O O . LEU F 1 89 ? -15.549 11.294 -13.536 1.000 14.883 101 LEU F O 1
ATOM 14566 N N . VAL F 1 90 ? -14.277 13.209 -13.494 1.000 12.341 102 VAL F N 1
ATOM 14567 C CA . VAL F 1 90 ? -14.604 13.646 -14.840 1.000 11.845 102 VAL F CA 1
ATOM 14568 C C . VAL F 1 90 ? -13.277 13.705 -15.601 1.000 11.782 102 VAL F C 1
ATOM 14569 O O . VAL F 1 90 ? -12.367 14.424 -15.159 1.000 12.445 102 VAL F O 1
ATOM 14573 N N . VAL F 1 91 ? -13.155 12.971 -16.708 1.000 11.173 103 VAL F N 1
ATOM 14574 C CA . VAL F 1 91 ? -11.857 12.881 -17.384 1.000 11.061 103 VAL F CA 1
ATOM 14575 C C . VAL F 1 91 ? -11.949 13.322 -18.852 1.000 11.018 103 VAL F C 1
ATOM 14576 O O . VAL F 1 91 ? -12.933 13.042 -19.524 1.000 11.165 103 VAL F O 1
ATOM 14580 N N . THR F 1 92 ? -10.908 14.013 -19.328 1.000 10.538 104 THR F N 1
ATOM 14581 C CA . THR F 1 92 ? -10.773 14.363 -20.748 1.000 10.043 104 THR F CA 1
ATOM 14582 C C . THR F 1 92 ? -10.700 13.104 -21.634 1.000 9.591 104 THR F C 1
ATOM 14583 O O . THR F 1 92 ? -9.668 12.410 -21.673 1.000 9.162 104 THR F O 1
ATOM 14587 N N . THR F 1 93 ? -11.773 12.828 -22.404 1.000 9.231 105 THR F N 1
ATOM 14588 C CA . THR F 1 93 ? -11.756 11.814 -23.435 1.000 8.864 105 THR F CA 1
ATOM 14589 C C . THR F 1 93 ? -11.098 12.327 -24.717 1.000 8.032 105 THR F C 1
ATOM 14590 O O . THR F 1 93 ? -10.625 11.522 -25.534 1.000 8.338 105 THR F O 1
ATOM 14594 N N . LYS F 1 94 ? -11.204 13.643 -24.936 1.000 8.142 106 LYS F N 1
ATOM 14595 C CA . LYS F 1 94 ? -10.650 14.297 -26.122 1.000 8.338 106 LYS F CA 1
ATOM 14596 C C . LYS F 1 94 ? -10.712 15.782 -25.851 1.000 8.955 106 LYS F C 1
ATOM 14597 O O . LYS F 1 94 ? -11.811 16.305 -25.623 1.000 8.965 106 LYS F O 1
ATOM 14603 N N . HIS F 1 95 ? -9.571 16.470 -25.841 1.000 8.426 107 HIS F N 1
ATOM 14604 C CA . HIS F 1 95 ? -9.507 17.884 -25.634 1.000 9.130 107 HIS F CA 1
ATOM 14605 C C . HIS F 1 95 ? -9.450 18.585 -27.003 1.000 9.269 107 HIS F C 1
ATOM 14606 O O . HIS F 1 95 ? -9.745 17.985 -28.043 1.000 9.285 107 HIS F O 1
ATOM 14613 N N . HIS F 1 96 ? -9.122 19.884 -27.013 1.000 9.443 108 HIS F N 1
ATOM 14614 C CA . HIS F 1 96 ? -9.220 20.688 -28.229 1.000 9.542 108 HIS F CA 1
ATOM 14615 C C . HIS F 1 96 ? -8.293 20.163 -29.337 1.000 8.876 108 HIS F C 1
ATOM 14616 O O . HIS F 1 96 ? -8.550 20.405 -30.500 1.000 10.250 108 HIS F O 1
ATOM 14623 N N . ASP F 1 97 ? -7.188 19.533 -28.963 1.000 8.698 109 ASP F N 1
ATOM 14624 C CA . ASP F 1 97 ? -6.211 19.049 -29.944 1.000 8.928 109 ASP F CA 1
ATOM 14625 C C . ASP F 1 97 ? -6.778 17.898 -30.753 1.000 9.537 109 ASP F C 1
ATOM 14626 O O . ASP F 1 97 ? -6.163 17.484 -31.743 1.000 10.170 109 ASP F O 1
ATOM 14631 N N . GLY F 1 98 ? -7.899 17.321 -30.312 1.000 9.270 110 GLY F N 1
ATOM 14632 C CA . GLY F 1 98 ? -8.592 16.296 -31.088 1.000 9.206 110 GLY F CA 1
ATOM 14633 C C . GLY F 1 98 ? -8.094 14.866 -30.864 1.000 8.671 110 GLY F C 1
ATOM 14634 O O . GLY F 1 98 ? -8.603 13.925 -31.486 1.000 8.160 110 GLY F O 1
ATOM 14635 N N . PHE F 1 99 ? -7.107 14.696 -29.980 1.000 8.714 111 PHE F N 1
ATOM 14636 C CA . PHE F 1 99 ? -6.526 13.394 -29.702 1.000 8.115 111 PHE F CA 1
ATOM 14637 C C . PHE F 1 99 ? -7.370 12.644 -28.682 1.000 8.133 111 PHE F C 1
ATOM 14638 O O . PHE F 1 99 ? -7.554 13.146 -27.564 1.000 8.947 111 PHE F O 1
ATOM 14646 N N . ALA F 1 100 ? -7.881 11.472 -29.057 1.000 8.019 112 ALA F N 1
ATOM 14647 C CA . ALA F 1 100 ? -8.799 10.738 -28.165 1.000 7.493 112 ALA F CA 1
ATOM 14648 C C . ALA F 1 100 ? -7.974 9.902 -27.183 1.000 7.868 112 ALA F C 1
ATOM 14649 O O . ALA F 1 100 ? -6.961 9.303 -27.546 1.000 7.778 112 ALA F O 1
ATOM 14651 N N . MET F 1 101 ? -8.402 9.882 -25.912 1.000 8.576 113 MET F N 1
ATOM 14652 C CA . MET F 1 101 ? -7.723 9.142 -24.873 1.000 8.706 113 MET F CA 1
ATOM 14653 C C . MET F 1 101 ? -8.450 7.823 -24.582 1.000 8.713 113 MET F C 1
ATOM 14654 O O . MET F 1 101 ? -8.334 7.238 -23.499 1.000 9.300 113 MET F O 1
ATOM 14659 N N . TYR F 1 102 ? -9.143 7.325 -25.609 1.000 8.619 114 TYR F N 1
ATOM 14660 C CA . TYR F 1 102 ? -9.810 6.027 -25.582 1.000 8.671 114 TYR F CA 1
ATOM 14661 C C . TYR F 1 102 ? -9.671 5.405 -26.969 1.000 9.028 114 TYR F C 1
ATOM 14662 O O . TYR F 1 102 ? -9.260 6.066 -27.913 1.000 9.289 114 TYR F O 1
ATOM 14671 N N . ARG F 1 103 ? -10.017 4.140 -27.094 1.000 9.857 115 ARG F N 1
ATOM 14672 C CA . ARG F 1 103 ? -9.963 3.418 -28.359 1.000 10.258 115 ARG F CA 1
ATOM 14673 C C . ARG F 1 103 ? -11.173 3.803 -29.193 1.000 10.601 115 ARG F C 1
ATOM 14674 O O . ARG F 1 103 ? -12.257 3.287 -29.007 1.000 10.901 115 ARG F O 1
ATOM 14682 N N . SER F 1 104 ? -10.945 4.726 -30.147 1.000 10.828 116 SER F N 1
ATOM 14683 C CA . SER F 1 104 ? -11.966 5.210 -31.053 1.000 10.192 116 SER F CA 1
ATOM 14684 C C . SER F 1 104 ? -11.898 4.457 -32.375 1.000 10.501 116 SER F C 1
ATOM 14685 O O . SER F 1 104 ? -10.896 4.519 -33.094 1.000 9.867 116 SER F O 1
ATOM 14688 N N . LEU F 1 105 ? -12.962 3.743 -32.732 1.000 11.090 117 LEU F N 1
ATOM 14689 C CA . LEU F 1 105 ? -13.053 3.173 -34.062 1.000 11.702 117 LEU F CA 1
ATOM 14690 C C . LEU F 1 105 ? -13.184 4.248 -35.151 1.000 11.877 117 LEU F C 1
ATOM 14691 O O . LEU F 1 105 ? -12.771 4.026 -36.285 1.000 11.520 117 LEU F O 1
ATOM 14696 N N . VAL F 1 106 ? -13.805 5.380 -34.826 1.000 11.220 118 VAL F N 1
ATOM 14697 C CA . VAL F 1 106 ? -14.042 6.484 -35.743 1.000 13.333 118 VAL F CA 1
ATOM 14698 C C . VAL F 1 106 ? -12.738 7.160 -36.185 1.000 11.679 118 VAL F C 1
ATOM 14699 O O . VAL F 1 106 ? -12.596 7.613 -37.319 1.000 11.224 118 VAL F O 1
ATOM 14703 N N . ASP F 1 107 ? -11.747 7.210 -35.294 1.000 10.571 119 ASP F N 1
ATOM 14704 C CA . ASP F 1 107 ? -10.562 8.015 -35.544 1.000 10.526 119 ASP F CA 1
ATOM 14705 C C . ASP F 1 107 ? -9.355 7.377 -34.877 1.000 11.547 119 ASP F C 1
ATOM 14706 O O . ASP F 1 107 ? -9.281 7.250 -33.632 1.000 10.663 119 ASP F O 1
ATOM 14711 N N . PRO F 1 108 ? -8.352 6.945 -35.684 1.000 12.115 120 PRO F N 1
ATOM 14712 C CA . PRO F 1 108 ? -7.185 6.269 -35.136 1.000 11.846 120 PRO F CA 1
ATOM 14713 C C . PRO F 1 108 ? -6.193 7.196 -34.429 1.000 10.773 120 PRO F C 1
ATOM 14714 O O . PRO F 1 108 ? -5.210 6.701 -33.862 1.000 10.422 120 PRO F O 1
ATOM 14718 N N . TYR F 1 109 ? -6.468 8.503 -34.426 1.000 10.804 121 TYR F N 1
ATOM 14719 C CA . TYR F 1 109 ? -5.674 9.449 -33.656 1.000 11.099 121 TYR F CA 1
ATOM 14720 C C . TYR F 1 109 ? -6.097 9.381 -32.195 1.000 10.059 121 TYR F C 1
ATOM 14721 O O . TYR F 1 109 ? -6.893 10.187 -31.696 1.000 8.245 121 TYR F O 1
ATOM 14730 N N . ASN F 1 110 ? -5.609 8.328 -31.545 1.000 9.434 122 ASN F N 1
ATOM 14731 C CA . ASN F 1 110 ? -6.049 8.017 -30.193 1.000 8.744 122 ASN F CA 1
ATOM 14732 C C . ASN F 1 110 ? -4.955 7.260 -29.466 1.000 8.585 122 ASN F C 1
ATOM 14733 O O . ASN F 1 110 ? -4.062 6.674 -30.096 1.000 8.212 122 ASN F O 1
ATOM 14738 N N . VAL F 1 111 ? -5.073 7.229 -28.135 1.000 8.604 123 VAL F N 1
ATOM 14739 C CA . VAL F 1 111 ? -4.028 6.704 -27.273 1.000 9.208 123 VAL F CA 1
ATOM 14740 C C . VAL F 1 111 ? -3.793 5.199 -27.478 1.000 9.744 123 VAL F C 1
ATOM 14741 O O . VAL F 1 111 ? -2.693 4.693 -27.242 1.000 9.232 123 VAL F O 1
ATOM 14745 N N . TYR F 1 112 ? -4.833 4.431 -27.829 1.000 9.547 124 TYR F N 1
ATOM 14746 C CA . TYR F 1 112 ? -4.714 3.006 -28.004 1.000 9.690 124 TYR F CA 1
ATOM 14747 C C . TYR F 1 112 ? -3.997 2.686 -29.319 1.000 9.642 124 TYR F C 1
ATOM 14748 O O . TYR F 1 112 ? -3.035 1.910 -29.306 1.000 9.012 124 TYR F O 1
ATOM 14757 N N . ASP F 1 113 ? -4.475 3.252 -30.439 1.000 9.638 125 ASP F N 1
ATOM 14758 C CA . ASP F 1 113 ? -3.953 2.895 -31.763 1.000 10.471 125 ASP F CA 1
ATOM 14759 C C . ASP F 1 113 ? -2.619 3.585 -32.077 1.000 9.620 125 ASP F C 1
ATOM 14760 O O . ASP F 1 113 ? -1.820 3.016 -32.792 1.000 9.930 125 ASP F O 1
ATOM 14765 N N . ALA F 1 114 ? -2.396 4.811 -31.588 1.000 8.639 126 ALA F N 1
ATOM 14766 C CA . ALA F 1 114 ? -1.339 5.662 -32.135 1.000 9.264 126 ALA F CA 1
ATOM 14767 C C . ALA F 1 114 ? -0.099 5.752 -31.251 1.000 9.184 126 ALA F C 1
ATOM 14768 O O . ALA F 1 114 ? 0.904 6.334 -31.695 1.000 8.895 126 ALA F O 1
ATOM 14770 N N . THR F 1 115 ? -0.118 5.168 -30.028 1.000 8.572 127 THR F N 1
ATOM 14771 C CA . THR F 1 115 ? 0.989 5.281 -29.093 1.000 8.404 127 THR F CA 1
ATOM 14772 C C . THR F 1 115 ? 1.494 3.902 -28.705 1.000 8.776 127 THR F C 1
ATOM 14773 O O . THR F 1 115 ? 0.757 2.909 -28.724 1.000 8.933 127 THR F O 1
ATOM 14777 N N . PRO F 1 116 ? 2.761 3.792 -28.292 1.000 9.340 128 PRO F N 1
ATOM 14778 C CA . PRO F 1 116 ? 3.271 2.542 -27.754 1.000 9.696 128 PRO F CA 1
ATOM 14779 C C . PRO F 1 116 ? 2.552 2.081 -26.487 1.000 9.771 128 PRO F C 1
ATOM 14780 O O . PRO F 1 116 ? 2.589 0.898 -26.168 1.000 9.868 128 PRO F O 1
ATOM 14784 N N . PHE F 1 117 ? 1.930 3.001 -25.771 1.000 9.648 129 PHE F N 1
ATOM 14785 C CA . PHE F 1 117 ? 1.179 2.656 -24.568 1.000 9.645 129 PHE F CA 1
ATOM 14786 C C . PHE F 1 117 ? 0.076 1.636 -24.882 1.000 10.134 129 PHE F C 1
ATOM 14787 O O . PHE F 1 117 ? -0.088 0.646 -24.147 1.000 10.029 129 PHE F O 1
ATOM 14795 N N . HIS F 1 118 ? -0.630 1.822 -25.991 1.000 9.340 130 HIS F N 1
ATOM 14796 C CA . HIS F 1 118 ? -1.526 0.789 -26.534 1.000 9.645 130 HIS F CA 1
ATOM 14797 C C . HIS F 1 118 ? -2.504 0.323 -25.465 1.000 9.760 130 HIS F C 1
ATOM 14798 O O . HIS F 1 118 ? -2.758 -0.882 -25.314 1.000 8.918 130 HIS F O 1
ATOM 14805 N N . ARG F 1 119 ? -3.049 1.314 -24.718 1.000 9.361 131 ARG F N 1
ATOM 14806 C CA . ARG F 1 119 ? -4.019 1.040 -23.666 1.000 10.100 131 ARG F CA 1
ATOM 14807 C C . ARG F 1 119 ? -5.112 2.086 -23.696 1.000 10.121 131 ARG F C 1
ATOM 14808 O O . ARG F 1 119 ? -4.850 3.229 -24.034 1.000 10.072 131 ARG F O 1
ATOM 14816 N N . ASP F 1 120 ? -6.335 1.654 -23.340 1.000 9.720 132 ASP F N 1
ATOM 14817 C CA . ASP F 1 120 ? -7.491 2.528 -23.350 1.000 9.251 132 ASP F CA 1
ATOM 14818 C C . ASP F 1 120 ? -7.614 3.179 -21.986 1.000 9.464 132 ASP F C 1
ATOM 14819 O O . ASP F 1 120 ? -8.103 2.567 -21.043 1.000 10.471 132 ASP F O 1
ATOM 14824 N N . VAL F 1 121 ? -7.131 4.423 -21.893 1.000 8.951 133 VAL F N 1
ATOM 14825 C CA . VAL F 1 121 ? -7.078 5.164 -20.649 1.000 8.901 133 VAL F CA 1
ATOM 14826 C C . VAL F 1 121 ? -8.466 5.346 -20.049 1.000 8.993 133 VAL F C 1
ATOM 14827 O O . VAL F 1 121 ? -8.648 5.160 -18.844 1.000 9.030 133 VAL F O 1
ATOM 14831 N N . ILE F 1 122 ? -9.430 5.745 -20.873 1.000 9.572 134 ILE F N 1
ATOM 14832 C CA . ILE F 1 122 ? -10.788 5.929 -20.392 1.000 10.253 134 ILE F CA 1
ATOM 14833 C C . ILE F 1 122 ? -11.354 4.614 -19.864 1.000 10.290 134 ILE F C 1
ATOM 14834 O O . ILE F 1 122 ? -12.004 4.597 -18.832 1.000 11.251 134 ILE F O 1
ATOM 14839 N N . GLY F 1 123 ? -11.105 3.505 -20.573 1.000 10.568 135 GLY F N 1
ATOM 14840 C CA . GLY F 1 123 ? -11.508 2.176 -20.163 1.000 10.888 135 GLY F CA 1
ATOM 14841 C C . GLY F 1 123 ? -10.974 1.802 -18.790 1.000 10.417 135 GLY F C 1
ATOM 14842 O O . GLY F 1 123 ? -11.708 1.317 -17.933 1.000 11.302 135 GLY F O 1
ATOM 14843 N N . GLU F 1 124 ? -9.692 2.095 -18.558 1.000 10.078 136 GLU F N 1
ATOM 14844 C CA . GLU F 1 124 ? -9.079 1.768 -17.291 1.000 9.998 136 GLU F CA 1
ATOM 14845 C C . GLU F 1 124 ? -9.667 2.631 -16.166 1.000 9.980 136 GLU F C 1
ATOM 14846 O O . GLU F 1 124 ? -9.918 2.128 -15.059 1.000 11.126 136 GLU F O 1
ATOM 14852 N N . LEU F 1 125 ? -9.897 3.909 -16.428 1.000 9.766 137 LEU F N 1
ATOM 14853 C CA . LEU F 1 125 ? -10.465 4.780 -15.413 1.000 10.199 137 LEU F CA 1
ATOM 14854 C C . LEU F 1 125 ? -11.917 4.379 -15.126 1.000 10.321 137 LEU F C 1
ATOM 14855 O O . LEU F 1 125 ? -12.331 4.420 -13.984 1.000 10.150 137 LEU F O 1
ATOM 14860 N N . SER F 1 126 ? -12.677 3.958 -16.148 1.000 10.596 138 SER F N 1
ATOM 14861 C CA . SER F 1 126 ? -14.050 3.517 -15.947 1.000 11.698 138 SER F CA 1
ATOM 14862 C C . SER F 1 126 ? -14.099 2.330 -14.984 1.000 12.427 138 SER F C 1
ATOM 14863 O O . SER F 1 126 ? -14.857 2.320 -13.995 1.000 12.826 138 SER F O 1
ATOM 14866 N N . LEU F 1 127 ? -13.249 1.346 -15.256 1.000 12.492 139 LEU F N 1
ATOM 14867 C CA . LEU F 1 127 ? -13.206 0.166 -14.408 1.000 13.738 139 LEU F CA 1
ATOM 14868 C C . LEU F 1 127 ? -12.803 0.541 -12.983 1.000 12.510 139 LEU F C 1
ATOM 14869 O O . LEU F 1 127 ? -13.359 0.002 -12.036 1.000 12.275 139 LEU F O 1
ATOM 14874 N N . ALA F 1 128 ? -11.824 1.423 -12.826 1.000 11.728 140 ALA F N 1
ATOM 14875 C CA . ALA F 1 128 ? -11.346 1.808 -11.503 1.000 11.885 140 ALA F CA 1
ATOM 14876 C C . ALA F 1 128 ? -12.415 2.530 -10.699 1.000 12.160 140 ALA F C 1
ATOM 14877 O O . ALA F 1 128 ? -12.585 2.252 -9.496 1.000 12.574 140 ALA F O 1
ATOM 14879 N N . CYS F 1 129 ? -13.161 3.413 -11.366 1.000 12.291 141 CYS F N 1
ATOM 14880 C CA . CYS F 1 129 ? -14.248 4.125 -10.723 1.000 13.268 141 CYS F CA 1
ATOM 14881 C C . CYS F 1 129 ? -15.318 3.151 -10.257 1.000 14.521 141 CYS F C 1
ATOM 14882 O O . CYS F 1 129 ? -15.798 3.209 -9.109 1.000 16.032 141 CYS F O 1
ATOM 14885 N N . ARG F 1 130 ? -15.672 2.216 -11.129 1.000 15.173 142 ARG F N 1
ATOM 14886 C CA . ARG F 1 130 ? -16.706 1.282 -10.755 1.000 17.210 142 ARG F CA 1
ATOM 14887 C C . ARG F 1 130 ? -16.313 0.440 -9.547 1.000 18.366 142 ARG F C 1
ATOM 14888 O O . ARG F 1 130 ? -17.143 0.201 -8.638 1.000 17.975 142 ARG F O 1
ATOM 14896 N N . LYS F 1 131 ? -15.068 -0.049 -9.526 1.000 17.885 143 LYS F N 1
ATOM 14897 C CA . LYS F 1 131 ? -14.632 -0.881 -8.396 1.000 19.432 143 LYS F CA 1
ATOM 14898 C C . LYS F 1 131 ? -14.664 -0.118 -7.080 1.000 18.376 143 LYS F C 1
ATOM 14899 O O . LYS F 1 131 ? -14.990 -0.730 -6.072 1.000 17.326 143 LYS F O 1
ATOM 14905 N N . ALA F 1 132 ? -14.364 1.170 -7.111 1.000 17.679 144 ALA F N 1
ATOM 14906 C CA . ALA F 1 132 ? -14.227 1.957 -5.892 1.000 18.521 144 ALA F CA 1
ATOM 14907 C C . ALA F 1 132 ? -15.523 2.653 -5.514 1.000 20.025 144 ALA F C 1
ATOM 14908 O O . ALA F 1 132 ? -15.592 3.236 -4.434 1.000 21.778 144 ALA F O 1
ATOM 14910 N N . GLY F 1 133 ? -16.543 2.584 -6.376 1.000 20.720 145 GLY F N 1
ATOM 14911 C CA . GLY F 1 133 ? -17.816 3.237 -6.104 1.000 21.959 145 GLY F CA 1
ATOM 14912 C C . GLY F 1 133 ? -17.776 4.749 -6.327 1.000 21.190 145 GLY F C 1
ATOM 14913 O O . GLY F 1 133 ? -18.520 5.492 -5.687 1.000 23.590 145 GLY F O 1
ATOM 14914 N N . LEU F 1 134 ? -16.939 5.208 -7.255 1.000 18.679 146 LEU F N 1
ATOM 14915 C CA . LEU F 1 134 ? -16.977 6.600 -7.691 1.000 18.842 146 LEU F CA 1
ATOM 14916 C C . LEU F 1 134 ? -17.814 6.660 -8.949 1.000 16.876 146 LEU F C 1
ATOM 14917 O O . LEU F 1 134 ? -17.666 5.852 -9.828 1.000 16.259 146 LEU F O 1
ATOM 14922 N N . ARG F 1 135 ? -18.656 7.661 -9.083 1.000 16.668 147 ARG F N 1
ATOM 14923 C CA . ARG F 1 135 ? -19.350 7.883 -10.344 1.000 16.514 147 ARG F CA 1
ATOM 14924 C C . ARG F 1 135 ? -18.369 8.418 -11.368 1.000 15.466 147 ARG F C 1
ATOM 14925 O O . ARG F 1 135 ? -17.428 9.130 -11.035 1.000 15.171 147 ARG F O 1
ATOM 14933 N N . PHE F 1 136 ? -18.681 8.116 -12.643 1.000 14.691 148 PHE F N 1
ATOM 14934 C CA . PHE F 1 136 ? -17.745 8.375 -13.733 1.000 13.397 148 PHE F CA 1
ATOM 14935 C C . PHE F 1 136 ? -18.340 9.367 -14.719 1.000 13.365 148 PHE F C 1
ATOM 14936 O O . PHE F 1 136 ? -19.483 9.199 -15.127 1.000 13.642 148 PHE F O 1
ATOM 14944 N N . GLY F 1 137 ? -17.543 10.357 -15.094 1.000 12.444 149 GLY F N 1
ATOM 14945 C CA . GLY F 1 137 ? -17.972 11.445 -15.966 1.000 12.124 149 GLY F CA 1
ATOM 14946 C C . GLY F 1 137 ? -16.963 11.675 -17.101 1.000 12.086 149 GLY F C 1
ATOM 14947 O O . GLY F 1 137 ? -15.764 11.388 -16.948 1.000 12.049 149 GLY F O 1
ATOM 14948 N N . LEU F 1 138 ? -17.435 12.234 -18.220 1.000 11.772 150 LEU F N 1
ATOM 14949 C CA . LEU F 1 138 ? -16.628 12.333 -19.434 1.000 11.670 150 LEU F CA 1
ATOM 14950 C C . LEU F 1 138 ? -16.643 13.769 -19.951 1.000 11.670 150 LEU F C 1
ATOM 14951 O O . LEU F 1 138 ? -17.702 14.362 -20.108 1.000 13.070 150 LEU F O 1
ATOM 14956 N N . TYR F 1 139 ? -15.443 14.314 -20.166 1.000 11.352 151 TYR F N 1
ATOM 14957 C CA . TYR F 1 139 ? -15.243 15.594 -20.820 1.000 11.540 151 TYR F CA 1
ATOM 14958 C C . TYR F 1 139 ? -14.936 15.342 -22.292 1.000 10.817 151 TYR F C 1
ATOM 14959 O O . TYR F 1 139 ? -14.175 14.439 -22.617 1.000 11.588 151 TYR F O 1
ATOM 14968 N N . TYR F 1 140 ? -15.579 16.106 -23.183 1.000 10.938 152 TYR F N 1
ATOM 14969 C CA . TYR F 1 140 ? -15.342 15.966 -24.631 1.000 9.527 152 TYR F CA 1
ATOM 14970 C C . TYR F 1 140 ? -15.425 17.343 -25.273 1.000 9.901 152 TYR F C 1
ATOM 14971 O O . TYR F 1 140 ? -16.406 18.072 -25.072 1.000 10.166 152 TYR F O 1
ATOM 14980 N N . SER F 1 141 ? -14.389 17.708 -26.047 1.000 9.596 153 SER F N 1
ATOM 14981 C CA . SER F 1 141 ? -14.378 18.951 -26.802 1.000 9.921 153 SER F CA 1
ATOM 14982 C C . SER F 1 141 ? -15.198 18.784 -28.069 1.000 9.949 153 SER F C 1
ATOM 14983 O O . SER F 1 141 ? -14.682 18.293 -29.070 1.000 9.760 153 SER F O 1
ATOM 14986 N N . GLN F 1 142 ? -16.465 19.203 -28.029 1.000 10.654 154 GLN F N 1
ATOM 14987 C CA . GLN F 1 142 ? -17.416 18.931 -29.119 1.000 10.385 154 GLN F CA 1
ATOM 14988 C C . GLN F 1 142 ? -17.269 19.964 -30.218 1.000 10.854 154 GLN F C 1
ATOM 14989 O O . GLN F 1 142 ? -17.749 19.711 -31.326 1.000 10.699 154 GLN F O 1
ATOM 14995 N N . ASP F 1 143 ? -16.675 21.143 -29.911 1.000 12.191 155 ASP F N 1
ATOM 14996 C CA . ASP F 1 143 ? -16.653 22.242 -30.862 1.000 11.917 155 ASP F CA 1
ATOM 14997 C C . ASP F 1 143 ? -15.263 22.352 -31.490 1.000 12.131 155 ASP F C 1
ATOM 14998 O O . ASP F 1 143 ? -15.095 22.158 -32.698 1.000 11.267 155 ASP F O 1
ATOM 15003 N N . LEU F 1 144 ? -14.237 22.666 -30.665 1.000 11.697 156 LEU F N 1
ATOM 15004 C CA . LEU F 1 144 ? -12.881 22.781 -31.174 1.000 10.957 156 LEU F CA 1
ATOM 15005 C C . LEU F 1 144 ? -12.275 21.415 -31.416 1.000 10.131 156 LEU F C 1
ATOM 15006 O O . LEU F 1 144 ? -12.415 20.493 -30.603 1.000 10.301 156 LEU F O 1
ATOM 15011 N N . ASP F 1 145 ? -11.563 21.299 -32.546 1.000 10.269 157 ASP F N 1
ATOM 15012 C CA . ASP F 1 145 ? -10.816 20.094 -32.838 1.000 9.243 157 ASP F CA 1
ATOM 15013 C C . ASP F 1 145 ? -9.713 20.465 -33.813 1.000 8.735 157 ASP F C 1
ATOM 15014 O O . ASP F 1 145 ? -9.955 20.563 -35.016 1.000 8.835 157 ASP F O 1
ATOM 15019 N N . TRP F 1 146 ? -8.500 20.655 -33.293 1.000 8.775 158 TRP F N 1
ATOM 15020 C CA . TRP F 1 146 ? -7.390 21.169 -34.073 1.000 8.683 158 TRP F CA 1
ATOM 15021 C C . TRP F 1 146 ? -6.857 20.108 -35.029 1.000 8.590 158 TRP F C 1
ATOM 15022 O O . TRP F 1 146 ? -6.079 20.428 -35.932 1.000 9.643 158 TRP F O 1
ATOM 15033 N N . HIS F 1 147 ? -7.307 18.852 -34.865 1.000 9.014 159 HIS F N 1
ATOM 15034 C CA . HIS F 1 147 ? -6.898 17.786 -35.758 1.000 9.238 159 HIS F CA 1
ATOM 15035 C C . HIS F 1 147 ? -7.825 17.674 -36.966 1.000 10.190 159 HIS F C 1
ATOM 15036 O O . HIS F 1 147 ? -7.538 16.885 -37.866 1.000 11.181 159 HIS F O 1
ATOM 15043 N N . GLU F 1 148 ? -8.884 18.482 -37.031 1.000 10.710 160 GLU F N 1
ATOM 15044 C CA . GLU F 1 148 ? -9.898 18.362 -38.062 1.000 11.276 160 GLU F CA 1
ATOM 15045 C C . GLU F 1 148 ? -9.961 19.644 -38.874 1.000 11.759 160 GLU F C 1
ATOM 15046 O O . GLU F 1 148 ? -10.089 20.715 -38.318 1.000 10.272 160 GLU F O 1
ATOM 15052 N N . PRO F 1 149 ? -9.939 19.537 -40.219 1.000 11.456 161 PRO F N 1
ATOM 15053 C CA . PRO F 1 149 ? -10.068 20.735 -41.041 1.000 12.057 161 PRO F CA 1
ATOM 15054 C C . PRO F 1 149 ? -11.320 21.562 -40.749 1.000 11.094 161 PRO F C 1
ATOM 15055 O O . PRO F 1 149 ? -11.306 22.785 -40.855 1.000 11.619 161 PRO F O 1
ATOM 15059 N N . ASP F 1 150 ? -12.415 20.864 -40.403 1.000 10.546 162 ASP F N 1
ATOM 15060 C CA . ASP F 1 150 ? -13.679 21.521 -40.129 1.000 11.083 162 ASP F CA 1
ATOM 15061 C C . ASP F 1 150 ? -13.955 21.653 -38.628 1.000 11.219 162 ASP F C 1
ATOM 15062 O O . ASP F 1 150 ? -15.092 21.950 -38.239 1.000 11.533 162 ASP F O 1
ATOM 15067 N N . GLY F 1 151 ? -12.924 21.505 -37.793 1.000 10.373 163 GLY F N 1
ATOM 15068 C CA . GLY F 1 151 ? -13.059 21.814 -36.386 1.000 10.035 163 GLY F CA 1
ATOM 15069 C C . GLY F 1 151 ? -13.522 23.254 -36.165 1.000 10.654 163 GLY F C 1
ATOM 15070 O O . GLY F 1 151 ? -13.293 24.159 -36.968 1.000 10.227 163 GLY F O 1
ATOM 15071 N N . GLY F 1 152 ? -14.187 23.444 -35.021 1.000 10.950 164 GLY F N 1
ATOM 15072 C CA . GLY F 1 152 ? -14.870 24.680 -34.712 1.000 11.353 164 GLY F CA 1
ATOM 15073 C C . GLY F 1 152 ? -13.878 25.787 -34.337 1.000 11.790 164 GLY F C 1
ATOM 15074 O O . GLY F 1 152 ? -12.677 25.540 -34.179 1.000 10.392 164 GLY F O 1
ATOM 15075 N N . GLY F 1 153 ? -14.416 27.005 -34.172 1.000 12.969 165 GLY F N 1
ATOM 15076 C CA . GLY F 1 153 ? -13.673 28.122 -33.618 1.000 13.151 165 GLY F CA 1
ATOM 15077 C C . GLY F 1 153 ? -13.357 29.217 -34.628 1.000 13.775 165 GLY F C 1
ATOM 15078 O O . GLY F 1 153 ? -12.989 30.342 -34.265 1.000 14.433 165 GLY F O 1
ATOM 15079 N N . TYR F 1 154 ? -13.593 28.911 -35.907 1.000 13.664 166 TYR F N 1
ATOM 15080 C CA . TYR F 1 154 ? -13.224 29.783 -37.006 1.000 14.303 166 TYR F CA 1
ATOM 15081 C C . TYR F 1 154 ? -14.126 31.019 -37.120 1.000 15.071 166 TYR F C 1
ATOM 15082 O O . TYR F 1 154 ? -13.788 31.909 -37.891 1.000 14.851 166 TYR F O 1
ATOM 15091 N N . LEU F 1 155 ? -15.208 31.128 -36.343 1.000 16.091 167 LEU F N 1
ATOM 15092 C CA . LEU F 1 155 ? -16.002 32.364 -36.348 1.000 18.897 167 LEU F CA 1
ATOM 15093 C C . LEU F 1 155 ? -15.688 33.271 -35.144 1.000 20.695 167 LEU F C 1
ATOM 15094 O O . LEU F 1 155 ? -16.354 34.299 -34.975 1.000 22.240 167 LEU F O 1
ATOM 15099 N N . SER F 1 156 ? -14.754 32.864 -34.277 1.000 21.039 168 SER F N 1
ATOM 15100 C CA . SER F 1 156 ? -14.658 33.414 -32.924 1.000 21.659 168 SER F CA 1
ATOM 15101 C C . SER F 1 156 ? -13.335 34.157 -32.674 1.000 23.163 168 SER F C 1
ATOM 15102 O O . SER F 1 156 ? -13.041 34.500 -31.527 1.000 22.724 168 SER F O 1
ATOM 15105 N N . ASN F 1 157 ? -12.536 34.406 -33.715 1.000 23.917 169 ASN F N 1
ATOM 15106 C CA . ASN F 1 157 ? -11.135 34.812 -33.539 1.000 25.301 169 ASN F CA 1
ATOM 15107 C C . ASN F 1 157 ? -10.993 36.294 -33.222 1.000 28.697 169 ASN F C 1
ATOM 15108 O O . ASN F 1 157 ? -9.876 36.750 -32.995 1.000 28.542 169 ASN F O 1
ATOM 15113 N N . ASP F 1 158 ? -12.125 37.010 -33.133 1.000 30.142 170 ASP F N 1
ATOM 15114 C CA . ASP F 1 158 ? -12.195 38.330 -32.516 1.000 35.293 170 ASP F CA 1
ATOM 15115 C C . ASP F 1 158 ? -12.057 38.242 -30.986 1.000 36.817 170 ASP F C 1
ATOM 15116 O O . ASP F 1 158 ? -11.872 39.268 -30.334 1.000 35.037 170 ASP F O 1
ATOM 15121 N N . ILE F 1 159 ? -12.210 37.039 -30.404 1.000 34.905 171 ILE F N 1
ATOM 15122 C CA . ILE F 1 159 ? -12.120 36.858 -28.965 1.000 36.905 171 ILE F CA 1
ATOM 15123 C C . ILE F 1 159 ? -10.764 36.211 -28.659 1.000 35.296 171 ILE F C 1
ATOM 15124 O O . ILE F 1 159 ? -10.429 35.168 -29.231 1.000 31.398 171 ILE F O 1
ATOM 15129 N N . GLU F 1 160 ? -10.027 36.812 -27.712 1.000 35.454 172 GLU F N 1
ATOM 15130 C CA . GLU F 1 160 ? -8.717 36.318 -27.277 1.000 36.308 172 GLU F CA 1
ATOM 15131 C C . GLU F 1 160 ? -8.849 34.930 -26.653 1.000 30.504 172 GLU F C 1
ATOM 15132 O O . GLU F 1 160 ? -9.867 34.621 -26.023 1.000 28.464 172 GLU F O 1
ATOM 15138 N N . THR F 1 161 ? -7.810 34.089 -26.807 1.000 29.294 173 THR F N 1
ATOM 15139 C CA . THR F 1 161 ? -7.819 32.750 -26.234 1.000 27.043 173 THR F CA 1
ATOM 15140 C C . THR F 1 161 ? -6.567 32.534 -25.364 1.000 28.012 173 THR F C 1
ATOM 15141 O O . THR F 1 161 ? -5.633 33.340 -25.329 1.000 25.937 173 THR F O 1
ATOM 15145 N N . ALA F 1 162 ? -6.514 31.335 -24.765 1.000 25.431 174 ALA F N 1
ATOM 15146 C CA . ALA F 1 162 ? -5.305 30.836 -24.117 1.000 25.145 174 ALA F CA 1
ATOM 15147 C C . ALA F 1 162 ? -4.282 30.292 -25.135 1.000 22.920 174 ALA F C 1
ATOM 15148 O O . ALA F 1 162 ? -3.273 29.769 -24.733 1.000 21.156 174 ALA F O 1
ATOM 15150 N N . GLY F 1 163 ? -4.575 30.391 -26.446 1.000 22.012 175 GLY F N 1
ATOM 15151 C CA . GLY F 1 163 ? -3.609 30.166 -27.482 1.000 22.119 175 GLY F CA 1
ATOM 15152 C C . GLY F 1 163 ? -3.524 31.336 -28.448 1.000 22.706 175 GLY F C 1
ATOM 15153 O O . GLY F 1 163 ? -3.237 32.456 -28.034 1.000 22.802 175 GLY F O 1
ATOM 15154 N N . THR F 1 164 ? -3.747 31.036 -29.737 1.000 23.173 176 THR F N 1
ATOM 15155 C CA . THR F 1 164 ? -3.870 32.056 -30.764 1.000 23.040 176 THR F CA 1
ATOM 15156 C C . THR F 1 164 ? -5.336 32.069 -31.179 1.000 22.369 176 THR F C 1
ATOM 15157 O O . THR F 1 164 ? -6.184 32.631 -30.467 1.000 22.489 176 THR F O 1
ATOM 15161 N N . THR F 1 165 ? -5.628 31.300 -32.249 1.000 20.434 177 THR F N 1
ATOM 15162 C CA . THR F 1 165 ? -6.987 31.152 -32.749 1.000 19.455 177 THR F CA 1
ATOM 15163 C C . THR F 1 165 ? -7.668 29.982 -32.043 1.000 18.133 177 THR F C 1
ATOM 15164 O O . THR F 1 165 ? -7.022 29.110 -31.495 1.000 17.268 177 THR F O 1
ATOM 15168 N N . TRP F 1 166 ? -9.008 29.962 -32.106 1.000 18.162 178 TRP F N 1
ATOM 15169 C CA . TRP F 1 166 ? -9.804 28.918 -31.521 1.000 15.222 178 TRP F CA 1
ATOM 15170 C C . TRP F 1 166 ? -9.669 27.664 -32.367 1.000 14.045 178 TRP F C 1
ATOM 15171 O O . TRP F 1 166 ? -9.768 26.570 -31.832 1.000 13.325 178 TRP F O 1
ATOM 15182 N N . ASP F 1 167 ? -9.621 27.844 -33.688 1.000 13.240 179 ASP F N 1
ATOM 15183 C CA . ASP F 1 167 ? -9.487 26.712 -34.624 1.000 12.648 179 ASP F CA 1
ATOM 15184 C C . ASP F 1 167 ? -8.011 26.515 -35.012 1.000 12.100 179 ASP F C 1
ATOM 15185 O O . ASP F 1 167 ? -7.159 27.376 -34.772 1.000 12.272 179 ASP F O 1
ATOM 15190 N N . ASN F 1 168 ? -7.755 25.405 -35.701 1.000 12.041 180 ASN F N 1
ATOM 15191 C CA . ASN F 1 168 ? -6.459 25.238 -36.366 1.000 11.039 180 ASN F CA 1
ATOM 15192 C C . ASN F 1 168 ? -6.509 26.017 -37.667 1.000 11.300 180 ASN F C 1
ATOM 15193 O O . ASN F 1 168 ? -7.087 25.559 -38.657 1.000 11.171 180 ASN F O 1
ATOM 15198 N N . SER F 1 169 ? -5.928 27.225 -37.640 1.000 11.341 181 SER F N 1
ATOM 15199 C CA . SER F 1 169 ? -5.889 28.138 -38.778 1.000 12.647 181 SER F CA 1
ATOM 15200 C C . SER F 1 169 ? -4.554 28.110 -39.527 1.000 13.253 181 SER F C 1
ATOM 15201 O O . SER F 1 169 ? -4.361 28.915 -40.425 1.000 14.641 181 SER F O 1
ATOM 15204 N N . TRP F 1 170 ? -3.643 27.219 -39.138 1.000 13.537 182 TRP F N 1
ATOM 15205 C CA . TRP F 1 170 ? -2.280 27.174 -39.693 1.000 13.484 182 TRP F CA 1
ATOM 15206 C C . TRP F 1 170 ? -2.166 25.981 -40.659 1.000 13.583 182 TRP F C 1
ATOM 15207 O O . TRP F 1 170 ? -1.682 26.157 -41.793 1.000 13.621 182 TRP F O 1
ATOM 15218 N N . ASP F 1 171 ? -2.685 24.819 -40.273 1.000 11.760 183 ASP F N 1
ATOM 15219 C CA . ASP F 1 171 ? -2.698 23.653 -41.155 1.000 11.933 183 ASP F CA 1
ATOM 15220 C C . ASP F 1 171 ? -3.852 23.736 -42.166 1.000 12.609 183 ASP F C 1
ATOM 15221 O O . ASP F 1 171 ? -3.749 23.214 -43.265 1.000 12.092 183 ASP F O 1
ATOM 15226 N N . PHE F 1 172 ? -4.952 24.383 -41.759 1.000 12.070 184 PHE F N 1
ATOM 15227 C CA . PHE F 1 172 ? -6.199 24.402 -42.521 1.000 11.852 184 PHE F CA 1
ATOM 15228 C C . PHE F 1 172 ? -6.565 25.851 -42.827 1.000 12.162 184 PHE F C 1
ATOM 15229 O O . PHE F 1 172 ? -6.882 26.620 -41.912 1.000 11.735 184 PHE F O 1
ATOM 15237 N N . THR F 1 173 ? -6.420 26.228 -44.108 1.000 12.097 185 THR F N 1
ATOM 15238 C CA . THR F 1 173 ? -6.496 27.618 -44.513 1.000 12.854 185 THR F CA 1
ATOM 15239 C C . THR F 1 173 ? -7.585 27.826 -45.556 1.000 12.649 185 THR F C 1
ATOM 15240 O O . THR F 1 173 ? -7.635 28.871 -46.193 1.000 14.021 185 THR F O 1
ATOM 15244 N N . GLY F 1 174 ? -8.431 26.845 -45.794 1.000 12.597 186 GLY F N 1
ATOM 15245 C CA . GLY F 1 174 ? -9.499 26.946 -46.775 1.000 12.949 186 GLY F CA 1
ATOM 15246 C C . GLY F 1 174 ? -10.883 27.141 -46.138 1.000 13.268 186 GLY F C 1
ATOM 15247 O O . GLY F 1 174 ? -10.998 27.464 -44.958 1.000 12.840 186 GLY F O 1
ATOM 15248 N N . GLU F 1 175 ? -11.909 26.819 -46.922 1.000 13.230 187 GLU F N 1
ATOM 15249 C CA . GLU F 1 175 ? -13.289 26.902 -46.477 1.000 13.701 187 GLU F CA 1
ATOM 15250 C C . GLU F 1 175 ? -13.544 25.888 -45.367 1.000 13.432 187 GLU F C 1
ATOM 15251 O O . GLU F 1 175 ? -13.026 24.765 -45.404 1.000 13.720 187 GLU F O 1
ATOM 15257 N N . LYS F 1 176 ? -14.309 26.303 -44.374 1.000 13.470 188 LYS F N 1
ATOM 15258 C CA . LYS F 1 176 ? -14.542 25.497 -43.183 1.000 13.123 188 LYS F CA 1
ATOM 15259 C C . LYS F 1 176 ? -16.037 25.407 -42.891 1.000 13.017 188 LYS F C 1
ATOM 15260 O O . LYS F 1 176 ? -16.761 26.393 -43.047 1.000 13.258 188 LYS F O 1
ATOM 15266 N N . ASN F 1 177 ? -16.452 24.210 -42.492 1.000 12.335 189 ASN F N 1
ATOM 15267 C CA . ASN F 1 177 ? -17.863 23.943 -42.272 1.000 12.337 189 ASN F CA 1
ATOM 15268 C C . ASN F 1 177 ? -17.946 22.838 -41.209 1.000 11.605 189 ASN F C 1
ATOM 15269 O O . ASN F 1 177 ? -17.827 21.627 -41.485 1.000 10.413 189 ASN F O 1
ATOM 15274 N N . TYR F 1 178 ? -18.184 23.327 -39.981 1.000 11.585 190 TYR F N 1
ATOM 15275 C CA . TYR F 1 178 ? -18.245 22.464 -38.808 1.000 11.328 190 TYR F CA 1
ATOM 15276 C C . TYR F 1 178 ? -19.248 21.310 -38.964 1.000 11.087 190 TYR F C 1
ATOM 15277 O O . TYR F 1 178 ? -19.024 20.241 -38.408 1.000 10.162 190 TYR F O 1
ATOM 15286 N N . ASP F 1 179 ? -20.279 21.505 -39.767 1.000 11.848 191 ASP F N 1
ATOM 15287 C CA . ASP F 1 179 ? -21.282 20.466 -40.001 1.000 12.580 191 ASP F CA 1
ATOM 15288 C C . ASP F 1 179 ? -20.615 19.150 -40.394 1.000 12.078 191 ASP F C 1
ATOM 15289 O O . ASP F 1 179 ? -21.101 18.068 -40.044 1.000 11.181 191 ASP F O 1
ATOM 15294 N N . ARG F 1 180 ? -19.533 19.231 -41.185 1.000 12.139 192 ARG F N 1
ATOM 15295 C CA . ARG F 1 180 ? -18.890 18.018 -41.671 1.000 13.207 192 ARG F CA 1
ATOM 15296 C C . ARG F 1 180 ? -18.185 17.272 -40.543 1.000 11.894 192 ARG F C 1
ATOM 15297 O O . ARG F 1 180 ? -18.274 16.060 -40.469 1.000 13.656 192 ARG F O 1
ATOM 15305 N N . ALA F 1 181 ? -17.450 17.979 -39.689 1.000 11.020 193 ALA F N 1
ATOM 15306 C CA . ALA F 1 181 ? -16.789 17.404 -38.530 1.000 10.512 193 ALA F CA 1
ATOM 15307 C C . ALA F 1 181 ? -17.833 16.879 -37.539 1.000 10.108 193 ALA F C 1
ATOM 15308 O O . ALA F 1 181 ? -17.611 15.871 -36.894 1.000 9.159 193 ALA F O 1
ATOM 15310 N N . PHE F 1 182 ? -18.918 17.616 -37.391 1.000 10.253 194 PHE F N 1
ATOM 15311 C CA . PHE F 1 182 ? -20.000 17.221 -36.498 1.000 10.968 194 PHE F CA 1
ATOM 15312 C C . PHE F 1 182 ? -20.525 15.854 -36.897 1.000 11.383 194 PHE F C 1
ATOM 15313 O O . PHE F 1 182 ? -20.635 14.972 -36.051 1.000 11.036 194 PHE F O 1
ATOM 15321 N N . LYS F 1 183 ? -20.782 15.664 -38.198 1.000 11.633 195 LYS F N 1
ATOM 15322 C CA . LYS F 1 183 ? -21.321 14.409 -38.675 1.000 12.697 195 LYS F CA 1
ATOM 15323 C C . LYS F 1 183 ? -20.318 13.267 -38.622 1.000 11.997 195 LYS F C 1
ATOM 15324 O O . LYS F 1 183 ? -20.690 12.124 -38.290 1.000 11.760 195 LYS F O 1
ATOM 15330 N N . HIS F 1 184 ? -19.075 13.542 -39.001 1.000 11.604 196 HIS F N 1
ATOM 15331 C CA . HIS F 1 184 ? -18.112 12.477 -39.238 1.000 12.962 196 HIS F CA 1
ATOM 15332 C C . HIS F 1 184 ? -17.313 12.116 -37.994 1.000 12.101 196 HIS F C 1
ATOM 15333 O O . HIS F 1 184 ? -16.972 10.933 -37.841 1.000 13.490 196 HIS F O 1
ATOM 15340 N N . LYS F 1 185 ? -17.016 13.079 -37.124 1.000 11.139 197 LYS F N 1
ATOM 15341 C CA . LYS F 1 185 ? -16.186 12.764 -35.962 1.000 10.322 197 LYS F CA 1
ATOM 15342 C C . LYS F 1 185 ? -16.907 13.029 -34.646 1.000 10.115 197 LYS F C 1
ATOM 15343 O O . LYS F 1 185 ? -16.892 12.176 -33.770 1.000 9.635 197 LYS F O 1
ATOM 15349 N N . ILE F 1 186 ? -17.500 14.212 -34.472 1.000 10.142 198 ILE F N 1
ATOM 15350 C CA . ILE F 1 186 ? -17.997 14.636 -33.163 1.000 10.012 198 ILE F CA 1
ATOM 15351 C C . ILE F 1 186 ? -19.130 13.717 -32.710 1.000 10.642 198 ILE F C 1
ATOM 15352 O O . ILE F 1 186 ? -19.046 13.125 -31.622 1.000 11.688 198 ILE F O 1
ATOM 15357 N N . MET F 1 187 ? -20.191 13.606 -33.488 1.000 11.101 199 MET F N 1
ATOM 15358 C CA . MET F 1 187 ? -21.293 12.767 -33.059 1.000 12.371 199 MET F CA 1
ATOM 15359 C C . MET F 1 187 ? -20.873 11.301 -32.955 1.000 11.642 199 MET F C 1
ATOM 15360 O O . MET F 1 187 ? -21.195 10.621 -31.967 1.000 11.340 199 MET F O 1
ATOM 15365 N N . PRO F 1 188 ? -20.159 10.720 -33.922 1.000 11.249 200 PRO F N 1
ATOM 15366 C CA . PRO F 1 188 ? -19.703 9.336 -33.764 1.000 10.621 200 PRO F CA 1
ATOM 15367 C C . PRO F 1 188 ? -18.877 9.095 -32.504 1.000 9.874 200 PRO F C 1
ATOM 15368 O O . PRO F 1 188 ? -19.031 8.051 -31.854 1.000 9.284 200 PRO F O 1
ATOM 15372 N N . GLN F 1 189 ? -17.997 10.020 -32.147 1.000 9.210 201 GLN F N 1
ATOM 15373 C CA . GLN F 1 189 ? -17.155 9.814 -30.954 1.000 9.132 201 GLN F CA 1
ATOM 15374 C C . GLN F 1 189 ? -18.010 9.956 -29.692 1.000 9.876 201 GLN F C 1
ATOM 15375 O O . GLN F 1 189 ? -17.778 9.212 -28.739 1.000 10.081 201 GLN F O 1
ATOM 15381 N N . ILE F 1 190 ? -18.946 10.901 -29.664 1.000 10.184 202 ILE F N 1
ATOM 15382 C CA . ILE F 1 190 ? -19.816 11.012 -28.500 1.000 10.876 202 ILE F CA 1
ATOM 15383 C C . ILE F 1 190 ? -20.591 9.711 -28.321 1.000 11.234 202 ILE F C 1
ATOM 15384 O O . ILE F 1 190 ? -20.740 9.210 -27.197 1.000 11.990 202 ILE F O 1
ATOM 15389 N N . GLU F 1 191 ? -21.036 9.122 -29.429 1.000 11.692 203 GLU F N 1
ATOM 15390 C CA . GLU F 1 191 ? -21.696 7.821 -29.350 1.000 13.306 203 GLU F CA 1
ATOM 15391 C C . GLU F 1 191 ? -20.782 6.740 -28.783 1.000 12.190 203 GLU F C 1
ATOM 15392 O O . GLU F 1 191 ? -21.226 5.929 -27.983 1.000 11.634 203 GLU F O 1
ATOM 15398 N N . GLU F 1 192 ? -19.515 6.741 -29.175 1.000 10.885 204 GLU F N 1
ATOM 15399 C CA . GLU F 1 192 ? -18.552 5.786 -28.631 1.000 11.271 204 GLU F CA 1
ATOM 15400 C C . GLU F 1 192 ? -18.413 5.938 -27.128 1.000 10.886 204 GLU F C 1
ATOM 15401 O O . GLU F 1 192 ? -18.518 4.960 -26.411 1.000 11.622 204 GLU F O 1
ATOM 15407 N N . ILE F 1 193 ? -18.117 7.147 -26.658 1.000 10.895 205 ILE F N 1
ATOM 15408 C CA . ILE F 1 193 ? -17.770 7.296 -25.249 1.000 10.502 205 ILE F CA 1
ATOM 15409 C C . ILE F 1 193 ? -19.012 7.065 -24.371 1.000 11.210 205 ILE F C 1
ATOM 15410 O O . ILE F 1 193 ? -18.886 6.606 -23.216 1.000 11.335 205 ILE F O 1
ATOM 15415 N N . MET F 1 194 ? -20.204 7.354 -24.892 1.000 12.031 206 MET F N 1
ATOM 15416 C CA . MET F 1 194 ? -21.445 7.178 -24.131 1.000 12.394 206 MET F CA 1
ATOM 15417 C C . MET F 1 194 ? -21.994 5.765 -24.319 1.000 12.572 206 MET F C 1
ATOM 15418 O O . MET F 1 194 ? -23.035 5.419 -23.743 1.000 13.458 206 MET F O 1
ATOM 15423 N N . SER F 1 195 ? -21.293 4.906 -25.085 1.000 12.022 207 SER F N 1
ATOM 15424 C CA . SER F 1 195 ? -21.710 3.521 -25.268 1.000 13.169 207 SER F CA 1
ATOM 15425 C C . SER F 1 195 ? -20.760 2.512 -24.595 1.000 12.973 207 SER F C 1
ATOM 15426 O O . SER F 1 195 ? -21.213 1.427 -24.215 1.000 13.302 207 SER F O 1
ATOM 15429 N N . ASN F 1 196 ? -19.449 2.806 -24.576 1.000 11.786 208 ASN F N 1
ATOM 15430 C CA . ASN F 1 196 ? -18.473 1.735 -24.416 1.000 12.076 208 ASN F CA 1
ATOM 15431 C C . ASN F 1 196 ? -17.827 1.664 -23.022 1.000 12.278 208 ASN F C 1
ATOM 15432 O O . ASN F 1 196 ? -17.017 0.776 -22.807 1.000 12.571 208 ASN F O 1
ATOM 15437 N N . TYR F 1 197 ? -18.240 2.510 -22.065 1.000 12.032 209 TYR F N 1
ATOM 15438 C CA . TYR F 1 197 ? -17.545 2.697 -20.797 1.000 11.951 209 TYR F CA 1
ATOM 15439 C C . TYR F 1 197 ? -18.468 2.604 -19.588 1.000 13.302 209 TYR F C 1
ATOM 15440 O O . TYR F 1 197 ? -18.147 3.126 -18.515 1.000 14.104 209 TYR F O 1
ATOM 15449 N N . GLY F 1 198 ? -19.594 1.904 -19.740 1.000 13.875 210 GLY F N 1
ATOM 15450 C CA . GLY F 1 198 ? -20.561 1.739 -18.655 1.000 14.334 210 GLY F CA 1
ATOM 15451 C C . GLY F 1 198 ? -21.365 3.023 -18.427 1.000 14.391 210 GLY F C 1
ATOM 15452 O O . GLY F 1 198 ? -21.447 3.923 -19.267 1.000 14.502 210 GLY F O 1
ATOM 15453 N N . GLU F 1 199 ? -21.985 3.066 -17.254 1.000 15.102 211 GLU F N 1
ATOM 15454 C CA . GLU F 1 199 ? -22.840 4.150 -16.855 1.000 16.344 211 GLU F CA 1
ATOM 15455 C C . GLU F 1 199 ? -22.011 5.425 -16.696 1.000 15.213 211 GLU F C 1
ATOM 15456 O O . GLU F 1 199 ? -21.032 5.470 -15.951 1.000 13.927 211 GLU F O 1
ATOM 15462 N N . ILE F 1 200 ? -22.482 6.489 -17.362 1.000 14.311 212 ILE F N 1
ATOM 15463 C CA . ILE F 1 200 ? -21.855 7.798 -17.303 1.000 13.456 212 ILE F CA 1
ATOM 15464 C C . ILE F 1 200 ? -22.775 8.720 -16.539 1.000 14.700 212 ILE F C 1
ATOM 15465 O O . ILE F 1 200 ? -23.948 8.840 -16.890 1.000 15.347 212 ILE F O 1
ATOM 15470 N N . SER F 1 201 ? -22.244 9.373 -15.499 1.000 14.820 213 SER F N 1
ATOM 15471 C CA . SER F 1 201 ? -23.032 10.189 -14.584 1.000 15.053 213 SER F CA 1
ATOM 15472 C C . SER F 1 201 ? -22.982 11.676 -14.928 1.000 14.507 213 SER F C 1
ATOM 15473 O O . SER F 1 201 ? -23.927 12.360 -14.583 1.000 14.828 213 SER F O 1
ATOM 15476 N N . VAL F 1 202 ? -21.910 12.134 -15.574 1.000 14.019 214 VAL F N 1
ATOM 15477 C CA . VAL F 1 202 ? -21.732 13.538 -15.944 1.000 15.193 214 VAL F CA 1
ATOM 15478 C C . VAL F 1 202 ? -21.153 13.609 -17.358 1.000 13.311 214 VAL F C 1
ATOM 15479 O O . VAL F 1 202 ? -20.229 12.873 -17.686 1.000 12.473 214 VAL F O 1
ATOM 15483 N N . ALA F 1 203 ? -21.722 14.498 -18.188 1.000 13.491 215 ALA F N 1
ATOM 15484 C CA . ALA F 1 203 ? -21.133 14.828 -19.480 1.000 13.310 215 ALA F CA 1
ATOM 15485 C C . ALA F 1 203 ? -20.705 16.292 -19.458 1.000 14.147 215 ALA F C 1
ATOM 15486 O O . ALA F 1 203 ? -21.536 17.154 -19.212 1.000 16.621 215 ALA F O 1
ATOM 15488 N N . TRP F 1 204 ? -19.437 16.527 -19.710 1.000 13.727 216 TRP F N 1
ATOM 15489 C CA . TRP F 1 204 ? -18.814 17.842 -19.595 1.000 14.081 216 TRP F CA 1
ATOM 15490 C C . TRP F 1 204 ? -18.370 18.293 -20.988 1.000 13.908 216 TRP F C 1
ATOM 15491 O O . TRP F 1 204 ? -17.367 17.789 -21.541 1.000 14.521 216 TRP F O 1
ATOM 15502 N N . PHE F 1 205 ? -19.175 19.156 -21.585 1.000 13.826 217 PHE F N 1
ATOM 15503 C CA . PHE F 1 205 ? -18.858 19.736 -22.895 1.000 13.902 217 PHE F CA 1
ATOM 15504 C C . PHE F 1 205 ? -18.384 21.174 -22.698 1.000 16.338 217 PHE F C 1
ATOM 15505 O O . PHE F 1 205 ? -18.716 21.816 -21.688 1.000 20.763 217 PHE F O 1
ATOM 15513 N N . ASN F 1 206 ? -17.877 21.802 -23.768 1.000 15.473 218 ASN F N 1
ATOM 15514 C CA . ASN F 1 206 ? -17.528 23.195 -23.741 1.000 16.896 218 ASN F CA 1
ATOM 15515 C C . ASN F 1 206 ? -18.723 24.120 -24.053 1.000 17.882 218 ASN F C 1
ATOM 15516 O O . ASN F 1 206 ? -19.749 23.702 -24.603 1.000 16.796 218 ASN F O 1
ATOM 15521 N N . VAL F 1 207 ? -18.546 25.420 -23.737 1.000 19.384 219 VAL F N 1
ATOM 15522 C CA . VAL F 1 207 ? -19.360 26.498 -24.273 1.000 21.162 219 VAL F CA 1
ATOM 15523 C C . VAL F 1 207 ? -19.199 26.474 -25.792 1.000 20.027 219 VAL F C 1
ATOM 15524 O O . VAL F 1 207 ? -18.084 26.478 -26.338 1.000 20.098 219 VAL F O 1
ATOM 15528 N N . PRO F 1 208 ? -20.319 26.390 -26.540 1.000 21.631 220 PRO F N 1
ATOM 15529 C CA . PRO F 1 208 ? -20.264 26.345 -28.011 1.000 22.177 220 PRO F CA 1
ATOM 15530 C C . PRO F 1 208 ? -19.905 27.682 -28.658 1.000 21.495 220 PRO F C 1
ATOM 15531 O O . PRO F 1 208 ? -20.400 28.688 -28.211 1.000 23.632 220 PRO F O 1
ATOM 15535 N N . MET F 1 209 ? -18.799 27.699 -29.404 1.000 20.772 221 MET F N 1
ATOM 15536 C CA . MET F 1 209 ? -18.385 28.851 -30.198 1.000 22.894 221 MET F CA 1
ATOM 15537 C C . MET F 1 209 ? -19.006 28.775 -31.599 1.000 19.536 221 MET F C 1
ATOM 15538 O O . MET F 1 209 ? -19.106 29.784 -32.274 1.000 20.578 221 MET F O 1
ATOM 15543 N N . THR F 1 210 ? -19.306 27.544 -32.088 1.000 16.688 222 THR F N 1
ATOM 15544 C CA . THR F 1 210 ? -19.608 27.305 -33.479 1.000 15.834 222 THR F CA 1
ATOM 15545 C C . THR F 1 210 ? -20.920 26.532 -33.709 1.000 16.692 222 THR F C 1
ATOM 15546 O O . THR F 1 210 ? -21.558 26.676 -34.741 1.000 17.566 222 THR F O 1
ATOM 15550 N N . LEU F 1 211 ? -21.290 25.637 -32.814 1.000 16.570 223 LEU F N 1
ATOM 15551 C CA . LEU F 1 211 ? -22.443 24.772 -33.042 1.000 17.723 223 LEU F CA 1
ATOM 15552 C C . LEU F 1 211 ? -23.724 25.582 -33.113 1.000 19.517 223 LEU F C 1
ATOM 15553 O O . LEU F 1 211 ? -23.914 26.548 -32.365 1.000 22.880 223 LEU F O 1
ATOM 15558 N N . SER F 1 212 ? -24.644 25.094 -33.942 1.000 17.853 224 SER F N 1
ATOM 15559 C CA . SER F 1 212 ? -26.016 25.560 -33.946 1.000 18.954 224 SER F CA 1
ATOM 15560 C C . SER F 1 212 ? -26.773 25.020 -32.715 1.000 19.190 224 SER F C 1
ATOM 15561 O O . SER F 1 212 ? -26.385 24.057 -32.051 1.000 16.734 224 SER F O 1
ATOM 15564 N N . ASP F 1 213 ? -27.920 25.666 -32.473 1.000 21.065 225 ASP F N 1
ATOM 15565 C CA . ASP F 1 213 ? -28.864 25.202 -31.466 1.000 24.129 225 ASP F CA 1
ATOM 15566 C C . ASP F 1 213 ? -29.233 23.733 -31.714 1.000 21.673 225 ASP F C 1
ATOM 15567 O O . ASP F 1 213 ? -29.260 22.916 -30.792 1.000 21.352 225 ASP F O 1
ATOM 15572 N N . GLU F 1 214 ? -29.480 23.402 -32.982 1.000 21.202 226 GLU F N 1
ATOM 15573 C CA . GLU F 1 214 ? -29.866 22.058 -33.372 1.000 22.835 226 GLU F CA 1
ATOM 15574 C C . GLU F 1 214 ? -28.750 21.048 -33.073 1.000 19.732 226 GLU F C 1
ATOM 15575 O O . GLU F 1 214 ? -29.016 19.929 -32.629 1.000 18.914 226 GLU F O 1
ATOM 15581 N N . GLN F 1 215 ? -27.500 21.441 -33.339 1.000 17.217 227 GLN F N 1
ATOM 15582 C CA . GLN F 1 215 ? -26.366 20.572 -33.075 1.000 15.470 227 GLN F CA 1
ATOM 15583 C C . GLN F 1 215 ? -26.202 20.344 -31.566 1.000 15.256 227 GLN F C 1
ATOM 15584 O O . GLN F 1 215 ? -25.972 19.223 -31.127 1.000 14.044 227 GLN F O 1
ATOM 15590 N N . SER F 1 216 ? -26.344 21.413 -30.774 1.000 15.835 228 SER F N 1
ATOM 15591 C CA . SER F 1 216 ? -26.291 21.254 -29.329 1.000 15.796 228 SER F CA 1
ATOM 15592 C C . SER F 1 216 ? -27.409 20.323 -28.854 1.000 16.422 228 SER F C 1
ATOM 15593 O O . SER F 1 216 ? -27.198 19.471 -27.982 1.000 16.353 228 SER F O 1
ATOM 15596 N N . GLN F 1 217 ? -28.593 20.475 -29.427 1.000 17.837 229 GLN F N 1
ATOM 15597 C CA . GLN F 1 217 ? -29.740 19.644 -29.057 1.000 20.017 229 GLN F CA 1
ATOM 15598 C C . GLN F 1 217 ? -29.491 18.188 -29.423 1.000 17.755 229 GLN F C 1
ATOM 15599 O O . GLN F 1 217 ? -29.863 17.265 -28.677 1.000 17.704 229 GLN F O 1
ATOM 15605 N N . THR F 1 218 ? -28.909 17.963 -30.603 1.000 16.377 230 THR F N 1
ATOM 15606 C CA . THR F 1 218 ? -28.593 16.613 -31.057 1.000 15.540 230 THR F CA 1
ATOM 15607 C C . THR F 1 218 ? -27.653 15.946 -30.070 1.000 14.954 230 THR F C 1
ATOM 15608 O O . THR F 1 218 ? -27.794 14.788 -29.757 1.000 14.289 230 THR F O 1
ATOM 15612 N N . ILE F 1 219 ? -26.638 16.663 -29.579 1.000 14.425 231 ILE F N 1
ATOM 15613 C CA . ILE F 1 219 ? -25.756 16.108 -28.560 1.000 14.073 231 ILE F CA 1
ATOM 15614 C C . ILE F 1 219 ? -26.568 15.770 -27.298 1.000 14.669 231 ILE F C 1
ATOM 15615 O O . ILE F 1 219 ? -26.408 14.696 -26.734 1.000 14.373 231 ILE F O 1
ATOM 15620 N N . TYR F 1 220 ? -27.348 16.736 -26.809 1.000 15.893 232 TYR F N 1
ATOM 15621 C CA . TYR F 1 220 ? -28.134 16.492 -25.602 1.000 16.653 232 TYR F CA 1
ATOM 15622 C C . TYR F 1 220 ? -28.965 15.201 -25.774 1.000 16.864 232 TYR F C 1
ATOM 15623 O O . TYR F 1 220 ? -28.937 14.330 -24.920 1.000 16.959 232 TYR F O 1
ATOM 15632 N N . ASP F 1 221 ? -29.681 15.094 -26.891 1.000 17.183 233 ASP F N 1
ATOM 15633 C CA . ASP F 1 221 ? -30.578 13.969 -27.109 1.000 18.101 233 ASP F CA 1
ATOM 15634 C C . ASP F 1 221 ? -29.804 12.647 -27.199 1.000 17.213 233 ASP F C 1
ATOM 15635 O O . ASP F 1 221 ? -30.302 11.617 -26.717 1.000 17.050 233 ASP F O 1
ATOM 15640 N N . THR F 1 222 ? -28.652 12.667 -27.870 1.000 15.633 234 THR F N 1
ATOM 15641 C CA . THR F 1 222 ? -27.834 11.484 -28.029 1.000 15.129 234 THR F CA 1
ATOM 15642 C C . THR F 1 222 ? -27.325 11.017 -26.671 1.000 15.397 234 THR F C 1
ATOM 15643 O O . THR F 1 222 ? -27.370 9.827 -26.358 1.000 14.226 234 THR F O 1
ATOM 15647 N N . VAL F 1 223 ? -26.816 11.957 -25.869 1.000 14.900 235 VAL F N 1
ATOM 15648 C CA . VAL F 1 223 ? -26.348 11.586 -24.542 1.000 15.066 235 VAL F CA 1
ATOM 15649 C C . VAL F 1 223 ? -27.468 10.939 -23.723 1.000 15.275 235 VAL F C 1
ATOM 15650 O O . VAL F 1 223 ? -27.272 9.881 -23.106 1.000 15.742 235 VAL F O 1
ATOM 15654 N N . LYS F 1 224 ? -28.648 11.564 -23.712 1.000 16.341 236 LYS F N 1
ATOM 15655 C CA . LYS F 1 224 ? -29.747 11.041 -22.912 1.000 17.212 236 LYS F CA 1
ATOM 15656 C C . LYS F 1 224 ? -30.220 9.680 -23.429 1.000 17.880 236 LYS F C 1
ATOM 15657 O O . LYS F 1 224 ? -30.678 8.839 -22.642 1.000 18.290 236 LYS F O 1
ATOM 15663 N N . ARG F 1 225 ? -30.176 9.496 -24.753 1.000 18.318 237 ARG F N 1
ATOM 15664 C CA . ARG F 1 225 ? -30.601 8.236 -25.333 1.000 19.191 237 ARG F CA 1
ATOM 15665 C C . ARG F 1 225 ? -29.699 7.112 -24.838 1.000 17.940 237 ARG F C 1
ATOM 15666 O O . ARG F 1 225 ? -30.211 6.060 -24.445 1.000 17.868 237 ARG F O 1
ATOM 15674 N N . LEU F 1 226 ? -28.385 7.346 -24.849 1.000 16.329 238 LEU F N 1
ATOM 15675 C CA . LEU F 1 226 ? -27.419 6.301 -24.522 1.000 16.203 238 LEU F CA 1
ATOM 15676 C C . LEU F 1 226 ? -27.205 6.190 -23.023 1.000 16.006 238 LEU F C 1
ATOM 15677 O O . LEU F 1 226 ? -26.856 5.117 -22.522 1.000 16.724 238 LEU F O 1
ATOM 15682 N N . GLN F 1 227 ? -27.411 7.309 -22.310 1.000 16.109 239 GLN F N 1
ATOM 15683 C CA . GLN F 1 227 ? -27.087 7.407 -20.885 1.000 15.656 239 GLN F CA 1
ATOM 15684 C C . GLN F 1 227 ? -28.209 8.189 -20.213 1.000 16.864 239 GLN F C 1
ATOM 15685 O O . GLN F 1 227 ? -28.063 9.355 -19.889 1.000 16.176 239 GLN F O 1
ATOM 15691 N N . PRO F 1 228 ? -29.372 7.559 -19.983 1.000 17.558 240 PRO F N 1
ATOM 15692 C CA . PRO F 1 228 ? -30.560 8.268 -19.496 1.000 19.152 240 PRO F CA 1
ATOM 15693 C C . PRO F 1 228 ? -30.382 9.010 -18.174 1.000 19.948 240 PRO F C 1
ATOM 15694 O O . PRO F 1 228 ? -31.085 9.995 -17.971 1.000 20.323 240 PRO F O 1
ATOM 15698 N N . ASP F 1 229 ? -29.416 8.597 -17.341 1.000 20.894 241 ASP F N 1
ATOM 15699 C CA . ASP F 1 229 ? -29.233 9.212 -16.034 1.000 23.360 241 ASP F CA 1
ATOM 15700 C C . ASP F 1 229 ? -28.048 10.178 -16.022 1.000 21.560 241 ASP F C 1
ATOM 15701 O O . ASP F 1 229 ? -27.715 10.720 -14.974 1.000 22.337 241 ASP F O 1
ATOM 15706 N N . CYS F 1 230 ? -27.403 10.398 -17.179 1.000 19.483 242 CYS F N 1
ATOM 15707 C CA . CYS F 1 230 ? -26.240 11.266 -17.250 1.000 18.185 242 CYS F CA 1
ATOM 15708 C C . CYS F 1 230 ? -26.665 12.721 -17.118 1.000 18.489 242 CYS F C 1
ATOM 15709 O O . CYS F 1 230 ? -27.530 13.172 -17.831 1.000 18.712 242 CYS F O 1
ATOM 15712 N N . LEU F 1 231 ? -25.989 13.486 -16.252 1.000 18.654 243 LEU F N 1
ATOM 15713 C CA . LEU F 1 231 ? -26.241 14.903 -16.090 1.000 19.101 243 LEU F CA 1
ATOM 15714 C C . LEU F 1 231 ? -25.458 15.701 -17.131 1.000 19.500 243 LEU F C 1
ATOM 15715 O O . LEU F 1 231 ? -24.265 15.530 -17.258 1.000 18.080 243 LEU F O 1
ATOM 15720 N N . ILE F 1 232 ? -26.195 16.628 -17.759 1.000 20.531 244 ILE F N 1
ATOM 15721 C CA . ILE F 1 232 ? -25.667 17.614 -18.665 1.000 23.078 244 ILE F CA 1
ATOM 15722 C C . ILE F 1 232 ? -25.692 18.981 -17.980 1.000 23.626 244 ILE F C 1
ATOM 15723 O O . ILE F 1 232 ? -26.585 19.346 -17.244 1.000 27.462 244 ILE F O 1
ATOM 15728 N N . ASN F 1 233 ? -24.585 19.666 -18.082 1.000 25.576 245 ASN F N 1
ATOM 15729 C CA . ASN F 1 233 ? -24.555 20.963 -17.411 1.000 28.112 245 ASN F CA 1
ATOM 15730 C C . ASN F 1 233 ? -24.830 22.060 -18.444 1.000 30.386 245 ASN F C 1
ATOM 15731 O O . ASN F 1 233 ? -24.806 21.847 -19.682 1.000 31.871 245 ASN F O 1
ATOM 15736 N N . SER F 1 234 ? -24.942 23.290 -17.876 1.000 28.022 246 SER F N 1
ATOM 15737 C CA . SER F 1 234 ? -25.415 24.470 -18.552 1.000 28.052 246 SER F CA 1
ATOM 15738 C C . SER F 1 234 ? -24.429 24.935 -19.645 1.000 27.376 246 SER F C 1
ATOM 15739 O O . SER F 1 234 ? -24.830 25.706 -20.519 1.000 28.634 246 SER F O 1
ATOM 15742 N N . ARG F 1 235 ? -23.187 24.451 -19.658 1.000 28.544 247 ARG F N 1
ATOM 15743 C CA . ARG F 1 235 ? -22.264 24.911 -20.668 1.000 28.107 247 ARG F CA 1
ATOM 15744 C C . ARG F 1 235 ? -22.705 24.524 -22.065 1.000 26.011 247 ARG F C 1
ATOM 15745 O O . ARG F 1 235 ? -22.344 25.256 -22.979 1.000 22.415 247 ARG F O 1
ATOM 15753 N N . LEU F 1 236 ? -23.412 23.395 -22.194 1.000 25.891 248 LEU F N 1
ATOM 15754 C CA . LEU F 1 236 ? -23.572 22.770 -23.506 1.000 25.583 248 LEU F CA 1
ATOM 15755 C C . LEU F 1 236 ? -24.282 23.753 -24.440 1.000 24.260 248 LEU F C 1
ATOM 15756 O O . LEU F 1 236 ? -24.080 23.704 -25.656 1.000 26.462 248 LEU F O 1
ATOM 15761 N N . GLY F 1 237 ? -25.168 24.577 -23.846 1.000 28.313 249 GLY F N 1
ATOM 15762 C CA . GLY F 1 237 ? -25.774 25.664 -24.608 1.000 29.779 249 GLY F CA 1
ATOM 15763 C C . GLY F 1 237 ? -27.113 25.337 -25.268 1.000 31.979 249 GLY F C 1
ATOM 15764 O O . GLY F 1 237 ? -27.815 26.240 -25.755 1.000 31.891 249 GLY F O 1
ATOM 15765 N N . ASN F 1 238 ? -27.541 24.076 -25.171 1.000 28.832 250 ASN F N 1
ATOM 15766 C CA . ASN F 1 238 ? -28.803 23.655 -25.768 1.000 29.822 250 ASN F CA 1
ATOM 15767 C C . ASN F 1 238 ? -30.006 24.298 -25.079 1.000 33.200 250 ASN F C 1
ATOM 15768 O O . ASN F 1 238 ? -31.088 24.169 -25.631 1.000 33.647 250 ASN F O 1
ATOM 15773 N N . GLY F 1 239 ? -29.858 24.907 -23.890 1.000 33.535 251 GLY F N 1
ATOM 15774 C CA . GLY F 1 239 ? -31.013 25.544 -23.268 1.000 36.415 251 GLY F CA 1
ATOM 15775 C C . GLY F 1 239 ? -31.809 24.588 -22.373 1.000 39.746 251 GLY F C 1
ATOM 15776 O O . GLY F 1 239 ? -32.793 24.980 -21.747 1.000 35.736 251 GLY F O 1
ATOM 15777 N N . ARG F 1 240 ? -31.335 23.348 -22.213 1.000 36.518 252 ARG F N 1
ATOM 15778 C CA . ARG F 1 240 ? -31.921 22.358 -21.310 1.000 38.160 252 ARG F CA 1
ATOM 15779 C C . ARG F 1 240 ? -30.701 21.713 -20.601 1.000 35.280 252 ARG F C 1
ATOM 15780 O O . ARG F 1 240 ? -29.672 21.381 -21.217 1.000 31.170 252 ARG F O 1
ATOM 15788 N N . TYR F 1 241 ? -30.728 21.645 -19.263 1.000 32.793 253 TYR F N 1
ATOM 15789 C CA . TYR F 1 241 ? -29.581 21.139 -18.510 1.000 30.170 253 TYR F CA 1
ATOM 15790 C C . TYR F 1 241 ? -30.050 20.719 -17.121 1.000 30.197 253 TYR F C 1
ATOM 15791 O O . TYR F 1 241 ? -31.121 21.103 -16.638 1.000 29.724 253 TYR F O 1
ATOM 15800 N N . ASP F 1 242 ? -29.185 19.946 -16.471 1.000 28.374 254 ASP F N 1
ATOM 15801 C CA . ASP F 1 242 ? -29.482 19.340 -15.175 1.000 27.778 254 ASP F CA 1
ATOM 15802 C C . ASP F 1 242 ? -28.771 20.108 -14.080 1.000 27.878 254 ASP F C 1
ATOM 15803 O O . ASP F 1 242 ? -29.251 20.106 -12.942 1.000 29.568 254 ASP F O 1
ATOM 15808 N N . TYR F 1 243 ? -27.657 20.769 -14.411 1.000 28.592 255 TYR F N 1
ATOM 15809 C CA . TYR F 1 243 ? -26.936 21.531 -13.410 1.000 26.648 255 TYR F CA 1
ATOM 15810 C C . TYR F 1 243 ? -26.227 22.682 -14.086 1.000 26.843 255 TYR F C 1
ATOM 15811 O O . TYR F 1 243 ? -25.931 22.665 -15.271 1.000 22.962 255 TYR F O 1
ATOM 15820 N N . VAL F 1 244 ? -25.954 23.698 -13.273 1.000 27.656 256 VAL F N 1
ATOM 15821 C CA . VAL F 1 244 ? -25.294 24.908 -13.717 1.000 27.847 256 VAL F CA 1
ATOM 15822 C C . VAL F 1 244 ? -23.790 24.799 -13.464 1.000 27.640 256 VAL F C 1
ATOM 15823 O O . VAL F 1 244 ? -23.370 24.590 -12.334 1.000 25.118 256 VAL F O 1
ATOM 15827 N N . SER F 1 245 ? -23.011 24.957 -14.533 1.000 24.493 257 SER F N 1
ATOM 15828 C CA . SER F 1 245 ? -21.571 25.071 -14.481 1.000 28.037 257 SER F CA 1
ATOM 15829 C C . SER F 1 245 ? -21.250 26.548 -14.274 1.000 30.037 257 SER F C 1
ATOM 15830 O O . SER F 1 245 ? -21.361 27.339 -15.194 1.000 30.252 257 SER F O 1
ATOM 15833 N N . LEU F 1 246 ? -20.914 26.910 -13.038 1.000 30.696 258 LEU F N 1
ATOM 15834 C CA . LEU F 1 246 ? -20.522 28.266 -12.681 1.000 33.799 258 LEU F CA 1
ATOM 15835 C C . LEU F 1 246 ? -19.079 28.472 -13.145 1.000 38.875 258 LEU F C 1
ATOM 15836 O O . LEU F 1 246 ? -18.498 27.581 -13.755 1.000 45.364 258 LEU F O 1
ATOM 15841 N N . GLY 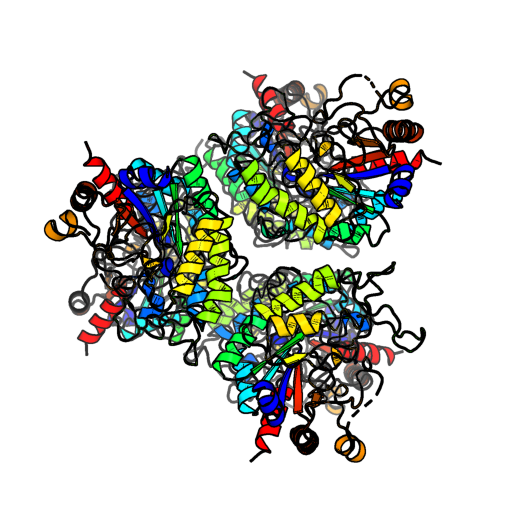F 1 247 ? -18.507 29.645 -12.820 1.000 51.945 259 GLY F N 1
ATOM 15842 C CA . GLY F 1 247 ? -17.324 30.181 -13.470 1.000 63.740 259 GLY F CA 1
ATOM 15843 C C . GLY F 1 247 ? -16.076 29.312 -13.307 1.000 81.165 259 GLY F C 1
ATOM 15844 O O . GLY F 1 247 ? -15.892 28.663 -12.275 1.000 99.207 259 GLY F O 1
ATOM 15845 N N . ASP F 1 248 ? -15.226 29.356 -14.350 1.000 80.581 260 ASP F N 1
ATOM 15846 C CA . ASP F 1 248 ? -14.137 28.419 -14.614 1.000 81.873 260 ASP F CA 1
ATOM 15847 C C . ASP F 1 248 ? -13.091 28.435 -13.487 1.000 80.159 260 ASP F C 1
ATOM 15848 O O . ASP F 1 248 ? -12.452 29.489 -13.314 1.000 78.598 260 ASP F O 1
ATOM 15853 N N . GLY F 1 281 ? -31.709 23.263 -8.463 1.000 47.305 293 GLY F N 1
ATOM 15854 C CA . GLY F 1 281 ? -30.790 23.759 -7.416 1.000 45.444 293 GLY F CA 1
ATOM 15855 C C . GLY F 1 281 ? -29.462 22.983 -7.416 1.000 40.199 293 GLY F C 1
ATOM 15856 O O . GLY F 1 281 ? -28.923 22.704 -6.340 1.000 45.056 293 GLY F O 1
ATOM 15857 N N . LEU F 1 282 ? -28.934 22.654 -8.599 1.000 35.153 294 LEU F N 1
ATOM 15858 C CA . LEU F 1 282 ? -27.654 21.948 -8.682 1.000 33.578 294 LEU F CA 1
ATOM 15859 C C . LEU F 1 282 ? -26.626 22.847 -9.372 1.000 29.154 294 LEU F C 1
ATOM 15860 O O . LEU F 1 282 ? -26.894 23.406 -10.437 1.000 25.564 294 LEU F O 1
ATOM 15865 N N . TYR F 1 283 ? -25.409 22.892 -8.802 1.000 25.600 295 TYR F N 1
ATOM 15866 C CA . TYR F 1 283 ? -24.367 23.784 -9.284 1.000 25.620 295 TYR F CA 1
ATOM 15867 C C . TYR F 1 283 ? -22.986 23.128 -9.143 1.000 22.101 295 TYR F C 1
ATOM 15868 O O . TYR F 1 283 ? -22.816 22.324 -8.247 1.000 22.377 295 TYR F O 1
ATOM 15877 N N . GLU F 1 284 ? -22.044 23.524 -9.978 1.000 19.905 296 GLU F N 1
ATOM 15878 C CA . GLU F 1 284 ? -20.682 23.020 -9.903 1.000 19.160 296 GLU F CA 1
ATOM 15879 C C . GLU F 1 284 ? -19.714 24.092 -10.408 1.000 19.756 296 GLU F C 1
ATOM 15880 O O . GLU F 1 284 ? -19.899 24.642 -11.517 1.000 21.191 296 GLU F O 1
ATOM 15886 N N . THR F 1 285 ? -18.642 24.279 -9.618 1.000 19.076 297 THR F N 1
ATOM 15887 C CA . THR F 1 285 ? -17.509 25.078 -10.040 1.000 20.286 297 THR F CA 1
ATOM 15888 C C . THR F 1 285 ? -16.328 24.137 -10.227 1.000 18.322 297 THR F C 1
ATOM 15889 O O . THR F 1 285 ? -15.983 23.371 -9.309 1.000 17.652 297 THR F O 1
ATOM 15893 N N . ALA F 1 286 ? -15.761 24.173 -11.431 1.000 17.111 298 ALA F N 1
ATOM 15894 C CA . ALA F 1 286 ? -14.520 23.493 -11.752 1.000 17.136 298 ALA F CA 1
ATOM 15895 C C . ALA F 1 286 ? -13.349 24.430 -11.477 1.000 17.882 298 ALA F C 1
ATOM 15896 O O . ALA F 1 286 ? -13.428 25.649 -11.684 1.000 18.190 298 ALA F O 1
ATOM 15898 N N . GLY F 1 287 ? -12.280 23.845 -10.920 1.000 15.882 299 GLY F N 1
ATOM 15899 C CA . GLY F 1 287 ? -11.076 24.607 -10.562 1.000 15.906 299 GLY F CA 1
ATOM 15900 C C . GLY F 1 287 ? -9.818 23.749 -10.717 1.000 15.472 299 GLY F C 1
ATOM 15901 O O . GLY F 1 287 ? -9.938 22.538 -10.924 1.000 14.874 299 GLY F O 1
ATOM 15902 N N A THR F 1 288 ? -8.650 24.407 -10.665 0.500 15.911 300 THR F N 1
ATOM 15903 N N B THR F 1 288 ? -8.641 24.360 -10.682 0.500 15.904 300 THR F N 1
ATOM 15904 C CA A THR F 1 288 ? -7.345 23.776 -10.774 0.500 15.842 300 THR F CA 1
ATOM 15905 C CA B THR F 1 288 ? -7.438 23.547 -10.717 0.500 15.812 300 THR F CA 1
ATOM 15906 C C A THR F 1 288 ? -6.557 23.954 -9.481 0.500 15.594 300 THR F C 1
ATOM 15907 C C B THR F 1 288 ? -6.545 23.927 -9.551 0.500 15.579 300 THR F C 1
ATOM 15908 O O A THR F 1 288 ? -6.833 24.868 -8.711 0.500 16.533 300 THR F O 1
ATOM 15909 O O B THR F 1 288 ? -6.768 24.928 -8.912 0.500 16.569 300 THR F O 1
ATOM 15916 N N . ILE F 1 289 ? -5.560 23.077 -9.237 1.000 15.431 301 ILE F N 1
ATOM 15917 C CA . ILE F 1 289 ? -4.772 23.212 -8.017 1.000 16.152 301 ILE F CA 1
ATOM 15918 C C . ILE F 1 289 ? -3.671 24.262 -8.206 1.000 16.465 301 ILE F C 1
ATOM 15919 O O . ILE F 1 289 ? -3.510 25.137 -7.379 1.000 17.366 301 ILE F O 1
ATOM 15924 N N . ASN F 1 290 ? -2.951 24.208 -9.320 1.000 15.651 302 ASN F N 1
ATOM 15925 C CA . ASN F 1 290 ? -2.150 25.354 -9.765 1.000 17.214 302 ASN F CA 1
ATOM 15926 C C . ASN F 1 290 ? -2.999 26.178 -10.742 1.000 17.172 302 ASN F C 1
ATOM 15927 O O . ASN F 1 290 ? -4.210 26.252 -10.532 1.000 18.565 302 ASN F O 1
ATOM 15932 N N . ASP F 1 291 ? -2.391 26.798 -11.765 1.000 18.147 303 ASP F N 1
ATOM 15933 C CA . ASP F 1 291 ? -3.122 27.717 -12.639 1.000 19.128 303 ASP F CA 1
ATOM 15934 C C . ASP F 1 291 ? -3.348 27.130 -14.045 1.000 17.432 303 ASP F C 1
ATOM 15935 O O . ASP F 1 291 ? -3.881 27.795 -14.968 1.000 18.455 303 ASP F O 1
ATOM 15940 N N . SER F 1 292 ? -2.908 25.882 -14.285 1.000 16.893 304 SER F N 1
ATOM 15941 C CA . SER F 1 292 ? -3.061 25.213 -15.564 1.000 15.651 304 SER F CA 1
ATOM 15942 C C . SER F 1 292 ? -4.024 24.046 -15.401 1.000 14.641 304 SER F C 1
ATOM 15943 O O . SER F 1 292 ? -4.100 23.463 -14.315 1.000 13.729 304 SER F O 1
ATOM 15946 N N . TRP F 1 293 ? -4.687 23.671 -16.499 1.000 13.766 305 TRP F N 1
ATOM 15947 C CA . TRP F 1 293 ? -5.489 22.453 -16.531 1.000 14.299 305 TRP F CA 1
ATOM 15948 C C . TRP F 1 293 ? -4.597 21.263 -16.854 1.000 12.284 305 TRP F C 1
ATOM 15949 O O . TRP F 1 293 ? -4.522 20.312 -16.091 1.000 11.987 305 TRP F O 1
ATOM 15960 N N . GLY F 1 294 ? -3.922 21.327 -18.001 1.000 11.597 306 GLY F N 1
ATOM 15961 C CA . GLY F 1 294 ? -2.877 20.369 -18.351 1.000 10.998 306 GLY F CA 1
ATOM 15962 C C . GLY F 1 294 ? -1.667 20.576 -17.450 1.000 10.738 306 GLY F C 1
ATOM 15963 O O . GLY F 1 294 ? -1.424 21.655 -16.935 1.000 12.198 306 GLY F O 1
ATOM 15964 N N . PHE F 1 295 ? -0.883 19.524 -17.301 1.000 11.027 307 PHE F N 1
ATOM 15965 C CA . PHE F 1 295 ? 0.400 19.590 -16.612 1.000 10.896 307 PHE F CA 1
ATOM 15966 C C . PHE F 1 295 ? 1.293 20.659 -17.250 1.000 11.928 307 PHE F C 1
ATOM 15967 O O . PHE F 1 295 ? 1.399 20.776 -18.458 1.000 11.476 307 PHE F O 1
ATOM 15975 N N . ALA F 1 296 ? 1.923 21.455 -16.403 1.000 13.679 308 ALA F N 1
ATOM 15976 C CA . ALA F 1 296 ? 2.794 22.532 -16.801 1.000 14.505 308 ALA F CA 1
ATOM 15977 C C . ALA F 1 296 ? 4.030 22.535 -15.902 1.000 16.947 308 ALA F C 1
ATOM 15978 O O . ALA F 1 296 ? 3.900 22.928 -14.754 1.000 19.150 308 ALA F O 1
ATOM 15980 N N A TYR F 1 297 ? 5.183 22.175 -16.477 0.500 18.812 309 TYR F N 1
ATOM 15981 N N B TYR F 1 297 ? 5.209 22.160 -16.462 0.500 17.521 309 TYR F N 1
ATOM 15982 C CA A TYR F 1 297 ? 6.415 21.977 -15.725 0.500 21.563 309 TYR F CA 1
ATOM 15983 C CA B TYR F 1 297 ? 6.498 22.033 -15.759 0.500 18.941 309 TYR F CA 1
ATOM 15984 C C A TYR F 1 297 ? 6.721 23.264 -14.927 0.500 22.284 309 TYR F C 1
ATOM 15985 C C B TYR F 1 297 ? 6.708 23.290 -14.899 0.500 20.756 309 TYR F C 1
ATOM 15986 O O A TYR F 1 297 ? 7.100 23.210 -13.751 0.500 22.971 309 TYR F O 1
ATOM 15987 O O B TYR F 1 297 ? 7.043 23.263 -13.702 0.500 21.126 309 TYR F O 1
ATOM 16004 N N . HIS F 1 298 ? 6.516 24.451 -15.511 1.000 20.233 310 HIS F N 1
ATOM 16005 C CA . HIS F 1 298 ? 6.969 25.664 -14.871 1.000 23.401 310 HIS F CA 1
ATOM 16006 C C . HIS F 1 298 ? 5.932 26.356 -14.001 1.000 21.734 310 HIS F C 1
ATOM 16007 O O . HIS F 1 298 ? 6.234 27.389 -13.457 1.000 23.374 310 HIS F O 1
ATOM 16014 N N . ASP F 1 299 ? 4.757 25.755 -13.787 1.000 18.909 311 ASP F N 1
ATOM 16015 C CA . ASP F 1 299 ? 3.757 26.310 -12.887 1.000 17.837 311 ASP F CA 1
ATOM 16016 C C . ASP F 1 299 ? 3.829 25.570 -11.555 1.000 16.937 311 ASP F C 1
ATOM 16017 O O . ASP F 1 299 ? 3.305 24.460 -11.426 1.000 16.594 311 ASP F O 1
ATOM 16022 N N . GLN F 1 300 ? 4.461 26.201 -10.558 1.000 16.956 312 GLN F N 1
ATOM 16023 C CA . GLN F 1 300 ? 4.544 25.658 -9.211 1.000 17.166 312 GLN F CA 1
ATOM 16024 C C . GLN F 1 300 ? 3.672 26.487 -8.272 1.000 17.861 312 GLN F C 1
ATOM 16025 O O . GLN F 1 300 ? 3.862 26.500 -7.053 1.000 16.334 312 GLN F O 1
ATOM 16031 N N . ASN F 1 301 ? 2.647 27.150 -8.831 1.000 17.861 313 ASN F N 1
ATOM 16032 C CA . ASN F 1 301 ? 1.806 28.023 -8.025 1.000 18.374 313 ASN F CA 1
ATOM 16033 C C . ASN F 1 301 ? 0.634 27.231 -7.436 1.000 19.197 313 ASN F C 1
ATOM 16034 O O . ASN F 1 301 ? -0.551 27.497 -7.727 1.000 18.728 313 ASN F O 1
ATOM 16039 N N . TRP F 1 302 ? 0.958 26.197 -6.657 1.000 18.307 314 TRP F N 1
ATOM 16040 C CA . TRP F 1 302 ? -0.009 25.261 -6.124 1.000 17.464 314 TRP F CA 1
ATOM 16041 C C . TRP F 1 302 ? -0.765 25.923 -4.980 1.000 18.172 314 TRP F C 1
ATOM 16042 O O . TRP F 1 302 ? -0.175 26.477 -4.055 1.000 18.134 314 TRP F O 1
ATOM 16053 N N . LYS F 1 303 ? -2.088 25.822 -5.020 1.000 18.057 315 LYS F N 1
ATOM 16054 C CA . LYS F 1 303 ? -2.919 26.211 -3.892 1.000 18.514 315 LYS F CA 1
ATOM 16055 C C . LYS F 1 303 ? -2.597 25.339 -2.682 1.000 17.891 315 LYS F C 1
ATOM 16056 O O . LYS F 1 303 ? -2.341 24.154 -2.807 1.000 19.087 315 LYS F O 1
ATOM 16062 N N . SER F 1 304 ? -2.627 25.941 -1.519 1.000 18.582 316 SER F N 1
ATOM 16063 C CA . SER F 1 304 ? -2.334 25.275 -0.266 1.000 18.974 316 SER F CA 1
ATOM 16064 C C . SER F 1 304 ? -3.477 24.347 0.150 1.000 19.172 316 SER F C 1
ATOM 16065 O O . SER F 1 304 ? -4.627 24.523 -0.282 1.000 19.458 316 SER F O 1
ATOM 16068 N N . PRO F 1 305 ? -3.208 23.349 1.018 1.000 19.379 317 PRO F N 1
ATOM 16069 C CA . PRO F 1 305 ? -4.279 22.587 1.646 1.000 19.831 317 PRO F CA 1
ATOM 16070 C C . PRO F 1 305 ? -5.389 23.469 2.236 1.000 21.582 317 PRO F C 1
ATOM 16071 O O . PRO F 1 305 ? -6.584 23.196 2.073 1.000 21.148 317 PRO F O 1
ATOM 16075 N N . GLN F 1 306 ? -4.989 24.543 2.924 1.000 22.038 318 GLN F N 1
ATOM 16076 C CA . GLN F 1 306 ? -5.940 25.424 3.572 1.000 23.734 318 GLN F CA 1
ATOM 16077 C C . GLN F 1 306 ? -6.820 26.106 2.529 1.000 23.429 318 GLN F C 1
ATOM 16078 O O . GLN F 1 306 ? -8.027 26.204 2.746 1.000 24.112 318 GLN F O 1
ATOM 16084 N N . THR F 1 307 ? -6.238 26.574 1.413 1.000 23.134 319 THR F N 1
ATOM 16085 C CA . THR F 1 307 ? -7.025 27.213 0.356 1.000 23.244 319 THR F CA 1
ATOM 16086 C C . THR F 1 307 ? -8.070 26.252 -0.198 1.000 22.898 319 THR F C 1
ATOM 16087 O O . THR F 1 307 ? -9.243 26.611 -0.371 1.000 23.496 319 THR F O 1
ATOM 16091 N N . ILE F 1 308 ? -7.645 25.019 -0.502 1.000 22.161 320 ILE F N 1
ATOM 16092 C CA . ILE F 1 308 ? -8.553 24.038 -1.073 1.000 20.554 320 ILE F CA 1
ATOM 16093 C C . ILE F 1 308 ? -9.676 23.758 -0.071 1.000 20.878 320 ILE F C 1
ATOM 16094 O O . ILE F 1 308 ? -10.842 23.735 -0.458 1.000 20.774 320 ILE F O 1
ATOM 16099 N N . HIS F 1 309 ? -9.312 23.534 1.182 1.000 20.180 321 HIS F N 1
ATOM 16100 C CA . HIS F 1 309 ? -10.294 23.266 2.211 1.000 21.058 321 HIS F CA 1
ATOM 16101 C C . HIS F 1 309 ? -11.323 24.400 2.289 1.000 22.881 321 HIS F C 1
ATOM 16102 O O . HIS F 1 309 ? -12.533 24.126 2.405 1.000 22.119 321 HIS F O 1
ATOM 16109 N N . ASP F 1 310 ? -10.820 25.645 2.290 1.000 23.804 322 ASP F N 1
ATOM 16110 C CA . ASP F 1 310 ? -11.686 26.784 2.521 1.000 26.156 322 ASP F CA 1
ATOM 16111 C C . ASP F 1 310 ? -12.584 27.030 1.292 1.000 26.149 322 ASP F C 1
ATOM 16112 O O . ASP F 1 310 ? -13.763 27.395 1.434 1.000 27.913 322 ASP F O 1
ATOM 16117 N N . TYR F 1 311 ? -12.021 26.886 0.095 1.000 25.831 323 TYR F N 1
ATOM 16118 C CA . TYR F 1 311 ? -12.790 27.041 -1.110 1.000 27.432 323 TYR F CA 1
ATOM 16119 C C . TYR F 1 311 ? -13.899 25.989 -1.176 1.000 26.577 323 TYR F C 1
ATOM 16120 O O . TYR F 1 311 ? -15.043 26.307 -1.529 1.000 25.476 323 TYR F O 1
ATOM 16129 N N . LYS F 1 312 ? -13.559 24.739 -0.861 1.000 23.889 324 LYS F N 1
ATOM 16130 C CA . LYS F 1 312 ? -14.541 23.672 -0.899 1.000 21.905 324 LYS F CA 1
ATOM 16131 C C . LYS F 1 312 ? -15.645 23.964 0.101 1.000 22.414 324 LYS F C 1
ATOM 16132 O O . LYS F 1 312 ? -16.816 23.764 -0.213 1.000 21.506 324 LYS F O 1
ATOM 16138 N N . ALA F 1 313 ? -15.293 24.390 1.322 1.000 22.819 325 ALA F N 1
ATOM 16139 C CA . ALA F 1 313 ? -16.308 24.656 2.338 1.000 24.667 325 ALA F CA 1
ATOM 16140 C C . ALA F 1 313 ? -17.247 25.787 1.883 1.000 25.741 325 ALA F C 1
ATOM 16141 O O . ALA F 1 313 ? -18.460 25.731 2.111 1.000 26.728 325 ALA F O 1
ATOM 16143 N N . HIS F 1 314 ? -16.669 26.834 1.291 1.000 25.714 326 HIS F N 1
ATOM 16144 C CA . HIS F 1 314 ? -17.436 27.961 0.790 1.000 27.898 326 HIS F CA 1
ATOM 16145 C C . HIS F 1 314 ? -18.418 27.530 -0.322 1.000 26.644 326 HIS F C 1
ATOM 16146 O O . HIS F 1 314 ? -19.592 27.867 -0.296 1.000 27.991 326 HIS F O 1
ATOM 16153 N N . LEU F 1 315 ? -17.938 26.769 -1.294 1.000 24.404 327 LEU F N 1
ATOM 16154 C CA . LEU F 1 315 ? -18.771 26.306 -2.389 1.000 23.835 327 LEU F CA 1
ATOM 16155 C C . LEU F 1 315 ? -19.880 25.423 -1.822 1.000 24.817 327 LEU F C 1
ATOM 16156 O O . LEU F 1 315 ? -21.043 25.637 -2.113 1.000 25.280 327 LEU F O 1
ATOM 16161 N N . ASN F 1 316 ? -19.525 24.484 -0.954 1.000 24.468 328 ASN F N 1
ATOM 16162 C CA . ASN F 1 316 ? -20.472 23.505 -0.468 1.000 25.980 328 ASN F CA 1
ATOM 16163 C C . ASN F 1 316 ? -21.556 24.166 0.386 1.000 28.330 328 ASN F C 1
ATOM 16164 O O . ASN F 1 316 ? -22.694 23.723 0.389 1.000 30.056 328 ASN F O 1
ATOM 16169 N N . LYS F 1 317 ? -21.223 25.218 1.139 1.000 29.783 329 LYS F N 1
ATOM 16170 C CA . LYS F 1 317 ? -22.203 25.899 1.971 1.000 33.042 329 LYS F CA 1
ATOM 16171 C C . LYS F 1 317 ? -23.315 26.490 1.104 1.000 33.894 329 LYS F C 1
ATOM 16172 O O . LYS F 1 317 ? -24.415 26.680 1.592 1.000 34.389 329 LYS F O 1
ATOM 16178 N N . TYR F 1 318 ? -23.036 26.792 -0.163 1.000 33.063 330 TYR F N 1
ATOM 16179 C CA . TYR F 1 318 ? -24.025 27.340 -1.085 1.000 34.886 330 TYR F CA 1
ATOM 16180 C C . TYR F 1 318 ? -24.607 26.282 -2.018 1.000 33.897 330 TYR F C 1
ATOM 16181 O O . TYR F 1 318 ? -25.241 26.638 -3.014 1.000 33.641 330 TYR F O 1
ATOM 16190 N N . GLY F 1 319 ? -24.402 24.994 -1.704 1.000 32.049 331 GLY F N 1
ATOM 16191 C CA . GLY F 1 319 ? -24.930 23.921 -2.525 1.000 31.218 331 GLY F CA 1
ATOM 16192 C C . GLY F 1 319 ? -24.222 23.817 -3.873 1.000 29.115 331 GLY F C 1
ATOM 16193 O O . GLY F 1 319 ? -24.831 23.375 -4.843 1.000 30.368 331 GLY F O 1
ATOM 16194 N N . ILE F 1 320 ? -22.916 24.168 -3.911 1.000 26.481 332 ILE F N 1
ATOM 16195 C CA . ILE F 1 320 ? -22.136 24.087 -5.137 1.000 23.590 332 ILE F CA 1
ATOM 16196 C C . ILE F 1 320 ? -21.091 22.997 -4.959 1.000 21.594 332 ILE F C 1
ATOM 16197 O O . ILE F 1 320 ? -20.346 22.995 -3.964 1.000 21.063 332 ILE F O 1
ATOM 16202 N N . ASN F 1 321 ? -21.062 22.105 -5.953 1.000 20.077 333 ASN F N 1
ATOM 16203 C CA . ASN F 1 321 ? -20.045 21.076 -6.000 1.000 19.228 333 ASN F CA 1
ATOM 16204 C C . ASN F 1 321 ? -18.735 21.686 -6.458 1.000 17.495 333 ASN F C 1
ATOM 16205 O O . ASN F 1 321 ? -18.727 22.586 -7.294 1.000 17.031 333 ASN F O 1
ATOM 16210 N N . TYR F 1 322 ? -17.626 21.143 -5.905 1.000 16.598 334 TYR F N 1
ATOM 16211 C CA . TYR F 1 322 ? -16.288 21.558 -6.298 1.000 15.878 334 TYR F CA 1
ATOM 16212 C C . TYR F 1 322 ? -15.639 20.438 -7.096 1.000 14.878 334 TYR F C 1
ATOM 16213 O O . TYR F 1 322 ? -15.477 19.351 -6.538 1.000 15.192 334 TYR F O 1
ATOM 16222 N N . LEU F 1 323 ? -15.393 20.680 -8.384 1.000 13.704 335 LEU F N 1
ATOM 16223 C CA . LEU F 1 323 ? -14.784 19.727 -9.283 1.000 13.779 335 LEU F CA 1
ATOM 16224 C C . LEU F 1 323 ? -13.338 20.183 -9.472 1.000 13.425 335 LEU F C 1
ATOM 16225 O O . LEU F 1 323 ? -13.090 21.148 -10.183 1.000 13.123 335 LEU F O 1
ATOM 16230 N N . LEU F 1 324 ? -12.406 19.480 -8.804 1.000 12.917 336 LEU F N 1
ATOM 16231 C CA . LEU F 1 324 ? -11.038 19.966 -8.689 1.000 12.788 336 LEU F CA 1
ATOM 16232 C C . LEU F 1 324 ? -10.155 19.126 -9.599 1.000 12.189 336 LEU F C 1
ATOM 16233 O O . LEU F 1 324 ? -10.067 17.927 -9.470 1.000 11.420 336 LEU F O 1
ATOM 16238 N N . ASN F 1 325 ? -9.457 19.823 -10.494 1.000 12.628 337 ASN F N 1
ATOM 16239 C CA . ASN F 1 325 ? -8.671 19.199 -11.538 1.000 12.078 337 ASN F CA 1
ATOM 16240 C C . ASN F 1 325 ? -7.260 18.810 -11.095 1.000 12.063 337 ASN F C 1
ATOM 16241 O O . ASN F 1 325 ? -6.563 19.580 -10.442 1.000 11.815 337 ASN F O 1
ATOM 16246 N N . VAL F 1 326 ? -6.816 17.670 -11.630 1.000 12.282 338 VAL F N 1
ATOM 16247 C CA . VAL F 1 326 ? -5.429 17.227 -11.632 1.000 12.041 338 VAL F CA 1
ATOM 16248 C C . VAL F 1 326 ? -4.977 17.116 -13.093 1.000 11.988 338 VAL F C 1
ATOM 16249 O O . VAL F 1 326 ? -5.684 16.484 -13.920 1.000 12.033 338 VAL F O 1
ATOM 16253 N N . GLY F 1 327 ? -3.816 17.701 -13.399 1.000 10.971 339 GLY F N 1
ATOM 16254 C CA . GLY F 1 327 ? -3.243 17.516 -14.726 1.000 10.696 339 GLY F CA 1
ATOM 16255 C C . GLY F 1 327 ? -2.108 16.500 -14.645 1.000 10.733 339 GLY F C 1
ATOM 16256 O O . GLY F 1 327 ? -1.056 16.815 -14.093 1.000 10.895 339 GLY F O 1
ATOM 16257 N N . LEU F 1 328 ? -2.344 15.275 -15.121 1.000 9.357 340 LEU F N 1
ATOM 16258 C CA . LEU F 1 328 ? -1.344 14.228 -14.993 1.000 9.748 340 LEU F CA 1
ATOM 16259 C C . LEU F 1 328 ? -0.124 14.575 -15.843 1.000 10.080 340 LEU F C 1
ATOM 16260 O O . LEU F 1 328 ? -0.253 15.189 -16.903 1.000 9.700 340 LEU F O 1
ATOM 16265 N N . ASP F 1 329 ? 1.053 14.132 -15.383 1.000 10.539 341 ASP F N 1
ATOM 16266 C CA . ASP F 1 329 ? 2.291 14.403 -16.105 1.000 10.515 341 ASP F CA 1
ATOM 16267 C C . ASP F 1 329 ? 2.450 13.394 -17.242 1.000 10.664 341 ASP F C 1
ATOM 16268 O O . ASP F 1 329 ? 1.603 12.538 -17.496 1.000 10.536 341 ASP F O 1
ATOM 16273 N N . GLY F 1 330 ? 3.571 13.525 -17.982 1.000 11.610 342 GLY F N 1
ATOM 16274 C CA . GLY F 1 330 ? 3.814 12.674 -19.133 1.000 11.967 342 GLY F CA 1
ATOM 16275 C C . GLY F 1 330 ? 4.000 11.206 -18.792 1.000 12.258 342 GLY F C 1
ATOM 16276 O O . GLY F 1 330 ? 3.948 10.347 -19.688 1.000 14.259 342 GLY F O 1
ATOM 16277 N N . LEU F 1 331 ? 4.306 10.909 -17.515 1.000 10.765 343 LEU F N 1
ATOM 16278 C CA . LEU F 1 331 ? 4.435 9.530 -17.082 1.000 10.747 343 LEU F CA 1
ATOM 16279 C C . LEU F 1 331 ? 3.135 8.985 -16.501 1.000 10.174 343 LEU F C 1
ATOM 16280 O O . LEU F 1 331 ? 3.128 7.849 -16.045 1.000 11.920 343 LEU F O 1
ATOM 16285 N N . GLY F 1 332 ? 2.071 9.803 -16.495 1.000 9.979 344 GLY F N 1
ATOM 16286 C CA . GLY F 1 332 ? 0.767 9.371 -16.000 1.000 10.024 344 GLY F CA 1
ATOM 16287 C C . GLY F 1 332 ? 0.582 9.579 -14.493 1.000 10.487 344 GLY F C 1
ATOM 16288 O O . GLY F 1 332 ? -0.333 8.999 -13.912 1.000 11.857 344 GLY F O 1
ATOM 16289 N N . ARG F 1 333 ? 1.425 10.421 -13.889 1.000 9.780 345 ARG F N 1
ATOM 16290 C CA . ARG F 1 333 ? 1.427 10.584 -12.437 1.000 10.287 345 ARG F CA 1
ATOM 16291 C C . ARG F 1 333 ? 0.632 11.843 -12.050 1.000 10.290 345 ARG F C 1
ATOM 16292 O O . ARG F 1 333 ? 0.654 12.873 -12.729 1.000 10.128 345 ARG F O 1
ATOM 16300 N N . VAL F 1 334 ? 0.014 11.761 -10.868 1.000 11.077 346 VAL F N 1
ATOM 16301 C CA . VAL F 1 334 ? -0.433 12.956 -10.177 1.000 11.963 346 VAL F CA 1
ATOM 16302 C C . VAL F 1 334 ? 0.787 13.674 -9.669 1.000 12.260 346 VAL F C 1
ATOM 16303 O O . VAL F 1 334 ? 1.589 13.065 -8.943 1.000 13.350 346 VAL F O 1
ATOM 16307 N N . PRO F 1 335 ? 1.042 14.949 -10.036 1.000 12.039 347 PRO F N 1
ATOM 16308 C CA . PRO F 1 335 ? 2.232 15.628 -9.547 1.000 11.809 347 PRO F CA 1
ATOM 16309 C C . PRO F 1 335 ? 2.232 15.570 -8.033 1.000 12.512 347 PRO F C 1
ATOM 16310 O O . PRO F 1 335 ? 1.181 15.680 -7.393 1.000 11.347 347 PRO F O 1
ATOM 16314 N N . MET F 1 336 ? 3.430 15.401 -7.467 1.000 12.929 348 MET F N 1
ATOM 16315 C CA . MET F 1 336 ? 3.546 15.250 -6.035 1.000 13.718 348 MET F CA 1
ATOM 16316 C C . MET F 1 336 ? 2.863 16.429 -5.323 1.000 13.591 348 MET F C 1
ATOM 16317 O O . MET F 1 336 ? 2.183 16.230 -4.305 1.000 13.066 348 MET F O 1
ATOM 16322 N N . ALA F 1 337 ? 3.078 17.672 -5.788 1.000 14.065 349 ALA F N 1
ATOM 16323 C CA . ALA F 1 337 ? 2.524 18.818 -5.036 1.000 14.294 349 ALA F CA 1
ATOM 16324 C C . ALA F 1 337 ? 0.990 18.812 -5.075 1.000 13.688 349 ALA F C 1
ATOM 16325 O O . ALA F 1 337 ? 0.344 19.265 -4.114 1.000 14.217 349 ALA F O 1
ATOM 16327 N N . ALA F 1 338 ? 0.420 18.261 -6.157 1.000 12.864 350 ALA F N 1
ATOM 16328 C CA . ALA F 1 338 ? -1.024 18.156 -6.294 1.000 12.777 350 ALA F CA 1
ATOM 16329 C C . ALA F 1 338 ? -1.554 17.135 -5.295 1.000 12.953 350 ALA F C 1
ATOM 16330 O O . ALA F 1 338 ? -2.505 17.410 -4.573 1.000 11.887 350 ALA F O 1
ATOM 16332 N N . GLU F 1 339 ? -0.898 15.960 -5.242 1.000 12.831 351 GLU F N 1
ATOM 16333 C CA . GLU F 1 339 ? -1.289 14.928 -4.301 1.000 14.214 351 GLU F CA 1
ATOM 16334 C C . GLU F 1 339 ? -1.204 15.446 -2.875 1.000 13.915 351 GLU F C 1
ATOM 16335 O O . GLU F 1 339 ? -2.118 15.203 -2.058 1.000 14.142 351 GLU F O 1
ATOM 16341 N N . GLN F 1 340 ? -0.107 16.116 -2.546 1.000 13.590 352 GLN F N 1
ATOM 16342 C CA . GLN F 1 340 ? 0.100 16.631 -1.200 1.000 14.256 352 GLN F CA 1
ATOM 16343 C C . GLN F 1 340 ? -0.957 17.689 -0.850 1.000 13.854 352 GLN F C 1
ATOM 16344 O O . GLN F 1 340 ? -1.407 17.738 0.285 1.000 14.250 352 GLN F O 1
ATOM 16350 N N . ALA F 1 341 ? -1.327 18.536 -1.819 1.000 13.205 353 ALA F N 1
ATOM 16351 C CA . ALA F 1 341 ? -2.355 19.543 -1.562 1.000 13.605 353 ALA F CA 1
ATOM 16352 C C . ALA F 1 341 ? -3.686 18.864 -1.246 1.000 13.424 353 ALA F C 1
ATOM 16353 O O . ALA F 1 341 ? -4.362 19.254 -0.293 1.000 14.166 353 ALA F O 1
ATOM 16355 N N . LEU F 1 342 ? -4.060 17.861 -2.034 1.000 12.971 354 LEU F N 1
ATOM 16356 C CA . LEU F 1 342 ? -5.334 17.171 -1.881 1.000 13.407 354 LEU F CA 1
ATOM 16357 C C . LEU F 1 342 ? -5.380 16.460 -0.532 1.000 13.676 354 LEU F C 1
ATOM 16358 O O . LEU F 1 342 ? -6.367 16.557 0.199 1.000 14.071 354 LEU F O 1
ATOM 16363 N N . LEU F 1 343 ? -4.342 15.680 -0.227 1.000 13.795 355 LEU F N 1
ATOM 16364 C CA . LEU F 1 343 ? -4.329 14.940 1.038 1.000 14.486 355 LEU F CA 1
ATOM 16365 C C . LEU F 1 343 ? -4.247 15.886 2.207 1.000 15.085 355 LEU F C 1
ATOM 16366 O O . LEU F 1 343 ? -4.816 15.612 3.270 1.000 15.037 355 LEU F O 1
ATOM 16371 N N . GLY F 1 344 ? -3.528 16.998 2.041 1.000 15.386 356 GLY F N 1
ATOM 16372 C CA . GLY F 1 344 ? -3.465 18.017 3.066 1.000 16.854 356 GLY F CA 1
ATOM 16373 C C . GLY F 1 344 ? -4.839 18.617 3.376 1.000 17.605 356 GLY F C 1
ATOM 16374 O O . GLY F 1 344 ? -5.177 18.874 4.536 1.000 20.138 356 GLY F O 1
ATOM 16375 N N . ALA F 1 345 ? -5.623 18.869 2.313 1.000 17.692 357 ALA F N 1
ATOM 16376 C CA . ALA F 1 345 ? -6.948 19.428 2.493 1.000 17.465 357 ALA F CA 1
ATOM 16377 C C . ALA F 1 345 ? -7.815 18.408 3.230 1.000 17.754 357 ALA F C 1
ATOM 16378 O O . ALA F 1 345 ? -8.600 18.770 4.095 1.000 18.229 357 ALA F O 1
ATOM 16380 N N . ARG F 1 346 ? -7.701 17.122 2.858 1.000 17.211 358 ARG F N 1
ATOM 16381 C CA . ARG F 1 346 ? -8.450 16.068 3.515 1.000 18.094 358 ARG F CA 1
ATOM 16382 C C . ARG F 1 346 ? -8.124 16.046 5.012 1.000 18.907 358 ARG F C 1
ATOM 16383 O O . ARG F 1 346 ? -9.024 15.832 5.863 1.000 18.964 358 ARG F O 1
ATOM 16391 N N . ALA F 1 347 ? -6.845 16.249 5.367 1.000 18.523 359 ALA F N 1
ATOM 16392 C CA . ALA F 1 347 ? -6.448 16.203 6.769 1.000 19.746 359 ALA F CA 1
ATOM 16393 C C . ALA F 1 347 ? -7.123 17.310 7.592 1.000 21.131 359 ALA F C 1
ATOM 16394 O O . ALA F 1 347 ? -7.222 17.188 8.819 1.000 21.575 359 ALA F O 1
ATOM 16396 N N . LEU F 1 348 ? -7.538 18.402 6.944 1.000 22.068 360 LEU F N 1
ATOM 16397 C CA . LEU F 1 348 ? -8.163 19.514 7.634 1.000 24.432 360 LEU F CA 1
ATOM 16398 C C . LEU F 1 348 ? -9.653 19.295 7.877 1.000 27.545 360 LEU F C 1
ATOM 16399 O O . LEU F 1 348 ? -10.268 20.142 8.522 1.000 29.012 360 LEU F O 1
ATOM 16404 N N . GLU F 1 349 ? -10.221 18.188 7.415 1.000 28.966 361 GLU F N 1
ATOM 16405 C CA . GLU F 1 349 ? -11.640 17.939 7.664 1.000 34.595 361 GLU F CA 1
ATOM 16406 C C . GLU F 1 349 ? -11.903 17.249 9.004 1.000 40.190 361 GLU F C 1
ATOM 16407 O O . GLU F 1 349 ? -12.921 17.517 9.648 1.000 48.221 361 GLU F O 1
ATOM 16413 N N . ALA F 1 350 ? -11.030 16.315 9.381 1.000 46.241 362 ALA F N 1
ATOM 16414 C CA . ALA F 1 350 ? -11.311 15.427 10.503 1.000 62.107 362 ALA F CA 1
ATOM 16415 C C . ALA F 1 350 ? -12.329 14.358 10.055 1.000 64.358 362 ALA F C 1
ATOM 16416 O O . ALA F 1 350 ? -13.507 14.489 10.458 1.000 59.669 362 ALA F O 1
#

Solvent-accessible surface area: 68931 Å² total; per-residue (Å²): 97,126,6,26,131,22,1,104,75,2,102,9,0,0,0,1,5,3,2,0,4,1,14,0,0,0,15,12,125,27,101,35,10,35,105,44,0,3,12,0,0,0,79,33,70,1,56,13,152,62,0,63,97,0,11,95,12,0,32,0,25,18,10,71,9,79,54,6,4,66,5,0,107,112,1,40,4,64,1,0,0,2,1,0,0,7,3,3,0,3,0,3,0,25,0,50,52,15,34,14,0,0,14,42,22,10,72,13,81,92,26,1,0,21,51,1,18,65,2,0,92,101,23,66,14,79,8,0,2,0,1,0,0,0,0,1,0,32,39,15,8,4,0,0,54,133,9,64,150,99,162,18,27,10,57,27,20,6,3,36,44,24,13,113,56,164,38,58,4,79,80,4,20,134,82,6,1,20,34,0,0,64,20,0,2,28,89,19,36,100,1,3,0,0,5,2,13,8,2,42,26,6,52,63,135,19,0,60,53,0,46,74,11,0,50,150,49,16,99,74,0,4,0,0,2,7,0,0,25,27,68,34,15,0,0,2,1,0,38,53,42,50,8,129,86,83,46,0,74,104,48,39,79,74,161,55,154,52,89,82,50,41,35,108,2,8,5,76,21,214,73,23,2,18,0,0,3,0,1,4,11,46,3,12,2,18,7,22,73,18,65,93,60,36,52,50,91,41,0,42,67,70,26,29,38,0,32,167,49,37,1,4,3,0,0,3,1,12,0,3,12,10,2,24,20,10,22,38,2,28,94,6,1,49,20,1,88,83,79,52,152,99,119,4,25,124,21,1,113,79,1,102,8,0,0,1,0,5,2,2,0,3,0,12,0,0,0,17,11,116,29,99,36,11,33,104,45,0,2,12,0,0,0,78,40,74,1,56,12,161,59,0,61,97,0,10,94,11,0,34,0,25,44,10,69,9,77,54,7,2,66,4,0,108,114,1,41,5,64,1,0,0,1,0,0,0,7,3,2,0,4,0,3,0,25,1,51,60,15,42,14,0,0,17,27,21,8,74,14,80,87,25,1,0,13,49,0,16,71,2,0,92,103,23,68,14,79,9,0,2,1,1,0,0,0,0,1,0,37,40,17,7,3,0,0,54,126,7,67,132,90,166,23,26,11,59,29,20,6,2,37,45,26,12,115,56,167,38,56,4,78,91,3,20,134,86,6,0,16,36,0,0,64,21,0,1,25,82,20,39,100,1,4,1,0,6,1,13,9,3,40,26,6,53,79,136,21,0,62,52,0,45,74,11,0,51,146,41,16,97,77,0,5,0,0,1,8,0,0,22,28,68,34,15,0,0,1,1,0,38,52,45,48,10,121,72,78,67,0,74,108,54,92,123,161,53,92,85,50,43,37,106,20,28,9,75,20,206,68,29,2,19,1,0,2,1,1,3,10,46,3,12,1,8,6,37,61,20,54,95,52,39,50,50,95,44,0,41,71,71,26,49,37,0,29,156,41,44,1,6,2,0,0,4,1,12,0,6,13,15,1,28,22,1,26,29,2,33,99,7,0,52,20,2,92,82,78,52,152,96,95,0,17,109,24,1,92,88,1,85,9,0,0,2,1,5,3,2,0,3,1,13,0,0,0,16,14,94,52,92,52,16,110,93,69,1,2,32,0,0,16,93,31,100,1,56,13,158,58,0,62,97,0,11,95,11,0,31,0,24,44,10,72,8,77,54,7,3,66,4,0,106,117,1,41,4,64,1,0,0,1,1,0,0,6,2,2,0,3,0,3,0,18,0,50,53,15,33,16,0,0,13,34,21,9,71,14,79,87,26,1,0,22,51,0,18,59,2,0,91,100,23,66,14,64,9,0,2,1,1,0,0,0,1,1,0,33,39,17,8,3,0,0,53,101,38,58,139,89,142,106,73,69,23,57,66,10,3,56,52,22,13,115,56,165,29,57,4,79,81,4,20,137,79,6,1,17,36,0,0,64,19,0,2,27,88,18,40,100,0,1,0,0,6,1,13,26,2,20,22,7,48,77,130,22,0,62,52,0,45,74,12,0,50,149,42,17,101,57,0,5,0,0,1,7,0,0,32,31,67,33,14,0,0,2,1,0,36,53,43,50,8,131,78,75,75,0,76,116,74,127,70,76,46,42,48,117,21,40,10,73,21,206,67,28,2,20,1,0,2,2,1,3,11,75,7,13,1,17,4,21,64,19,61,97,60,37,51,49,90,43,0,44,69,73,25,50,35,0,28,139,43,44,1,4,3,0,0,3,1,13,0,3,10,10,2,26,22,9,41,36,1,34,89,6,1,51,20,1,90,82,78,51,158,97,106,2,25,128,22,1,108,82,1,106,8,0,0,1,0,5,3,3,0,2,0,13,0,0,0,14,14,126,26,128,31,9,40,107,44,0,2,11,0,0,0,69,38,68,1,57,13,163,64,1,63,96,0,10,95,10,0,33,0,25,39,10,70,8,78,54,7,3,64,3,0,106,118,1,40,4,66,0,0,0,1,1,0,0,9,2,2,0,3,0,3,0,31,0,47,58,16,37,16,0,0,13,20,22,9,71,14,79,92,26,1,0,22,51,0,19,67,3,1,96,100,24,66,14,62,8,0,1,1,0,0,0,0,0,2,0,36,40,19,8,3,0,0,54,128,6,68,133,90,162,24,25,23,58,29,18,6,3,38,45,29,9,116,56,156,32,53,5,80,84,5,19,132,79,6,1,16,36,0,0,64,20,0,2,29,88,20,42,107,1,4,0,0,6,1,13,8,3,37,28,6,51,66,134,22,0,60,51,0,44,75,12,0,50,148,43,17,100,73,0,5,0,0,2,8,0,0,26,31,69,34,14,0,0,1,1,0,39,52,46,50,6,134,83,74,79,0,66,123,74,131,91,76,47,42,34,110,21,38,9,75,18,219,76,31,2,17,0,0,3,1,1,3,11,48,3,13,1,8,6,34,63,20,54,97,54,38,52,49,91,42,0,45,68,70,25,50,43,0,28,141,34,44,0,4,3,0,0,4,1,13,0,7,12,16,1,28,22,2,44,33,2,36,93,6,0,51,20,1,94,81,78,52,164,71,181,62,89,161,24,33,61,130,57,84,9,34,96,14,0,94,82,1,95,8,0,0,1,0,5,3,2,0,3,1,25,0,2,0,5,10,123,26,101,42,9,32,101,44,0,3,13,0,0,0,78,34,70,1,56,10,165,60,0,63,94,0,11,94,11,0,32,0,26,39,10,66,9,88,56,6,4,65,8,0,111,134,1,41,3,60,1,0,0,2,1,0,0,8,3,2,0,4,0,3,0,30,0,52,59,16,37,17,0,0,14,36,21,9,71,13,79,91,24,1,0,21,51,0,18,65,3,0,91,102,22,53,14,16,9,0,1,1,1,0,0,0,0,2,0,35,39,18,5,3,0,0,55,128,8,65,132,92,164,24,26,11,56,28,21,6,3,38,45,24,12,114,58,126,32,49,4,78,74,4,20,138,79,6,0,19,33,0,0,63,21,0,2,31,84,19,46,56,1,2,0,0,6,2,13,9,2,42,26,6,48,78,129,21,0,64,53,0,45,73,12,0,50,147,50,18,99,86,0,6,0,0,2,7,0,0,34,33,66,12,7,0,0,1,1,0,38,54,47,45,9,128,78,82,70,0,75,87,42,67,50,160,95,91,78,46,40,37,109,20,26,4,58,18,152,61,31,2,23,0,0,3,0,1,2,10,50,3,12,2,20,5,5,62,15,64,95,58,38,52,48,90,41,0,42,70,71,24,52,43,1,32,154,38,38,1,4,2,0,0,4,2,13,0,3,9,10,2,24,24,10,38,32,1,46,96,5,0,56,21,1,95,82,80,46,162,97,116,3,56,127,23,1,93,84,1,100,7,0,0,1,0,6,3,2,0,3,1,24,0,2,0,5,8,119,25,92,34,10,34,106,60,0,3,17,0,0,0,78,31,70,1,57,14,162,60,1,63,95,0,11,94,11,0,34,0,23,43,9,62,8,74,56,8,3,70,14,0,105,167,1,41,4,55,1,0,0,2,1,0,0,8,13,2,0,3,0,4,0,28,1,54,53,16,39,16,0,0,17,40,23,8,71,12,80,89,23,2,0,14,49,0,16,65,3,0,92,95,22,65,11,79,8,0,2,7,0,0,0,1,5,2,0,35,38,20,6,4,0,0,53,126,8,62,123,98,154,31,25,9,57,28,31,7,4,40,46,25,12,118,57,106,21,16,4,83,62,3,22,142,91,7,1,16,36,0,0,65,20,0,1,27,84,19,40,95,1,3,0,1,10,3,19,74,38,57,22,20,52,122,136,19,2,69,50,0,20,72,11,0,46,147,44,17,97,74,0,3,0,3,32,42,1,40,22,68,140,98,34,2,37,17,61,58,99,83,16,80,1,8,3,14,15,2,10,53,3,22,1,20,6,5,68,21,59,96,58,68,51,50,87,62,0,40,72,87,21,52,101,9,37,159,130,23,26,5,2,0,0,3,1,12,0,2,10,11,2,24,20,7,23,31,1,44,101,4,0,68,20,2,86,81,80,63,130

Radius of gyration: 37.57 Å; Cα contacts (8 Å, |Δi|>4): 4684; chains: 6; bounding box: 99×95×97 Å

Sequence (2005 aa):
SDTVEWFKQAKYGMMIHWGLYSLLGGEYQGKSSSNYAEWVQSKLQIPNKEYERLTQAFNPIYFDADAIIDLAKRCGMQQYLVVTTKHHDGFAMYRSLVDPYNVYDATPFHRDVIGELSLACRKAGLRFGLYYSSQDLDWHEPDGGGYLSNDDIETAGTTWDNSWDFTGEKNYDRAFKHKIMPQIEEIMSNYGEISVAWFNVPMTLSDDEQSQTIYDTVKRLQPDCLINSRLGNGRYDYVSLGDNEIPEDSDASDKATSDGNVDYNSIEGFKPSKKLGLYETAGTINDSWGFAYHDQQNWKSPQQTIHDYKAHLNKYGINYLLNVGLDGLGRVPMAAEQALLGARALEASDTVEWFKQAKYGMMIHWGLYSLLGGEYQGKSSSNYAEWVQSKLQIPNKEYERLTQAFNPIYFDADAIIDLAKRCGMQYLVVTTKHHDGFAMYRRSLVDPYNVYDATPFHRDVIGELSLACRKKAGLRFGLYYSSQDLDWHEPDGGGYLSNDDIETAGTTWDNSWDFTGEKNYDRAFKHKIMPQIEEIMSNYGEISVAWFNVPMTLSDEQSQTIYDTVKRLQPDCLINSRLGNGRYDYVSLGDNEIPEDSDASDKAGNVDYNSIEGFKPSKLGLYETAGTINDSWGFAYYHDQNWKSPQTIHDYKAHLNKYGINYLLNVGLDGLGRVPMAAEQALLGARALEASDTVEWFKQAKYGMMIHWGLYSLLGGEYQQGKSSSNYAEWVQSKLQIPNKEEYERLTQAFNPIYFDADAIIDLAKRCGMQQYLVVTTKHHDGFAMYRRRSLVDPYNVYDATPFHRDVIGELSLACRKAGLRFGLYYSSQDLDWHEPDGGGYLSNDIETAGTTWDNSWDFTGEKNYDRRAFKHKIMPQIEEIMSNYGEEISVAWFNVVPMTLSDEQSQQTIYDTVKRLQPDCLINSRLGNGRYDYVSLGDNEIPEDSDASDKVDYNSIEGFKPSKLGLYETAGTINDSWGFAYHDQNWKSPQTIHDYKAHLNKYGINYLLNVGLDGLGRVPMAAEQALLGARALEASDTVEWFKQAKYGMMIHWGLYSLLGGEYQGKSSSNYAEWVQSKLQIPNKEYERLTQAFNPIYFDADAIIDLAKRCGMQYLVVTTKHHDGFAMYRRRSLVDPYNVYDATPFHRDVIGELSLACRKAGLRFGLYYSQDLDWHEPDGGGYLSNDIETAGTTWDNSWDFTGEKNYDRAFKHKIMPQIEEIMSNYGEISVAWFNVPMTLSDEQSQTIYDTVKRLQPDCLINSRLGNGRYDYVSLGDNEIPEDSDASDKVDYNSIEGFKPSKLGLYETAGTINDSWGFAYYHDQNWKSPQTIHDYKAHLNKYGINYLLNVGLDGLGRVPMMAAEQALLGARALEAGLVPRGSHMSDTVEWFKQAKYGMMIHWGLYSLLGGEYQGKSSSNYAEWVQSKLQIPNKEYERLTQAFNPIYFDADAIIDLAKRCGMQYLVVTTKHHDGFAMYRSLVDPYNVYDATPFHRDVIGELSLACRKAGLRFGLYYSQDLDWHEPDGGGYLSNDIETAGTTWDNSWDFTGEKNYDRAFKHHKIMPQIEEIMSNYGEISVAWFNVPMTLSDEQSQQTIYDTVKRLQPDCLINSRLGNGRYDYVSLGDNEIPEDSDASDKATSVDYNSIEGFKPSKLGLYETAGTINDSWGFAYYHDQNWKSPQTIHDYKAHLNKYGINYLLNVGLDGLGRVPMAAEQALLGARALEASDTVEWFKQAKYGMMIIHWGLYSLLGGEYQGKSSSNYAEWVQSKLQIPNKKEEYERLTQAFNPIYFDADAIIDLAKRCGMQYLVVTTKHHDGFAMYRSLVDPYNVYDATPFHRDVIGELSLACRKAGLRFGLYYSQDLDWHEPDGGGYLSNDIETAGTTWDNSWDFTGEKNYDRAFKHKIMPQIEEIMSNYGEISVAWFNVPMTLSDEQSQTIYDTVKRLQPDCLINSRLGNGRYDYVSLGDGLYETAGTTINDSWGFAYYHDQNWKSPQTIHDYKAHLNKYGINYLLNVGLDGLGRVPMAAEQALLGARALEA

B-factor: mean 17.95, std 10.61, range [6.37, 174.97]

InterPro domains:
  IPR000933 Glycoside hydrolase, family 29 [PTHR10030] (6-335)
  IPR000933 Glycoside hydrolase, family 29 [SM00812] (6-340)
  IPR016286 Alpha-L-fucosidase, metazoa-type [PIRSF001092] (3-335)
  IPR017853 Glycoside hydrolase superfamily [SSF51445] (4-336)
  IPR057739 Glycoside hydrolase family 29, N-terminal [PF01120] (5-335)

Foldseek 3Di:
DVLLVCQLQQLEAEEEEEDLLLACQQHDPRDGFFLASVCACQQVVPDPVRSLVSQAVQAQQPADLLVVVVLCVLLSHQAYEYEQADQQGAGLADAPLDCSYNLNRHPNNDRSLQRNLVSCVVVNHAYAYEYALAHHQVDLQGHQVVPQVDDDSHRTSYSCPNHPDDHDNVVCLVRPRQSVLLVSLAPRPAHAEYHYAQNPGDDLVSLVVSLVSSCVSHVNHFYELQSFDRRTQEYEAAEVDQDDPVCLQVQFDDDDDDHSNDRHGGDDHPSQAAEYEYEQWSYQARHPPTPRGHALVRVLVSSVSQSVSSYHYHYYFHAHSSNDGPPSNSCSSVSVSVPDD/DVLLVCQLPQLEAEEEEEDLLQACQQHDPHDGFFLASVCACQQVVPDPVRSLVSQAVQAQQPADLLVVVVLCVLLSHQAYEYEQADQQQAGLADAPLDCSYNLNRHPNNDRSLQRNLVNCVVVNHAYAYEYALAHHQVDLQGHQVVPQVDDDSHRTSYSCRNHPDDHDNVVCLVRPRQSVLLVSLAPRPAHAEYHYAQNPGDDLVSLVVSLVSSCVSHVNHFYELQSFDPRGQEYEAAEQDQDDLVCLLVQAPDDHSNDRHGGDDHPSLAAEYEYEQWSYQARHPPTPRGHALVRVLVSSVSQSVSSYHYHYYFHAHSSNHRPPSNSCSSVSVSVPDD/DVLLVCQLPQLEAEEEEEDLLLACQQHDDHDGDPAFSVLNCQVVVPDPVRSLVSQAVQAQQPADLLVVVVLCVLLSRQAYEYEQADLQGAGLADAPLDLSYNQNRHPNNDRSLQRNLVSCVVVNHAYAYEYALAHHQVDLQGHFQDQAPDPDPVRGRHSCNNHPDDHDVVVCNVRPRVSVLLVSLAPRPAHAEYHYAQPRGDDLVSLVVSLVSSCVSHVNHFYELCSFDRRGQEYEAAEQDQDDPVQLQVFPHSNDRHGGDDHPSLAAEYEYEQWNHQARHPPTPRGHALVRVLVSSVSQSVSSYHYHYYFHAHSSNDGPPSNSCSSVSVSVPDD/DVLLVCQLPQLEAEEEEEDLLQACQQDDPHDGFFLASVCACQQVVPDPVRSLVSQAVQAQQPADLLVVVVLCVLLSHQAYEYEQADQQGAGLADAPLDLSYNLNRHPNNDRSLQRNLVNCVVVNHAYAYEYALAHHQVDLQGHQVVPQVDDDSHHTSYSCPNHPDDHDVVVCLVRPRQSVLLVSLAPRPAHAEYHYAQNPDDDLVSLVVSLVSSCVSHVNHFYELCSFDPSGQEYEAAEQDQDDPVCLQVFPHSNDRHGGDDHPSLAAEYEYEQWSYQARHVVTPRGHALVRVLVSSVSQVVSSYHYHYYFHAHSSNDGPPSNSCSSVSVSVPPD/DDDPPLDDPDFLLVCQLQQLEAEEEEEDLLLACQQDDPHDGFFLASVCACQQVVPDPVRSLVSQAVQAQQPADLLVVLVLCVLLSRQEYEYEQADQQGAGQADAPLDCSYNQNRHPNNDRSLQRNLVSCSVVVHAYAYEYALAHHQVDLQGHQVVPQVDDDSHRTSYSCPNHPDDHDNVVCNVRPRQSVLLVSLAPRPAHAEYHYAQNPGDDLVSLVVSLVSSCVSHVRHFYELQSFDPRGQEYEAAEVDQDDPVCLQCLDDVDHSNDRHGHDDHPSLAAEYEYEQWSYQARHPPTPRGHALVRVLVSSVSQVVSSYHYHYYFHAHSSNDGPPSNSCRSVSVSVPDD/DVLLVCQLPQLEAEEEEEDLLLACQQDDPHDGFFLASVCACQQVLPDPVRSLVSQAVQAQQPADLLVVVVLCVLLSRQAYEYEQADLQGQGLADAPLDCSYNLNRHPNNDRSLQRNLVNCVVSNHAYAYEYALAHHQVDLQGHQVVPQVDDDSHHTSYSCPNHPDDHDNVVCLVRPRLSVLLVVLAPRPAHAEYHYAQHPGDDLVSLVVSVVSNCVSHVNHFYECRSPNPDGSEHADDVLAAENEEEQWSYQARHPPTPRGHALVRVLVVSVVQVVNSYHYHYYFHAHSSNDRPPSRSCSSVSVSVVPD

Nearest PDB structures (foldseek):
  8p1r-assembly1_F  TM=1.003E+00  e=1.777E-71  Bifidobacterium asteroides
  7db5-assembly1_A  TM=8.883E-01  e=4.335E-30  Vibrio sp. EJY3
  2wvv-assembly2_C  TM=8.528E-01  e=6.869E-26  Bacteroides thetaiotaomicron VPI-5482
  4pee-assembly4_D  TM=8.459E-01  e=8.253E-26  Bacteroides thetaiotaomicron VPI-5482
  2wvs-assembly1_B  TM=8.582E-01  e=4.870E-25  Bacteroides thetaiotaomicron VPI-5482

Secondary structure (DSSP, 8-state):
-HHHHHHHHH-EEEEEE-STHHHHTTEETTEE--S-GGGHHHHTT--HHHHGGGGGG---TT--HHHHHHHHHHTT--EEEEEEE-TT--BSS--SS-S-BHHHHSTT---HHHHHHHHHHHHT-EEEEEE-SS--TTSTT-S-TT-TTS--SSS-SS--SS--S---HHHHIIIIIHHHHHHHHHHSS---EEE----SS--HHHHHHHHHHHHHH-TT-EEBGGG-TT--SBEE--TT----HHHHHHT-SSSS---TT--SS----TT--EEEEEESSS-SS--TT---PPPHHHHHHHHHHHHHTTEEEEEEEE--TTSPPPHHHHHHHHHHHHT--/-HHHHHHHHH-EEEEEE-STHHHHTTEETTEE--S-GGGHHHHTT--HHHHGGGGGG---TT--HHHHHHHHHHTT--EEEEEEE-TT--BSS--SS-S-BHHHHSTT---HHHHHHHHHHHHT-EEEEEE-SS--TTSTT-S-TT-TTS--SSS-SS--SS--S---HHHHIIIIIHHHHHHHHHHSS---EEE----SS--HHHHHHHHHHHHHH-TT-EEBGGG-TT--SBEE--TT----HHHHHHT-----TT--SS----TT--EEEEEESSS-SS--TT---PPPHHHHHHHHHHHHHTT-EEEEEEE--TTSPPPHHHHHHHHHHHHT--/-HHHHHHHHH-EEEEEE-STHHHHTTEETTEE--S-GGGHHHHTT--HHHHGGGGGG---TT--HHHHHHHHHHTT--EEEEEEE-TT--BSS--SS-S-BHHHHSTT---HHHHHHHHHHHHT-EEEEEE-SS--TTSTT-S--S--SS-STT---S--SS--S---HHHHIIIIIHHHHHHHHHHSS---EEE----SS--HHHHHHHHHHHHHH-TT-EEBGGG-TT--SBEE-STT----HHHHHH---TT--SS----TT--EEEEEESSS-SS--TT---PPPHHHHHHHHHHHHHTTEEEEEEEE--TTSPPPHHHHHHHHHHHHT--/-HHHHHHHHH-EEEEEE-STHHHHTTEETTEE--S-GGGHHHHTT--HHHHGGGGGG---TT--HHHHHHHHHHTT--EEEEEEE-TT--BSS--SS-S-BHHHHSTT---HHHHHHHHHHHHT-EEEEEE-SS--TTSTT-S-TT-TTS--SSS-SS--SS--S---HHHHIIIIIHHHHHHHHHHSS---EEE----SS--HHHHHHHHHHHHHH-TT-EEBGGG-TT--SBEE--TT----HHHHHH---TT--SS----TT--EEEEEESSS-SS--TT---PPPHHHHHHHHHHHHHTTEEEEEEEE--TTSPPPHHHHHHHHHHHHT--/----TTS-SS-HHHHHHHH-EEEEEE-STHHHHTTEETTEE--S-GGGHHHHTT--HHHHGGGGGG---TT--HHHHHHHHHHTT--EEEEEEE-TT--BSS--SS-S-BHHHHSTT---HHHHHHHHHHHHT-EEEEEE-SS--TTSTT-S-TT-TTS--SSS-SS--SS--S---HHHHIIIIIHHHHHHHHHHSS---EEE----SS--HHHHHHHHHHHHHH-TT-EEBGGG-TT--SBEE--TT----HHHHHH------TT--SS----TT--EEEEEESSS-SS--TT---PPPHHHHHHHHHHHHHTTEEEEEEEE--TTSPPPHHHHHHHHHHHHT--/-HHHHHHHHH-EEEEEE-STHHHHTTEETTEE--S-GGGHHHHTT--HHHHGGGGGG---TT--HHHHHHHHHHTT--EEEEEEE-TT--BSS--SS-S-BHHHHSTT---HHHHHHHHHHHHT-EEEEEE-SS--TTSTT-S-TT-TTS--SSS-SS--SS--S---HHHHIIIIIHHHHHHHHHHSS---EEEEPPPSS--HHHHHHHHHHHHHH-TT-EEBGGG-SS--SBEE-----EEEEEESSS-SS--TT---PPPHHHHHHHHHHHHHTTEEEEEEEE--TTSPPPHHHHHHHHHHHHTT-

Organism: NCBI:txid1684